P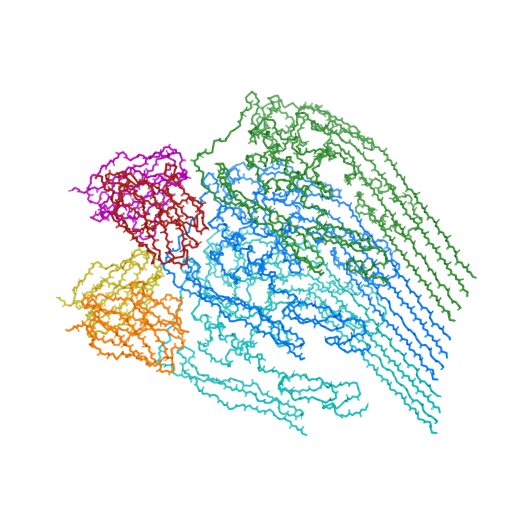rotein 8DE6 (pdb70)

Structure (mmCIF, N/CA/C/O backbone):
data_8DE6
#
_entry.id   8DE6
#
_cell.length_a   1.00
_cell.length_b   1.00
_cell.length_c   1.00
_cell.angle_alpha   90.00
_cell.angle_beta   90.00
_cell.angle_gamma   90.00
#
_symmetry.space_group_name_H-M   'P 1'
#
loop_
_entity.id
_entity.type
_entity.pdbx_description
1 polymer 'aE11 Fab VH'
2 polymer 'aE11 Fab VL'
3 polymer 'Complement component C9'
4 non-polymer 2-acetamido-2-deoxy-beta-D-glucopyranose
5 non-polymer beta-D-mannopyranose
6 non-polymer 'CALCIUM ION'
#
loop_
_atom_site.group_PDB
_atom_site.id
_atom_site.type_symbol
_atom_site.label_atom_id
_atom_site.label_alt_id
_atom_site.label_comp_id
_atom_site.label_asym_id
_atom_site.label_entity_id
_atom_site.label_seq_id
_atom_site.pdbx_PDB_ins_code
_atom_site.Cartn_x
_atom_site.Cartn_y
_atom_site.Cartn_z
_atom_site.occupancy
_atom_site.B_iso_or_equiv
_atom_site.auth_seq_id
_atom_site.auth_comp_id
_atom_site.auth_asym_id
_atom_site.auth_atom_id
_atom_site.pdbx_PDB_model_num
ATOM 1 N N . GLN A 1 20 ? 246.777 174.364 162.489 1.00 88.92 20 GLN E N 1
ATOM 2 C CA . GLN A 1 20 ? 246.788 174.275 161.021 1.00 84.08 20 GLN E CA 1
ATOM 3 C C . GLN A 1 20 ? 246.357 175.570 160.386 1.00 88.79 20 GLN E C 1
ATOM 4 O O . GLN A 1 20 ? 245.921 175.577 159.254 1.00 92.80 20 GLN E O 1
ATOM 10 N N . VAL A 1 21 ? 246.468 176.668 161.107 1.00 79.20 21 VAL E N 1
ATOM 11 C CA . VAL A 1 21 ? 246.048 177.963 160.568 1.00 76.10 21 VAL E CA 1
ATOM 12 C C . VAL A 1 21 ? 247.123 178.444 159.610 1.00 76.29 21 VAL E C 1
ATOM 13 O O . VAL A 1 21 ? 248.303 178.508 159.982 1.00 77.50 21 VAL E O 1
ATOM 17 N N . GLN A 1 22 ? 246.716 178.759 158.377 1.00 75.22 22 GLN E N 1
ATOM 18 C CA . GLN A 1 22 ? 247.679 179.234 157.393 1.00 77.01 22 GLN E CA 1
ATOM 19 C C . GLN A 1 22 ? 246.981 180.121 156.390 1.00 76.69 22 GLN E C 1
ATOM 20 O O . GLN A 1 22 ? 245.777 179.969 156.143 1.00 77.92 22 GLN E O 1
ATOM 26 N N . LEU A 1 23 ? 247.744 181.010 155.771 1.00 72.38 23 LEU E N 1
ATOM 27 C CA . LEU A 1 23 ? 247.219 181.967 154.798 1.00 69.09 23 LEU E CA 1
ATOM 28 C C . LEU A 1 23 ? 248.122 181.985 153.573 1.00 74.15 23 LEU E C 1
ATOM 29 O O . LEU A 1 23 ? 249.343 181.986 153.687 1.00 79.29 23 LEU E O 1
ATOM 34 N N . LYS A 1 24 ? 247.488 181.999 152.390 1.00 77.31 24 LYS E N 1
ATOM 35 C CA . LYS A 1 24 ? 248.158 182.090 151.109 1.00 73.53 24 LYS E CA 1
ATOM 36 C C . LYS A 1 24 ? 247.760 183.374 150.397 1.00 72.15 24 LYS E C 1
ATOM 37 O O . LYS A 1 24 ? 246.649 183.867 150.546 1.00 73.92 24 LYS E O 1
ATOM 43 N N . GLU A 1 25 ? 248.701 183.921 149.626 1.00 85.03 25 GLU E N 1
ATOM 44 C CA . GLU A 1 25 ? 248.538 185.208 148.978 1.00 87.14 25 GLU E CA 1
ATOM 45 C C . GLU A 1 25 ? 248.809 185.090 147.481 1.00 90.77 25 GLU E C 1
ATOM 46 O O . GLU A 1 25 ? 249.671 184.310 147.031 1.00 94.74 25 GLU E O 1
ATOM 52 N N . SER A 1 26 ? 248.089 185.903 146.700 1.00 88.62 26 SER E N 1
ATOM 53 C CA . SER A 1 26 ? 248.248 185.907 145.255 1.00 88.02 26 SER E CA 1
ATOM 54 C C . SER A 1 26 ? 248.184 187.341 144.752 1.00 89.71 26 SER E C 1
ATOM 55 O O . SER A 1 26 ? 247.308 188.099 145.173 1.00 93.13 26 SER E O 1
ATOM 58 N N . GLY A 1 27 ? 249.127 187.720 143.883 1.00 99.75 27 GLY E N 1
ATOM 59 C CA . GLY A 1 27 ? 249.197 189.075 143.377 1.00 100.56 27 GLY E CA 1
ATOM 60 C C . GLY A 1 27 ? 249.485 189.110 141.894 1.00 101.26 27 GLY E C 1
ATOM 61 O O . GLY A 1 27 ? 249.921 188.125 141.291 1.00 98.56 27 GLY E O 1
ATOM 62 N N . PRO A 1 28 ? 249.231 190.260 141.261 1.00 112.12 28 PRO E N 1
ATOM 63 C CA . PRO A 1 28 ? 249.512 190.354 139.821 1.00 113.61 28 PRO E CA 1
ATOM 64 C C . PRO A 1 28 ? 251.007 190.327 139.526 1.00 114.37 28 PRO E C 1
ATOM 65 O O . PRO A 1 28 ? 251.449 189.659 138.587 1.00 114.69 28 PRO E O 1
ATOM 69 N N . GLY A 1 29 ? 251.806 191.016 140.323 1.00 123.47 29 GLY E N 1
ATOM 70 C CA . GLY A 1 29 ? 253.238 191.067 140.132 1.00 124.72 29 GLY E CA 1
ATOM 71 C C . GLY A 1 29 ? 253.729 192.296 139.413 1.00 124.31 29 GLY E C 1
ATOM 72 O O . GLY A 1 29 ? 254.643 192.988 139.880 1.00 122.54 29 GLY E O 1
ATOM 73 N N . LEU A 1 30 ? 253.110 192.580 138.267 1.00 128.90 30 LEU E N 1
ATOM 74 C CA . LEU A 1 30 ? 253.460 193.730 137.426 1.00 129.21 30 LEU E CA 1
ATOM 75 C C . LEU A 1 30 ? 252.200 194.578 137.241 1.00 129.35 30 LEU E C 1
ATOM 76 O O . LEU A 1 30 ? 251.172 194.073 136.774 1.00 129.06 30 LEU E O 1
ATOM 81 N N . VAL A 1 31 ? 252.271 195.846 137.635 1.00 131.34 31 VAL E N 1
ATOM 82 C CA . VAL A 1 31 ? 251.178 196.781 137.417 1.00 131.61 31 VAL E CA 1
ATOM 83 C C . VAL A 1 31 ? 251.729 198.066 136.801 1.00 131.59 31 VAL E C 1
ATOM 84 O O . VAL A 1 31 ? 252.913 198.398 136.992 1.00 130.24 31 VAL E O 1
ATOM 88 N N . ALA A 1 32 ? 250.896 198.748 136.028 1.00 130.85 32 ALA E N 1
ATOM 89 C CA . ALA A 1 32 ? 251.229 200.023 135.418 1.00 128.47 32 ALA E CA 1
ATOM 90 C C . ALA A 1 32 ? 251.309 201.114 136.493 1.00 129.22 32 ALA E C 1
ATOM 91 O O . ALA A 1 32 ? 250.743 200.988 137.577 1.00 130.97 32 ALA E O 1
ATOM 93 N N . PRO A 1 33 ? 252.052 202.160 136.250 1.00 130.34 33 PRO E N 1
ATOM 94 C CA . PRO A 1 33 ? 252.220 203.191 137.275 1.00 129.74 33 PRO E CA 1
ATOM 95 C C . PRO A 1 33 ? 250.939 203.932 137.624 1.00 130.07 33 PRO E C 1
ATOM 96 O O . PRO A 1 33 ? 250.931 204.780 138.528 1.00 129.89 33 PRO E O 1
ATOM 100 N N . SER A 1 34 ? 249.852 203.642 136.912 1.00 126.36 34 SER E N 1
ATOM 101 C CA . SER A 1 34 ? 248.536 204.248 137.119 1.00 126.85 34 SER E CA 1
ATOM 102 C C . SER A 1 34 ? 247.416 203.206 137.027 1.00 126.74 34 SER E C 1
ATOM 103 O O . SER A 1 34 ? 246.301 203.504 136.601 1.00 126.10 34 SER E O 1
ATOM 106 N N . GLN A 1 35 ? 247.698 201.981 137.472 1.00 126.15 35 GLN E N 1
ATOM 107 C CA . GLN A 1 35 ? 246.764 200.874 137.335 1.00 127.53 35 GLN E CA 1
ATOM 108 C C . GLN A 1 35 ? 246.477 200.292 138.712 1.00 126.13 35 GLN E C 1
ATOM 109 O O . GLN A 1 35 ? 247.355 200.306 139.603 1.00 124.84 35 GLN E O 1
ATOM 115 N N . SER A 1 36 ? 245.254 199.803 138.886 1.00 108.76 36 SER E N 1
ATOM 116 C CA . SER A 1 36 ? 244.751 199.363 140.173 1.00 105.16 36 SER E CA 1
ATOM 117 C C . SER A 1 36 ? 245.463 198.086 140.607 1.00 108.63 36 SER E C 1
ATOM 118 O O . SER A 1 36 ? 246.153 197.424 139.826 1.00 110.21 36 SER E O 1
ATOM 121 N N . LEU A 1 37 ? 245.269 197.737 141.871 1.00 98.66 37 LEU E N 1
ATOM 122 C CA . LEU A 1 37 ? 245.758 196.506 142.469 1.00 96.28 37 LEU E CA 1
ATOM 123 C C . LEU A 1 37 ? 244.611 195.516 142.683 1.00 94.78 37 LEU E C 1
ATOM 124 O O . LEU A 1 37 ? 243.437 195.887 142.760 1.00 95.06 37 LEU E O 1
ATOM 129 N N . SER A 1 38 ? 244.997 194.248 142.793 1.00 85.55 38 SER E N 1
ATOM 130 C CA . SER A 1 38 ? 244.040 193.216 143.161 1.00 86.48 38 SER E CA 1
ATOM 131 C C . SER A 1 38 ? 244.821 192.110 143.861 1.00 87.27 38 SER E C 1
ATOM 132 O O . SER A 1 38 ? 245.518 191.349 143.203 1.00 94.30 38 SER E O 1
ATOM 135 N N . ILE A 1 39 ? 244.690 192.028 145.188 1.00 74.35 39 ILE E N 1
ATOM 136 C CA . ILE A 1 39 ? 245.453 191.086 145.996 1.00 71.75 39 ILE E CA 1
ATOM 137 C C . ILE A 1 39 ? 244.483 190.228 146.796 1.00 72.67 39 ILE E C 1
ATOM 138 O O . ILE A 1 39 ? 243.490 190.724 147.331 1.00 81.32 39 ILE E O 1
ATOM 143 N N . THR A 1 40 ? 244.778 188.932 146.843 1.00 73.02 40 THR E N 1
ATOM 144 C CA . THR A 1 40 ? 243.881 187.926 147.437 1.00 77.31 40 THR E CA 1
ATOM 145 C C . THR A 1 40 ? 244.614 187.160 148.538 1.00 81.11 40 THR E C 1
ATOM 146 O O . THR A 1 40 ? 245.708 186.629 148.314 1.00 83.81 40 THR E O 1
ATOM 150 N N . CYS A 1 41 ? 244.005 187.104 149.707 1.00 73.96 41 CYS E N 1
ATOM 151 C CA . CYS A 1 41 ? 244.565 186.425 150.868 1.00 71.63 41 CYS E CA 1
ATOM 152 C C . CYS A 1 41 ? 243.544 185.399 151.358 1.00 75.15 41 CYS E C 1
ATOM 153 O O . CYS A 1 41 ? 242.628 185.733 152.104 1.00 77.26 41 CYS E O 1
ATOM 156 N N . THR A 1 42 ? 243.737 184.132 150.969 1.00 80.92 42 THR E N 1
ATOM 157 C CA . THR A 1 42 ? 242.836 183.040 151.326 1.00 79.36 42 THR E CA 1
ATOM 158 C C . THR A 1 42 ? 243.324 182.422 152.625 1.00 76.41 42 THR E C 1
ATOM 159 O O . THR A 1 42 ? 244.524 182.288 152.860 1.00 80.45 42 THR E O 1
ATOM 163 N N . VAL A 1 43 ? 242.366 182.069 153.475 1.00 71.74 43 VAL E N 1
ATOM 164 C CA . VAL A 1 43 ? 242.673 181.601 154.810 1.00 73.12 43 VAL E CA 1
ATOM 165 C C . VAL A 1 43 ? 242.373 180.120 154.914 1.00 72.56 43 VAL E C 1
ATOM 166 O O . VAL A 1 43 ? 241.669 179.544 154.088 1.00 77.65 43 VAL E O 1
ATOM 170 N N . SER A 1 44 ? 242.938 179.498 155.943 1.00 72.25 44 SER E N 1
ATOM 171 C CA . SER A 1 44 ? 242.769 178.057 156.144 1.00 76.39 44 SER E CA 1
ATOM 172 C C . SER A 1 44 ? 242.860 177.745 157.630 1.00 79.79 44 SER E C 1
ATOM 173 O O . SER A 1 44 ? 243.570 178.421 158.373 1.00 86.18 44 SER E O 1
ATOM 176 N N . GLY A 1 45 ? 242.099 176.749 158.045 1.00 73.56 45 GLY E N 1
ATOM 177 C CA . GLY A 1 45 ? 242.138 176.322 159.424 1.00 70.14 45 GLY E CA 1
ATOM 178 C C . GLY A 1 45 ? 241.156 177.009 160.351 1.00 71.72 45 GLY E C 1
ATOM 179 O O . GLY A 1 45 ? 241.030 176.576 161.498 1.00 72.55 45 GLY E O 1
ATOM 180 N N . PHE A 1 46 ? 240.492 178.085 159.903 1.00 73.75 46 PHE E N 1
ATOM 181 C CA . PHE A 1 46 ? 239.545 178.824 160.710 1.00 73.95 46 PHE E CA 1
ATOM 182 C C . PHE A 1 46 ? 238.524 179.523 159.803 1.00 69.84 46 PHE E C 1
ATOM 183 O O . PHE A 1 46 ? 238.714 179.640 158.594 1.00 71.66 46 PHE E O 1
ATOM 191 N N . SER A 1 47 ? 237.429 179.997 160.406 1.00 61.41 47 SER E N 1
ATOM 192 C CA . SER A 1 47 ? 236.408 180.727 159.656 1.00 68.39 47 SER E CA 1
ATOM 193 C C . SER A 1 47 ? 236.550 182.237 159.829 1.00 65.34 47 SER E C 1
ATOM 194 O O . SER A 1 47 ? 236.768 182.719 160.939 1.00 69.41 47 SER E O 1
ATOM 197 N N . LEU A 1 48 ? 236.312 182.989 158.731 1.00 59.96 48 LEU E N 1
ATOM 198 C CA . LEU A 1 48 ? 236.437 184.435 158.780 1.00 57.16 48 LEU E CA 1
ATOM 199 C C . LEU A 1 48 ? 235.312 185.103 159.552 1.00 62.50 48 LEU E C 1
ATOM 200 O O . LEU A 1 48 ? 235.394 186.307 159.837 1.00 65.24 48 LEU E O 1
ATOM 205 N N . THR A 1 49 ? 234.252 184.345 159.898 1.00 64.36 49 THR E N 1
ATOM 206 C CA . THR A 1 49 ? 233.113 184.960 160.576 1.00 65.40 49 THR E CA 1
ATOM 207 C C . THR A 1 49 ? 233.429 185.406 162.005 1.00 68.45 49 THR E C 1
ATOM 208 O O . THR A 1 49 ? 232.766 186.322 162.511 1.00 66.07 49 THR E O 1
ATOM 212 N N . VAL A 1 50 ? 234.399 184.789 162.660 1.00 63.72 50 VAL E N 1
ATOM 213 C CA . VAL A 1 50 ? 234.769 185.093 164.039 1.00 55.10 50 VAL E CA 1
ATOM 214 C C . VAL A 1 50 ? 236.220 185.542 164.159 1.00 56.30 50 VAL E C 1
ATOM 215 O O . VAL A 1 50 ? 236.791 185.484 165.218 1.00 70.03 50 VAL E O 1
ATOM 219 N N . TYR A 1 51 ? 236.825 185.984 163.062 1.00 52.93 51 TYR E N 1
ATOM 220 C CA . TYR A 1 51 ? 238.153 186.544 163.127 1.00 51.65 51 TYR E CA 1
ATOM 221 C C . TYR A 1 51 ? 238.284 187.671 162.103 1.00 58.51 51 TYR E C 1
ATOM 222 O O . TYR A 1 51 ? 237.577 187.704 161.119 1.00 68.68 51 TYR E O 1
ATOM 231 N N . GLY A 1 52 ? 239.197 188.598 162.400 1.00 43.55 52 GLY E N 1
ATOM 232 C CA . GLY A 1 52 ? 239.513 189.670 161.495 1.00 42.03 52 GLY E CA 1
ATOM 233 C C . GLY A 1 52 ? 240.898 189.550 160.865 1.00 50.00 52 GLY E C 1
ATOM 234 O O . GLY A 1 52 ? 241.740 188.830 161.378 1.00 64.97 52 GLY E O 1
ATOM 235 N N . VAL A 1 53 ? 241.121 190.223 159.737 1.00 43.37 53 VAL E N 1
ATOM 236 C CA . VAL A 1 53 ? 242.361 190.124 158.987 1.00 39.19 53 VAL E CA 1
ATOM 237 C C . VAL A 1 53 ? 242.929 191.516 158.776 1.00 38.97 53 VAL E C 1
ATOM 238 O O . VAL A 1 53 ? 242.210 192.454 158.440 1.00 44.16 53 VAL E O 1
ATOM 242 N N . ASN A 1 54 ? 244.227 191.656 159.009 1.00 41.22 54 ASN E N 1
ATOM 243 C CA . ASN A 1 54 ? 244.941 192.909 158.842 1.00 47.45 54 ASN E CA 1
ATOM 244 C C . ASN A 1 54 ? 245.866 192.818 157.643 1.00 53.49 54 ASN E C 1
ATOM 245 O O . ASN A 1 54 ? 246.306 191.731 157.268 1.00 65.00 54 ASN E O 1
ATOM 250 N N . TRP A 1 55 ? 246.145 193.969 157.027 1.00 44.95 55 TRP E N 1
ATOM 251 C CA . TRP A 1 55 ? 247.052 194.036 155.894 1.00 47.52 55 TRP E CA 1
ATOM 252 C C . TRP A 1 55 ? 248.237 194.908 156.291 1.00 51.16 55 TRP E C 1
ATOM 253 O O . TRP A 1 55 ? 248.072 195.985 156.867 1.00 68.63 55 TRP E O 1
ATOM 264 N N . ILE A 1 56 ? 249.440 194.421 156.011 1.00 51.74 56 ILE E N 1
ATOM 265 C CA . ILE A 1 56 ? 250.684 195.075 156.405 1.00 50.10 56 ILE E CA 1
ATOM 266 C C . ILE A 1 56 ? 251.661 195.007 155.230 1.00 59.36 56 ILE E C 1
ATOM 267 O O . ILE A 1 56 ? 251.828 193.949 154.615 1.00 73.37 56 ILE E O 1
ATOM 272 N N . ARG A 1 57 ? 252.324 196.134 154.937 1.00 66.88 57 ARG E N 1
ATOM 273 C CA . ARG A 1 57 ? 253.320 196.209 153.882 1.00 67.93 57 ARG E CA 1
ATOM 274 C C . ARG A 1 57 ? 254.658 196.693 154.442 1.00 64.92 57 ARG E C 1
ATOM 275 O O . ARG A 1 57 ? 254.712 197.437 155.420 1.00 73.81 57 ARG E O 1
ATOM 283 N N . GLN A 1 58 ? 255.741 196.254 153.802 1.00 70.11 58 GLN E N 1
ATOM 284 C CA . GLN A 1 58 ? 257.092 196.571 154.256 1.00 73.90 58 GLN E CA 1
ATOM 285 C C . GLN A 1 58 ? 257.867 197.130 153.073 1.00 82.07 58 GLN E C 1
ATOM 286 O O . GLN A 1 58 ? 258.333 196.369 152.215 1.00 86.00 58 GLN E O 1
ATOM 292 N N . PRO A 1 59 ? 258.039 198.446 152.987 1.00 95.10 59 PRO E N 1
ATOM 293 C CA . PRO A 1 59 ? 258.889 198.992 151.934 1.00 91.83 59 PRO E CA 1
ATOM 294 C C . PRO A 1 59 ? 260.326 198.544 152.101 1.00 93.99 59 PRO E C 1
ATOM 295 O O . PRO A 1 59 ? 260.766 198.247 153.220 1.00 94.96 59 PRO E O 1
ATOM 299 N N . PRO A 1 60 ? 261.078 198.428 151.012 1.00 108.93 60 PRO E N 1
ATOM 300 C CA . PRO A 1 60 ? 262.486 197.992 151.120 1.00 110.98 60 PRO E CA 1
ATOM 301 C C . PRO A 1 60 ? 263.336 198.993 151.900 1.00 111.29 60 PRO E C 1
ATOM 302 O O . PRO A 1 60 ? 263.186 200.208 151.744 1.00 110.57 60 PRO E O 1
ATOM 306 N N . GLY A 1 61 ? 264.268 198.459 152.669 1.00 108.97 61 GLY E N 1
ATOM 307 C CA . GLY A 1 61 ? 265.140 199.288 153.468 1.00 108.62 61 GLY E CA 1
ATOM 308 C C . GLY A 1 61 ? 264.491 199.951 154.654 1.00 108.76 61 GLY E C 1
ATOM 309 O O . GLY A 1 61 ? 265.148 200.732 155.336 1.00 108.14 61 GLY E O 1
ATOM 310 N N . LYS A 1 62 ? 263.228 199.664 154.932 1.00 103.48 62 LYS E N 1
ATOM 311 C CA . LYS A 1 62 ? 262.546 200.390 156.001 1.00 101.89 62 LYS E CA 1
ATOM 312 C C . LYS A 1 62 ? 261.798 199.391 156.871 1.00 102.29 62 LYS E C 1
ATOM 313 O O . LYS A 1 62 ? 261.955 198.179 156.717 1.00 100.28 62 LYS E O 1
ATOM 319 N N . GLY A 1 63 ? 260.958 199.874 157.783 1.00 89.62 63 GLY E N 1
ATOM 320 C CA . GLY A 1 63 ? 260.161 199.030 158.650 1.00 86.39 63 GLY E CA 1
ATOM 321 C C . GLY A 1 63 ? 258.797 198.713 158.097 1.00 86.43 63 GLY E C 1
ATOM 322 O O . GLY A 1 63 ? 258.497 198.947 156.913 1.00 92.57 63 GLY E O 1
ATOM 323 N N . LEU A 1 64 ? 257.968 198.087 158.940 1.00 67.89 64 LEU E N 1
ATOM 324 C CA . LEU A 1 64 ? 256.603 197.744 158.568 1.00 64.85 64 LEU E CA 1
ATOM 325 C C . LEU A 1 64 ? 255.694 198.974 158.611 1.00 70.64 64 LEU E C 1
ATOM 326 O O . LEU A 1 64 ? 256.100 200.055 159.019 1.00 75.75 64 LEU E O 1
ATOM 331 N N . GLU A 1 65 ? 254.445 198.788 158.174 1.00 64.01 65 GLU E N 1
ATOM 332 C CA . GLU A 1 65 ? 253.446 199.849 158.213 1.00 58.18 65 GLU E CA 1
ATOM 333 C C . GLU A 1 65 ? 252.061 199.203 158.206 1.00 59.27 65 GLU E C 1
ATOM 334 O O . GLU A 1 65 ? 251.782 198.412 157.308 1.00 64.64 65 GLU E O 1
ATOM 340 N N . TRP A 1 66 ? 251.204 199.563 159.183 1.00 51.07 66 TRP E N 1
ATOM 341 C CA . TRP A 1 66 ? 249.845 199.023 159.219 1.00 50.63 66 TRP E CA 1
ATOM 342 C C . TRP A 1 66 ? 248.968 199.817 158.245 1.00 56.38 66 TRP E C 1
ATOM 343 O O . TRP A 1 66 ? 248.981 201.037 158.259 1.00 54.77 66 TRP E O 1
ATOM 354 N N . LEU A 1 67 ? 248.195 199.105 157.420 1.00 57.75 67 LEU E N 1
ATOM 355 C CA . LEU A 1 67 ? 247.424 199.737 156.355 1.00 47.23 67 LEU E CA 1
ATOM 356 C C . LEU A 1 67 ? 245.931 199.766 156.645 1.00 49.37 67 LEU E C 1
ATOM 357 O O . LEU A 1 67 ? 245.337 200.838 156.697 1.00 61.93 67 LEU E O 1
ATOM 362 N N . GLY A 1 68 ? 245.318 198.606 156.882 1.00 39.04 68 GLY E N 1
ATOM 363 C CA . GLY A 1 68 ? 243.882 198.543 157.103 1.00 47.43 68 GLY E CA 1
ATOM 364 C C . GLY A 1 68 ? 243.485 197.270 157.804 1.00 44.87 68 GLY E C 1
ATOM 365 O O . GLY A 1 68 ? 244.334 196.442 158.165 1.00 57.28 68 GLY E O 1
ATOM 366 N N . MET A 1 69 ? 242.183 197.116 158.012 1.00 45.98 69 MET E N 1
ATOM 367 C CA . MET A 1 69 ? 241.631 195.971 158.715 1.00 46.66 69 MET E CA 1
ATOM 368 C C . MET A 1 69 ? 240.164 195.864 158.389 1.00 52.55 69 MET E C 1
ATOM 369 O O . MET A 1 69 ? 239.486 196.877 158.184 1.00 66.31 69 MET E O 1
ATOM 374 N N . ILE A 1 70 ? 239.667 194.632 158.344 1.00 40.81 70 ILE E N 1
ATOM 375 C CA . ILE A 1 70 ? 238.247 194.326 158.218 1.00 42.39 70 ILE E CA 1
ATOM 376 C C . ILE A 1 70 ? 237.830 193.388 159.345 1.00 48.56 70 ILE E C 1
ATOM 377 O O . ILE A 1 70 ? 238.493 192.374 159.570 1.00 59.21 70 ILE E O 1
ATOM 382 N N . TRP A 1 71 ? 236.736 193.715 160.026 1.00 51.97 71 TRP E N 1
ATOM 383 C CA . TRP A 1 71 ? 236.259 192.877 161.120 1.00 50.35 71 TRP E CA 1
ATOM 384 C C . TRP A 1 71 ? 235.534 191.630 160.592 1.00 54.03 71 TRP E C 1
ATOM 385 O O . TRP A 1 71 ? 235.262 191.503 159.401 1.00 65.18 71 TRP E O 1
ATOM 396 N N . GLY A 1 72 ? 235.296 190.671 161.493 1.00 55.74 72 GLY E N 1
ATOM 397 C CA . GLY A 1 72 ? 234.462 189.543 161.161 1.00 60.98 72 GLY E CA 1
ATOM 398 C C . GLY A 1 72 ? 233.047 189.973 160.821 1.00 66.00 72 GLY E C 1
ATOM 399 O O . GLY A 1 72 ? 232.374 189.319 160.024 1.00 69.52 72 GLY E O 1
ATOM 400 N N . ASP A 1 73 ? 232.581 191.066 161.434 1.00 70.11 73 ASP E N 1
ATOM 401 C CA . ASP A 1 73 ? 231.237 191.602 161.179 1.00 65.84 73 ASP E CA 1
ATOM 402 C C . ASP A 1 73 ? 231.106 192.142 159.769 1.00 66.97 73 ASP E C 1
ATOM 403 O O . ASP A 1 73 ? 230.086 191.902 159.103 1.00 67.71 73 ASP E O 1
ATOM 408 N N . GLY A 1 74 ? 232.084 192.910 159.294 1.00 65.11 74 GLY E N 1
ATOM 409 C CA . GLY A 1 74 ? 231.956 193.557 157.999 1.00 62.17 74 GLY E CA 1
ATOM 410 C C . GLY A 1 74 ? 232.461 194.977 158.046 1.00 66.28 74 GLY E C 1
ATOM 411 O O . GLY A 1 74 ? 232.573 195.622 157.003 1.00 70.66 74 GLY E O 1
ATOM 412 N N . SER A 1 75 ? 232.800 195.458 159.236 1.00 65.25 75 SER E N 1
ATOM 413 C CA . SER A 1 75 ? 233.336 196.811 159.363 1.00 60.42 75 SER E CA 1
ATOM 414 C C . SER A 1 75 ? 234.802 196.897 158.928 1.00 62.31 75 SER E C 1
ATOM 415 O O . SER A 1 75 ? 235.561 195.923 159.031 1.00 71.20 75 SER E O 1
ATOM 418 N N . THR A 1 76 ? 235.196 198.062 158.426 1.00 55.34 76 THR E N 1
ATOM 419 C CA . THR A 1 76 ? 236.544 198.257 157.920 1.00 54.21 76 THR E CA 1
ATOM 420 C C . THR A 1 76 ? 237.187 199.486 158.567 1.00 53.87 76 THR E C 1
ATOM 421 O O . THR A 1 76 ? 236.523 200.508 158.740 1.00 68.78 76 THR E O 1
ATOM 425 N N . ASP A 1 77 ? 238.436 199.332 158.956 1.00 54.22 77 ASP E N 1
ATOM 426 C CA . ASP A 1 77 ? 239.248 200.432 159.427 1.00 60.30 77 ASP E CA 1
ATOM 427 C C . ASP A 1 77 ? 240.395 200.667 158.469 1.00 66.69 77 ASP E C 1
ATOM 428 O O . ASP A 1 77 ? 240.947 199.735 157.889 1.00 74.16 77 ASP E O 1
ATOM 433 N N . TYR A 1 78 ? 240.766 201.939 158.283 1.00 62.06 78 TYR E N 1
ATOM 434 C CA . TYR A 1 78 ? 241.838 202.292 157.375 1.00 60.69 78 TYR E CA 1
ATOM 435 C C . TYR A 1 78 ? 242.795 203.282 158.047 1.00 61.46 78 TYR E C 1
ATOM 436 O O . TYR A 1 78 ? 242.411 204.041 158.946 1.00 66.75 78 TYR E O 1
ATOM 445 N N . ASN A 1 79 ? 244.041 203.271 157.599 1.00 56.61 79 ASN E N 1
ATOM 446 C CA . ASN A 1 79 ? 245.011 204.240 158.060 1.00 62.20 79 ASN E CA 1
ATOM 447 C C . ASN A 1 79 ? 244.673 205.640 157.551 1.00 70.88 79 ASN E C 1
ATOM 448 O O . ASN A 1 79 ? 244.034 205.797 156.511 1.00 69.84 79 ASN E O 1
ATOM 453 N N . SER A 1 80 ? 245.087 206.648 158.319 1.00 86.70 80 SER E N 1
ATOM 454 C CA . SER A 1 80 ? 244.647 208.008 158.049 1.00 86.01 80 SER E CA 1
ATOM 455 C C . SER A 1 80 ? 245.124 208.487 156.675 1.00 80.94 80 SER E C 1
ATOM 456 O O . SER A 1 80 ? 244.386 209.141 155.948 1.00 83.84 80 SER E O 1
ATOM 459 N N . ALA A 1 81 ? 246.357 208.157 156.312 1.00 78.56 81 ALA E N 1
ATOM 460 C CA . ALA A 1 81 ? 246.905 208.685 155.066 1.00 82.88 81 ALA E CA 1
ATOM 461 C C . ALA A 1 81 ? 246.240 208.073 153.838 1.00 84.51 81 ALA E C 1
ATOM 462 O O . ALA A 1 81 ? 245.949 208.784 152.871 1.00 83.63 81 ALA E O 1
ATOM 464 N N . LEU A 1 82 ? 246.056 206.739 153.817 1.00 87.43 82 LEU E N 1
ATOM 465 C CA . LEU A 1 82 ? 245.535 206.048 152.645 1.00 87.84 82 LEU E CA 1
ATOM 466 C C . LEU A 1 82 ? 244.051 205.746 152.734 1.00 90.04 82 LEU E C 1
ATOM 467 O O . LEU A 1 82 ? 243.582 204.754 152.174 1.00 90.12 82 LEU E O 1
ATOM 472 N N . LYS A 1 83 ? 243.291 206.601 153.431 1.00 92.89 83 LYS E N 1
ATOM 473 C CA . LYS A 1 83 ? 241.855 206.339 153.573 1.00 89.70 83 LYS E CA 1
ATOM 474 C C . LYS A 1 83 ? 241.133 206.408 152.234 1.00 91.38 83 LYS E C 1
ATOM 475 O O . LYS A 1 83 ? 240.302 205.542 151.920 1.00 86.99 83 LYS E O 1
ATOM 481 N N . SER A 1 84 ? 241.452 207.409 151.417 1.00 94.22 84 SER E N 1
ATOM 482 C CA . SER A 1 84 ? 240.716 207.668 150.194 1.00 96.47 84 SER E CA 1
ATOM 483 C C . SER A 1 84 ? 241.121 206.747 149.048 1.00 96.72 84 SER E C 1
ATOM 484 O O . SER A 1 84 ? 240.518 206.767 147.980 1.00 97.52 84 SER E O 1
ATOM 487 N N . ARG A 1 85 ? 242.165 205.934 149.247 1.00 95.58 85 ARG E N 1
ATOM 488 C CA . ARG A 1 85 ? 242.695 205.077 148.216 1.00 93.13 85 ARG E CA 1
ATOM 489 C C . ARG A 1 85 ? 242.407 203.601 148.438 1.00 94.46 85 ARG E C 1
ATOM 490 O O . ARG A 1 85 ? 242.231 202.874 147.463 1.00 96.39 85 ARG E O 1
ATOM 498 N N . LEU A 1 86 ? 242.394 203.166 149.693 1.00 86.01 86 LEU E N 1
ATOM 499 C CA . LEU A 1 86 ? 242.223 201.753 149.991 1.00 79.41 86 LEU E CA 1
ATOM 500 C C . LEU A 1 86 ? 240.774 201.304 149.883 1.00 79.83 86 LEU E C 1
ATOM 501 O O . LEU A 1 86 ? 239.837 202.118 149.882 1.00 84.90 86 LEU E O 1
ATOM 506 N N . SER A 1 87 ? 240.598 199.978 149.800 1.00 69.14 87 SER E N 1
ATOM 507 C CA . SER A 1 87 ? 239.278 199.343 149.746 1.00 68.15 87 SER E CA 1
ATOM 508 C C . SER A 1 87 ? 239.461 197.872 150.037 1.00 74.94 87 SER E C 1
ATOM 509 O O . SER A 1 87 ? 240.158 197.183 149.296 1.00 73.86 87 SER E O 1
ATOM 512 N N . ILE A 1 88 ? 238.787 197.397 151.076 1.00 69.19 88 ILE E N 1
ATOM 513 C CA . ILE A 1 88 ? 238.856 195.995 151.484 1.00 63.39 88 ILE E CA 1
ATOM 514 C C . ILE A 1 88 ? 237.478 195.364 151.351 1.00 62.40 88 ILE E C 1
ATOM 515 O O . ILE A 1 88 ? 236.466 195.952 151.759 1.00 68.08 88 ILE E O 1
ATOM 520 N N . THR A 1 89 ? 237.443 194.154 150.793 1.00 64.76 89 THR E N 1
ATOM 521 C CA . THR A 1 89 ? 236.223 193.394 150.563 1.00 71.80 89 THR E CA 1
ATOM 522 C C . THR A 1 89 ? 236.443 191.968 151.024 1.00 67.65 89 THR E C 1
ATOM 523 O O . THR A 1 89 ? 237.576 191.459 151.034 1.00 73.47 89 THR E O 1
ATOM 527 N N . LYS A 1 90 ? 235.355 191.310 151.393 1.00 66.74 90 LYS E N 1
ATOM 528 C CA . LYS A 1 90 ? 235.373 189.990 151.999 1.00 71.79 90 LYS E CA 1
ATOM 529 C C . LYS A 1 90 ? 234.311 189.122 151.347 1.00 75.84 90 LYS E C 1
ATOM 530 O O . LYS A 1 90 ? 233.201 189.597 151.058 1.00 80.33 90 LYS E O 1
ATOM 536 N N . ASP A 1 91 ? 234.618 187.834 151.201 1.00 88.80 91 ASP E N 1
ATOM 537 C CA . ASP A 1 91 ? 233.674 186.824 150.702 1.00 90.44 91 ASP E CA 1
ATOM 538 C C . ASP A 1 91 ? 233.829 185.644 151.651 1.00 89.62 91 ASP E C 1
ATOM 539 O O . ASP A 1 91 ? 234.651 184.760 151.410 1.00 92.19 91 ASP E O 1
ATOM 544 N N . ASN A 1 92 ? 233.005 185.602 152.715 1.00 88.29 92 ASN E N 1
ATOM 545 C CA . ASN A 1 92 ? 233.151 184.564 153.715 1.00 89.21 92 ASN E CA 1
ATOM 546 C C . ASN A 1 92 ? 232.713 183.178 153.220 1.00 93.39 92 ASN E C 1
ATOM 547 O O . ASN A 1 92 ? 232.893 182.187 153.918 1.00 90.05 92 ASN E O 1
ATOM 552 N N . SER A 1 93 ? 232.068 183.103 152.045 1.00 97.11 93 SER E N 1
ATOM 553 C CA . SER A 1 93 ? 231.717 181.801 151.489 1.00 94.58 93 SER E CA 1
ATOM 554 C C . SER A 1 93 ? 232.954 181.075 150.985 1.00 94.11 93 SER E C 1
ATOM 555 O O . SER A 1 93 ? 233.110 179.868 151.219 1.00 94.70 93 SER E O 1
ATOM 558 N N . LYS A 1 94 ? 233.807 181.778 150.261 1.00 91.27 94 LYS E N 1
ATOM 559 C CA . LYS A 1 94 ? 235.027 181.204 149.693 1.00 92.10 94 LYS E CA 1
ATOM 560 C C . LYS A 1 94 ? 236.238 181.447 150.575 1.00 91.17 94 LYS E C 1
ATOM 561 O O . LYS A 1 94 ? 237.320 180.975 150.233 1.00 90.71 94 LYS E O 1
ATOM 567 N N . SER A 1 95 ? 236.087 182.154 151.703 1.00 88.74 95 SER E N 1
ATOM 568 C CA . SER A 1 95 ? 237.181 182.456 152.621 1.00 86.23 95 SER E CA 1
ATOM 569 C C . SER A 1 95 ? 238.319 183.159 151.872 1.00 84.76 95 SER E C 1
ATOM 570 O O . SER A 1 95 ? 239.461 182.673 151.813 1.00 87.05 95 SER E O 1
ATOM 573 N N . GLN A 1 96 ? 238.005 184.337 151.357 1.00 74.53 96 GLN E N 1
ATOM 574 C CA . GLN A 1 96 ? 238.945 185.151 150.604 1.00 75.35 96 GLN E CA 1
ATOM 575 C C . GLN A 1 96 ? 238.800 186.607 150.992 1.00 80.60 96 GLN E C 1
ATOM 576 O O . GLN A 1 96 ? 237.717 187.067 151.354 1.00 86.50 96 GLN E O 1
ATOM 582 N N . VAL A 1 97 ? 239.934 187.324 150.963 1.00 75.72 97 VAL E N 1
ATOM 583 C CA . VAL A 1 97 ? 240.003 188.734 151.338 1.00 70.36 97 VAL E CA 1
ATOM 584 C C . VAL A 1 97 ? 240.660 189.503 150.192 1.00 71.25 97 VAL E C 1
ATOM 585 O O . VAL A 1 97 ? 241.659 189.045 149.640 1.00 81.66 97 VAL E O 1
ATOM 589 N N . PHE A 1 98 ? 240.083 190.629 149.801 1.00 63.79 98 PHE E N 1
ATOM 590 C CA . PHE A 1 98 ? 240.569 191.414 148.679 1.00 67.96 98 PHE E CA 1
ATOM 591 C C . PHE A 1 98 ? 241.126 192.751 149.161 1.00 65.27 98 PHE E C 1
ATOM 592 O O . PHE A 1 98 ? 240.741 193.273 150.206 1.00 77.64 98 PHE E O 1
ATOM 600 N N . LEU A 1 99 ? 242.078 193.278 148.399 1.00 59.60 99 LEU E N 1
ATOM 601 C CA . LEU A 1 99 ? 242.620 194.629 148.608 1.00 63.18 99 LEU E CA 1
ATOM 602 C C . LEU A 1 99 ? 242.626 195.355 147.273 1.00 71.43 99 LEU E C 1
ATOM 603 O O . LEU A 1 99 ? 243.180 194.858 146.291 1.00 80.07 99 LEU E O 1
ATOM 608 N N . LYS A 1 100 ? 242.021 196.544 147.251 1.00 84.44 100 LYS E N 1
ATOM 609 C CA . LYS A 1 100 ? 241.941 197.383 146.057 1.00 83.75 100 LYS E CA 1
ATOM 610 C C . LYS A 1 100 ? 242.562 198.733 146.353 1.00 84.38 100 LYS E C 1
ATOM 611 O O . LYS A 1 100 ? 242.039 199.505 147.168 1.00 88.07 100 LYS E O 1
ATOM 617 N N . MET A 1 101 ? 243.643 199.037 145.653 1.00 90.31 101 MET E N 1
ATOM 618 C CA . MET A 1 101 ? 244.300 200.338 145.754 1.00 95.62 101 MET E CA 1
ATOM 619 C C . MET A 1 101 ? 244.391 200.915 144.358 1.00 100.33 101 MET E C 1
ATOM 620 O O . MET A 1 101 ? 244.747 200.207 143.411 1.00 104.69 101 MET E O 1
ATOM 625 N N . ASN A 1 102 ? 244.042 202.181 144.241 1.00 107.09 102 ASN E N 1
ATOM 626 C CA . ASN A 1 102 ? 243.926 202.861 142.961 1.00 107.22 102 ASN E CA 1
ATOM 627 C C . ASN A 1 102 ? 244.799 204.117 142.924 1.00 108.21 102 ASN E C 1
ATOM 628 O O . ASN A 1 102 ? 245.083 204.730 143.939 1.00 110.64 102 ASN E O 1
ATOM 633 N N . SER A 1 103 ? 245.205 204.478 141.702 1.00 113.94 103 SER E N 1
ATOM 634 C CA . SER A 1 103 ? 246.083 205.620 141.446 1.00 114.31 103 SER E CA 1
ATOM 635 C C . SER A 1 103 ? 247.391 205.459 142.209 1.00 114.85 103 SER E C 1
ATOM 636 O O . SER A 1 103 ? 247.762 206.283 143.040 1.00 113.12 103 SER E O 1
ATOM 639 N N . LEU A 1 104 ? 248.080 204.369 141.902 1.00 116.86 104 LEU E N 1
ATOM 640 C CA . LEU A 1 104 ? 249.347 204.049 142.535 1.00 115.77 104 LEU E CA 1
ATOM 641 C C . LEU A 1 104 ? 250.428 205.062 142.176 1.00 115.48 104 LEU E C 1
ATOM 642 O O . LEU A 1 104 ? 250.397 205.720 141.141 1.00 114.30 104 LEU E O 1
ATOM 647 N N . GLN A 1 105 ? 251.405 205.165 143.053 1.00 115.56 105 GLN E N 1
ATOM 648 C CA . GLN A 1 105 ? 252.617 205.932 142.814 1.00 116.02 105 GLN E CA 1
ATOM 649 C C . GLN A 1 105 ? 253.814 204.976 142.779 1.00 117.20 105 GLN E C 1
ATOM 650 O O . GLN A 1 105 ? 253.670 203.745 142.882 1.00 117.40 105 GLN E O 1
ATOM 656 N N . THR A 1 106 ? 255.015 205.534 142.668 1.00 122.98 106 THR E N 1
ATOM 657 C CA . THR A 1 106 ? 256.224 204.705 142.631 1.00 122.75 106 THR E CA 1
ATOM 658 C C . THR A 1 106 ? 256.699 204.296 144.023 1.00 122.79 106 THR E C 1
ATOM 659 O O . THR A 1 106 ? 257.608 203.471 144.128 1.00 122.29 106 THR E O 1
ATOM 663 N N . ASP A 1 107 ? 256.110 204.866 145.070 1.00 122.94 107 ASP E N 1
ATOM 664 C CA . ASP A 1 107 ? 256.498 204.552 146.429 1.00 122.40 107 ASP E CA 1
ATOM 665 C C . ASP A 1 107 ? 255.716 203.393 147.022 1.00 119.54 107 ASP E C 1
ATOM 666 O O . ASP A 1 107 ? 255.999 202.976 148.155 1.00 118.56 107 ASP E O 1
ATOM 671 N N . ASP A 1 108 ? 254.745 202.864 146.304 1.00 110.76 108 ASP E N 1
ATOM 672 C CA . ASP A 1 108 ? 253.915 201.792 146.811 1.00 110.04 108 ASP E CA 1
ATOM 673 C C . ASP A 1 108 ? 254.563 200.420 146.683 1.00 114.35 108 ASP E C 1
ATOM 674 O O . ASP A 1 108 ? 253.964 199.420 147.106 1.00 117.64 108 ASP E O 1
ATOM 679 N N . THR A 1 109 ? 255.746 200.327 146.089 1.00 111.19 109 THR E N 1
ATOM 680 C CA . THR A 1 109 ? 256.472 199.059 145.956 1.00 110.78 109 THR E CA 1
ATOM 681 C C . THR A 1 109 ? 256.880 198.507 147.323 1.00 111.85 109 THR E C 1
ATOM 682 O O . THR A 1 109 ? 257.690 199.106 148.044 1.00 113.94 109 THR E O 1
ATOM 686 N N . ALA A 1 110 ? 256.288 197.386 147.720 1.00 93.85 110 ALA E N 1
ATOM 687 C CA . ALA A 1 110 ? 256.583 196.816 149.026 1.00 89.65 110 ALA E CA 1
ATOM 688 C C . ALA A 1 110 ? 256.222 195.344 149.011 1.00 91.24 110 ALA E C 1
ATOM 689 O O . ALA A 1 110 ? 255.772 194.807 147.987 1.00 97.10 110 ALA E O 1
ATOM 691 N N . ARG A 1 111 ? 256.436 194.699 150.156 1.00 78.53 111 ARG E N 1
ATOM 692 C CA . ARG A 1 111 ? 256.048 193.302 150.413 1.00 75.68 111 ARG E CA 1
ATOM 693 C C . ARG A 1 111 ? 254.761 193.328 151.218 1.00 79.17 111 ARG E C 1
ATOM 694 O O . ARG A 1 111 ? 254.741 193.864 152.330 1.00 83.92 111 ARG E O 1
ATOM 702 N N . TYR A 1 112 ? 253.698 192.754 150.683 1.00 75.44 112 TYR E N 1
ATOM 703 C CA . TYR A 1 112 ? 252.388 192.855 151.311 1.00 68.76 112 TYR E CA 1
ATOM 704 C C . TYR A 1 112 ? 252.093 191.558 152.069 1.00 71.91 112 TYR E C 1
ATOM 705 O O . TYR A 1 112 ? 252.138 190.475 151.475 1.00 86.26 112 TYR E O 1
ATOM 714 N N . TYR A 1 113 ? 251.856 191.653 153.374 1.00 56.88 113 TYR E N 1
ATOM 715 C CA . TYR A 1 113 ? 251.462 190.506 154.186 1.00 59.52 113 TYR E CA 1
ATOM 716 C C . TYR A 1 113 ? 249.996 190.653 154.559 1.00 61.04 113 TYR E C 1
ATOM 717 O O . TYR A 1 113 ? 249.439 191.750 154.577 1.00 70.39 113 TYR E O 1
ATOM 726 N N . CYS A 1 114 ? 249.389 189.512 154.882 1.00 60.73 114 CYS E N 1
ATOM 727 C CA . CYS A 1 114 ? 248.112 189.482 155.578 1.00 58.86 114 CYS E CA 1
ATOM 728 C C . CYS A 1 114 ? 248.237 188.665 156.846 1.00 64.56 114 CYS E C 1
ATOM 729 O O . CYS A 1 114 ? 248.790 187.560 156.816 1.00 77.84 114 CYS E O 1
ATOM 732 N N . ALA A 1 115 ? 247.764 189.221 157.950 1.00 50.34 115 ALA E N 1
ATOM 733 C CA . ALA A 1 115 ? 247.881 188.567 159.246 1.00 50.73 115 ALA E CA 1
ATOM 734 C C . ALA A 1 115 ? 246.537 188.583 159.963 1.00 52.11 115 ALA E C 1
ATOM 735 O O . ALA A 1 115 ? 245.711 189.480 159.784 1.00 62.88 115 ALA E O 1
ATOM 737 N N . ARG A 1 116 ? 246.336 187.561 160.806 1.00 34.67 116 ARG E N 1
ATOM 738 C CA . ARG A 1 116 ? 245.065 187.423 161.510 1.00 32.13 116 ARG E CA 1
ATOM 739 C C . ARG A 1 116 ? 245.023 188.392 162.691 1.00 48.30 116 ARG E C 1
ATOM 740 O O . ARG A 1 116 ? 246.053 188.807 163.233 1.00 62.59 116 ARG E O 1
ATOM 748 N N . ASP A 1 117 ? 243.803 188.730 163.086 1.00 51.29 117 ASP E N 1
ATOM 749 C CA . ASP A 1 117 ? 243.610 189.588 164.250 1.00 44.44 117 ASP E CA 1
ATOM 750 C C . ASP A 1 117 ? 243.604 188.763 165.540 1.00 49.67 117 ASP E C 1
ATOM 751 O O . ASP A 1 117 ? 243.525 187.537 165.526 1.00 59.02 117 ASP E O 1
ATOM 756 N N . ARG A 1 118 ? 243.672 189.482 166.676 1.00 57.31 118 ARG E N 1
ATOM 757 C CA . ARG A 1 118 ? 243.619 188.793 167.948 1.00 60.04 118 ARG E CA 1
ATOM 758 C C . ARG A 1 118 ? 242.269 188.159 168.207 1.00 56.14 118 ARG E C 1
ATOM 759 O O . ARG A 1 118 ? 242.192 187.044 168.739 1.00 64.62 118 ARG E O 1
ATOM 767 N N . SER A 1 119 ? 241.184 188.841 167.862 1.00 53.03 119 SER E N 1
ATOM 768 C CA . SER A 1 119 ? 239.849 188.361 168.188 1.00 53.28 119 SER E CA 1
ATOM 769 C C . SER A 1 119 ? 238.923 188.712 167.040 1.00 58.23 119 SER E C 1
ATOM 770 O O . SER A 1 119 ? 239.366 189.013 165.919 1.00 65.44 119 SER E O 1
ATOM 773 N N . TYR A 1 120 ? 237.605 188.655 167.306 1.00 50.84 120 TYR E N 1
ATOM 774 C CA . TYR A 1 120 ? 236.597 189.029 166.329 1.00 52.11 120 TYR E CA 1
ATOM 775 C C . TYR A 1 120 ? 236.735 190.459 165.853 1.00 50.64 120 TYR E C 1
ATOM 776 O O . TYR A 1 120 ? 236.257 190.789 164.766 1.00 52.42 120 TYR E O 1
ATOM 785 N N . GLY A 1 121 ? 237.356 191.317 166.654 1.00 57.19 121 GLY E N 1
ATOM 786 C CA . GLY A 1 121 ? 237.636 192.663 166.204 1.00 54.65 121 GLY E CA 1
ATOM 787 C C . GLY A 1 121 ? 237.080 193.732 167.115 1.00 58.52 121 GLY E C 1
ATOM 788 O O . GLY A 1 121 ? 236.019 193.573 167.727 1.00 65.64 121 GLY E O 1
ATOM 789 N N . GLY A 1 122 ? 237.773 194.846 167.221 1.00 54.76 122 GLY E N 1
ATOM 790 C CA . GLY A 1 122 ? 237.311 195.933 168.053 1.00 50.56 122 GLY E CA 1
ATOM 791 C C . GLY A 1 122 ? 237.952 195.968 169.419 1.00 54.37 122 GLY E C 1
ATOM 792 O O . GLY A 1 122 ? 237.277 196.208 170.437 1.00 64.97 122 GLY E O 1
ATOM 793 N N . SER A 1 123 ? 239.263 195.722 169.462 1.00 60.63 123 SER E N 1
ATOM 794 C CA . SER A 1 123 ? 239.962 195.715 170.731 1.00 56.35 123 SER E CA 1
ATOM 795 C C . SER A 1 123 ? 241.451 195.798 170.450 1.00 61.34 123 SER E C 1
ATOM 796 O O . SER A 1 123 ? 241.894 195.649 169.301 1.00 71.73 123 SER E O 1
ATOM 799 N N . SER A 1 124 ? 242.231 196.053 171.491 1.00 47.97 124 SER E N 1
ATOM 800 C CA . SER A 1 124 ? 243.686 196.005 171.387 1.00 50.32 124 SER E CA 1
ATOM 801 C C . SER A 1 124 ? 244.118 194.617 170.943 1.00 55.19 124 SER E C 1
ATOM 802 O O . SER A 1 124 ? 243.595 193.623 171.427 1.00 61.22 124 SER E O 1
ATOM 805 N N . ALA A 1 125 ? 245.047 194.574 169.980 1.00 54.34 125 ALA E N 1
ATOM 806 C CA . ALA A 1 125 ? 245.286 193.347 169.231 1.00 61.00 125 ALA E CA 1
ATOM 807 C C . ALA A 1 125 ? 246.773 193.080 169.043 1.00 63.37 125 ALA E C 1
ATOM 808 O O . ALA A 1 125 ? 247.606 193.987 169.046 1.00 61.65 125 ALA E O 1
ATOM 810 N N . TRP A 1 126 ? 247.078 191.807 168.840 1.00 60.95 126 TRP E N 1
ATOM 811 C CA . TRP A 1 126 ? 248.369 191.320 168.373 1.00 54.24 126 TRP E CA 1
ATOM 812 C C . TRP A 1 126 ? 248.094 190.386 167.205 1.00 61.14 126 TRP E C 1
ATOM 813 O O . TRP A 1 126 ? 247.102 189.657 167.209 1.00 62.49 126 TRP E O 1
ATOM 824 N N . PHE A 1 127 ? 248.975 190.412 166.214 1.00 55.77 127 PHE E N 1
ATOM 825 C CA . PHE A 1 127 ? 248.827 189.586 165.009 1.00 52.46 127 PHE E CA 1
ATOM 826 C C . PHE A 1 127 ? 249.564 188.266 165.210 1.00 58.25 127 PHE E C 1
ATOM 827 O O . PHE A 1 127 ? 250.799 188.189 165.118 1.00 65.01 127 PHE E O 1
ATOM 835 N N . GLY A 1 128 ? 248.828 187.214 165.541 1.00 50.32 128 GLY E N 1
ATOM 836 C CA . GLY A 1 128 ? 249.485 185.959 165.900 1.00 46.76 128 GLY E CA 1
ATOM 837 C C . GLY A 1 128 ? 249.997 185.217 164.690 1.00 51.85 128 GLY E C 1
ATOM 838 O O . GLY A 1 128 ? 251.144 184.779 164.669 1.00 61.67 128 GLY E O 1
ATOM 839 N N . TYR A 1 129 ? 249.156 185.066 163.658 1.00 59.03 129 TYR E N 1
ATOM 840 C CA . TYR A 1 129 ? 249.486 184.242 162.503 1.00 56.65 129 TYR E CA 1
ATOM 841 C C . TYR A 1 129 ? 249.622 185.092 161.259 1.00 59.69 129 TYR E C 1
ATOM 842 O O . TYR A 1 129 ? 248.699 185.835 160.921 1.00 65.72 129 TYR E O 1
ATOM 851 N N . TRP A 1 130 ? 250.773 184.984 160.610 1.00 60.39 130 TRP E N 1
ATOM 852 C CA . TRP A 1 130 ? 251.117 185.777 159.442 1.00 60.50 130 TRP E CA 1
ATOM 853 C C . TRP A 1 130 ? 250.953 184.946 158.166 1.00 62.23 130 TRP E C 1
ATOM 854 O O . TRP A 1 130 ? 250.794 183.726 158.193 1.00 66.12 130 TRP E O 1
ATOM 865 N N . GLY A 1 131 ? 250.975 185.660 157.041 1.00 72.07 131 GLY E N 1
ATOM 866 C CA . GLY A 1 131 ? 251.015 185.054 155.713 1.00 71.48 131 GLY E CA 1
ATOM 867 C C . GLY A 1 131 ? 252.428 184.687 155.293 1.00 75.24 131 GLY E C 1
ATOM 868 O O . GLY A 1 131 ? 253.321 184.470 156.124 1.00 74.65 131 GLY E O 1
ATOM 869 N N . GLN A 1 132 ? 252.659 184.677 153.976 1.00 86.66 132 GLN E N 1
ATOM 870 C CA . GLN A 1 132 ? 253.962 184.362 153.402 1.00 88.40 132 GLN E CA 1
ATOM 871 C C . GLN A 1 132 ? 254.671 185.552 152.815 1.00 87.63 132 GLN E C 1
ATOM 872 O O . GLN A 1 132 ? 255.893 185.650 152.935 1.00 87.70 132 GLN E O 1
ATOM 878 N N . GLY A 1 133 ? 253.940 186.506 152.224 1.00 79.67 133 GLY E N 1
ATOM 879 C CA . GLY A 1 133 ? 254.585 187.669 151.632 1.00 78.77 133 GLY E CA 1
ATOM 880 C C . GLY A 1 133 ? 254.502 187.709 150.126 1.00 81.26 133 GLY E C 1
ATOM 881 O O . GLY A 1 133 ? 254.886 186.759 149.445 1.00 90.43 133 GLY E O 1
ATOM 882 N N . THR A 1 134 ? 254.055 188.842 149.591 1.00 83.28 134 THR E N 1
ATOM 883 C CA . THR A 1 134 ? 253.980 189.065 148.161 1.00 85.98 134 THR E CA 1
ATOM 884 C C . THR A 1 134 ? 254.570 190.428 147.845 1.00 88.58 134 THR E C 1
ATOM 885 O O . THR A 1 134 ? 254.252 191.407 148.518 1.00 92.36 134 THR E O 1
ATOM 889 N N . LEU A 1 135 ? 255.459 190.467 146.854 1.00 101.36 135 LEU E N 1
ATOM 890 C CA . LEU A 1 135 ? 256.104 191.704 146.438 1.00 103.62 135 LEU E CA 1
ATOM 891 C C . LEU A 1 135 ? 255.397 192.226 145.184 1.00 104.71 135 LEU E C 1
ATOM 892 O O . LEU A 1 135 ? 255.120 191.471 144.243 1.00 107.20 135 LEU E O 1
ATOM 897 N N . VAL A 1 136 ? 255.103 193.526 145.180 1.00 108.67 136 VAL E N 1
ATOM 898 C CA . VAL A 1 136 ? 254.446 194.197 144.057 1.00 109.59 136 VAL E CA 1
ATOM 899 C C . VAL A 1 136 ? 255.293 195.388 143.663 1.00 113.28 136 VAL E C 1
ATOM 900 O O . VAL A 1 136 ? 255.626 196.223 144.509 1.00 111.17 136 VAL E O 1
ATOM 904 N N . THR A 1 137 ? 255.693 195.455 142.391 1.00 131.85 137 THR E N 1
ATOM 905 C CA . THR A 1 137 ? 256.539 196.532 141.889 1.00 130.84 137 THR E CA 1
ATOM 906 C C . THR A 1 137 ? 255.748 197.392 140.911 1.00 130.14 137 THR E C 1
ATOM 907 O O . THR A 1 137 ? 255.033 196.873 140.049 1.00 130.31 137 THR E O 1
ATOM 911 N N . VAL A 1 138 ? 255.876 198.706 141.088 1.00 132.71 138 VAL E N 1
ATOM 912 C CA . VAL A 1 138 ? 255.237 199.687 140.237 1.00 131.83 138 VAL E CA 1
ATOM 913 C C . VAL A 1 138 ? 256.278 200.209 139.259 1.00 135.21 138 VAL E C 1
ATOM 914 O O . VAL A 1 138 ? 257.302 200.761 139.657 1.00 137.06 138 VAL E O 1
ATOM 918 N N . SER A 1 139 ? 256.020 200.025 137.967 1.00 140.97 139 SER E N 1
ATOM 919 C CA . SER A 1 139 ? 256.994 200.415 136.971 1.00 139.51 139 SER E CA 1
ATOM 920 C C . SER A 1 139 ? 257.100 201.940 136.896 1.00 138.70 139 SER E C 1
ATOM 921 O O . SER A 1 139 ? 256.087 202.637 136.824 1.00 136.80 139 SER E O 1
ATOM 924 N N . ALA A 1 140 ? 258.331 202.464 136.905 1.00 140.53 140 ALA E N 1
ATOM 925 C CA . ALA A 1 140 ? 258.518 203.929 136.792 1.00 141.35 140 ALA E CA 1
ATOM 926 C C . ALA A 1 140 ? 259.143 204.283 135.456 1.00 141.50 140 ALA E C 1
ATOM 927 O O . ALA A 1 140 ? 259.742 203.462 134.776 1.00 141.14 140 ALA E O 1
ATOM 930 N N . ASP B 2 20 ? 249.861 209.921 165.750 1.00 99.80 20 ASP F N 1
ATOM 931 C CA . ASP B 2 20 ? 250.726 208.752 165.502 1.00 101.52 20 ASP F CA 1
ATOM 932 C C . ASP B 2 20 ? 251.812 208.583 166.577 1.00 99.47 20 ASP F C 1
ATOM 933 O O . ASP B 2 20 ? 252.724 209.390 166.639 1.00 99.54 20 ASP F O 1
ATOM 938 N N . ILE B 2 21 ? 251.704 207.539 167.409 1.00 80.75 21 ILE F N 1
ATOM 939 C CA . ILE B 2 21 ? 252.746 207.305 168.396 1.00 79.42 21 ILE F CA 1
ATOM 940 C C . ILE B 2 21 ? 254.030 206.905 167.678 1.00 82.00 21 ILE F C 1
ATOM 941 O O . ILE B 2 21 ? 254.027 206.042 166.809 1.00 86.27 21 ILE F O 1
ATOM 946 N N . GLN B 2 22 ? 255.137 207.558 168.044 1.00 87.28 22 GLN F N 1
ATOM 947 C CA . GLN B 2 22 ? 256.457 207.247 167.507 1.00 88.41 22 GLN F CA 1
ATOM 948 C C . GLN B 2 22 ? 257.253 206.443 168.524 1.00 91.41 22 GLN F C 1
ATOM 949 O O . GLN B 2 22 ? 257.468 206.877 169.651 1.00 89.59 22 GLN F O 1
ATOM 955 N N . MET B 2 23 ? 257.687 205.258 168.129 1.00 89.96 23 MET F N 1
ATOM 956 C CA . MET B 2 23 ? 258.529 204.384 168.939 1.00 85.60 23 MET F CA 1
ATOM 957 C C . MET B 2 23 ? 259.930 204.333 168.329 1.00 85.67 23 MET F C 1
ATOM 958 O O . MET B 2 23 ? 260.079 204.173 167.108 1.00 85.20 23 MET F O 1
ATOM 963 N N . THR B 2 24 ? 260.955 204.483 169.170 1.00 91.78 24 THR F N 1
ATOM 964 C CA . THR B 2 24 ? 262.328 204.555 168.701 1.00 93.44 24 THR F CA 1
ATOM 965 C C . THR B 2 24 ? 263.166 203.422 169.260 1.00 91.42 24 THR F C 1
ATOM 966 O O . THR B 2 24 ? 263.133 203.170 170.465 1.00 88.27 24 THR F O 1
ATOM 970 N N . GLN B 2 25 ? 263.928 202.757 168.394 1.00 93.72 25 GLN F N 1
ATOM 971 C CA . GLN B 2 25 ? 264.898 201.751 168.799 1.00 92.10 25 GLN F CA 1
ATOM 972 C C . GLN B 2 25 ? 266.277 202.314 168.496 1.00 95.09 25 GLN F C 1
ATOM 973 O O . GLN B 2 25 ? 266.694 202.363 167.333 1.00 92.16 25 GLN F O 1
ATOM 979 N N . THR B 2 26 ? 266.985 202.680 169.552 1.00 104.40 26 THR F N 1
ATOM 980 C CA . THR B 2 26 ? 268.242 203.386 169.393 1.00 102.92 26 THR F CA 1
ATOM 981 C C . THR B 2 26 ? 269.300 202.506 168.737 1.00 101.70 26 THR F C 1
ATOM 982 O O . THR B 2 26 ? 269.997 202.953 167.824 1.00 98.81 26 THR F O 1
ATOM 986 N N . THR B 2 27 ? 269.439 201.256 169.189 1.00 109.64 27 THR F N 1
ATOM 987 C CA . THR B 2 27 ? 270.497 200.385 168.683 1.00 109.73 27 THR F CA 1
ATOM 988 C C . THR B 2 27 ? 270.038 199.767 167.358 1.00 107.98 27 THR F C 1
ATOM 989 O O . THR B 2 27 ? 269.329 198.757 167.324 1.00 109.32 27 THR F O 1
ATOM 993 N N . SER B 2 28 ? 270.462 200.370 166.255 1.00 106.39 28 SER F N 1
ATOM 994 C CA . SER B 2 28 ? 270.136 199.842 164.946 1.00 108.10 28 SER F CA 1
ATOM 995 C C . SER B 2 28 ? 270.838 198.524 164.704 1.00 109.10 28 SER F C 1
ATOM 996 O O . SER B 2 28 ? 270.327 197.685 163.963 1.00 108.95 28 SER F O 1
ATOM 999 N N . SER B 2 29 ? 272.016 198.318 165.313 1.00 116.99 29 SER F N 1
ATOM 1000 C CA . SER B 2 29 ? 272.732 197.060 165.202 1.00 117.68 29 SER F CA 1
ATOM 1001 C C . SER B 2 29 ? 273.333 196.641 166.535 1.00 118.59 29 SER F C 1
ATOM 1002 O O . SER B 2 29 ? 273.685 197.464 167.358 1.00 117.63 29 SER F O 1
ATOM 1005 N N . LEU B 2 30 ? 273.495 195.327 166.706 1.00 121.87 30 LEU F N 1
ATOM 1006 C CA . LEU B 2 30 ? 274.148 194.811 167.902 1.00 121.61 30 LEU F CA 1
ATOM 1007 C C . LEU B 2 30 ? 274.877 193.532 167.535 1.00 123.10 30 LEU F C 1
ATOM 1008 O O . LEU B 2 30 ? 274.333 192.711 166.784 1.00 123.35 30 LEU F O 1
ATOM 1013 N N . SER B 2 31 ? 276.083 193.369 168.071 1.00 126.48 31 SER F N 1
ATOM 1014 C CA . SER B 2 31 ? 276.933 192.206 167.866 1.00 126.16 31 SER F CA 1
ATOM 1015 C C . SER B 2 31 ? 277.336 191.611 169.199 1.00 126.09 31 SER F C 1
ATOM 1016 O O . SER B 2 31 ? 277.751 192.336 170.115 1.00 125.70 31 SER F O 1
ATOM 1019 N N . ALA B 2 32 ? 277.232 190.290 169.307 1.00 128.34 32 ALA F N 1
ATOM 1020 C CA . ALA B 2 32 ? 277.599 189.579 170.537 1.00 129.61 32 ALA F CA 1
ATOM 1021 C C . ALA B 2 32 ? 278.005 188.164 170.147 1.00 129.38 32 ALA F C 1
ATOM 1022 O O . ALA B 2 32 ? 278.040 187.822 168.968 1.00 129.03 32 ALA F O 1
ATOM 1024 N N . SER B 2 33 ? 278.351 187.354 171.148 1.00 125.67 33 SER F N 1
ATOM 1025 C CA . SER B 2 33 ? 278.758 185.978 170.949 1.00 125.15 33 SER F CA 1
ATOM 1026 C C . SER B 2 33 ? 277.693 185.043 171.525 1.00 125.66 33 SER F C 1
ATOM 1027 O O . SER B 2 33 ? 276.757 185.461 172.226 1.00 126.47 33 SER F O 1
ATOM 1030 N N . LEU B 2 34 ? 277.872 183.761 171.229 1.00 117.45 34 LEU F N 1
ATOM 1031 C CA . LEU B 2 34 ? 276.969 182.740 171.746 1.00 116.25 34 LEU F CA 1
ATOM 1032 C C . LEU B 2 34 ? 277.072 182.636 173.257 1.00 115.67 34 LEU F C 1
ATOM 1033 O O . LEU B 2 34 ? 278.151 182.733 173.842 1.00 114.35 34 LEU F O 1
ATOM 1038 N N . GLY B 2 35 ? 275.929 182.364 173.888 1.00 116.59 35 GLY F N 1
ATOM 1039 C CA . GLY B 2 35 ? 275.846 182.204 175.315 1.00 116.29 35 GLY F CA 1
ATOM 1040 C C . GLY B 2 35 ? 275.823 183.483 176.100 1.00 117.37 35 GLY F C 1
ATOM 1041 O O . GLY B 2 35 ? 275.857 183.416 177.330 1.00 116.86 35 GLY F O 1
ATOM 1042 N N . ASP B 2 36 ? 275.766 184.622 175.444 1.00 118.64 36 ASP F N 1
ATOM 1043 C CA . ASP B 2 36 ? 275.763 185.905 176.118 1.00 117.68 36 ASP F CA 1
ATOM 1044 C C . ASP B 2 36 ? 274.334 186.418 176.241 1.00 117.48 36 ASP F C 1
ATOM 1045 O O . ASP B 2 36 ? 273.451 186.037 175.476 1.00 117.13 36 ASP F O 1
ATOM 1050 N N . ARG B 2 37 ? 274.118 187.279 177.217 1.00 111.37 37 ARG F N 1
ATOM 1051 C CA . ARG B 2 37 ? 272.815 187.915 177.386 1.00 109.05 37 ARG F CA 1
ATOM 1052 C C . ARG B 2 37 ? 272.782 189.223 176.599 1.00 109.73 37 ARG F C 1
ATOM 1053 O O . ARG B 2 37 ? 273.678 190.072 176.731 1.00 110.58 37 ARG F O 1
ATOM 1061 N N . VAL B 2 38 ? 271.742 189.395 175.783 1.00 102.62 38 VAL F N 1
ATOM 1062 C CA . VAL B 2 38 ? 271.543 190.619 175.014 1.00 103.47 38 VAL F CA 1
ATOM 1063 C C . VAL B 2 38 ? 270.176 191.182 175.390 1.00 103.11 38 VAL F C 1
ATOM 1064 O O . VAL B 2 38 ? 269.197 190.441 175.544 1.00 103.63 38 VAL F O 1
ATOM 1068 N N . THR B 2 39 ? 270.110 192.529 175.504 1.00 95.81 39 THR F N 1
ATOM 1069 C CA . THR B 2 39 ? 268.877 193.244 175.819 1.00 94.24 39 THR F CA 1
ATOM 1070 C C . THR B 2 39 ? 268.648 194.299 174.746 1.00 94.70 39 THR F C 1
ATOM 1071 O O . THR B 2 39 ? 269.564 195.059 174.421 1.00 95.84 39 THR F O 1
ATOM 1075 N N . ILE B 2 40 ? 267.432 194.345 174.188 1.00 88.34 40 ILE F N 1
ATOM 1076 C CA . ILE B 2 40 ? 267.060 195.297 173.127 1.00 88.65 40 ILE F CA 1
ATOM 1077 C C . ILE B 2 40 ? 266.032 196.241 173.720 1.00 91.00 40 ILE F C 1
ATOM 1078 O O . ILE B 2 40 ? 265.005 195.788 174.237 1.00 93.30 40 ILE F O 1
ATOM 1083 N N . SER B 2 41 ? 266.286 197.537 173.624 1.00 88.11 41 SER F N 1
ATOM 1084 C CA . SER B 2 41 ? 265.445 198.524 174.270 1.00 87.59 41 SER F CA 1
ATOM 1085 C C . SER B 2 41 ? 264.615 199.266 173.229 1.00 90.23 41 SER F C 1
ATOM 1086 O O . SER B 2 41 ? 265.125 199.677 172.178 1.00 92.53 41 SER F O 1
ATOM 1089 N N . CYS B 2 42 ? 263.326 199.429 173.521 1.00 85.20 42 CYS F N 1
ATOM 1090 C CA . CYS B 2 42 ? 262.382 200.119 172.650 1.00 85.48 42 CYS F CA 1
ATOM 1091 C C . CYS B 2 42 ? 261.592 201.079 173.522 1.00 85.41 42 CYS F C 1
ATOM 1092 O O . CYS B 2 42 ? 261.010 200.652 174.531 1.00 83.50 42 CYS F O 1
ATOM 1095 N N . ARG B 2 43 ? 261.563 202.345 173.137 1.00 94.91 43 ARG F N 1
ATOM 1096 C CA . ARG B 2 43 ? 260.956 203.389 173.945 1.00 94.40 43 ARG F CA 1
ATOM 1097 C C . ARG B 2 43 ? 259.817 204.044 173.162 1.00 91.59 43 ARG F C 1
ATOM 1098 O O . ARG B 2 43 ? 259.980 204.385 171.984 1.00 93.11 43 ARG F O 1
ATOM 1106 N N . ALA B 2 44 ? 258.641 204.155 173.806 1.00 93.69 44 ALA F N 1
ATOM 1107 C CA . ALA B 2 44 ? 257.428 204.710 173.199 1.00 97.51 44 ALA F CA 1
ATOM 1108 C C . ALA B 2 44 ? 257.270 206.192 173.524 1.00 96.75 44 ALA F C 1
ATOM 1109 O O . ALA B 2 44 ? 257.926 206.748 174.417 1.00 100.09 44 ALA F O 1
ATOM 1111 N N . SER B 2 45 ? 256.413 206.845 172.738 1.00 92.10 45 SER F N 1
ATOM 1112 C CA . SER 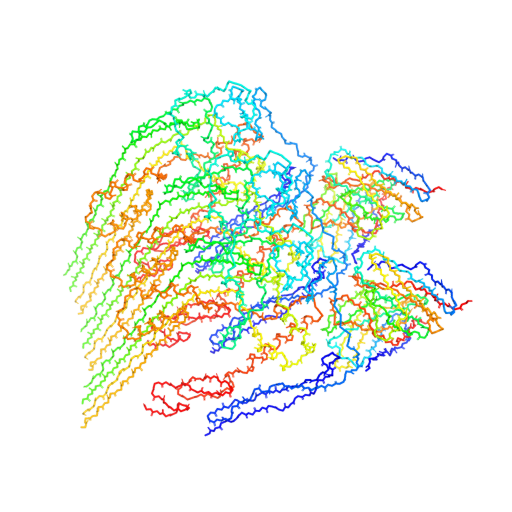B 2 45 ? 256.181 208.282 172.879 1.00 92.71 45 SER F CA 1
ATOM 1113 C C . SER B 2 45 ? 255.144 208.590 173.958 1.00 96.70 45 SER F C 1
ATOM 1114 O O . SER B 2 45 ? 255.449 209.273 174.958 1.00 99.89 45 SER F O 1
ATOM 1117 N N . HIS B 2 46 ? 253.926 208.097 173.767 1.00 90.58 46 HIS F N 1
ATOM 1118 C CA . HIS B 2 46 ? 252.913 208.215 174.786 1.00 89.88 46 HIS F CA 1
ATOM 1119 C C . HIS B 2 46 ? 253.050 207.090 175.770 1.00 89.31 46 HIS F C 1
ATOM 1120 O O . HIS B 2 46 ? 253.964 206.256 175.707 1.00 91.95 46 HIS F O 1
ATOM 1127 N N . ASP B 2 47 ? 252.091 207.054 176.675 1.00 78.78 47 ASP F N 1
ATOM 1128 C CA . ASP B 2 47 ? 251.942 205.962 177.634 1.00 77.97 47 ASP F CA 1
ATOM 1129 C C . ASP B 2 47 ? 250.917 204.975 177.087 1.00 79.69 47 ASP F C 1
ATOM 1130 O O . ASP B 2 47 ? 249.734 205.279 177.064 1.00 83.28 47 ASP F O 1
ATOM 1135 N N . ILE B 2 48 ? 251.356 203.762 176.745 1.00 75.67 48 ILE F N 1
ATOM 1136 C CA . ILE B 2 48 ? 250.490 202.813 176.050 1.00 76.55 48 ILE F CA 1
ATOM 1137 C C . ILE B 2 48 ? 249.867 201.794 176.976 1.00 75.98 48 ILE F C 1
ATOM 1138 O O . ILE B 2 48 ? 249.182 200.880 176.487 1.00 70.79 48 ILE F O 1
ATOM 1143 N N . SER B 2 49 ? 250.094 201.903 178.294 1.00 75.60 49 SER F N 1
ATOM 1144 C CA . SER B 2 49 ? 249.339 201.130 179.285 1.00 70.73 49 SER F CA 1
ATOM 1145 C C . SER B 2 49 ? 249.622 199.631 179.110 1.00 69.97 49 SER F C 1
ATOM 1146 O O . SER B 2 49 ? 248.709 198.812 178.989 1.00 71.87 49 SER F O 1
ATOM 1149 N N . ASN B 2 50 ? 250.915 199.289 179.122 1.00 74.11 50 ASN F N 1
ATOM 1150 C CA . ASN B 2 50 ? 251.391 197.899 179.101 1.00 76.48 50 ASN F CA 1
ATOM 1151 C C . ASN B 2 50 ? 250.870 197.118 177.894 1.00 74.56 50 ASN F C 1
ATOM 1152 O O . ASN B 2 50 ? 250.568 195.937 178.012 1.00 78.61 50 ASN F O 1
ATOM 1157 N N . TYR B 2 51 ? 250.745 197.777 176.751 1.00 62.36 51 TYR F N 1
ATOM 1158 C CA . TYR B 2 51 ? 250.319 197.134 175.508 1.00 59.08 51 TYR F CA 1
ATOM 1159 C C . TYR B 2 51 ? 251.484 197.200 174.518 1.00 56.43 51 TYR F C 1
ATOM 1160 O O . TYR B 2 51 ? 251.547 198.101 173.678 1.00 69.94 51 TYR F O 1
ATOM 1169 N N . LEU B 2 52 ? 252.385 196.219 174.607 1.00 50.63 52 LEU F N 1
ATOM 1170 C CA . LEU B 2 52 ? 253.518 196.138 173.699 1.00 55.13 52 LEU F CA 1
ATOM 1171 C C . LEU B 2 52 ? 253.682 194.700 173.222 1.00 62.27 52 LEU F C 1
ATOM 1172 O O . LEU B 2 52 ? 253.392 193.758 173.972 1.00 73.04 52 LEU F O 1
ATOM 1177 N N . ASN B 2 53 ? 254.194 194.543 171.996 1.00 49.78 53 ASN F N 1
ATOM 1178 C CA . ASN B 2 53 ? 254.422 193.234 171.425 1.00 46.38 53 ASN F CA 1
ATOM 1179 C C . ASN B 2 53 ? 255.792 193.207 170.742 1.00 58.02 53 ASN F C 1
ATOM 1180 O O . ASN B 2 53 ? 256.328 194.236 170.341 1.00 68.15 53 ASN F O 1
ATOM 1185 N N . TRP B 2 54 ? 256.385 192.015 170.627 1.00 61.30 54 TRP F N 1
ATOM 1186 C CA . TRP B 2 54 ? 257.677 191.844 169.995 1.00 58.19 54 TRP F CA 1
ATOM 1187 C C . TRP B 2 54 ? 257.553 190.846 168.867 1.00 61.72 54 TRP F C 1
ATOM 1188 O O . TRP B 2 54 ? 256.885 189.816 169.022 1.00 76.35 54 TRP F O 1
ATOM 1199 N N . TYR B 2 55 ? 258.152 191.153 167.717 1.00 59.29 55 TYR F N 1
ATOM 1200 C CA . TYR B 2 55 ? 258.120 190.255 166.572 1.00 60.94 55 TYR F CA 1
ATOM 1201 C C . TYR B 2 55 ? 259.558 189.956 166.159 1.00 66.51 55 TYR F C 1
ATOM 1202 O O . TYR B 2 55 ? 260.468 190.752 166.399 1.00 76.82 55 TYR F O 1
ATOM 1211 N N . GLN B 2 56 ? 259.763 188.773 165.592 1.00 72.49 56 GLN F N 1
ATOM 1212 C CA . GLN B 2 56 ? 261.055 188.340 165.092 1.00 72.24 56 GLN F CA 1
ATOM 1213 C C . GLN B 2 56 ? 260.955 188.073 163.603 1.00 71.63 56 GLN F C 1
ATOM 1214 O O . GLN B 2 56 ? 260.011 187.418 163.145 1.00 78.64 56 GLN F O 1
ATOM 1220 N N . GLN B 2 57 ? 261.918 188.592 162.839 1.00 75.36 57 GLN F N 1
ATOM 1221 C CA . GLN B 2 57 ? 261.952 188.455 161.382 1.00 76.77 57 GLN F CA 1
ATOM 1222 C C . GLN B 2 57 ? 263.282 187.828 160.963 1.00 80.79 57 GLN F C 1
ATOM 1223 O O . GLN B 2 57 ? 264.310 188.512 160.899 1.00 82.42 57 GLN F O 1
ATOM 1229 N N . LYS B 2 58 ? 263.262 186.535 160.687 1.00 84.66 58 LYS F N 1
ATOM 1230 C CA . LYS B 2 58 ? 264.399 185.870 160.048 1.00 83.96 58 LYS F CA 1
ATOM 1231 C C . LYS B 2 58 ? 264.490 186.396 158.625 1.00 85.70 58 LYS F C 1
ATOM 1232 O O . LYS B 2 58 ? 263.587 187.134 158.196 1.00 87.06 58 LYS F O 1
ATOM 1238 N N . PRO B 2 59 ? 265.558 186.077 157.867 1.00 93.00 59 PRO F N 1
ATOM 1239 C CA . PRO B 2 59 ? 265.607 186.505 156.457 1.00 94.12 59 PRO F CA 1
ATOM 1240 C C . PRO B 2 59 ? 264.475 185.923 155.617 1.00 96.26 59 PRO F C 1
ATOM 1241 O O . PRO B 2 59 ? 263.616 185.212 156.132 1.00 96.66 59 PRO F O 1
ATOM 1245 N N . ASP B 2 60 ? 264.459 186.277 154.341 1.00 96.73 60 ASP F N 1
ATOM 1246 C CA . ASP B 2 60 ? 263.399 185.983 153.380 1.00 93.44 60 ASP F CA 1
ATOM 1247 C C . ASP B 2 60 ? 261.992 186.225 153.939 1.00 92.00 60 ASP F C 1
ATOM 1248 O O . ASP B 2 60 ? 261.049 185.496 153.600 1.00 96.02 60 ASP F O 1
ATOM 1253 N N . GLY B 2 61 ? 261.841 187.245 154.781 1.00 80.17 61 GLY F N 1
ATOM 1254 C CA . GLY B 2 61 ? 260.532 187.770 155.160 1.00 83.45 61 GLY F CA 1
ATOM 1255 C C . GLY B 2 61 ? 259.602 186.837 155.909 1.00 82.82 61 GLY F C 1
ATOM 1256 O O . GLY B 2 61 ? 258.401 186.789 155.604 1.00 83.85 61 GLY F O 1
ATOM 1257 N N . THR B 2 62 ? 260.116 186.108 156.909 1.00 84.19 62 THR F N 1
ATOM 1258 C CA . THR B 2 62 ? 259.273 185.332 157.804 1.00 85.20 62 THR F CA 1
ATOM 1259 C C . THR B 2 62 ? 259.086 186.117 159.109 1.00 83.71 62 THR F C 1
ATOM 1260 O O . THR B 2 62 ? 260.034 186.720 159.623 1.00 87.83 62 THR F O 1
ATOM 1264 N N . LEU B 2 63 ? 257.856 186.137 159.636 1.00 63.48 63 LEU F N 1
ATOM 1265 C CA . LEU B 2 63 ? 257.520 186.879 160.837 1.00 58.76 63 LEU F CA 1
ATOM 1266 C C . LEU B 2 63 ? 256.821 185.955 161.822 1.00 63.91 63 LEU F C 1
ATOM 1267 O O . LEU B 2 63 ? 256.155 184.975 161.429 1.00 76.54 63 LEU F O 1
ATOM 1272 N N . LYS B 2 64 ? 256.934 186.309 163.097 1.00 64.79 64 LYS F N 1
ATOM 1273 C CA . LYS B 2 64 ? 256.490 185.453 164.192 1.00 66.56 64 LYS F CA 1
ATOM 1274 C C . LYS B 2 64 ? 256.401 186.238 165.483 1.00 68.37 64 LYS F C 1
ATOM 1275 O O . LYS B 2 64 ? 257.361 186.903 165.877 1.00 70.40 64 LYS F O 1
ATOM 1281 N N . LEU B 2 65 ? 255.260 186.140 166.163 1.00 61.18 65 LEU F N 1
ATOM 1282 C CA . LEU B 2 65 ? 255.080 186.850 167.428 1.00 60.23 65 LEU F CA 1
ATOM 1283 C C . LEU B 2 65 ? 255.659 186.027 168.554 1.00 67.86 65 LEU F C 1
ATOM 1284 O O . LEU B 2 65 ? 255.236 184.893 168.786 1.00 80.15 65 LEU F O 1
ATOM 1289 N N . LEU B 2 66 ? 256.560 186.635 169.325 1.00 65.76 66 LEU F N 1
ATOM 1290 C CA . LEU B 2 66 ? 257.199 185.976 170.459 1.00 65.74 66 LEU F CA 1
ATOM 1291 C C . LEU B 2 66 ? 256.563 186.386 171.773 1.00 68.12 66 LEU F C 1
ATOM 1292 O O . LEU B 2 66 ? 256.093 185.540 172.534 1.00 75.75 66 LEU F O 1
ATOM 1297 N N . ILE B 2 67 ? 256.536 187.685 172.052 1.00 60.92 67 ILE F N 1
ATOM 1298 C CA . ILE B 2 67 ? 256.068 188.213 173.329 1.00 62.87 67 ILE F CA 1
ATOM 1299 C C . ILE B 2 67 ? 254.931 189.184 173.061 1.00 64.30 67 ILE F C 1
ATOM 1300 O O . ILE B 2 67 ? 255.080 190.114 172.257 1.00 70.15 67 ILE F O 1
ATOM 1305 N N . TYR B 2 68 ? 253.815 188.971 173.737 1.00 56.26 68 TYR F N 1
ATOM 1306 C CA . TYR B 2 68 ? 252.676 189.869 173.680 1.00 57.63 68 TYR F CA 1
ATOM 1307 C C . TYR B 2 68 ? 252.291 190.266 175.095 1.00 66.78 68 TYR F C 1
ATOM 1308 O O . TYR B 2 68 ? 252.545 189.530 176.052 1.00 76.05 68 TYR F O 1
ATOM 1317 N N . TYR B 2 69 ? 251.765 191.488 175.210 1.00 66.12 69 TYR F N 1
ATOM 1318 C CA . TYR B 2 69 ? 251.361 192.081 176.480 1.00 62.30 69 TYR F CA 1
ATOM 1319 C C . TYR B 2 69 ? 252.563 192.389 177.385 1.00 66.76 69 TYR F C 1
ATOM 1320 O O . TYR B 2 69 ? 252.400 192.595 178.581 1.00 69.64 69 TYR F O 1
ATOM 1329 N N . THR B 2 70 ? 253.765 192.371 176.812 1.00 71.26 70 THR F N 1
ATOM 1330 C CA . THR B 2 70 ? 255.056 192.755 177.383 1.00 72.98 70 THR F CA 1
ATOM 1331 C C . THR B 2 70 ? 255.604 191.713 178.351 1.00 75.38 70 THR F C 1
ATOM 1332 O O . THR B 2 70 ? 256.784 191.754 178.681 1.00 81.59 70 THR F O 1
ATOM 1336 N N . SER B 2 71 ? 254.795 190.748 178.807 1.00 74.39 71 SER F N 1
ATOM 1337 C CA . SER B 2 71 ? 255.363 189.543 179.440 1.00 76.03 71 SER F CA 1
ATOM 1338 C C . SER B 2 71 ? 254.359 188.410 179.228 1.00 76.05 71 SER F C 1
ATOM 1339 O O . SER B 2 71 ? 253.468 188.190 180.055 1.00 76.71 71 SER F O 1
ATOM 1342 N N . ARG B 2 72 ? 254.545 187.677 178.131 1.00 69.27 72 ARG F N 1
ATOM 1343 C CA . ARG B 2 72 ? 253.716 186.530 177.856 1.00 67.66 72 ARG F CA 1
ATOM 1344 C C . ARG B 2 72 ? 254.325 185.842 176.648 1.00 73.15 72 ARG F C 1
ATOM 1345 O O . ARG B 2 72 ? 254.459 186.474 175.589 1.00 81.01 72 ARG F O 1
ATOM 1353 N N . LEU B 2 73 ? 254.699 184.585 176.802 1.00 67.28 73 LEU F N 1
ATOM 1354 C CA . LEU B 2 73 ? 255.289 183.808 175.724 1.00 67.83 73 LEU F CA 1
ATOM 1355 C C . LEU B 2 73 ? 254.191 183.255 174.803 1.00 71.44 73 LEU F C 1
ATOM 1356 O O . LEU B 2 73 ? 253.259 182.593 175.252 1.00 74.81 73 LEU F O 1
ATOM 1361 N N . HIS B 2 74 ? 254.304 183.531 173.512 1.00 73.79 74 HIS F N 1
ATOM 1362 C CA . HIS B 2 74 ? 253.355 182.955 172.565 1.00 72.65 74 HIS F CA 1
ATOM 1363 C C . HIS B 2 74 ? 253.578 181.467 172.462 1.00 77.26 74 HIS F C 1
ATOM 1364 O O . HIS B 2 74 ? 254.700 180.991 172.616 1.00 81.45 74 HIS F O 1
ATOM 1371 N N . SER B 2 75 ? 252.494 180.724 172.209 1.00 79.96 75 SER F N 1
ATOM 1372 C CA . SER B 2 75 ? 252.570 179.275 172.131 1.00 79.03 75 SER F CA 1
ATOM 1373 C C . SER B 2 75 ? 253.462 178.876 170.959 1.00 81.89 75 SER F C 1
ATOM 1374 O O . SER B 2 75 ? 253.300 179.369 169.837 1.00 82.82 75 SER F O 1
ATOM 1377 N N . GLY B 2 76 ? 254.395 177.962 171.215 1.00 76.95 76 GLY F N 1
ATOM 1378 C CA . GLY B 2 76 ? 255.348 177.516 170.226 1.00 78.00 76 GLY F CA 1
ATOM 1379 C C . GLY B 2 76 ? 256.695 178.192 170.282 1.00 79.57 76 GLY F C 1
ATOM 1380 O O . GLY B 2 76 ? 257.546 177.923 169.438 1.00 78.25 76 GLY F O 1
ATOM 1381 N N . VAL B 2 77 ? 256.913 179.050 171.265 1.00 83.00 77 VAL F N 1
ATOM 1382 C CA . VAL B 2 77 ? 258.152 179.822 171.385 1.00 80.32 77 VAL F CA 1
ATOM 1383 C C . VAL B 2 77 ? 258.967 179.264 172.541 1.00 80.39 77 VAL F C 1
ATOM 1384 O O . VAL B 2 77 ? 258.409 179.032 173.627 1.00 82.19 77 VAL F O 1
ATOM 1388 N N . PRO B 2 78 ? 260.261 179.011 172.366 1.00 84.76 78 PRO F N 1
ATOM 1389 C CA . PRO B 2 78 ? 261.084 178.504 173.475 1.00 83.38 78 PRO F CA 1
ATOM 1390 C C . PRO B 2 78 ? 261.234 179.543 174.584 1.00 86.65 78 PRO F C 1
ATOM 1391 O O . PRO B 2 78 ? 260.966 180.737 174.409 1.00 89.64 78 PRO F O 1
ATOM 1395 N N . SER B 2 79 ? 261.723 179.068 175.738 1.00 89.60 79 SER F N 1
ATOM 1396 C CA . SER B 2 79 ? 261.771 179.856 176.955 1.00 89.05 79 SER F CA 1
ATOM 1397 C C . SER B 2 79 ? 263.011 180.736 177.048 1.00 89.04 79 SER F C 1
ATOM 1398 O O . SER B 2 79 ? 263.189 181.437 178.036 1.00 89.77 79 SER F O 1
ATOM 1401 N N . ARG B 2 80 ? 263.923 180.690 176.069 1.00 96.54 80 ARG F N 1
ATOM 1402 C CA . ARG B 2 80 ? 265.077 181.576 176.128 1.00 98.00 80 ARG F CA 1
ATOM 1403 C C . ARG B 2 80 ? 264.646 183.036 176.028 1.00 101.07 80 ARG F C 1
ATOM 1404 O O . ARG B 2 80 ? 265.253 183.900 176.669 1.00 98.06 80 ARG F O 1
ATOM 1412 N N . PHE B 2 81 ? 263.618 183.324 175.236 1.00 96.03 81 PHE F N 1
ATOM 1413 C CA . PHE B 2 81 ? 263.156 184.694 175.121 1.00 89.66 81 PHE F CA 1
ATOM 1414 C C . PHE B 2 81 ? 262.315 185.070 176.334 1.00 88.50 81 PHE F C 1
ATOM 1415 O O . PHE B 2 81 ? 261.571 184.231 176.873 1.00 90.20 81 PHE F O 1
ATOM 1423 N N . SER B 2 82 ? 262.459 186.326 176.786 1.00 90.82 82 SER F N 1
ATOM 1424 C CA . SER B 2 82 ? 261.694 186.861 177.898 1.00 89.22 82 SER F CA 1
ATOM 1425 C C . SER B 2 82 ? 261.664 188.373 177.768 1.00 89.27 82 SER F C 1
ATOM 1426 O O . SER B 2 82 ? 262.609 188.974 177.254 1.00 93.87 82 SER F O 1
ATOM 1429 N N . GLY B 2 83 ? 260.572 188.994 178.209 1.00 82.15 83 GLY F N 1
ATOM 1430 C CA . GLY B 2 83 ? 260.507 190.438 178.180 1.00 84.99 83 GLY F CA 1
ATOM 1431 C C . GLY B 2 83 ? 260.152 191.042 179.537 1.00 83.94 83 GLY F C 1
ATOM 1432 O O . GLY B 2 83 ? 259.652 190.356 180.435 1.00 82.71 83 GLY F O 1
ATOM 1433 N N . SER B 2 84 ? 260.416 192.339 179.678 1.00 91.36 84 SER F N 1
ATOM 1434 C CA . SER B 2 84 ? 260.115 193.061 180.910 1.00 95.20 84 SER F CA 1
ATOM 1435 C C . SER B 2 84 ? 260.063 194.543 180.617 1.00 92.91 84 SER F C 1
ATOM 1436 O O . SER B 2 84 ? 260.502 195.005 179.551 1.00 94.91 84 SER F O 1
ATOM 1439 N N . GLY B 2 85 ? 259.580 195.288 181.594 1.00 87.38 85 GLY F N 1
ATOM 1440 C CA . GLY B 2 85 ? 259.441 196.727 181.471 1.00 87.06 85 GLY F CA 1
ATOM 1441 C C . GLY B 2 85 ? 258.029 197.203 181.758 1.00 87.92 85 GLY F C 1
ATOM 1442 O O . GLY B 2 85 ? 257.092 196.403 181.681 1.00 87.64 85 GLY F O 1
ATOM 1443 N N . SER B 2 86 ? 257.858 198.474 182.106 1.00 91.75 86 SER F N 1
ATOM 1444 C CA . SER B 2 86 ? 256.535 198.990 182.407 1.00 92.56 86 SER F CA 1
ATOM 1445 C C . SER B 2 86 ? 256.518 200.501 182.200 1.00 93.31 86 SER F C 1
ATOM 1446 O O . SER B 2 86 ? 257.555 201.162 182.210 1.00 90.26 86 SER F O 1
ATOM 1449 N N . GLY B 2 87 ? 255.328 201.026 181.982 1.00 90.83 87 GLY F N 1
ATOM 1450 C CA . GLY B 2 87 ? 255.114 202.454 181.853 1.00 88.38 87 GLY F CA 1
ATOM 1451 C C . GLY B 2 87 ? 255.436 203.051 180.485 1.00 88.43 87 GLY F C 1
ATOM 1452 O O . GLY B 2 87 ? 254.554 203.286 179.664 1.00 86.33 87 GLY F O 1
ATOM 1453 N N . THR B 2 88 ? 256.732 203.282 180.220 1.00 93.89 88 THR F N 1
ATOM 1454 C CA . THR B 2 88 ? 257.137 203.817 178.935 1.00 93.71 88 THR F CA 1
ATOM 1455 C C . THR B 2 88 ? 258.326 203.056 178.369 1.00 93.86 88 THR F C 1
ATOM 1456 O O . THR B 2 88 ? 258.432 202.881 177.157 1.00 95.36 88 THR F O 1
ATOM 1460 N N . ASP B 2 89 ? 259.228 202.576 179.222 1.00 95.44 89 ASP F N 1
ATOM 1461 C CA . ASP B 2 89 ? 260.445 201.904 178.788 1.00 96.39 89 ASP F CA 1
ATOM 1462 C C . ASP B 2 89 ? 260.265 200.397 178.909 1.00 95.66 89 ASP F C 1
ATOM 1463 O O . ASP B 2 89 ? 259.854 199.882 179.954 1.00 96.97 89 ASP F O 1
ATOM 1468 N N . TYR B 2 90 ? 260.575 199.705 177.831 1.00 82.13 90 TYR F N 1
ATOM 1469 C CA . TYR B 2 90 ? 260.460 198.250 177.769 1.00 83.96 90 TYR F CA 1
ATOM 1470 C C . TYR B 2 90 ? 261.783 197.670 177.286 1.00 85.57 90 TYR F C 1
ATOM 1471 O O . TYR B 2 90 ? 262.592 198.373 176.668 1.00 90.71 90 TYR F O 1
ATOM 1480 N N . SER B 2 91 ? 261.972 196.364 177.497 1.00 83.35 91 SER F N 1
ATOM 1481 C CA . SER B 2 91 ? 263.168 195.698 176.980 1.00 83.25 91 SER F CA 1
ATOM 1482 C C . SER B 2 91 ? 262.864 194.225 176.734 1.00 83.04 91 SER F C 1
ATOM 1483 O O . SER B 2 91 ? 262.037 193.604 177.428 1.00 85.04 91 SER F O 1
ATOM 1486 N N . LEU B 2 92 ? 263.506 193.671 175.713 1.00 81.04 92 LEU F N 1
ATOM 1487 C CA . LEU B 2 92 ? 263.398 192.253 175.366 1.00 83.13 92 LEU F CA 1
ATOM 1488 C C . LEU B 2 92 ? 264.757 191.599 175.567 1.00 85.32 92 LEU F C 1
ATOM 1489 O O . LEU B 2 92 ? 265.744 191.992 174.945 1.00 87.02 92 LEU F O 1
ATOM 1494 N N . THR B 2 93 ? 264.811 190.613 176.444 1.00 97.56 93 THR F N 1
ATOM 1495 C CA . THR B 2 93 ? 266.060 189.975 176.866 1.00 97.41 93 THR F CA 1
ATOM 1496 C C . THR B 2 93 ? 266.169 188.594 176.253 1.00 96.96 93 THR F C 1
ATOM 1497 O O . THR B 2 93 ? 265.255 187.775 176.387 1.00 95.77 93 THR F O 1
ATOM 1501 N N . ILE B 2 94 ? 267.303 188.334 175.586 1.00 100.39 94 ILE F N 1
ATOM 1502 C CA . ILE B 2 94 ? 267.569 187.020 174.987 1.00 98.13 94 ILE F CA 1
ATOM 1503 C C . ILE B 2 94 ? 268.742 186.399 175.748 1.00 98.25 94 ILE F C 1
ATOM 1504 O O . ILE B 2 94 ? 269.822 186.995 175.856 1.00 99.79 94 ILE F O 1
ATOM 1509 N N . SER B 2 95 ? 268.515 185.202 176.281 1.00 108.97 95 SER F N 1
ATOM 1510 C CA . SER B 2 95 ? 269.521 184.508 177.078 1.00 109.86 95 SER F CA 1
ATOM 1511 C C . SER B 2 95 ? 269.972 183.247 176.353 1.00 112.07 95 SER F C 1
ATOM 1512 O O . SER B 2 95 ? 269.169 182.609 175.655 1.00 113.35 95 SER F O 1
ATOM 1515 N N . ASN B 2 96 ? 271.250 182.909 176.507 1.00 113.31 96 ASN F N 1
ATOM 1516 C CA . ASN B 2 96 ? 271.870 181.743 175.893 1.00 111.67 96 ASN F CA 1
ATOM 1517 C C . ASN B 2 96 ? 271.694 181.777 174.372 1.00 111.65 96 ASN F C 1
ATOM 1518 O O . ASN B 2 96 ? 271.032 180.928 173.769 1.00 109.33 96 ASN F O 1
ATOM 1523 N N . LEU B 2 97 ? 272.292 182.799 173.746 1.00 119.26 97 LEU F N 1
ATOM 1524 C CA . LEU B 2 97 ? 272.179 182.978 172.305 1.00 119.98 97 LEU F CA 1
ATOM 1525 C C . LEU B 2 97 ? 272.756 181.799 171.560 1.00 120.87 97 LEU F C 1
ATOM 1526 O O . LEU B 2 97 ? 273.812 181.261 171.922 1.00 120.70 97 LEU F O 1
ATOM 1531 N N . GLU B 2 98 ? 272.080 181.409 170.487 1.00 115.40 98 GLU F N 1
ATOM 1532 C CA . GLU B 2 98 ? 272.477 180.277 169.646 1.00 113.71 98 GLU F CA 1
ATOM 1533 C C . GLU B 2 98 ? 272.679 180.755 168.209 1.00 114.71 98 GLU F C 1
ATOM 1534 O O . GLU B 2 98 ? 272.663 181.948 167.917 1.00 116.01 98 GLU F O 1
ATOM 1540 N N . GLN B 2 99 ? 272.869 179.785 167.298 1.00 115.73 99 GLN F N 1
ATOM 1541 C CA . GLN B 2 99 ? 273.033 180.113 165.884 1.00 115.28 99 GLN F CA 1
ATOM 1542 C C . GLN B 2 99 ? 271.703 180.239 165.153 1.00 113.79 99 GLN F C 1
ATOM 1543 O O . GLN B 2 99 ? 271.689 180.631 163.969 1.00 110.91 99 GLN F O 1
ATOM 1549 N N . GLU B 2 100 ? 270.574 179.913 165.794 1.00 110.65 100 GLU F N 1
ATOM 1550 C CA . GLU B 2 100 ? 269.255 180.039 165.180 1.00 109.80 100 GLU F CA 1
ATOM 1551 C C . GLU B 2 100 ? 268.498 181.294 165.653 1.00 111.57 100 GLU F C 1
ATOM 1552 O O . GLU B 2 100 ? 267.270 181.351 165.527 1.00 111.41 100 GLU F O 1
ATOM 1558 N N . ASP B 2 101 ? 269.189 182.287 166.206 1.00 109.26 101 ASP F N 1
ATOM 1559 C CA . ASP B 2 101 ? 268.592 183.499 166.728 1.00 106.81 101 ASP F CA 1
ATOM 1560 C C . ASP B 2 101 ? 269.202 184.722 166.059 1.00 104.87 101 ASP F C 1
ATOM 1561 O O . ASP B 2 101 ? 269.451 185.754 166.700 1.00 107.93 101 ASP F O 1
ATOM 1566 N N . VAL B 2 102 ? 269.516 184.618 164.770 1.00 96.08 102 VAL F N 1
ATOM 1567 C CA . VAL B 2 102 ? 270.108 185.724 164.020 1.00 97.42 102 VAL F CA 1
ATOM 1568 C C . VAL B 2 102 ? 268.983 186.319 163.196 1.00 99.98 102 VAL F C 1
ATOM 1569 O O . VAL B 2 102 ? 268.595 185.792 162.154 1.00 101.07 102 VAL F O 1
ATOM 1573 N N . ALA B 2 103 ? 268.381 187.407 163.697 1.00 95.79 103 ALA F N 1
ATOM 1574 C CA . ALA B 2 103 ? 267.235 188.012 163.018 1.00 91.21 103 ALA F CA 1
ATOM 1575 C C . ALA B 2 103 ? 267.125 189.468 163.467 1.00 94.91 103 ALA F C 1
ATOM 1576 O O . ALA B 2 103 ? 267.985 189.979 164.179 1.00 102.23 103 ALA F O 1
ATOM 1578 N N . THR B 2 104 ? 266.062 190.119 163.023 1.00 84.03 104 THR F N 1
ATOM 1579 C CA . THR B 2 104 ? 265.768 191.506 163.394 1.00 84.88 104 THR F CA 1
ATOM 1580 C C . THR B 2 104 ? 264.459 191.532 164.169 1.00 83.27 104 THR F C 1
ATOM 1581 O O . THR B 2 104 ? 263.440 191.020 163.704 1.00 83.77 104 THR F O 1
ATOM 1585 N N . TYR B 2 105 ? 264.470 192.181 165.324 1.00 76.74 105 TYR F N 1
ATOM 1586 C CA . TYR B 2 105 ? 263.336 192.192 166.232 1.00 75.56 105 TYR F CA 1
ATOM 1587 C C . TYR B 2 105 ? 262.623 193.554 166.175 1.00 76.44 105 TYR F C 1
ATOM 1588 O O . TYR B 2 105 ? 263.268 194.613 166.128 1.00 81.37 105 TYR F O 1
ATOM 1597 N N . PHE B 2 106 ? 261.296 193.506 166.195 1.00 68.39 106 PHE F N 1
ATOM 1598 C CA . PHE B 2 106 ? 260.469 194.704 166.112 1.00 65.45 106 PHE F CA 1
ATOM 1599 C C . PHE B 2 106 ? 259.619 194.831 167.366 1.00 70.67 106 PHE F C 1
ATOM 1600 O O . PHE B 2 106 ? 259.272 193.837 168.010 1.00 76.09 106 PHE F O 1
ATOM 1608 N N . CYS B 2 107 ? 259.320 196.071 167.738 1.00 67.64 107 CYS F N 1
ATOM 1609 C CA . CYS B 2 107 ? 258.345 196.375 168.777 1.00 64.10 107 CYS F CA 1
ATOM 1610 C C . CYS B 2 107 ? 257.180 197.132 168.139 1.00 61.61 107 CYS F C 1
ATOM 1611 O O . CYS B 2 107 ? 257.403 198.065 167.371 1.00 72.76 107 CYS F O 1
ATOM 1614 N N . GLN B 2 108 ? 255.952 196.734 168.469 1.00 49.27 108 GLN F N 1
ATOM 1615 C CA . GLN B 2 108 ? 254.747 197.361 167.967 1.00 52.66 108 GLN F CA 1
ATOM 1616 C C . GLN B 2 108 ? 253.775 197.591 169.119 1.00 57.46 108 GLN F C 1
ATOM 1617 O O . GLN B 2 108 ? 253.583 196.704 169.973 1.00 72.34 108 GLN F O 1
ATOM 1623 N N . GLN B 2 109 ? 253.117 198.748 169.116 1.00 51.33 109 GLN F N 1
ATOM 1624 C CA . GLN B 2 109 ? 252.095 199.070 170.093 1.00 56.32 109 GLN F CA 1
ATOM 1625 C C . GLN B 2 109 ? 250.709 198.797 169.511 1.00 59.70 109 GLN F C 1
ATOM 1626 O O . GLN B 2 109 ? 250.507 198.753 168.289 1.00 63.35 109 GLN F O 1
ATOM 1632 N N . GLY B 2 110 ? 249.742 198.605 170.396 1.00 46.98 110 GLY F N 1
ATOM 1633 C CA . GLY B 2 110 ? 248.392 198.316 169.977 1.00 53.14 110 GLY F CA 1
ATOM 1634 C C . GLY B 2 110 ? 247.326 198.984 170.850 1.00 52.46 110 GLY F C 1
ATOM 1635 O O . GLY B 2 110 ? 246.245 198.427 171.057 1.00 56.94 110 GLY F O 1
ATOM 1636 N N . ASN B 2 111 ? 247.585 200.209 171.303 1.00 63.14 111 ASN F N 1
ATOM 1637 C CA . ASN B 2 111 ? 246.654 200.921 172.191 1.00 63.18 111 ASN F CA 1
ATOM 1638 C C . ASN B 2 111 ? 245.760 201.880 171.402 1.00 67.74 111 ASN F C 1
ATOM 1639 O O . ASN B 2 111 ? 244.549 201.888 171.625 1.00 71.44 111 ASN F O 1
ATOM 1644 N N . TYR B 2 112 ? 246.348 202.696 170.541 1.00 67.41 112 TYR F N 1
ATOM 1645 C CA . TYR B 2 112 ? 245.615 203.601 169.662 1.00 58.25 112 TYR F CA 1
ATOM 1646 C C . TYR B 2 112 ? 245.916 203.247 168.216 1.00 60.60 112 TYR F C 1
ATOM 1647 O O . TYR B 2 112 ? 247.063 202.981 167.861 1.00 67.17 112 TYR F O 1
ATOM 1656 N N . LEU B 2 113 ? 244.868 203.194 167.394 1.00 54.45 113 LEU F N 1
ATOM 1657 C CA . LEU B 2 113 ? 245.179 202.958 165.985 1.00 57.28 113 LEU F CA 1
ATOM 1658 C C . LEU B 2 113 ? 245.484 204.273 165.291 1.00 57.64 113 LEU F C 1
ATOM 1659 O O . LEU B 2 113 ? 244.998 205.313 165.726 1.00 55.60 113 LEU F O 1
ATOM 1664 N N . PRO B 2 114 ? 246.286 204.264 164.227 1.00 55.61 114 PRO F N 1
ATOM 1665 C CA . PRO B 2 114 ? 246.952 203.116 163.584 1.00 52.82 114 PRO F CA 1
ATOM 1666 C C . PRO B 2 114 ? 248.114 202.579 164.422 1.00 59.12 114 PRO F C 1
ATOM 1667 O O . PRO B 2 114 ? 248.776 203.310 165.139 1.00 62.84 114 PRO F O 1
ATOM 1671 N N . TYR B 2 115 ? 248.383 201.273 164.350 1.00 51.75 115 TYR F N 1
ATOM 1672 C CA . TYR B 2 115 ? 249.457 200.676 165.110 1.00 47.72 115 TYR F CA 1
ATOM 1673 C C . TYR B 2 115 ? 250.792 201.017 164.465 1.00 51.94 115 TYR F C 1
ATOM 1674 O O . TYR B 2 115 ? 250.895 201.144 163.235 1.00 57.70 115 TYR F O 1
ATOM 1683 N N . THR B 2 116 ? 251.805 201.211 165.290 1.00 60.33 116 THR F N 1
ATOM 1684 C CA . THR B 2 116 ? 253.100 201.617 164.809 1.00 59.07 116 THR F CA 1
ATOM 1685 C C . THR B 2 116 ? 254.170 200.618 165.237 1.00 61.92 116 THR F C 1
ATOM 1686 O O . THR B 2 116 ? 254.122 200.082 166.347 1.00 65.83 116 THR F O 1
ATOM 1690 N N . PHE B 2 117 ? 255.120 200.343 164.356 1.00 56.83 117 PHE F N 1
ATOM 1691 C CA . PHE B 2 117 ? 256.219 199.436 164.636 1.00 56.09 117 PHE F CA 1
ATOM 1692 C C . PHE B 2 117 ? 257.483 200.244 164.906 1.00 58.19 117 PHE F C 1
ATOM 1693 O O . PHE B 2 117 ? 257.557 201.434 164.611 1.00 62.01 117 PHE F O 1
ATOM 1701 N N . GLY B 2 118 ? 258.475 199.592 165.487 1.00 65.45 118 GLY F N 1
ATOM 1702 C CA . GLY B 2 118 ? 259.721 200.249 165.776 1.00 67.38 118 GLY F CA 1
ATOM 1703 C C . GLY B 2 118 ? 260.646 200.255 164.587 1.00 69.79 118 GLY F C 1
ATOM 1704 O O . GLY B 2 118 ? 260.331 199.759 163.516 1.00 67.23 118 GLY F O 1
ATOM 1705 N N . GLY B 2 119 ? 261.827 200.834 164.812 1.00 79.35 119 GLY F N 1
ATOM 1706 C CA . GLY B 2 119 ? 262.821 200.903 163.766 1.00 77.92 119 GLY F CA 1
ATOM 1707 C C . GLY B 2 119 ? 263.316 199.544 163.329 1.00 80.36 119 GLY F C 1
ATOM 1708 O O . GLY B 2 119 ? 263.533 199.310 162.150 1.00 75.95 119 GLY F O 1
ATOM 1709 N N . GLY B 2 120 ? 263.586 198.656 164.288 1.00 88.41 120 GLY F N 1
ATOM 1710 C CA . GLY B 2 120 ? 264.114 197.357 163.952 1.00 86.59 120 GLY F CA 1
ATOM 1711 C C . GLY B 2 120 ? 265.593 197.226 164.249 1.00 87.76 120 GLY F C 1
ATOM 1712 O O . GLY B 2 120 ? 266.420 197.972 163.722 1.00 93.90 120 GLY F O 1
ATOM 1713 N N . THR B 2 121 ? 265.946 196.274 165.083 1.00 94.18 121 THR F N 1
ATOM 1714 C CA . THR B 2 121 ? 267.329 196.038 165.471 1.00 99.00 121 THR F CA 1
ATOM 1715 C C . THR B 2 121 ? 267.795 194.697 164.910 1.00 102.73 121 THR F C 1
ATOM 1716 O O . THR B 2 121 ? 267.211 193.662 165.238 1.00 101.83 121 THR F O 1
ATOM 1720 N N . LYS B 2 122 ? 268.881 194.712 164.136 1.00 107.56 122 LYS F N 1
ATOM 1721 C CA . LYS B 2 122 ? 269.429 193.512 163.535 1.00 105.99 122 LYS F CA 1
ATOM 1722 C C . LYS B 2 122 ? 270.512 192.942 164.444 1.00 108.53 122 LYS F C 1
ATOM 1723 O O . LYS B 2 122 ? 271.530 193.599 164.668 1.00 109.98 122 LYS F O 1
ATOM 1729 N N . LEU B 2 123 ? 270.297 191.722 164.925 1.00 112.54 123 LEU F N 1
ATOM 1730 C CA . LEU B 2 123 ? 271.259 191.056 165.785 1.00 112.16 123 LEU F CA 1
ATOM 1731 C C . LEU B 2 123 ? 272.233 190.217 164.962 1.00 111.61 123 LEU F C 1
ATOM 1732 O O . LEU B 2 123 ? 271.834 189.431 164.113 1.00 110.00 123 LEU F O 1
ATOM 1737 N N . GLU B 2 124 ? 273.525 190.400 165.209 1.00 126.27 124 GLU F N 1
ATOM 1738 C CA . GLU B 2 124 ? 274.580 189.625 164.576 1.00 128.94 124 GLU F CA 1
ATOM 1739 C C . GLU B 2 124 ? 275.377 188.889 165.641 1.00 127.68 124 GLU F C 1
ATOM 1740 O O . GLU B 2 124 ? 275.262 189.162 166.837 1.00 126.41 124 GLU F O 1
ATOM 1746 N N . ILE B 2 125 ? 276.197 187.950 165.181 1.00 136.68 125 ILE F N 1
ATOM 1747 C CA . ILE B 2 125 ? 277.048 187.146 166.038 1.00 138.16 125 ILE F CA 1
ATOM 1748 C C . ILE B 2 125 ? 278.483 187.275 165.547 1.00 138.31 125 ILE F C 1
ATOM 1749 O O . ILE B 2 125 ? 278.739 187.241 164.342 1.00 136.72 125 ILE F O 1
ATOM 1754 N N . LYS B 2 126 ? 279.411 187.415 166.488 1.00 148.17 126 LYS F N 1
ATOM 1755 C CA . LYS B 2 126 ? 280.808 187.656 166.114 1.00 148.50 126 LYS F CA 1
ATOM 1756 C C . LYS B 2 126 ? 281.662 186.486 166.553 1.00 148.85 126 LYS F C 1
ATOM 1757 O O . LYS B 2 126 ? 282.541 186.000 165.821 1.00 148.47 126 LYS F O 1
ATOM 1764 N N . SER C 3 44 ? 191.923 160.686 165.610 1.00 85.83 18 SER A N 1
ATOM 1765 C CA . SER C 3 44 ? 192.985 159.722 165.926 1.00 92.43 18 SER A CA 1
ATOM 1766 C C . SER C 3 44 ? 193.933 160.233 167.018 1.00 93.94 18 SER A C 1
ATOM 1767 O O . SER C 3 44 ? 193.589 161.161 167.751 1.00 92.26 18 SER A O 1
ATOM 1770 N N . HIS C 3 45 ? 195.126 159.638 167.105 1.00 89.52 19 HIS A N 1
ATOM 1771 C CA . HIS C 3 45 ? 196.170 160.063 168.020 1.00 88.00 19 HIS A CA 1
ATOM 1772 C C . HIS C 3 45 ? 197.368 160.519 167.208 1.00 90.50 19 HIS A C 1
ATOM 1773 O O . HIS C 3 45 ? 197.754 159.876 166.216 1.00 92.31 19 HIS A O 1
ATOM 1780 N N . ILE C 3 46 ? 197.980 161.612 167.661 1.00 86.12 20 ILE A N 1
ATOM 1781 C CA . ILE C 3 46 ? 199.107 162.243 166.978 1.00 85.89 20 ILE A CA 1
ATOM 1782 C C . ILE C 3 46 ? 200.347 162.058 167.829 1.00 86.79 20 ILE A C 1
ATOM 1783 O O . ILE C 3 46 ? 200.368 162.431 169.010 1.00 90.85 20 ILE A O 1
ATOM 1788 N N . ASP C 3 47 ? 201.404 161.550 167.202 1.00 83.56 21 ASP A N 1
ATOM 1789 C CA . ASP C 3 47 ? 202.641 161.292 167.913 1.00 85.39 21 ASP A CA 1
ATOM 1790 C C . ASP C 3 47 ? 203.678 162.371 167.583 1.00 84.39 21 ASP A C 1
ATOM 1791 O O . ASP C 3 47 ? 203.599 163.042 166.551 1.00 90.55 21 ASP A O 1
ATOM 1796 N N . CYS C 3 48 ? 204.647 162.561 168.493 1.00 76.81 22 CYS A N 1
ATOM 1797 C CA . CYS C 3 48 ? 205.723 163.521 168.254 1.00 81.65 22 CYS A CA 1
ATOM 1798 C C . CYS C 3 48 ? 206.612 163.054 167.111 1.00 89.14 22 CYS A C 1
ATOM 1799 O O . CYS C 3 48 ? 206.895 161.854 166.966 1.00 91.09 22 CYS A O 1
ATOM 1802 N N . ARG C 3 49 ? 207.056 164.011 166.298 1.00 81.01 23 ARG A N 1
ATOM 1803 C CA . ARG C 3 49 ? 207.975 163.765 165.196 1.00 81.11 23 ARG A CA 1
ATOM 1804 C C . ARG C 3 49 ? 209.008 164.896 165.154 1.00 80.91 23 ARG A C 1
ATOM 1805 O O . ARG C 3 49 ? 208.655 166.076 165.267 1.00 82.37 23 ARG A O 1
ATOM 1813 N N . MET C 3 50 ? 210.271 164.532 164.973 1.00 74.42 24 MET A N 1
ATOM 1814 C CA . MET C 3 50 ? 211.389 165.461 165.087 1.00 70.57 24 MET A CA 1
ATOM 1815 C C . MET C 3 50 ? 212.244 165.446 163.834 1.00 73.21 24 MET A C 1
ATOM 1816 O O . MET C 3 50 ? 212.301 164.451 163.119 1.00 82.44 24 MET A O 1
ATOM 1821 N N . SER C 3 51 ? 212.884 166.570 163.563 1.00 70.24 25 SER A N 1
ATOM 1822 C CA . SER C 3 51 ? 213.609 166.764 162.323 1.00 67.75 25 SER A CA 1
ATOM 1823 C C . SER C 3 51 ? 214.979 166.092 162.329 1.00 72.48 25 SER A C 1
ATOM 1824 O O . SER C 3 51 ? 215.529 165.769 163.387 1.00 80.87 25 SER A O 1
ATOM 1827 N N . PRO C 3 52 ? 215.558 165.854 161.154 1.00 68.38 26 PRO A N 1
ATOM 1828 C CA . PRO C 3 52 ? 216.909 165.297 161.079 1.00 71.36 26 PRO A CA 1
ATOM 1829 C C . PRO C 3 52 ? 217.980 166.269 161.558 1.00 70.87 26 PRO A C 1
ATOM 1830 O O . PRO C 3 52 ? 217.778 167.481 161.591 1.00 72.95 26 PRO A O 1
ATOM 1834 N N . TRP C 3 53 ? 219.107 165.696 162.008 1.00 52.07 27 TRP A N 1
ATOM 1835 C CA . TRP C 3 53 ? 220.195 166.478 162.551 1.00 47.48 27 TRP A CA 1
ATOM 1836 C C . TRP C 3 53 ? 220.866 167.310 161.462 1.00 55.21 27 TRP A C 1
ATOM 1837 O O . TRP C 3 53 ? 220.809 166.990 160.263 1.00 65.65 27 TRP A O 1
ATOM 1848 N N . SER C 3 54 ? 221.558 168.360 161.894 1.00 58.38 28 SER A N 1
ATOM 1849 C CA . SER C 3 54 ? 222.363 169.209 161.023 1.00 58.55 28 SER A CA 1
ATOM 1850 C C . SER C 3 54 ? 223.799 168.671 160.998 1.00 61.12 28 SER A C 1
ATOM 1851 O O . SER C 3 54 ? 224.087 167.573 161.483 1.00 64.56 28 SER A O 1
ATOM 1854 N N . GLU C 3 55 ? 224.736 169.442 160.445 1.00 66.67 29 GLU A N 1
ATOM 1855 C CA . GLU C 3 55 ? 226.131 169.069 160.321 1.00 62.90 29 GLU A CA 1
ATOM 1856 C C . GLU C 3 55 ? 226.930 169.509 161.543 1.00 67.26 29 GLU A C 1
ATOM 1857 O O . GLU C 3 55 ? 226.607 170.514 162.185 1.00 69.70 29 GLU A O 1
ATOM 1863 N N . TRP C 3 56 ? 227.971 168.730 161.859 1.00 56.45 30 TRP A N 1
ATOM 1864 C CA . TRP C 3 56 ? 228.808 169.040 162.998 1.00 55.10 30 TRP A CA 1
ATOM 1865 C C . TRP C 3 56 ? 229.610 170.299 162.751 1.00 58.32 30 TRP A C 1
ATOM 1866 O O . TRP C 3 56 ? 230.016 170.577 161.622 1.00 69.23 30 TRP A O 1
ATOM 1877 N N . SER C 3 57 ? 229.868 171.049 163.807 1.00 49.33 31 SER A N 1
ATOM 1878 C CA . SER C 3 57 ? 230.753 172.212 163.709 1.00 51.03 31 SER A CA 1
ATOM 1879 C C . SER C 3 57 ? 232.212 171.774 163.744 1.00 58.68 31 SER A C 1
ATOM 1880 O O . SER C 3 57 ? 232.543 170.600 163.837 1.00 69.37 31 SER A O 1
ATOM 1883 N N . GLN C 3 58 ? 233.103 172.726 163.638 1.00 60.59 32 GLN A N 1
ATOM 1884 C CA . GLN C 3 58 ? 234.517 172.425 163.786 1.00 59.43 32 GLN A CA 1
ATOM 1885 C C . GLN C 3 58 ? 234.882 172.359 165.261 1.00 65.96 32 GLN A C 1
ATOM 1886 O O . GLN C 3 58 ? 234.120 172.803 166.134 1.00 69.05 32 GLN A O 1
ATOM 1892 N N . CYS C 3 59 ? 236.068 171.804 165.543 1.00 67.78 33 CYS A N 1
ATOM 1893 C CA . CYS C 3 59 ? 236.492 171.638 166.931 1.00 66.07 33 CYS A CA 1
ATOM 1894 C C . CYS C 3 59 ? 236.811 172.987 167.555 1.00 66.34 33 CYS A C 1
ATOM 1895 O O . CYS C 3 59 ? 237.593 173.768 167.010 1.00 72.71 33 CYS A O 1
ATOM 1898 N N . ASP C 3 60 ? 236.245 173.226 168.718 1.00 65.71 34 ASP A N 1
ATOM 1899 C CA . ASP C 3 60 ? 236.513 174.440 169.470 1.00 68.04 34 ASP A CA 1
ATOM 1900 C C . ASP C 3 60 ? 237.869 174.305 170.181 1.00 75.79 34 ASP A C 1
ATOM 1901 O O . ASP C 3 60 ? 238.106 173.295 170.847 1.00 78.93 34 ASP A O 1
ATOM 1906 N N . PRO C 3 61 ? 238.761 175.270 170.024 1.00 69.73 35 PRO A N 1
ATOM 1907 C CA . PRO C 3 61 ? 240.094 175.131 170.633 1.00 65.39 35 PRO A CA 1
ATOM 1908 C C . PRO C 3 61 ? 240.074 175.090 172.167 1.00 70.10 35 PRO A C 1
ATOM 1909 O O . PRO C 3 61 ? 240.996 174.498 172.756 1.00 75.05 35 PRO A O 1
ATOM 1913 N N . CYS C 3 62 ? 239.040 175.632 172.809 1.00 74.19 36 CYS A N 1
ATOM 1914 C CA . CYS C 3 62 ? 238.998 175.740 174.274 1.00 73.67 36 CYS A CA 1
ATOM 1915 C C . CYS C 3 62 ? 238.023 174.765 174.913 1.00 76.02 36 CYS A C 1
ATOM 1916 O O . CYS C 3 62 ? 238.426 174.050 175.834 1.00 83.19 36 CYS A O 1
ATOM 1919 N N . LEU C 3 63 ? 236.768 174.694 174.479 1.00 63.52 37 LEU A N 1
ATOM 1920 C CA . LEU C 3 63 ? 235.832 173.693 174.998 1.00 63.45 37 LEU A CA 1
ATOM 1921 C C . LEU C 3 63 ? 236.233 172.288 174.595 1.00 66.84 37 LEU A C 1
ATOM 1922 O O . LEU C 3 63 ? 235.982 171.348 175.352 1.00 68.66 37 LEU A O 1
ATOM 1927 N N . ARG C 3 64 ? 236.841 172.130 173.410 1.00 59.38 38 ARG A N 1
ATOM 1928 C CA . ARG C 3 64 ? 237.149 170.798 172.871 1.00 49.78 38 ARG A CA 1
ATOM 1929 C C . ARG C 3 64 ? 235.875 169.981 172.699 1.00 53.98 38 ARG A C 1
ATOM 1930 O O . ARG C 3 64 ? 235.760 168.844 173.158 1.00 65.00 38 ARG A O 1
ATOM 1938 N N . GLN C 3 65 ? 234.905 170.581 172.017 1.00 35.12 39 GLN A N 1
ATOM 1939 C CA . GLN C 3 65 ? 233.653 169.908 171.718 1.00 29.36 39 GLN A CA 1
ATOM 1940 C C . GLN C 3 65 ? 233.103 170.409 170.389 1.00 35.79 39 GLN A C 1
ATOM 1941 O O . GLN C 3 65 ? 233.494 171.474 169.881 1.00 54.11 39 GLN A O 1
A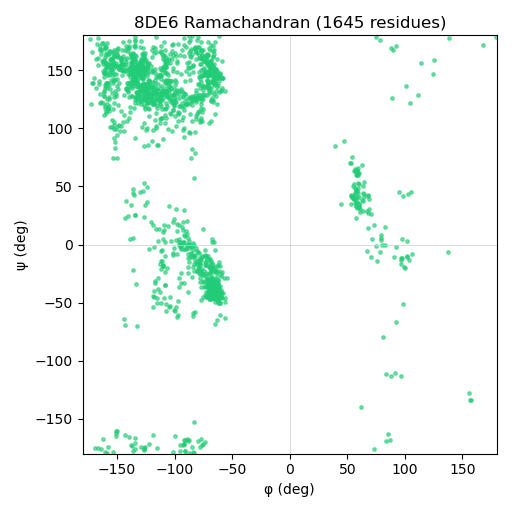TOM 1947 N N . MET C 3 66 ? 232.200 169.628 169.805 1.00 33.83 40 MET A N 1
ATOM 1948 C CA . MET C 3 66 ? 231.470 170.021 168.606 1.00 36.06 40 MET A CA 1
ATOM 1949 C C . MET C 3 66 ? 229.974 169.861 168.885 1.00 38.17 40 MET A C 1
ATOM 1950 O O . MET C 3 66 ? 229.560 169.145 169.787 1.00 55.46 40 MET A O 1
ATOM 1955 N N . PHE C 3 67 ? 229.165 170.509 168.047 1.00 36.02 41 PHE A N 1
ATOM 1956 C CA . PHE C 3 67 ? 227.739 170.655 168.336 1.00 39.17 41 PHE A CA 1
ATOM 1957 C C . PHE C 3 67 ? 226.915 170.463 167.069 1.00 46.68 41 PHE A C 1
ATOM 1958 O O . PHE C 3 67 ? 227.382 170.752 165.964 1.00 56.81 41 PHE A O 1
ATOM 1966 N N . ARG C 3 68 ? 225.679 169.979 167.245 1.00 48.33 42 ARG A N 1
ATOM 1967 C CA . ARG C 3 68 ? 224.713 169.901 166.167 1.00 43.29 42 ARG A CA 1
ATOM 1968 C C . ARG C 3 68 ? 223.322 169.988 166.776 1.00 43.00 42 ARG A C 1
ATOM 1969 O O . ARG C 3 68 ? 223.124 169.771 167.976 1.00 58.21 42 ARG A O 1
ATOM 1977 N N . SER C 3 69 ? 222.339 170.305 165.929 1.00 41.55 43 SER A N 1
ATOM 1978 C CA . SER C 3 69 ? 221.014 170.610 166.440 1.00 47.06 43 SER A CA 1
ATOM 1979 C C . SER C 3 69 ? 219.956 170.150 165.460 1.00 54.66 43 SER A C 1
ATOM 1980 O O . SER C 3 69 ? 220.225 169.938 164.270 1.00 65.31 43 SER A O 1
ATOM 1983 N N . ARG C 3 70 ? 218.737 170.003 165.967 1.00 52.94 44 ARG A N 1
ATOM 1984 C CA . ARG C 3 70 ? 217.593 169.656 165.152 1.00 53.52 44 ARG A CA 1
ATOM 1985 C C . ARG C 3 70 ? 216.390 170.485 165.557 1.00 64.26 44 ARG A C 1
ATOM 1986 O O . ARG C 3 70 ? 216.506 171.383 166.400 1.00 77.79 44 ARG A O 1
ATOM 1994 N N . SER C 3 71 ? 215.220 170.177 164.999 1.00 62.23 45 SER A N 1
ATOM 1995 C CA . SER C 3 71 ? 214.017 170.968 165.247 1.00 59.13 45 SER A CA 1
ATOM 1996 C C . SER C 3 71 ? 212.833 170.057 165.484 1.00 59.97 45 SER A C 1
ATOM 1997 O O . SER C 3 71 ? 212.876 168.852 165.201 1.00 68.58 45 SER A O 1
ATOM 2000 N N . ILE C 3 72 ? 211.772 170.657 166.046 1.00 66.92 46 ILE A N 1
ATOM 2001 C CA . ILE C 3 72 ? 210.527 169.966 166.409 1.00 71.22 46 ILE A CA 1
ATOM 2002 C C . ILE C 3 72 ? 209.440 170.367 165.439 1.00 78.10 46 ILE A C 1
ATOM 2003 O O . ILE C 3 72 ? 209.298 171.557 165.095 1.00 81.42 46 ILE A O 1
ATOM 2008 N N . GLU C 3 73 ? 208.629 169.408 165.033 1.00 77.88 47 GLU A N 1
ATOM 2009 C CA . GLU C 3 73 ? 207.549 169.670 164.070 1.00 77.50 47 GLU A CA 1
ATOM 2010 C C . GLU C 3 73 ? 206.157 169.555 164.673 1.00 83.16 47 GLU A C 1
ATOM 2011 O O . GLU C 3 73 ? 205.345 170.468 164.532 1.00 84.46 47 GLU A O 1
ATOM 2017 N N . VAL C 3 74 ? 205.855 168.469 165.377 1.00 81.73 48 VAL A N 1
ATOM 2018 C CA . VAL C 3 74 ? 204.512 168.240 165.906 1.00 77.02 48 VAL A CA 1
ATOM 2019 C C . VAL C 3 74 ? 204.624 167.733 167.330 1.00 76.33 48 VAL A C 1
ATOM 2020 O O . VAL C 3 74 ? 205.449 166.867 167.630 1.00 78.32 48 VAL A O 1
ATOM 2024 N N . PHE C 3 75 ? 203.784 168.262 168.208 1.00 71.31 49 PHE A N 1
ATOM 2025 C CA . PHE C 3 75 ? 203.635 167.786 169.568 1.00 70.80 49 PHE A CA 1
ATOM 2026 C C . PHE C 3 75 ? 202.596 166.671 169.590 1.00 73.75 49 PHE A C 1
ATOM 2027 O O . PHE C 3 75 ? 201.680 166.658 168.774 1.00 77.75 49 PHE A O 1
ATOM 2035 N N . GLY C 3 76 ? 202.729 165.759 170.553 1.00 67.29 50 GLY A N 1
ATOM 2036 C CA . GLY C 3 76 ? 201.721 164.742 170.744 1.00 68.59 50 GLY A CA 1
ATOM 2037 C C . GLY C 3 76 ? 200.395 165.341 171.208 1.00 65.22 50 GLY A C 1
ATOM 2038 O O . GLY C 3 76 ? 200.343 166.256 172.031 1.00 69.17 50 GLY A O 1
ATOM 2039 N N . GLN C 3 77 ? 199.305 164.756 170.707 1.00 75.32 51 GLN A N 1
ATOM 2040 C CA . GLN C 3 77 ? 197.963 165.201 171.046 1.00 78.09 51 GLN A CA 1
ATOM 2041 C C . GLN C 3 77 ? 197.036 163.980 171.023 1.00 81.55 51 GLN A C 1
ATOM 2042 O O . GLN C 3 77 ? 197.313 163.010 170.319 1.00 83.85 51 GLN A O 1
ATOM 2048 N N . PHE C 3 78 ? 195.943 164.042 171.792 1.00 78.07 52 PHE A N 1
ATOM 2049 C CA . PHE C 3 78 ? 194.925 162.999 171.826 1.00 78.64 52 PHE A CA 1
ATOM 2050 C C . PHE C 3 78 ? 195.529 161.659 172.245 1.00 82.71 52 PHE A C 1
ATOM 2051 O O . PHE C 3 78 ? 195.466 160.674 171.508 1.00 85.12 52 PHE A O 1
ATOM 2059 N N . ASN C 3 79 ? 196.072 161.649 173.474 1.00 87.31 53 ASN A N 1
ATOM 2060 C CA . ASN C 3 79 ? 196.728 160.465 174.043 1.00 83.19 53 ASN A CA 1
ATOM 2061 C C . ASN C 3 79 ? 197.888 160.002 173.179 1.00 86.38 53 ASN A C 1
ATOM 2062 O O . ASN C 3 79 ? 198.128 158.788 173.056 1.00 85.11 53 ASN A O 1
ATOM 2067 N N . GLY C 3 80 ? 198.602 160.963 172.601 1.00 87.47 54 GLY A N 1
ATOM 2068 C CA . GLY C 3 80 ? 199.829 160.701 171.893 1.00 82.17 54 GLY A CA 1
ATOM 2069 C C . GLY C 3 80 ? 201.070 160.714 172.792 1.00 86.91 54 GLY A C 1
ATOM 2070 O O . GLY C 3 80 ? 200.994 160.944 173.999 1.00 90.89 54 GLY A O 1
ATOM 2071 N N . LYS C 3 81 ? 202.213 160.472 172.170 1.00 80.79 55 LYS A N 1
ATOM 2072 C CA . LYS C 3 81 ? 203.491 160.497 172.862 1.00 81.96 55 LYS A CA 1
ATOM 2073 C C . LYS C 3 81 ? 204.052 161.914 172.925 1.00 82.76 55 LYS A C 1
ATOM 2074 O O . LYS C 3 81 ? 204.180 162.573 171.885 1.00 90.58 55 LYS A O 1
ATOM 2080 N N . ARG C 3 82 ? 204.381 162.379 174.123 1.00 85.00 56 ARG A N 1
ATOM 2081 C CA . ARG C 3 82 ? 204.977 163.698 174.264 1.00 89.04 56 ARG A CA 1
ATOM 2082 C C . ARG C 3 82 ? 206.405 163.722 173.748 1.00 91.39 56 ARG A C 1
ATOM 2083 O O . ARG C 3 82 ? 207.109 162.699 173.711 1.00 90.11 56 ARG A O 1
ATOM 2091 N N . CYS C 3 83 ? 206.856 164.920 173.361 1.00 88.24 57 CYS A N 1
ATOM 2092 C CA . CYS C 3 83 ? 208.201 165.084 172.814 1.00 88.97 57 CYS A CA 1
ATOM 2093 C C . CYS C 3 83 ? 209.245 165.096 173.923 1.00 90.96 57 CYS A C 1
ATOM 2094 O O . CYS C 3 83 ? 208.997 165.587 175.023 1.00 88.79 57 CYS A O 1
ATOM 2097 N N . THR C 3 84 ? 210.421 164.519 173.635 1.00 91.35 58 THR A N 1
ATOM 2098 C CA . THR C 3 84 ? 211.486 164.431 174.616 1.00 86.54 58 THR A CA 1
ATOM 2099 C C . THR C 3 84 ? 212.335 165.704 174.719 1.00 83.94 58 THR A C 1
ATOM 2100 O O . THR C 3 84 ? 213.069 165.835 175.694 1.00 82.16 58 THR A O 1
ATOM 2104 N N . ASP C 3 85 ? 212.263 166.600 173.731 1.00 93.14 59 ASP A N 1
ATOM 2105 C CA . ASP C 3 85 ? 212.908 167.907 173.757 1.00 96.13 59 ASP A CA 1
ATOM 2106 C C . ASP C 3 85 ? 214.440 167.830 173.815 1.00 93.61 59 ASP A C 1
ATOM 2107 O O . ASP C 3 85 ? 215.097 168.732 174.345 1.00 93.54 59 ASP A O 1
ATOM 2112 N N . ALA C 3 86 ? 215.028 166.774 173.272 1.00 70.71 60 ALA A N 1
ATOM 2113 C CA . ALA C 3 86 ? 216.484 166.708 173.169 1.00 71.31 60 ALA A CA 1
ATOM 2114 C C . ALA C 3 86 ? 216.826 167.283 171.803 1.00 69.69 60 ALA A C 1
ATOM 2115 O O . ALA C 3 86 ? 216.864 166.575 170.792 1.00 73.15 60 ALA A O 1
ATOM 2117 N N . VAL C 3 87 ? 217.093 168.600 171.779 1.00 54.35 61 VAL A N 1
ATOM 2118 C CA . VAL C 3 87 ? 217.310 169.347 170.541 1.00 51.18 61 VAL A CA 1
ATOM 2119 C C . VAL C 3 87 ? 218.768 169.701 170.314 1.00 52.83 61 VAL A C 1
ATOM 2120 O O . VAL C 3 87 ? 219.068 170.574 169.491 1.00 59.89 61 VAL A O 1
ATOM 2124 N N . GLY C 3 88 ? 219.708 169.070 171.019 1.00 49.91 62 GLY A N 1
ATOM 2125 C CA . GLY C 3 88 ? 221.117 169.327 170.803 1.00 45.74 62 GLY A CA 1
ATOM 2126 C C . GLY C 3 88 ? 221.921 168.067 170.984 1.00 48.33 62 GLY A C 1
ATOM 2127 O O . GLY C 3 88 ? 221.416 167.042 171.453 1.00 57.71 62 GLY A O 1
ATOM 2128 N N . ASP C 3 89 ? 223.217 168.176 170.680 1.00 48.94 63 ASP A N 1
ATOM 2129 C CA . ASP C 3 89 ? 224.137 167.046 170.799 1.00 46.89 63 ASP A CA 1
ATOM 2130 C C . ASP C 3 89 ? 225.548 167.587 170.881 1.00 48.95 63 ASP A C 1
ATOM 2131 O O . ASP C 3 89 ? 225.848 168.639 170.319 1.00 66.53 63 ASP A O 1
ATOM 2136 N N . ARG C 3 90 ? 226.391 166.859 171.601 1.00 30.96 64 ARG A N 1
ATOM 2137 C CA . ARG C 3 90 ? 227.791 167.271 171.746 1.00 30.42 64 ARG A CA 1
ATOM 2138 C C . ARG C 3 90 ? 228.694 166.035 171.749 1.00 42.68 64 ARG A C 1
ATOM 2139 O O . ARG C 3 90 ? 228.296 164.940 172.198 1.00 54.57 64 ARG A O 1
ATOM 2147 N N . ARG C 3 91 ? 229.927 166.195 171.247 1.00 47.13 65 ARG A N 1
ATOM 2148 C CA . ARG C 3 91 ? 230.913 165.132 171.157 1.00 40.29 65 ARG A CA 1
ATOM 2149 C C . ARG C 3 91 ? 232.291 165.751 171.278 1.00 42.34 65 ARG A C 1
ATOM 2150 O O . ARG C 3 91 ? 232.558 166.785 170.662 1.00 62.36 65 ARG A O 1
ATOM 2158 N N . GLN C 3 92 ? 233.158 165.117 172.056 1.00 41.28 66 GLN A N 1
ATOM 2159 C CA . GLN C 3 92 ? 234.481 165.677 172.282 1.00 47.57 66 GLN A CA 1
ATOM 2160 C C . GLN C 3 92 ? 235.385 165.404 171.083 1.00 50.62 66 GLN A C 1
ATOM 2161 O O . GLN C 3 92 ? 235.235 164.400 170.386 1.00 61.34 66 GLN A O 1
ATOM 2167 N N . CYS C 3 93 ? 236.324 166.330 170.836 1.00 44.03 67 CYS A N 1
ATOM 2168 C CA . CYS C 3 93 ? 237.202 166.328 169.673 1.00 41.88 67 CYS A CA 1
ATOM 2169 C C . CYS C 3 93 ? 238.631 166.659 170.077 1.00 49.56 67 CYS A C 1
ATOM 2170 O O . CYS C 3 93 ? 238.922 166.882 171.249 1.00 62.74 67 CYS A O 1
ATOM 2173 N N . VAL C 3 94 ? 239.507 166.728 169.088 1.00 46.71 68 VAL A N 1
ATOM 2174 C CA . VAL C 3 94 ? 240.889 167.149 169.286 1.00 45.79 68 VAL A CA 1
ATOM 2175 C C . VAL C 3 94 ? 241.104 168.454 168.526 1.00 48.42 68 VAL A C 1
ATOM 2176 O O . VAL C 3 94 ? 240.956 168.487 167.294 1.00 45.12 68 VAL A O 1
ATOM 2180 N N . PRO C 3 95 ? 241.422 169.555 169.201 1.00 53.22 69 PRO A N 1
ATOM 2181 C CA . PRO C 3 95 ? 241.571 170.849 168.525 1.00 47.70 69 PRO A CA 1
ATOM 2182 C C . PRO C 3 95 ? 242.845 170.866 167.690 1.00 50.19 69 PRO A C 1
ATOM 2183 O O . PRO C 3 95 ? 243.741 170.035 167.845 1.00 63.36 69 PRO A O 1
ATOM 2187 N N . THR C 3 96 ? 242.908 171.825 166.781 1.00 62.72 70 THR A N 1
ATOM 2188 C CA . THR C 3 96 ? 244.117 172.014 166.017 1.00 62.62 70 THR A CA 1
ATOM 2189 C C . THR C 3 96 ? 245.025 173.093 166.603 1.00 64.71 70 THR A C 1
ATOM 2190 O O . THR C 3 96 ? 246.243 172.952 166.570 1.00 67.38 70 THR A O 1
ATOM 2194 N N . GLU C 3 97 ? 244.466 174.169 167.143 1.00 71.07 71 GLU A N 1
ATOM 2195 C CA . GLU C 3 97 ? 245.227 175.254 167.749 1.00 69.91 71 GLU A CA 1
ATOM 2196 C C . GLU C 3 97 ? 245.091 175.267 169.259 1.00 75.89 71 GLU A C 1
ATOM 2197 O O . GLU C 3 97 ? 244.048 174.895 169.804 1.00 78.84 71 GLU A O 1
ATOM 2203 N N . PRO C 3 98 ? 246.118 175.700 169.978 1.00 79.98 72 PRO A N 1
ATOM 2204 C CA . PRO C 3 98 ? 246.005 175.808 171.431 1.00 85.65 72 PRO A CA 1
ATOM 2205 C C . PRO C 3 98 ? 245.052 176.914 171.851 1.00 87.31 72 PRO A C 1
ATOM 2206 O O . PRO C 3 98 ? 244.910 177.920 171.182 1.00 88.88 72 PRO A O 1
ATOM 2210 N N . CYS C 3 99 ? 244.415 176.693 172.998 1.00 87.98 73 CYS A N 1
ATOM 2211 C CA . CYS C 3 99 ? 243.500 177.710 173.533 1.00 88.10 73 CYS A CA 1
ATOM 2212 C C . CYS C 3 99 ? 244.307 178.826 174.184 1.00 88.63 73 CYS A C 1
ATOM 2213 O O . CYS C 3 99 ? 244.910 178.655 175.245 1.00 90.03 73 CYS A O 1
ATOM 2216 N N . GLU C 3 100 ? 244.383 179.971 173.496 1.00 89.98 74 GLU A N 1
ATOM 2217 C CA . GLU C 3 100 ? 245.073 181.129 174.020 1.00 94.52 74 GLU A CA 1
ATOM 2218 C C . GLU C 3 100 ? 244.029 182.218 174.214 1.00 91.31 74 GLU A C 1
ATOM 2219 O O . GLU C 3 100 ? 243.612 182.848 173.255 1.00 90.04 74 GLU A O 1
ATOM 2225 N N . ASP C 3 101 ? 243.611 182.404 175.454 1.00 89.52 75 ASP A N 1
ATOM 2226 C CA . ASP C 3 101 ? 242.581 183.358 175.806 1.00 88.86 75 ASP A CA 1
ATOM 2227 C C . ASP C 3 101 ? 243.141 184.302 176.859 1.00 90.60 75 ASP A C 1
ATOM 2228 O O . ASP C 3 101 ? 243.781 183.868 177.825 1.00 90.78 75 ASP A O 1
ATOM 2233 N N . ALA C 3 102 ? 242.949 185.600 176.630 1.00 93.32 76 ALA A N 1
ATOM 2234 C CA . ALA C 3 102 ? 243.489 186.638 177.502 1.00 90.29 76 ALA A CA 1
ATOM 2235 C C . ALA C 3 102 ? 242.487 187.775 177.566 1.00 91.35 76 ALA A C 1
ATOM 2236 O O . ALA C 3 102 ? 241.719 188.006 176.628 1.00 92.91 76 ALA A O 1
ATOM 2238 N N . GLU C 3 103 ? 242.471 188.449 178.704 1.00 96.72 77 GLU A N 1
ATOM 2239 C CA . GLU C 3 103 ? 241.622 189.610 178.906 1.00 100.24 77 GLU A CA 1
ATOM 2240 C C . GLU C 3 103 ? 242.460 190.683 179.594 1.00 102.21 77 GLU A C 1
ATOM 2241 O O . GLU C 3 103 ? 243.442 190.372 180.275 1.00 101.47 77 GLU A O 1
ATOM 2247 N N . ASP C 3 104 ? 242.007 191.940 179.481 1.00 108.66 78 ASP A N 1
ATOM 2248 C CA . ASP C 3 104 ? 242.732 193.067 180.057 1.00 108.62 78 ASP A CA 1
ATOM 2249 C C . ASP C 3 104 ? 242.823 192.927 181.577 1.00 109.66 78 ASP A C 1
ATOM 2250 O O . ASP C 3 104 ? 241.844 192.570 182.237 1.00 108.85 78 ASP A O 1
ATOM 2255 N N . ASP C 3 105 ? 244.002 193.218 182.135 1.00 106.47 79 ASP A N 1
ATOM 2256 C CA . ASP C 3 105 ? 244.193 193.232 183.566 1.00 106.79 79 ASP A CA 1
ATOM 2257 C C . ASP C 3 105 ? 243.571 194.476 184.165 1.00 104.31 79 ASP A C 1
ATOM 2258 O O . ASP C 3 105 ? 243.195 195.420 183.472 1.00 103.63 79 ASP A O 1
ATOM 2263 N N . CYS C 3 106 ? 243.457 194.468 185.506 1.00 101.78 80 CYS A N 1
ATOM 2264 C CA . CYS C 3 106 ? 242.809 195.576 186.197 1.00 104.95 80 CYS A CA 1
ATOM 2265 C C . CYS C 3 106 ? 243.588 196.862 185.986 1.00 106.13 80 CYS A C 1
ATOM 2266 O O . CYS C 3 106 ? 243.006 197.927 185.724 1.00 108.61 80 CYS A O 1
ATOM 2269 N N . GLY C 3 107 ? 244.914 196.775 186.036 1.00 102.73 81 GLY A N 1
ATOM 2270 C CA . GLY C 3 107 ? 245.735 197.952 185.901 1.00 103.08 81 GLY A CA 1
ATOM 2271 C C . GLY C 3 107 ? 246.024 198.566 187.249 1.00 103.53 81 GLY A C 1
ATOM 2272 O O . GLY C 3 107 ? 246.762 197.993 188.049 1.00 103.45 81 GLY A O 1
ATOM 2273 N N . ASN C 3 108 ? 245.446 199.732 187.498 1.00 106.08 82 ASN A N 1
ATOM 2274 C CA . ASN C 3 108 ? 245.571 200.381 188.793 1.00 105.27 82 ASN A CA 1
ATOM 2275 C C . ASN C 3 108 ? 244.569 199.863 189.808 1.00 106.25 82 ASN A C 1
ATOM 2276 O O . ASN C 3 108 ? 244.729 200.136 191.007 1.00 108.10 82 ASN A O 1
ATOM 2281 N N . ASP C 3 109 ? 243.595 199.072 189.379 1.00 100.45 83 ASP A N 1
ATOM 2282 C CA . ASP C 3 109 ? 242.568 198.546 190.264 1.00 96.67 83 ASP A CA 1
ATOM 2283 C C . ASP C 3 109 ? 243.056 197.267 190.919 1.00 99.16 83 ASP A C 1
ATOM 2284 O O . ASP C 3 109 ? 243.990 196.624 190.458 1.00 100.21 83 ASP A O 1
ATOM 2289 N N . PHE C 3 110 ? 242.403 196.898 192.006 1.00 93.65 84 PHE A N 1
ATOM 2290 C CA . PHE C 3 110 ? 242.761 195.676 192.703 1.00 89.34 84 PHE A CA 1
ATOM 229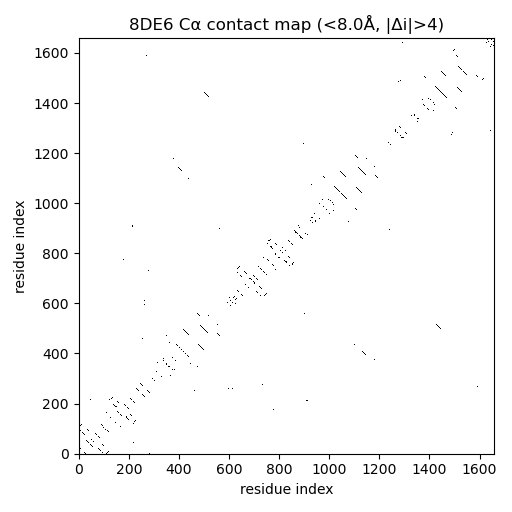1 C C . PHE C 3 110 ? 242.270 194.455 191.923 1.00 88.97 84 PHE A C 1
ATOM 2292 O O . PHE C 3 110 ? 241.279 194.522 191.195 1.00 90.22 84 PHE A O 1
ATOM 2300 N N . GLN C 3 111 ? 242.988 193.354 192.096 1.00 88.39 85 GLN A N 1
ATOM 2301 C CA . GLN C 3 111 ? 242.630 192.075 191.485 1.00 85.91 85 GLN A CA 1
ATOM 2302 C C . GLN C 3 111 ? 242.127 191.136 192.574 1.00 90.25 85 GLN A C 1
ATOM 2303 O O . GLN C 3 111 ? 242.885 190.706 193.446 1.00 92.97 85 GLN A O 1
ATOM 2309 N N . CYS C 3 112 ? 240.829 190.832 192.528 1.00 86.82 86 CYS A N 1
ATOM 2310 C CA . CYS C 3 112 ? 240.286 189.896 193.481 1.00 86.47 86 CYS A CA 1
ATOM 2311 C C . CYS C 3 112 ? 240.707 188.466 193.145 1.00 90.66 86 CYS A C 1
ATOM 2312 O O . CYS C 3 112 ? 241.066 188.133 192.014 1.00 92.77 86 CYS A O 1
ATOM 2315 N N . SER C 3 113 ? 240.670 187.596 194.146 1.00 85.77 87 SER A N 1
ATOM 2316 C CA . SER C 3 113 ? 241.057 186.218 193.909 1.00 84.69 87 SER A CA 1
ATOM 2317 C C . SER C 3 113 ? 240.063 185.472 193.041 1.00 84.51 87 SER A C 1
ATOM 2318 O O . SER C 3 113 ? 240.377 184.387 192.560 1.00 84.17 87 SER A O 1
ATOM 2321 N N . THR C 3 114 ? 238.878 186.034 192.815 1.00 85.54 88 THR A N 1
ATOM 2322 C CA . THR C 3 114 ? 237.865 185.448 191.957 1.00 83.65 88 THR A CA 1
ATOM 2323 C C . THR C 3 114 ? 237.885 186.010 190.541 1.00 82.33 88 THR A C 1
ATOM 2324 O O . THR C 3 114 ? 237.071 185.594 189.705 1.00 80.69 88 THR A O 1
ATOM 2328 N N . GLY C 3 115 ? 238.798 186.948 190.258 1.00 84.82 89 GLY A N 1
ATOM 2329 C CA . GLY C 3 115 ? 238.978 187.461 188.913 1.00 84.23 89 GLY A CA 1
ATOM 2330 C C . GLY C 3 115 ? 238.339 188.822 188.660 1.00 86.22 89 GLY A C 1
ATOM 2331 O O . GLY C 3 115 ? 238.597 189.435 187.608 1.00 86.27 89 GLY A O 1
ATOM 2332 N N . ARG C 3 116 ? 237.520 189.294 189.594 1.00 78.18 90 ARG A N 1
ATOM 2333 C CA . ARG C 3 116 ? 236.808 190.547 189.429 1.00 75.37 90 ARG A CA 1
ATOM 2334 C C . ARG C 3 116 ? 237.680 191.734 189.851 1.00 75.50 90 ARG A C 1
ATOM 2335 O O . ARG C 3 116 ? 238.200 191.754 190.973 1.00 80.78 90 ARG A O 1
ATOM 2343 N N . CYS C 3 117 ? 237.816 192.736 188.974 1.00 83.90 91 CYS A N 1
ATOM 2344 C CA . CYS C 3 117 ? 238.591 193.927 189.304 1.00 85.08 91 CYS A CA 1
ATOM 2345 C C . CYS C 3 117 ? 237.756 194.908 190.118 1.00 86.99 91 CYS A C 1
ATOM 2346 O O . CYS C 3 117 ? 236.662 195.295 189.705 1.00 90.17 91 CYS A O 1
ATOM 2349 N N . ILE C 3 118 ? 238.295 195.337 191.259 1.00 82.55 92 ILE A N 1
ATOM 2350 C CA . ILE C 3 118 ? 237.629 196.309 192.110 1.00 82.33 92 ILE A CA 1
ATOM 2351 C C . ILE C 3 118 ? 238.593 197.456 192.394 1.00 82.97 92 ILE A C 1
ATOM 2352 O O . ILE C 3 118 ? 239.806 197.346 192.204 1.00 85.92 92 ILE A O 1
ATOM 2357 N N . LYS C 3 119 ? 238.042 198.568 192.894 1.00 78.45 93 LYS A N 1
ATOM 2358 C CA . LYS C 3 119 ? 238.830 199.772 193.158 1.00 71.88 93 LYS A CA 1
ATOM 2359 C C . LYS C 3 119 ? 239.739 199.560 194.360 1.00 76.27 93 LYS A C 1
ATOM 2360 O O . LYS C 3 119 ? 239.381 198.895 195.334 1.00 85.48 93 LYS A O 1
ATOM 2366 N N . MET C 3 120 ? 240.904 200.235 194.311 1.00 87.57 94 MET A N 1
ATOM 2367 C CA . MET C 3 120 ? 241.911 200.089 195.359 1.00 91.00 94 MET A CA 1
ATOM 2368 C C . MET C 3 120 ? 241.457 200.634 196.705 1.00 88.29 94 MET A C 1
ATOM 2369 O O . MET C 3 120 ? 241.828 200.072 197.739 1.00 91.36 94 MET A O 1
ATOM 2374 N N . ARG C 3 121 ? 240.673 201.716 196.709 1.00 78.38 95 ARG A N 1
ATOM 2375 C CA . ARG C 3 121 ? 240.220 202.302 197.971 1.00 81.60 95 ARG A CA 1
ATOM 2376 C C . ARG C 3 121 ? 239.387 201.331 198.819 1.00 82.55 95 ARG A C 1
ATOM 2377 O O . ARG C 3 121 ? 239.220 201.548 200.021 1.00 84.69 95 ARG A O 1
ATOM 2385 N N . LEU C 3 122 ? 238.844 200.263 198.238 1.00 83.33 96 LEU A N 1
ATOM 2386 C CA . LEU C 3 122 ? 238.036 199.290 198.954 1.00 79.00 96 LEU A CA 1
ATOM 2387 C C . LEU C 3 122 ? 238.868 198.151 199.562 1.00 79.15 96 LEU A C 1
ATOM 2388 O O . LEU C 3 122 ? 238.338 197.077 199.837 1.00 82.39 96 LEU A O 1
ATOM 2393 N N . ARG C 3 123 ? 240.181 198.360 199.749 1.00 92.18 97 ARG A N 1
ATOM 2394 C CA . ARG C 3 123 ? 241.046 197.281 200.217 1.00 94.62 97 ARG A CA 1
ATOM 2395 C C . ARG C 3 123 ? 240.688 196.808 201.626 1.00 100.52 97 ARG A C 1
ATOM 2396 O O . ARG C 3 123 ? 240.768 195.621 201.921 1.00 100.79 97 ARG A O 1
ATOM 2404 N N . CYS C 3 124 ? 240.372 197.738 202.515 1.00 106.62 98 CYS A N 1
ATOM 2405 C CA . CYS C 3 124 ? 240.018 197.383 203.884 1.00 105.15 98 CYS A CA 1
ATOM 2406 C C . CYS C 3 124 ? 238.936 198.338 204.337 1.00 105.34 98 CYS A C 1
ATOM 2407 O O . CYS C 3 124 ? 239.189 199.534 204.499 1.00 103.71 98 CYS A O 1
ATOM 2410 N N . ASN C 3 125 ? 237.723 197.818 204.516 1.00 96.24 99 ASN A N 1
ATOM 2411 C CA . ASN C 3 125 ? 236.612 198.560 205.101 1.00 89.94 99 ASN A CA 1
ATOM 2412 C C . ASN C 3 125 ? 235.721 197.531 205.788 1.00 94.76 99 ASN A C 1
ATOM 2413 O O . ASN C 3 125 ? 236.177 196.429 206.097 1.00 96.96 99 ASN A O 1
ATOM 2418 N N . GLY C 3 126 ? 234.480 197.890 206.045 1.00 92.76 100 GLY A N 1
ATOM 2419 C CA . GLY C 3 126 ? 233.563 197.040 206.754 1.00 92.96 100 GLY A CA 1
ATOM 2420 C C . GLY C 3 126 ? 232.711 196.131 205.890 1.00 90.37 100 GLY A C 1
ATOM 2421 O O . GLY C 3 126 ? 231.778 195.499 206.409 1.00 94.49 100 GLY A O 1
ATOM 2422 N N . ASP C 3 127 ? 232.979 196.062 204.593 1.00 84.09 101 ASP A N 1
ATOM 2423 C CA . ASP C 3 127 ? 232.101 195.329 203.680 1.00 84.26 101 ASP A CA 1
ATOM 2424 C C . ASP C 3 127 ? 232.928 194.374 202.833 1.00 87.60 101 ASP A C 1
ATOM 2425 O O . ASP C 3 127 ? 234.129 194.501 202.713 1.00 89.01 101 ASP A O 1
ATOM 2430 N N . ASN C 3 128 ? 232.247 193.377 202.283 1.00 89.97 102 ASN A N 1
ATOM 2431 C CA . ASN C 3 128 ? 232.843 192.406 201.392 1.00 86.29 102 ASN A CA 1
ATOM 2432 C C . ASN C 3 128 ? 232.496 192.795 199.962 1.00 90.90 102 ASN A C 1
ATOM 2433 O O . ASN C 3 128 ? 231.313 192.911 199.624 1.00 93.42 102 ASN A O 1
ATOM 2438 N N . ASP C 3 129 ? 233.521 192.955 199.121 1.00 76.15 103 ASP A N 1
ATOM 2439 C CA . ASP C 3 129 ? 233.342 193.356 197.737 1.00 73.09 103 ASP A CA 1
ATOM 2440 C C . ASP C 3 129 ? 233.796 192.315 196.712 1.00 74.97 103 ASP A C 1
ATOM 2441 O O . ASP C 3 129 ? 233.189 192.235 195.637 1.00 78.49 103 ASP A O 1
ATOM 2446 N N . CYS C 3 130 ? 234.832 191.523 196.996 1.00 84.79 104 CYS A N 1
ATOM 2447 C CA . CYS C 3 130 ? 235.239 190.487 196.053 1.00 84.95 104 CYS A CA 1
ATOM 2448 C C . CYS C 3 130 ? 234.281 189.306 196.010 1.00 89.09 104 CYS A C 1
ATOM 2449 O O . CYS C 3 130 ? 234.397 188.466 195.121 1.00 92.99 104 CYS A O 1
ATOM 2452 N N . GLY C 3 131 ? 233.389 189.164 196.994 1.00 91.66 105 GLY A N 1
ATOM 2453 C CA . GLY C 3 131 ? 232.436 188.073 197.048 1.00 89.45 105 GLY A CA 1
ATOM 2454 C C . GLY C 3 131 ? 232.838 186.899 197.898 1.00 89.90 105 GLY A C 1
ATOM 2455 O O . GLY C 3 131 ? 232.012 186.030 198.168 1.00 91.71 105 GLY A O 1
ATOM 2456 N N . ASP C 3 132 ? 234.089 186.816 198.292 1.00 94.91 106 ASP A N 1
ATOM 2457 C CA . ASP C 3 132 ? 234.584 185.765 199.185 1.00 98.01 106 ASP A CA 1
ATOM 2458 C C . ASP C 3 132 ? 235.473 186.335 200.286 1.00 98.90 106 ASP A C 1
ATOM 2459 O O . ASP C 3 132 ? 236.307 185.623 200.832 1.00 100.02 106 ASP A O 1
ATOM 2464 N N . PHE C 3 133 ? 235.289 187.622 200.633 1.00 100.25 107 PHE A N 1
ATOM 2465 C CA . PHE C 3 133 ? 236.102 188.307 201.646 1.00 100.13 107 PHE A CA 1
ATOM 2466 C C . PHE C 3 133 ? 237.588 188.212 201.322 1.00 100.04 107 PHE A C 1
ATOM 2467 O O . PHE C 3 133 ? 238.433 188.039 202.209 1.00 103.65 107 PHE A O 1
ATOM 2475 N N . SER C 3 134 ? 237.923 188.344 200.033 1.00 95.93 108 SER A N 1
ATOM 2476 C CA . SER C 3 134 ? 239.328 188.222 199.603 1.00 98.21 108 SER A CA 1
ATOM 2477 C C . SER C 3 134 ? 240.129 189.468 199.959 1.00 99.28 108 SER A C 1
ATOM 2478 O O . SER C 3 134 ? 241.357 189.392 200.076 1.00 101.63 108 SER A O 1
ATOM 2481 N N . ASP C 3 135 ? 239.458 190.628 200.080 1.00 94.91 109 ASP A N 1
ATOM 2482 C CA . ASP C 3 135 ? 240.122 191.888 200.377 1.00 96.07 109 ASP A CA 1
ATOM 2483 C C . ASP C 3 135 ? 240.264 192.160 201.877 1.00 98.17 109 ASP A C 1
ATOM 2484 O O . ASP C 3 135 ? 241.159 192.908 202.276 1.00 99.06 109 ASP A O 1
ATOM 2489 N N . GLU C 3 136 ? 239.405 191.576 202.708 1.00 103.34 110 GLU A N 1
ATOM 2490 C CA . GLU C 3 136 ? 239.465 191.789 204.139 1.00 103.61 110 GLU A CA 1
ATOM 2491 C C . GLU C 3 136 ? 240.507 190.948 204.852 1.00 102.93 110 GLU A C 1
ATOM 2492 O O . GLU C 3 136 ? 240.704 191.152 206.051 1.00 103.46 110 GLU A O 1
ATOM 2498 N N . ASP C 3 137 ? 241.169 190.039 204.157 1.00 111.76 111 ASP A N 1
ATOM 2499 C CA . ASP C 3 137 ? 242.143 189.173 204.796 1.00 114.62 111 ASP A CA 1
ATOM 2500 C C . ASP C 3 137 ? 243.539 189.781 204.853 1.00 114.45 111 ASP A C 1
ATOM 2501 O O . ASP C 3 137 ? 244.466 189.109 205.312 1.00 114.82 111 ASP A O 1
ATOM 2506 N N . ASP C 3 138 ? 243.726 191.013 204.402 1.00 126.67 112 ASP A N 1
ATOM 2507 C CA . ASP C 3 138 ? 245.031 191.671 204.418 1.00 128.90 112 ASP A CA 1
ATOM 2508 C C . ASP C 3 138 ? 244.880 193.115 204.898 1.00 129.46 112 ASP A C 1
ATOM 2509 O O . ASP C 3 138 ? 245.483 194.031 204.371 1.00 129.65 112 ASP A O 1
ATOM 2514 N N . CYS C 3 139 ? 244.106 193.319 205.952 1.00 137.20 113 CYS A N 1
ATOM 2515 C CA . CYS C 3 139 ? 243.900 194.632 206.517 1.00 138.35 113 CYS A CA 1
ATOM 2516 C C . CYS C 3 139 ? 245.122 195.040 207.335 1.00 138.28 113 CYS A C 1
ATOM 2517 O O . CYS C 3 139 ? 245.488 194.357 208.298 1.00 137.46 113 CYS A O 1
ATOM 2520 N N . GLU C 3 140 ? 245.791 196.114 206.906 1.00 148.97 114 GLU A N 1
ATOM 2521 C CA . GLU C 3 140 ? 246.951 196.619 207.629 1.00 148.95 114 GLU A CA 1
ATOM 2522 C C . GLU C 3 140 ? 246.568 197.140 209.015 1.00 148.35 114 GLU A C 1
ATOM 2523 O O . GLU C 3 140 ? 246.936 196.540 210.037 1.00 149.09 114 GLU A O 1
ATOM 2529 N N . SER C 3 141 ? 245.824 198.249 209.066 1.00 146.36 115 SER A N 1
ATOM 2530 C CA . SER C 3 141 ? 245.500 198.867 210.350 1.00 147.68 115 SER A CA 1
ATOM 2531 C C . SER C 3 141 ? 244.418 199.919 210.129 1.00 149.23 115 SER A C 1
ATOM 2532 O O . SER C 3 141 ? 244.214 200.394 209.010 1.00 147.90 115 SER A O 1
ATOM 2535 N N . GLU C 3 142 ? 243.725 200.266 211.219 1.00 143.63 116 GLU A N 1
ATOM 2536 C CA . GLU C 3 142 ? 242.671 201.283 211.241 1.00 140.59 116 GLU A CA 1
ATOM 2537 C C . GLU C 3 142 ? 241.582 201.024 210.208 1.00 141.27 116 GLU A C 1
ATOM 2538 O O . GLU C 3 142 ? 241.542 201.702 209.173 1.00 140.75 116 GLU A O 1
ATOM 2544 N N . PRO C 3 143 ? 240.689 200.065 210.428 1.00 131.41 117 PRO A N 1
ATOM 2545 C CA . PRO C 3 143 ? 239.559 199.898 209.512 1.00 130.21 117 PRO A CA 1
ATOM 2546 C C . PRO C 3 143 ? 238.646 201.094 209.563 1.00 128.33 117 PRO A C 1
ATOM 2547 O O . PRO C 3 143 ? 238.448 201.705 210.613 1.00 125.80 117 PRO A O 1
ATOM 2551 N N . ARG C 3 144 ? 238.121 201.452 208.396 1.00 117.32 118 ARG A N 1
ATOM 2552 C CA . ARG C 3 144 ? 237.272 202.641 208.246 1.00 116.01 118 ARG A CA 1
ATOM 2553 C C . ARG C 3 144 ? 235.890 202.286 207.665 1.00 117.32 118 ARG A C 1
ATOM 2554 O O . ARG C 3 144 ? 235.708 202.344 206.440 1.00 118.57 118 ARG A O 1
ATOM 2562 N N . PRO C 3 145 ? 234.930 201.892 208.507 1.00 101.05 119 PRO A N 1
ATOM 2563 C CA . PRO C 3 145 ? 233.589 201.568 208.004 1.00 97.52 119 PRO A CA 1
ATOM 2564 C C . PRO C 3 145 ? 232.990 202.777 207.290 1.00 98.35 119 PRO A C 1
ATOM 2565 O O . PRO C 3 145 ? 233.173 203.921 207.733 1.00 102.54 119 PRO A O 1
ATOM 2569 N N . PRO C 3 146 ? 232.243 202.553 206.204 1.00 88.69 120 PRO A N 1
ATOM 2570 C CA . PRO C 3 146 ? 231.711 203.699 205.452 1.00 90.11 120 PRO A CA 1
ATOM 2571 C C . PRO C 3 146 ? 230.602 204.437 206.162 1.00 90.18 120 PRO A C 1
ATOM 2572 O O . PRO C 3 146 ? 230.388 205.635 205.959 1.00 91.29 120 PRO A O 1
ATOM 2576 N N . CYS C 3 147 ? 229.838 203.729 207.010 1.00 93.72 121 CYS A N 1
ATOM 2577 C CA . CYS C 3 147 ? 228.692 204.365 207.664 1.00 97.47 121 CYS A CA 1
ATOM 2578 C C . CYS C 3 147 ? 229.082 205.211 208.854 1.00 99.29 121 CYS A C 1
ATOM 2579 O O . CYS C 3 147 ? 228.330 206.099 209.248 1.00 99.49 121 CYS A O 1
ATOM 2582 N N . ARG C 3 148 ? 230.274 204.966 209.415 1.00 104.58 122 ARG A N 1
ATOM 2583 C CA . ARG C 3 148 ? 230.844 205.752 210.509 1.00 103.91 122 ARG A CA 1
ATOM 2584 C C . ARG C 3 148 ? 229.932 205.757 211.725 1.00 106.35 122 ARG A C 1
ATOM 2585 O O . ARG C 3 148 ? 229.349 206.771 212.112 1.00 109.67 122 ARG A O 1
ATOM 2593 N N . ASP C 3 149 ? 229.737 204.561 212.271 1.00 107.84 123 ASP A N 1
ATOM 2594 C CA . ASP C 3 149 ? 229.049 204.263 213.541 1.00 108.71 123 ASP A CA 1
ATOM 2595 C C . ASP C 3 149 ? 227.536 204.385 213.449 1.00 110.93 123 ASP A C 1
ATOM 2596 O O . ASP C 3 149 ? 226.856 204.107 214.427 1.00 108.27 123 ASP A O 1
ATOM 2601 N N . ARG C 3 150 ? 226.990 204.755 212.304 1.00 110.09 124 ARG A N 1
ATOM 2602 C CA . ARG C 3 150 ? 225.553 204.805 212.171 1.00 104.70 124 ARG A CA 1
ATOM 2603 C C . ARG C 3 150 ? 224.965 203.395 212.233 1.00 107.36 124 ARG A C 1
ATOM 2604 O O . ARG C 3 150 ? 225.569 202.430 211.761 1.00 109.79 124 ARG A O 1
ATOM 2612 N N . VAL C 3 151 ? 223.756 203.291 212.779 1.00 94.24 125 VAL A N 1
ATOM 2613 C CA . VAL C 3 151 ? 223.084 202.001 212.965 1.00 93.27 125 VAL A CA 1
ATOM 2614 C C . VAL C 3 151 ? 222.135 201.771 211.801 1.00 92.98 125 VAL A C 1
ATOM 2615 O O . VAL C 3 151 ? 221.232 202.568 211.561 1.00 91.58 125 VAL A O 1
ATOM 2619 N N . VAL C 3 152 ? 222.376 200.691 211.036 1.00 82.59 126 VAL A N 1
ATOM 2620 C CA . VAL C 3 152 ? 221.547 200.341 209.882 1.00 77.34 126 VAL A CA 1
ATOM 2621 C C . VAL C 3 152 ? 221.294 198.840 209.921 1.00 79.34 126 VAL A C 1
ATOM 2622 O O . VAL C 3 152 ? 221.965 198.097 210.617 1.00 81.34 126 VAL A O 1
ATOM 2626 N N . GLU C 3 153 ? 220.311 198.405 209.138 1.00 77.75 127 GLU A N 1
ATOM 2627 C CA . GLU C 3 153 ? 219.989 197.000 208.987 1.00 74.70 127 GLU A CA 1
ATOM 2628 C C . GLU C 3 153 ? 219.981 196.594 207.528 1.00 77.06 127 GLU A C 1
ATOM 2629 O O . GLU C 3 153 ? 219.646 197.407 206.657 1.00 82.42 127 GLU A O 1
ATOM 2635 N N . GLU C 3 154 ? 220.405 195.354 207.265 1.00 75.12 128 GLU A N 1
ATOM 2636 C CA . GLU C 3 154 ? 220.375 194.767 205.923 1.00 74.34 128 GLU A CA 1
ATOM 2637 C C . GLU C 3 154 ? 218.972 194.282 205.595 1.00 74.21 128 GLU A C 1
ATOM 2638 O O . GLU C 3 154 ? 218.472 193.320 206.191 1.00 76.48 128 GLU A O 1
ATOM 2644 N N . SER C 3 155 ? 218.348 194.916 204.613 1.00 66.92 129 SER A N 1
ATOM 2645 C CA . SER C 3 155 ? 216.989 194.568 204.234 1.00 68.80 129 SER A CA 1
ATOM 2646 C C . SER C 3 155 ? 216.996 193.276 203.447 1.00 69.63 129 SER A C 1
ATOM 2647 O O . SER C 3 155 ? 217.748 193.151 202.478 1.00 77.52 129 SER A O 1
ATOM 2650 N N . GLU C 3 156 ? 216.152 192.334 203.855 1.00 66.21 130 GLU A N 1
ATOM 2651 C CA . GLU C 3 156 ? 216.016 191.096 203.077 1.00 67.89 130 GLU A CA 1
ATOM 2652 C C . GLU C 3 156 ? 215.143 191.338 201.847 1.00 68.99 130 GLU A C 1
ATOM 2653 O O . GLU C 3 156 ? 215.265 190.629 200.844 1.00 73.73 130 GLU A O 1
ATOM 2659 N N . LEU C 3 157 ? 214.262 192.329 201.892 1.00 58.96 131 LEU A N 1
ATOM 2660 C CA . LEU C 3 157 ? 213.441 192.690 200.742 1.00 56.52 131 LEU A CA 1
ATOM 2661 C C . LEU C 3 157 ? 214.288 193.104 199.552 1.00 57.30 131 LEU A C 1
ATOM 2662 O O . LEU C 3 157 ? 213.984 192.736 198.412 1.00 58.20 131 LEU A O 1
ATOM 2667 N N . ALA C 3 158 ? 215.351 193.854 199.787 1.00 59.98 132 ALA A N 1
ATOM 2668 C CA . ALA C 3 158 ? 216.184 194.305 198.685 1.00 55.57 132 ALA A CA 1
ATOM 2669 C C . ALA C 3 158 ? 217.291 193.314 198.343 1.00 52.01 132 ALA A C 1
ATOM 2670 O O . ALA C 3 158 ? 217.973 193.510 197.340 1.00 62.43 132 ALA A O 1
ATOM 2672 N N . ARG C 3 159 ? 217.486 192.271 199.147 1.00 47.18 133 ARG A N 1
ATOM 2673 C CA . ARG C 3 159 ? 218.572 191.339 198.846 1.00 46.64 133 ARG A CA 1
ATOM 2674 C C . ARG C 3 159 ? 218.244 190.370 197.723 1.00 50.40 133 ARG A C 1
ATOM 2675 O O . ARG C 3 159 ? 219.147 189.716 197.206 1.00 43.60 133 ARG A O 1
ATOM 2683 N N . THR C 3 160 ? 216.979 190.225 197.343 1.00 52.30 134 THR A N 1
ATOM 2684 C CA . THR C 3 160 ? 216.593 189.317 196.273 1.00 51.80 134 THR A CA 1
ATOM 2685 C C . THR C 3 160 ? 216.000 190.035 195.073 1.00 50.55 134 THR A C 1
ATOM 2686 O O . THR C 3 160 ? 215.423 189.370 194.206 1.00 54.25 134 THR A O 1
ATOM 2690 N N . ALA C 3 161 ? 216.130 191.350 194.991 1.00 49.11 135 ALA A N 1
ATOM 2691 C CA . ALA C 3 161 ? 215.496 192.101 193.909 1.00 48.51 135 ALA A CA 1
ATOM 2692 C C . ALA C 3 161 ? 216.190 191.851 192.573 1.00 51.88 135 ALA A C 1
ATOM 2693 O O . ALA C 3 161 ? 217.410 191.694 192.511 1.00 52.95 135 ALA A O 1
ATOM 2695 N N . GLY C 3 162 ? 215.392 191.844 191.501 1.00 48.60 136 GLY A N 1
ATOM 2696 C CA . GLY C 3 162 ? 215.907 191.606 190.156 1.00 46.21 136 GLY A CA 1
ATOM 2697 C C . GLY C 3 162 ? 215.810 190.169 189.723 1.00 45.51 136 GLY A C 1
ATOM 2698 O O . GLY C 3 162 ? 216.759 189.628 189.156 1.00 53.07 136 GLY A O 1
ATOM 2699 N N . TYR C 3 163 ? 214.670 189.551 189.974 1.00 51.40 137 TYR A N 1
ATOM 2700 C CA . TYR C 3 163 ? 214.423 188.153 189.634 1.00 48.98 137 TYR A CA 1
ATOM 2701 C C . TYR C 3 163 ? 214.466 187.913 188.131 1.00 48.04 137 TYR A C 1
ATOM 2702 O O . TYR C 3 163 ? 213.843 188.633 187.339 1.00 53.26 137 TYR A O 1
ATOM 2711 N N . GLY C 3 164 ? 215.133 186.833 187.736 1.00 41.64 138 GLY A N 1
ATOM 2712 C CA . GLY C 3 164 ? 215.083 186.371 186.346 1.00 44.08 138 GLY A CA 1
ATOM 2713 C C . GLY C 3 164 ? 213.781 185.642 186.055 1.00 54.86 138 GLY A C 1
ATOM 2714 O O . GLY C 3 164 ? 213.316 184.809 186.847 1.00 64.55 138 GLY A O 1
ATOM 2715 N N . ILE C 3 165 ? 213.180 185.972 184.926 1.00 47.79 139 ILE A N 1
ATOM 2716 C CA . ILE C 3 165 ? 211.840 185.506 184.598 1.00 38.49 139 ILE A CA 1
ATOM 2717 C C . ILE C 3 165 ? 211.841 184.841 183.226 1.00 38.78 139 ILE A C 1
ATOM 2718 O O . ILE C 3 165 ? 212.277 185.453 182.257 1.00 51.99 139 ILE A O 1
ATOM 2723 N N . ASN C 3 166 ? 211.352 183.607 183.143 1.00 42.39 140 ASN A N 1
ATOM 2724 C CA . ASN C 3 166 ? 211.176 182.981 181.844 1.00 49.43 140 ASN A CA 1
ATOM 2725 C C . ASN C 3 166 ? 209.953 183.569 181.164 1.00 52.34 140 ASN A C 1
ATOM 2726 O O . ASN C 3 166 ? 208.895 183.688 181.770 1.00 55.10 140 ASN A O 1
ATOM 2731 N N . ILE C 3 167 ? 210.099 183.924 179.897 1.00 57.41 141 ILE A N 1
ATOM 2732 C CA . ILE C 3 167 ? 209.006 184.576 179.180 1.00 51.35 141 ILE A CA 1
ATOM 2733 C C . ILE C 3 167 ? 207.794 183.647 179.101 1.00 59.79 141 ILE A C 1
ATOM 2734 O O . ILE C 3 167 ? 206.643 184.119 179.122 1.00 66.35 141 ILE A O 1
ATOM 2739 N N . LEU C 3 168 ? 208.014 182.328 179.002 1.00 62.83 142 LEU A N 1
ATOM 2740 C CA . LEU C 3 168 ? 206.944 181.349 178.922 1.00 59.26 142 LEU A CA 1
ATOM 2741 C C . LEU C 3 168 ? 206.727 180.805 180.324 1.00 60.96 142 LEU A C 1
ATOM 2742 O O . LEU C 3 168 ? 207.609 180.137 180.868 1.00 64.12 142 LEU A O 1
ATOM 2747 N N . GLY C 3 169 ? 205.552 181.083 180.894 1.00 56.64 143 GLY A N 1
ATOM 2748 C CA . GLY C 3 169 ? 205.165 180.631 182.214 1.00 60.80 143 GLY A CA 1
ATOM 2749 C C . GLY C 3 169 ? 205.324 181.678 183.313 1.00 66.65 143 GLY A C 1
ATOM 2750 O O . GLY C 3 169 ? 204.673 181.565 184.364 1.00 74.48 143 GLY A O 1
ATOM 2751 N N . MET C 3 170 ? 206.147 182.707 183.087 1.00 57.33 144 MET A N 1
ATOM 2752 C CA . MET C 3 170 ? 206.351 183.822 184.011 1.00 52.50 144 MET A CA 1
ATOM 2753 C C . MET C 3 170 ? 206.777 183.327 185.397 1.00 51.80 144 MET A C 1
ATOM 2754 O O . MET C 3 170 ? 206.353 183.877 186.426 1.00 58.54 144 MET A O 1
ATOM 2759 N N . ASP C 3 171 ? 207.615 182.314 185.421 1.00 53.22 145 ASP A N 1
ATOM 2760 C CA . ASP C 3 171 ? 208.082 181.804 186.694 1.00 60.72 145 ASP A CA 1
ATOM 2761 C C . ASP C 3 171 ? 209.312 182.574 187.139 1.00 65.86 145 ASP A C 1
ATOM 2762 O O . ASP C 3 171 ? 210.321 182.601 186.413 1.00 72.11 145 ASP A O 1
ATOM 2767 N N . PRO C 3 172 ? 209.286 183.215 188.302 1.00 51.13 146 PRO A N 1
ATOM 2768 C CA . PRO C 3 172 ? 210.521 183.853 188.804 1.00 44.03 146 PRO A CA 1
ATOM 2769 C C . PRO C 3 172 ? 211.616 182.832 189.080 1.00 50.80 146 PRO A C 1
ATOM 2770 O O . PRO C 3 172 ? 211.355 181.672 189.436 1.00 56.15 146 PRO A O 1
ATOM 2774 N N . LEU C 3 173 ? 212.863 183.287 188.909 1.00 46.52 147 LEU A N 1
ATOM 2775 C CA . LEU C 3 173 ? 214.070 182.498 189.157 1.00 39.92 147 LEU A CA 1
ATOM 2776 C C . LEU C 3 173 ? 214.980 183.269 190.109 1.00 49.42 147 LEU A C 1
ATOM 2777 O O . LEU C 3 173 ? 214.610 184.346 190.581 1.00 57.94 147 LEU A O 1
ATOM 2782 N N . SER C 3 174 ? 216.174 182.739 190.385 1.00 42.93 148 SER A N 1
ATOM 2783 C CA . SER C 3 174 ? 217.134 183.445 191.231 1.00 39.68 148 SER A CA 1
ATOM 2784 C C . SER C 3 174 ? 217.699 184.656 190.484 1.00 47.44 148 SER A C 1
ATOM 2785 O O . SER C 3 174 ? 217.898 184.633 189.272 1.00 52.94 148 SER A O 1
ATOM 2788 N N . THR C 3 175 ? 217.963 185.723 191.235 1.00 48.44 149 THR A N 1
ATOM 2789 C CA . THR C 3 175 ? 218.405 186.971 190.657 1.00 40.65 149 THR A CA 1
ATOM 2790 C C . THR C 3 175 ? 219.844 186.831 190.144 1.00 43.12 149 THR A C 1
ATOM 2791 O O . THR C 3 175 ? 220.686 186.248 190.837 1.00 45.99 149 THR A O 1
ATOM 2795 N N . PRO C 3 176 ? 220.142 187.357 188.950 1.00 47.63 150 PRO A N 1
ATOM 2796 C CA . PRO C 3 176 ? 221.525 187.336 188.454 1.00 43.84 150 PRO A CA 1
ATOM 2797 C C . PRO C 3 176 ? 222.449 188.365 189.085 1.00 53.58 150 PRO A C 1
ATOM 2798 O O . PRO C 3 176 ? 223.677 188.314 188.860 1.00 59.96 150 PRO A O 1
ATOM 2802 N N . PHE C 3 177 ? 221.903 189.298 189.842 1.00 47.94 151 PHE A N 1
ATOM 2803 C CA . PHE C 3 177 ? 222.715 190.370 190.388 1.00 38.67 151 PHE A CA 1
ATOM 2804 C C . PHE C 3 177 ? 223.401 189.955 191.694 1.00 49.49 151 PHE A C 1
ATOM 2805 O O . PHE C 3 177 ? 222.988 189.010 192.371 1.00 59.24 151 PHE A O 1
ATOM 2813 N N . ASP C 3 178 ? 224.405 190.725 192.076 1.00 55.23 152 ASP A N 1
ATOM 2814 C CA . ASP C 3 178 ? 225.064 190.550 193.366 1.00 51.82 152 ASP A CA 1
ATOM 2815 C C . ASP C 3 178 ? 224.764 191.774 194.235 1.00 57.90 152 ASP A C 1
ATOM 2816 O O . ASP C 3 178 ? 225.380 192.840 194.071 1.00 66.45 152 ASP A O 1
ATOM 2821 N N . ASN C 3 179 ? 223.863 191.588 195.208 1.00 56.93 153 ASN A N 1
ATOM 2822 C CA . ASN C 3 179 ? 223.344 192.692 196.027 1.00 50.02 153 ASN A CA 1
ATOM 2823 C C . ASN C 3 179 ? 224.055 192.813 197.366 1.00 54.92 153 ASN A C 1
ATOM 2824 O O . ASN C 3 179 ? 223.559 193.529 198.254 1.00 62.41 153 ASN A O 1
ATOM 2829 N N . GLU C 3 180 ? 225.179 192.116 197.565 1.00 62.68 154 GLU A N 1
ATOM 2830 C CA . GLU C 3 180 ? 226.011 192.301 198.751 1.00 60.31 154 GLU A CA 1
ATOM 2831 C C . GLU C 3 180 ? 227.111 193.329 198.524 1.00 59.68 154 GLU A C 1
ATOM 2832 O O . GLU C 3 180 ? 227.890 193.591 199.437 1.00 60.34 154 GLU A O 1
ATOM 2838 N N . PHE C 3 181 ? 227.167 193.924 197.318 1.00 54.00 155 PHE A N 1
ATOM 2839 C CA . PHE C 3 181 ? 228.154 194.924 196.951 1.00 50.62 155 PHE A CA 1
ATOM 2840 C C . PHE C 3 181 ? 227.588 196.328 197.227 1.00 56.81 155 PHE A C 1
ATOM 2841 O O . PHE C 3 181 ? 226.502 196.678 196.758 1.00 64.23 155 PHE A O 1
ATOM 2849 N N . TYR C 3 182 ? 228.352 197.106 197.978 1.00 50.53 156 TYR A N 1
ATOM 2850 C CA . TYR C 3 182 ? 227.913 198.418 198.438 1.00 48.74 156 TYR A CA 1
ATOM 2851 C C . TYR C 3 182 ? 228.677 199.584 197.846 1.00 52.15 156 TYR A C 1
ATOM 2852 O O . TYR C 3 182 ? 228.171 200.709 197.876 1.00 54.36 156 TYR A O 1
ATOM 2861 N N . ASN C 3 183 ? 229.860 199.341 197.260 1.00 57.20 157 ASN A N 1
ATOM 2862 C CA . ASN C 3 183 ? 230.661 200.400 196.639 1.00 57.77 157 ASN A CA 1
ATOM 2863 C C . ASN C 3 183 ? 230.996 201.511 197.622 1.00 60.32 157 ASN A C 1
ATOM 2864 O O . ASN C 3 183 ? 231.116 202.671 197.242 1.00 63.33 157 ASN A O 1
ATOM 2869 N N . GLY C 3 184 ? 231.179 201.183 198.896 1.00 63.32 158 GLY A N 1
ATOM 2870 C CA . GLY C 3 184 ? 231.635 202.143 199.904 1.00 64.87 158 GLY A CA 1
ATOM 2871 C C . GLY C 3 184 ? 230.693 203.302 200.179 1.00 64.29 158 GLY A C 1
ATOM 2872 O O . GLY C 3 184 ? 231.159 204.421 200.400 1.00 63.85 158 GLY A O 1
ATOM 2873 N N . LEU C 3 185 ? 229.395 203.076 200.180 1.00 66.85 159 LEU A N 1
ATOM 2874 C CA . LEU C 3 185 ? 228.419 204.124 200.438 1.00 59.58 159 LEU A CA 1
ATOM 2875 C C . LEU C 3 185 ? 227.486 203.669 201.548 1.00 65.67 159 LEU A C 1
ATOM 2876 O O . LEU C 3 185 ? 227.373 202.472 201.825 1.00 71.35 159 LEU A O 1
ATOM 2881 N N . CYS C 3 186 ? 226.814 204.620 202.177 1.00 71.02 160 CYS A N 1
ATOM 2882 C CA . CYS C 3 186 ? 225.884 204.307 203.265 1.00 73.61 160 CYS A CA 1
ATOM 2883 C C . CYS C 3 186 ? 224.498 204.874 202.966 1.00 73.61 160 CYS A C 1
ATOM 2884 O O . CYS C 3 186 ? 223.881 205.557 203.790 1.00 74.22 160 CYS A O 1
ATOM 2887 N N . ASN C 3 187 ? 224.004 204.598 201.770 1.00 66.64 161 ASN A N 1
ATOM 2888 C CA . ASN C 3 187 ? 222.644 205.007 201.428 1.00 62.18 161 ASN A CA 1
ATOM 2889 C C . ASN C 3 187 ? 221.633 204.169 202.197 1.00 68.25 161 ASN A C 1
ATOM 2890 O O . ASN C 3 187 ? 221.766 202.954 202.289 1.00 77.53 161 ASN A O 1
ATOM 2895 N N . ARG C 3 188 ? 220.628 204.820 202.767 1.00 65.29 162 ARG A N 1
ATOM 2896 C CA . ARG C 3 188 ? 219.645 204.154 203.598 1.00 59.45 162 ARG A CA 1
ATOM 2897 C C . ARG C 3 188 ? 218.256 204.717 203.304 1.00 62.48 162 ARG A C 1
ATOM 2898 O O . ARG C 3 188 ? 218.084 205.625 202.495 1.00 73.73 162 ARG A O 1
ATOM 2906 N N . ASP C 3 189 ? 217.245 204.117 203.927 1.00 70.42 163 ASP A N 1
ATOM 2907 C CA . ASP C 3 189 ? 215.874 204.558 203.824 1.00 75.84 163 ASP A CA 1
ATOM 2908 C C . ASP C 3 189 ? 215.092 203.994 205.016 1.00 74.22 163 ASP A C 1
ATOM 2909 O O . ASP C 3 189 ? 215.449 202.946 205.562 1.00 74.34 163 ASP A O 1
ATOM 2914 N N . ARG C 3 190 ? 214.047 204.721 205.411 1.00 74.05 164 ARG A N 1
ATOM 2915 C CA . ARG C 3 190 ? 213.299 204.447 206.628 1.00 68.34 164 ARG A CA 1
ATOM 2916 C C . ARG C 3 190 ? 211.982 203.751 206.323 1.00 71.83 164 ARG A C 1
ATOM 2917 O O . ARG C 3 190 ? 211.299 204.103 205.366 1.00 77.66 164 ARG A O 1
ATOM 2925 N N . ASP C 3 191 ? 211.611 202.776 207.168 1.00 71.66 165 ASP A N 1
ATOM 2926 C CA . ASP C 3 191 ? 210.321 202.086 207.097 1.00 70.76 165 ASP A CA 1
ATOM 2927 C C . ASP C 3 191 ? 209.407 202.628 208.175 1.00 78.04 165 ASP A C 1
ATOM 2928 O O . ASP C 3 191 ? 209.796 202.679 209.348 1.00 81.90 165 ASP A O 1
ATOM 2933 N N . GLY C 3 192 ? 208.201 203.030 207.782 1.00 77.42 166 GLY A N 1
ATOM 2934 C CA . GLY C 3 192 ? 207.329 203.726 208.713 1.00 72.44 166 GLY A CA 1
ATOM 2935 C C . GLY C 3 192 ? 206.846 202.847 209.851 1.00 72.56 166 GLY A C 1
ATOM 2936 O O . GLY C 3 192 ? 206.719 203.320 210.977 1.00 75.14 166 GLY A O 1
ATOM 2937 N N . ASN C 3 193 ? 206.603 201.570 209.593 1.00 72.67 167 ASN A N 1
ATOM 2938 C CA . ASN C 3 193 ? 205.997 200.714 210.604 1.00 77.22 167 ASN A CA 1
ATOM 2939 C C . ASN C 3 193 ? 206.945 200.464 211.765 1.00 77.86 167 ASN A C 1
ATOM 2940 O O . ASN C 3 193 ? 206.517 200.415 212.923 1.00 80.22 167 ASN A O 1
ATOM 2945 N N . THR C 3 194 ? 208.233 200.298 211.494 1.00 80.87 168 THR A N 1
ATOM 2946 C CA . THR C 3 194 ? 209.205 199.864 212.494 1.00 78.89 168 THR A CA 1
ATOM 2947 C C . THR C 3 194 ? 210.221 200.934 212.879 1.00 80.79 168 THR A C 1
ATOM 2948 O O . THR C 3 194 ? 211.037 200.677 213.775 1.00 83.15 168 THR A O 1
ATOM 2952 N N . LEU C 3 195 ? 210.223 202.082 212.223 1.00 79.33 169 LEU A N 1
ATOM 2953 C CA . LEU C 3 195 ? 211.117 203.195 212.542 1.00 76.65 169 LEU A CA 1
ATOM 2954 C C . LEU C 3 195 ? 212.586 202.783 212.399 1.00 78.95 169 LEU A C 1
ATOM 2955 O O . LEU C 3 195 ? 213.466 203.261 213.123 1.00 82.67 169 LEU A O 1
ATOM 2960 N N . THR C 3 196 ? 212.843 201.885 211.454 1.00 74.52 170 THR A N 1
ATOM 2961 C CA . THR C 3 196 ? 214.162 201.328 211.271 1.00 76.61 170 THR A CA 1
ATOM 2962 C C . THR C 3 196 ? 214.689 201.710 209.910 1.00 79.32 170 THR A C 1
ATOM 2963 O O . THR C 3 196 ? 213.940 201.714 208.937 1.00 82.47 170 THR A O 1
ATOM 2967 N N . TYR C 3 197 ? 215.989 202.008 209.836 1.00 64.91 171 TYR A N 1
ATOM 2968 C CA . TYR C 3 197 ? 216.652 202.390 208.594 1.00 62.45 171 TYR A CA 1
ATOM 2969 C C . TYR C 3 197 ? 217.318 201.167 207.978 1.00 65.93 171 TYR A C 1
ATOM 2970 O O . TYR C 3 197 ? 218.065 200.468 208.647 1.00 68.53 171 TYR A O 1
ATOM 2979 N N . TYR C 3 198 ? 217.011 200.885 206.714 1.00 66.50 172 TYR A N 1
ATOM 2980 C CA . TYR C 3 198 ? 217.600 199.781 205.960 1.00 57.78 172 TYR A CA 1
ATOM 2981 C C . TYR C 3 198 ? 218.593 200.323 204.942 1.00 59.30 172 TYR A C 1
ATOM 2982 O O . TYR C 3 198 ? 218.242 201.194 204.153 1.00 69.20 172 TYR A O 1
ATOM 2991 N N . ARG C 3 199 ? 219.807 199.787 204.961 1.00 51.62 173 ARG A N 1
ATOM 2992 C CA . ARG C 3 199 ? 220.816 200.177 203.992 1.00 57.49 173 ARG A CA 1
ATOM 2993 C C . ARG C 3 199 ? 220.453 199.650 202.600 1.00 55.15 173 ARG A C 1
ATOM 2994 O O . ARG C 3 199 ? 219.861 198.572 202.466 1.00 61.35 173 ARG A O 1
ATOM 3002 N N . ARG C 3 200 ? 220.795 200.412 201.554 1.00 42.46 174 ARG A N 1
ATOM 3003 C CA . ARG C 3 200 ? 220.423 200.116 200.193 1.00 37.11 174 ARG A CA 1
ATOM 3004 C C . ARG C 3 200 ? 221.618 199.602 199.383 1.00 48.06 174 ARG A C 1
ATOM 3005 O O . ARG C 3 200 ? 222.674 200.234 199.393 1.00 51.97 174 ARG A O 1
ATOM 3013 N N . PRO C 3 201 ? 221.488 198.470 198.697 1.00 47.66 175 PRO A N 1
ATOM 3014 C CA . PRO C 3 201 ? 222.597 197.965 197.885 1.00 35.11 175 PRO A CA 1
ATOM 3015 C C . PRO C 3 201 ? 222.924 198.903 196.726 1.00 48.15 175 PRO A C 1
ATOM 3016 O O . PRO C 3 201 ? 222.207 199.859 196.445 1.00 55.93 175 PRO A O 1
ATOM 3020 N N . TRP C 3 202 ? 224.002 198.564 196.012 1.00 41.41 176 TRP A N 1
ATOM 3021 C CA . TRP C 3 202 ? 224.484 199.372 194.889 1.00 38.53 176 TRP A CA 1
ATOM 3022 C C . TRP C 3 202 ? 223.568 199.239 193.680 1.00 41.31 176 TRP A C 1
ATOM 3023 O O . TRP C 3 202 ? 223.235 200.243 193.040 1.00 41.77 176 TRP A O 1
ATOM 3034 N N . ASN C 3 203 ? 223.151 198.022 193.333 1.00 40.44 177 ASN A N 1
ATOM 3035 C CA . ASN C 3 203 ? 222.433 197.814 192.078 1.00 32.24 177 ASN A CA 1
ATOM 3036 C C . ASN C 3 203 ? 221.038 198.435 192.113 1.00 38.82 177 ASN A C 1
ATOM 3037 O O . ASN C 3 203 ? 220.532 198.889 191.079 1.00 45.47 177 ASN A O 1
ATOM 3042 N N . VAL C 3 204 ? 220.415 198.515 193.286 1.00 40.11 178 VAL A N 1
ATOM 3043 C CA . VAL C 3 204 ? 219.065 199.061 193.404 1.00 32.32 178 VAL A CA 1
ATOM 3044 C C . VAL C 3 204 ? 219.139 200.586 193.357 1.00 37.83 178 VAL A C 1
ATOM 3045 O O . VAL C 3 204 ? 219.893 201.215 194.133 1.00 42.53 178 VAL A O 1
ATOM 3049 N N . ALA C 3 205 ? 218.344 201.195 192.479 1.00 42.77 179 ALA A N 1
ATOM 3050 C CA . ALA C 3 205 ? 218.351 202.639 192.345 1.00 38.62 179 ALA A CA 1
ATOM 3051 C C . ALA C 3 205 ? 217.187 203.316 193.054 1.00 45.69 179 ALA A C 1
ATOM 3052 O O . ALA C 3 205 ? 217.103 204.548 193.041 1.00 50.81 179 ALA A O 1
ATOM 3054 N N . SER C 3 206 ? 216.281 202.545 193.639 1.00 44.38 180 SER A N 1
ATOM 3055 C CA . SER C 3 206 ? 215.091 203.087 194.256 1.00 38.88 180 SER A CA 1
ATOM 3056 C C . SER C 3 206 ? 214.434 201.977 195.071 1.00 49.96 180 SER A C 1
ATOM 3057 O O . SER C 3 206 ? 214.283 200.842 194.588 1.00 62.73 180 SER A O 1
ATOM 3060 N N . LEU C 3 207 ? 214.039 202.322 196.294 1.00 45.50 181 LEU A N 1
ATOM 3061 C CA . LEU C 3 207 ? 213.400 201.351 197.200 1.00 37.83 181 LEU A CA 1
ATOM 3062 C C . LEU C 3 207 ? 212.542 202.154 198.161 1.00 44.63 181 LEU A C 1
ATOM 3063 O O . LEU C 3 207 ? 213.069 202.722 199.127 1.00 49.94 181 LEU A O 1
ATOM 3068 N N . ILE C 3 208 ? 211.227 202.193 197.909 1.00 53.55 182 ILE A N 1
ATOM 3069 C CA . ILE C 3 208 ? 210.316 202.978 198.709 1.00 55.78 182 ILE A CA 1
ATOM 3070 C C . ILE C 3 208 ? 209.305 202.047 199.355 1.00 62.30 182 ILE A C 1
ATOM 3071 O O . ILE C 3 208 ? 208.610 201.290 198.675 1.00 67.92 182 ILE A O 1
ATOM 3076 N N . TYR C 3 209 ? 209.224 202.106 200.672 1.00 59.39 183 TYR A N 1
ATOM 3077 C CA . TYR C 3 209 ? 208.230 201.371 201.438 1.00 53.73 183 TYR A CA 1
ATOM 3078 C C . TYR C 3 209 ? 206.957 202.191 201.491 1.00 61.35 183 TYR A C 1
ATOM 3079 O O . TYR C 3 209 ? 206.974 203.368 201.896 1.00 72.98 183 TYR A O 1
ATOM 3088 N N . GLU C 3 210 ? 205.844 201.571 201.090 1.00 62.33 184 GLU A N 1
ATOM 3089 C CA . GLU C 3 210 ? 204.572 202.297 200.994 1.00 60.67 184 GLU A CA 1
ATOM 3090 C C . GLU C 3 210 ? 203.410 201.416 201.405 1.00 63.93 184 GLU A C 1
ATOM 3091 O O . GLU C 3 210 ? 203.448 200.179 201.284 1.00 75.73 184 GLU A O 1
ATOM 3097 N N . THR C 3 211 ? 202.369 202.058 201.896 1.00 53.33 185 THR A N 1
ATOM 3098 C CA . THR C 3 211 ? 201.163 201.379 202.352 1.00 54.18 185 THR A CA 1
ATOM 3099 C C . THR C 3 211 ? 200.016 201.729 201.413 1.00 60.48 185 THR A C 1
ATOM 3100 O O . THR C 3 211 ? 199.668 202.893 201.290 1.00 66.31 185 THR A O 1
ATOM 3104 N N . LYS C 3 212 ? 199.431 200.708 200.795 1.00 51.46 186 LYS A N 1
ATOM 3105 C CA . LYS C 3 212 ? 198.250 200.895 199.954 1.00 44.94 186 LYS A CA 1
ATOM 3106 C C . LYS C 3 212 ? 197.559 199.555 199.722 1.00 40.83 186 LYS A C 1
ATOM 3107 O O . LYS C 3 212 ? 198.172 198.476 199.857 1.00 52.41 186 LYS A O 1
ATOM 3113 N N . GLY C 3 213 ? 196.269 199.642 199.388 1.00 46.79 187 GLY A N 1
ATOM 3114 C CA . GLY C 3 213 ? 195.489 198.443 199.110 1.00 56.25 187 GLY A CA 1
ATOM 3115 C C . GLY C 3 213 ? 194.388 198.720 198.106 1.00 55.21 187 GLY A C 1
ATOM 3116 O O . GLY C 3 213 ? 194.047 199.872 197.835 1.00 65.71 187 GLY A O 1
ATOM 3117 N N . GLU C 3 214 ? 193.850 197.638 197.545 1.00 59.26 188 GLU A N 1
ATOM 3118 C CA . GLU C 3 214 ? 192.811 197.720 196.523 1.00 57.53 188 GLU A CA 1
ATOM 3119 C C . GLU C 3 214 ? 191.749 196.661 196.813 1.00 66.53 188 GLU A C 1
ATOM 3120 O O . GLU C 3 214 ? 191.971 195.702 197.557 1.00 76.37 188 GLU A O 1
ATOM 3126 N N . LYS C 3 215 ? 190.555 196.866 196.222 1.00 54.84 189 LYS A N 1
ATOM 3127 C CA . LYS C 3 215 ? 189.445 195.928 196.372 1.00 52.78 189 LYS A CA 1
ATOM 3128 C C . LYS C 3 215 ? 188.519 196.072 195.174 1.00 57.65 189 LYS A C 1
ATOM 3129 O O . LYS C 3 215 ? 188.544 197.086 194.469 1.00 67.41 189 LYS A O 1
ATOM 3135 N N . ASN C 3 216 ? 187.718 195.018 194.938 1.00 50.96 190 ASN A N 1
ATOM 3136 C CA . ASN C 3 216 ? 186.794 195.004 193.832 1.00 45.14 190 ASN A CA 1
ATOM 3137 C C . ASN C 3 216 ? 185.711 193.950 194.049 1.00 59.41 190 ASN A C 1
ATOM 3138 O O . ASN C 3 216 ? 186.000 192.880 194.599 1.00 73.81 190 ASN A O 1
ATOM 3143 N N . PHE C 3 217 ? 184.478 194.259 193.617 1.00 60.52 191 PHE A N 1
ATOM 3144 C CA . PHE C 3 217 ? 183.339 193.343 193.776 1.00 60.88 191 PHE A CA 1
ATOM 3145 C C . PHE C 3 217 ? 182.314 193.683 192.713 1.00 63.72 191 PHE A C 1
ATOM 3146 O O . PHE C 3 217 ? 181.566 194.661 192.848 1.00 70.28 191 PHE A O 1
ATOM 3154 N N . ARG C 3 218 ? 182.274 192.891 191.643 1.00 64.86 192 ARG A N 1
ATOM 3155 C CA . ARG C 3 218 ? 181.349 193.066 190.539 1.00 63.78 192 ARG A CA 1
ATOM 3156 C C . ARG C 3 218 ? 180.490 191.813 190.415 1.00 62.13 192 ARG A C 1
ATOM 3157 O O . ARG C 3 218 ? 181.003 190.694 190.447 1.00 74.02 192 ARG A O 1
ATOM 3165 N N . THR C 3 219 ? 179.176 192.011 190.356 1.00 61.58 193 THR A N 1
ATOM 3166 C CA . THR C 3 219 ? 178.209 190.941 190.184 1.00 65.34 193 THR A CA 1
ATOM 3167 C C . THR C 3 219 ? 177.225 191.292 189.077 1.00 64.71 193 THR A C 1
ATOM 3168 O O . THR C 3 219 ? 176.870 192.457 188.884 1.00 73.95 193 THR A O 1
ATOM 3172 N N . GLU C 3 220 ? 176.773 190.257 188.378 1.00 67.11 194 GLU A N 1
ATOM 3173 C CA . GLU C 3 220 ? 175.836 190.424 187.274 1.00 66.28 194 GLU A CA 1
ATOM 3174 C C . GLU C 3 220 ? 174.775 189.347 187.387 1.00 70.29 194 GLU A C 1
ATOM 3175 O O . GLU C 3 220 ? 175.046 188.251 187.895 1.00 85.52 194 GLU A O 1
ATOM 3181 N N . HIS C 3 221 ? 173.576 189.630 186.876 1.00 60.21 195 HIS A N 1
ATOM 3182 C CA . HIS C 3 221 ? 172.458 188.696 186.969 1.00 62.22 195 HIS A CA 1
ATOM 3183 C C . HIS C 3 221 ? 171.512 188.934 185.801 1.00 62.37 195 HIS A C 1
ATOM 3184 O O . HIS C 3 221 ? 170.974 190.034 185.637 1.00 74.62 195 HIS A O 1
ATOM 3191 N N . TYR C 3 222 ? 171.288 187.899 184.992 1.00 62.15 196 TYR A N 1
ATOM 3192 C CA . TYR C 3 222 ? 170.352 187.974 183.882 1.00 67.75 196 TYR A CA 1
ATOM 3193 C C . TYR C 3 222 ? 169.292 186.898 184.059 1.00 69.89 196 TYR A C 1
ATOM 3194 O O . TYR C 3 222 ? 169.532 185.889 184.753 1.00 82.77 196 TYR A O 1
ATOM 3203 N N . GLU C 3 223 ? 168.125 187.104 183.462 1.00 71.46 197 GLU A N 1
ATOM 3204 C CA . GLU C 3 223 ? 167.011 186.177 183.670 1.00 74.65 197 GLU A CA 1
ATOM 3205 C C . GLU C 3 223 ? 165.997 186.344 182.532 1.00 77.34 197 GLU A C 1
ATOM 3206 O O . GLU C 3 223 ? 165.446 187.422 182.365 1.00 87.69 197 GLU A O 1
ATOM 3212 N N . GLU C 3 224 ? 165.767 185.273 181.782 1.00 77.80 198 GLU A N 1
ATOM 3213 C CA . GLU C 3 224 ? 164.821 185.255 180.668 1.00 80.53 198 GLU A CA 1
ATOM 3214 C C . GLU C 3 224 ? 163.739 184.209 180.928 1.00 81.20 198 GLU A C 1
ATOM 3215 O O . GLU C 3 224 ? 164.045 183.088 181.372 1.00 92.87 198 GLU A O 1
ATOM 3221 N N . GLN C 3 225 ? 162.464 184.553 180.670 1.00 73.33 199 GLN A N 1
ATOM 3222 C CA . GLN C 3 225 ? 161.344 183.627 180.838 1.00 80.53 199 GLN A CA 1
ATOM 3223 C C . GLN C 3 225 ? 160.441 183.729 179.606 1.00 79.72 199 GLN A C 1
ATOM 3224 O O . GLN C 3 225 ? 159.891 184.793 179.311 1.00 84.00 199 GLN A O 1
ATOM 3230 N N . ILE C 3 226 ? 160.247 182.606 178.918 1.00 79.42 200 ILE A N 1
ATOM 3231 C CA . ILE C 3 226 ? 159.450 182.542 177.693 1.00 75.93 200 ILE A CA 1
ATOM 3232 C C . ILE C 3 226 ? 158.404 181.458 177.844 1.00 82.05 200 ILE A C 1
ATOM 3233 O O . ILE C 3 226 ? 158.742 180.294 178.112 1.00 94.46 200 ILE A O 1
ATOM 3238 N N . GLU C 3 227 ? 157.152 181.833 177.641 1.00 70.86 201 GLU A N 1
ATOM 3239 C CA . GLU C 3 227 ? 156.061 180.873 177.619 1.00 75.41 201 GLU A CA 1
ATOM 3240 C C . GLU C 3 227 ? 155.032 181.310 176.590 1.00 74.37 201 GLU A C 1
ATOM 3241 O O . GLU C 3 227 ? 154.924 182.491 176.270 1.00 80.43 201 GLU A O 1
ATOM 3247 N N . ALA C 3 228 ? 154.284 180.341 176.089 1.00 78.28 202 ALA A N 1
ATOM 3248 C CA . ALA C 3 228 ? 153.261 180.600 175.095 1.00 82.72 202 ALA A CA 1
ATOM 3249 C C . ALA C 3 228 ? 151.954 179.916 175.447 1.00 80.22 202 ALA A C 1
ATOM 3250 O O . ALA C 3 228 ? 151.956 178.933 176.230 1.00 84.26 202 ALA A O 1
ATOM 3252 N N . SER C 3 290 ? 151.019 173.585 175.279 1.00 91.91 233 SER A N 1
ATOM 3253 C CA . SER C 3 290 ? 151.668 174.785 175.789 1.00 95.68 233 SER A CA 1
ATOM 3254 C C . SER C 3 290 ? 153.184 174.792 175.564 1.00 94.16 233 SER A C 1
ATOM 3255 O O . SER C 3 290 ? 153.709 174.055 174.724 1.00 95.60 233 SER A O 1
ATOM 3258 N N . TYR C 3 291 ? 153.882 175.670 176.275 1.00 79.61 234 TYR A N 1
ATOM 3259 C CA . TYR C 3 291 ? 155.316 175.855 176.109 1.00 74.90 234 TYR A CA 1
ATOM 3260 C C . TYR C 3 291 ? 155.825 176.667 177.282 1.00 79.72 234 TYR A C 1
ATOM 3261 O O . TYR C 3 291 ? 155.065 177.434 177.891 1.00 86.87 234 TYR A O 1
ATOM 3270 N N . SER C 3 292 ? 157.119 176.500 177.594 1.00 73.01 235 SER A N 1
ATOM 3271 C CA . SER C 3 292 ? 157.718 177.258 178.683 1.00 75.89 235 SER A CA 1
ATOM 3272 C C . SER C 3 292 ? 159.224 177.303 178.476 1.00 76.15 235 SER A C 1
ATOM 3273 O O . SER C 3 292 ? 159.790 176.527 177.702 1.00 80.93 235 SER A O 1
ATOM 3276 N N . SER C 3 293 ? 159.857 178.236 179.193 1.00 65.20 236 SER A N 1
ATOM 3277 C CA . SER C 3 293 ? 161.301 178.405 179.138 1.00 67.40 236 SER A CA 1
ATOM 3278 C C . SER C 3 293 ? 161.731 179.373 180.228 1.00 72.31 236 SER A C 1
ATOM 3279 O O . SER C 3 293 ? 161.047 180.359 180.493 1.00 79.76 236 SER A O 1
ATOM 3282 N N . LYS C 3 294 ? 162.834 179.058 180.878 1.00 73.14 237 LYS A N 1
ATOM 3283 C CA . LYS C 3 294 ? 163.359 179.840 181.969 1.00 71.98 237 LYS A CA 1
ATOM 3284 C C . LYS C 3 294 ? 164.883 179.824 181.851 1.00 69.50 237 LYS A C 1
ATOM 3285 O O . LYS C 3 294 ? 165.498 178.770 181.618 1.00 75.99 237 LYS A O 1
ATOM 3291 N N . LYS C 3 295 ? 165.497 180.988 181.991 1.00 68.86 238 LYS A N 1
ATOM 3292 C CA . LYS C 3 295 ? 166.948 181.094 181.948 1.00 72.32 238 LYS A CA 1
ATOM 3293 C C . LYS C 3 295 ? 167.421 181.932 183.141 1.00 80.24 238 LYS A C 1
ATOM 3294 O O . LYS C 3 295 ? 166.682 182.764 183.662 1.00 92.00 238 LYS A O 1
ATOM 3300 N N . GLU C 3 296 ? 168.658 181.692 183.587 1.00 64.73 239 GLU A N 1
ATOM 3301 C CA . GLU C 3 296 ? 169.241 182.370 184.732 1.00 68.65 239 GLU A CA 1
ATOM 3302 C C . GLU C 3 296 ? 170.733 182.205 184.659 1.00 68.79 239 GLU A C 1
ATOM 3303 O O . GLU C 3 296 ? 171.239 181.091 184.536 1.00 83.93 239 GLU A O 1
ATOM 3309 N N . LYS C 3 297 ? 171.449 183.329 184.741 1.00 58.16 240 LYS A N 1
ATOM 3310 C CA . LYS C 3 297 ? 172.909 183.353 184.801 1.00 55.99 240 LYS A CA 1
ATOM 3311 C C . LYS C 3 297 ? 173.389 184.323 185.853 1.00 62.96 240 LYS A C 1
ATOM 3312 O O . LYS C 3 297 ? 172.699 185.291 186.161 1.00 79.43 240 LYS A O 1
ATOM 3318 N N . MET C 3 298 ? 174.567 184.076 186.405 1.00 56.99 241 MET A N 1
ATOM 3319 C CA . MET C 3 298 ? 175.074 184.909 187.474 1.00 58.96 241 MET A CA 1
ATOM 3320 C C . MET C 3 298 ? 176.596 184.815 187.470 1.00 63.63 241 MET A C 1
ATOM 3321 O O . MET C 3 298 ? 177.160 183.721 187.462 1.00 75.71 241 MET A O 1
ATOM 3326 N N . PHE C 3 299 ? 177.251 185.974 187.507 1.00 53.20 242 PHE A N 1
ATOM 3327 C CA . PHE C 3 299 ? 178.704 186.022 187.497 1.00 54.03 242 PHE A CA 1
ATOM 3328 C C . PHE C 3 299 ? 179.170 186.771 188.736 1.00 63.09 242 PHE A C 1
ATOM 3329 O O . PHE C 3 299 ? 178.571 187.785 189.103 1.00 70.28 242 PHE A O 1
ATOM 3337 N N . LEU C 3 300 ? 180.232 186.294 189.389 1.00 57.14 243 LEU A N 1
ATOM 3338 C CA . LEU C 3 300 ? 180.814 187.000 190.514 1.00 52.11 243 LEU A CA 1
ATOM 3339 C C . LEU C 3 300 ? 182.306 187.166 190.281 1.00 55.87 243 LEU A C 1
ATOM 3340 O O . LEU C 3 300 ? 182.924 186.381 189.555 1.00 63.06 243 LEU A O 1
ATOM 3345 N N . HIS C 3 301 ? 182.872 188.183 190.912 1.00 44.28 244 HIS A N 1
ATOM 3346 C CA . HIS C 3 301 ? 184.306 188.428 190.798 1.00 47.67 244 HIS A CA 1
ATOM 3347 C C . HIS C 3 301 ? 184.739 189.296 191.964 1.00 54.20 244 HIS A C 1
ATOM 3348 O O . HIS C 3 301 ? 184.283 190.459 192.096 1.00 66.36 244 HIS A O 1
ATOM 3355 N N . VAL C 3 302 ? 185.622 188.757 192.805 1.00 51.50 245 VAL A N 1
ATOM 3356 C CA . VAL C 3 302 ? 186.215 189.471 193.911 1.00 49.71 245 VAL A CA 1
ATOM 3357 C C . VAL C 3 302 ? 187.722 189.391 193.723 1.00 54.00 245 VAL A C 1
ATOM 3358 O O . VAL C 3 302 ? 188.254 188.312 193.446 1.00 71.73 245 VAL A O 1
ATOM 3362 N N . LYS C 3 303 ? 188.401 190.525 193.858 1.00 40.58 246 LYS A N 1
ATOM 3363 C CA . LYS C 3 303 ? 189.851 190.565 193.705 1.00 44.49 246 LYS A CA 1
ATOM 3364 C C . LYS C 3 303 ? 190.388 191.726 194.520 1.00 50.66 246 LYS A C 1
ATOM 3365 O O . LYS C 3 303 ? 189.774 192.795 194.565 1.00 65.53 246 LYS A O 1
ATOM 3371 N N . GLY C 3 304 ? 191.509 191.508 195.195 1.00 52.41 247 GLY A N 1
ATOM 3372 C CA . GLY C 3 304 ? 192.127 192.545 196.002 1.00 53.58 247 GLY A CA 1
ATOM 3373 C C . GLY C 3 304 ? 193.633 192.359 196.007 1.00 53.25 247 GLY A C 1
ATOM 3374 O O . GLY C 3 304 ? 194.125 191.249 195.887 1.00 57.13 247 GLY A O 1
ATOM 3375 N N . GLU C 3 305 ? 194.358 193.462 196.158 1.00 57.26 248 GLU A N 1
ATOM 3376 C CA . GLU C 3 305 ? 195.816 193.470 196.151 1.00 50.32 248 GLU A CA 1
ATOM 3377 C C . GLU C 3 305 ? 196.325 194.234 197.363 1.00 53.58 248 GLU A C 1
ATOM 3378 O O . GLU C 3 305 ? 195.712 195.202 197.812 1.00 63.48 248 GLU A O 1
ATOM 3384 N N . ILE C 3 306 ? 197.477 193.808 197.884 1.00 48.95 249 ILE A N 1
ATOM 3385 C CA . ILE C 3 306 ? 198.149 194.495 198.971 1.00 45.15 249 ILE A CA 1
ATOM 3386 C C . ILE C 3 306 ? 199.574 194.775 198.508 1.00 50.49 249 ILE A C 1
ATOM 3387 O O . ILE C 3 306 ? 200.260 193.878 198.021 1.00 61.36 249 ILE A O 1
ATOM 3392 N N . HIS C 3 307 ? 200.015 196.028 198.642 1.00 48.53 250 HIS A N 1
ATOM 3393 C CA . HIS C 3 307 ? 201.333 196.448 198.191 1.00 51.48 250 HIS A CA 1
ATOM 3394 C C . HIS C 3 307 ? 202.256 196.692 199.386 1.00 45.11 250 HIS A C 1
ATOM 3395 O O . HIS C 3 307 ? 201.841 197.242 200.409 1.00 55.03 250 HIS A O 1
ATOM 3402 N N . LEU C 3 308 ? 203.522 196.295 199.232 1.00 47.15 251 LEU A N 1
ATOM 3403 C CA . LEU C 3 308 ? 204.539 196.416 200.279 1.00 50.45 251 LEU A CA 1
ATOM 3404 C C . LEU C 3 308 ? 205.695 197.361 199.937 1.00 54.44 251 LEU A C 1
ATOM 3405 O O . LEU C 3 308 ? 206.085 198.178 200.756 1.00 58.82 251 LEU A O 1
ATOM 3410 N N . GLY C 3 309 ? 206.248 197.252 198.727 1.00 49.05 252 GLY A N 1
ATOM 3411 C CA . GLY C 3 309 ? 207.256 198.196 198.274 1.00 41.00 252 GLY A CA 1
ATOM 3412 C C . GLY C 3 309 ? 207.437 198.103 196.770 1.00 47.17 252 GLY A C 1
ATOM 3413 O O . GLY C 3 309 ? 206.725 197.378 196.080 1.00 59.41 252 GLY A O 1
ATOM 3414 N N . ARG C 3 310 ? 208.400 198.865 196.260 1.00 41.58 253 ARG A N 1
ATOM 3415 C CA . ARG C 3 310 ? 208.689 198.922 194.832 1.00 44.25 253 ARG A CA 1
ATOM 3416 C C . ARG C 3 310 ? 210.165 199.257 194.653 1.00 44.09 253 ARG A C 1
ATOM 3417 O O . ARG C 3 310 ? 210.715 200.050 195.413 1.00 50.11 253 ARG A O 1
ATOM 3425 N N . PHE C 3 311 ? 210.811 198.647 193.670 1.00 34.73 254 PHE A N 1
ATOM 3426 C CA . PHE C 3 311 ? 212.242 198.829 193.451 1.00 40.23 254 PHE A CA 1
ATOM 3427 C C . PHE C 3 311 ? 212.528 199.121 191.988 1.00 47.44 254 PHE A C 1
ATOM 3428 O O . PHE C 3 311 ? 211.793 198.699 191.105 1.00 56.95 254 PHE A O 1
ATOM 3436 N N . VAL C 3 312 ? 213.640 199.816 191.762 1.00 50.70 255 VAL A N 1
ATOM 3437 C CA . VAL C 3 312 ? 214.133 200.098 190.427 1.00 37.91 255 VAL A CA 1
ATOM 3438 C C . VAL C 3 312 ? 215.594 199.705 190.337 1.00 44.43 255 VAL A C 1
ATOM 3439 O O . VAL C 3 312 ? 216.394 200.112 191.194 1.00 56.68 255 VAL A O 1
ATOM 3443 N N . MET C 3 313 ? 215.937 198.896 189.347 1.00 38.25 256 MET A N 1
ATOM 3444 C CA . MET C 3 313 ? 217.324 198.481 189.148 1.00 37.20 256 MET A CA 1
ATOM 3445 C C . MET C 3 313 ? 218.063 199.481 188.273 1.00 48.45 256 MET A C 1
ATOM 3446 O O . MET C 3 313 ? 217.481 200.406 187.718 1.00 58.51 256 MET A O 1
ATOM 3451 N N . ARG C 3 314 ? 219.372 199.266 188.123 1.00 38.70 257 ARG A N 1
ATOM 3452 C CA . ARG C 3 314 ? 220.216 200.137 187.348 1.00 39.83 257 ARG A CA 1
ATOM 3453 C C . ARG C 3 314 ? 220.399 199.571 185.943 1.00 46.37 257 ARG A C 1
ATOM 3454 O O . ARG C 3 314 ? 219.985 198.460 185.644 1.00 45.06 257 ARG A O 1
ATOM 3462 N N . ASN C 3 315 ? 221.036 200.376 185.077 1.00 46.88 258 ASN A N 1
ATOM 3463 C CA . ASN C 3 315 ? 221.242 200.057 183.671 1.00 40.37 258 ASN A CA 1
ATOM 3464 C C . ASN C 3 315 ? 222.718 199.973 183.343 1.00 41.72 258 ASN A C 1
ATOM 3465 O O . ASN C 3 315 ? 223.180 198.959 182.813 1.00 49.20 258 ASN A O 1
ATOM 3470 N N . ARG C 3 316 ? 223.482 201.010 183.669 1.00 46.72 259 ARG A N 1
ATOM 3471 C CA . ARG C 3 316 ? 224.917 201.052 183.374 1.00 48.01 259 ARG A CA 1
ATOM 3472 C C . ARG C 3 316 ? 225.733 200.970 184.667 1.00 46.54 259 ARG A C 1
ATOM 3473 O O . ARG C 3 316 ? 225.289 201.433 185.731 1.00 52.44 259 ARG A O 1
ATOM 3481 N N . ASP C 3 317 ? 226.939 200.400 184.551 1.00 56.50 260 ASP A N 1
ATOM 3482 C CA . ASP C 3 317 ? 227.777 200.144 185.702 1.00 50.13 260 ASP A CA 1
ATOM 3483 C C . ASP C 3 317 ? 227.121 199.250 186.759 1.00 46.55 260 ASP A C 1
ATOM 3484 O O . ASP C 3 317 ? 226.943 199.679 187.912 1.00 56.03 260 ASP A O 1
ATOM 3489 N N . VAL C 3 318 ? 226.755 198.036 186.380 1.00 45.18 261 VAL A N 1
ATOM 3490 C CA . VAL C 3 318 ? 226.263 197.057 187.321 1.00 46.38 261 VAL A CA 1
ATOM 3491 C C . VAL C 3 318 ? 227.377 196.070 187.687 1.00 47.37 261 VAL A C 1
ATOM 3492 O O . VAL C 3 318 ? 228.407 195.991 187.015 1.00 54.91 261 VAL A O 1
ATOM 3496 N N . VAL C 3 319 ? 227.165 195.312 188.774 1.00 45.04 262 VAL A N 1
ATOM 3497 C CA . VAL C 3 319 ? 228.096 194.283 189.220 1.00 38.21 262 VAL A CA 1
ATOM 3498 C C . VAL C 3 319 ? 227.312 192.989 189.295 1.00 43.47 262 VAL A C 1
ATOM 3499 O O . VAL C 3 319 ? 226.314 192.920 190.046 1.00 50.24 262 VAL A O 1
ATOM 3503 N N . LEU C 3 320 ? 227.756 191.972 188.557 1.00 43.77 263 LEU A N 1
ATOM 3504 C CA . LEU C 3 320 ? 227.085 190.688 188.517 1.00 39.54 263 LEU A CA 1
ATOM 3505 C C . LEU C 3 320 ? 227.870 189.664 189.320 1.00 51.74 263 LEU A C 1
ATOM 3506 O O . LEU C 3 320 ? 229.062 189.802 189.563 1.00 63.61 263 LEU A O 1
ATOM 3511 N N . THR C 3 321 ? 227.190 188.609 189.701 1.00 47.01 264 THR A N 1
ATOM 3512 C CA . THR C 3 321 ? 227.826 187.564 190.474 1.00 49.23 264 THR A CA 1
ATOM 3513 C C . THR C 3 321 ? 228.781 186.765 189.616 1.00 51.72 264 THR A C 1
ATOM 3514 O O . THR C 3 321 ? 228.664 186.710 188.389 1.00 55.89 264 THR A O 1
ATOM 3518 N N . THR C 3 322 ? 229.757 186.137 190.287 1.00 51.96 265 THR A N 1
ATOM 3519 C CA . THR C 3 322 ? 230.823 185.456 189.564 1.00 53.54 265 THR A CA 1
ATOM 3520 C C . THR C 3 322 ? 230.324 184.274 188.737 1.00 55.59 265 THR A C 1
ATOM 3521 O O . THR C 3 322 ? 230.853 184.010 187.659 1.00 63.74 265 THR A O 1
ATOM 3525 N N . THR C 3 323 ? 229.324 183.558 189.238 1.00 49.29 266 THR A N 1
ATOM 3526 C CA . THR C 3 323 ? 228.856 182.354 188.559 1.00 44.51 266 THR A CA 1
ATOM 3527 C C . THR C 3 323 ? 228.198 182.709 187.237 1.00 45.63 266 THR A C 1
ATOM 3528 O O . THR C 3 323 ? 228.344 181.979 186.243 1.00 45.71 266 THR A O 1
ATOM 3532 N N . PHE C 3 324 ? 227.440 183.805 187.211 1.00 47.47 267 PHE A N 1
ATOM 3533 C CA . PHE C 3 324 ? 226.824 184.281 185.977 1.00 40.50 267 PHE A CA 1
ATOM 3534 C C . PHE C 3 324 ? 227.867 184.649 184.922 1.00 43.96 267 PHE A C 1
ATOM 3535 O O . PHE C 3 324 ? 227.718 184.298 183.731 1.00 56.95 267 PHE A O 1
ATOM 3543 N N . VAL C 3 325 ? 228.941 185.342 185.329 1.00 42.95 268 VAL A N 1
ATOM 3544 C CA . VAL C 3 325 ? 229.978 185.720 184.377 1.00 49.50 268 VAL A CA 1
ATOM 3545 C C . VAL C 3 325 ? 230.732 184.489 183.898 1.00 54.90 268 VAL A C 1
ATOM 3546 O O . VAL C 3 325 ? 231.072 184.374 182.714 1.00 62.96 268 VAL A O 1
ATOM 3550 N N . ASP C 3 326 ? 230.935 183.491 184.784 1.00 46.60 269 ASP A N 1
ATOM 3551 C CA . ASP C 3 326 ? 231.602 182.270 184.378 1.00 41.57 269 ASP A CA 1
ATOM 3552 C C . ASP C 3 326 ? 230.780 181.500 183.358 1.00 51.26 269 ASP A C 1
ATOM 3553 O O . ASP C 3 326 ? 231.308 181.030 182.335 1.00 61.81 269 ASP A O 1
ATOM 3558 N N . ASP C 3 327 ? 229.454 181.419 183.587 1.00 49.42 270 ASP A N 1
ATOM 3559 C CA . ASP C 3 327 ? 228.576 180.712 182.656 1.00 46.29 270 ASP A CA 1
ATOM 3560 C C . ASP C 3 327 ? 228.429 181.443 181.348 1.00 43.28 270 ASP A C 1
ATOM 3561 O O . ASP C 3 327 ? 228.199 180.812 180.313 1.00 57.36 270 ASP A O 1
ATOM 3566 N N . ILE C 3 328 ? 228.513 182.791 181.371 1.00 42.03 271 ILE A N 1
ATOM 3567 C CA . ILE C 3 328 ? 228.507 183.560 180.121 1.00 44.74 271 ILE A CA 1
ATOM 3568 C C . ILE C 3 328 ? 229.777 183.285 179.325 1.00 52.07 271 ILE A C 1
ATOM 3569 O O . ILE C 3 328 ? 229.720 183.117 178.106 1.00 53.55 271 ILE A O 1
ATOM 3574 N N . LYS C 3 329 ? 230.939 183.259 179.998 1.00 58.61 272 LYS A N 1
ATOM 3575 C CA . LYS C 3 329 ? 232.228 183.084 179.332 1.00 53.83 272 LYS A CA 1
ATOM 3576 C C . LYS C 3 329 ? 232.379 181.721 178.670 1.00 55.86 272 LYS A C 1
ATOM 3577 O O . LYS C 3 329 ? 233.241 181.556 177.798 1.00 62.22 272 LYS A O 1
ATOM 3583 N N . ALA C 3 330 ? 231.590 180.729 179.090 1.00 49.87 273 ALA A N 1
ATOM 3584 C CA . ALA C 3 330 ? 231.706 179.370 178.589 1.00 49.79 273 ALA A CA 1
ATOM 3585 C C . ALA C 3 330 ? 230.948 179.145 177.275 1.00 56.01 273 ALA A C 1
ATOM 3586 O O . ALA C 3 330 ? 230.990 178.033 176.726 1.00 56.20 273 ALA A O 1
ATOM 3588 N N . LEU C 3 331 ? 230.221 180.176 176.820 1.00 52.46 274 LEU A N 1
ATOM 3589 C CA . LEU C 3 331 ? 229.426 180.086 175.613 1.00 49.63 274 LEU A CA 1
ATOM 3590 C C . LEU C 3 331 ? 230.324 179.950 174.385 1.00 51.05 274 LEU A C 1
ATOM 3591 O O . LEU C 3 331 ? 231.409 180.540 174.324 1.00 54.00 274 LEU A O 1
ATOM 3596 N N . PRO C 3 332 ? 229.874 179.197 173.387 1.00 51.50 275 PRO A N 1
ATOM 3597 C CA . PRO C 3 332 ? 230.644 179.093 172.148 1.00 49.95 275 PRO A CA 1
ATOM 3598 C C . PRO C 3 332 ? 230.601 180.393 171.371 1.00 53.23 275 PRO A C 1
ATOM 3599 O O . PRO C 3 332 ? 229.659 181.194 171.440 1.00 62.06 275 PRO A O 1
ATOM 3603 N N . THR C 3 333 ? 231.658 180.603 170.597 1.00 47.30 276 THR A N 1
ATOM 3604 C CA . THR C 3 333 ? 231.747 181.805 169.768 1.00 52.38 276 THR A CA 1
ATOM 3605 C C . THR C 3 333 ? 230.722 181.788 168.641 1.00 55.33 276 THR A C 1
ATOM 3606 O O . THR C 3 333 ? 230.013 182.777 168.445 1.00 52.44 276 THR A O 1
ATOM 3610 N N . THR C 3 334 ? 230.590 180.669 167.923 1.00 55.63 277 THR A N 1
ATOM 3611 C CA . THR C 3 334 ? 229.614 180.553 166.841 1.00 54.34 277 THR A CA 1
ATOM 3612 C C . THR C 3 334 ? 228.222 180.360 167.413 1.00 57.44 277 THR A C 1
ATOM 3613 O O . THR C 3 334 ? 227.987 180.488 168.620 1.00 61.37 277 THR A O 1
ATOM 3617 N N . TYR C 3 335 ? 227.254 180.084 166.558 1.00 49.76 278 TYR A N 1
ATOM 3618 C CA . TYR C 3 335 ? 225.875 179.968 167.014 1.00 48.74 278 TYR A CA 1
ATOM 3619 C C . TYR C 3 335 ? 225.494 178.493 167.064 1.00 52.25 278 TYR A C 1
ATOM 3620 O O . TYR C 3 335 ? 225.389 177.826 166.037 1.00 58.47 278 TYR A O 1
ATOM 3629 N N . GLU C 3 336 ? 225.259 177.992 168.280 1.00 54.16 279 GLU A N 1
ATOM 3630 C CA . GLU C 3 336 ? 224.805 176.631 168.505 1.00 50.55 279 GLU A CA 1
ATOM 3631 C C . GLU C 3 336 ? 223.503 176.712 169.283 1.00 57.25 279 GLU A C 1
ATOM 3632 O O . GLU C 3 336 ? 223.464 177.324 170.354 1.00 62.44 279 GLU A O 1
ATOM 3638 N N . LYS C 3 337 ? 222.439 176.122 168.731 1.00 50.29 280 LYS A N 1
ATOM 3639 C CA . LYS C 3 337 ? 221.115 176.333 169.310 1.00 48.56 280 LYS A CA 1
ATOM 3640 C C . LYS C 3 337 ? 220.980 175.662 170.652 1.00 51.59 280 LYS A C 1
ATOM 3641 O O . LYS C 3 337 ? 220.363 176.216 171.564 1.00 60.20 280 LYS A O 1
ATOM 3647 N N . GLY C 3 338 ? 221.546 174.466 170.791 1.00 47.95 281 GLY A N 1
ATOM 3648 C CA . GLY C 3 338 ? 221.392 173.724 172.027 1.00 47.74 281 GLY A CA 1
ATOM 3649 C C . GLY C 3 338 ? 221.997 174.408 173.238 1.00 55.09 281 GLY A C 1
ATOM 3650 O O . GLY C 3 338 ? 221.364 174.499 174.290 1.00 61.15 281 GLY A O 1
ATOM 3651 N N . GLU C 3 339 ? 223.205 174.925 173.109 1.00 55.17 282 GLU A N 1
ATOM 3652 C CA . GLU C 3 339 ? 223.887 175.513 174.263 1.00 46.91 282 GLU A CA 1
ATOM 3653 C C . GLU C 3 339 ? 223.215 176.814 174.710 1.00 49.59 282 GLU A C 1
ATOM 3654 O O . GLU C 3 339 ? 223.030 177.066 175.907 1.00 58.43 282 GLU A O 1
ATOM 3660 N N . TYR C 3 340 ? 222.828 177.651 173.753 1.00 37.58 283 TYR A N 1
ATOM 3661 C CA . TYR C 3 340 ? 222.130 178.889 174.112 1.00 40.13 283 TYR A CA 1
ATOM 3662 C C . TYR C 3 340 ? 220.737 178.593 174.663 1.00 49.48 283 TYR A C 1
ATOM 3663 O O . TYR C 3 340 ? 220.276 179.281 175.577 1.00 58.94 283 TYR A O 1
ATOM 3672 N N . PHE C 3 341 ? 220.045 177.569 174.141 1.00 47.00 284 PHE A N 1
ATOM 3673 C CA . PHE C 3 341 ? 218.749 177.176 174.711 1.00 44.05 284 PHE A CA 1
ATOM 3674 C C . PHE C 3 341 ? 218.923 176.689 176.136 1.00 43.40 284 PHE A C 1
ATOM 3675 O O . PHE C 3 341 ? 218.104 176.989 177.025 1.00 53.70 284 PHE A O 1
ATOM 3683 N N . ALA C 3 342 ? 220.005 175.947 176.419 1.00 30.75 285 ALA A N 1
ATOM 3684 C CA . ALA C 3 342 ? 220.265 175.516 177.788 1.00 41.39 285 ALA A CA 1
ATOM 3685 C C . ALA C 3 342 ? 220.535 176.703 178.708 1.00 48.19 285 ALA A C 1
ATOM 3686 O O . ALA C 3 342 ? 220.016 176.761 179.826 1.00 57.31 285 ALA A O 1
ATOM 3688 N N . PHE C 3 343 ? 221.321 177.683 178.246 1.00 46.44 286 PHE A N 1
ATOM 3689 C CA . PHE C 3 343 ? 221.570 178.873 179.053 1.00 39.39 286 PHE A CA 1
ATOM 3690 C C . PHE C 3 343 ? 220.267 179.618 179.335 1.00 41.57 286 PHE A C 1
ATOM 3691 O O . PHE C 3 343 ? 219.986 180.030 180.476 1.00 44.47 286 PHE A O 1
ATOM 3699 N N . LEU C 3 344 ? 219.434 179.772 178.312 1.00 39.18 287 LEU A N 1
ATOM 3700 C CA . LEU C 3 344 ? 218.157 180.445 178.509 1.00 43.64 287 LEU A CA 1
ATOM 3701 C C . LEU C 3 344 ? 217.218 179.671 179.435 1.00 44.46 287 LEU A C 1
ATOM 3702 O O . LEU C 3 344 ? 216.388 180.278 180.119 1.00 53.85 287 LEU A O 1
ATOM 3707 N N . GLU C 3 345 ? 217.315 178.332 179.451 1.00 46.92 288 GLU A N 1
ATOM 3708 C CA . GLU C 3 345 ? 216.522 177.547 180.395 1.00 47.39 288 GLU A CA 1
ATOM 3709 C C . GLU C 3 345 ? 217.042 177.727 181.809 1.00 49.98 288 GLU A C 1
ATOM 3710 O O . GLU C 3 345 ? 216.255 177.845 182.753 1.00 60.66 288 GLU A O 1
ATOM 3716 N N . THR C 3 346 ? 218.359 177.761 181.968 1.00 49.88 289 THR A N 1
ATOM 3717 C CA . THR C 3 346 ? 218.925 177.876 183.308 1.00 45.09 289 THR A CA 1
ATOM 3718 C C . THR C 3 346 ? 218.679 179.255 183.893 1.00 46.71 289 THR A C 1
ATOM 3719 O O . THR C 3 346 ? 218.248 179.365 185.054 1.00 53.38 289 THR A O 1
ATOM 3723 N N . TYR C 3 347 ? 218.877 180.303 183.104 1.00 49.98 290 TYR A N 1
ATOM 3724 C CA . TYR C 3 347 ? 218.868 181.678 183.627 1.00 50.34 290 TYR A CA 1
ATOM 3725 C C . TYR C 3 347 ? 217.665 182.489 183.175 1.00 48.24 290 TYR A C 1
ATOM 3726 O O . TYR C 3 347 ? 217.596 183.700 183.466 1.00 55.95 290 TYR A O 1
ATOM 3735 N N . GLY C 3 348 ? 216.715 181.893 182.463 1.00 44.51 291 GLY A N 1
ATOM 3736 C CA . GLY C 3 348 ? 215.586 182.655 181.974 1.00 45.51 291 GLY A CA 1
ATOM 3737 C C . GLY C 3 348 ? 215.938 183.467 180.742 1.00 40.07 291 GLY A C 1
ATOM 3738 O O . GLY C 3 348 ? 217.086 183.518 180.319 1.00 47.20 291 GLY A O 1
ATOM 3739 N N . THR C 3 349 ? 214.941 184.131 180.190 1.00 31.98 292 THR A N 1
ATOM 3740 C CA . THR C 3 349 ? 215.140 184.939 179.003 1.00 46.19 292 THR A CA 1
ATOM 3741 C C . THR C 3 349 ? 215.003 186.440 179.244 1.00 43.85 292 THR A C 1
ATOM 3742 O O . THR C 3 349 ? 215.531 187.223 178.455 1.00 49.33 292 THR A O 1
ATOM 3746 N N . HIS C 3 350 ? 214.320 186.850 180.322 1.00 34.89 293 HIS A N 1
ATOM 3747 C CA . HIS C 3 350 ? 214.220 188.259 180.676 1.00 38.58 293 HIS A CA 1
ATOM 3748 C C . HIS C 3 350 ? 214.384 188.362 182.193 1.00 43.51 293 HIS A C 1
ATOM 3749 O O . HIS C 3 350 ? 214.272 187.374 182.919 1.00 59.29 293 HIS A O 1
ATOM 3756 N N . TYR C 3 351 ? 214.636 189.590 182.638 1.00 22.40 294 TYR A N 1
ATOM 3757 C CA . TYR C 3 351 ? 214.831 189.833 184.061 1.00 31.30 294 TYR A CA 1
ATOM 3758 C C . TYR C 3 351 ? 214.029 191.043 184.510 1.00 40.75 294 TYR A C 1
ATOM 3759 O O . TYR C 3 351 ? 213.767 191.959 183.729 1.00 48.33 294 TYR A O 1
ATOM 3768 N N . SER C 3 352 ? 213.602 191.035 185.781 1.00 44.28 295 SER A N 1
ATOM 3769 C CA . SER C 3 352 ? 212.739 192.081 186.308 1.00 33.69 295 SER A CA 1
ATOM 3770 C C . SER C 3 352 ? 213.537 193.350 186.593 1.00 42.84 295 SER A C 1
ATOM 3771 O O . SER C 3 352 ? 214.311 193.392 187.542 1.00 57.81 295 SER A O 1
ATOM 3774 N N . SER C 3 353 ? 213.334 194.372 185.785 1.00 44.46 296 SER A N 1
ATOM 3775 C CA . SER C 3 353 ? 214.013 195.651 186.033 1.00 40.37 296 SER A CA 1
ATOM 3776 C C . SER C 3 353 ? 213.324 196.479 187.101 1.00 47.66 296 SER A C 1
ATOM 3777 O O . SER C 3 353 ? 213.984 197.317 187.730 1.00 63.92 296 SER A O 1
ATOM 3780 N N . SER C 3 354 ? 212.037 196.255 187.341 1.00 51.46 297 SER A N 1
ATOM 3781 C CA . SER C 3 354 ? 211.308 196.921 188.409 1.00 48.18 297 SER A CA 1
ATOM 3782 C C . SER C 3 354 ? 210.039 196.143 188.696 1.00 50.13 297 SER A C 1
ATOM 3783 O O . SER C 3 354 ? 209.512 195.457 187.823 1.00 61.71 297 SER A O 1
ATOM 3786 N N . GLY C 3 355 ? 209.524 196.289 189.913 1.00 41.63 298 GLY A N 1
ATOM 3787 C CA . GLY C 3 355 ? 208.332 195.564 190.275 1.00 49.63 298 GLY A CA 1
ATOM 3788 C C . GLY C 3 355 ? 207.832 195.988 191.640 1.00 45.44 298 GLY A C 1
ATOM 3789 O O . GLY C 3 355 ? 208.457 196.783 192.350 1.00 56.05 298 GLY A O 1
ATOM 3790 N N . SER C 3 356 ? 206.706 195.408 192.007 1.00 33.03 299 SER A N 1
ATOM 3791 C CA . SER C 3 356 ? 206.064 195.604 193.299 1.00 39.20 299 SER A CA 1
ATOM 3792 C C . SER C 3 356 ? 205.942 194.293 194.049 1.00 45.63 299 SER A C 1
ATOM 3793 O O . SER C 3 356 ? 206.023 193.209 193.461 1.00 55.56 299 SER A O 1
ATOM 3796 N N . LEU C 3 357 ? 205.738 194.379 195.363 1.00 45.79 300 LEU A N 1
ATOM 3797 C CA . LEU C 3 357 ? 205.722 193.201 196.236 1.00 43.42 300 LEU A CA 1
ATOM 3798 C C . LEU C 3 357 ? 204.517 193.251 197.191 1.00 42.93 300 LEU A C 1
ATOM 3799 O O . LEU C 3 357 ? 204.035 194.331 197.538 1.00 53.22 300 LEU A O 1
ATOM 3804 N N . GLY C 3 358 ? 204.058 192.090 197.614 1.00 39.92 301 GLY A N 1
ATOM 3805 C CA . GLY C 3 358 ? 202.919 191.991 198.502 1.00 38.24 301 GLY A CA 1
ATOM 3806 C C . GLY C 3 358 ? 202.183 190.671 198.440 1.00 40.80 301 GLY A C 1
ATOM 3807 O O . GLY C 3 358 ? 202.770 189.597 198.596 1.00 52.31 301 GLY A O 1
ATOM 38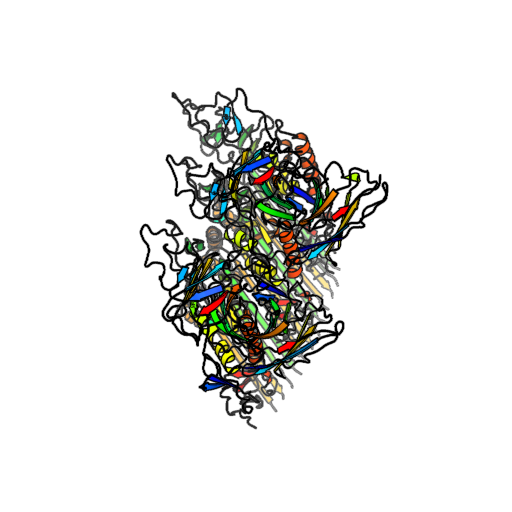08 N N . GLY C 3 359 ? 200.879 190.746 198.254 1.00 34.46 302 GLY A N 1
ATOM 3809 C CA . GLY C 3 359 ? 200.045 189.558 198.181 1.00 44.13 302 GLY A CA 1
ATOM 3810 C C . GLY C 3 359 ? 198.735 189.890 197.498 1.00 36.64 302 GLY A C 1
ATOM 3811 O O . GLY C 3 359 ? 198.379 191.059 197.320 1.00 52.16 302 GLY A O 1
ATOM 3812 N N . LEU C 3 360 ? 197.986 188.839 197.169 1.00 33.89 303 LEU A N 1
ATOM 3813 C CA . LEU C 3 360 ? 196.727 189.014 196.456 1.00 44.80 303 LEU A CA 1
ATOM 3814 C C . LEU C 3 360 ? 195.867 187.767 196.593 1.00 49.12 303 LEU A C 1
ATOM 3815 O O . LEU C 3 360 ? 196.292 186.753 197.144 1.00 66.07 303 LEU A O 1
ATOM 3820 N N . TYR C 3 361 ? 194.634 187.869 196.104 1.00 45.29 304 TYR A N 1
ATOM 3821 C CA . TYR C 3 361 ? 193.691 186.760 196.078 1.00 47.50 304 TYR A CA 1
ATOM 3822 C C . TYR C 3 361 ? 192.599 187.044 195.060 1.00 54.74 304 TYR A C 1
ATOM 3823 O O . TYR C 3 361 ? 192.498 188.148 194.529 1.00 69.04 304 TYR A O 1
ATOM 3832 N N . GLU C 3 362 ? 191.771 186.030 194.795 1.00 47.39 305 GLU A N 1
ATOM 3833 C CA . GLU C 3 362 ? 190.752 186.135 193.751 1.00 42.19 305 GLU A CA 1
ATOM 3834 C C . GLU C 3 362 ? 189.626 185.158 194.038 1.00 50.51 305 GLU A C 1
ATOM 3835 O O . GLU C 3 362 ? 189.760 184.251 194.855 1.00 62.11 305 GLU A O 1
ATOM 3841 N N . LEU C 3 363 ? 188.514 185.353 193.334 1.00 49.84 306 LEU A N 1
ATOM 3842 C CA . LEU C 3 363 ? 187.366 184.463 193.453 1.00 45.31 306 LEU A CA 1
ATOM 3843 C C . LEU C 3 363 ? 186.478 184.641 192.239 1.00 54.45 306 LEU A C 1
ATOM 3844 O O . LEU C 3 363 ? 186.093 185.759 191.886 1.00 69.38 306 LEU A O 1
ATOM 3849 N N . ILE C 3 364 ? 186.164 183.531 191.592 1.00 50.90 307 ILE A N 1
ATOM 3850 C CA . ILE C 3 364 ? 185.344 183.519 190.379 1.00 51.73 307 ILE A CA 1
ATOM 3851 C C . ILE C 3 364 ? 184.266 182.456 190.538 1.00 52.75 307 ILE A C 1
ATOM 3852 O O . ILE C 3 364 ? 184.571 181.293 190.826 1.00 70.79 307 ILE A O 1
ATOM 3857 N N . TYR C 3 365 ? 183.015 182.850 190.301 1.00 46.79 308 TYR A N 1
ATOM 3858 C CA . TYR C 3 365 ? 181.841 182.005 190.492 1.00 49.65 308 TYR A CA 1
ATOM 3859 C C . TYR C 3 365 ? 180.876 182.225 189.351 1.00 60.36 308 TYR A C 1
ATOM 3860 O O . TYR C 3 365 ? 180.503 183.381 189.070 1.00 71.25 308 TYR A O 1
ATOM 3869 N N . VAL C 3 366 ? 180.465 181.139 188.704 1.00 56.16 309 VAL A N 1
ATOM 3870 C CA . VAL C 3 366 ? 179.573 181.168 187.567 1.00 53.58 309 VAL A CA 1
ATOM 3871 C C . VAL C 3 366 ? 178.378 180.262 187.873 1.00 50.47 309 VAL A C 1
ATOM 3872 O O . VAL C 3 366 ? 178.550 179.134 188.338 1.00 65.00 309 VAL A O 1
ATOM 3876 N N . LEU C 3 367 ? 177.183 180.742 187.592 1.00 54.81 310 LEU A N 1
ATOM 3877 C CA . LEU C 3 367 ? 175.962 179.971 187.780 1.00 58.33 310 LEU A CA 1
ATOM 3878 C C . LEU C 3 367 ? 175.211 179.862 186.461 1.00 60.59 310 LEU A C 1
ATOM 3879 O O . LEU C 3 367 ? 175.170 180.833 185.717 1.00 77.16 310 LEU A O 1
ATOM 3884 N N . ASP C 3 368 ? 174.618 178.693 186.181 1.00 60.08 311 ASP A N 1
ATOM 3885 C CA . ASP C 3 368 ? 173.829 178.491 184.983 1.00 63.83 311 ASP A CA 1
ATOM 3886 C C . ASP C 3 368 ? 172.587 177.695 185.320 1.00 68.94 311 ASP A C 1
ATOM 3887 O O . ASP C 3 368 ? 172.656 176.737 186.079 1.00 84.79 311 ASP A O 1
ATOM 3892 N N . LYS C 3 369 ? 171.456 178.088 184.756 1.00 56.52 312 LYS A N 1
ATOM 3893 C CA . LYS C 3 369 ? 170.204 177.349 184.948 1.00 60.70 312 LYS A CA 1
ATOM 3894 C C . LYS C 3 369 ? 169.415 177.353 183.644 1.00 70.04 312 LYS A C 1
ATOM 3895 O O . LYS C 3 369 ? 169.556 178.251 182.812 1.00 82.18 312 LYS A O 1
ATOM 3901 N N . ALA C 3 370 ? 168.568 176.352 183.486 1.00 63.02 313 ALA A N 1
ATOM 3902 C CA . ALA C 3 370 ? 167.724 176.197 182.294 1.00 61.38 313 ALA A CA 1
ATOM 3903 C C . ALA C 3 370 ? 166.527 175.313 182.630 1.00 63.78 313 ALA A C 1
ATOM 3904 O O . ALA C 3 370 ? 166.571 174.465 183.529 1.00 69.19 313 ALA A O 1
ATOM 3906 N N . SER C 3 371 ? 165.454 175.502 181.861 1.00 76.10 314 SER A N 1
ATOM 3907 C CA . SER C 3 371 ? 164.241 174.720 182.032 1.00 76.99 314 SER A CA 1
ATOM 3908 C C . SER C 3 371 ? 163.418 174.822 180.759 1.00 79.61 314 SER A C 1
ATOM 3909 O O . SER C 3 371 ? 163.546 175.761 179.978 1.00 85.68 314 SER A O 1
ATOM 3912 N N . MET C 3 372 ? 162.491 173.869 180.617 1.00 72.50 315 MET A N 1
ATOM 3913 C CA . MET C 3 372 ? 161.594 173.842 179.461 1.00 73.63 315 MET A CA 1
ATOM 3914 C C . MET C 3 372 ? 160.445 172.913 179.778 1.00 73.74 315 MET A C 1
ATOM 3915 O O . MET C 3 372 ? 160.678 171.739 180.078 1.00 87.68 315 MET A O 1
ATOM 3920 N N . LYS C 3 373 ? 159.217 173.418 179.715 1.00 77.29 316 LYS A N 1
ATOM 3921 C CA . LYS C 3 373 ? 158.026 172.607 179.942 1.00 78.54 316 LYS A CA 1
ATOM 3922 C C . LYS C 3 373 ? 157.129 172.661 178.718 1.00 83.77 316 LYS A C 1
ATOM 3923 O O . LYS C 3 373 ? 156.914 173.736 178.137 1.00 95.02 316 LYS A O 1
ATOM 3929 N N . ARG C 3 374 ? 156.614 171.507 178.351 1.00 77.06 317 ARG A N 1
ATOM 3930 C CA . ARG C 3 374 ? 155.741 171.340 177.192 1.00 80.88 317 ARG A CA 1
ATOM 3931 C C . ARG C 3 374 ? 154.491 170.575 177.611 1.00 83.08 317 ARG A C 1
ATOM 3932 O O . ARG C 3 374 ? 154.523 169.771 178.549 1.00 86.37 317 ARG A O 1
ATOM 3940 N N . LYS C 3 375 ? 153.409 170.787 176.886 1.00 94.59 318 LYS A N 1
ATOM 3941 C CA . LYS C 3 375 ? 152.185 170.049 177.132 1.00 95.01 318 LYS A CA 1
ATOM 3942 C C . LYS C 3 375 ? 151.327 170.031 175.892 1.00 96.99 318 LYS A C 1
ATOM 3943 O O . LYS C 3 375 ? 151.650 169.382 174.900 1.00 94.16 318 LYS A O 1
ATOM 3949 N N . VAL C 3 419 ? 152.108 165.277 176.539 1.00 94.58 348 VAL A N 1
ATOM 3950 C CA . VAL C 3 419 ? 153.468 164.808 176.693 1.00 96.39 348 VAL A CA 1
ATOM 3951 C C . VAL C 3 419 ? 154.252 165.787 177.544 1.00 98.24 348 VAL A C 1
ATOM 3952 O O . VAL C 3 419 ? 154.969 166.660 177.059 1.00 98.18 348 VAL A O 1
ATOM 3956 N N . ASN C 3 420 ? 154.131 165.607 178.846 1.00 97.60 349 ASN A N 1
ATOM 3957 C CA . ASN C 3 420 ? 154.851 166.478 179.773 1.00 95.17 349 ASN A CA 1
ATOM 3958 C C . ASN C 3 420 ? 156.347 166.198 179.662 1.00 93.99 349 ASN A C 1
ATOM 3959 O O . ASN C 3 420 ? 156.820 165.149 180.142 1.00 101.24 349 ASN A O 1
ATOM 3964 N N . ILE C 3 421 ? 157.081 167.102 179.038 1.00 86.23 350 ILE A N 1
ATOM 3965 C CA . ILE C 3 421 ? 158.539 167.009 178.944 1.00 86.66 350 ILE A CA 1
ATOM 3966 C C . ILE C 3 421 ? 159.101 168.210 179.708 1.00 86.99 350 ILE A C 1
ATOM 3967 O O . ILE C 3 421 ? 158.937 169.366 179.287 1.00 97.48 350 ILE A O 1
ATOM 3972 N N . THR C 3 422 ? 159.767 167.926 180.811 1.00 72.29 351 THR A N 1
ATOM 3973 C CA . THR C 3 422 ? 160.384 168.939 181.661 1.00 77.68 351 THR A CA 1
ATOM 3974 C C . THR C 3 422 ? 161.841 168.573 181.904 1.00 80.84 351 THR A C 1
ATOM 3975 O O . THR C 3 422 ? 162.136 167.414 182.187 1.00 86.85 351 THR A O 1
ATOM 3979 N N . SER C 3 423 ? 162.726 169.548 181.779 1.00 77.15 352 SER A N 1
ATOM 3980 C CA . SER C 3 423 ? 164.140 169.346 181.999 1.00 73.77 352 SER A CA 1
ATOM 3981 C C . SER C 3 423 ? 164.679 170.449 182.909 1.00 76.41 352 SER A C 1
ATOM 3982 O O . SER C 3 423 ? 164.207 171.581 182.870 1.00 85.75 352 SER A O 1
ATOM 3985 N N . GLU C 3 424 ? 165.661 170.100 183.724 1.00 71.70 353 GLU A N 1
ATOM 3986 C CA . GLU C 3 424 ? 166.266 171.024 184.689 1.00 70.82 353 GLU A CA 1
ATOM 3987 C C . GLU C 3 424 ? 167.778 170.861 184.614 1.00 73.81 353 GLU A C 1
ATOM 3988 O O . GLU C 3 424 ? 168.301 169.772 184.880 1.00 85.45 353 GLU A O 1
ATOM 3994 N N . ASN C 3 425 ? 168.463 171.936 184.225 1.00 65.28 354 ASN A N 1
ATOM 3995 C CA . ASN C 3 425 ? 169.910 171.938 184.046 1.00 62.75 354 ASN A CA 1
ATOM 3996 C C . ASN C 3 425 ? 170.542 172.918 185.025 1.00 72.56 354 ASN A C 1
ATOM 3997 O O . ASN C 3 425 ? 170.133 174.082 185.079 1.00 87.02 354 ASN A O 1
ATOM 4002 N N . LEU C 3 426 ? 171.506 172.445 185.808 1.00 60.21 355 LEU A N 1
ATOM 4003 C CA . LEU C 3 426 ? 172.204 173.274 186.784 1.00 59.20 355 LEU A CA 1
ATOM 4004 C C . LEU C 3 426 ? 173.694 173.016 186.646 1.00 61.51 355 LEU A C 1
ATOM 4005 O O . LEU C 3 426 ? 174.136 171.857 186.688 1.00 78.06 355 LEU A O 1
ATOM 4010 N N . ILE C 3 427 ? 174.474 174.094 186.461 1.00 57.69 356 ILE A N 1
ATOM 4011 C CA . ILE C 3 427 ? 175.922 173.962 186.296 1.00 64.26 356 ILE A CA 1
ATOM 4012 C C . ILE C 3 427 ? 176.578 175.014 187.184 1.00 68.69 356 ILE A C 1
ATOM 4013 O O . ILE C 3 427 ? 176.281 176.204 187.070 1.00 77.48 356 ILE A O 1
ATOM 4018 N N . ASP C 3 428 ? 177.463 174.584 188.077 1.00 61.90 357 ASP A N 1
ATOM 4019 C CA . ASP C 3 428 ? 178.145 175.472 188.998 1.00 58.31 357 ASP A CA 1
ATOM 4020 C C . ASP C 3 428 ? 179.649 175.344 188.871 1.00 66.60 357 ASP A C 1
ATOM 4021 O O . ASP C 3 428 ? 180.166 174.294 188.462 1.00 79.77 357 ASP A O 1
ATOM 4026 N N . ASP C 3 429 ? 180.366 176.420 189.209 1.00 57.17 358 ASP A N 1
ATOM 4027 C CA . ASP C 3 429 ? 181.824 176.412 189.200 1.00 50.86 358 ASP A CA 1
ATOM 4028 C C . ASP C 3 429 ? 182.313 177.536 190.102 1.00 59.19 358 ASP A C 1
ATOM 4029 O O . ASP C 3 429 ? 181.977 178.716 189.881 1.00 73.76 358 ASP A O 1
ATOM 4034 N N . VAL C 3 430 ? 183.093 177.179 191.125 1.00 55.34 359 VAL A N 1
ATOM 4035 C CA . VAL C 3 430 ? 183.714 178.164 192.009 1.00 50.49 359 VAL A CA 1
ATOM 4036 C C . VAL C 3 430 ? 185.229 177.978 191.993 1.00 51.86 359 VAL A C 1
ATOM 4037 O O . VAL C 3 430 ? 185.736 176.842 192.081 1.00 71.76 359 VAL A O 1
ATOM 4041 N N . VAL C 3 431 ? 185.948 179.104 191.894 1.00 48.70 360 VAL A N 1
ATOM 4042 C CA . VAL C 3 431 ? 187.408 179.082 191.905 1.00 50.37 360 VAL A CA 1
ATOM 4043 C C . VAL C 3 431 ? 187.910 180.126 192.898 1.00 54.70 360 VAL A C 1
ATOM 4044 O O . VAL C 3 431 ? 187.399 181.249 192.917 1.00 70.10 360 VAL A O 1
ATOM 4048 N N . SER C 3 432 ? 188.909 179.755 193.716 1.00 49.49 361 SER A N 1
ATOM 4049 C CA . SER C 3 432 ? 189.569 180.687 194.625 1.00 53.42 361 SER A CA 1
ATOM 4050 C C . SER C 3 432 ? 191.077 180.509 194.531 1.00 59.89 361 SER A C 1
ATOM 4051 O O . SER C 3 432 ? 191.583 179.433 194.181 1.00 74.47 361 SER A O 1
ATOM 4054 N N . LEU C 3 433 ? 191.801 181.599 194.802 1.00 46.31 362 LEU A N 1
ATOM 4055 C CA . LEU C 3 433 ? 193.258 181.604 194.763 1.00 45.58 362 LEU A CA 1
ATOM 4056 C C . LEU C 3 433 ? 193.764 182.559 195.836 1.00 55.05 362 LEU A C 1
ATOM 4057 O O . LEU C 3 433 ? 193.052 183.489 196.239 1.00 70.93 362 LEU A O 1
ATOM 4062 N N . ILE C 3 434 ? 194.982 182.335 196.317 1.00 45.27 363 ILE A N 1
ATOM 4063 C CA . ILE C 3 434 ? 195.604 183.218 197.285 1.00 41.86 363 ILE A CA 1
ATOM 4064 C C . ILE C 3 434 ? 197.118 183.004 197.264 1.00 46.28 363 ILE A C 1
ATOM 4065 O O . ILE C 3 434 ? 197.594 181.868 197.255 1.00 63.42 363 ILE A O 1
ATOM 4070 N N . ARG C 3 435 ? 197.879 184.110 197.290 1.00 38.06 364 ARG A N 1
ATOM 4071 C CA . ARG C 3 435 ? 199.337 184.048 197.270 1.00 38.86 364 ARG A CA 1
ATOM 4072 C C . ARG C 3 435 ? 199.907 185.016 198.299 1.00 41.03 364 ARG A C 1
ATOM 4073 O O . ARG C 3 435 ? 199.375 186.107 198.491 1.00 50.50 364 ARG A O 1
ATOM 4081 N N . GLY C 3 436 ? 200.981 184.613 198.975 1.00 41.50 365 GLY A N 1
ATOM 4082 C CA . GLY C 3 436 ? 201.669 185.474 199.914 1.00 39.73 365 GLY A CA 1
ATOM 4083 C C . GLY C 3 436 ? 201.166 185.337 201.347 1.00 48.77 365 GLY A C 1
ATOM 4084 O O . GLY C 3 436 ? 200.158 184.700 201.632 1.00 61.51 365 GLY A O 1
ATOM 4085 N N . GLY C 3 437 ? 201.900 185.962 202.279 1.00 46.99 366 GLY A N 1
ATOM 4086 C CA . GLY C 3 437 ? 201.599 185.837 203.697 1.00 48.50 366 GLY A CA 1
ATOM 4087 C C . GLY C 3 437 ? 202.224 184.625 204.328 1.00 53.01 366 GLY A C 1
ATOM 4088 O O . GLY C 3 437 ? 203.125 184.002 203.801 1.00 59.72 366 GLY A O 1
ATOM 4089 N N . THR C 3 438 ? 201.705 184.274 205.512 1.00 59.30 367 THR A N 1
ATOM 4090 C CA . THR C 3 438 ? 202.146 183.119 206.283 1.00 63.67 367 THR A CA 1
ATOM 4091 C C . THR C 3 438 ? 201.157 181.966 206.096 1.00 60.88 367 THR A C 1
ATOM 4092 O O . THR C 3 438 ? 199.959 182.187 205.864 1.00 60.36 367 THR A O 1
ATOM 4096 N N . ARG C 3 439 ? 201.671 180.739 206.174 1.00 64.27 368 ARG A N 1
ATOM 4097 C CA . ARG C 3 439 ? 200.860 179.565 205.918 1.00 59.26 368 ARG A CA 1
ATOM 4098 C C . ARG C 3 439 ? 199.777 179.291 206.946 1.00 62.42 368 ARG A C 1
ATOM 4099 O O . ARG C 3 439 ? 199.091 178.275 206.809 1.00 67.62 368 ARG A O 1
ATOM 4107 N N . LYS C 3 440 ? 199.600 180.143 207.965 1.00 65.96 369 LYS A N 1
ATOM 4108 C CA . LYS C 3 440 ? 198.522 179.934 208.944 1.00 65.11 369 LYS A CA 1
ATOM 4109 C C . LYS C 3 440 ? 197.283 180.762 208.646 1.00 69.38 369 LYS A C 1
ATOM 4110 O O . LYS C 3 440 ? 196.207 180.216 208.395 1.00 69.74 369 LYS A O 1
ATOM 4116 N N . TYR C 3 441 ? 197.414 182.088 208.672 1.00 70.28 370 TYR A N 1
ATOM 4117 C CA . TYR C 3 441 ? 196.260 182.945 208.424 1.00 64.43 370 TYR A CA 1
ATOM 4118 C C . TYR C 3 441 ? 195.757 182.796 206.991 1.00 66.54 370 TYR A C 1
ATOM 4119 O O . TYR C 3 441 ? 194.553 182.855 206.733 1.00 70.70 370 TYR A O 1
ATOM 4128 N N . ALA C 3 442 ? 196.661 182.661 206.031 1.00 60.91 371 ALA A N 1
ATOM 4129 C CA . ALA C 3 442 ? 196.250 182.712 204.624 1.00 57.87 371 ALA A CA 1
ATOM 4130 C C . ALA C 3 442 ? 195.271 181.597 204.247 1.00 60.00 371 ALA A C 1
ATOM 4131 O O . ALA C 3 442 ? 194.264 181.848 203.567 1.00 58.86 371 ALA A O 1
ATOM 4133 N N . PHE C 3 443 ? 195.540 180.357 204.671 1.00 64.90 372 PHE A N 1
ATOM 4134 C CA . PHE C 3 443 ? 194.664 179.253 204.296 1.00 63.88 372 PHE A CA 1
ATOM 4135 C C . PHE C 3 443 ? 193.334 179.340 205.011 1.00 68.52 372 PHE A C 1
ATOM 4136 O O . PHE C 3 443 ? 192.281 178.985 204.449 1.00 77.88 372 PHE A O 1
ATOM 4144 N N . GLU C 3 444 ? 193.327 179.839 206.244 1.00 71.68 373 GLU A N 1
ATOM 4145 C CA . GLU C 3 444 ? 192.072 180.067 206.943 1.00 73.90 373 GLU A CA 1
ATOM 4146 C C . GLU C 3 444 ? 191.216 181.096 206.217 1.00 73.96 373 GLU A C 1
ATOM 4147 O O . GLU C 3 444 ? 190.014 180.893 206.004 1.00 75.12 373 GLU A O 1
ATOM 4153 N N . LEU C 3 445 ? 191.854 182.190 205.758 1.00 65.34 374 LEU A N 1
ATOM 4154 C CA . LEU C 3 445 ? 191.125 183.198 204.983 1.00 62.45 374 LEU A CA 1
ATOM 4155 C C . LEU C 3 445 ? 190.630 182.630 203.669 1.00 61.97 374 LEU A C 1
ATOM 4156 O O . LEU C 3 445 ? 189.528 182.965 203.219 1.00 64.25 374 LEU A O 1
ATOM 4161 N N . LYS C 3 446 ? 191.443 181.789 203.003 1.00 67.44 375 LYS A N 1
ATOM 4162 C CA . LYS C 3 446 ? 191.053 181.161 201.743 1.00 67.87 375 LYS A CA 1
ATOM 4163 C C . LYS C 3 446 ? 189.831 180.266 201.928 1.00 67.25 375 LYS A C 1
ATOM 4164 O O . LYS C 3 446 ? 188.919 180.239 201.080 1.00 71.44 375 LYS A O 1
ATOM 4170 N N . GLU C 3 447 ? 189.807 179.504 203.022 1.00 68.35 376 GLU A N 1
ATOM 4171 C CA . GLU C 3 447 ? 188.686 178.610 203.245 1.00 69.71 376 GLU A CA 1
ATOM 4172 C C . GLU C 3 447 ? 187.444 179.408 203.607 1.00 75.36 376 GLU A C 1
ATOM 4173 O O . GLU C 3 447 ? 186.328 179.070 203.172 1.00 74.27 376 GLU A O 1
ATOM 4179 N N . LYS C 3 448 ? 187.593 180.490 204.364 1.00 78.90 377 LYS A N 1
ATOM 4180 C CA . LYS C 3 448 ? 186.438 181.339 204.656 1.00 77.75 377 LYS A CA 1
ATOM 4181 C C . LYS C 3 448 ? 185.870 182.012 203.397 1.00 77.68 377 LYS A C 1
ATOM 4182 O O . LYS C 3 448 ? 184.652 182.173 203.264 1.00 78.94 377 LYS A O 1
ATOM 4188 N N . LEU C 3 449 ? 186.744 182.457 202.488 1.00 79.39 378 LEU A N 1
ATOM 4189 C CA . LEU C 3 449 ? 186.280 183.103 201.267 1.00 78.34 378 LEU A CA 1
ATOM 4190 C C . LEU C 3 449 ? 185.452 182.171 200.412 1.00 79.14 378 LEU A C 1
ATOM 4191 O O . LEU C 3 449 ? 184.553 182.629 199.686 1.00 73.94 378 LEU A O 1
ATOM 4196 N N . LEU C 3 450 ? 185.730 180.872 200.451 1.00 82.36 379 LEU A N 1
ATOM 4197 C CA . LEU C 3 450 ? 185.058 179.923 199.587 1.00 78.74 379 LEU A CA 1
ATOM 4198 C C . LEU C 3 450 ? 183.583 179.772 199.977 1.00 83.22 379 LEU A C 1
ATOM 4199 O O . LEU C 3 450 ? 182.719 179.609 199.102 1.00 88.33 379 LEU A O 1
ATOM 4204 N N . ARG C 3 451 ? 183.271 179.783 201.280 1.00 90.38 380 ARG A N 1
ATOM 4205 C CA . ARG C 3 451 ? 181.882 179.593 201.695 1.00 92.52 380 ARG A CA 1
ATOM 4206 C C . ARG C 3 451 ? 180.971 180.741 201.294 1.00 95.59 380 ARG A C 1
ATOM 4207 O O . ARG C 3 451 ? 179.789 180.520 201.005 1.00 94.88 380 ARG A O 1
ATOM 4215 N N . GLY C 3 452 ? 181.503 181.952 201.246 1.00 105.31 381 GLY A N 1
ATOM 4216 C CA . GLY C 3 452 ? 180.659 183.100 200.979 1.00 103.88 381 GLY A CA 1
ATOM 4217 C C . GLY C 3 452 ? 179.919 183.665 202.188 1.00 104.46 381 GLY A C 1
ATOM 4218 O O . GLY C 3 452 ? 179.205 184.662 202.063 1.00 105.59 381 GLY A O 1
ATOM 4219 N N . THR C 3 453 ? 180.105 183.069 203.359 1.00 110.29 382 THR A N 1
ATOM 4220 C CA . THR C 3 453 ? 179.493 183.578 204.571 1.00 114.03 382 THR A CA 1
ATOM 4221 C C . THR C 3 453 ? 180.159 184.846 205.035 1.00 114.60 382 THR A C 1
ATOM 4222 O O . THR C 3 453 ? 181.309 185.133 204.705 1.00 112.61 382 THR A O 1
ATOM 4226 N N . VAL C 3 454 ? 179.426 185.648 205.821 1.00 108.95 383 VAL A N 1
ATOM 4227 C CA . VAL C 3 454 ? 179.966 186.918 206.283 1.00 109.57 383 VAL A CA 1
ATOM 4228 C C . VAL C 3 454 ? 180.965 186.685 207.419 1.00 109.01 383 VAL A C 1
ATOM 4229 O O . VAL C 3 454 ? 180.647 186.031 208.424 1.00 104.70 383 VAL A O 1
ATOM 4233 N N . ILE C 3 455 ? 182.162 187.232 207.266 1.00 106.88 384 ILE A N 1
ATOM 4234 C CA . ILE C 3 455 ? 183.260 187.002 208.198 1.00 107.82 384 ILE A CA 1
ATOM 4235 C C . ILE C 3 455 ? 183.795 188.334 208.702 1.00 106.69 384 ILE A C 1
ATOM 4236 O O . ILE C 3 455 ? 183.572 189.396 208.120 1.00 106.38 384 ILE A O 1
ATOM 4241 N N . ASP C 3 456 ? 184.571 188.251 209.795 1.00 99.74 385 ASP A N 1
ATOM 4242 C CA . ASP C 3 456 ? 185.028 189.446 210.502 1.00 100.21 385 ASP A CA 1
ATOM 4243 C C . ASP C 3 456 ? 186.247 190.059 209.816 1.00 101.06 385 ASP A C 1
ATOM 4244 O O . ASP C 3 456 ? 186.886 189.439 208.956 1.00 99.47 385 ASP A O 1
ATOM 4249 N N . VAL C 3 457 ? 186.566 191.295 210.200 1.00 93.34 386 VAL A N 1
ATOM 4250 C CA . VAL C 3 457 ? 187.730 191.942 209.622 1.00 88.37 386 VAL A CA 1
ATOM 4251 C C . VAL C 3 457 ? 189.046 191.486 210.223 1.00 89.66 386 VAL A C 1
ATOM 4252 O O . VAL C 3 457 ? 190.103 191.645 209.572 1.00 93.16 386 VAL A O 1
ATOM 4256 N N . THR C 3 458 ? 189.030 190.880 211.421 1.00 83.13 387 THR A N 1
ATOM 4257 C CA . THR C 3 458 ? 190.289 190.574 212.126 1.00 86.05 387 THR A CA 1
ATOM 4258 C C . THR C 3 458 ? 191.169 189.600 211.355 1.00 92.35 387 THR A C 1
ATOM 4259 O O . THR C 3 458 ? 192.384 189.740 211.381 1.00 91.80 387 THR A O 1
ATOM 4263 N N . ASP C 3 459 ? 190.563 188.633 210.645 1.00 86.11 388 ASP A N 1
ATOM 4264 C CA . ASP C 3 459 ? 191.351 187.688 209.847 1.00 84.05 388 ASP A CA 1
ATOM 4265 C C . ASP C 3 459 ? 191.961 188.363 208.630 1.00 86.23 388 ASP A C 1
ATOM 4266 O O . ASP C 3 459 ? 193.112 188.079 208.263 1.00 85.47 388 ASP A O 1
ATOM 4271 N N . PHE C 3 460 ? 191.234 189.302 208.018 1.00 76.84 389 PHE A N 1
ATOM 4272 C CA . PHE C 3 460 ? 191.793 190.079 206.908 1.00 71.34 389 PHE A CA 1
ATOM 4273 C C . PHE C 3 460 ? 192.994 190.894 207.373 1.00 71.86 389 PHE A C 1
ATOM 4274 O O . PHE C 3 460 ? 194.034 190.946 206.719 1.00 77.15 389 PHE A O 1
ATOM 4282 N N . VAL C 3 461 ? 192.871 191.511 208.543 1.00 62.39 390 VAL A N 1
ATOM 4283 C CA . VAL C 3 461 ? 193.957 192.309 209.086 1.00 66.41 390 VAL A CA 1
ATOM 4284 C C . VAL C 3 461 ? 195.143 191.422 209.452 1.00 70.85 390 VAL A C 1
ATOM 4285 O O . VAL C 3 461 ? 196.295 191.784 209.228 1.00 77.73 390 VAL A O 1
ATOM 4289 N N . ASN C 3 462 ? 194.871 190.243 210.031 1.00 64.38 391 ASN A N 1
ATOM 4290 C CA . ASN C 3 462 ? 195.928 189.302 210.367 1.00 66.29 391 ASN A CA 1
ATOM 4291 C C . ASN C 3 462 ? 196.712 188.918 209.129 1.00 63.73 391 ASN A C 1
ATOM 4292 O O . ASN C 3 462 ? 197.948 188.896 209.140 1.00 65.85 391 ASN A O 1
ATOM 4297 N N . TRP C 3 463 ? 196.004 188.601 208.051 1.00 49.37 392 TRP A N 1
ATOM 4298 C CA . TRP C 3 463 ? 196.690 188.226 206.825 1.00 46.99 392 TRP A CA 1
ATOM 4299 C C . TRP C 3 463 ? 197.473 189.384 206.218 1.00 53.81 392 TRP A C 1
ATOM 4300 O O . TRP C 3 463 ? 198.615 189.202 205.754 1.00 64.22 392 TRP A O 1
ATOM 4311 N N . ALA C 3 464 ? 196.877 190.600 206.233 1.00 52.58 393 ALA A N 1
ATOM 4312 C CA . ALA C 3 464 ? 197.571 191.769 205.686 1.00 49.17 393 ALA A CA 1
ATOM 4313 C C . ALA C 3 464 ? 198.840 192.052 206.484 1.00 55.52 393 ALA A C 1
ATOM 4314 O O . ALA C 3 464 ? 199.860 192.453 205.923 1.00 62.03 393 ALA A O 1
ATOM 4316 N N . SER C 3 465 ? 198.778 191.857 207.791 1.00 64.76 394 SER A N 1
ATOM 4317 C CA . SER C 3 465 ? 199.947 192.068 208.639 1.00 64.85 394 SER A CA 1
ATOM 4318 C C . SER C 3 465 ? 201.007 190.992 208.445 1.00 67.79 394 SER A C 1
ATOM 4319 O O . SER C 3 465 ? 202.200 191.266 208.518 1.00 74.69 394 SER A O 1
ATOM 4322 N N . SER C 3 466 ? 200.567 189.756 208.212 1.00 59.12 395 SER A N 1
ATOM 4323 C CA . SER C 3 466 ? 201.508 188.685 207.921 1.00 55.05 395 SER A CA 1
ATOM 4324 C C . SER C 3 466 ? 202.124 188.761 206.535 1.00 58.73 395 SER A C 1
ATOM 4325 O O . SER C 3 466 ? 203.116 188.066 206.320 1.00 61.68 395 SER A O 1
ATOM 4328 N N . ILE C 3 467 ? 201.585 189.545 205.604 1.00 54.58 396 ILE A N 1
ATOM 4329 C CA . ILE C 3 467 ? 202.252 189.691 204.306 1.00 55.05 396 ILE A CA 1
ATOM 4330 C C . ILE C 3 467 ? 203.696 190.199 204.440 1.00 55.23 396 ILE A C 1
ATOM 4331 O O . ILE C 3 467 ? 204.568 189.883 203.627 1.00 56.48 396 ILE A O 1
ATOM 4336 N N . ASN C 3 468 ? 203.991 190.974 205.494 1.00 68.38 397 ASN A N 1
ATOM 4337 C CA . ASN C 3 468 ? 205.308 191.589 205.652 1.00 64.44 397 ASN A CA 1
ATOM 4338 C C . ASN C 3 468 ? 206.443 190.576 205.722 1.00 65.56 397 ASN A C 1
ATOM 4339 O O . ASN C 3 468 ? 207.571 190.911 205.374 1.00 66.34 397 ASN A O 1
ATOM 4344 N N . ASP C 3 469 ? 206.196 189.338 206.148 1.00 74.57 398 ASP A N 1
ATOM 4345 C CA . ASP C 3 469 ? 207.247 188.343 206.336 1.00 68.68 398 ASP A CA 1
ATOM 4346 C C . ASP C 3 469 ? 207.354 187.318 205.214 1.00 66.39 398 ASP A C 1
ATOM 4347 O O . ASP C 3 469 ? 208.329 186.555 205.197 1.00 73.35 398 ASP A O 1
ATOM 4352 N N . ALA C 3 470 ? 206.416 187.266 204.262 1.00 51.77 399 ALA A N 1
ATOM 4353 C CA . ALA C 3 470 ? 206.534 186.367 203.112 1.00 55.27 399 ALA A CA 1
ATOM 4354 C C . ALA C 3 470 ? 205.824 186.976 201.912 1.00 56.27 399 ALA A C 1
ATOM 4355 O O . ALA C 3 470 ? 204.742 186.533 201.525 1.00 56.64 399 ALA A O 1
ATOM 4357 N N . PRO C 3 471 ? 206.409 187.987 201.297 1.00 48.73 400 PRO A N 1
ATOM 4358 C CA . PRO C 3 471 ? 205.803 188.648 200.145 1.00 36.43 400 PRO A CA 1
ATOM 4359 C C . PRO C 3 471 ? 206.091 187.843 198.890 1.00 40.63 400 PRO A C 1
ATOM 4360 O O . PRO C 3 471 ? 206.864 186.889 198.898 1.00 48.46 400 PRO A O 1
ATOM 4364 N N . VAL C 3 472 ? 205.409 188.201 197.796 1.00 40.68 401 VAL A N 1
ATOM 4365 C CA . VAL C 3 472 ? 205.624 187.606 196.479 1.00 41.80 401 VAL A CA 1
ATOM 4366 C C . VAL C 3 472 ? 205.806 188.744 195.478 1.00 37.89 401 VAL A C 1
ATOM 4367 O O . VAL C 3 472 ? 205.923 189.903 195.868 1.00 52.77 401 VAL A O 1
ATOM 4371 N N . LEU C 3 473 ? 205.904 188.393 194.195 1.00 46.80 402 LEU A N 1
ATOM 4372 C CA . LEU C 3 473 ? 206.123 189.370 193.135 1.00 53.49 402 LEU A CA 1
ATOM 4373 C C . LEU C 3 473 ? 204.827 189.529 192.330 1.00 56.48 402 LEU A C 1
ATOM 4374 O O . LEU C 3 473 ? 204.438 188.638 191.588 1.00 67.33 402 LEU A O 1
ATOM 4379 N N . ILE C 3 474 ? 204.173 190.688 192.495 1.00 52.26 403 ILE A N 1
ATOM 4380 C CA . ILE C 3 474 ? 202.894 190.928 191.875 1.00 57.44 403 ILE A CA 1
ATOM 4381 C C . ILE C 3 474 ? 202.990 191.663 190.529 1.00 60.24 403 ILE A C 1
ATOM 4382 O O . ILE C 3 474 ? 202.177 191.413 189.632 1.00 69.79 403 ILE A O 1
ATOM 4387 N N . SER C 3 475 ? 203.971 192.560 190.357 1.00 50.66 404 SER A N 1
ATOM 4388 C CA . SER C 3 475 ? 204.106 193.251 189.083 1.00 47.56 404 SER A CA 1
ATOM 4389 C C . SER C 3 475 ? 205.554 193.160 188.634 1.00 58.32 404 SER A C 1
ATOM 4390 O O . SER C 3 475 ? 206.467 193.161 189.446 1.00 63.11 404 SER A O 1
ATOM 4393 N N . GLN C 3 476 ? 205.761 193.130 187.303 1.00 55.04 405 GLN A N 1
ATOM 4394 C CA . GLN C 3 476 ? 207.097 193.107 186.735 1.00 46.02 405 GLN A CA 1
ATOM 4395 C C . GLN C 3 476 ? 207.168 194.104 185.590 1.00 52.65 405 GLN A C 1
ATOM 4396 O O . GLN C 3 476 ? 206.143 194.652 185.142 1.00 58.62 405 GLN A O 1
ATOM 4402 N N . LYS C 3 477 ? 208.391 194.333 185.131 1.00 54.01 406 LYS A N 1
ATOM 4403 C CA . LYS C 3 477 ? 208.661 195.089 183.904 1.00 46.61 406 LYS A CA 1
ATOM 4404 C C . LYS C 3 477 ? 209.872 194.438 183.221 1.00 54.10 406 LYS A C 1
ATOM 4405 O O . LYS C 3 477 ? 211.025 194.667 183.592 1.00 63.10 406 LYS A O 1
ATOM 4411 N N . LEU C 3 478 ? 209.598 193.567 182.234 1.00 56.17 407 LEU A N 1
ATOM 4412 C CA . LEU C 3 478 ? 210.606 192.679 181.656 1.00 50.76 407 LEU A CA 1
ATOM 4413 C C . LEU C 3 478 ? 211.612 193.446 180.780 1.00 50.34 407 LEU A C 1
ATOM 4414 O O . LEU C 3 478 ? 211.240 194.401 180.089 1.00 57.25 407 LEU A O 1
ATOM 4419 N N . SER C 3 479 ? 212.887 193.031 180.858 1.00 40.46 408 SER A N 1
ATOM 4420 C CA . SER C 3 479 ? 213.924 193.560 180.000 1.00 34.84 408 SER A CA 1
ATOM 4421 C C . SER C 3 479 ? 214.771 192.384 179.502 1.00 42.54 408 SER A C 1
ATOM 4422 O O . SER C 3 479 ? 215.005 191.433 180.249 1.00 52.41 408 SER A O 1
ATOM 4425 N N . PRO C 3 480 ? 215.255 192.423 178.249 1.00 46.14 409 PRO A N 1
ATOM 4426 C CA . PRO C 3 480 ? 215.930 191.248 177.674 1.00 34.62 409 PRO A CA 1
ATOM 4427 C C . PRO C 3 480 ? 217.232 190.928 178.393 1.00 38.54 409 PRO A C 1
ATOM 4428 O O . PRO C 3 480 ? 217.913 191.813 178.910 1.00 50.21 409 PRO A O 1
ATOM 4432 N N . ILE C 3 481 ? 217.588 189.651 178.377 1.00 35.10 410 ILE A N 1
ATOM 4433 C CA . ILE C 3 481 ? 218.709 189.185 179.185 1.00 29.42 410 ILE A CA 1
ATOM 4434 C C . ILE C 3 481 ? 220.061 189.537 178.562 1.00 37.36 410 ILE A C 1
ATOM 4435 O O . ILE C 3 481 ? 221.070 189.579 179.292 1.00 48.62 410 ILE A O 1
ATOM 4440 N N . TYR C 3 482 ? 220.124 189.744 177.247 1.00 50.65 411 TYR A N 1
ATOM 4441 C CA . TYR C 3 482 ? 221.410 190.028 176.637 1.00 37.64 411 TYR A CA 1
ATOM 4442 C C . TYR C 3 482 ? 221.931 191.432 176.938 1.00 45.31 411 TYR A C 1
ATOM 4443 O O . TYR C 3 482 ? 223.070 191.734 176.577 1.00 56.41 411 TYR A O 1
ATOM 4452 N N . ASN C 3 483 ? 221.141 192.282 177.619 1.00 35.22 412 ASN A N 1
ATOM 4453 C CA . ASN C 3 483 ? 221.662 193.595 178.004 1.00 39.20 412 ASN A CA 1
ATOM 4454 C C . ASN C 3 483 ? 222.680 193.515 179.129 1.00 47.49 412 ASN A C 1
ATOM 4455 O O . ASN C 3 483 ? 223.434 194.471 179.332 1.00 50.86 412 ASN A O 1
ATOM 4460 N N . LEU C 3 484 ? 222.720 192.410 179.868 1.00 49.93 413 LEU A N 1
ATOM 4461 C CA . LEU C 3 484 ? 223.621 192.274 181.016 1.00 44.62 413 LEU A CA 1
ATOM 4462 C C . LEU C 3 484 ? 224.995 191.766 180.623 1.00 50.29 413 LEU A C 1
ATOM 4463 O O . LEU C 3 484 ? 225.854 191.620 181.498 1.00 63.55 413 LEU A O 1
ATOM 4468 N N . VAL C 3 485 ? 225.243 191.504 179.340 1.00 49.58 414 VAL A N 1
ATOM 4469 C CA . VAL C 3 485 ? 226.569 190.994 178.963 1.00 54.03 414 VAL A CA 1
ATOM 4470 C C . VAL C 3 485 ? 227.620 192.078 179.200 1.00 57.86 414 VAL A C 1
ATOM 4471 O O . VAL C 3 485 ? 227.461 193.213 178.718 1.00 57.65 414 VAL A O 1
ATOM 4475 N N . PRO C 3 486 ? 228.663 191.796 179.995 1.00 57.20 415 PRO A N 1
ATOM 4476 C CA . PRO C 3 486 ? 229.729 192.788 180.245 1.00 54.31 415 PRO A CA 1
ATOM 4477 C C . PRO C 3 486 ? 230.361 193.222 178.949 1.00 56.52 415 PRO A C 1
ATOM 4478 O O . PRO C 3 486 ? 230.549 192.419 178.030 1.00 63.63 415 PRO A O 1
ATOM 4482 N N . VAL C 3 487 ? 230.699 194.516 178.898 1.00 61.28 416 VAL A N 1
ATOM 4483 C CA . VAL C 3 487 ? 231.156 195.132 177.667 1.00 55.38 416 VAL A CA 1
ATOM 4484 C C . VAL C 3 487 ? 232.583 194.717 177.375 1.00 56.40 416 VAL A C 1
ATOM 4485 O O . VAL C 3 487 ? 232.925 194.383 176.227 1.00 60.14 416 VAL A O 1
ATOM 4489 N N . LYS C 3 488 ? 233.457 194.750 178.400 1.00 63.18 417 LYS A N 1
ATOM 4490 C CA . LYS C 3 488 ? 234.873 194.462 178.279 1.00 60.94 417 LYS A CA 1
ATOM 4491 C C . LYS C 3 488 ? 235.073 192.950 178.370 1.00 65.45 417 LYS A C 1
ATOM 4492 O O . LYS C 3 488 ? 235.407 192.401 179.435 1.00 76.88 417 LYS A O 1
ATOM 4498 N N . MET C 3 489 ? 234.870 192.286 177.253 1.00 56.28 418 MET A N 1
ATOM 4499 C CA . MET C 3 489 ? 235.025 190.828 177.196 1.00 58.59 418 MET A CA 1
ATOM 4500 C C . MET C 3 489 ? 235.268 190.441 175.746 1.00 68.44 418 MET A C 1
ATOM 4501 O O . MET C 3 489 ? 234.907 191.191 174.825 1.00 74.06 418 MET A O 1
ATOM 4506 N N . LYS C 3 490 ? 235.939 189.315 175.549 1.00 59.88 419 LYS A N 1
ATOM 4507 C CA . LYS C 3 490 ? 236.268 188.888 174.188 1.00 58.54 419 LYS A CA 1
ATOM 4508 C C . LYS C 3 490 ? 234.983 188.539 173.429 1.00 60.78 419 LYS A C 1
ATOM 4509 O O . LYS C 3 490 ? 234.227 187.654 173.855 1.00 61.68 419 LYS A O 1
ATOM 4515 N N . ASN C 3 491 ? 234.774 189.209 172.301 1.00 47.94 420 ASN A N 1
ATOM 4516 C CA . ASN C 3 491 ? 233.653 188.922 171.407 1.00 43.37 420 ASN A CA 1
ATOM 4517 C C . ASN C 3 491 ? 232.307 189.057 172.127 1.00 55.15 420 ASN A C 1
ATOM 4518 O O . ASN C 3 491 ? 231.439 188.203 172.013 1.00 59.09 420 ASN A O 1
ATOM 4523 N N . ALA C 3 492 ? 232.144 190.160 172.866 1.00 51.57 421 ALA A N 1
ATOM 4524 C CA . ALA C 3 492 ? 230.892 190.422 173.588 1.00 42.44 421 ALA A CA 1
ATOM 4525 C C . ALA C 3 492 ? 229.728 190.655 172.641 1.00 49.93 421 ALA A C 1
ATOM 4526 O O . ALA C 3 492 ? 228.586 190.242 172.924 1.00 62.26 421 ALA A O 1
ATOM 4528 N N . HIS C 3 493 ? 229.977 191.351 171.521 1.00 38.67 422 HIS A N 1
ATOM 4529 C CA . HIS C 3 493 ? 228.894 191.659 170.592 1.00 38.64 422 HIS A CA 1
ATOM 4530 C C . HIS C 3 493 ? 228.347 190.396 169.923 1.00 44.13 422 HIS A C 1
ATOM 4531 O O . HIS C 3 493 ? 227.144 190.286 169.675 1.00 56.50 422 HIS A O 1
ATOM 4538 N N . LEU C 3 494 ? 229.238 189.462 169.571 1.00 35.47 423 LEU A N 1
ATOM 4539 C CA . LEU C 3 494 ? 228.809 188.181 168.992 1.00 38.65 423 LEU A CA 1
ATOM 4540 C C . LEU C 3 494 ? 227.932 187.392 169.967 1.00 52.67 423 LEU A C 1
ATOM 4541 O O . LEU C 3 494 ? 226.911 186.811 169.577 1.00 66.75 423 LEU A O 1
ATOM 4546 N N . LYS C 3 495 ? 228.326 187.401 171.248 1.00 44.76 424 LYS A N 1
ATOM 4547 C CA . LYS C 3 495 ? 227.489 186.772 172.264 1.00 41.33 424 LYS A CA 1
ATOM 4548 C C . LYS C 3 495 ? 226.117 187.437 172.342 1.00 42.35 424 LYS A C 1
ATOM 4549 O O . LYS C 3 495 ? 225.100 186.747 172.460 1.00 46.58 424 LYS A O 1
ATOM 4555 N N . LYS C 3 496 ? 226.056 188.759 172.293 1.00 37.75 425 LYS A N 1
ATOM 4556 C CA . LYS C 3 496 ? 224.773 189.437 172.358 1.00 32.57 425 LYS A CA 1
ATOM 4557 C C . LYS C 3 496 ? 223.895 189.131 171.145 1.00 42.07 425 LYS A C 1
ATOM 4558 O O . LYS C 3 496 ? 222.702 188.821 171.295 1.00 62.19 425 LYS A O 1
ATOM 4564 N N . GLN C 3 497 ? 224.457 189.182 169.941 1.00 35.49 426 GLN A N 1
ATOM 4565 C CA . GLN C 3 497 ? 223.662 188.846 168.755 1.00 40.47 426 GLN A CA 1
ATOM 4566 C C . GLN C 3 497 ? 223.144 187.433 168.808 1.00 49.19 426 GLN A C 1
ATOM 4567 O O . GLN C 3 497 ? 221.987 187.167 168.438 1.00 60.16 426 GLN A O 1
ATOM 4573 N N . ASN C 3 498 ? 223.983 186.501 169.252 1.00 39.58 427 ASN A N 1
ATOM 4574 C CA . ASN C 3 498 ? 223.568 185.110 169.304 1.00 35.38 427 ASN A CA 1
ATOM 4575 C C . ASN C 3 498 ? 222.470 184.910 170.351 1.00 50.77 427 ASN A C 1
ATOM 4576 O O . ASN C 3 498 ? 221.547 184.109 170.150 1.00 58.49 427 ASN A O 1
ATOM 4581 N N . LEU C 3 499 ? 222.569 185.620 171.497 1.00 48.71 428 LEU A N 1
ATOM 4582 C CA . LEU C 3 499 ? 221.550 185.509 172.536 1.00 36.05 428 LEU A CA 1
ATOM 4583 C C . LEU C 3 499 ? 220.210 186.056 172.036 1.00 44.01 428 LEU A C 1
ATOM 4584 O O . LEU C 3 499 ? 219.143 185.479 172.322 1.00 57.52 428 LEU A O 1
ATOM 4589 N N . GLU C 3 500 ? 220.254 187.151 171.266 1.00 41.80 429 GLU A N 1
ATOM 4590 C CA . GLU C 3 500 ? 219.028 187.649 170.650 1.00 34.95 429 GLU A CA 1
ATOM 4591 C C . GLU C 3 500 ? 218.404 186.618 169.713 1.00 44.94 429 GLU A C 1
ATOM 4592 O O . GLU C 3 500 ? 217.217 186.306 169.814 1.00 53.40 429 GLU A O 1
ATOM 4598 N N . ARG C 3 501 ? 219.212 186.059 168.805 1.00 55.57 430 ARG A N 1
ATOM 4599 C CA . ARG C 3 501 ? 218.677 185.046 167.902 1.00 49.92 430 ARG A CA 1
ATOM 4600 C C . ARG C 3 501 ? 218.126 183.837 168.657 1.00 54.83 430 ARG A C 1
ATOM 4601 O O . ARG C 3 501 ? 217.092 183.274 168.287 1.00 60.80 430 ARG A O 1
ATOM 4609 N N . ALA C 3 502 ? 218.798 183.411 169.724 1.00 46.28 431 ALA A N 1
ATOM 4610 C CA . ALA C 3 502 ? 218.350 182.241 170.484 1.00 46.14 431 ALA A CA 1
ATOM 4611 C C . ALA C 3 502 ? 217.073 182.513 171.229 1.00 51.71 431 ALA A C 1
ATOM 4612 O O . ALA C 3 502 ? 216.218 181.621 171.338 1.00 62.63 431 ALA A O 1
ATOM 4614 N N . ILE C 3 503 ? 216.894 183.723 171.774 1.00 41.80 432 ILE A N 1
ATOM 4615 C CA . ILE C 3 503 ? 215.614 184.080 172.385 1.00 37.77 432 ILE A CA 1
ATOM 4616 C C . ILE C 3 503 ? 214.502 184.058 171.345 1.00 46.58 432 ILE A C 1
ATOM 4617 O O . ILE C 3 503 ? 213.419 183.513 171.600 1.00 55.27 432 ILE A O 1
ATOM 4622 N N . GLU C 3 504 ? 214.749 184.631 170.165 1.00 59.60 433 GLU A N 1
ATOM 4623 C CA . GLU C 3 504 ? 213.715 184.636 169.138 1.00 57.27 433 GLU A CA 1
ATOM 4624 C C . GLU C 3 504 ? 213.340 183.209 168.732 1.00 53.73 433 GLU A C 1
ATOM 4625 O O . GLU C 3 504 ? 212.161 182.886 168.561 1.00 54.78 433 GLU A O 1
ATOM 4631 N N . ASP C 3 505 ? 214.338 182.327 168.587 1.00 51.99 434 ASP A N 1
ATOM 4632 C CA . ASP C 3 505 ? 214.042 180.940 168.191 1.00 52.76 434 ASP A CA 1
ATOM 4633 C C . ASP C 3 505 ? 213.347 180.193 169.314 1.00 56.05 434 ASP A C 1
ATOM 4634 O O . ASP C 3 505 ? 212.548 179.289 169.072 1.00 63.42 434 ASP A O 1
ATOM 4639 N N . TYR C 3 506 ? 213.674 180.517 170.556 1.00 50.79 435 TYR A N 1
ATOM 4640 C CA . TYR C 3 506 ? 213.026 179.854 171.685 1.00 42.09 435 TYR A CA 1
ATOM 4641 C C . TYR C 3 506 ? 211.565 180.267 171.761 1.00 47.00 435 TYR A C 1
ATOM 4642 O O . TYR C 3 506 ? 210.703 179.446 172.079 1.00 52.93 435 TYR A O 1
ATOM 4651 N N . ILE C 3 507 ? 211.260 181.531 171.482 1.00 63.93 436 ILE A N 1
ATOM 4652 C CA . ILE C 3 507 ? 209.863 181.960 171.427 1.00 55.84 436 ILE A CA 1
ATOM 4653 C C . ILE C 3 507 ? 209.145 181.270 170.277 1.00 52.33 436 ILE A C 1
ATOM 4654 O O . ILE C 3 507 ? 208.010 180.810 170.431 1.00 56.22 436 ILE A O 1
ATOM 4659 N N . ASN C 3 508 ? 209.803 181.173 169.111 1.00 58.21 437 ASN A N 1
ATOM 4660 C CA . ASN C 3 508 ? 209.189 180.511 167.970 1.00 57.01 437 ASN A CA 1
ATOM 4661 C C . ASN C 3 508 ? 208.874 179.054 168.273 1.00 62.53 437 ASN A C 1
ATOM 4662 O O . ASN C 3 508 ? 207.785 178.569 167.984 1.00 64.93 437 ASN A O 1
ATOM 4667 N N . GLU C 3 509 ? 209.834 178.349 168.879 1.00 72.12 438 GLU A N 1
ATOM 4668 C CA . GLU C 3 509 ? 209.545 176.981 169.308 1.00 68.18 438 GLU A CA 1
ATOM 4669 C C . GLU C 3 509 ? 208.763 177.001 170.617 1.00 70.66 438 GLU A C 1
ATOM 4670 O O . GLU C 3 509 ? 208.607 178.048 171.267 1.00 80.01 438 GLU A O 1
ATOM 4676 N N . PHE C 3 510 ? 208.279 175.816 170.983 1.00 59.90 439 PHE A N 1
ATOM 4677 C CA . PHE C 3 510 ? 207.469 175.608 172.184 1.00 66.06 439 PHE A CA 1
ATOM 4678 C C . PHE C 3 510 ? 206.221 176.487 172.160 1.00 67.33 439 PHE A C 1
ATOM 4679 O O . PHE C 3 510 ? 205.823 177.091 173.157 1.00 68.61 439 PHE A O 1
ATOM 4687 N N . SER C 3 511 ? 205.621 176.599 170.981 1.00 75.28 440 SER A N 1
ATOM 4688 C CA . SER C 3 511 ? 204.501 177.497 170.737 1.00 74.10 440 SER A CA 1
ATOM 4689 C C . SER C 3 511 ? 203.199 176.704 170.646 1.00 80.89 440 SER A C 1
ATOM 4690 O O . SER C 3 511 ? 203.163 175.620 170.057 1.00 86.10 440 SER A O 1
ATOM 4693 N N . VAL C 3 512 ? 202.123 177.263 171.219 1.00 86.08 441 VAL A N 1
ATOM 4694 C CA . VAL C 3 512 ? 200.830 176.586 171.181 1.00 84.52 441 VAL A CA 1
ATOM 4695 C C . VAL C 3 512 ? 200.211 176.666 169.797 1.00 86.10 441 VAL A C 1
ATOM 4696 O O . VAL C 3 512 ? 199.238 175.946 169.505 1.00 87.23 441 VAL A O 1
ATOM 4700 N N . ARG C 3 513 ? 200.674 177.575 168.946 1.00 91.63 442 ARG A N 1
ATOM 4701 C CA . ARG C 3 513 ? 200.053 177.778 167.648 1.00 90.33 442 ARG A CA 1
ATOM 4702 C C . ARG C 3 513 ? 200.243 176.584 166.727 1.00 91.07 442 ARG A C 1
ATOM 4703 O O . ARG C 3 513 ? 199.470 176.406 165.774 1.00 93.59 442 ARG A O 1
ATOM 4711 N N . LYS C 3 514 ? 201.239 175.718 167.020 1.00 88.16 443 LYS A N 1
ATOM 4712 C CA . LYS C 3 514 ? 201.454 174.537 166.207 1.00 90.95 443 LYS A CA 1
ATOM 4713 C C . LYS C 3 514 ? 200.495 173.412 166.546 1.00 90.59 443 LYS A C 1
ATOM 4714 O O . LYS C 3 514 ? 200.378 172.447 165.765 1.00 88.85 443 LYS A O 1
ATOM 4720 N N . CYS C 3 515 ? 199.827 173.481 167.685 1.00 96.78 444 CYS A N 1
ATOM 4721 C CA . CYS C 3 515 ? 198.884 172.455 168.085 1.00 95.99 444 CYS A CA 1
ATOM 4722 C C . CYS C 3 515 ? 197.656 172.432 167.184 1.00 97.90 444 CYS A C 1
ATOM 4723 O O . CYS C 3 515 ? 197.138 173.477 166.788 1.00 94.75 444 CYS A O 1
ATOM 4726 N N . HIS C 3 516 ? 197.193 171.229 166.869 1.00 106.14 445 HIS A N 1
ATOM 4727 C CA . HIS C 3 516 ? 196.018 171.091 166.019 1.00 103.49 445 HIS A CA 1
ATOM 4728 C C . HIS C 3 516 ? 194.766 171.598 166.742 1.00 106.73 445 HIS A C 1
ATOM 4729 O O . HIS C 3 516 ? 194.580 171.379 167.933 1.00 111.84 445 HIS A O 1
ATOM 4736 N N . THR C 3 517 ? 193.921 172.285 165.985 1.00 107.02 446 THR A N 1
ATOM 4737 C CA . THR C 3 517 ? 192.781 172.962 166.600 1.00 106.88 446 THR A CA 1
ATOM 4738 C C . THR C 3 517 ? 191.803 171.954 167.206 1.00 106.32 446 THR A C 1
ATOM 4739 O O . THR C 3 517 ? 191.610 170.852 166.677 1.00 102.96 446 THR A O 1
ATOM 4743 N N . CYS C 3 518 ? 191.166 172.369 168.282 1.00 112.75 447 CYS A N 1
ATOM 4744 C CA . CYS C 3 518 ? 190.213 171.524 168.977 1.00 112.38 447 CYS A CA 1
ATOM 4745 C C . CYS C 3 518 ? 188.857 171.732 168.312 1.00 113.53 447 CYS A C 1
ATOM 4746 O O . CYS C 3 518 ? 188.776 172.348 167.254 1.00 116.49 447 CYS A O 1
ATOM 4749 N N . GLN C 3 519 ? 187.770 171.253 168.918 1.00 117.17 448 GLN A N 1
ATOM 4750 C CA . GLN C 3 519 ? 186.433 171.378 168.356 1.00 118.83 448 GLN A CA 1
ATOM 4751 C C . GLN C 3 519 ? 185.511 172.142 169.306 1.00 119.73 448 GLN A C 1
ATOM 4752 O O . GLN C 3 519 ? 185.706 172.157 170.532 1.00 121.59 448 GLN A O 1
ATOM 4758 N N . ASN C 3 520 ? 184.501 172.786 168.717 1.00 113.84 449 ASN A N 1
ATOM 4759 C CA . ASN C 3 520 ? 183.473 173.533 169.441 1.00 112.73 449 ASN A CA 1
ATOM 4760 C C . ASN C 3 520 ? 184.100 174.652 170.286 1.00 112.45 449 ASN A C 1
ATOM 4761 O O . ASN C 3 520 ? 183.752 174.853 171.450 1.00 110.53 449 ASN A O 1
ATOM 4766 N N . GLY C 3 521 ? 185.038 175.360 169.699 1.00 113.04 450 GLY A N 1
ATOM 4767 C CA . GLY C 3 521 ? 185.598 176.534 170.366 1.00 115.61 450 GLY A CA 1
ATOM 4768 C C . GLY C 3 521 ? 186.411 176.234 171.629 1.00 115.89 450 GLY A C 1
ATOM 4769 O O . GLY C 3 521 ? 186.470 177.081 172.518 1.00 114.16 450 GLY A O 1
ATOM 4770 N N . GLY C 3 522 ? 187.037 175.055 171.702 1.00 111.80 451 GLY A N 1
ATOM 4771 C CA . GLY C 3 522 ? 187.864 174.747 172.837 1.00 106.99 451 GLY A CA 1
ATOM 4772 C C . GLY C 3 522 ? 189.159 175.532 172.841 1.00 108.17 451 GLY A C 1
ATOM 4773 O O . GLY C 3 522 ? 189.584 176.080 171.833 1.00 109.96 451 GLY A O 1
ATOM 4774 N N . THR C 3 523 ? 189.793 175.550 173.997 1.00 104.42 452 THR A N 1
ATOM 4775 C CA . THR C 3 523 ? 191.017 176.297 174.236 1.00 103.51 452 THR A CA 1
ATOM 4776 C C . THR C 3 523 ? 192.187 175.324 174.304 1.00 103.55 452 THR A C 1
ATOM 4777 O O . THR C 3 523 ? 192.118 174.306 174.999 1.00 104.69 452 THR A O 1
ATOM 4781 N N . VAL C 3 524 ? 193.254 175.659 173.594 1.00 96.08 453 VAL A N 1
ATOM 4782 C CA . VAL C 3 524 ? 194.437 174.812 173.501 1.00 92.92 453 VAL A CA 1
ATOM 4783 C C . VAL C 3 524 ? 195.471 175.290 174.492 1.00 93.46 453 VAL A C 1
ATOM 4784 O O . VAL C 3 524 ? 195.752 176.491 174.570 1.00 96.71 453 VAL A O 1
ATOM 4788 N N . ILE C 3 525 ? 196.029 174.368 175.255 1.00 86.98 454 ILE A N 1
ATOM 4789 C CA . ILE C 3 525 ? 197.086 174.658 176.226 1.00 86.35 454 ILE A CA 1
ATOM 4790 C C . ILE C 3 525 ? 198.263 173.718 175.973 1.00 90.22 454 ILE A C 1
ATOM 4791 O O . ILE C 3 525 ? 198.085 172.511 175.778 1.00 91.75 454 ILE A O 1
ATOM 4796 N N . LEU C 3 526 ? 199.476 174.283 176.036 1.00 86.01 455 LEU A N 1
ATOM 4797 C CA . LEU C 3 526 ? 200.714 173.511 175.890 1.00 85.19 455 LEU A CA 1
ATOM 4798 C C . LEU C 3 526 ? 201.297 173.217 177.267 1.00 83.72 455 LEU A C 1
ATOM 4799 O O . LEU C 3 526 ? 201.395 174.127 178.086 1.00 89.77 455 LEU A O 1
ATOM 4804 N N . MET C 3 527 ? 201.640 171.954 177.524 1.00 82.29 456 MET A N 1
ATOM 4805 C CA . MET C 3 527 ? 202.081 171.567 178.867 1.00 86.14 456 MET A CA 1
ATOM 4806 C C . MET C 3 527 ? 203.078 170.418 178.716 1.00 89.19 456 MET A C 1
ATOM 4807 O O . MET C 3 527 ? 202.690 169.291 178.447 1.00 95.15 456 MET A O 1
ATOM 4812 N N . ASP C 3 528 ? 204.368 170.739 178.847 1.00 84.28 457 ASP A N 1
ATOM 4813 C CA . ASP C 3 528 ? 205.441 169.730 178.787 1.00 83.26 457 ASP A CA 1
ATOM 4814 C C . ASP C 3 528 ? 205.435 168.968 177.453 1.00 85.91 457 ASP A C 1
ATOM 4815 O O . ASP C 3 528 ? 205.514 167.740 177.427 1.00 88.52 457 ASP A O 1
ATOM 4820 N N . GLY C 3 529 ? 205.320 169.700 176.359 1.00 82.32 458 GLY A N 1
ATOM 4821 C CA . GLY C 3 529 ? 205.353 169.105 175.016 1.00 79.76 458 GLY A CA 1
ATOM 4822 C C . GLY C 3 529 ? 204.194 168.177 174.729 1.00 82.65 458 GLY A C 1
ATOM 4823 O O . GLY C 3 529 ? 204.392 167.099 174.137 1.00 83.45 458 GLY A O 1
ATOM 4824 N N . LYS C 3 530 ? 202.998 168.568 175.109 1.00 80.26 459 LYS A N 1
ATOM 4825 C CA . LYS C 3 530 ? 201.804 167.800 174.795 1.00 77.38 459 LYS A CA 1
ATOM 4826 C C . LYS C 3 530 ? 200.627 168.759 174.755 1.00 77.88 459 LYS A C 1
ATOM 4827 O O . LYS C 3 530 ? 200.345 169.433 175.742 1.00 84.00 459 LYS A O 1
ATOM 4833 N N . CYS C 3 531 ? 200.000 168.890 173.589 1.00 80.87 460 CYS A N 1
ATOM 4834 C CA . CYS C 3 531 ? 198.849 169.774 173.444 1.00 80.05 460 CYS A CA 1
ATOM 4835 C C . CYS C 3 531 ? 197.618 169.132 174.081 1.00 85.79 460 CYS A C 1
ATOM 4836 O O . CYS C 3 531 ? 197.458 167.913 174.080 1.00 87.22 460 CYS A O 1
ATOM 4839 N N . LEU C 3 532 ? 196.747 169.969 174.644 1.00 91.90 461 LEU A N 1
ATOM 4840 C CA . LEU C 3 532 ? 195.526 169.469 175.265 1.00 89.85 461 LEU A CA 1
ATOM 4841 C C . LEU C 3 532 ? 194.405 170.513 175.111 1.00 91.77 461 LEU A C 1
ATOM 4842 O O . LEU C 3 532 ? 194.663 171.708 175.068 1.00 92.12 461 LEU A O 1
ATOM 4847 N N . CYS C 3 533 ? 193.170 170.032 175.069 1.00 104.32 462 CYS A N 1
ATOM 4848 C CA . CYS C 3 533 ? 192.007 170.885 174.856 1.00 104.71 462 CYS A CA 1
ATOM 4849 C C . CYS C 3 533 ? 191.213 170.989 176.145 1.00 103.28 462 CYS A C 1
ATOM 4850 O O . CYS C 3 533 ? 191.034 169.993 176.864 1.00 105.12 462 CYS A O 1
ATOM 4853 N N . ALA C 3 534 ? 190.708 172.188 176.412 1.00 108.00 463 ALA A N 1
ATOM 4854 C CA . ALA C 3 534 ? 189.814 172.483 177.511 1.00 108.90 463 ALA A CA 1
ATOM 4855 C C . ALA C 3 534 ? 188.428 172.761 176.955 1.00 112.38 463 ALA A C 1
ATOM 4856 O O . ALA C 3 534 ? 188.263 173.569 176.027 1.00 115.69 463 ALA A O 1
ATOM 4858 N N . CYS C 3 535 ? 187.399 172.102 177.549 1.00 117.21 464 CYS A N 1
ATOM 4859 C CA . CYS C 3 535 ? 186.065 172.100 176.977 1.00 119.29 464 CYS A CA 1
ATOM 4860 C C . CYS C 3 535 ? 185.095 172.920 177.805 1.00 119.53 464 CYS A C 1
ATOM 4861 O O . CYS C 3 535 ? 185.289 173.080 179.020 1.00 120.52 464 CYS A O 1
ATOM 4864 N N . PRO C 3 536 ? 184.049 173.458 177.193 1.00 119.02 465 PRO A N 1
ATOM 4865 C CA . PRO C 3 536 ? 183.050 174.221 177.925 1.00 118.38 465 PRO A CA 1
ATOM 4866 C C . PRO C 3 536 ? 182.090 173.356 178.759 1.00 121.04 465 PRO A C 1
ATOM 4867 O O . PRO C 3 536 ? 182.289 172.139 178.884 1.00 121.60 465 PRO A O 1
ATOM 4871 N N . PHE C 3 537 ? 181.030 173.986 179.315 1.00 105.27 466 PHE A N 1
ATOM 4872 C CA . PHE C 3 537 ? 180.116 173.272 180.208 1.00 102.95 466 PHE A CA 1
ATOM 4873 C C . PHE C 3 537 ? 179.385 172.133 179.498 1.00 106.17 466 PHE A C 1
ATOM 4874 O O . PHE C 3 537 ? 179.259 171.033 180.057 1.00 105.39 466 PHE A O 1
ATOM 4882 N N . LYS C 3 538 ? 178.904 172.368 178.292 1.00 116.51 467 LYS A N 1
ATOM 4883 C CA . LYS C 3 538 ? 178.021 171.402 177.666 1.00 117.32 467 LYS A CA 1
ATOM 4884 C C . LYS C 3 538 ? 178.788 170.213 177.101 1.00 117.50 467 LYS A C 1
ATOM 4885 O O . LYS C 3 538 ? 178.213 169.122 176.981 1.00 117.42 467 LYS A O 1
ATOM 4891 N N . PHE C 3 539 ? 180.035 170.397 176.699 1.00 119.52 468 PHE A N 1
ATOM 4892 C CA . PHE C 3 539 ? 180.790 169.347 176.035 1.00 119.79 468 PHE A CA 1
ATOM 4893 C C . PHE C 3 539 ? 181.812 168.758 176.999 1.00 120.89 468 PHE A C 1
ATOM 4894 O O . PHE C 3 539 ? 182.559 169.507 177.653 1.00 121.74 468 PHE A O 1
ATOM 4902 N N . GLU C 3 540 ? 181.832 167.423 177.120 1.00 116.77 469 GLU A N 1
ATOM 4903 C CA . GLU C 3 540 ? 182.723 166.737 178.075 1.00 115.66 469 GLU A CA 1
ATOM 4904 C C . GLU C 3 540 ? 183.581 165.678 177.372 1.00 115.24 469 GLU A C 1
ATOM 4905 O O . GLU C 3 540 ? 183.840 164.612 177.937 1.00 117.45 469 GLU A O 1
ATOM 4911 N N . GLY C 3 541 ? 183.964 165.929 176.122 1.00 116.31 470 GLY A N 1
ATOM 4912 C CA . GLY C 3 541 ? 184.802 164.975 175.423 1.00 117.13 470 GLY A CA 1
ATOM 4913 C C . GLY C 3 541 ? 186.284 165.203 175.691 1.00 116.74 470 GLY A C 1
ATOM 4914 O O . GLY C 3 541 ? 186.700 166.216 176.248 1.00 119.26 470 GLY A O 1
ATOM 4915 N N . ILE C 3 542 ? 187.090 164.209 175.317 1.00 111.16 471 ILE A N 1
ATOM 4916 C CA . ILE C 3 542 ? 188.542 164.400 175.335 1.00 112.82 471 ILE A CA 1
ATOM 4917 C C . ILE C 3 542 ? 188.950 165.490 174.366 1.00 113.99 471 ILE A C 1
ATOM 4918 O O . ILE C 3 542 ? 189.754 166.365 174.701 1.00 114.98 471 ILE A O 1
ATOM 4923 N N . ALA C 3 543 ? 188.395 165.453 173.144 1.00 115.92 472 ALA A N 1
ATOM 4924 C CA . ALA C 3 543 ? 188.607 166.501 172.155 1.00 114.70 472 ALA A CA 1
ATOM 4925 C C . ALA C 3 543 ? 187.418 167.460 172.099 1.00 117.70 472 ALA A C 1
ATOM 4926 O O . ALA C 3 543 ? 187.194 168.098 171.077 1.00 115.81 472 ALA A O 1
ATOM 4928 N N . CYS C 3 544 ? 186.630 167.511 173.178 1.00 122.64 473 CYS A N 1
ATOM 4929 C CA . CYS C 3 544 ? 185.429 168.349 173.241 1.00 121.03 473 CYS A CA 1
ATOM 4930 C C . CYS C 3 544 ? 184.441 167.956 172.151 1.00 122.20 473 CYS A C 1
ATOM 4931 O O . CYS C 3 544 ? 183.829 168.804 171.507 1.00 121.40 473 CYS A O 1
ATOM 4934 N N . GLU C 3 545 ? 184.285 166.635 171.923 1.00 123.02 474 GLU A N 1
ATOM 4935 C CA . GLU C 3 545 ? 183.382 166.148 170.894 1.00 121.35 474 GLU A CA 1
ATOM 4936 C C . GLU C 3 545 ? 182.097 165.525 171.415 1.00 121.11 474 GLU A C 1
ATOM 4937 O O . GLU C 3 545 ? 181.135 165.412 170.648 1.00 120.82 474 GLU A O 1
ATOM 4943 N N . ILE C 3 546 ? 182.070 165.107 172.680 1.00 125.17 475 ILE A N 1
ATOM 4944 C CA . ILE C 3 546 ? 180.883 164.488 173.253 1.00 126.54 475 ILE A CA 1
ATOM 4945 C C . ILE C 3 546 ? 180.003 165.586 173.820 1.00 127.42 475 ILE A C 1
ATOM 4946 O O . ILE C 3 546 ? 180.428 166.343 174.725 1.00 126.20 475 ILE A O 1
ATOM 4951 N N . SER C 3 547 ? 178.788 165.672 173.329 1.00 129.67 476 SER A N 1
ATOM 4952 C CA . SER C 3 547 ? 177.846 166.690 173.769 1.00 128.75 476 SER A CA 1
ATOM 4953 C C . SER C 3 547 ? 176.806 166.055 174.692 1.00 127.07 476 SER A C 1
ATOM 4954 O O . SER C 3 547 ? 176.141 165.085 174.331 1.00 128.25 476 SER A O 1
ATOM 4957 N N . LYS C 3 548 ? 176.659 166.635 175.878 1.00 117.84 477 LYS A N 1
ATOM 4958 C CA . LYS C 3 548 ? 175.693 166.180 176.812 1.00 119.26 477 LYS A CA 1
ATOM 4959 C C . LYS C 3 548 ? 175.513 167.178 177.948 1.00 118.98 477 LYS A C 1
ATOM 4960 O O . LYS C 3 548 ? 176.418 167.399 178.775 1.00 119.81 477 LYS A O 1
ATOM 4966 N N . GLN D 1 20 ? 242.557 137.348 168.677 1.00 110.12 20 GLN B N 1
ATOM 4967 C CA . GLN D 1 20 ? 243.696 137.940 167.998 1.00 108.76 20 GLN B CA 1
ATOM 4968 C C . GLN D 1 20 ? 243.267 139.058 167.040 1.00 107.73 20 GLN B C 1
ATOM 4969 O O . GLN D 1 20 ? 242.201 138.981 166.409 1.00 109.30 20 GLN B O 1
ATOM 4975 N N . VAL D 1 21 ? 244.110 140.086 166.933 1.00 87.38 21 VAL B N 1
ATOM 4976 C CA . VAL D 1 21 ? 243.854 141.240 166.075 1.00 90.27 21 VAL B CA 1
ATOM 4977 C C . VAL D 1 21 ? 244.873 141.245 164.959 1.00 90.70 21 VAL B C 1
ATOM 4978 O O . VAL D 1 21 ? 246.084 141.241 165.226 1.00 92.31 21 VAL B O 1
ATOM 4982 N N . GLN D 1 22 ? 244.403 141.241 163.711 1.00 80.89 22 GLN B N 1
ATOM 4983 C CA . GLN D 1 22 ? 245.287 141.169 162.553 1.00 85.15 22 GLN B CA 1
ATOM 4984 C C . GLN D 1 22 ? 244.764 142.104 161.484 1.00 90.75 22 GLN B C 1
ATOM 4985 O O . GLN D 1 22 ? 243.551 142.327 161.365 1.00 89.61 22 GLN B O 1
ATOM 4991 N N . LEU D 1 23 ? 245.693 142.622 160.690 1.00 81.10 23 LEU B N 1
ATOM 4992 C CA . LEU D 1 23 ? 245.342 143.545 159.618 1.00 73.07 23 LEU B CA 1
ATOM 4993 C C . LEU D 1 23 ? 246.148 143.181 158.374 1.00 73.63 23 LEU B C 1
ATOM 4994 O O . LEU D 1 23 ? 247.252 142.628 158.471 1.00 74.21 23 LEU B O 1
ATOM 4999 N N . LYS D 1 24 ? 245.568 143.431 157.198 1.00 83.55 24 LYS B N 1
ATOM 5000 C CA . LYS D 1 24 ? 246.207 143.257 155.914 1.00 84.18 24 LYS B CA 1
ATOM 5001 C C . LYS D 1 24 ? 245.889 144.451 155.025 1.00 85.27 24 LYS B C 1
ATOM 5002 O O . LYS D 1 24 ? 244.944 145.180 155.280 1.00 82.75 24 LYS B O 1
ATOM 5008 N N . GLU D 1 25 ? 246.745 144.684 154.039 1.00 90.87 25 GLU B N 1
ATOM 5009 C CA . GLU D 1 25 ? 246.605 145.870 153.203 1.00 91.07 25 GLU B CA 1
ATOM 5010 C C . GLU D 1 25 ? 246.330 145.580 151.727 1.00 93.21 25 GLU B C 1
ATOM 5011 O O . GLU D 1 25 ? 245.660 146.372 151.070 1.00 95.96 25 GLU B O 1
ATOM 5017 N N . SER D 1 26 ? 246.832 144.478 151.191 1.00 95.67 26 SER B N 1
ATOM 5018 C CA . SER D 1 26 ? 246.654 144.156 149.762 1.00 95.96 26 SER B CA 1
ATOM 5019 C C . SER D 1 26 ? 247.326 145.265 148.983 1.00 98.99 26 SER B C 1
ATOM 5020 O O . SER D 1 26 ? 248.404 145.750 149.414 1.00 102.15 26 SER B O 1
ATOM 5023 N N . GLY D 1 27 ? 246.738 145.726 147.891 1.00 109.44 27 GLY B N 1
ATOM 5024 C CA . GLY D 1 27 ? 247.296 146.807 147.120 1.00 110.44 27 GLY B CA 1
ATOM 5025 C C . GLY D 1 27 ? 247.767 146.452 145.727 1.00 113.85 27 GLY B C 1
ATOM 5026 O O . GLY D 1 27 ? 248.064 145.296 145.404 1.00 114.75 27 GLY B O 1
ATOM 5027 N N . PRO D 1 28 ? 247.820 147.443 144.852 1.00 118.08 28 PRO B N 1
ATOM 5028 C CA . PRO D 1 28 ? 248.218 147.194 143.466 1.00 117.13 28 PRO B CA 1
ATOM 5029 C C . PRO D 1 28 ? 249.722 147.201 143.237 1.00 117.12 28 PRO B C 1
ATOM 5030 O O . PRO D 1 28 ? 250.225 146.527 142.316 1.00 118.55 28 PRO B O 1
ATOM 5034 N N . GLY D 1 29 ? 250.463 147.944 144.052 1.00 120.05 29 GLY B N 1
ATOM 5035 C CA . GLY D 1 29 ? 251.918 147.913 144.016 1.00 121.99 29 GLY B CA 1
ATOM 5036 C C . GLY D 1 29 ? 252.543 148.961 143.108 1.00 124.18 29 GLY B C 1
ATOM 5037 O O . GLY D 1 29 ? 253.201 149.898 143.576 1.00 123.52 29 GLY B O 1
ATOM 5038 N N . LEU D 1 30 ? 252.323 148.839 141.818 1.00 128.23 30 LEU B N 1
ATOM 5039 C CA . LEU D 1 30 ? 252.875 149.774 140.845 1.00 127.40 30 LEU B CA 1
ATOM 5040 C C . LEU D 1 30 ? 251.743 150.511 140.132 1.00 126.48 30 LEU B C 1
ATOM 5041 O O . LEU D 1 30 ? 250.788 149.873 139.672 1.00 126.38 30 LEU B O 1
ATOM 5046 N N . VAL D 1 31 ? 251.872 151.842 140.020 1.00 122.44 31 VAL B N 1
ATOM 5047 C CA . VAL D 1 31 ? 250.942 152.678 139.290 1.00 123.21 31 VAL B CA 1
ATOM 5048 C C . VAL D 1 31 ? 251.706 153.708 138.463 1.00 122.89 31 VAL B C 1
ATOM 5049 O O . VAL D 1 31 ? 252.875 154.025 138.722 1.00 121.43 31 VAL B O 1
ATOM 5053 N N . ALA D 1 32 ? 251.023 154.265 137.471 1.00 127.98 32 ALA B N 1
ATOM 5054 C CA . ALA D 1 32 ? 251.590 155.298 136.614 1.00 127.37 32 ALA B CA 1
ATOM 5055 C C . ALA D 1 32 ? 251.674 156.645 137.370 1.00 127.56 32 ALA B C 1
ATOM 5056 O O . ALA D 1 32 ? 250.981 156.836 138.369 1.00 128.97 32 ALA B O 1
ATOM 5058 N N . PRO D 1 33 ? 252.553 157.563 136.915 1.00 127.72 33 PRO B N 1
ATOM 5059 C CA . PRO D 1 33 ? 252.730 158.846 137.626 1.00 127.29 33 PRO B CA 1
ATOM 5060 C C . PRO D 1 33 ? 251.608 159.864 137.436 1.00 127.03 33 PRO B C 1
ATOM 5061 O O . PRO D 1 33 ? 251.783 161.018 137.764 1.00 127.08 33 PRO B O 1
ATOM 5065 N N . SER D 1 34 ? 250.480 159.453 136.911 1.00 124.70 34 SER B N 1
ATOM 5066 C CA . SER D 1 34 ? 249.366 160.396 136.779 1.00 124.99 34 SER B CA 1
ATOM 5067 C C . SER D 1 34 ? 248.014 159.798 137.128 1.00 125.62 34 SER B C 1
ATOM 5068 O O . SER D 1 34 ? 247.015 160.491 136.996 1.00 123.71 34 SER B O 1
ATOM 5071 N N . GLN D 1 35 ? 247.938 158.545 137.603 1.00 125.31 35 GLN B N 1
ATOM 5072 C CA . GLN D 1 35 ? 246.661 157.875 137.822 1.00 124.23 35 GLN B CA 1
ATOM 5073 C C . GLN D 1 35 ? 246.291 157.941 139.317 1.00 124.85 35 GLN B C 1
ATOM 5074 O O . GLN D 1 35 ? 246.874 158.690 140.087 1.00 124.46 35 GLN B O 1
ATOM 5080 N N . SER D 1 36 ? 245.329 157.115 139.715 1.00 111.23 36 SER B N 1
ATOM 5081 C CA . SER D 1 36 ? 244.866 157.059 141.098 1.00 107.56 36 SER B CA 1
ATOM 5082 C C . SER D 1 36 ? 245.241 155.744 141.760 1.00 109.33 36 SER B C 1
ATOM 5083 O O . SER D 1 36 ? 245.285 154.702 141.084 1.00 110.35 36 SER B O 1
ATOM 5086 N N . LEU D 1 37 ? 245.535 155.783 143.048 1.00 100.76 37 LEU B N 1
ATOM 5087 C CA . LEU D 1 37 ? 245.904 154.638 143.862 1.00 98.50 37 LEU B CA 1
ATOM 5088 C C . LEU D 1 37 ? 244.687 154.208 144.670 1.00 96.22 37 LEU B C 1
ATOM 5089 O O . LEU D 1 37 ? 243.833 155.006 145.024 1.00 94.94 37 LEU B O 1
ATOM 5094 N N . SER D 1 38 ? 244.643 152.922 145.000 1.00 89.97 38 SER B N 1
ATOM 5095 C CA . SER D 1 38 ? 243.527 152.351 145.753 1.00 88.64 38 SER B CA 1
ATOM 5096 C C . SER D 1 38 ? 244.038 151.194 146.596 1.00 89.69 38 SER B C 1
ATOM 5097 O O . SER D 1 38 ? 244.586 150.230 146.060 1.00 94.77 38 SER B O 1
ATOM 5100 N N . ILE D 1 39 ? 243.872 151.306 147.923 1.00 84.00 39 ILE B N 1
ATOM 5101 C CA . ILE D 1 39 ? 244.331 150.297 148.866 1.00 85.10 39 ILE B CA 1
ATOM 5102 C C . ILE D 1 39 ? 243.184 149.912 149.767 1.00 86.08 39 ILE B C 1
ATOM 5103 O O . ILE D 1 39 ? 242.468 150.780 150.274 1.00 86.07 39 ILE B O 1
ATOM 5108 N N . THR D 1 40 ? 242.983 148.600 149.953 1.00 80.42 40 THR B N 1
ATOM 5109 C CA . THR D 1 40 ? 241.874 148.070 150.746 1.00 83.30 40 THR B CA 1
ATOM 5110 C C . THR D 1 40 ? 242.453 147.315 151.943 1.00 82.94 40 THR B C 1
ATOM 5111 O O . THR D 1 40 ? 242.964 146.210 151.784 1.00 83.82 40 THR B O 1
ATOM 5115 N N . CYS D 1 41 ? 242.329 147.895 153.117 1.00 78.76 41 CYS B N 1
ATOM 5116 C CA . CYS D 1 41 ? 242.854 147.285 154.333 1.00 77.25 41 CYS B CA 1
ATOM 5117 C C . CYS D 1 41 ? 241.759 146.437 154.977 1.00 79.57 41 CYS B C 1
ATOM 5118 O O . CYS D 1 41 ? 240.708 146.955 155.350 1.00 77.48 41 CYS B O 1
ATOM 5121 N N . THR D 1 42 ? 242.009 145.146 155.109 1.00 84.01 42 THR B N 1
ATOM 5122 C CA . THR D 1 42 ? 241.054 144.194 155.696 1.00 82.70 42 THR B CA 1
ATOM 5123 C C . THR D 1 42 ? 241.451 143.858 157.131 1.00 80.96 42 THR B C 1
ATOM 5124 O O . THR D 1 42 ? 242.562 143.391 157.389 1.00 80.98 42 THR B O 1
ATOM 5128 N N . VAL D 1 43 ? 240.530 144.090 158.066 1.00 77.25 43 VAL B N 1
ATOM 5129 C CA . VAL D 1 43 ? 240.779 143.843 159.496 1.00 75.15 43 VAL B CA 1
ATOM 5130 C C . VAL D 1 43 ? 239.980 142.631 159.956 1.00 74.09 43 VAL B C 1
ATOM 5131 O O . VAL D 1 43 ? 238.982 142.235 159.345 1.00 82.82 43 VAL B O 1
ATOM 5135 N N . SER D 1 44 ? 240.420 142.050 161.058 1.00 78.12 44 SER B N 1
ATOM 5136 C CA . SER D 1 44 ? 239.703 140.943 161.669 1.00 82.82 44 SER B CA 1
ATOM 5137 C C . SER D 1 44 ? 239.963 140.927 163.173 1.00 83.29 44 SER B C 1
ATOM 5138 O O . SER D 1 44 ? 240.991 141.425 163.650 1.00 85.65 44 SER B O 1
ATOM 5141 N N . GLY D 1 45 ? 239.007 140.352 163.915 1.00 75.03 45 GLY B N 1
ATOM 5142 C CA . GLY D 1 45 ? 239.114 140.215 165.361 1.00 74.52 45 GLY B CA 1
ATOM 5143 C C . GLY D 1 45 ? 238.504 141.363 166.137 1.00 73.46 45 GLY B C 1
ATOM 5144 O O . GLY D 1 45 ? 238.515 141.324 167.381 1.00 78.43 45 GLY B O 1
ATOM 5145 N N . PHE D 1 46 ? 237.991 142.381 165.447 1.00 71.50 46 PHE B N 1
ATOM 5146 C CA . PHE D 1 46 ? 237.292 143.481 166.116 1.00 72.91 46 PHE B CA 1
ATOM 5147 C C . PHE D 1 46 ? 236.333 144.124 165.105 1.00 73.53 46 PHE B C 1
ATOM 5148 O O . PHE D 1 46 ? 236.725 144.413 163.967 1.00 77.28 46 PHE B O 1
ATOM 5156 N N . SER D 1 47 ? 235.104 144.358 165.537 1.00 64.43 47 SER B N 1
ATOM 5157 C CA . SER D 1 47 ? 234.115 145.015 164.692 1.00 66.57 47 SER B CA 1
ATOM 5158 C C . SER D 1 47 ? 234.458 146.492 164.499 1.00 66.72 47 SER B C 1
ATOM 5159 O O . SER D 1 47 ? 235.014 147.144 165.397 1.00 71.85 47 SER B O 1
ATOM 5162 N N . LEU D 1 48 ? 234.157 147.013 163.317 1.00 61.56 48 LEU B N 1
ATOM 5163 C CA . LEU D 1 48 ? 234.561 148.366 162.984 1.00 59.58 48 LEU B CA 1
ATOM 5164 C C . LEU D 1 48 ? 233.612 149.429 163.503 1.00 63.66 48 LEU B C 1
ATOM 5165 O O . LEU D 1 48 ? 233.948 150.631 163.426 1.00 72.46 48 LEU B O 1
ATOM 5170 N N . THR D 1 49 ? 232.439 149.050 164.018 1.00 62.49 49 THR B N 1
ATOM 5171 C CA . THR D 1 49 ? 231.473 150.020 164.502 1.00 67.48 49 THR B CA 1
ATOM 5172 C C . THR D 1 49 ? 231.992 150.771 165.722 1.00 71.59 49 THR B C 1
ATOM 5173 O O . THR D 1 49 ? 231.691 151.956 165.905 1.00 69.65 49 THR B O 1
ATOM 5177 N N . VAL D 1 50 ? 232.773 150.115 166.560 1.00 69.08 50 VAL B N 1
ATOM 5178 C CA . VAL D 1 50 ? 233.232 150.694 167.825 1.00 63.99 50 VAL B CA 1
ATOM 5179 C C . VAL D 1 50 ? 234.733 151.010 167.780 1.00 63.69 50 VAL B C 1
ATOM 5180 O O . VAL D 1 50 ? 235.351 151.187 168.829 1.00 74.01 50 VAL B O 1
ATOM 5184 N N . TYR D 1 51 ? 235.335 151.074 166.590 1.00 58.59 51 TYR B N 1
ATOM 5185 C CA . TYR D 1 51 ? 236.730 151.422 166.481 1.00 57.99 51 TYR B CA 1
ATOM 5186 C C . TYR D 1 51 ? 236.944 152.229 165.203 1.00 65.99 51 TYR B C 1
ATOM 5187 O O . TYR D 1 51 ? 236.095 152.247 164.317 1.00 75.99 51 TYR B O 1
ATOM 5196 N N . GLY D 1 52 ? 238.119 152.836 165.107 1.00 59.56 52 GLY B N 1
ATOM 5197 C CA . GLY D 1 52 ? 238.506 153.517 163.892 1.00 54.71 52 GLY B CA 1
ATOM 5198 C C . GLY D 1 52 ? 239.871 153.034 163.442 1.00 62.49 52 GLY B C 1
ATOM 5199 O O . GLY D 1 52 ? 240.615 152.406 164.200 1.00 71.68 52 GLY B O 1
ATOM 5200 N N . VAL D 1 53 ? 240.197 153.328 162.185 1.00 51.44 53 VAL B N 1
ATOM 5201 C CA . VAL D 1 53 ? 241.409 152.877 161.536 1.00 46.48 53 VAL B CA 1
ATOM 5202 C C . VAL D 1 53 ? 242.119 154.081 160.955 1.00 49.55 53 VAL B C 1
ATOM 5203 O O . VAL D 1 53 ? 241.493 154.913 160.279 1.00 58.13 53 VAL B O 1
ATOM 5207 N N . ASN D 1 54 ? 243.434 154.171 161.196 1.00 49.78 54 ASN B N 1
ATOM 5208 C CA . ASN D 1 54 ? 244.270 155.271 160.712 1.00 54.57 54 ASN B CA 1
ATOM 5209 C C . ASN D 1 54 ? 245.075 154.837 159.504 1.00 62.02 54 ASN B C 1
ATOM 5210 O O . ASN D 1 54 ? 245.126 153.674 159.173 1.00 65.02 54 ASN B O 1
ATOM 5215 N N . TRP D 1 55 ? 245.736 155.798 158.882 1.00 54.72 55 TRP B N 1
ATOM 5216 C CA . TRP D 1 55 ? 246.650 155.524 157.773 1.00 52.26 55 TRP B CA 1
ATOM 5217 C C . TRP D 1 55 ? 247.969 156.260 157.970 1.00 49.00 55 TRP B C 1
ATOM 5218 O O . TRP D 1 55 ? 247.982 157.479 158.134 1.00 62.19 55 TRP B O 1
ATOM 5229 N N . ILE D 1 56 ? 249.076 155.527 157.914 1.00 49.46 56 ILE B N 1
ATOM 5230 C CA . ILE D 1 56 ? 250.411 156.096 158.118 1.00 51.42 56 ILE B CA 1
ATOM 5231 C C . ILE D 1 56 ? 251.330 155.617 157.002 1.00 59.86 56 ILE B C 1
ATOM 5232 O O . ILE D 1 56 ? 251.338 154.433 156.652 1.00 64.10 56 ILE B O 1
ATOM 5237 N N . ARG D 1 57 ? 252.106 156.536 156.453 1.00 69.20 57 ARG B N 1
ATOM 5238 C CA . ARG D 1 57 ? 253.117 156.210 155.458 1.00 65.45 57 ARG B CA 1
ATOM 5239 C C . ARG D 1 57 ? 254.508 156.596 155.956 1.00 66.56 57 ARG B C 1
ATOM 5240 O O . ARG D 1 57 ? 254.682 157.560 156.709 1.00 78.03 57 ARG B O 1
ATOM 5248 N N . GLN D 1 58 ? 255.509 155.820 155.517 1.00 70.92 58 GLN B N 1
ATOM 5249 C CA . GLN D 1 58 ? 256.907 156.010 155.889 1.00 76.45 58 GLN B CA 1
ATOM 5250 C C . GLN D 1 58 ? 257.738 156.105 154.623 1.00 84.34 58 GLN B C 1
ATOM 5251 O O . GLN D 1 58 ? 258.001 155.069 153.966 1.00 88.18 58 GLN B O 1
ATOM 5257 N N . PRO D 1 59 ? 258.174 157.293 154.241 1.00 97.30 59 PRO B N 1
ATOM 5258 C CA . PRO D 1 59 ? 259.051 157.418 153.081 1.00 93.44 59 PRO B CA 1
ATOM 5259 C C . PRO D 1 59 ? 260.366 156.697 153.358 1.00 98.37 59 PRO B C 1
ATOM 5260 O O . PRO D 1 59 ? 260.801 156.605 154.517 1.00 102.09 59 PRO B O 1
ATOM 5264 N N . PRO D 1 60 ? 261.017 156.161 152.327 1.00 101.72 60 PRO B N 1
ATOM 5265 C CA . PRO D 1 60 ? 262.231 155.350 152.549 1.00 101.38 60 PRO B CA 1
ATOM 5266 C C . PRO D 1 60 ? 263.319 156.143 153.248 1.00 103.06 60 PRO B C 1
ATOM 5267 O O . PRO D 1 60 ? 263.656 157.252 152.826 1.00 98.82 60 PRO B O 1
ATOM 5271 N N . GLY D 1 61 ? 263.917 155.548 154.278 1.00 105.60 61 GLY B N 1
ATOM 5272 C CA . GLY D 1 61 ? 264.934 156.232 155.026 1.00 103.37 61 GLY B CA 1
ATOM 5273 C C . GLY D 1 61 ? 264.438 157.496 155.680 1.00 102.67 61 GLY B C 1
ATOM 5274 O O . GLY D 1 61 ? 265.222 158.422 155.887 1.00 104.72 61 GLY B O 1
ATOM 5275 N N . LYS D 1 62 ? 263.154 157.561 155.996 1.00 96.18 62 LYS B N 1
ATOM 5276 C CA . LYS D 1 62 ? 262.565 158.707 156.650 1.00 96.21 62 LYS B CA 1
ATOM 5277 C C . LYS D 1 62 ? 261.672 158.248 157.781 1.00 97.84 62 LYS B C 1
ATOM 5278 O O . LYS D 1 62 ? 261.462 157.053 157.991 1.00 98.25 62 LYS B O 1
ATOM 5284 N N . GLY D 1 63 ? 261.122 159.214 158.525 1.00 89.23 63 GLY B N 1
ATOM 5285 C CA . GLY D 1 63 ? 260.195 158.929 159.602 1.00 87.03 63 GLY B CA 1
ATOM 5286 C C . GLY D 1 63 ? 258.760 158.818 159.137 1.00 90.12 63 GLY B C 1
ATOM 5287 O O . GLY D 1 63 ? 258.425 159.037 157.973 1.00 89.99 63 GLY B O 1
ATOM 5288 N N . LEU D 1 64 ? 257.906 158.474 160.092 1.00 68.34 64 LEU B N 1
ATOM 5289 C CA . LEU D 1 64 ? 256.481 158.246 159.837 1.00 63.49 64 LEU B CA 1
ATOM 5290 C C . LEU D 1 64 ? 255.778 159.564 159.574 1.00 65.52 64 LEU B C 1
ATOM 5291 O O . LEU D 1 64 ? 256.251 160.662 159.906 1.00 69.37 64 LEU B O 1
ATOM 5296 N N . GLU D 1 65 ? 254.604 159.462 158.948 1.00 60.90 65 GLU B N 1
ATOM 5297 C CA . GLU D 1 65 ? 253.782 160.611 158.647 1.00 57.63 65 GLU B CA 1
ATOM 5298 C C . GLU D 1 65 ? 252.327 160.186 158.668 1.00 57.51 65 GLU B C 1
ATOM 5299 O O . GLU D 1 65 ? 251.970 159.153 158.076 1.00 61.94 65 GLU B O 1
ATOM 5305 N N . TRP D 1 66 ? 251.494 160.969 159.328 1.00 43.84 66 TRP B N 1
ATOM 5306 C CA . TRP D 1 66 ? 250.065 160.690 159.457 1.00 44.83 66 TRP B CA 1
ATOM 5307 C C . TRP D 1 66 ? 249.289 161.243 158.277 1.00 47.60 66 TRP B C 1
ATOM 5308 O O . TRP D 1 66 ? 249.537 162.351 157.800 1.00 61.49 66 TRP B O 1
ATOM 5319 N N . LEU D 1 67 ? 248.283 160.479 157.846 1.00 46.53 67 LEU B N 1
ATOM 5320 C CA . LEU D 1 67 ? 247.475 160.886 156.693 1.00 44.05 67 LEU B CA 1
ATOM 5321 C C . LEU D 1 67 ? 246.018 161.164 157.048 1.00 47.29 67 LEU B C 1
ATOM 5322 O O . LEU D 1 67 ? 245.489 162.223 156.676 1.00 59.18 67 LEU B O 1
ATOM 5327 N N . GLY D 1 68 ? 245.350 160.262 157.735 1.00 43.45 68 GLY B N 1
ATOM 5328 C CA . GLY D 1 68 ? 243.966 160.499 158.110 1.00 45.36 68 GLY B CA 1
ATOM 5329 C C . GLY D 1 68 ? 243.421 159.306 158.875 1.00 49.52 68 GLY B C 1
ATOM 5330 O O . GLY D 1 68 ? 244.116 158.317 159.098 1.00 55.36 68 GLY B O 1
ATOM 5331 N N . MET D 1 69 ? 242.157 159.436 159.288 1.00 53.48 69 MET B N 1
ATOM 5332 C CA . MET D 1 69 ? 241.482 158.366 160.019 1.00 53.39 69 MET B CA 1
ATOM 5333 C C . MET D 1 69 ? 240.001 158.363 159.647 1.00 54.55 69 MET B C 1
ATOM 5334 O O . MET D 1 69 ? 239.436 159.400 159.291 1.00 57.32 69 MET B O 1
ATOM 5339 N N . ILE D 1 70 ? 239.378 157.201 159.831 1.00 58.63 70 ILE B N 1
ATOM 5340 C CA . ILE D 1 70 ? 237.944 157.025 159.663 1.00 56.83 70 ILE B CA 1
ATOM 5341 C C . ILE D 1 70 ? 237.355 156.556 160.986 1.00 61.11 70 ILE B C 1
ATOM 5342 O O . ILE D 1 70 ? 237.740 155.499 161.504 1.00 65.30 70 ILE B O 1
ATOM 5347 N N . TRP D 1 71 ? 236.408 157.329 161.523 1.00 56.33 71 TRP B N 1
ATOM 5348 C CA . TRP D 1 71 ? 235.827 157.007 162.824 1.00 52.86 71 TRP B CA 1
ATOM 5349 C C . TRP D 1 71 ? 234.934 155.765 162.733 1.00 61.16 71 TRP B C 1
ATOM 5350 O O . TRP D 1 71 ? 234.692 155.195 161.675 1.00 72.50 71 TRP B O 1
ATOM 5361 N N . GLY D 1 72 ? 234.461 155.340 163.906 1.00 59.55 72 GLY B N 1
ATOM 5362 C CA . GLY D 1 72 ? 233.545 154.219 163.966 1.00 61.73 72 GLY B CA 1
ATOM 5363 C C . GLY D 1 72 ? 232.202 154.500 163.331 1.00 66.67 72 GLY B C 1
ATOM 5364 O O . GLY D 1 72 ? 231.605 153.636 162.685 1.00 68.68 72 GLY B O 1
ATOM 5365 N N . ASP D 1 73 ? 231.712 155.726 163.471 1.00 66.94 73 ASP B N 1
ATOM 5366 C CA . ASP D 1 73 ? 230.389 156.055 162.976 1.00 61.65 73 ASP B CA 1
ATOM 5367 C C . ASP D 1 73 ? 230.422 156.613 161.559 1.00 59.04 73 ASP B C 1
ATOM 5368 O O . ASP D 1 73 ? 229.377 157.015 161.036 1.00 55.46 73 ASP B O 1
ATOM 5373 N N . GLY D 1 74 ? 231.579 156.692 160.938 1.00 61.92 74 GLY B N 1
ATOM 5374 C CA . GLY D 1 74 ? 231.706 157.151 159.561 1.00 63.02 74 GLY B CA 1
ATOM 5375 C C . GLY D 1 74 ? 232.283 158.546 159.405 1.00 65.23 74 GLY B C 1
ATOM 5376 O O . GLY D 1 74 ? 232.577 158.949 158.273 1.00 73.55 74 GLY B O 1
ATOM 5377 N N . SER D 1 75 ? 232.461 159.276 160.490 1.00 64.68 75 SER B N 1
ATOM 5378 C CA . SER D 1 75 ? 233.153 160.543 160.415 1.00 63.94 75 SER B CA 1
ATOM 5379 C C . SER D 1 75 ? 234.616 160.313 160.043 1.00 67.85 75 SER B C 1
ATOM 5380 O O . SER D 1 75 ? 235.142 159.196 160.138 1.00 73.78 75 SER B O 1
ATOM 5383 N N . THR D 1 76 ? 235.284 161.370 159.587 1.00 62.88 76 THR B N 1
ATOM 5384 C CA . THR D 1 76 ? 236.673 161.226 159.188 1.00 64.87 76 THR B CA 1
ATOM 5385 C C . THR D 1 76 ? 237.396 162.561 159.322 1.00 60.42 76 THR B C 1
ATOM 5386 O O . THR D 1 76 ? 236.770 163.624 159.226 1.00 65.14 76 THR B O 1
ATOM 5390 N N . ASP D 1 77 ? 238.707 162.473 159.510 1.00 57.33 77 ASP B N 1
ATOM 5391 C CA . ASP D 1 77 ? 239.611 163.617 159.520 1.00 54.53 77 ASP B CA 1
ATOM 5392 C C . ASP D 1 77 ? 240.777 163.397 158.563 1.00 68.27 77 ASP B C 1
ATOM 5393 O O . ASP D 1 77 ? 241.259 162.272 158.405 1.00 76.02 77 ASP B O 1
ATOM 5398 N N . TYR D 1 78 ? 241.213 164.495 157.919 1.00 64.92 78 TYR B N 1
ATOM 5399 C CA . TYR D 1 78 ? 242.257 164.433 156.909 1.00 57.27 78 TYR B CA 1
ATOM 5400 C C . TYR D 1 78 ? 243.407 165.362 157.275 1.00 60.07 78 TYR B C 1
ATOM 5401 O O . TYR D 1 78 ? 243.247 166.333 158.021 1.00 70.86 78 TYR B O 1
ATOM 5410 N N . ASN D 1 79 ? 244.586 165.043 156.744 1.00 64.61 79 ASN B N 1
ATOM 5411 C CA . ASN D 1 79 ? 245.759 165.897 156.922 1.00 67.89 79 ASN B CA 1
ATOM 5412 C C . ASN D 1 79 ? 245.659 167.094 156.015 1.00 68.53 79 ASN B C 1
ATOM 5413 O O . ASN D 1 79 ? 245.246 166.962 154.868 1.00 68.23 79 ASN B O 1
ATOM 5418 N N . SER D 1 80 ? 245.984 168.259 156.572 1.00 68.78 80 SER B N 1
ATOM 5419 C CA . SER D 1 80 ? 245.879 169.512 155.823 1.00 67.42 80 SER B CA 1
ATOM 5420 C C . SER D 1 80 ? 246.857 169.547 154.651 1.00 70.01 80 SER B C 1
ATOM 5421 O O . SER D 1 80 ? 246.578 170.192 153.623 1.00 74.74 80 SER B O 1
ATOM 5424 N N . ALA D 1 81 ? 247.982 168.860 154.785 1.00 70.90 81 ALA B N 1
ATOM 5425 C CA . ALA D 1 81 ? 249.002 168.879 153.747 1.00 67.40 81 ALA B CA 1
ATOM 5426 C C . ALA D 1 81 ? 248.473 168.292 152.445 1.00 68.35 81 ALA B C 1
ATOM 5427 O O . ALA D 1 81 ? 248.877 168.705 151.362 1.00 74.50 81 ALA B O 1
ATOM 5429 N N . LEU D 1 82 ? 247.622 167.277 152.523 1.00 69.28 82 LEU B N 1
ATOM 5430 C CA . LEU D 1 82 ? 247.110 166.615 151.332 1.00 75.44 82 LEU B CA 1
ATOM 5431 C C . LEU D 1 82 ? 245.607 166.378 151.442 1.00 77.12 82 LEU B C 1
ATOM 5432 O O . LEU D 1 82 ? 245.090 165.312 151.062 1.00 73.24 82 LEU B O 1
ATOM 5437 N N . LYS D 1 83 ? 244.876 167.379 151.937 1.00 84.28 83 LYS B N 1
ATOM 5438 C CA . LYS D 1 83 ? 243.457 167.183 152.213 1.00 82.44 83 LYS B CA 1
ATOM 5439 C C . LYS D 1 83 ? 242.594 167.140 150.952 1.00 84.01 83 LYS B C 1
ATOM 5440 O O . LYS D 1 83 ? 241.570 166.447 150.919 1.00 85.20 83 LYS B O 1
ATOM 5446 N N . SER D 1 84 ? 242.936 167.949 149.942 1.00 86.67 84 SER B N 1
ATOM 5447 C CA . SER D 1 84 ? 242.137 168.039 148.712 1.00 85.46 84 SER B CA 1
ATOM 5448 C C . SER D 1 84 ? 242.132 166.715 147.946 1.00 85.04 84 SER B C 1
ATOM 5449 O O . SER D 1 84 ? 241.073 166.291 147.483 1.00 84.97 84 SER B O 1
ATOM 5452 N N . ARG D 1 85 ? 243.275 166.040 147.863 1.00 77.65 85 ARG B N 1
ATOM 5453 C CA . ARG D 1 85 ? 243.397 164.839 147.037 1.00 75.94 85 ARG B CA 1
ATOM 5454 C C . ARG D 1 85 ? 243.409 163.560 147.854 1.00 78.04 85 ARG B C 1
ATOM 5455 O O . ARG D 1 85 ? 244.073 162.602 147.473 1.00 78.01 85 ARG B O 1
ATOM 5463 N N . LEU D 1 86 ? 242.695 163.504 148.966 1.00 82.76 86 LEU B N 1
ATOM 5464 C CA . LEU D 1 86 ? 242.624 162.303 149.789 1.00 79.17 86 LEU B CA 1
ATOM 5465 C C . LEU D 1 86 ? 241.166 161.966 150.065 1.00 77.17 86 LEU B C 1
ATOM 5466 O O . LEU D 1 86 ? 240.302 162.841 150.132 1.00 81.69 86 LEU B O 1
ATOM 5471 N N . SER D 1 87 ? 240.879 160.658 150.100 1.00 65.50 87 SER B N 1
ATOM 5472 C CA . SER D 1 87 ? 239.543 160.170 150.426 1.00 68.79 87 SER B CA 1
ATOM 5473 C C . SER D 1 87 ? 239.658 158.810 151.093 1.00 72.12 87 SER B C 1
ATOM 5474 O O . SER D 1 87 ? 240.474 157.981 150.681 1.00 78.11 87 SER B O 1
ATOM 5477 N N . ILE D 1 88 ? 238.803 158.568 152.090 1.00 66.34 88 ILE B N 1
ATOM 5478 C CA . ILE D 1 88 ? 238.763 157.312 152.832 1.00 67.63 88 ILE B CA 1
ATOM 5479 C C . ILE D 1 88 ? 237.322 156.852 152.955 1.00 66.09 88 ILE B C 1
ATOM 5480 O O . ILE D 1 88 ? 236.448 157.613 153.363 1.00 71.46 88 ILE B O 1
ATOM 5485 N N . THR D 1 89 ? 237.068 155.575 152.627 1.00 67.87 89 THR B N 1
ATOM 5486 C CA . THR D 1 89 ? 235.728 155.005 152.660 1.00 70.17 89 THR B CA 1
ATOM 5487 C C . THR D 1 89 ? 235.742 153.744 153.494 1.00 69.07 89 THR B C 1
ATOM 5488 O O . THR D 1 89 ? 236.770 153.057 153.603 1.00 70.18 89 THR B O 1
ATOM 5492 N N . LYS D 1 90 ? 234.588 153.430 154.082 1.00 74.15 90 LYS B N 1
ATOM 5493 C CA . LYS D 1 90 ? 234.458 152.279 154.984 1.00 77.56 90 LYS B CA 1
ATOM 5494 C C . LYS D 1 90 ? 233.248 151.434 154.629 1.00 79.36 90 LYS B C 1
ATOM 5495 O O . LYS D 1 90 ? 232.303 151.914 154.008 1.00 83.63 90 LYS B O 1
ATOM 5501 N N . ASP D 1 91 ? 233.317 150.136 154.970 1.00 88.98 91 ASP B N 1
ATOM 5502 C CA . ASP D 1 91 ? 232.150 149.269 154.840 1.00 90.91 91 ASP B CA 1
ATOM 5503 C C . ASP D 1 91 ? 232.287 148.200 155.930 1.00 92.31 91 ASP B C 1
ATOM 5504 O O . ASP D 1 91 ? 232.944 147.178 155.728 1.00 91.65 91 ASP B O 1
ATOM 5509 N N . ASN D 1 92 ? 231.654 148.457 157.084 1.00 89.96 92 ASN B N 1
ATOM 5510 C CA . ASN D 1 92 ? 231.802 147.588 158.250 1.00 84.85 92 ASN B CA 1
ATOM 5511 C C . ASN D 1 92 ? 231.195 146.222 158.052 1.00 88.14 92 ASN B C 1
ATOM 5512 O O . ASN D 1 92 ? 231.585 145.276 158.726 1.00 88.93 92 ASN B O 1
ATOM 5517 N N . SER D 1 93 ? 230.258 146.071 157.122 1.00 98.02 93 SER B N 1
ATOM 5518 C CA . SER D 1 93 ? 229.691 144.757 156.844 1.00 99.36 93 SER B CA 1
ATOM 5519 C C . SER D 1 93 ? 230.734 143.835 156.213 1.00 94.96 93 SER B C 1
ATOM 5520 O O . SER D 1 93 ? 230.828 142.647 156.553 1.00 90.54 93 SER B O 1
ATOM 5523 N N . LYS D 1 94 ? 231.515 144.367 155.267 1.00 90.93 94 LYS B N 1
ATOM 5524 C CA . LYS D 1 94 ? 232.577 143.589 154.649 1.00 91.99 94 LYS B CA 1
ATOM 5525 C C . LYS D 1 94 ? 233.890 143.645 155.429 1.00 96.08 94 LYS B C 1
ATOM 5526 O O . LYS D 1 94 ? 234.784 142.870 155.123 1.00 94.15 94 LYS B O 1
ATOM 5532 N N . SER D 1 95 ? 234.013 144.531 156.424 1.00 94.93 95 SER B N 1
ATOM 5533 C CA . SER D 1 95 ? 235.180 144.629 157.298 1.00 88.76 95 SER B CA 1
ATOM 5534 C C . SER D 1 95 ? 236.449 144.942 156.498 1.00 88.41 95 SER B C 1
ATOM 5535 O O . SER D 1 95 ? 237.400 144.156 156.435 1.00 89.29 95 SER B O 1
ATOM 5538 N N . GLN D 1 96 ? 236.429 146.102 155.849 1.00 72.98 96 GLN B N 1
ATOM 5539 C CA . GLN D 1 96 ? 237.585 146.583 155.113 1.00 74.64 96 GLN B CA 1
ATOM 5540 C C . GLN D 1 96 ? 237.449 148.074 154.925 1.00 77.49 96 GLN B C 1
ATOM 5541 O O . GLN D 1 96 ? 236.330 148.615 154.942 1.00 77.50 96 GLN B O 1
ATOM 5547 N N . VAL D 1 97 ? 238.597 148.733 154.722 1.00 72.85 97 VAL B N 1
ATOM 5548 C CA . VAL D 1 97 ? 238.655 150.176 154.597 1.00 70.05 97 VAL B CA 1
ATOM 5549 C C . VAL D 1 97 ? 239.446 150.496 153.338 1.00 72.37 97 VAL B C 1
ATOM 5550 O O . VAL D 1 97 ? 240.483 149.877 153.081 1.00 71.13 97 VAL B O 1
ATOM 5554 N N . PHE D 1 98 ? 238.947 151.469 152.572 1.00 76.75 98 PHE B N 1
ATOM 5555 C CA . PHE D 1 98 ? 239.526 151.852 151.306 1.00 77.64 98 PHE B CA 1
ATOM 5556 C C . PHE D 1 98 ? 240.214 153.204 151.413 1.00 77.17 98 PHE B C 1
ATOM 5557 O O . PHE D 1 98 ? 239.864 154.049 152.238 1.00 78.96 98 PHE B O 1
ATOM 5565 N N . LEU D 1 99 ? 241.222 153.396 150.557 1.00 78.03 99 LEU B N 1
ATOM 5566 C CA . LEU D 1 99 ? 241.972 154.644 150.514 1.00 77.31 99 LEU B CA 1
ATOM 5567 C C . LEU D 1 99 ? 242.173 155.009 149.052 1.00 81.93 99 LEU B C 1
ATOM 5568 O O . LEU D 1 99 ? 242.678 154.193 148.286 1.00 85.02 99 LEU B O 1
ATOM 5573 N N . LYS D 1 100 ? 241.816 156.218 148.671 1.00 83.48 100 LYS B N 1
ATOM 5574 C CA . LYS D 1 100 ? 241.988 156.644 147.282 1.00 79.19 100 LYS B CA 1
ATOM 5575 C C . LYS D 1 100 ? 242.679 158.008 147.242 1.00 86.39 100 LYS B C 1
ATOM 5576 O O . LYS D 1 100 ? 242.247 158.953 147.914 1.00 91.70 100 LYS B O 1
ATOM 5582 N N . MET D 1 101 ? 243.713 158.117 146.414 1.00 98.77 101 MET B N 1
ATOM 5583 C CA . MET D 1 101 ? 244.418 159.376 146.171 1.00 98.16 101 MET B CA 1
ATOM 5584 C C . MET D 1 101 ? 244.337 159.682 144.665 1.00 99.55 101 MET B C 1
ATOM 5585 O O . MET D 1 101 ? 244.772 158.867 143.852 1.00 101.64 101 MET B O 1
ATOM 5590 N N . ASN D 1 102 ? 243.818 160.856 144.332 1.00 108.97 102 ASN B N 1
ATOM 5591 C CA . ASN D 1 102 ? 243.567 161.207 142.932 1.00 110.57 102 ASN B CA 1
ATOM 5592 C C . ASN D 1 102 ? 244.864 161.409 142.170 1.00 112.16 102 ASN B C 1
ATOM 5593 O O . ASN D 1 102 ? 245.026 160.888 141.061 1.00 114.54 102 ASN B O 1
ATOM 5598 N N . SER D 1 103 ? 245.801 162.156 142.732 1.00 113.90 103 SER B N 1
ATOM 5599 C CA . SER D 1 103 ? 247.030 162.488 142.038 1.00 114.07 103 SER B CA 1
ATOM 5600 C C . SER D 1 103 ? 248.208 161.719 142.608 1.00 115.27 103 SER B C 1
ATOM 5601 O O . SER D 1 103 ? 248.213 161.267 143.764 1.00 117.10 103 SER B O 1
ATOM 5604 N N . LEU D 1 104 ? 249.245 161.558 141.774 1.00 117.83 104 LEU B N 1
ATOM 5605 C CA . LEU D 1 104 ? 250.450 160.831 142.149 1.00 119.13 104 LEU B CA 1
ATOM 5606 C C . LEU D 1 104 ? 251.672 161.618 141.706 1.00 118.48 104 LEU B C 1
ATOM 5607 O O . LEU D 1 104 ? 251.640 162.294 140.678 1.00 118.46 104 LEU B O 1
ATOM 5612 N N . GLN D 1 105 ? 252.730 161.553 142.513 1.00 117.98 105 GLN B N 1
ATOM 5613 C CA . GLN D 1 105 ? 254.012 162.174 142.190 1.00 116.05 105 GLN B CA 1
ATOM 5614 C C . GLN D 1 105 ? 255.114 161.208 142.616 1.00 118.53 105 GLN B C 1
ATOM 5615 O O . GLN D 1 105 ? 254.862 160.194 143.269 1.00 120.80 105 GLN B O 1
ATOM 5621 N N . THR D 1 106 ? 256.349 161.514 142.231 1.00 118.33 106 THR B N 1
ATOM 5622 C CA . THR D 1 106 ? 257.480 160.681 142.618 1.00 116.23 106 THR B CA 1
ATOM 5623 C C . THR D 1 106 ? 257.815 160.841 144.095 1.00 117.04 106 THR B C 1
ATOM 5624 O O . THR D 1 106 ? 258.488 159.962 144.656 1.00 119.58 106 THR B O 1
ATOM 5628 N N . ASP D 1 107 ? 257.335 161.906 144.736 1.00 113.12 107 ASP B N 1
ATOM 5629 C CA . ASP D 1 107 ? 257.568 162.019 146.185 1.00 113.27 107 ASP B CA 1
ATOM 5630 C C . ASP D 1 107 ? 256.689 161.055 146.963 1.00 109.84 107 ASP B C 1
ATOM 5631 O O . ASP D 1 107 ? 257.062 160.609 148.047 1.00 108.01 107 ASP B O 1
ATOM 5636 N N . ASP D 1 108 ? 255.535 160.695 146.396 1.00 103.37 108 ASP B N 1
ATOM 5637 C CA . ASP D 1 108 ? 254.567 159.848 147.090 1.00 103.73 108 ASP B CA 1
ATOM 5638 C C . ASP D 1 108 ? 254.931 158.367 146.955 1.00 102.13 108 ASP B C 1
ATOM 5639 O O . ASP D 1 108 ? 254.159 157.515 146.514 1.00 102.24 108 ASP B O 1
ATOM 5644 N N . THR D 1 109 ? 256.142 158.060 147.392 1.00 99.94 109 THR B N 1
ATOM 5645 C CA . THR D 1 109 ? 256.641 156.693 147.375 1.00 101.98 109 THR B CA 1
ATOM 5646 C C . THR D 1 109 ? 257.013 156.323 148.806 1.00 107.21 109 THR B C 1
ATOM 5647 O O . THR D 1 109 ? 258.013 156.815 149.325 1.00 112.51 109 THR B O 1
ATOM 5651 N N . ALA D 1 110 ? 256.244 155.422 149.412 1.00 92.79 110 ALA B N 1
ATOM 5652 C CA . ALA D 1 110 ? 256.452 155.069 150.813 1.00 89.73 110 ALA B CA 1
ATOM 5653 C C . ALA D 1 110 ? 255.738 153.764 151.089 1.00 90.04 110 ALA B C 1
ATOM 5654 O O . ALA D 1 110 ? 255.046 153.216 150.233 1.00 95.78 110 ALA B O 1
ATOM 5656 N N . ARG D 1 111 ? 255.958 153.242 152.300 1.00 87.48 111 ARG B N 1
ATOM 5657 C CA . ARG D 1 111 ? 255.245 152.054 152.778 1.00 85.21 111 ARG B CA 1
ATOM 5658 C C . ARG D 1 111 ? 254.010 152.501 153.552 1.00 88.07 111 ARG B C 1
ATOM 5659 O O . ARG D 1 111 ? 254.119 153.346 154.442 1.00 94.09 111 ARG B O 1
ATOM 5667 N N . TYR D 1 112 ? 252.847 151.917 153.251 1.00 71.93 112 TYR B N 1
ATOM 5668 C CA . TYR D 1 112 ? 251.549 152.381 153.773 1.00 74.01 112 TYR B CA 1
ATOM 5669 C C . TYR D 1 112 ? 250.991 151.375 154.774 1.00 76.58 112 TYR B C 1
ATOM 5670 O O . TYR D 1 112 ? 250.880 150.180 154.463 1.00 82.18 112 TYR B O 1
ATOM 5679 N N . TYR D 1 113 ? 250.668 151.856 155.975 1.00 65.08 113 TYR B N 1
ATOM 5680 C CA . TYR D 1 113 ? 250.106 151.052 157.050 1.00 62.81 113 TYR B CA 1
ATOM 5681 C C . TYR D 1 113 ? 248.649 151.426 157.325 1.00 65.71 113 TYR B C 1
ATOM 5682 O O . TYR D 1 113 ? 248.154 152.479 156.905 1.00 73.79 113 TYR B O 1
ATOM 5691 N N . CYS D 1 114 ? 247.943 150.540 158.040 1.00 61.60 114 CYS B N 1
ATOM 5692 C CA . CYS D 1 114 ? 246.652 150.849 158.633 1.00 64.20 114 CYS B CA 1
ATOM 5693 C C . CYS D 1 114 ? 246.715 150.478 160.104 1.00 71.48 114 CYS B C 1
ATOM 5694 O O . CYS D 1 114 ? 247.192 149.398 160.457 1.00 80.44 114 CYS B O 1
ATOM 5697 N N . ALA D 1 115 ? 246.248 151.361 160.958 1.00 64.02 115 ALA B N 1
ATOM 5698 C CA . ALA D 1 115 ? 246.381 151.173 162.401 1.00 57.08 115 ALA B CA 1
ATOM 5699 C C . ALA D 1 115 ? 245.049 151.253 163.109 1.00 62.72 115 ALA B C 1
ATOM 5700 O O . ALA D 1 115 ? 244.008 151.348 162.462 1.00 79.32 115 ALA B O 1
ATOM 5702 N N . ARG D 1 116 ? 245.055 151.216 164.442 1.00 52.61 116 ARG B N 1
ATOM 5703 C CA . ARG D 1 116 ? 243.822 151.246 165.233 1.00 52.72 116 ARG B CA 1
ATOM 5704 C C . ARG D 1 116 ? 244.018 152.159 166.435 1.00 57.83 116 ARG B C 1
ATOM 5705 O O . ARG D 1 116 ? 245.108 152.260 166.992 1.00 67.67 116 ARG B O 1
ATOM 5713 N N . ASP D 1 117 ? 242.961 152.859 166.792 1.00 49.52 117 ASP B N 1
ATOM 5714 C CA . ASP D 1 117 ? 242.981 153.716 167.968 1.00 58.17 117 ASP B CA 1
ATOM 5715 C C . ASP D 1 117 ? 242.508 152.968 169.223 1.00 66.22 117 ASP B C 1
ATOM 5716 O O . ASP D 1 117 ? 242.247 151.770 169.210 1.00 73.29 117 ASP B O 1
ATOM 5721 N N . ARG D 1 118 ? 242.453 153.712 170.335 1.00 64.79 118 ARG B N 1
ATOM 5722 C CA . ARG D 1 118 ? 241.955 153.211 171.606 1.00 69.29 118 ARG B CA 1
ATOM 5723 C C . ARG D 1 118 ? 240.443 153.312 171.729 1.00 69.46 118 ARG B C 1
ATOM 5724 O O . ARG D 1 118 ? 239.875 152.741 172.670 1.00 74.62 118 ARG B O 1
ATOM 5732 N N . SER D 1 119 ? 239.787 154.017 170.821 1.00 58.78 119 SER B N 1
ATOM 5733 C CA . SER D 1 119 ? 238.338 154.159 170.819 1.00 56.69 119 SER B CA 1
ATOM 5734 C C . SER D 1 119 ? 237.850 154.347 169.397 1.00 60.98 119 SER B C 1
ATOM 5735 O O . SER D 1 119 ? 238.563 154.066 168.427 1.00 68.89 119 SER B O 1
ATOM 5738 N N . TYR D 1 120 ? 236.605 154.806 169.266 1.00 51.44 120 TYR B N 1
ATOM 5739 C CA . TYR D 1 120 ? 236.115 155.087 167.930 1.00 56.81 120 TYR B CA 1
ATOM 5740 C C . TYR D 1 120 ? 236.481 156.484 167.475 1.00 58.38 120 TYR B C 1
ATOM 5741 O O . TYR D 1 120 ? 236.202 156.830 166.316 1.00 70.65 120 TYR B O 1
ATOM 5750 N N . GLY D 1 121 ? 237.028 157.335 168.353 1.00 48.44 121 GLY B N 1
ATOM 5751 C CA . GLY D 1 121 ? 237.525 158.643 167.972 1.00 54.21 121 GLY B CA 1
ATOM 5752 C C . GLY D 1 121 ? 237.162 159.724 168.971 1.00 60.02 121 GLY B C 1
ATOM 5753 O O . GLY D 1 121 ? 236.513 159.479 169.979 1.00 70.26 121 GLY B O 1
ATOM 5754 N N . GLY D 1 122 ? 237.643 160.948 168.694 1.00 49.81 122 GLY B N 1
ATOM 5755 C CA . GLY D 1 122 ? 237.305 162.099 169.495 1.00 49.90 122 GLY B CA 1
ATOM 5756 C C . GLY D 1 122 ? 238.120 162.272 170.751 1.00 56.39 122 GLY B C 1
ATOM 5757 O O . GLY D 1 122 ? 237.740 163.066 171.607 1.00 62.82 122 GLY B O 1
ATOM 5758 N N . SER D 1 123 ? 239.249 161.574 170.880 1.00 58.84 123 SER B N 1
ATOM 5759 C CA . SER D 1 123 ? 240.108 161.775 172.039 1.00 58.48 123 SER B CA 1
ATOM 5760 C C . SER D 1 123 ? 241.541 161.505 171.612 1.00 63.44 123 SER B C 1
ATOM 5761 O O . SER D 1 123 ? 241.788 160.835 170.600 1.00 69.26 123 SER B O 1
ATOM 5764 N N . SER D 1 124 ? 242.488 161.995 172.415 1.00 51.47 124 SER B N 1
ATOM 5765 C CA . SER D 1 124 ? 243.899 161.742 172.162 1.00 44.26 124 SER B CA 1
ATOM 5766 C C . SER D 1 124 ? 244.149 160.249 172.102 1.00 53.14 124 SER B C 1
ATOM 5767 O O . SER D 1 124 ? 243.701 159.490 172.958 1.00 67.18 124 SER B O 1
ATOM 5770 N N . ALA D 1 125 ? 244.860 159.815 171.068 1.00 47.74 125 ALA B N 1
ATOM 5771 C CA . ALA D 1 125 ? 244.967 158.415 170.740 1.00 56.37 125 ALA B CA 1
ATOM 5772 C C . ALA D 1 125 ? 246.426 157.988 170.638 1.00 53.44 125 ALA B C 1
ATOM 5773 O O . ALA D 1 125 ? 247.308 158.773 170.310 1.00 56.30 125 ALA B O 1
ATOM 5775 N N . TRP D 1 126 ? 246.639 156.715 170.948 1.00 64.06 126 TRP B N 1
ATOM 5776 C CA . TRP D 1 126 ? 247.887 156.018 170.668 1.00 59.89 126 TRP B CA 1
ATOM 5777 C C . TRP D 1 126 ? 247.585 154.747 169.894 1.00 64.10 126 TRP B C 1
ATOM 5778 O O . TRP D 1 126 ? 246.703 153.985 170.285 1.00 65.55 126 TRP B O 1
ATOM 5789 N N . PHE D 1 127 ? 248.277 154.544 168.781 1.00 60.16 127 PHE B N 1
ATOM 5790 C CA . PHE D 1 127 ? 247.981 153.441 167.887 1.00 57.34 127 PHE B CA 1
ATOM 5791 C C . PHE D 1 127 ? 248.504 152.146 168.476 1.00 59.40 127 PHE B C 1
ATOM 5792 O O . PHE D 1 127 ? 249.724 151.974 168.604 1.00 67.02 127 PHE B O 1
ATOM 5800 N N . GLY D 1 128 ? 247.584 151.241 168.818 1.00 53.38 128 GLY B N 1
ATOM 5801 C CA . GLY D 1 128 ? 247.882 150.057 169.579 1.00 52.57 128 GLY B CA 1
ATOM 5802 C C . GLY D 1 128 ? 248.385 148.885 168.767 1.00 54.39 128 GLY B C 1
ATOM 5803 O O . GLY D 1 128 ? 249.499 148.394 169.011 1.00 54.30 128 GLY B O 1
ATOM 5804 N N . TYR D 1 129 ? 247.583 148.435 167.817 1.00 64.61 129 TYR B N 1
ATOM 5805 C CA . TYR D 1 129 ? 247.911 147.266 166.995 1.00 64.91 129 TYR B CA 1
ATOM 5806 C C . TYR D 1 129 ? 248.184 147.705 165.569 1.00 63.90 129 TYR B C 1
ATOM 5807 O O . TYR D 1 129 ? 247.387 148.456 164.991 1.00 72.32 129 TYR B O 1
ATOM 5816 N N . TRP D 1 130 ? 249.308 147.246 165.019 1.00 60.53 130 TRP B N 1
ATOM 5817 C CA . TRP D 1 130 ? 249.735 147.695 163.706 1.00 59.67 130 TRP B CA 1
ATOM 5818 C C . TRP D 1 130 ? 249.544 146.600 162.656 1.00 64.02 130 TRP B C 1
ATOM 5819 O O . TRP D 1 130 ? 249.543 145.408 162.956 1.00 74.85 130 TRP B O 1
ATOM 5830 N N . GLY D 1 131 ? 249.352 147.041 161.405 1.00 68.45 131 GLY B N 1
ATOM 5831 C CA . GLY D 1 131 ? 249.298 146.129 160.271 1.00 73.03 131 GLY B CA 1
ATOM 5832 C C . GLY D 1 131 ? 250.682 145.943 159.652 1.00 73.40 131 GLY B C 1
ATOM 5833 O O . GLY D 1 131 ? 251.660 146.640 159.939 1.00 73.98 131 GLY B O 1
ATOM 5834 N N . GLN D 1 132 ? 250.767 144.994 158.725 1.00 83.01 132 GLN B N 1
ATOM 5835 C CA . GLN D 1 132 ? 252.065 144.662 158.153 1.00 80.78 132 GLN B CA 1
ATOM 5836 C C . GLN D 1 132 ? 252.575 145.785 157.255 1.00 80.22 132 GLN B C 1
ATOM 5837 O O . GLN D 1 132 ? 253.751 146.183 157.344 1.00 78.01 132 GLN B O 1
ATOM 5843 N N . GLY D 1 133 ? 251.728 146.311 156.371 1.00 77.81 133 GLY B N 1
ATOM 5844 C CA . GLY D 1 133 ? 252.164 147.406 155.533 1.00 75.80 133 GLY B CA 1
ATOM 5845 C C . GLY D 1 133 ? 252.803 146.956 154.230 1.00 82.43 133 GLY B C 1
ATOM 5846 O O . GLY D 1 133 ? 253.764 146.179 154.235 1.00 86.17 133 GLY B O 1
ATOM 5847 N N . THR D 1 134 ? 252.306 147.454 153.104 1.00 94.17 134 THR B N 1
ATOM 5848 C CA . THR D 1 134 ? 252.799 147.109 151.778 1.00 92.80 134 THR B CA 1
ATOM 5849 C C . THR D 1 134 ? 253.561 148.278 151.152 1.00 91.16 134 THR B C 1
ATOM 5850 O O . THR D 1 134 ? 253.337 149.443 151.460 1.00 92.40 134 THR B O 1
ATOM 5854 N N . LEU D 1 135 ? 254.438 147.952 150.232 1.00 99.07 135 LEU B N 1
ATOM 5855 C CA . LEU D 1 135 ? 255.284 148.933 149.574 1.00 101.40 135 LEU B CA 1
ATOM 5856 C C . LEU D 1 135 ? 254.676 149.305 148.225 1.00 100.99 135 LEU B C 1
ATOM 5857 O O . LEU D 1 135 ? 254.305 148.426 147.439 1.00 104.66 135 LEU B O 1
ATOM 5862 N N . VAL D 1 136 ? 254.610 150.609 147.962 1.00 100.32 136 VAL B N 1
ATOM 5863 C CA . VAL D 1 136 ? 254.054 151.128 146.718 1.00 103.10 136 VAL B CA 1
ATOM 5864 C C . VAL D 1 136 ? 255.106 152.005 146.067 1.00 109.03 136 VAL B C 1
ATOM 5865 O O . VAL D 1 136 ? 255.625 152.921 146.710 1.00 108.01 136 VAL B O 1
ATOM 5869 N N . THR D 1 137 ? 255.420 151.718 144.824 1.00 122.65 137 THR B N 1
ATOM 5870 C CA . THR D 1 137 ? 256.319 152.533 144.041 1.00 120.01 137 THR B CA 1
ATOM 5871 C C . THR D 1 137 ? 255.571 153.070 142.820 1.00 119.55 137 THR B C 1
ATOM 5872 O O . THR D 1 137 ? 254.837 152.326 142.171 1.00 118.99 137 THR B O 1
ATOM 5876 N N . VAL D 1 138 ? 255.753 154.346 142.526 1.00 124.88 138 VAL B N 1
ATOM 5877 C CA . VAL D 1 138 ? 255.072 155.013 141.424 1.00 125.91 138 VAL B CA 1
ATOM 5878 C C . VAL D 1 138 ? 256.117 155.533 140.450 1.00 127.15 138 VAL B C 1
ATOM 5879 O O . VAL D 1 138 ? 257.015 156.293 140.834 1.00 125.35 138 VAL B O 1
ATOM 5883 N N . SER D 1 139 ? 255.986 155.152 139.182 1.00 137.37 139 SER B N 1
ATOM 5884 C CA . SER D 1 139 ? 256.953 155.506 138.145 1.00 135.83 139 SER B CA 1
ATOM 5885 C C . SER D 1 139 ? 256.364 155.216 136.779 1.00 133.57 139 SER B C 1
ATOM 5886 O O . SER D 1 139 ? 255.407 154.442 136.651 1.00 131.42 139 SER B O 1
ATOM 5889 N N . ALA D 1 140 ? 256.924 155.840 135.772 1.00 139.45 140 ALA B N 1
ATOM 5890 C CA . ALA D 1 140 ? 256.523 155.559 134.397 1.00 140.46 140 ALA B CA 1
ATOM 5891 C C . ALA D 1 140 ? 257.542 154.656 133.684 1.00 142.03 140 ALA B C 1
ATOM 5892 O O . ALA D 1 140 ? 258.699 154.517 134.118 1.00 141.46 140 ALA B O 1
ATOM 5895 N N . ASP E 2 20 ? 250.742 169.992 164.257 1.00 92.53 20 ASP I N 1
ATOM 5896 C CA . ASP E 2 20 ? 251.823 170.749 163.638 1.00 97.18 20 ASP I CA 1
ATOM 5897 C C . ASP E 2 20 ? 252.940 170.981 164.635 1.00 96.50 20 ASP I C 1
ATOM 5898 O O . ASP E 2 20 ? 253.856 171.764 164.399 1.00 94.96 20 ASP I O 1
ATOM 5903 N N . ILE E 2 21 ? 252.803 170.349 165.799 1.00 80.30 21 ILE I N 1
ATOM 5904 C CA . ILE E 2 21 ? 253.852 170.403 166.812 1.00 75.77 21 ILE I CA 1
ATOM 5905 C C . ILE E 2 21 ? 255.086 169.689 166.277 1.00 76.68 21 ILE I C 1
ATOM 5906 O O . ILE E 2 21 ? 255.015 168.545 165.799 1.00 80.96 21 ILE I O 1
ATOM 5911 N N . GLN E 2 22 ? 256.222 170.359 166.369 1.00 84.04 22 GLN I N 1
ATOM 5912 C CA . GLN E 2 22 ? 257.456 169.839 165.805 1.00 87.52 22 GLN I CA 1
ATOM 5913 C C . GLN E 2 22 ? 258.202 169.042 166.868 1.00 91.43 22 GLN I C 1
ATOM 5914 O O . GLN E 2 22 ? 258.673 169.610 167.872 1.00 90.94 22 GLN I O 1
ATOM 5920 N N . MET E 2 23 ? 258.349 167.722 166.636 1.00 85.86 23 MET I N 1
ATOM 5921 C CA . MET E 2 23 ? 259.031 166.812 167.546 1.00 78.18 23 MET I CA 1
ATOM 5922 C C . MET E 2 23 ? 260.484 166.691 167.087 1.00 79.39 23 MET I C 1
ATOM 5923 O O . MET E 2 23 ? 260.758 166.479 165.890 1.00 83.49 23 MET I O 1
ATOM 5928 N N . THR E 2 24 ? 261.406 166.818 168.013 1.00 84.32 24 THR I N 1
ATOM 5929 C CA . THR E 2 24 ? 262.821 166.759 167.718 1.00 87.20 24 THR I CA 1
ATOM 5930 C C . THR E 2 24 ? 263.510 165.741 168.627 1.00 86.58 24 THR I C 1
ATOM 5931 O O . THR E 2 24 ? 263.239 165.689 169.824 1.00 90.05 24 THR I O 1
ATOM 5935 N N . GLN E 2 25 ? 264.382 164.936 168.013 1.00 91.63 25 GLN I N 1
ATOM 5936 C CA . GLN E 2 25 ? 265.279 164.022 168.719 1.00 94.87 25 GLN I CA 1
ATOM 5937 C C . GLN E 2 25 ? 266.706 164.426 168.378 1.00 97.01 25 GLN I C 1
ATOM 5938 O O . GLN E 2 25 ? 267.060 164.501 167.202 1.00 97.47 25 GLN I O 1
ATOM 5944 N N . THR E 2 26 ? 267.519 164.671 169.410 1.00 110.88 26 THR I N 1
ATOM 5945 C CA . THR E 2 26 ? 268.893 165.139 169.238 1.00 111.29 26 THR I CA 1
ATOM 5946 C C . THR E 2 26 ? 269.789 164.176 168.456 1.00 111.53 26 THR I C 1
ATOM 5947 O O . THR E 2 26 ? 270.335 164.528 167.399 1.00 109.78 26 THR I O 1
ATOM 5951 N N . THR E 2 27 ? 269.953 162.968 168.972 1.00 109.72 27 THR I N 1
ATOM 5952 C CA . THR E 2 27 ? 270.835 161.986 168.364 1.00 109.34 27 THR I CA 1
ATOM 5953 C C . THR E 2 27 ? 270.059 161.162 167.342 1.00 108.65 27 THR I C 1
ATOM 5954 O O . THR E 2 27 ? 268.818 161.098 167.366 1.00 110.75 27 THR I O 1
ATOM 5958 N N . SER E 2 28 ? 270.801 160.596 166.393 1.00 107.00 28 SER I N 1
ATOM 5959 C CA . SER E 2 28 ? 270.280 159.682 165.378 1.00 106.74 28 SER I CA 1
ATOM 5960 C C . SER E 2 28 ? 270.972 158.329 165.384 1.00 108.34 28 SER I C 1
ATOM 5961 O O . SER E 2 28 ? 270.567 157.444 164.612 1.00 108.35 28 SER I O 1
ATOM 5964 N N . SER E 2 29 ? 271.993 158.121 166.218 1.00 114.51 29 SER I N 1
ATOM 5965 C CA . SER E 2 29 ? 272.640 156.829 166.342 1.00 115.76 29 SER I CA 1
ATOM 5966 C C . SER E 2 29 ? 273.293 156.678 167.711 1.00 114.91 29 SER I C 1
ATOM 5967 O O . SER E 2 29 ? 273.710 157.663 168.344 1.00 113.67 29 SER I O 1
ATOM 5970 N N . LEU E 2 30 ? 273.353 155.436 168.177 1.00 115.45 30 LEU I N 1
ATOM 5971 C CA . LEU E 2 30 ? 273.940 155.107 169.458 1.00 117.54 30 LEU I CA 1
ATOM 5972 C C . LEU E 2 30 ? 274.423 153.652 169.442 1.00 118.07 30 LEU I C 1
ATOM 5973 O O . LEU E 2 30 ? 273.868 152.796 168.751 1.00 118.61 30 LEU I O 1
ATOM 5978 N N . SER E 2 31 ? 275.461 153.373 170.233 1.00 127.10 31 SER I N 1
ATOM 5979 C CA . SER E 2 31 ? 276.087 152.057 170.321 1.00 127.65 31 SER I CA 1
ATOM 5980 C C . SER E 2 31 ? 276.361 151.712 171.769 1.00 127.01 31 SER I C 1
ATOM 5981 O O . SER E 2 31 ? 276.839 152.539 172.529 1.00 126.21 31 SER I O 1
ATOM 5984 N N . ALA E 2 32 ? 276.109 150.461 172.121 1.00 130.04 32 ALA I N 1
ATOM 5985 C CA . ALA E 2 32 ? 276.260 150.014 173.493 1.00 130.94 32 ALA I CA 1
ATOM 5986 C C . ALA E 2 32 ? 276.456 148.516 173.507 1.00 132.32 32 ALA I C 1
ATOM 5987 O O . ALA E 2 32 ? 276.231 147.829 172.516 1.00 132.27 32 ALA I O 1
ATOM 5989 N N . SER E 2 33 ? 276.877 148.013 174.663 1.00 132.89 33 SER I N 1
ATOM 5990 C CA . SER E 2 33 ? 277.170 146.593 174.843 1.00 132.17 33 SER I CA 1
ATOM 5991 C C . SER E 2 33 ? 276.104 145.925 175.703 1.00 132.61 33 SER I C 1
ATOM 5992 O O . SER E 2 33 ? 275.248 146.611 176.310 1.00 130.70 33 SER I O 1
ATOM 5995 N N . LEU E 2 34 ? 276.131 144.588 175.714 1.00 135.05 34 LEU I N 1
ATOM 5996 C CA . LEU E 2 34 ? 275.159 143.854 176.503 1.00 133.51 34 LEU I CA 1
ATOM 5997 C C . LEU E 2 34 ? 275.362 144.144 177.982 1.00 134.65 34 LEU I C 1
ATOM 5998 O O . LEU E 2 34 ? 276.477 144.259 178.475 1.00 136.81 34 LEU I O 1
ATOM 6003 N N . GLY E 2 35 ? 274.239 144.279 178.696 1.00 130.99 35 GLY I N 1
ATOM 6004 C CA . GLY E 2 35 ? 274.242 144.637 180.114 1.00 131.41 35 GLY I CA 1
ATOM 6005 C C . GLY E 2 35 ? 274.446 146.102 180.433 1.00 130.73 35 GLY I C 1
ATOM 6006 O O . GLY E 2 35 ? 274.624 146.449 181.615 1.00 129.81 35 GLY I O 1
ATOM 6007 N N . ASP E 2 36 ? 274.446 146.972 179.435 1.00 131.93 36 ASP I N 1
ATOM 6008 C CA . ASP E 2 36 ? 274.582 148.393 179.633 1.00 131.62 36 ASP I CA 1
ATOM 6009 C C . ASP E 2 36 ? 273.240 149.103 179.420 1.00 134.23 36 ASP I C 1
ATOM 6010 O O . ASP E 2 36 ? 272.446 148.715 178.564 1.00 135.35 36 ASP I O 1
ATOM 6015 N N . ARG E 2 37 ? 273.027 150.151 180.192 1.00 122.86 37 ARG I N 1
ATOM 6016 C CA . ARG E 2 37 ? 271.855 150.988 180.055 1.00 120.11 37 ARG I CA 1
ATOM 6017 C C . ARG E 2 37 ? 272.150 152.235 179.239 1.00 119.45 37 ARG I C 1
ATOM 6018 O O . ARG E 2 37 ? 273.277 152.766 179.234 1.00 121.11 37 ARG I O 1
ATOM 6026 N N . VAL E 2 38 ? 271.123 152.702 178.528 1.00 107.33 38 VAL I N 1
ATOM 6027 C CA . VAL E 2 38 ? 271.193 153.881 177.660 1.00 108.39 38 VAL I CA 1
ATOM 6028 C C . VAL E 2 38 ? 269.890 154.647 177.828 1.00 106.45 38 VAL I C 1
ATOM 6029 O O . VAL E 2 38 ? 268.910 154.148 178.387 1.00 106.18 38 VAL I O 1
ATOM 6033 N N . THR E 2 39 ? 269.881 155.861 177.283 1.00 96.50 39 THR I N 1
ATOM 6034 C CA . THR E 2 39 ? 268.745 156.749 177.407 1.00 98.89 39 THR I CA 1
ATOM 6035 C C . THR E 2 39 ? 268.517 157.486 176.086 1.00 98.82 39 THR I C 1
ATOM 6036 O O . THR E 2 39 ? 269.468 157.893 175.417 1.00 99.13 39 THR I O 1
ATOM 6040 N N . ILE E 2 40 ? 267.243 157.621 175.700 1.00 87.68 40 ILE I N 1
ATOM 6041 C CA . ILE E 2 40 ? 266.835 158.299 174.471 1.00 87.56 40 ILE I CA 1
ATOM 6042 C C . ILE E 2 40 ? 265.905 159.452 174.842 1.00 86.37 40 ILE I C 1
ATOM 6043 O O . ILE E 2 40 ? 264.958 159.277 175.617 1.00 87.66 40 ILE I O 1
ATOM 6048 N N . SER E 2 41 ? 266.197 160.634 174.338 1.00 83.81 41 SER I N 1
ATOM 6049 C CA . SER E 2 41 ? 265.469 161.859 174.681 1.00 85.44 41 SER I CA 1
ATOM 6050 C C . SER E 2 41 ? 264.719 162.402 173.481 1.00 88.61 41 SER I C 1
ATOM 6051 O O . SER E 2 41 ? 265.170 162.278 172.347 1.00 92.14 41 SER I O 1
ATOM 6054 N N . CYS E 2 42 ? 263.557 162.969 173.729 1.00 83.77 42 CYS I N 1
ATOM 6055 C CA . CYS E 2 42 ? 262.705 163.527 172.688 1.00 79.64 42 CYS I CA 1
ATOM 6056 C C . CYS E 2 42 ? 262.072 164.796 173.250 1.00 80.58 42 CYS I C 1
ATOM 6057 O O . CYS E 2 42 ? 261.603 164.797 174.390 1.00 80.68 42 CYS I O 1
ATOM 6060 N N . ARG E 2 43 ? 262.071 165.874 172.475 1.00 80.33 43 ARG I N 1
ATOM 6061 C CA . ARG E 2 43 ? 261.600 167.177 172.960 1.00 79.08 43 ARG I CA 1
ATOM 6062 C C . ARG E 2 43 ? 260.589 167.793 172.010 1.00 79.28 43 ARG I C 1
ATOM 6063 O O . ARG E 2 43 ? 260.689 167.632 170.802 1.00 77.94 43 ARG I O 1
ATOM 6071 N N . ALA E 2 44 ? 259.603 168.468 172.590 1.00 80.16 44 ALA I N 1
ATOM 6072 C CA . ALA E 2 44 ? 258.467 169.000 171.865 1.00 79.34 44 ALA I CA 1
ATOM 6073 C C . ALA E 2 44 ? 258.542 170.536 171.874 1.00 78.64 44 ALA I C 1
ATOM 6074 O O . ALA E 2 44 ? 259.301 171.143 172.627 1.00 88.18 44 ALA I O 1
ATOM 6076 N N . SER E 2 45 ? 257.725 171.144 171.014 1.00 71.75 45 SER I N 1
ATOM 6077 C CA . SER E 2 45 ? 257.619 172.605 170.925 1.00 72.38 45 SER I CA 1
ATOM 6078 C C . SER E 2 45 ? 256.674 173.181 171.987 1.00 73.17 45 SER I C 1
ATOM 6079 O O . SER E 2 45 ? 257.070 173.994 172.825 1.00 79.24 45 SER I O 1
ATOM 6082 N N . HIS E 2 46 ? 255.446 172.724 171.974 1.00 68.57 46 HIS I N 1
ATOM 6083 C CA . HIS E 2 46 ? 254.422 173.159 172.910 1.00 69.33 46 HIS I CA 1
ATOM 6084 C C . HIS E 2 46 ? 254.475 172.258 174.146 1.00 73.59 46 HIS I C 1
ATOM 6085 O O . HIS E 2 46 ? 255.409 171.456 174.312 1.00 79.99 46 HIS I O 1
ATOM 6092 N N . ASP E 2 47 ? 253.442 172.342 175.001 1.00 69.16 47 ASP I N 1
ATOM 6093 C CA . ASP E 2 47 ? 253.255 171.452 176.150 1.00 72.15 47 ASP I CA 1
ATOM 6094 C C . ASP E 2 47 ? 252.112 170.512 175.818 1.00 74.14 47 ASP I C 1
ATOM 6095 O O . ASP E 2 47 ? 250.975 170.952 175.608 1.00 73.09 47 ASP I O 1
ATOM 6100 N N . ILE E 2 48 ? 252.402 169.213 175.852 1.00 70.86 48 ILE I N 1
ATOM 6101 C CA . ILE E 2 48 ? 251.453 168.208 175.401 1.00 69.14 48 ILE I CA 1
ATOM 6102 C C . ILE E 2 48 ? 250.762 167.489 176.557 1.00 69.79 48 ILE I C 1
ATOM 6103 O O . ILE E 2 48 ? 249.924 166.625 176.301 1.00 75.77 48 ILE I O 1
ATOM 6108 N N . SER E 2 49 ? 251.036 167.884 177.792 1.00 61.57 49 SER I N 1
ATOM 6109 C CA . SER E 2 49 ? 250.320 167.348 178.970 1.00 64.40 49 SER I CA 1
ATOM 6110 C C . SER E 2 49 ? 250.476 165.832 179.096 1.00 66.19 49 SER I C 1
ATOM 6111 O O . SER E 2 49 ? 249.493 165.107 179.237 1.00 66.14 49 SER I O 1
ATOM 6114 N N . ASN E 2 50 ? 251.726 165.372 179.077 1.00 67.47 50 ASN I N 1
ATOM 6115 C CA . ASN E 2 50 ? 252.051 163.967 179.283 1.00 70.81 50 ASN I CA 1
ATOM 6116 C C . ASN E 2 50 ? 251.336 163.069 178.273 1.00 70.46 50 ASN I C 1
ATOM 6117 O O . ASN E 2 50 ? 250.782 162.026 178.622 1.00 74.33 50 ASN I O 1
ATOM 6122 N N . TYR E 2 51 ? 251.326 163.491 177.009 1.00 55.04 51 TYR I N 1
ATOM 6123 C CA . TYR E 2 51 ? 250.823 162.684 175.892 1.00 50.68 51 TYR I CA 1
ATOM 6124 C C . TYR E 2 51 ? 251.999 162.377 174.996 1.00 53.44 51 TYR I C 1
ATOM 6125 O O . TYR E 2 51 ? 252.286 163.099 174.032 1.00 61.12 51 TYR I O 1
ATOM 6134 N N . LEU E 2 52 ? 252.712 161.310 175.337 1.00 49.75 52 LEU I N 1
ATOM 6135 C CA . LEU E 2 52 ? 253.813 160.855 174.523 1.00 48.89 52 LEU I CA 1
ATOM 6136 C C . LEU E 2 52 ? 253.839 159.339 174.458 1.00 58.88 52 LEU I C 1
ATOM 6137 O O . LEU E 2 52 ? 253.487 158.655 175.426 1.00 71.29 52 LEU I O 1
ATOM 6142 N N . ASN E 2 53 ? 254.277 158.827 173.319 1.00 51.46 53 ASN I N 1
ATOM 6143 C CA . ASN E 2 53 ? 254.330 157.392 173.081 1.00 49.58 53 ASN I CA 1
ATOM 6144 C C . ASN E 2 53 ? 255.651 157.028 172.448 1.00 55.64 53 ASN I C 1
ATOM 6145 O O . ASN E 2 53 ? 256.241 157.827 171.725 1.00 67.39 53 ASN I O 1
ATOM 6150 N N . TRP E 2 54 ? 256.109 155.805 172.715 1.00 48.05 54 TRP I N 1
ATOM 6151 C CA . TRP E 2 54 ? 257.368 155.329 172.142 1.00 47.65 54 TRP I CA 1
ATOM 6152 C C . TRP E 2 54 ? 257.119 154.052 171.350 1.00 54.69 54 TRP I C 1
ATOM 6153 O O . TRP E 2 54 ? 256.425 153.152 171.836 1.00 64.42 54 TRP I O 1
ATOM 6164 N N . TYR E 2 55 ? 257.684 153.967 170.175 1.00 57.36 55 TYR I N 1
ATOM 6165 C CA . TYR E 2 55 ? 257.530 152.804 169.302 1.00 59.05 55 TYR I CA 1
ATOM 6166 C C . TYR E 2 55 ? 258.886 152.135 169.098 1.00 61.83 55 TYR I C 1
ATOM 6167 O O . TYR E 2 55 ? 259.911 152.615 169.592 1.00 66.08 55 TYR I O 1
ATOM 6176 N N . GLN E 2 56 ? 258.894 151.025 168.344 1.00 71.42 56 GLN I N 1
ATOM 6177 C CA . GLN E 2 56 ? 260.112 150.289 168.032 1.00 72.87 56 GLN I CA 1
ATOM 6178 C C . GLN E 2 56 ? 259.989 149.693 166.631 1.00 76.26 56 GLN I C 1
ATOM 6179 O O . GLN E 2 56 ? 259.165 148.808 166.394 1.00 80.54 56 GLN I O 1
ATOM 6185 N N . GLN E 2 57 ? 260.822 150.156 165.715 1.00 82.82 57 GLN I N 1
ATOM 6186 C CA . GLN E 2 57 ? 260.775 149.665 164.338 1.00 78.60 57 GLN I CA 1
ATOM 6187 C C . GLN E 2 57 ? 262.023 148.842 164.087 1.00 79.83 57 GLN I C 1
ATOM 6188 O O . GLN E 2 57 ? 263.056 149.371 163.688 1.00 81.20 57 GLN I O 1
ATOM 6194 N N . LYS E 2 58 ? 261.916 147.549 164.353 1.00 92.95 58 LYS I N 1
ATOM 6195 C CA . LYS E 2 58 ? 262.925 146.588 163.952 1.00 91.91 58 LYS I CA 1
ATOM 6196 C C . LYS E 2 58 ? 262.863 146.388 162.423 1.00 92.16 58 LYS I C 1
ATOM 6197 O O . LYS E 2 58 ? 261.851 146.716 161.792 1.00 94.01 58 LYS I O 1
ATOM 6203 N N . PRO E 2 59 ? 263.916 145.843 161.828 1.00 100.62 59 PRO I N 1
ATOM 6204 C CA . PRO E 2 59 ? 263.901 145.559 160.391 1.00 103.49 59 PRO I CA 1
ATOM 6205 C C . PRO E 2 59 ? 262.760 144.612 160.008 1.00 106.13 59 PRO I C 1
ATOM 6206 O O . PRO E 2 59 ? 262.230 143.844 160.812 1.00 104.84 59 PRO I O 1
ATOM 6210 N N . ASP E 2 60 ? 262.406 144.676 158.715 1.00 110.91 60 ASP I N 1
ATOM 6211 C CA . ASP E 2 60 ? 261.240 144.074 158.092 1.00 109.98 60 ASP I CA 1
ATOM 6212 C C . ASP E 2 60 ? 259.957 144.794 158.449 1.00 110.08 60 ASP I C 1
ATOM 6213 O O . ASP E 2 60 ? 258.876 144.244 158.247 1.00 112.07 60 ASP I O 1
ATOM 6218 N N . GLY E 2 61 ? 260.032 146.019 158.958 1.00 93.17 61 GLY I N 1
ATOM 6219 C CA . GLY E 2 61 ? 258.847 146.844 159.083 1.00 92.64 61 GLY I CA 1
ATOM 6220 C C . GLY E 2 61 ? 257.849 146.411 160.131 1.00 96.32 61 GLY I C 1
ATOM 6221 O O . GLY E 2 61 ? 256.655 146.720 160.003 1.00 99.40 61 GLY I O 1
ATOM 6222 N N . THR E 2 62 ? 258.285 145.718 161.185 1.00 94.56 62 THR I N 1
ATOM 6223 C CA . THR E 2 62 ? 257.406 145.400 162.294 1.00 95.04 62 THR I CA 1
ATOM 6224 C C . THR E 2 62 ? 257.385 146.581 163.247 1.00 90.68 62 THR I C 1
ATOM 6225 O O . THR E 2 62 ? 258.421 146.951 163.813 1.00 89.73 62 THR I O 1
ATOM 6229 N N . LEU E 2 63 ? 256.201 147.153 163.456 1.00 64.05 63 LEU I N 1
ATOM 6230 C CA . LEU E 2 63 ? 256.032 148.272 164.358 1.00 61.33 63 LEU I CA 1
ATOM 6231 C C . LEU E 2 63 ? 255.242 147.839 165.578 1.00 66.43 63 LEU I C 1
ATOM 6232 O O . LEU E 2 63 ? 254.232 147.132 165.460 1.00 77.22 63 LEU I O 1
ATOM 6237 N N . LYS E 2 64 ? 255.706 148.281 166.741 1.00 60.80 64 LYS I N 1
ATOM 6238 C CA . LYS E 2 64 ? 255.108 147.851 167.978 1.00 63.02 64 LYS I CA 1
ATOM 6239 C C . LYS E 2 64 ? 255.060 149.012 168.961 1.00 61.34 64 LYS I C 1
ATOM 6240 O O . LYS E 2 64 ? 255.894 149.933 168.936 1.00 69.86 64 LYS I O 1
ATOM 6246 N N . LEU E 2 65 ? 254.052 148.971 169.816 1.00 51.11 65 LEU I N 1
ATOM 6247 C CA . LEU E 2 65 ? 253.834 149.977 170.823 1.00 49.06 65 LEU I CA 1
ATOM 6248 C C . LEU E 2 65 ? 254.509 149.544 172.112 1.00 63.53 65 LEU I C 1
ATOM 6249 O O . LEU E 2 65 ? 254.216 148.466 172.643 1.00 72.74 65 LEU I O 1
ATOM 6254 N N . LEU E 2 66 ? 255.337 150.437 172.669 1.00 62.71 66 LEU I N 1
ATOM 6255 C CA . LEU E 2 66 ? 256.124 150.187 173.872 1.00 58.17 66 LEU I CA 1
ATOM 6256 C C . LEU E 2 66 ? 255.542 150.889 175.096 1.00 64.52 66 LEU I C 1
ATOM 6257 O O . LEU E 2 66 ? 255.364 150.262 176.146 1.00 71.62 66 LEU I O 1
ATOM 6262 N N . ILE E 2 67 ? 255.311 152.202 175.020 1.00 61.73 67 ILE I N 1
ATOM 6263 C CA . ILE E 2 67 ? 254.948 153.051 176.153 1.00 56.96 67 ILE I CA 1
ATOM 6264 C C . ILE E 2 67 ? 253.920 154.075 175.711 1.00 59.35 67 ILE I C 1
ATOM 6265 O O . ILE E 2 67 ? 254.017 154.615 174.608 1.00 71.85 67 ILE I O 1
ATOM 6270 N N . TYR E 2 68 ? 252.917 154.331 176.546 1.00 57.17 68 TYR I N 1
ATOM 6271 C CA . TYR E 2 68 ? 251.925 155.350 176.258 1.00 62.41 68 TYR I CA 1
ATOM 6272 C C . TYR E 2 68 ? 251.729 156.206 177.508 1.00 66.85 68 TYR I C 1
ATOM 6273 O O . TYR E 2 68 ? 252.006 155.781 178.623 1.00 77.57 68 TYR I O 1
ATOM 6282 N N . TYR E 2 69 ? 251.242 157.425 177.285 1.00 59.62 69 TYR I N 1
ATOM 6283 C CA . TYR E 2 69 ? 251.036 158.428 178.314 1.00 57.67 69 TYR I CA 1
ATOM 6284 C C . TYR E 2 69 ? 252.319 158.774 179.085 1.00 64.00 69 TYR I C 1
ATOM 6285 O O . TYR E 2 69 ? 252.258 159.221 180.241 1.00 72.86 69 TYR I O 1
ATOM 6294 N N . THR E 2 70 ? 253.446 158.515 178.442 1.00 68.63 70 THR I N 1
ATOM 6295 C CA . THR E 2 70 ? 254.793 158.893 178.885 1.00 74.60 70 THR I CA 1
ATOM 6296 C C . THR E 2 70 ? 255.263 158.095 180.105 1.00 77.14 70 THR I C 1
ATOM 6297 O O . THR E 2 70 ? 256.455 158.146 180.423 1.00 77.16 70 THR I O 1
ATOM 6301 N N . SER E 2 71 ? 254.403 157.347 180.753 1.00 73.78 71 SER I N 1
ATOM 6302 C CA . SER E 2 71 ? 254.795 156.578 181.931 1.00 68.33 71 SER I CA 1
ATOM 6303 C C . SER E 2 71 ? 254.256 155.150 181.977 1.00 63.93 71 SER I C 1
ATOM 6304 O O . SER E 2 71 ? 254.791 154.333 182.714 1.00 70.74 71 SER I O 1
ATOM 6307 N N . ARG E 2 72 ? 253.171 154.821 181.252 1.00 68.12 72 ARG I N 1
ATOM 6308 C CA . ARG E 2 72 ? 252.561 153.502 181.377 1.00 72.78 72 ARG I CA 1
ATOM 6309 C C . ARG E 2 72 ? 253.225 152.522 180.440 1.00 75.24 72 ARG I C 1
ATOM 6310 O O . ARG E 2 72 ? 253.807 152.894 179.411 1.00 83.80 72 ARG I O 1
ATOM 6318 N N . LEU E 2 73 ? 253.109 151.243 180.777 1.00 70.13 73 LEU I N 1
ATOM 6319 C CA . LEU E 2 73 ? 253.722 150.163 180.022 1.00 74.19 73 LEU I CA 1
ATOM 6320 C C . LEU E 2 73 ? 252.637 149.334 179.331 1.00 75.49 73 LEU I C 1
ATOM 6321 O O . LEU E 2 73 ? 251.715 148.848 179.983 1.00 81.88 73 LEU I O 1
ATOM 6326 N N . HIS E 2 74 ? 252.747 149.200 178.019 1.00 64.08 74 HIS I N 1
ATOM 6327 C CA . HIS E 2 74 ? 251.799 148.402 177.251 1.00 63.98 74 HIS I CA 1
ATOM 6328 C C . HIS E 2 74 ? 251.894 146.930 177.626 1.00 76.14 74 HIS I C 1
ATOM 6329 O O . HIS E 2 74 ? 252.975 146.406 177.923 1.00 84.69 74 HIS I O 1
ATOM 6336 N N . SER E 2 75 ? 250.757 146.278 177.622 1.00 84.91 75 SER I N 1
ATOM 6337 C CA . SER E 2 75 ? 250.748 144.839 177.864 1.00 83.21 75 SER I CA 1
ATOM 6338 C C . SER E 2 75 ? 251.503 144.124 176.742 1.00 83.16 75 SER I C 1
ATOM 6339 O O . SER E 2 75 ? 251.212 144.334 175.562 1.00 84.53 75 SER I O 1
ATOM 6342 N N . GLY E 2 76 ? 252.460 143.287 177.119 1.00 84.49 76 GLY I N 1
ATOM 6343 C CA . GLY E 2 76 ? 253.284 142.600 176.160 1.00 85.92 76 GLY I CA 1
ATOM 6344 C C . GLY E 2 76 ? 254.667 143.193 175.988 1.00 86.28 76 GLY I C 1
ATOM 6345 O O . GLY E 2 76 ? 255.414 142.724 175.129 1.00 88.53 76 GLY I O 1
ATOM 6346 N N . VAL E 2 77 ? 255.007 144.228 176.761 1.00 90.10 77 VAL I N 1
ATOM 6347 C CA . VAL E 2 77 ? 256.315 144.860 176.676 1.00 94.01 77 VAL I CA 1
ATOM 6348 C C . VAL E 2 77 ? 257.140 144.428 177.885 1.00 97.52 77 VAL I C 1
ATOM 6349 O O . VAL E 2 77 ? 256.592 144.359 178.992 1.00 98.38 77 VAL I O 1
ATOM 6353 N N . PRO E 2 78 ? 258.423 144.066 177.746 1.00 103.36 78 PRO I N 1
ATOM 6354 C CA . PRO E 2 78 ? 259.201 143.685 178.924 1.00 100.74 78 PRO I CA 1
ATOM 6355 C C . PRO E 2 78 ? 259.277 144.823 179.921 1.00 102.36 78 PRO I C 1
ATOM 6356 O O . PRO E 2 78 ? 259.312 145.990 179.532 1.00 104.13 78 PRO I O 1
ATOM 6360 N N . SER E 2 79 ? 259.317 144.452 181.217 1.00 98.67 79 SER I N 1
ATOM 6361 C CA . SER E 2 79 ? 259.326 145.438 182.280 1.00 100.40 79 SER I CA 1
ATOM 6362 C C . SER E 2 79 ? 260.625 146.270 182.331 1.00 104.27 79 SER I C 1
ATOM 6363 O O . SER E 2 79 ? 260.652 147.314 183.023 1.00 103.23 79 SER I O 1
ATOM 6366 N N . ARG E 2 80 ? 261.688 145.823 181.657 1.00 101.30 80 ARG I N 1
ATOM 6367 C CA . ARG E 2 80 ? 262.941 146.572 181.698 1.00 98.23 80 ARG I CA 1
ATOM 6368 C C . ARG E 2 80 ? 262.800 147.961 181.078 1.00 98.25 80 ARG I C 1
ATOM 6369 O O . ARG E 2 80 ? 263.541 148.887 181.443 1.00 97.36 80 ARG I O 1
ATOM 6377 N N . PHE E 2 81 ? 261.871 148.100 180.150 1.00 93.05 81 PHE I N 1
ATOM 6378 C CA . PHE E 2 81 ? 261.638 149.381 179.513 1.00 87.95 81 PHE I CA 1
ATOM 6379 C C . PHE E 2 81 ? 260.994 150.336 180.497 1.00 90.50 81 PHE I C 1
ATOM 6380 O O . PHE E 2 81 ? 260.078 149.967 181.232 1.00 93.12 81 PHE I O 1
ATOM 6388 N N . SER E 2 82 ? 261.503 151.567 180.541 1.00 93.00 82 SER I N 1
ATOM 6389 C CA . SER E 2 82 ? 260.945 152.549 181.448 1.00 92.09 82 SER I CA 1
ATOM 6390 C C . SER E 2 82 ? 261.221 153.940 180.899 1.00 91.98 82 SER I C 1
ATOM 6391 O O . SER E 2 82 ? 262.259 154.176 180.297 1.00 97.43 82 SER I O 1
ATOM 6394 N N . GLY E 2 83 ? 260.285 154.855 181.137 1.00 82.24 83 GLY I N 1
ATOM 6395 C CA . GLY E 2 83 ? 260.402 156.208 180.646 1.00 84.35 83 GLY I CA 1
ATOM 6396 C C . GLY E 2 83 ? 259.481 157.129 181.404 1.00 85.44 83 GLY I C 1
ATOM 6397 O O . GLY E 2 83 ? 258.396 156.724 181.839 1.00 88.45 83 GLY I O 1
ATOM 6398 N N . SER E 2 84 ? 259.919 158.389 181.560 1.00 82.21 84 SER I N 1
ATOM 6399 C CA . SER E 2 84 ? 259.165 159.372 182.325 1.00 81.00 84 SER I CA 1
ATOM 6400 C C . SER E 2 84 ? 259.633 160.782 181.946 1.00 84.45 84 SER I C 1
ATOM 6401 O O . SER E 2 84 ? 260.713 160.978 181.382 1.00 83.68 84 SER I O 1
ATOM 6404 N N . GLY E 2 85 ? 258.743 161.733 182.205 1.00 82.47 85 GLY I N 1
ATOM 6405 C CA . GLY E 2 85 ? 259.034 163.125 181.893 1.00 78.60 85 GLY I CA 1
ATOM 6406 C C . GLY E 2 85 ? 257.765 163.943 182.012 1.00 81.55 85 GLY I C 1
ATOM 6407 O O . GLY E 2 85 ? 256.671 163.425 182.174 1.00 86.15 85 GLY I O 1
ATOM 6408 N N . SER E 2 86 ? 257.947 165.265 181.918 1.00 78.64 86 SER I N 1
ATOM 6409 C CA . SER E 2 86 ? 256.843 166.215 181.956 1.00 79.92 86 SER I CA 1
ATOM 6410 C C . SER E 2 86 ? 257.257 167.497 181.222 1.00 79.07 86 SER I C 1
ATOM 6411 O O . SER E 2 86 ? 258.445 167.758 181.020 1.00 80.35 86 SER I O 1
ATOM 6414 N N . GLY E 2 87 ? 256.260 168.263 180.793 1.00 83.27 87 GLY I N 1
ATOM 6415 C CA . GLY E 2 87 ? 256.512 169.544 180.158 1.00 81.17 87 GLY I CA 1
ATOM 6416 C C . GLY E 2 87 ? 256.827 169.452 178.670 1.00 83.61 87 GLY I C 1
ATOM 6417 O O . GLY E 2 87 ? 255.943 169.107 177.872 1.00 82.28 87 GLY I O 1
ATOM 6418 N N . THR E 2 88 ? 258.079 169.749 178.272 1.00 87.44 88 THR I N 1
ATOM 6419 C CA . THR E 2 88 ? 258.514 169.569 176.900 1.00 85.64 88 THR I CA 1
ATOM 6420 C C . THR E 2 88 ? 259.650 168.571 176.723 1.00 82.19 88 THR I C 1
ATOM 6421 O O . THR E 2 88 ? 260.074 168.322 175.584 1.00 84.92 88 THR I O 1
ATOM 6425 N N . ASP E 2 89 ? 260.174 167.997 177.808 1.00 83.78 89 ASP I N 1
ATOM 6426 C CA . ASP E 2 89 ? 261.294 167.068 177.736 1.00 87.11 89 ASP I CA 1
ATOM 6427 C C . ASP E 2 89 ? 260.870 165.717 178.303 1.00 86.10 89 ASP I C 1
ATOM 6428 O O . ASP E 2 89 ? 260.362 165.646 179.429 1.00 87.62 89 ASP I O 1
ATOM 6433 N N . TYR E 2 90 ? 261.126 164.655 177.553 1.00 77.52 90 TYR I N 1
ATOM 6434 C CA . TYR E 2 90 ? 260.847 163.289 177.982 1.00 79.28 90 TYR I CA 1
ATOM 6435 C C . TYR E 2 90 ? 262.047 162.448 177.625 1.00 80.87 90 TYR I C 1
ATOM 6436 O O . TYR E 2 90 ? 262.823 162.818 176.750 1.00 82.58 90 TYR I O 1
ATOM 6445 N N . SER E 2 91 ? 262.156 161.301 178.264 1.00 82.31 91 SER I N 1
ATOM 6446 C CA . SER E 2 91 ? 263.248 160.374 178.021 1.00 86.25 91 SER I CA 1
ATOM 6447 C C . SER E 2 91 ? 262.733 158.946 178.092 1.00 82.35 91 SER I C 1
ATOM 6448 O O . SER E 2 91 ? 261.687 158.676 178.681 1.00 85.27 91 SER I O 1
ATOM 6451 N N . LEU E 2 92 ? 263.491 158.023 177.483 1.00 77.33 92 LEU I N 1
ATOM 6452 C CA . LEU E 2 92 ? 263.223 156.588 177.566 1.00 80.01 92 LEU I CA 1
ATOM 6453 C C . LEU E 2 92 ? 264.530 155.913 177.954 1.00 85.01 92 LEU I C 1
ATOM 6454 O O . LEU E 2 92 ? 265.592 156.205 177.395 1.00 89.46 92 LEU I O 1
ATOM 6459 N N . THR E 2 93 ? 264.460 155.028 178.941 1.00 97.02 93 THR I N 1
ATOM 6460 C CA . THR E 2 93 ? 265.627 154.355 179.498 1.00 95.83 93 THR I CA 1
ATOM 6461 C C . THR E 2 93 ? 265.570 152.872 179.162 1.00 92.34 93 THR I C 1
ATOM 6462 O O . THR E 2 93 ? 264.561 152.218 179.429 1.00 93.36 93 THR I O 1
ATOM 6466 N N . ILE E 2 94 ? 266.647 152.349 178.573 1.00 104.09 94 ILE I N 1
ATOM 6467 C CA . ILE E 2 94 ? 266.768 150.935 178.239 1.00 107.53 94 ILE I CA 1
ATOM 6468 C C . ILE E 2 94 ? 267.828 150.359 179.159 1.00 110.26 94 ILE I C 1
ATOM 6469 O O . ILE E 2 94 ? 268.989 150.769 179.107 1.00 110.66 94 ILE I O 1
ATOM 6474 N N . SER E 2 95 ? 267.441 149.428 180.020 1.00 113.52 95 SER I N 1
ATOM 6475 C CA . SER E 2 95 ? 268.361 148.776 180.922 1.00 113.36 95 SER I CA 1
ATOM 6476 C C . SER E 2 95 ? 268.500 147.301 180.549 1.00 116.02 95 SER I C 1
ATOM 6477 O O . SER E 2 95 ? 267.529 146.677 180.111 1.00 114.77 95 SER I O 1
ATOM 6480 N N . ASN E 2 96 ? 269.704 146.757 180.741 1.00 121.92 96 ASN I N 1
ATOM 6481 C CA . ASN E 2 96 ? 270.043 145.391 180.353 1.00 120.30 96 ASN I CA 1
ATOM 6482 C C . ASN E 2 96 ? 269.814 145.188 178.855 1.00 120.67 96 ASN I C 1
ATOM 6483 O O . ASN E 2 96 ? 268.961 144.410 178.415 1.00 119.94 96 ASN I O 1
ATOM 6488 N N . LEU E 2 97 ? 270.595 145.931 178.063 1.00 125.72 97 LEU I N 1
ATOM 6489 C CA . LEU E 2 97 ? 270.479 145.899 176.600 1.00 125.94 97 LEU I CA 1
ATOM 6490 C C . LEU E 2 97 ? 270.771 144.505 176.087 1.00 127.63 97 LEU I C 1
ATOM 6491 O O . LEU E 2 97 ? 271.803 143.898 176.412 1.00 127.42 97 LEU I O 1
ATOM 6496 N N . GLU E 2 98 ? 269.887 144.017 175.224 1.00 125.64 98 GLU I N 1
ATOM 6497 C CA . GLU E 2 98 ? 269.956 142.671 174.669 1.00 125.24 98 GLU I CA 1
ATOM 6498 C C . GLU E 2 98 ? 269.796 142.763 173.159 1.00 126.35 98 GLU I C 1
ATOM 6499 O O . GLU E 2 98 ? 269.207 143.705 172.632 1.00 127.71 98 GLU I O 1
ATOM 6505 N N . GLN E 2 99 ? 270.340 141.756 172.475 1.00 127.93 99 GLN I N 1
ATOM 6506 C CA . GLN E 2 99 ? 270.367 141.800 171.014 1.00 127.45 99 GLN I CA 1
ATOM 6507 C C . GLN E 2 99 ? 268.990 141.857 170.395 1.00 128.11 99 GLN I C 1
ATOM 6508 O O . GLN E 2 99 ? 268.874 142.192 169.203 1.00 128.26 99 GLN I O 1
ATOM 6514 N N . GLU E 2 100 ? 267.926 141.553 171.151 1.00 123.34 100 GLU I N 1
ATOM 6515 C CA . GLU E 2 100 ? 266.570 141.686 170.616 1.00 124.19 100 GLU I CA 1
ATOM 6516 C C . GLU E 2 100 ? 266.176 143.160 170.446 1.00 123.99 100 GLU I C 1
ATOM 6517 O O . GLU E 2 100 ? 265.365 143.491 169.575 1.00 123.43 100 GLU I O 1
ATOM 6523 N N . ASP E 2 101 ? 266.773 144.064 171.219 1.00 115.26 101 ASP I N 1
ATOM 6524 C CA . ASP E 2 101 ? 266.400 145.473 171.235 1.00 112.79 101 ASP I CA 1
ATOM 6525 C C . ASP E 2 101 ? 267.226 146.300 170.236 1.00 114.81 101 ASP I C 1
ATOM 6526 O O . ASP E 2 101 ? 267.406 147.506 170.466 1.00 115.83 101 ASP I O 1
ATOM 6531 N N . VAL E 2 102 ? 267.678 145.715 169.128 1.00 108.59 102 VAL I N 1
ATOM 6532 C CA . VAL E 2 102 ? 268.400 146.447 168.093 1.00 108.89 102 VAL I CA 1
ATOM 6533 C C . VAL E 2 102 ? 267.359 146.898 167.078 1.00 107.00 102 VAL I C 1
ATOM 6534 O O . VAL E 2 102 ? 266.956 146.153 166.186 1.00 109.09 102 VAL I O 1
ATOM 6538 N N . ALA E 2 103 ? 266.932 148.149 167.202 1.00 91.23 103 ALA I N 1
ATOM 6539 C CA . ALA E 2 103 ? 265.901 148.670 166.318 1.00 92.20 103 ALA I CA 1
ATOM 6540 C C . ALA E 2 103 ? 265.944 150.196 166.383 1.00 95.02 103 ALA I C 1
ATOM 6541 O O . ALA E 2 103 ? 266.855 150.776 166.986 1.00 99.16 103 ALA I O 1
ATOM 6543 N N . THR E 2 104 ? 264.908 150.828 165.850 1.00 84.90 104 THR I N 1
ATOM 6544 C CA . THR E 2 104 ? 264.783 152.277 165.795 1.00 84.92 104 THR I CA 1
ATOM 6545 C C . THR E 2 104 ? 263.554 152.727 166.567 1.00 85.00 104 THR I C 1
ATOM 6546 O O . THR E 2 104 ? 262.452 152.202 166.356 1.00 85.47 104 THR I O 1
ATOM 6550 N N . TYR E 2 105 ? 263.744 153.718 167.441 1.00 76.09 105 TYR I N 1
ATOM 6551 C CA . TYR E 2 105 ? 262.705 154.137 168.377 1.00 73.42 105 TYR I CA 1
ATOM 6552 C C . TYR E 2 105 ? 262.290 155.566 168.061 1.00 73.58 105 TYR I C 1
ATOM 6553 O O . TYR E 2 105 ? 263.141 156.459 167.944 1.00 79.65 105 TYR I O 1
ATOM 6562 N N . PHE E 2 106 ? 260.984 155.784 167.903 1.00 67.35 106 PHE I N 1
ATOM 6563 C CA . PHE E 2 106 ? 260.402 157.085 167.601 1.00 66.80 106 PHE I CA 1
ATOM 6564 C C . PHE E 2 106 ? 259.569 157.578 168.772 1.00 65.11 106 PHE I C 1
ATOM 6565 O O . PHE E 2 106 ? 259.242 156.816 169.692 1.00 69.83 106 PHE I O 1
ATOM 6573 N N . CYS E 2 107 ? 259.227 158.869 168.749 1.00 58.81 107 CYS I N 1
ATOM 6574 C CA . CYS E 2 107 ? 258.275 159.451 169.683 1.00 60.02 107 CYS I CA 1
ATOM 6575 C C . CYS E 2 107 ? 257.156 160.154 168.912 1.00 64.75 107 CYS I C 1
ATOM 6576 O O . CYS E 2 107 ? 257.298 160.531 167.757 1.00 77.12 107 CYS I O 1
ATOM 6579 N N . GLN E 2 108 ? 256.032 160.326 169.602 1.00 51.27 108 GLN I N 1
ATOM 6580 C CA . GLN E 2 108 ? 254.835 160.874 168.995 1.00 51.65 108 GLN I CA 1
ATOM 6581 C C . GLN E 2 108 ? 254.088 161.704 170.035 1.00 55.52 108 GLN I C 1
ATOM 6582 O O . GLN E 2 108 ? 254.042 161.371 171.213 1.00 71.13 108 GLN I O 1
ATOM 6588 N N . GLN E 2 109 ? 253.461 162.768 169.558 1.00 39.84 109 GLN I N 1
ATOM 6589 C CA . GLN E 2 109 ? 252.570 163.585 170.371 1.00 46.65 109 GLN I CA 1
ATOM 6590 C C . GLN E 2 109 ? 251.126 163.334 169.936 1.00 52.20 109 GLN I C 1
ATOM 6591 O O . GLN E 2 109 ? 250.847 162.968 168.794 1.00 67.85 109 GLN I O 1
ATOM 6597 N N . GLY E 2 110 ? 250.191 163.519 170.851 1.00 44.21 110 GLY I N 1
ATOM 6598 C CA . GLY E 2 110 ? 248.786 163.282 170.577 1.00 43.27 110 GLY I CA 1
ATOM 6599 C C . GLY E 2 110 ? 247.866 164.364 171.103 1.00 53.29 110 GLY I C 1
ATOM 6600 O O . GLY E 2 110 ? 246.645 164.219 170.993 1.00 57.16 110 GLY I O 1
ATOM 6601 N N . ASN E 2 111 ? 248.423 165.437 171.635 1.00 53.55 111 ASN I N 1
ATOM 6602 C CA . ASN E 2 111 ? 247.580 166.460 172.242 1.00 48.87 111 ASN I CA 1
ATOM 6603 C C . ASN E 2 111 ? 246.910 167.382 171.225 1.00 58.77 111 ASN I C 1
ATOM 6604 O O . ASN E 2 111 ? 245.792 167.864 171.474 1.00 62.46 111 ASN I O 1
ATOM 6609 N N . TYR E 2 112 ? 247.573 167.651 170.093 1.00 59.36 112 TYR I N 1
ATOM 6610 C CA . TYR E 2 112 ? 247.021 168.504 169.044 1.00 46.86 112 TYR I CA 1
ATOM 6611 C C . TYR E 2 112 ? 247.173 167.837 167.695 1.00 46.66 112 TYR I C 1
ATOM 6612 O O . TYR E 2 112 ? 248.139 167.117 167.454 1.00 58.74 112 TYR I O 1
ATOM 6621 N N . LEU E 2 113 ? 246.241 168.128 166.797 1.00 48.17 113 LEU I N 1
ATOM 6622 C CA . LEU E 2 113 ? 246.225 167.635 165.424 1.00 51.57 113 LEU I CA 1
ATOM 6623 C C . LEU E 2 113 ? 247.090 168.513 164.514 1.00 61.77 113 LEU I C 1
ATOM 6624 O O . LEU E 2 113 ? 247.167 169.716 164.714 1.00 64.32 113 LEU I O 1
ATOM 6629 N N . PRO E 2 114 ? 247.688 167.914 163.484 1.00 57.31 114 PRO I N 1
ATOM 6630 C CA . PRO E 2 114 ? 247.753 166.484 163.187 1.00 54.19 114 PRO I CA 1
ATOM 6631 C C . PRO E 2 114 ? 248.897 165.813 163.953 1.00 58.79 114 PRO I C 1
ATOM 6632 O O . PRO E 2 114 ? 249.853 166.474 164.309 1.00 69.37 114 PRO I O 1
ATOM 6636 N N . TYR E 2 115 ? 248.814 164.522 164.245 1.00 43.08 115 TYR I N 1
ATOM 6637 C CA . TYR E 2 115 ? 249.842 163.834 165.014 1.00 39.91 115 TYR I CA 1
ATOM 6638 C C . TYR E 2 115 ? 251.162 163.827 164.236 1.00 50.76 115 TYR I C 1
ATOM 6639 O O . TYR E 2 115 ? 251.190 163.576 163.026 1.00 61.18 115 TYR I O 1
ATOM 6648 N N . THR E 2 116 ? 252.253 164.064 164.949 1.00 50.87 116 THR I N 1
ATOM 6649 C CA . THR E 2 116 ? 253.571 164.207 164.338 1.00 52.03 116 THR I CA 1
ATOM 6650 C C . THR E 2 116 ? 254.532 163.264 165.041 1.00 54.73 116 THR I C 1
ATOM 6651 O O . THR E 2 116 ? 254.603 163.228 166.276 1.00 65.89 116 THR I O 1
ATOM 6655 N N . PHE E 2 117 ? 255.307 162.521 164.243 1.00 45.41 117 PHE I N 1
ATOM 6656 C CA . PHE E 2 117 ? 256.244 161.520 164.743 1.00 42.23 117 PHE I CA 1
ATOM 6657 C C . PHE E 2 117 ? 257.607 162.140 164.964 1.00 50.09 117 PHE I C 1
ATOM 6658 O O . PHE E 2 117 ? 257.771 163.363 164.903 1.00 61.26 117 PHE I O 1
ATOM 6666 N N . GLY E 2 118 ? 258.615 161.300 165.188 1.00 58.94 118 GLY I N 1
ATOM 6667 C CA . GLY E 2 118 ? 259.970 161.739 165.433 1.00 58.86 118 GLY I CA 1
ATOM 6668 C C . GLY E 2 118 ? 260.955 161.280 164.376 1.00 60.60 118 GLY I C 1
ATOM 6669 O O . GLY E 2 118 ? 260.677 160.376 163.569 1.00 68.38 118 GLY I O 1
ATOM 6670 N N . GLY E 2 119 ? 262.147 161.859 164.454 1.00 66.18 119 GLY I N 1
ATOM 6671 C CA . GLY E 2 119 ? 263.200 161.524 163.495 1.00 70.22 119 GLY I CA 1
ATOM 6672 C C . GLY E 2 119 ? 263.670 160.090 163.607 1.00 70.74 119 GLY I C 1
ATOM 6673 O O . GLY E 2 119 ? 263.884 159.417 162.593 1.00 67.45 119 GLY I O 1
ATOM 6674 N N . GLY E 2 120 ? 263.833 159.608 164.817 1.00 78.23 120 GLY I N 1
ATOM 6675 C CA . GLY E 2 120 ? 264.235 158.246 165.009 1.00 75.15 120 GLY I CA 1
ATOM 6676 C C . GLY E 2 120 ? 265.709 158.094 165.330 1.00 77.62 120 GLY I C 1
ATOM 6677 O O . GLY E 2 120 ? 266.535 158.748 164.709 1.00 80.85 120 GLY I O 1
ATOM 6678 N N . THR E 2 121 ? 266.029 157.249 166.302 1.00 87.98 121 THR I N 1
ATOM 6679 C CA . THR E 2 121 ? 267.403 156.953 166.666 1.00 87.95 121 THR I CA 1
ATOM 6680 C C . THR E 2 121 ? 267.691 155.480 166.427 1.00 89.91 121 THR I C 1
ATOM 6681 O O . THR E 2 121 ? 266.977 154.614 166.940 1.00 90.88 121 THR I O 1
ATOM 6685 N N . LYS E 2 122 ? 268.722 155.195 165.632 1.00 102.82 122 LYS I N 1
ATOM 6686 C CA . LYS E 2 122 ? 269.179 153.838 165.400 1.00 103.47 122 LYS I CA 1
ATOM 6687 C C . LYS E 2 122 ? 270.059 153.403 166.555 1.00 103.76 122 LYS I C 1
ATOM 6688 O O . LYS E 2 122 ? 271.064 154.046 166.851 1.00 106.82 122 LYS I O 1
ATOM 6694 N N . LEU E 2 123 ? 269.680 152.297 167.217 1.00 108.91 123 LEU I N 1
ATOM 6695 C CA . LEU E 2 123 ? 270.452 151.730 168.317 1.00 111.59 123 LEU I CA 1
ATOM 6696 C C . LEU E 2 123 ? 271.041 150.399 167.860 1.00 110.72 123 LEU I C 1
ATOM 6697 O O . LEU E 2 123 ? 270.297 149.429 167.689 1.00 114.16 123 LEU I O 1
ATOM 6702 N N . GLU E 2 124 ? 272.366 150.346 167.655 1.00 123.25 124 GLU I N 1
ATOM 6703 C CA . GLU E 2 124 ? 273.120 149.145 167.292 1.00 127.51 124 GLU I CA 1
ATOM 6704 C C . GLU E 2 124 ? 273.986 148.692 168.460 1.00 129.12 124 GLU I C 1
ATOM 6705 O O . GLU E 2 124 ? 274.096 149.348 169.483 1.00 127.59 124 GLU I O 1
ATOM 6711 N N . ILE E 2 125 ? 274.627 147.531 168.281 1.00 137.59 125 ILE I N 1
ATOM 6712 C CA . ILE E 2 125 ? 275.531 146.945 169.266 1.00 136.25 125 ILE I CA 1
ATOM 6713 C C . ILE E 2 125 ? 276.945 146.991 168.698 1.00 136.96 125 ILE I C 1
ATOM 6714 O O . ILE E 2 125 ? 277.217 146.389 167.653 1.00 136.07 125 ILE I O 1
ATOM 6719 N N . LYS E 2 126 ? 277.855 147.691 169.380 1.00 145.46 126 LYS I N 1
ATOM 6720 C CA . LYS E 2 126 ? 279.237 147.805 168.923 1.00 146.04 126 LYS I CA 1
ATOM 6721 C C . LYS E 2 126 ? 280.178 147.942 170.121 1.00 144.74 126 LYS I C 1
ATOM 6722 O O . LYS E 2 126 ? 281.342 147.560 170.026 1.00 143.99 126 LYS I O 1
ATOM 6729 N N . SER F 3 44 ? 192.500 189.896 163.605 1.00 106.45 18 SER C N 1
ATOM 6730 C CA . SER F 3 44 ? 193.301 188.749 163.995 1.00 108.41 18 SER C CA 1
ATOM 6731 C C . SER F 3 44 ? 194.264 189.116 165.118 1.00 106.15 18 SER C C 1
ATOM 6732 O O . SER F 3 44 ? 193.898 189.771 166.107 1.00 105.89 18 SER C O 1
ATOM 6735 N N . HIS F 3 45 ? 195.515 188.711 164.952 1.00 94.69 19 HIS C N 1
ATOM 6736 C CA . HIS F 3 45 ? 196.575 188.966 165.905 1.00 93.57 19 HIS C CA 1
ATOM 6737 C C . HIS F 3 45 ? 197.694 189.741 165.227 1.00 94.23 19 HIS C C 1
ATOM 6738 O O . HIS F 3 45 ? 198.037 189.482 164.067 1.00 96.88 19 HIS C O 1
ATOM 6745 N N . ILE F 3 46 ? 198.244 190.697 165.968 1.00 86.78 20 ILE C N 1
ATOM 6746 C CA . ILE F 3 46 ? 199.336 191.562 165.521 1.00 86.66 20 ILE C CA 1
ATOM 6747 C C . ILE F 3 46 ? 200.545 191.281 166.404 1.00 89.05 20 ILE C C 1
ATOM 6748 O O . ILE F 3 46 ? 200.435 191.303 167.645 1.00 93.64 20 ILE C O 1
ATOM 6753 N N . ASP F 3 47 ? 201.717 191.101 165.776 1.00 86.66 21 ASP C N 1
ATOM 6754 C CA . ASP F 3 47 ? 202.963 190.856 166.507 1.00 87.27 21 ASP C CA 1
ATOM 6755 C C . ASP F 3 47 ? 203.818 192.130 166.579 1.00 86.82 21 ASP C C 1
ATOM 6756 O O . ASP F 3 47 ? 203.639 193.070 165.799 1.00 89.08 21 ASP C O 1
ATOM 6761 N N . CYS F 3 48 ? 204.732 192.166 167.547 1.00 80.33 22 CYS C N 1
ATOM 6762 C CA . CYS F 3 48 ? 205.641 193.294 167.662 1.00 79.84 22 CYS C CA 1
ATOM 6763 C C . CYS F 3 48 ? 206.614 193.329 166.490 1.00 82.77 22 CYS C C 1
ATOM 6764 O O . CYS F 3 48 ? 207.194 192.304 166.094 1.00 87.54 22 CYS C O 1
ATOM 6767 N N . ARG F 3 49 ? 206.791 194.519 165.943 1.00 82.82 23 ARG C N 1
ATOM 6768 C CA . ARG F 3 49 ? 207.703 194.745 164.832 1.00 84.41 23 ARG C CA 1
ATOM 6769 C C . ARG F 3 49 ? 208.514 196.018 165.101 1.00 82.29 23 ARG C C 1
ATOM 6770 O O . ARG F 3 49 ? 207.945 197.027 165.554 1.00 86.00 23 ARG C O 1
ATOM 6778 N N . MET F 3 50 ? 209.795 195.989 164.739 1.00 67.78 24 MET C N 1
ATOM 6779 C CA . MET F 3 50 ? 210.717 197.098 164.977 1.00 66.83 24 MET C CA 1
ATOM 6780 C C . MET F 3 50 ? 211.438 197.465 163.692 1.00 69.77 24 MET C C 1
ATOM 6781 O O . MET F 3 50 ? 211.555 196.650 162.775 1.00 79.91 24 MET C O 1
ATOM 6786 N N . SER F 3 51 ? 211.898 198.722 163.642 1.00 66.77 25 SER C N 1
ATOM 6787 C CA . SER F 3 51 ? 212.525 199.252 162.452 1.00 70.23 25 SER C CA 1
ATOM 6788 C C . SER F 3 51 ? 213.944 198.711 162.322 1.00 71.41 25 SER C C 1
ATOM 6789 O O . SER F 3 51 ? 214.523 198.195 163.272 1.00 74.37 25 SER C O 1
ATOM 6792 N N . PRO F 3 52 ? 214.539 198.823 161.128 1.00 74.92 26 PRO C N 1
ATOM 6793 C CA . PRO F 3 52 ? 215.930 198.412 160.958 1.00 71.87 26 PRO C CA 1
ATOM 6794 C C . PRO F 3 52 ? 216.907 199.282 161.753 1.00 70.98 26 PRO C C 1
ATOM 6795 O O . PRO F 3 52 ? 216.569 200.368 162.213 1.00 75.96 26 PRO C O 1
ATOM 6799 N N . TRP F 3 53 ? 218.139 198.766 161.908 1.00 54.27 27 TRP C N 1
ATOM 6800 C CA . TRP F 3 53 ? 219.197 199.433 162.652 1.00 54.68 27 TRP C CA 1
ATOM 6801 C C . TRP F 3 53 ? 219.714 200.646 161.893 1.00 56.63 27 TRP C C 1
ATOM 6802 O O . TRP F 3 53 ? 219.669 200.724 160.660 1.00 64.96 27 TRP C O 1
ATOM 6813 N N . SER F 3 54 ? 220.265 201.605 162.639 1.00 54.87 28 SER C N 1
ATOM 6814 C CA . SER F 3 54 ? 220.925 202.771 162.057 1.00 59.15 28 SER C CA 1
ATOM 6815 C C . SER F 3 54 ? 222.428 202.496 161.968 1.00 66.72 28 SER C C 1
ATOM 6816 O O . SER F 3 54 ? 222.892 201.375 162.241 1.00 65.26 28 SER C O 1
ATOM 6819 N N . GLU F 3 55 ? 223.211 203.503 161.598 1.00 72.50 29 GLU C N 1
ATOM 6820 C CA . GLU F 3 55 ? 224.623 203.324 161.333 1.00 72.91 29 GLU C CA 1
ATOM 6821 C C . GLU F 3 55 ? 225.464 203.639 162.562 1.00 74.53 29 GLU C C 1
ATOM 6822 O O . GLU F 3 55 ? 225.113 204.511 163.355 1.00 70.07 29 GLU C O 1
ATOM 6828 N N . TRP F 3 56 ? 226.566 202.917 162.708 1.00 63.88 30 TRP C N 1
ATOM 6829 C CA . TRP F 3 56 ? 227.433 203.091 163.855 1.00 53.15 30 TRP C CA 1
ATOM 6830 C C . TRP F 3 56 ? 228.074 204.470 163.835 1.00 56.60 30 TRP C C 1
ATOM 6831 O O . TRP F 3 56 ? 228.415 205.004 162.777 1.00 66.59 30 TRP C O 1
ATOM 6842 N N . SER F 3 57 ? 228.250 205.044 165.016 1.00 52.08 31 SER C N 1
ATOM 6843 C CA . SER F 3 57 ? 228.882 206.342 165.143 1.00 57.77 31 SER C CA 1
ATOM 6844 C C . SER F 3 57 ? 230.401 206.165 165.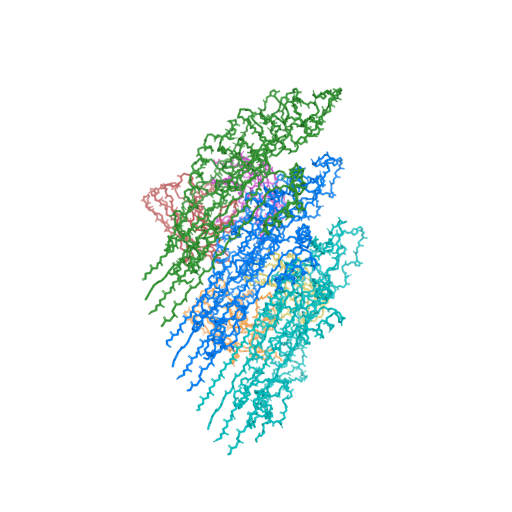244 1.00 61.60 31 SER C C 1
ATOM 6845 O O . SER F 3 57 ? 230.940 205.048 165.175 1.00 64.15 31 SER C O 1
ATOM 6848 N N . GLN F 3 58 ? 231.104 207.289 165.374 1.00 73.28 32 GLN C N 1
ATOM 6849 C CA . GLN F 3 58 ? 232.543 207.228 165.567 1.00 70.87 32 GLN C CA 1
ATOM 6850 C C . GLN F 3 58 ? 232.856 206.832 167.000 1.00 76.30 32 GLN C C 1
ATOM 6851 O O . GLN F 3 58 ? 232.012 206.951 167.897 1.00 77.26 32 GLN C O 1
ATOM 6857 N N . CYS F 3 59 ? 234.102 206.402 167.236 1.00 66.85 33 CYS C N 1
ATOM 6858 C CA . CYS F 3 59 ? 234.522 205.943 168.562 1.00 65.10 33 CYS C CA 1
ATOM 6859 C C . CYS F 3 59 ? 234.678 207.115 169.494 1.00 72.90 33 CYS C C 1
ATOM 6860 O O . CYS F 3 59 ? 235.357 208.096 169.180 1.00 71.69 33 CYS C O 1
ATOM 6863 N N . ASP F 3 60 ? 234.049 207.013 170.661 1.00 78.17 34 ASP C N 1
ATOM 6864 C CA . ASP F 3 60 ? 234.189 208.034 171.708 1.00 72.97 34 ASP C CA 1
ATOM 6865 C C . ASP F 3 60 ? 235.555 207.873 172.378 1.00 71.94 34 ASP C C 1
ATOM 6866 O O . ASP F 3 60 ? 235.899 206.774 172.841 1.00 76.12 34 ASP C O 1
ATOM 6871 N N . PRO F 3 61 ? 236.372 208.937 172.426 1.00 73.16 35 PRO C N 1
ATOM 6872 C CA . PRO F 3 61 ? 237.760 208.763 172.873 1.00 76.85 35 PRO C CA 1
ATOM 6873 C C . PRO F 3 61 ? 237.905 208.423 174.368 1.00 79.05 35 PRO C C 1
ATOM 6874 O O . PRO F 3 61 ? 238.979 207.966 174.797 1.00 78.74 35 PRO C O 1
ATOM 6878 N N . CYS F 3 62 ? 236.886 208.683 175.172 1.00 81.50 36 CYS C N 1
ATOM 6879 C CA . CYS F 3 62 ? 236.955 208.419 176.613 1.00 81.96 36 CYS C CA 1
ATOM 6880 C C . CYS F 3 62 ? 236.187 207.182 177.037 1.00 83.32 36 CYS C C 1
ATOM 6881 O O . CYS F 3 62 ? 236.699 206.371 177.822 1.00 84.52 36 CYS C O 1
ATOM 6884 N N . LEU F 3 63 ? 234.977 207.015 176.547 1.00 68.36 37 LEU C N 1
ATOM 6885 C CA . LEU F 3 63 ? 234.198 205.813 176.833 1.00 63.37 37 LEU C CA 1
ATOM 6886 C C . LEU F 3 63 ? 234.780 204.584 176.128 1.00 65.49 37 LEU C C 1
ATOM 6887 O O . LEU F 3 63 ? 234.754 203.483 176.677 1.00 66.80 37 LEU C O 1
ATOM 6892 N N . ARG F 3 64 ? 235.344 204.778 174.941 1.00 59.65 38 ARG C N 1
ATOM 6893 C CA . ARG F 3 64 ? 235.822 203.689 174.073 1.00 54.51 38 ARG C CA 1
ATOM 6894 C C . ARG F 3 64 ? 234.669 202.799 173.639 1.00 56.55 38 ARG C C 1
ATOM 6895 O O . ARG F 3 64 ? 234.736 201.585 173.758 1.00 63.64 38 ARG C O 1
ATOM 6903 N N . GLN F 3 65 ? 233.601 203.422 173.124 1.00 47.06 39 GLN C N 1
ATOM 6904 C CA . GLN F 3 65 ? 232.450 202.682 172.661 1.00 42.48 39 GLN C CA 1
ATOM 6905 C C . GLN F 3 65 ? 231.889 203.410 171.444 1.00 49.42 39 GLN C C 1
ATOM 6906 O O . GLN F 3 65 ? 232.208 204.575 171.186 1.00 58.94 39 GLN C O 1
ATOM 6912 N N . MET F 3 66 ? 231.069 202.698 170.677 1.00 40.76 40 MET C N 1
ATOM 6913 C CA . MET F 3 66 ? 230.272 203.297 169.618 1.00 44.16 40 MET C CA 1
ATOM 6914 C C . MET F 3 66 ? 228.831 202.816 169.758 1.00 46.55 40 MET C C 1
ATOM 6915 O O . MET F 3 66 ? 228.565 201.746 170.305 1.00 52.10 40 MET C O 1
ATOM 6920 N N . PHE F 3 67 ? 227.899 203.628 169.258 1.00 46.63 41 PHE C N 1
ATOM 6921 C CA . PHE F 3 67 ? 226.496 203.385 169.563 1.00 40.94 41 PHE C CA 1
ATOM 6922 C C . PHE F 3 67 ? 225.674 203.449 168.278 1.00 46.77 41 PHE C C 1
ATOM 6923 O O . PHE F 3 67 ? 226.059 204.114 167.319 1.00 61.88 41 PHE C O 1
ATOM 6931 N N . ARG F 3 68 ? 224.546 202.758 168.282 1.00 46.92 42 ARG C N 1
ATOM 6932 C CA . ARG F 3 68 ? 223.536 202.838 167.233 1.00 44.93 42 ARG C CA 1
ATOM 6933 C C . ARG F 3 68 ? 222.174 202.564 167.868 1.00 46.63 42 ARG C C 1
ATOM 6934 O O . ARG F 3 68 ? 222.092 202.087 169.002 1.00 59.98 42 ARG C O 1
ATOM 6942 N N . SER F 3 69 ? 221.112 202.827 167.110 1.00 43.74 43 SER C N 1
ATOM 6943 C CA . SER F 3 69 ? 219.773 202.744 167.665 1.00 46.73 43 SER C CA 1
ATOM 6944 C C . SER F 3 69 ? 218.764 202.441 166.574 1.00 49.83 43 SER C C 1
ATOM 6945 O O . SER F 3 69 ? 219.028 202.636 165.383 1.00 64.79 43 SER C O 1
ATOM 6948 N N . ARG F 3 70 ? 217.575 201.966 166.992 1.00 51.01 44 ARG C N 1
ATOM 6949 C CA . ARG F 3 70 ? 216.463 201.735 166.088 1.00 54.14 44 ARG C CA 1
ATOM 6950 C C . ARG F 3 70 ? 215.169 202.282 166.678 1.00 60.92 44 ARG C C 1
ATOM 6951 O O . ARG F 3 70 ? 215.199 203.057 167.642 1.00 73.00 44 ARG C O 1
ATOM 6959 N N . SER F 3 71 ? 214.028 201.911 166.122 1.00 63.03 45 SER C N 1
ATOM 6960 C CA . SER F 3 71 ? 212.745 202.381 166.587 1.00 63.47 45 SER C CA 1
ATOM 6961 C C . SER F 3 71 ? 211.746 201.245 166.576 1.00 73.39 45 SER C C 1
ATOM 6962 O O . SER F 3 71 ? 212.001 200.173 166.018 1.00 82.32 45 SER C O 1
ATOM 6965 N N . ILE F 3 72 ? 210.603 201.493 167.178 1.00 75.02 46 ILE C N 1
ATOM 6966 C CA . ILE F 3 72 ? 209.478 200.552 167.234 1.00 73.54 46 ILE C CA 1
ATOM 6967 C C . ILE F 3 72 ? 208.371 201.050 166.324 1.00 77.71 46 ILE C C 1
ATOM 6968 O O . ILE F 3 72 ? 208.101 202.251 166.237 1.00 79.05 46 ILE C O 1
ATOM 6973 N N . GLU F 3 73 ? 207.762 200.130 165.602 1.00 87.39 47 GLU C N 1
ATOM 6974 C CA . GLU F 3 73 ? 206.685 200.473 164.686 1.00 84.77 47 GLU C CA 1
ATOM 6975 C C . GLU F 3 73 ? 205.306 200.105 165.228 1.00 87.11 47 GLU C C 1
ATOM 6976 O O . GLU F 3 73 ? 204.415 200.965 165.327 1.00 90.09 47 GLU C O 1
ATOM 6982 N N . VAL F 3 74 ? 205.093 198.853 165.650 1.00 75.90 48 VAL C N 1
ATOM 6983 C CA . VAL F 3 74 ? 203.811 198.406 166.174 1.00 74.99 48 VAL C CA 1
ATOM 6984 C C . VAL F 3 74 ? 204.016 197.587 167.441 1.00 77.28 48 VAL C C 1
ATOM 6985 O O . VAL F 3 74 ? 204.916 196.745 167.510 1.00 77.74 48 VAL C O 1
ATOM 6989 N N . PHE F 3 75 ? 203.147 197.776 168.426 1.00 76.46 49 PHE C N 1
ATOM 6990 C CA . PHE F 3 75 ? 203.124 196.933 169.609 1.00 76.42 49 PHE C CA 1
ATOM 6991 C C . PHE F 3 75 ? 202.219 195.734 169.364 1.00 79.44 49 PHE C C 1
ATOM 6992 O O . PHE F 3 75 ? 201.265 195.794 168.574 1.00 84.80 49 PHE C O 1
ATOM 7000 N N . GLY F 3 76 ? 202.512 194.635 170.056 1.00 68.70 50 GLY C N 1
ATOM 7001 C CA . GLY F 3 76 ? 201.658 193.461 169.985 1.00 70.55 50 GLY C CA 1
ATOM 7002 C C . GLY F 3 76 ? 200.283 193.782 170.515 1.00 74.56 50 GLY C C 1
ATOM 7003 O O . GLY F 3 76 ? 200.120 194.566 171.443 1.00 78.88 50 GLY C O 1
ATOM 7004 N N . GLN F 3 77 ? 199.274 193.182 169.894 1.00 83.89 51 GLN C N 1
ATOM 7005 C CA . GLN F 3 77 ? 197.907 193.347 170.366 1.00 84.46 51 GLN C CA 1
ATOM 7006 C C . GLN F 3 77 ? 197.122 192.098 170.014 1.00 87.92 51 GLN C C 1
ATOM 7007 O O . GLN F 3 77 ? 197.465 191.396 169.056 1.00 88.24 51 GLN C O 1
ATOM 7013 N N . PHE F 3 78 ? 196.083 191.824 170.782 1.00 86.79 52 PHE C N 1
ATOM 7014 C CA . PHE F 3 78 ? 195.189 190.688 170.538 1.00 84.76 52 PHE C CA 1
ATOM 7015 C C . PHE F 3 78 ? 195.971 189.375 170.543 1.00 88.31 52 PHE C C 1
ATOM 7016 O O . PHE F 3 78 ? 196.119 188.695 169.533 1.00 90.59 52 PHE C O 1
ATOM 7024 N N . ASN F 3 79 ? 196.521 189.082 171.708 1.00 89.36 53 ASN C N 1
ATOM 7025 C CA . ASN F 3 79 ? 197.304 187.860 171.930 1.00 87.22 53 ASN C CA 1
ATOM 7026 C C . ASN F 3 79 ? 198.527 187.795 171.014 1.00 90.70 53 ASN C C 1
ATOM 7027 O O . ASN F 3 79 ? 198.922 186.716 170.572 1.00 90.55 53 ASN C O 1
ATOM 7032 N N . GLY F 3 80 ? 199.128 188.948 170.724 1.00 88.92 54 GLY C N 1
ATOM 7033 C CA . GLY F 3 80 ? 200.366 189.014 169.987 1.00 81.46 54 GLY C CA 1
ATOM 7034 C C . GLY F 3 80 ? 201.591 189.021 170.906 1.00 87.37 54 GLY C C 1
ATOM 7035 O O . GLY F 3 80 ? 201.491 188.998 172.129 1.00 93.13 54 GLY C O 1
ATOM 7036 N N . LYS F 3 81 ? 202.762 189.028 170.273 1.00 81.80 55 LYS C N 1
ATOM 7037 C CA . LYS F 3 81 ? 204.033 189.016 170.984 1.00 83.01 55 LYS C CA 1
ATOM 7038 C C . LYS F 3 81 ? 204.377 190.412 171.480 1.00 83.80 55 LYS C C 1
ATOM 7039 O O . LYS F 3 81 ? 204.379 191.370 170.692 1.00 84.65 55 LYS C O 1
ATOM 7045 N N . ARG F 3 82 ? 204.636 190.521 172.779 1.00 79.61 56 ARG C N 1
ATOM 7046 C CA . ARG F 3 82 ? 204.981 191.811 173.335 1.00 84.55 56 ARG C CA 1
ATOM 7047 C C . ARG F 3 82 ? 206.388 192.215 172.896 1.00 84.61 56 ARG C C 1
ATOM 7048 O O . ARG F 3 82 ? 207.221 191.390 172.506 1.00 81.60 56 ARG C O 1
ATOM 7056 N N . CYS F 3 83 ? 206.637 193.521 172.926 1.00 86.05 57 CYS C N 1
ATOM 7057 C CA . CYS F 3 83 ? 207.913 194.029 172.444 1.00 83.64 57 CYS C CA 1
ATOM 7058 C C . CYS F 3 83 ? 209.007 193.821 173.479 1.00 88.33 57 CYS C C 1
ATOM 7059 O O . CYS F 3 83 ? 208.764 193.916 174.692 1.00 89.20 57 CYS C O 1
ATOM 7062 N N . THR F 3 84 ? 210.214 193.552 172.982 1.00 88.94 58 THR C N 1
ATOM 7063 C CA . THR F 3 84 ? 211.393 193.389 173.820 1.00 87.67 58 THR C CA 1
ATOM 7064 C C . THR F 3 84 ? 212.015 194.713 174.225 1.00 87.66 58 THR C C 1
ATOM 7065 O O . THR F 3 84 ? 212.841 194.734 175.147 1.00 86.71 58 THR C O 1
ATOM 7069 N N . ASP F 3 85 ? 211.655 195.803 173.539 1.00 91.83 59 ASP C N 1
ATOM 7070 C CA . ASP F 3 85 ? 212.089 197.170 173.884 1.00 93.40 59 ASP C CA 1
ATOM 7071 C C . ASP F 3 85 ? 213.600 197.330 173.824 1.00 89.27 59 ASP C C 1
ATOM 7072 O O . ASP F 3 85 ? 214.191 198.131 174.555 1.00 90.65 59 ASP C O 1
ATOM 7077 N N . ALA F 3 86 ? 214.263 196.578 172.941 1.00 64.25 60 ALA C N 1
ATOM 7078 C CA . ALA F 3 86 ? 215.698 196.756 172.693 1.00 65.29 60 ALA C CA 1
ATOM 7079 C C . ALA F 3 86 ? 215.878 197.823 171.638 1.00 67.26 60 ALA C C 1
ATOM 7080 O O . ALA F 3 86 ? 215.803 197.566 170.435 1.00 68.69 60 ALA C O 1
ATOM 7082 N N . VAL F 3 87 ? 216.110 199.064 172.093 1.00 57.58 61 VAL C N 1
ATOM 7083 C CA . VAL F 3 87 ? 216.270 200.212 171.191 1.00 50.72 61 VAL C CA 1
ATOM 7084 C C . VAL F 3 87 ? 217.700 200.726 171.164 1.00 51.99 61 VAL C C 1
ATOM 7085 O O . VAL F 3 87 ? 217.949 201.813 170.615 1.00 51.87 61 VAL C O 1
ATOM 7089 N N . GLY F 3 88 ? 218.658 200.008 171.744 1.00 55.94 62 GLY C N 1
ATOM 7090 C CA . GLY F 3 88 ? 220.042 200.464 171.743 1.00 44.26 62 GLY C CA 1
ATOM 7091 C C . GLY F 3 88 ? 221.008 199.354 171.407 1.00 49.40 62 GLY C C 1
ATOM 7092 O O . GLY F 3 88 ? 220.632 198.182 171.301 1.00 65.18 62 GLY C O 1
ATOM 7093 N N . ASP F 3 89 ? 222.268 199.756 171.210 1.00 41.26 63 ASP C N 1
ATOM 7094 C CA . ASP F 3 89 ? 223.364 198.835 170.949 1.00 41.82 63 ASP C CA 1
ATOM 7095 C C . ASP F 3 89 ? 224.661 199.542 171.336 1.00 53.52 63 ASP C C 1
ATOM 7096 O O . ASP F 3 89 ? 224.762 200.770 171.220 1.00 68.07 63 ASP C O 1
ATOM 7101 N N . ARG F 3 90 ? 225.631 198.791 171.852 1.00 41.37 64 ARG C N 1
ATOM 7102 C CA . ARG F 3 90 ? 226.927 199.358 172.147 1.00 35.56 64 ARG C CA 1
ATOM 7103 C C . ARG F 3 90 ? 227.995 198.303 171.952 1.00 39.30 64 ARG C C 1
ATOM 7104 O O . ARG F 3 90 ? 227.746 197.101 172.069 1.00 58.12 64 ARG C O 1
ATOM 7112 N N . ARG F 3 91 ? 229.204 198.769 171.633 1.00 41.17 65 ARG C N 1
ATOM 7113 C CA . ARG F 3 91 ? 230.324 197.895 171.311 1.00 40.62 65 ARG C CA 1
ATOM 7114 C C . ARG F 3 91 ? 231.648 198.631 171.474 1.00 48.46 65 ARG C C 1
ATOM 7115 O O . ARG F 3 91 ? 231.767 199.787 171.065 1.00 69.52 65 ARG C O 1
ATOM 7123 N N . GLN F 3 92 ? 232.657 197.947 172.038 1.00 34.88 66 GLN C N 1
ATOM 7124 C CA . GLN F 3 92 ? 233.932 198.580 172.338 1.00 40.89 66 GLN C CA 1
ATOM 7125 C C . GLN F 3 92 ? 234.758 198.793 171.076 1.00 44.06 66 GLN C C 1
ATOM 7126 O O . GLN F 3 92 ? 234.764 197.979 170.159 1.00 48.55 66 GLN C O 1
ATOM 7132 N N . CYS F 3 93 ? 235.499 199.882 171.070 1.00 49.03 67 CYS C N 1
ATOM 7133 C CA . CYS F 3 93 ? 236.291 200.337 169.935 1.00 47.00 67 CYS C CA 1
ATOM 7134 C C . CYS F 3 93 ? 237.678 200.755 170.422 1.00 50.34 67 CYS C C 1
ATOM 7135 O O . CYS F 3 93 ? 238.020 200.620 171.589 1.00 59.91 67 CYS C O 1
ATOM 7138 N N . VAL F 3 94 ? 238.499 201.282 169.525 1.00 48.95 68 VAL C N 1
ATOM 7139 C CA . VAL F 3 94 ? 239.830 201.795 169.840 1.00 47.23 68 VAL C CA 1
ATOM 7140 C C . VAL F 3 94 ? 239.884 203.264 169.438 1.00 54.53 68 VAL C C 1
ATOM 7141 O O . VAL F 3 94 ? 239.702 203.583 168.250 1.00 60.67 68 VAL C O 1
ATOM 7145 N N . PRO F 3 95 ? 240.192 204.189 170.357 1.00 54.40 69 PRO C N 1
ATOM 7146 C CA . PRO F 3 95 ? 240.252 205.607 169.994 1.00 52.11 69 PRO C CA 1
ATOM 7147 C C . PRO F 3 95 ? 241.525 205.941 169.237 1.00 55.59 69 PRO C C 1
ATOM 7148 O O . PRO F 3 95 ? 242.526 205.240 169.328 1.00 60.34 69 PRO C O 1
ATOM 7152 N N . THR F 3 96 ? 241.464 207.068 168.522 1.00 68.12 70 THR C N 1
ATOM 7153 C CA . THR F 3 96 ? 242.663 207.557 167.849 1.00 69.61 70 THR C CA 1
ATOM 7154 C C . THR F 3 96 ? 243.514 208.468 168.749 1.00 72.59 70 THR C C 1
ATOM 7155 O O . THR F 3 96 ? 244.733 208.377 168.756 1.00 78.37 70 THR C O 1
ATOM 7159 N N . GLU F 3 97 ? 242.880 209.363 169.534 1.00 76.37 71 GLU C N 1
ATOM 7160 C CA . GLU F 3 97 ? 243.581 210.279 170.417 1.00 77.14 71 GLU C CA 1
ATOM 7161 C C . GLU F 3 97 ? 243.318 209.907 171.876 1.00 83.85 71 GLU C C 1
ATOM 7162 O O . GLU F 3 97 ? 242.220 209.471 172.226 1.00 86.87 71 GLU C O 1
ATOM 7168 N N . PRO F 3 98 ? 244.304 210.086 172.760 1.00 97.03 72 PRO C N 1
ATOM 7169 C CA . PRO F 3 98 ? 244.088 209.775 174.171 1.00 98.92 72 PRO C CA 1
ATOM 7170 C C . PRO F 3 98 ? 243.062 210.694 174.803 1.00 97.86 72 PRO C C 1
ATOM 7171 O O . PRO F 3 98 ? 242.885 211.823 174.381 1.00 97.51 72 PRO C O 1
ATOM 7175 N N . CYS F 3 99 ? 242.376 210.159 175.806 1.00 112.15 73 CYS C N 1
ATOM 7176 C CA . CYS F 3 99 ? 241.276 210.884 176.434 1.00 112.87 73 CYS C CA 1
ATOM 7177 C C . CYS F 3 99 ? 241.855 211.775 177.532 1.00 112.93 73 CYS C C 1
ATOM 7178 O O . CYS F 3 99 ? 242.373 211.288 178.541 1.00 114.87 73 CYS C O 1
ATOM 7181 N N . GLU F 3 100 ? 241.790 213.082 177.337 1.00 124.52 74 GLU C N 1
ATOM 7182 C CA . GLU F 3 100 ? 242.218 214.092 178.280 1.00 128.75 74 GLU C CA 1
ATOM 7183 C C . GLU F 3 100 ? 240.961 214.696 178.882 1.00 128.95 74 GLU C C 1
ATOM 7184 O O . GLU F 3 100 ? 240.346 215.592 178.290 1.00 128.97 74 GLU C O 1
ATOM 7190 N N . ASP F 3 101 ? 240.599 214.238 180.082 1.00 137.04 75 ASP C N 1
ATOM 7191 C CA . ASP F 3 101 ? 239.382 214.643 180.796 1.00 136.21 75 ASP C CA 1
ATOM 7192 C C . ASP F 3 101 ? 239.770 215.264 182.133 1.00 136.46 75 ASP C C 1
ATOM 7193 O O . ASP F 3 101 ? 240.506 214.654 182.908 1.00 134.98 75 ASP C O 1
ATOM 7198 N N . ALA F 3 102 ? 239.284 216.466 182.379 1.00 140.39 76 ALA C N 1
ATOM 7199 C CA . ALA F 3 102 ? 239.582 217.159 183.621 1.00 138.83 76 ALA C CA 1
ATOM 7200 C C . ALA F 3 102 ? 238.500 218.193 183.927 1.00 140.37 76 ALA C C 1
ATOM 7201 O O . ALA F 3 102 ? 237.794 218.653 183.028 1.00 139.15 76 ALA C O 1
ATOM 7203 N N . GLU F 3 103 ? 238.412 218.588 185.198 1.00 144.46 77 GLU C N 1
ATOM 7204 C CA . GLU F 3 103 ? 237.566 219.695 185.596 1.00 145.12 77 GLU C CA 1
ATOM 7205 C C . GLU F 3 103 ? 238.374 220.627 186.493 1.00 145.05 77 GLU C C 1
ATOM 7206 O O . GLU F 3 103 ? 239.343 220.229 187.147 1.00 144.40 77 GLU C O 1
ATOM 7212 N N . ASP F 3 104 ? 237.960 221.896 186.529 1.00 161.11 78 ASP C N 1
ATOM 7213 C CA . ASP F 3 104 ? 238.695 222.902 187.294 1.00 162.68 78 ASP C CA 1
ATOM 7214 C C . ASP F 3 104 ? 238.630 222.583 188.781 1.00 163.21 78 ASP C C 1
ATOM 7215 O O . ASP F 3 104 ? 237.608 222.139 189.288 1.00 162.68 78 ASP C O 1
ATOM 7220 N N . ASP F 3 105 ? 239.746 222.764 189.472 1.00 161.94 79 ASP C N 1
ATOM 7221 C CA . ASP F 3 105 ? 239.786 222.532 190.909 1.00 160.89 79 ASP C CA 1
ATOM 7222 C C . ASP F 3 105 ? 239.138 223.692 191.678 1.00 159.96 79 ASP C C 1
ATOM 7223 O O . ASP F 3 105 ? 238.844 224.764 191.139 1.00 161.18 79 ASP C O 1
ATOM 7228 N N . CYS F 3 106 ? 238.897 223.447 192.979 1.00 145.79 80 CYS C N 1
ATOM 7229 C CA . CYS F 3 106 ? 238.187 224.400 193.826 1.00 146.92 80 CYS C CA 1
ATOM 7230 C C . CYS F 3 106 ? 238.922 225.733 193.890 1.00 147.29 80 CYS C C 1
ATOM 7231 O O . CYS F 3 106 ? 238.295 226.808 193.863 1.00 147.25 80 CYS C O 1
ATOM 7234 N N . GLY F 3 107 ? 240.254 225.702 193.997 1.00 147.90 81 GLY C N 1
ATOM 7235 C CA . GLY F 3 107 ? 241.037 226.903 194.241 1.00 147.00 81 GLY C CA 1
ATOM 7236 C C . GLY F 3 107 ? 241.187 227.205 195.712 1.00 146.48 81 GLY C C 1
ATOM 7237 O O . GLY F 3 107 ? 241.859 226.448 196.438 1.00 147.91 81 GLY C O 1
ATOM 7238 N N . ASN F 3 108 ? 240.593 228.296 196.164 1.00 137.98 82 ASN C N 1
ATOM 7239 C CA . ASN F 3 108 ? 240.624 228.665 197.574 1.00 137.88 82 ASN C CA 1
ATOM 7240 C C . ASN F 3 108 ? 239.623 227.875 198.403 1.00 138.02 82 ASN C C 1
ATOM 7241 O O . ASN F 3 108 ? 239.676 227.955 199.637 1.00 137.38 82 ASN C O 1
ATOM 7246 N N . ASP F 3 109 ? 238.777 227.090 197.751 1.00 131.71 83 ASP C N 1
ATOM 7247 C CA . ASP F 3 109 ? 237.833 226.221 198.454 1.00 131.20 83 ASP C CA 1
ATOM 7248 C C . ASP F 3 109 ? 238.491 224.873 198.781 1.00 129.87 83 ASP C C 1
ATOM 7249 O O . ASP F 3 109 ? 239.525 224.503 198.220 1.00 131.05 83 ASP C O 1
ATOM 7254 N N . PHE F 3 110 ? 237.887 224.155 199.716 1.00 116.27 84 PHE C N 1
ATOM 7255 C CA . PHE F 3 110 ? 238.367 222.831 200.067 1.00 116.01 84 PHE C CA 1
ATOM 7256 C C . PHE F 3 110 ? 237.969 221.830 198.975 1.00 117.76 84 PHE C C 1
ATOM 7257 O O . PHE F 3 110 ? 236.945 221.977 198.303 1.00 119.14 84 PHE C O 1
ATOM 7265 N N . GLN F 3 111 ? 238.787 220.802 198.823 1.00 115.07 85 GLN C N 1
ATOM 7266 C CA . GLN F 3 111 ? 238.549 219.766 197.823 1.00 113.39 85 GLN C CA 1
ATOM 7267 C C . GLN F 3 111 ? 238.197 218.474 198.544 1.00 115.90 85 GLN C C 1
ATOM 7268 O O . GLN F 3 111 ? 239.052 217.875 199.206 1.00 117.78 85 GLN C O 1
ATOM 7274 N N . CYS F 3 112 ? 236.939 218.074 198.450 1.00 114.41 86 CYS C N 1
ATOM 7275 C CA . CYS F 3 112 ? 236.533 216.818 199.056 1.00 113.69 86 CYS C CA 1
ATOM 7276 C C . CYS F 3 112 ? 237.094 215.667 198.251 1.00 114.89 86 CYS C C 1
ATOM 7277 O O . CYS F 3 112 ? 237.472 215.815 197.091 1.00 117.70 86 CYS C O 1
ATOM 7280 N N . SER F 3 113 ? 237.130 214.485 198.866 1.00 111.79 87 SER C N 1
ATOM 7281 C CA . SER F 3 113 ? 237.618 213.294 198.198 1.00 113.20 87 SER C CA 1
ATOM 7282 C C . SER F 3 113 ? 236.699 212.825 197.079 1.00 112.55 87 SER C C 1
ATOM 7283 O O . SER F 3 113 ? 237.159 212.079 196.214 1.00 111.53 87 SER C O 1
ATOM 7286 N N . THR F 3 114 ? 235.436 213.233 197.071 1.00 101.44 88 THR C N 1
ATOM 7287 C CA . THR F 3 114 ? 234.516 212.880 196.002 1.00 98.81 88 THR C CA 1
ATOM 7288 C C . THR F 3 114 ? 234.469 213.927 194.906 1.00 102.18 88 THR C C 1
ATOM 7289 O O . THR F 3 114 ? 233.762 213.741 193.924 1.00 104.11 88 THR C O 1
ATOM 7293 N N . GLY F 3 115 ? 235.188 215.037 195.080 1.00 105.20 89 GLY C N 1
ATOM 7294 C CA . GLY F 3 115 ? 235.255 216.078 194.077 1.00 103.29 89 GLY C CA 1
ATOM 7295 C C . GLY F 3 115 ? 234.418 217.309 194.393 1.00 103.23 89 GLY C C 1
ATOM 7296 O O . GLY F 3 115 ? 234.520 218.327 193.690 1.00 105.45 89 GLY C O 1
ATOM 7297 N N . ARG F 3 116 ? 233.531 217.216 195.362 1.00 91.99 90 ARG C N 1
ATOM 7298 C CA . ARG F 3 116 ? 232.631 218.320 195.666 1.00 91.88 90 ARG C CA 1
ATOM 7299 C C . ARG F 3 116 ? 233.325 219.435 196.459 1.00 91.87 90 ARG C C 1
ATOM 7300 O O . ARG F 3 116 ? 233.885 219.191 197.540 1.00 95.89 90 ARG C O 1
ATOM 7308 N N . CYS F 3 117 ? 233.337 220.645 195.899 1.00 106.56 91 CYS C N 1
ATOM 7309 C CA . CYS F 3 117 ? 234.017 221.776 196.527 1.00 106.67 91 CYS C CA 1
ATOM 7310 C C . CYS F 3 117 ? 233.147 222.401 197.611 1.00 110.34 91 CYS C C 1
ATOM 7311 O O . CYS F 3 117 ? 231.971 222.693 197.383 1.00 111.46 91 CYS C O 1
ATOM 7314 N N . ILE F 3 118 ? 233.741 222.591 198.789 1.00 111.94 92 ILE C N 1
ATOM 7315 C CA . ILE F 3 118 ? 233.079 223.273 199.885 1.00 112.38 92 ILE C CA 1
ATOM 7316 C C . ILE F 3 118 ? 233.998 224.379 200.401 1.00 112.38 92 ILE C C 1
ATOM 7317 O O . ILE F 3 118 ? 235.198 224.400 200.144 1.00 112.73 92 ILE C O 1
ATOM 7322 N N . LYS F 3 119 ? 233.381 225.321 201.107 1.00 108.85 93 LYS C N 1
ATOM 7323 C CA . LYS F 3 119 ? 234.086 226.512 201.578 1.00 107.07 93 LYS C CA 1
ATOM 7324 C C . LYS F 3 119 ? 234.997 226.173 202.755 1.00 111.65 93 LYS C C 1
ATOM 7325 O O . LYS F 3 119 ? 234.795 225.177 203.466 1.00 115.01 93 LYS C O 1
ATOM 7331 N N . MET F 3 120 ? 236.002 227.023 202.973 1.00 108.17 94 MET C N 1
ATOM 7332 C CA . MET F 3 120 ? 237.005 226.754 203.992 1.00 109.62 94 MET C CA 1
ATOM 7333 C C . MET F 3 120 ? 236.435 226.893 205.382 1.00 109.52 94 MET C C 1
ATOM 7334 O O . MET F 3 120 ? 236.885 226.200 206.305 1.00 111.72 94 MET C O 1
ATOM 7339 N N . ARG F 3 121 ? 235.465 227.794 205.565 1.00 109.22 95 ARG C N 1
ATOM 7340 C CA . ARG F 3 121 ? 234.850 227.957 206.887 1.00 111.46 95 ARG C CA 1
ATOM 7341 C C . ARG F 3 121 ? 234.135 226.687 207.357 1.00 112.32 95 ARG C C 1
ATOM 7342 O O . ARG F 3 121 ? 233.810 226.568 208.541 1.00 113.19 95 ARG C O 1
ATOM 7350 N N . LEU F 3 122 ? 233.838 225.782 206.443 1.00 110.55 96 LEU C N 1
ATOM 7351 C CA . LEU F 3 122 ? 233.209 224.503 206.764 1.00 109.85 96 LEU C CA 1
ATOM 7352 C C . LEU F 3 122 ? 234.237 223.389 206.965 1.00 111.13 96 LEU C C 1
ATOM 7353 O O . LEU F 3 122 ? 233.861 222.207 206.948 1.00 113.42 96 LEU C O 1
ATOM 7358 N N . ARG F 3 123 ? 235.523 223.720 207.131 1.00 117.41 97 ARG C N 1
ATOM 7359 C CA . ARG F 3 123 ? 236.542 222.674 207.187 1.00 118.52 97 ARG C CA 1
ATOM 7360 C C . ARG F 3 123 ? 236.374 221.791 208.412 1.00 121.88 97 ARG C C 1
ATOM 7361 O O . ARG F 3 123 ? 236.542 220.570 208.334 1.00 121.94 97 ARG C O 1
ATOM 7369 N N . CYS F 3 124 ? 236.061 222.411 209.540 1.00 130.51 98 CYS C N 1
ATOM 7370 C CA . CYS F 3 124 ? 235.882 221.707 210.797 1.00 129.81 98 CYS C CA 1
ATOM 7371 C C . CYS F 3 124 ? 234.725 222.340 211.539 1.00 129.25 98 CYS C C 1
ATOM 7372 O O . CYS F 3 124 ? 234.861 223.439 212.065 1.00 129.17 98 CYS C O 1
ATOM 7375 N N . ASN F 3 125 ? 233.585 221.656 211.568 1.00 119.89 99 ASN C N 1
ATOM 7376 C CA . ASN F 3 125 ? 232.406 222.120 212.284 1.00 118.61 99 ASN C CA 1
ATOM 7377 C C . ASN F 3 125 ? 231.634 220.873 212.699 1.00 119.17 99 ASN C C 1
ATOM 7378 O O . ASN F 3 125 ? 232.193 219.774 212.743 1.00 119.85 99 ASN C O 1
ATOM 7383 N N . GLY F 3 126 ? 230.361 221.047 213.036 1.00 117.33 100 GLY C N 1
ATOM 7384 C CA . GLY F 3 126 ? 229.539 219.953 213.513 1.00 118.25 100 GLY C CA 1
ATOM 7385 C C . GLY F 3 126 ? 228.818 219.158 212.449 1.00 118.31 100 GLY C C 1
ATOM 7386 O O . GLY F 3 126 ? 228.014 218.285 212.803 1.00 119.00 100 GLY C O 1
ATOM 7387 N N . ASP F 3 127 ? 229.046 219.417 211.166 1.00 112.61 101 ASP C N 1
ATOM 7388 C CA . ASP F 3 127 ? 228.264 218.783 210.113 1.00 109.10 101 ASP C CA 1
ATOM 7389 C C . ASP F 3 127 ? 229.191 218.211 209.051 1.00 109.71 101 ASP C C 1
ATOM 7390 O O . ASP F 3 127 ? 230.316 218.662 208.848 1.00 112.46 101 ASP C O 1
ATOM 7395 N N . ASN F 3 128 ? 228.658 217.196 208.348 1.00 108.32 102 ASN C N 1
ATOM 7396 C CA . ASN F 3 128 ? 229.320 216.564 207.218 1.00 105.93 102 ASN C CA 1
ATOM 7397 C C . ASN F 3 128 ? 228.863 217.214 205.923 1.00 106.92 102 ASN C C 1
ATOM 7398 O O . ASN F 3 128 ? 227.656 217.272 205.634 1.00 108.41 102 ASN C O 1
ATOM 7403 N N . ASP F 3 129 ? 229.807 217.751 205.152 1.00 100.83 103 ASP C N 1
ATOM 7404 C CA . ASP F 3 129 ? 229.530 218.391 203.873 1.00 99.25 103 ASP C CA 1
ATOM 7405 C C . ASP F 3 129 ? 230.123 217.668 202.675 1.00 100.32 103 ASP C C 1
ATOM 7406 O O . ASP F 3 129 ? 229.562 217.776 201.581 1.00 102.79 103 ASP C O 1
ATOM 7411 N N . CYS F 3 130 ? 231.239 216.950 202.854 1.00 109.61 104 CYS C N 1
ATOM 7412 C CA . CYS F 3 130 ? 231.846 216.196 201.761 1.00 111.53 104 CYS C CA 1
ATOM 7413 C C . CYS F 3 130 ? 231.003 215.000 201.355 1.00 110.26 104 CYS C C 1
ATOM 7414 O O . CYS F 3 130 ? 231.150 214.491 200.237 1.00 111.05 104 CYS C O 1
ATOM 7417 N N . GLY F 3 131 ? 230.111 214.546 202.207 1.00 109.43 105 GLY C N 1
ATOM 7418 C CA . GLY F 3 131 ? 229.328 213.352 201.930 1.00 109.77 105 GLY C CA 1
ATOM 7419 C C . GLY F 3 131 ? 229.849 212.079 202.535 1.00 110.70 105 GLY C C 1
ATOM 7420 O O . GLY F 3 131 ? 229.140 211.056 202.515 1.00 111.95 105 GLY C O 1
ATOM 7421 N N . ASP F 3 132 ? 231.063 212.092 203.061 1.00 116.67 106 ASP C N 1
ATOM 7422 C CA . ASP F 3 132 ? 231.612 210.917 203.732 1.00 118.05 106 ASP C CA 1
ATOM 7423 C C . ASP F 3 132 ? 232.454 211.312 204.933 1.00 116.72 106 ASP C C 1
ATOM 7424 O O . ASP F 3 132 ? 233.318 210.523 205.367 1.00 118.28 106 ASP C O 1
ATOM 7429 N N . PHE F 3 133 ? 232.229 212.504 205.509 1.00 117.37 107 PHE C N 1
ATOM 7430 C CA . PHE F 3 133 ? 232.982 212.978 206.665 1.00 118.56 107 PHE C CA 1
ATOM 7431 C C . PHE F 3 133 ? 234.469 213.131 206.315 1.00 117.69 107 PHE C C 1
ATOM 7432 O O . PHE F 3 133 ? 235.347 212.801 207.109 1.00 119.00 107 PHE C O 1
ATOM 7440 N N . SER F 3 134 ? 234.752 213.608 205.100 1.00 115.94 108 SER C N 1
ATOM 7441 C CA . SER F 3 134 ? 236.131 213.859 204.670 1.00 118.78 108 SER C CA 1
ATOM 7442 C C . SER F 3 134 ? 236.692 215.114 205.316 1.00 119.78 108 SER C C 1
ATOM 7443 O O . SER F 3 134 ? 237.904 215.271 205.423 1.00 119.40 108 SER C O 1
ATOM 7446 N N . ASP F 3 135 ? 235.819 216.039 205.705 1.00 119.57 109 ASP C N 1
ATOM 7447 C CA . ASP F 3 135 ? 236.278 217.275 206.315 1.00 119.86 109 ASP C CA 1
ATOM 7448 C C . ASP F 3 135 ? 236.435 217.168 207.835 1.00 120.51 109 ASP C C 1
ATOM 7449 O O . ASP F 3 135 ? 237.159 217.979 208.433 1.00 119.43 109 ASP C O 1
ATOM 7454 N N . GLU F 3 136 ? 235.800 216.183 208.477 1.00 127.89 110 GLU C N 1
ATOM 7455 C CA . GLU F 3 136 ? 235.885 216.013 209.915 1.00 128.35 110 GLU C CA 1
ATOM 7456 C C . GLU F 3 136 ? 237.115 215.226 210.358 1.00 130.98 110 GLU C C 1
ATOM 7457 O O . GLU F 3 136 ? 237.256 214.966 211.557 1.00 131.39 110 GLU C O 1
ATOM 7463 N N . ASP F 3 137 ? 237.964 214.806 209.440 1.00 134.39 111 ASP C N 1
ATOM 7464 C CA . ASP F 3 137 ? 239.121 213.989 209.799 1.00 132.39 111 ASP C CA 1
ATOM 7465 C C . ASP F 3 137 ? 240.340 214.791 210.214 1.00 132.74 111 ASP C C 1
ATOM 7466 O O . ASP F 3 137 ? 241.364 214.185 210.561 1.00 132.53 111 ASP C O 1
ATOM 7471 N N . ASP F 3 138 ? 240.282 216.099 210.187 1.00 143.58 112 ASP C N 1
ATOM 7472 C CA . ASP F 3 138 ? 241.381 216.958 210.585 1.00 144.61 112 ASP C CA 1
ATOM 7473 C C . ASP F 3 138 ? 240.873 218.107 211.450 1.00 144.96 112 ASP C C 1
ATOM 7474 O O . ASP F 3 138 ? 241.180 219.280 211.218 1.00 144.34 112 ASP C O 1
ATOM 7479 N N . CYS F 3 139 ? 240.051 217.811 212.456 1.00 151.01 113 CYS C N 1
ATOM 7480 C CA . CYS F 3 139 ? 239.664 218.851 213.415 1.00 152.84 113 CYS C CA 1
ATOM 7481 C C . CYS F 3 139 ? 240.780 218.998 214.451 1.00 152.20 113 CYS C C 1
ATOM 7482 O O . CYS F 3 139 ? 240.993 218.108 215.280 1.00 150.50 113 CYS C O 1
ATOM 7485 N N . GLU F 3 140 ? 241.526 220.102 214.385 1.00 153.86 114 GLU C N 1
ATOM 7486 C CA . GLU F 3 140 ? 242.639 220.305 215.296 1.00 152.77 114 GLU C CA 1
ATOM 7487 C C . GLU F 3 140 ? 242.167 220.396 216.746 1.00 152.27 114 GLU C C 1
ATOM 7488 O O . GLU F 3 140 ? 242.479 219.535 217.575 1.00 150.58 114 GLU C O 1
ATOM 7494 N N . SER F 3 141 ? 241.390 221.441 217.057 1.00 156.50 115 SER C N 1
ATOM 7495 C CA . SER F 3 141 ? 241.054 221.763 218.433 1.00 157.37 115 SER C CA 1
ATOM 7496 C C . SER F 3 141 ? 239.879 222.721 218.407 1.00 157.28 115 SER C C 1
ATOM 7497 O O . SER F 3 141 ? 239.552 223.292 217.355 1.00 155.82 115 SER C O 1
ATOM 7500 N N . GLU F 3 142 ? 239.235 222.863 219.578 1.00 160.71 116 GLU C N 1
ATOM 7501 C CA . GLU F 3 142 ? 238.122 223.780 219.783 1.00 159.55 116 GLU C CA 1
ATOM 7502 C C . GLU F 3 142 ? 237.014 223.581 218.756 1.00 159.59 116 GLU C C 1
ATOM 7503 O O . GLU F 3 142 ? 236.808 224.443 217.884 1.00 158.83 116 GLU C O 1
ATOM 7509 N N . PRO F 3 143 ? 236.269 222.479 218.812 1.00 151.88 117 PRO C N 1
ATOM 7510 C CA . PRO F 3 143 ? 235.132 222.317 217.886 1.00 151.57 117 PRO C CA 1
ATOM 7511 C C . PRO F 3 143 ? 234.116 223.437 218.057 1.00 151.03 117 PRO C C 1
ATOM 7512 O O . PRO F 3 143 ? 233.846 223.899 219.164 1.00 149.97 117 PRO C O 1
ATOM 7516 N N . ARG F 3 144 ? 233.526 223.846 216.938 1.00 143.40 118 ARG C N 1
ATOM 7517 C CA . ARG F 3 144 ? 232.531 224.920 216.900 1.00 141.37 118 ARG C CA 1
ATOM 7518 C C . ARG F 3 144 ? 231.265 224.436 216.208 1.00 142.78 118 ARG C C 1
ATOM 7519 O O . ARG F 3 144 ? 231.123 224.590 214.990 1.00 141.95 118 ARG C O 1
ATOM 7527 N N . PRO F 3 145 ? 230.347 223.781 216.940 1.00 138.83 119 PRO C N 1
ATOM 7528 C CA . PRO F 3 145 ? 229.069 223.402 216.339 1.00 135.66 119 PRO C CA 1
ATOM 7529 C C . PRO F 3 145 ? 228.292 224.627 215.892 1.00 136.03 119 PRO C C 1
ATOM 7530 O O . PRO F 3 145 ? 228.381 225.701 216.520 1.00 136.43 119 PRO C O 1
ATOM 7534 N N . PRO F 3 146 ? 227.530 224.543 214.784 1.00 127.85 120 PRO C N 1
ATOM 7535 C CA . PRO F 3 146 ? 226.810 225.740 214.294 1.00 128.04 120 PRO C CA 1
ATOM 7536 C C . PRO F 3 146 ? 225.540 226.096 215.077 1.00 127.48 120 PRO C C 1
ATOM 7537 O O . PRO F 3 146 ? 225.237 227.277 215.273 1.00 127.90 120 PRO C O 1
ATOM 7541 N N . CYS F 3 147 ? 224.781 225.081 215.537 1.00 125.87 121 CYS C N 1
ATOM 7542 C CA . CYS F 3 147 ? 223.506 225.350 216.195 1.00 127.00 121 CYS C CA 1
ATOM 7543 C C . CYS F 3 147 ? 223.678 225.824 217.633 1.00 129.13 121 CYS C C 1
ATOM 7544 O O . CYS F 3 147 ? 222.714 226.305 218.237 1.00 130.71 121 CYS C O 1
ATOM 7547 N N . ARG F 3 148 ? 224.880 225.677 218.193 1.00 135.08 122 ARG C N 1
ATOM 7548 C CA . ARG F 3 148 ? 225.215 226.164 219.533 1.00 135.31 122 ARG C CA 1
ATOM 7549 C C . ARG F 3 148 ? 224.320 225.560 220.607 1.00 136.91 122 ARG C C 1
ATOM 7550 O O . ARG F 3 148 ? 223.559 226.239 221.315 1.00 137.49 122 ARG C O 1
ATOM 7558 N N . ASP F 3 149 ? 224.428 224.239 220.720 1.00 140.33 123 ASP C N 1
ATOM 7559 C CA . ASP F 3 149 ? 223.877 223.388 221.789 1.00 141.56 123 ASP C CA 1
ATOM 7560 C C . ASP F 3 149 ? 222.340 223.329 221.782 1.00 142.34 123 ASP C C 1
ATOM 7561 O O . ASP F 3 149 ? 221.763 222.540 222.540 1.00 143.47 123 ASP C O 1
ATOM 7566 N N . ARG F 3 150 ? 221.673 224.107 220.934 1.00 132.50 124 ARG C N 1
ATOM 7567 C CA . ARG F 3 150 ? 220.223 224.060 220.852 1.00 131.14 124 ARG C CA 1
ATOM 7568 C C . ARG F 3 150 ? 219.770 222.672 220.458 1.00 131.74 124 ARG C C 1
ATOM 7569 O O . ARG F 3 150 ? 220.465 221.960 219.727 1.00 131.51 124 ARG C O 1
ATOM 7577 N N . VAL F 3 151 ? 218.606 222.274 220.965 1.00 125.25 125 VAL C N 1
ATOM 7578 C CA . VAL F 3 151 ? 218.090 220.911 220.802 1.00 125.75 125 VAL C CA 1
ATOM 7579 C C . VAL F 3 151 ? 217.188 220.898 219.565 1.00 125.40 125 VAL C C 1
ATOM 7580 O O . VAL F 3 151 ? 216.085 221.437 219.556 1.00 122.85 125 VAL C O 1
ATOM 7584 N N . VAL F 3 152 ? 217.694 220.275 218.490 1.00 112.83 126 VAL C N 1
ATOM 7585 C CA . VAL F 3 152 ? 217.001 220.142 217.213 1.00 110.14 126 VAL C CA 1
ATOM 7586 C C . VAL F 3 152 ? 217.154 218.703 216.740 1.00 110.24 126 VAL C C 1
ATOM 7587 O O . VAL F 3 152 ? 218.027 217.959 217.187 1.00 111.23 126 VAL C O 1
ATOM 7591 N N . GLU F 3 153 ? 216.300 218.330 215.782 1.00 105.63 127 GLU C N 1
ATOM 7592 C CA . GLU F 3 153 ? 216.223 216.971 215.290 1.00 103.96 127 GLU C CA 1
ATOM 7593 C C . GLU F 3 153 ? 216.269 216.973 213.773 1.00 106.34 127 GLU C C 1
ATOM 7594 O O . GLU F 3 153 ? 215.878 217.941 213.123 1.00 108.75 127 GLU C O 1
ATOM 7600 N N . GLU F 3 154 ? 216.794 215.879 213.209 1.00 97.58 128 GLU C N 1
ATOM 7601 C CA . GLU F 3 154 ? 216.785 215.670 211.750 1.00 95.73 128 GLU C CA 1
ATOM 7602 C C . GLU F 3 154 ? 215.388 215.276 211.333 1.00 96.66 128 GLU C C 1
ATOM 7603 O O . GLU F 3 154 ? 214.885 214.222 211.752 1.00 96.21 128 GLU C O 1
ATOM 7609 N N . SER F 3 155 ? 214.744 216.089 210.532 1.00 88.93 129 SER C N 1
ATOM 7610 C CA . SER F 3 155 ? 213.386 215.828 210.085 1.00 86.98 129 SER C CA 1
ATOM 7611 C C . SER F 3 155 ? 213.424 214.770 208.988 1.00 86.46 129 SER C C 1
ATOM 7612 O O . SER F 3 155 ? 214.112 214.920 207.988 1.00 91.46 129 SER C O 1
ATOM 7615 N N . GLU F 3 156 ? 212.696 213.680 209.199 1.00 73.90 130 GLU C N 1
ATOM 7616 C CA . GLU F 3 156 ? 212.637 212.640 208.173 1.00 70.15 130 GLU C CA 1
ATOM 7617 C C . GLU F 3 156 ? 211.750 213.065 206.992 1.00 73.31 130 GLU C C 1
ATOM 7618 O O . GLU F 3 156 ? 211.929 212.547 205.892 1.00 73.52 130 GLU C O 1
ATOM 7624 N N . LEU F 3 157 ? 210.827 213.994 207.208 1.00 76.24 131 LEU C N 1
ATOM 7625 C CA . LEU F 3 157 ? 209.967 214.479 206.143 1.00 72.87 131 LEU C CA 1
ATOM 7626 C C . LEU F 3 157 ? 210.756 215.195 205.070 1.00 73.17 131 LEU C C 1
ATOM 7627 O O . LEU F 3 157 ? 210.484 215.046 203.880 1.00 75.25 131 LEU C O 1
ATOM 7632 N N . ALA F 3 158 ? 211.712 216.037 205.475 1.00 69.25 132 ALA C N 1
ATOM 7633 C CA . ALA F 3 158 ? 212.511 216.806 204.526 1.00 67.32 132 ALA C CA 1
ATOM 7634 C C . ALA F 3 158 ? 213.781 216.093 204.103 1.00 69.31 132 ALA C C 1
ATOM 7635 O O . ALA F 3 158 ? 214.503 216.611 203.252 1.00 78.73 132 ALA C O 1
ATOM 7637 N N . ARG F 3 159 ? 214.082 214.926 204.663 1.00 56.86 133 ARG C N 1
ATOM 7638 C CA . ARG F 3 159 ? 215.339 214.261 204.336 1.00 54.76 133 ARG C CA 1
ATOM 7639 C C . ARG F 3 159 ? 215.285 213.585 202.989 1.00 59.15 133 ARG C C 1
ATOM 7640 O O . ARG F 3 159 ? 216.340 213.324 202.376 1.00 64.19 133 ARG C O 1
ATOM 7648 N N . THR F 3 160 ? 214.090 213.260 202.498 1.00 57.87 134 THR C N 1
ATOM 7649 C CA . THR F 3 160 ? 213.905 212.580 201.236 1.00 62.60 134 THR C CA 1
ATOM 7650 C C . THR F 3 160 ? 213.099 213.438 200.255 1.00 65.47 134 THR C C 1
ATOM 7651 O O . THR F 3 160 ? 212.594 212.905 199.257 1.00 64.68 134 THR C O 1
ATOM 7655 N N . ALA F 3 161 ? 212.972 214.738 200.496 1.00 64.81 135 ALA C N 1
ATOM 7656 C CA . ALA F 3 161 ? 212.171 215.577 199.608 1.00 59.78 135 ALA C CA 1
ATOM 7657 C C . ALA F 3 161 ? 212.860 215.769 198.255 1.00 63.76 135 ALA C C 1
ATOM 7658 O O . ALA F 3 161 ? 214.089 215.820 198.165 1.00 68.46 135 ALA C O 1
ATOM 7660 N N . GLY F 3 162 ? 212.060 215.861 197.207 1.00 62.77 136 GLY C N 1
ATOM 7661 C CA . GLY F 3 162 ? 212.554 216.153 195.871 1.00 63.76 136 GLY C CA 1
ATOM 7662 C C . GLY F 3 162 ? 212.564 214.932 194.977 1.00 63.33 136 GLY C C 1
ATOM 7663 O O . GLY F 3 162 ? 213.568 214.634 194.298 1.00 63.23 136 GLY C O 1
ATOM 7664 N N . TYR F 3 163 ? 211.478 214.176 195.005 1.00 54.07 137 TYR C N 1
ATOM 7665 C CA . TYR F 3 163 ? 211.420 212.918 194.273 1.00 52.71 137 TYR C CA 1
ATOM 7666 C C . TYR F 3 163 ? 211.462 213.148 192.760 1.00 55.44 137 TYR C C 1
ATOM 7667 O O . TYR F 3 163 ? 210.801 214.055 192.240 1.00 62.25 137 TYR C O 1
ATOM 7676 N N . GLY F 3 164 ? 212.216 212.308 192.068 1.00 40.10 138 GLY C N 1
ATOM 7677 C CA . GLY F 3 164 ? 212.161 212.279 190.610 1.00 43.15 138 GLY C CA 1
ATOM 7678 C C . GLY F 3 164 ? 210.948 211.494 190.160 1.00 48.24 138 GLY C C 1
ATOM 7679 O O . GLY F 3 164 ? 210.608 210.450 190.733 1.00 57.80 138 GLY C O 1
ATOM 7680 N N . ILE F 3 165 ? 210.272 212.000 189.151 1.00 44.08 139 ILE C N 1
ATOM 7681 C CA . ILE F 3 165 ? 208.968 211.443 188.750 1.00 37.96 139 ILE C CA 1
ATOM 7682 C C . ILE F 3 165 ? 209.009 211.104 187.264 1.00 41.52 139 ILE C C 1
ATOM 7683 O O . ILE F 3 165 ? 209.303 211.971 186.444 1.00 59.25 139 ILE C O 1
ATOM 7688 N N . ASN F 3 166 ? 208.685 209.866 186.923 1.00 54.70 140 ASN C N 1
ATOM 7689 C CA . ASN F 3 166 ? 208.533 209.487 185.526 1.00 57.64 140 ASN C CA 1
ATOM 7690 C C . ASN F 3 166 ? 207.223 210.017 184.974 1.00 56.76 140 ASN C C 1
ATOM 7691 O O . ASN F 3 166 ? 206.188 209.932 185.620 1.00 65.02 140 ASN C O 1
ATOM 7696 N N . ILE F 3 167 ? 207.279 210.572 183.757 1.00 61.45 141 ILE C N 1
ATOM 7697 C CA . ILE F 3 167 ? 206.109 211.237 183.208 1.00 57.95 141 ILE C CA 1
ATOM 7698 C C . ILE F 3 167 ? 205.026 210.227 182.840 1.00 67.07 141 ILE C C 1
ATOM 7699 O O . ILE F 3 167 ? 203.810 210.518 182.930 1.00 72.41 141 ILE C O 1
ATOM 7704 N N . LEU F 3 168 ? 205.409 209.022 182.425 1.00 68.98 142 LEU C N 1
ATOM 7705 C CA . LEU F 3 168 ? 204.461 207.979 182.070 1.00 70.24 142 LEU C CA 1
ATOM 7706 C C . LEU F 3 168 ? 204.283 207.060 183.285 1.00 74.63 142 LEU C C 1
ATOM 7707 O O . LEU F 3 168 ? 205.202 206.316 183.652 1.00 78.37 142 LEU C O 1
ATOM 7712 N N . GLY F 3 169 ? 203.091 207.089 183.872 1.00 73.20 143 GLY C N 1
ATOM 7713 C CA . GLY F 3 169 ? 202.795 206.289 185.039 1.00 75.20 143 GLY C CA 1
ATOM 7714 C C . GLY F 3 169 ? 202.886 207.028 186.354 1.00 73.15 143 GLY C C 1
ATOM 7715 O O . GLY F 3 169 ? 202.289 206.573 187.344 1.00 76.05 143 GLY C O 1
ATOM 7716 N N . MET F 3 170 ? 203.585 208.171 186.400 1.00 67.17 144 MET C N 1
ATOM 7717 C CA . MET F 3 170 ? 203.706 209.001 187.598 1.00 69.18 144 MET C CA 1
ATOM 7718 C C . MET F 3 170 ? 204.225 208.217 188.801 1.00 75.15 144 MET C C 1
ATOM 7719 O O . MET F 3 170 ? 203.735 208.391 189.914 1.00 82.12 144 MET C O 1
ATOM 7724 N N . ASP F 3 171 ? 205.183 207.350 188.575 1.00 69.08 145 ASP C N 1
ATOM 7725 C CA . ASP F 3 171 ? 205.793 206.634 189.696 1.00 68.88 145 ASP C CA 1
ATOM 7726 C C . ASP F 3 171 ? 206.982 207.412 190.233 1.00 71.83 145 ASP C C 1
ATOM 7727 O O . ASP F 3 171 ? 207.946 207.619 189.492 1.00 76.36 145 ASP C O 1
ATOM 7732 N N . PRO F 3 172 ? 206.972 207.790 191.507 1.00 58.75 146 PRO C N 1
ATOM 7733 C CA . PRO F 3 172 ? 208.099 208.561 192.048 1.00 59.11 146 PRO C CA 1
ATOM 7734 C C . PRO F 3 172 ? 209.368 207.730 192.148 1.00 55.43 146 PRO C C 1
ATOM 7735 O O . PRO F 3 172 ? 209.329 206.493 192.249 1.00 54.88 146 PRO C O 1
ATOM 7739 N N . LEU F 3 173 ? 210.513 208.426 192.127 1.00 51.82 147 LEU C N 1
ATOM 7740 C CA . LEU F 3 173 ? 211.815 207.794 192.242 1.00 48.94 147 LEU C CA 1
ATOM 7741 C C . LEU F 3 173 ? 212.615 208.462 193.374 1.00 54.51 147 LEU C C 1
ATOM 7742 O O . LEU F 3 173 ? 212.102 209.326 194.087 1.00 61.83 147 LEU C O 1
ATOM 7747 N N . SER F 3 174 ? 213.864 208.027 193.554 1.00 53.62 148 SER C N 1
ATOM 7748 C CA . SER F 3 174 ? 214.684 208.583 194.627 1.00 54.45 148 SER C CA 1
ATOM 7749 C C . SER F 3 174 ? 215.129 210.000 194.264 1.00 58.61 148 SER C C 1
ATOM 7750 O O . SER F 3 174 ? 215.298 210.340 193.098 1.00 66.08 148 SER C O 1
ATOM 7753 N N . THR F 3 175 ? 215.289 210.831 195.285 1.00 48.15 149 THR C N 1
ATOM 7754 C CA . THR F 3 175 ? 215.593 212.240 195.086 1.00 55.04 149 THR C CA 1
ATOM 7755 C C . THR F 3 175 ? 217.028 212.383 194.583 1.00 61.25 149 THR C C 1
ATOM 7756 O O . THR F 3 175 ? 217.912 211.668 195.053 1.00 64.45 149 THR C O 1
ATOM 7760 N N . PRO F 3 176 ? 217.269 213.256 193.606 1.00 62.52 150 PRO C N 1
ATOM 7761 C CA . PRO F 3 176 ? 218.650 213.513 193.164 1.00 56.14 150 PRO C CA 1
ATOM 7762 C C . PRO F 3 176 ? 219.437 214.420 194.094 1.00 63.43 150 PRO C C 1
ATOM 7763 O O . PRO F 3 176 ? 220.668 214.474 193.975 1.00 71.63 150 PRO C O 1
ATOM 7767 N N . PHE F 3 177 ? 218.768 215.156 194.994 1.00 54.97 151 PHE C N 1
ATOM 7768 C CA . PHE F 3 177 ? 219.473 216.082 195.857 1.00 47.64 151 PHE C CA 1
ATOM 7769 C C . PHE F 3 177 ? 220.082 215.349 197.060 1.00 58.81 151 PHE C C 1
ATOM 7770 O O . PHE F 3 177 ? 219.692 214.233 197.432 1.00 67.90 151 PHE C O 1
ATOM 7778 N N . ASP F 3 178 ? 221.085 215.994 197.681 1.00 66.45 152 ASP C N 1
ATOM 7779 C CA . ASP F 3 178 ? 221.722 215.485 198.908 1.00 66.11 152 ASP C CA 1
ATOM 7780 C C . ASP F 3 178 ? 221.259 216.396 200.057 1.00 72.62 152 ASP C C 1
ATOM 7781 O O . ASP F 3 178 ? 221.749 217.516 200.210 1.00 75.02 152 ASP C O 1
ATOM 7786 N N . ASN F 3 179 ? 220.333 215.893 200.868 1.00 70.05 153 ASN C N 1
ATOM 7787 C CA . ASN F 3 179 ? 219.640 216.723 201.848 1.00 68.75 153 ASN C CA 1
ATOM 7788 C C . ASN F 3 179 ? 220.355 216.755 203.180 1.00 71.18 153 ASN C C 1
ATOM 7789 O O . ASN F 3 179 ? 219.786 217.261 204.153 1.00 76.15 153 ASN C O 1
ATOM 7794 N N . GLU F 3 180 ? 221.586 216.261 203.274 1.00 75.22 154 GLU C N 1
ATOM 7795 C CA . GLU F 3 180 ? 222.370 216.326 204.506 1.00 73.54 154 GLU C CA 1
ATOM 7796 C C . GLU F 3 180 ? 223.334 217.511 204.541 1.00 74.25 154 GLU C C 1
ATOM 7797 O O . GLU F 3 180 ? 224.122 217.642 205.496 1.00 78.15 154 GLU C O 1
ATOM 7803 N N . PHE F 3 181 ? 223.331 218.362 203.512 1.00 67.80 155 PHE C N 1
ATOM 7804 C CA . PHE F 3 181 ? 224.156 219.554 203.474 1.00 67.80 155 PHE C CA 1
ATOM 7805 C C . PHE F 3 181 ? 223.420 220.729 204.106 1.00 72.22 155 PHE C C 1
ATOM 7806 O O . PHE F 3 181 ? 222.280 221.032 203.727 1.00 72.80 155 PHE C O 1
ATOM 7814 N N . TYR F 3 182 ? 224.041 221.361 205.088 1.00 70.94 156 TYR C N 1
ATOM 7815 C CA . TYR F 3 182 ? 223.412 222.453 205.811 1.00 73.16 156 TYR C CA 1
ATOM 7816 C C . TYR F 3 182 ? 224.044 223.810 205.570 1.00 75.73 156 TYR C C 1
ATOM 7817 O O . TYR F 3 182 ? 223.417 224.817 205.909 1.00 78.09 156 TYR C O 1
ATOM 7826 N N . ASN F 3 183 ? 225.235 223.872 204.992 1.00 75.30 157 ASN C N 1
ATOM 7827 C CA . ASN F 3 183 ? 225.880 225.141 204.621 1.00 74.07 157 ASN C CA 1
ATOM 7828 C C . ASN F 3 183 ? 226.109 226.048 205.824 1.00 78.70 157 ASN C C 1
ATOM 7829 O O . ASN F 3 183 ? 226.063 227.270 205.715 1.00 82.45 157 ASN C O 1
ATOM 7834 N N . GLY F 3 184 ? 226.360 225.469 206.992 1.00 79.17 158 GLY C N 1
ATOM 7835 C CA . GLY F 3 184 ? 226.624 226.256 208.188 1.00 78.88 158 GLY C CA 1
ATOM 7836 C C . GLY F 3 184 ? 225.449 227.094 208.633 1.00 80.32 158 GLY C C 1
ATOM 7837 O O . GLY F 3 184 ? 225.639 228.263 209.020 1.00 79.38 158 GLY C O 1
ATOM 7838 N N . LEU F 3 185 ? 224.237 226.560 208.584 1.00 88.78 159 LEU C N 1
ATOM 7839 C CA . LEU F 3 185 ? 223.063 227.268 209.056 1.00 85.64 159 LEU C CA 1
ATOM 7840 C C . LEU F 3 185 ? 222.319 226.375 210.047 1.00 85.39 159 LEU C C 1
ATOM 7841 O O . LEU F 3 185 ? 222.498 225.148 210.057 1.00 85.42 159 LEU C O 1
ATOM 7846 N N . CYS F 3 186 ? 221.499 227.001 210.878 1.00 99.00 160 CYS C N 1
ATOM 7847 C CA . CYS F 3 186 ? 220.679 226.299 211.863 1.00 101.05 160 CYS C CA 1
ATOM 7848 C C . CYS F 3 186 ? 219.201 226.700 211.742 1.00 102.50 160 CYS C C 1
ATOM 7849 O O . CYS F 3 186 ? 218.509 226.990 212.735 1.00 106.71 160 CYS C O 1
ATOM 7852 N N . ASN F 3 187 ? 218.696 226.718 210.515 1.00 95.97 161 ASN C N 1
ATOM 7853 C CA . ASN F 3 187 ? 217.274 226.996 210.320 1.00 94.77 161 ASN C CA 1
ATOM 7854 C C . ASN F 3 187 ? 216.434 225.830 210.822 1.00 100.21 161 ASN C C 1
ATOM 7855 O O . ASN F 3 187 ? 216.738 224.668 210.535 1.00 103.64 161 ASN C O 1
ATOM 7860 N N . ARG F 3 188 ? 215.379 226.145 211.578 1.00 102.85 162 ARG C N 1
ATOM 7861 C CA . ARG F 3 188 ? 214.526 225.153 212.195 1.00 99.75 162 ARG C CA 1
ATOM 7862 C C . ARG F 3 188 ? 213.071 225.537 211.965 1.00 101.93 162 ARG C C 1
ATOM 7863 O O . ARG F 3 188 ? 212.771 226.536 211.321 1.00 104.44 162 ARG C O 1
ATOM 7871 N N . ASP F 3 189 ? 212.162 224.703 212.451 1.00 104.13 163 ASP C N 1
ATOM 7872 C CA . ASP F 3 189 ? 210.732 224.914 212.324 1.00 102.20 163 ASP C CA 1
ATOM 7873 C C . ASP F 3 189 ? 210.004 224.034 213.336 1.00 103.29 163 ASP C C 1
ATOM 7874 O O . ASP F 3 189 ? 210.502 222.968 213.704 1.00 107.03 163 ASP C O 1
ATOM 7879 N N . ARG F 3 190 ? 208.863 224.498 213.793 1.00 103.08 164 ARG C N 1
ATOM 7880 C CA . ARG F 3 190 ? 208.174 223.882 214.913 1.00 105.68 164 ARG C CA 1
ATOM 7881 C C . ARG F 3 190 ? 206.989 223.058 214.396 1.00 104.24 164 ARG C C 1
ATOM 7882 O O . ARG F 3 190 ? 206.199 223.520 213.577 1.00 105.99 164 ARG C O 1
ATOM 7890 N N . ASP F 3 191 ? 206.850 221.845 214.923 1.00 100.32 165 ASP C N 1
ATOM 7891 C CA . ASP F 3 191 ? 205.695 221.004 214.664 1.00 103.39 165 ASP C CA 1
ATOM 7892 C C . ASP F 3 191 ? 204.793 221.084 215.888 1.00 107.06 165 ASP C C 1
ATOM 7893 O O . ASP F 3 191 ? 205.230 220.779 217.000 1.00 111.64 165 ASP C O 1
ATOM 7898 N N . GLY F 3 192 ? 203.534 221.472 215.677 1.00 109.81 166 GLY C N 1
ATOM 7899 C CA . GLY F 3 192 ? 202.628 221.658 216.818 1.00 110.06 166 GLY C CA 1
ATOM 7900 C C . GLY F 3 192 ? 202.308 220.378 217.550 1.00 110.55 166 GLY C C 1
ATOM 7901 O O . GLY F 3 192 ? 202.234 220.374 218.777 1.00 108.96 166 GLY C O 1
ATOM 7902 N N . ASN F 3 193 ? 202.163 219.257 216.823 1.00 112.28 167 ASN C N 1
ATOM 7903 C CA . ASN F 3 193 ? 201.733 218.026 217.486 1.00 109.98 167 ASN C CA 1
ATOM 7904 C C . ASN F 3 193 ? 202.717 217.555 218.526 1.00 110.55 167 ASN C C 1
ATOM 7905 O O . ASN F 3 193 ? 202.343 217.109 219.609 1.00 112.65 167 ASN C O 1
ATOM 7910 N N . THR F 3 194 ? 204.035 217.697 218.252 1.00 111.26 168 THR C N 1
ATOM 7911 C CA . THR F 3 194 ? 205.067 217.240 219.170 1.00 110.12 168 THR C CA 1
ATOM 7912 C C . THR F 3 194 ? 205.868 218.356 219.831 1.00 107.82 168 THR C C 1
ATOM 7913 O O . THR F 3 194 ? 206.691 218.050 220.721 1.00 109.18 168 THR C O 1
ATOM 7917 N N . LEU F 3 195 ? 205.643 219.610 219.456 1.00 108.28 169 LEU C N 1
ATOM 7918 C CA . LEU F 3 195 ? 206.338 220.762 220.047 1.00 109.41 169 LEU C CA 1
ATOM 7919 C C . LEU F 3 195 ? 207.852 220.634 219.907 1.00 109.78 169 LEU C C 1
ATOM 7920 O O . LEU F 3 195 ? 208.611 221.010 220.800 1.00 109.95 169 LEU C O 1
ATOM 7925 N N . THR F 3 196 ? 208.282 220.075 218.768 1.00 106.33 170 THR C N 1
ATOM 7926 C CA . THR F 3 196 ? 209.693 219.838 218.506 1.00 106.75 170 THR C CA 1
ATOM 7927 C C . THR F 3 196 ? 210.143 220.676 217.325 1.00 109.91 170 THR C C 1
ATOM 7928 O O . THR F 3 196 ? 209.389 220.848 216.364 1.00 109.77 170 THR C O 1
ATOM 7932 N N . TYR F 3 197 ? 211.376 221.151 217.386 1.00 103.44 171 TYR C N 1
ATOM 7933 C CA . TYR F 3 197 ? 211.929 221.984 216.336 1.00 98.63 171 TYR C CA 1
ATOM 7934 C C . TYR F 3 197 ? 212.819 221.146 215.418 1.00 100.99 171 TYR C C 1
ATOM 7935 O O . TYR F 3 197 ? 213.724 220.470 215.890 1.00 105.00 171 TYR C O 1
ATOM 7944 N N . TYR F 3 198 ? 212.549 221.174 214.126 1.00 95.02 172 TYR C N 1
ATOM 7945 C CA . TYR F 3 198 ? 213.208 220.308 213.152 1.00 93.50 172 TYR C CA 1
ATOM 7946 C C . TYR F 3 198 ? 214.106 221.155 212.263 1.00 94.75 172 TYR C C 1
ATOM 7947 O O . TYR F 3 198 ? 213.629 222.123 211.667 1.00 96.94 172 TYR C O 1
ATOM 7956 N N . ARG F 3 199 ? 215.370 220.759 212.132 1.00 80.80 173 ARG C N 1
ATOM 7957 C CA . ARG F 3 199 ? 216.317 221.494 211.312 1.00 75.98 173 ARG C CA 1
ATOM 7958 C C . ARG F 3 199 ? 215.910 221.424 209.827 1.00 77.39 173 ARG C C 1
ATOM 7959 O O . ARG F 3 199 ? 215.320 220.438 209.378 1.00 82.65 173 ARG C O 1
ATOM 7967 N N . ARG F 3 200 ? 216.236 222.483 209.075 1.00 67.82 174 ARG C N 1
ATOM 7968 C CA . ARG F 3 200 ? 215.910 222.500 207.676 1.00 67.86 174 ARG C CA 1
ATOM 7969 C C . ARG F 3 200 ? 217.195 222.356 206.869 1.00 70.88 174 ARG C C 1
ATOM 7970 O O . ARG F 3 200 ? 218.158 223.092 207.092 1.00 71.05 174 ARG C O 1
ATOM 7978 N N . PRO F 3 201 ? 217.233 221.424 205.915 1.00 58.77 175 PRO C N 1
ATOM 7979 C CA . PRO F 3 201 ? 218.398 221.306 205.028 1.00 49.61 175 PRO C CA 1
ATOM 7980 C C . PRO F 3 201 ? 218.528 222.530 204.132 1.00 58.24 175 PRO C C 1
ATOM 7981 O O . PRO F 3 201 ? 217.628 223.362 204.059 1.00 66.25 175 PRO C O 1
ATOM 7985 N N . TRP F 3 202 ? 219.658 222.614 203.416 1.00 58.72 176 TRP C N 1
ATOM 7986 C CA . TRP F 3 202 ? 219.955 223.767 202.580 1.00 58.33 176 TRP C CA 1
ATOM 7987 C C . TRP F 3 202 ? 219.064 223.769 201.330 1.00 58.35 176 TRP C C 1
ATOM 7988 O O . TRP F 3 202 ? 218.619 224.823 200.880 1.00 60.84 176 TRP C O 1
ATOM 7999 N N . ASN F 3 203 ? 218.853 222.597 200.742 1.00 61.56 177 ASN C N 1
ATOM 8000 C CA . ASN F 3 203 ? 218.206 222.531 199.447 1.00 53.12 177 ASN C CA 1
ATOM 8001 C C . ASN F 3 203 ? 216.722 222.925 199.517 1.00 51.70 177 ASN C C 1
ATOM 8002 O O . ASN F 3 203 ? 216.201 223.488 198.557 1.00 64.67 177 ASN C O 1
ATOM 8007 N N . VAL F 3 204 ? 216.043 222.622 200.611 1.00 45.12 178 VAL C N 1
ATOM 8008 C CA . VAL F 3 204 ? 214.617 222.939 200.777 1.00 45.83 178 VAL C CA 1
ATOM 8009 C C . VAL F 3 204 ? 214.493 224.395 201.169 1.00 49.95 178 VAL C C 1
ATOM 8010 O O . VAL F 3 204 ? 215.127 224.828 202.142 1.00 61.81 178 VAL C O 1
ATOM 8014 N N . ALA F 3 205 ? 213.693 225.164 200.429 1.00 44.22 179 ALA C N 1
ATOM 8015 C CA . ALA F 3 205 ? 213.515 226.583 200.706 1.00 46.06 179 ALA C CA 1
ATOM 8016 C C . ALA F 3 205 ? 212.303 226.879 201.578 1.00 53.97 179 ALA C C 1
ATOM 8017 O O . ALA F 3 205 ? 212.077 228.046 201.898 1.00 52.26 179 ALA C O 1
ATOM 8019 N N . SER F 3 206 ? 211.515 225.883 201.979 1.00 60.04 180 SER C N 1
ATOM 8020 C CA . SER F 3 206 ? 210.300 226.137 202.738 1.00 55.47 180 SER C CA 1
ATOM 8021 C C . SER F 3 206 ? 209.843 224.816 203.329 1.00 56.42 180 SER C C 1
ATOM 8022 O O . SER F 3 206 ? 209.962 223.774 202.675 1.00 65.29 180 SER C O 1
ATOM 8025 N N . LEU F 3 207 ? 209.401 224.863 204.588 1.00 58.20 181 LEU C N 1
ATOM 8026 C CA . LEU F 3 207 ? 208.923 223.651 205.255 1.00 56.50 181 LEU C CA 1
ATOM 8027 C C . LEU F 3 207 ? 207.848 224.084 206.219 1.00 66.16 181 LEU C C 1
ATOM 8028 O O . LEU F 3 207 ? 208.169 224.627 207.288 1.00 71.67 181 LEU C O 1
ATOM 8033 N N . ILE F 3 208 ? 206.592 223.868 205.850 1.00 71.86 182 ILE C N 1
ATOM 8034 C CA . ILE F 3 208 ? 205.459 224.304 206.652 1.00 72.50 182 ILE C CA 1
ATOM 8035 C C . ILE F 3 208 ? 204.686 223.059 207.078 1.00 77.02 182 ILE C C 1
ATOM 8036 O O . ILE F 3 208 ? 204.206 222.304 206.231 1.00 79.92 182 ILE C O 1
ATOM 8041 N N . TYR F 3 209 ? 204.549 222.849 208.373 1.00 83.92 183 TYR C N 1
ATOM 8042 C CA . TYR F 3 209 ? 203.655 221.822 208.887 1.00 76.95 183 TYR C CA 1
ATOM 8043 C C . TYR F 3 209 ? 202.287 222.453 209.120 1.00 79.82 183 TYR C C 1
ATOM 8044 O O . TYR F 3 209 ? 202.166 223.432 209.869 1.00 85.98 183 TYR C O 1
ATOM 8053 N N . GLU F 3 210 ? 201.253 221.882 208.491 1.00 84.47 184 GLU C N 1
ATOM 8054 C CA . GLU F 3 210 ? 199.890 222.389 208.607 1.00 88.75 184 GLU C CA 1
ATOM 8055 C C . GLU F 3 210 ? 198.920 221.220 208.588 1.00 91.94 184 GLU C C 1
ATOM 8056 O O . GLU F 3 210 ? 199.193 220.175 207.977 1.00 95.16 184 GLU C O 1
ATOM 8062 N N . THR F 3 211 ? 197.797 221.405 209.272 1.00 93.24 185 THR C N 1
ATOM 8063 C CA . THR F 3 211 ? 196.757 220.396 209.421 1.00 92.66 185 THR C CA 1
ATOM 8064 C C . THR F 3 211 ? 195.499 220.871 208.716 1.00 92.67 185 THR C C 1
ATOM 8065 O O . THR F 3 211 ? 194.982 221.950 209.022 1.00 95.32 185 THR C O 1
ATOM 8069 N N . LYS F 3 212 ? 194.985 220.048 207.816 1.00 81.18 186 LYS C N 1
ATOM 8070 C CA . LYS F 3 212 ? 193.749 220.397 207.128 1.00 80.97 186 LYS C CA 1
ATOM 8071 C C . LYS F 3 212 ? 193.130 219.118 206.571 1.00 75.26 186 LYS C C 1
ATOM 8072 O O . LYS F 3 212 ? 193.844 218.129 206.319 1.00 76.91 186 LYS C O 1
ATOM 8078 N N . GLY F 3 213 ? 191.809 219.160 206.368 1.00 79.06 187 GLY C N 1
ATOM 8079 C CA . GLY F 3 213 ? 191.095 217.976 205.899 1.00 78.54 187 GLY C CA 1
ATOM 8080 C C . GLY F 3 213 ? 190.009 218.368 204.923 1.00 82.02 187 GLY C C 1
ATOM 8081 O O . GLY F 3 213 ? 189.502 219.500 204.930 1.00 88.71 187 GLY C O 1
ATOM 8082 N N . GLU F 3 214 ? 189.626 217.398 204.074 1.00 75.46 188 GLU C N 1
ATOM 8083 C CA . GLU F 3 214 ? 188.593 217.630 203.076 1.00 74.31 188 GLU C CA 1
ATOM 8084 C C . GLU F 3 214 ? 187.719 216.384 202.961 1.00 78.61 188 GLU C C 1
ATOM 8085 O O . GLU F 3 214 ? 188.052 215.305 203.449 1.00 81.73 188 GLU C O 1
ATOM 8091 N N . LYS F 3 215 ? 186.561 216.566 202.292 1.00 75.61 189 LYS C N 1
ATOM 8092 C CA . LYS F 3 215 ? 185.596 215.504 202.057 1.00 69.63 189 LYS C CA 1
ATOM 8093 C C . LYS F 3 215 ? 184.796 215.858 200.817 1.00 73.40 189 LYS C C 1
ATOM 8094 O O . LYS F 3 215 ? 184.713 217.028 200.414 1.00 83.32 189 LYS C O 1
ATOM 8100 N N . ASN F 3 216 ? 184.172 214.840 200.210 1.00 72.71 190 ASN C N 1
ATOM 8101 C CA . ASN F 3 216 ? 183.292 215.050 199.065 1.00 74.80 190 ASN C CA 1
ATOM 8102 C C . ASN F 3 216 ? 182.363 213.846 198.952 1.00 79.32 190 ASN C C 1
ATOM 8103 O O . ASN F 3 216 ? 182.810 212.703 199.029 1.00 87.25 190 ASN C O 1
ATOM 8108 N N . PHE F 3 217 ? 181.067 214.106 198.745 1.00 79.26 191 PHE C N 1
ATOM 8109 C CA . PHE F 3 217 ? 180.020 213.084 198.847 1.00 76.01 191 PHE C CA 1
ATOM 8110 C C . PHE F 3 217 ? 178.947 213.445 197.835 1.00 85.10 191 PHE C C 1
ATOM 8111 O O . PHE F 3 217 ? 178.098 214.296 198.105 1.00 94.24 191 PHE C O 1
ATOM 8119 N N . ARG F 3 218 ? 178.983 212.811 196.668 1.00 82.82 192 ARG C N 1
ATOM 8120 C CA . ARG F 3 218 ? 177.994 213.034 195.634 1.00 81.86 192 ARG C CA 1
ATOM 8121 C C . ARG F 3 218 ? 177.332 211.720 195.249 1.00 84.85 192 ARG C C 1
ATOM 8122 O O . ARG F 3 218 ? 178.004 210.720 195.009 1.00 89.53 192 ARG C O 1
ATOM 8130 N N . THR F 3 219 ? 175.994 211.716 195.217 1.00 91.10 193 THR C N 1
ATOM 8131 C CA . THR F 3 219 ? 175.165 210.581 194.832 1.00 87.96 193 THR C CA 1
ATOM 8132 C C . THR F 3 219 ? 174.181 211.035 193.769 1.00 86.81 193 THR C C 1
ATOM 8133 O O . THR F 3 219 ? 173.767 212.196 193.752 1.00 92.86 193 THR C O 1
ATOM 8137 N N . GLU F 3 220 ? 173.800 210.123 192.882 1.00 83.15 194 GLU C N 1
ATOM 8138 C CA . GLU F 3 220 ? 172.866 210.419 191.809 1.00 84.16 194 GLU C CA 1
ATOM 8139 C C . GLU F 3 220 ? 171.846 209.289 191.743 1.00 89.01 194 GLU C C 1
ATOM 8140 O O . GLU F 3 220 ? 172.162 208.148 192.057 1.00 95.54 194 GLU C O 1
ATOM 8146 N N . HIS F 3 221 ? 170.640 209.598 191.268 1.00 92.18 195 HIS C N 1
ATOM 8147 C CA . HIS F 3 221 ? 169.572 208.596 191.140 1.00 90.12 195 HIS C CA 1
ATOM 8148 C C . HIS F 3 221 ? 168.654 208.985 189.997 1.00 93.22 195 HIS C C 1
ATOM 8149 O O . HIS F 3 221 ? 168.131 210.102 189.967 1.00 104.13 195 HIS C O 1
ATOM 8156 N N . TYR F 3 222 ? 168.429 208.041 189.075 1.00 83.22 196 TYR C N 1
ATOM 8157 C CA . TYR F 3 222 ? 167.494 208.202 187.975 1.00 85.44 196 TYR C CA 1
ATOM 8158 C C . TYR F 3 222 ? 166.525 207.025 187.940 1.00 92.47 196 TYR C C 1
ATOM 8159 O O . TYR F 3 222 ? 166.867 205.928 188.393 1.00 99.73 196 TYR C O 1
ATOM 8168 N N . GLU F 3 223 ? 165.326 207.247 187.424 1.00 100.28 197 GLU C N 1
ATOM 8169 C CA . GLU F 3 223 ? 164.327 206.175 187.285 1.00 98.46 197 GLU C CA 1
ATOM 8170 C C . GLU F 3 223 ? 163.344 206.558 186.194 1.00 100.53 197 GLU C C 1
ATOM 8171 O O . GLU F 3 223 ? 162.566 207.487 186.375 1.00 106.98 197 GLU C O 1
ATOM 8177 N N . GLU F 3 224 ? 163.329 205.791 185.104 1.00 96.31 198 GLU C N 1
ATOM 8178 C CA . GLU F 3 224 ? 162.448 206.032 183.976 1.00 96.88 198 GLU C CA 1
ATOM 8179 C C . GLU F 3 224 ? 161.583 204.806 183.753 1.00 98.08 198 GLU C C 1
ATOM 8180 O O . GLU F 3 224 ? 162.097 203.681 183.780 1.00 103.41 198 GLU C O 1
ATOM 8186 N N . GLN F 3 225 ? 160.289 205.024 183.533 1.00 98.29 199 GLN C N 1
ATOM 8187 C CA . GLN F 3 225 ? 159.348 203.935 183.333 1.00 96.40 199 GLN C CA 1
ATOM 8188 C C . GLN F 3 225 ? 158.523 204.219 182.070 1.00 98.92 199 GLN C C 1
ATOM 8189 O O . GLN F 3 225 ? 157.882 205.262 181.958 1.00 105.80 199 GLN C O 1
ATOM 8195 N N . ILE F 3 226 ? 158.540 203.292 181.125 1.00 97.90 200 ILE C N 1
ATOM 8196 C CA . ILE F 3 226 ? 157.849 203.449 179.853 1.00 97.80 200 ILE C CA 1
ATOM 8197 C C . ILE F 3 226 ? 156.978 202.229 179.605 1.00 98.83 200 ILE C C 1
ATOM 8198 O O . ILE F 3 226 ? 157.467 201.089 179.615 1.00 106.24 200 ILE C O 1
ATOM 8203 N N . GLU F 3 227 ? 155.690 202.465 179.397 1.00 95.19 201 GLU C N 1
ATOM 8204 C CA . GLU F 3 227 ? 154.753 201.392 179.130 1.00 99.20 201 GLU C CA 1
ATOM 8205 C C . GLU F 3 227 ? 153.608 201.909 178.268 1.00 100.30 201 GLU C C 1
ATOM 8206 O O . GLU F 3 227 ? 153.311 203.111 178.257 1.00 106.16 201 GLU C O 1
ATOM 8212 N N . ALA F 3 228 ? 152.970 200.992 177.559 1.00 90.88 202 ALA C N 1
ATOM 8213 C CA . ALA F 3 228 ? 151.889 201.319 176.669 1.00 89.84 202 ALA C CA 1
ATOM 8214 C C . ALA F 3 228 ? 150.795 200.244 176.670 1.00 85.15 202 ALA C C 1
ATOM 8215 O O . ALA F 3 228 ? 149.679 200.432 176.197 1.00 85.71 202 ALA C O 1
ATOM 8217 N N . SER F 3 290 ? 150.458 194.527 174.720 1.00 84.51 233 SER C N 1
ATOM 8218 C CA . SER F 3 290 ? 150.867 195.468 175.740 1.00 86.94 233 SER C CA 1
ATOM 8219 C C . SER F 3 290 ? 152.358 195.768 175.684 1.00 85.52 233 SER C C 1
ATOM 8220 O O . SER F 3 290 ? 153.038 195.274 174.781 1.00 86.47 233 SER C O 1
ATOM 8223 N N . TYR F 3 291 ? 152.845 196.601 176.596 1.00 89.90 234 TYR C N 1
ATOM 8224 C CA . TYR F 3 291 ? 154.264 196.928 176.667 1.00 88.59 234 TYR C CA 1
ATOM 8225 C C . TYR F 3 291 ? 154.585 197.447 178.047 1.00 88.90 234 TYR C C 1
ATOM 8226 O O . TYR F 3 291 ? 153.707 197.945 178.750 1.00 94.36 234 TYR C O 1
ATOM 8235 N N . SER F 3 292 ? 155.852 197.287 178.455 1.00 82.62 235 SER C N 1
ATOM 8236 C CA . SER F 3 292 ? 156.346 197.889 179.695 1.00 83.04 235 SER C CA 1
ATOM 8237 C C . SER F 3 292 ? 157.854 197.972 179.621 1.00 85.50 235 SER C C 1
ATOM 8238 O O . SER F 3 292 ? 158.481 197.372 178.746 1.00 89.98 235 SER C O 1
ATOM 8241 N N . SER F 3 293 ? 158.437 198.803 180.498 1.00 84.18 236 SER C N 1
ATOM 8242 C CA . SER F 3 293 ? 159.875 198.939 180.622 1.00 87.57 236 SER C CA 1
ATOM 8243 C C . SER F 3 293 ? 160.157 199.774 181.860 1.00 88.63 236 SER C C 1
ATOM 8244 O O . SER F 3 293 ? 159.396 200.692 182.139 1.00 94.67 236 SER C O 1
ATOM 8247 N N . LYS F 3 294 ? 161.234 199.431 182.588 1.00 83.10 237 LYS C N 1
ATOM 8248 C CA . LYS F 3 294 ? 161.645 200.138 183.799 1.00 84.01 237 LYS C CA 1
ATOM 8249 C C . LYS F 3 294 ? 163.153 200.245 183.799 1.00 85.87 237 LYS C C 1
ATOM 8250 O O . LYS F 3 294 ? 163.859 199.263 183.554 1.00 90.63 237 LYS C O 1
ATOM 8256 N N . LYS F 3 295 ? 163.666 201.434 184.049 1.00 83.55 238 LYS C N 1
ATOM 8257 C CA . LYS F 3 295 ? 165.105 201.636 184.064 1.00 79.61 238 LYS C CA 1
ATOM 8258 C C . LYS F 3 295 ? 165.506 202.361 185.336 1.00 84.48 238 LYS C C 1
ATOM 8259 O O . LYS F 3 295 ? 164.750 203.177 185.851 1.00 89.25 238 LYS C O 1
ATOM 8265 N N . GLU F 3 296 ? 166.706 202.066 185.833 1.00 86.47 239 GLU C N 1
ATOM 8266 C CA . GLU F 3 296 ? 167.140 202.696 187.068 1.00 85.94 239 GLU C CA 1
ATOM 8267 C C . GLU F 3 296 ? 168.668 202.669 187.163 1.00 84.09 239 GLU C C 1
ATOM 8268 O O . GLU F 3 296 ? 169.307 201.687 186.781 1.00 88.92 239 GLU C O 1
ATOM 8274 N N . LYS F 3 297 ? 169.235 203.782 187.634 1.00 78.69 240 LYS C N 1
ATOM 8275 C CA . LYS F 3 297 ? 170.674 203.927 187.811 1.00 78.63 240 LYS C CA 1
ATOM 8276 C C . LYS F 3 297 ? 170.957 204.653 189.119 1.00 84.82 240 LYS C C 1
ATOM 8277 O O . LYS F 3 297 ? 170.132 205.441 189.582 1.00 93.47 240 LYS C O 1
ATOM 8283 N N . MET F 3 298 ? 172.119 204.381 189.690 1.00 75.71 241 MET C N 1
ATOM 8284 C CA . MET F 3 298 ? 172.516 204.951 190.979 1.00 74.88 241 MET C CA 1
ATOM 8285 C C . MET F 3 298 ? 174.034 205.043 191.035 1.00 74.95 241 MET C C 1
ATOM 8286 O O . MET F 3 298 ? 174.715 204.099 190.675 1.00 85.67 241 MET C O 1
ATOM 8291 N N . PHE F 3 299 ? 174.556 206.196 191.440 1.00 66.87 242 PHE C N 1
ATOM 8292 C CA . PHE F 3 299 ? 175.981 206.456 191.440 1.00 69.11 242 PHE C CA 1
ATOM 8293 C C . PHE F 3 299 ? 176.441 206.932 192.805 1.00 70.92 242 PHE C C 1
ATOM 8294 O O . PHE F 3 299 ? 175.738 207.705 193.454 1.00 76.41 242 PHE C O 1
ATOM 8302 N N . LEU F 3 300 ? 177.605 206.449 193.242 1.00 68.18 243 LEU C N 1
ATOM 8303 C CA . LEU F 3 300 ? 178.214 206.844 194.504 1.00 70.54 243 LEU C CA 1
ATOM 8304 C C . LEU F 3 300 ? 179.649 207.303 194.280 1.00 72.88 243 LEU C C 1
ATOM 8305 O O . LEU F 3 300 ? 180.348 206.809 193.392 1.00 77.85 243 LEU C O 1
ATOM 8310 N N . HIS F 3 301 ? 180.071 208.267 195.089 1.00 62.48 244 HIS C N 1
ATOM 8311 C CA . HIS F 3 301 ? 181.454 208.720 195.078 1.00 62.78 244 HIS C CA 1
ATOM 8312 C C . HIS F 3 301 ? 181.781 209.393 196.405 1.00 67.04 244 HIS C C 1
ATOM 8313 O O . HIS F 3 301 ? 181.223 210.450 196.708 1.00 79.14 244 HIS C O 1
ATOM 8320 N N . VAL F 3 302 ? 182.717 208.839 197.146 1.00 63.56 245 VAL C N 1
ATOM 8321 C CA . VAL F 3 302 ? 183.149 209.401 198.424 1.00 65.03 245 VAL C CA 1
ATOM 8322 C C . VAL F 3 302 ? 184.667 209.518 198.349 1.00 67.11 245 VAL C C 1
ATOM 8323 O O . VAL F 3 302 ? 185.342 208.559 197.970 1.00 77.09 245 VAL C O 1
ATOM 8327 N N . LYS F 3 303 ? 185.200 210.676 198.734 1.00 65.43 246 LYS C N 1
ATOM 8328 C CA . LYS F 3 303 ? 186.650 210.852 198.758 1.00 63.31 246 LYS C CA 1
ATOM 8329 C C . LYS F 3 303 ? 187.031 211.980 199.721 1.00 65.34 246 LYS C C 1
ATOM 8330 O O . LYS F 3 303 ? 186.399 213.041 199.719 1.00 74.68 246 LYS C O 1
ATOM 8336 N N . GLY F 3 304 ? 188.072 211.738 200.503 1.00 60.86 247 GLY C N 1
ATOM 8337 C CA . GLY F 3 304 ? 188.574 212.772 201.397 1.00 66.35 247 GLY C CA 1
ATOM 8338 C C . GLY F 3 304 ? 190.076 212.678 201.544 1.00 61.47 247 GLY C C 1
ATOM 8339 O O . GLY F 3 304 ? 190.647 211.590 201.473 1.00 61.73 247 GLY C O 1
ATOM 8340 N N . GLU F 3 305 ? 190.704 213.822 201.785 1.00 75.86 248 GLU C N 1
ATOM 8341 C CA . GLU F 3 305 ? 192.146 213.931 201.756 1.00 69.17 248 GLU C CA 1
ATOM 8342 C C . GLU F 3 305 ? 192.650 214.554 203.055 1.00 70.83 248 GLU C C 1
ATOM 8343 O O . GLU F 3 305 ? 191.964 215.370 203.658 1.00 79.26 248 GLU C O 1
ATOM 8349 N N . ILE F 3 306 ? 193.839 214.120 203.478 1.00 54.66 249 ILE C N 1
ATOM 8350 C CA . ILE F 3 306 ? 194.479 214.605 204.700 1.00 55.47 249 ILE C CA 1
ATOM 8351 C C . ILE F 3 306 ? 195.829 215.166 204.305 1.00 60.56 249 ILE C C 1
ATOM 8352 O O . ILE F 3 306 ? 196.626 214.477 203.663 1.00 72.04 249 ILE C O 1
ATOM 8357 N N . HIS F 3 307 ? 196.101 216.407 204.698 1.00 65.48 250 HIS C N 1
ATOM 8358 C CA . HIS F 3 307 ? 197.380 217.064 204.393 1.00 65.86 250 HIS C CA 1
ATOM 8359 C C . HIS F 3 307 ? 198.223 217.164 205.664 1.00 70.91 250 HIS C C 1
ATOM 8360 O O . HIS F 3 307 ? 197.707 217.417 206.758 1.00 74.42 250 HIS C O 1
ATOM 8367 N N . LEU F 3 308 ? 199.528 216.953 205.475 1.00 68.41 251 LEU C N 1
ATOM 8368 C CA . LEU F 3 308 ? 200.492 216.982 206.575 1.00 62.84 251 LEU C CA 1
ATOM 8369 C C . LEU F 3 308 ? 201.465 218.144 206.509 1.00 70.00 251 LEU C C 1
ATOM 8370 O O . LEU F 3 308 ? 201.732 218.790 207.525 1.00 73.88 251 LEU C O 1
ATOM 8375 N N . GLY F 3 309 ? 201.949 218.457 205.307 1.00 64.22 252 GLY C N 1
ATOM 8376 C CA . GLY F 3 309 ? 202.916 219.516 205.094 1.00 63.36 252 GLY C CA 1
ATOM 8377 C C . GLY F 3 309 ? 203.061 219.789 203.609 1.00 65.58 252 GLY C C 1
ATOM 8378 O O . GLY F 3 309 ? 202.369 219.208 202.771 1.00 64.87 252 GLY C O 1
ATOM 8379 N N . ARG F 3 310 ? 204.004 220.674 203.291 1.00 70.57 253 ARG C N 1
ATOM 8380 C CA . ARG F 3 310 ? 204.230 221.135 201.934 1.00 66.36 253 ARG C CA 1
ATOM 8381 C C . ARG F 3 310 ? 205.627 221.715 201.870 1.00 69.14 253 ARG C C 1
ATOM 8382 O O . ARG F 3 310 ? 206.037 222.419 202.795 1.00 76.21 253 ARG C O 1
ATOM 8390 N N . PHE F 3 311 ? 206.370 221.417 200.811 1.00 55.50 254 PHE C N 1
ATOM 8391 C CA . PHE F 3 311 ? 207.749 221.866 200.695 1.00 48.55 254 PHE C CA 1
ATOM 8392 C C . PHE F 3 311 ? 208.010 222.512 199.337 1.00 51.64 254 PHE C C 1
ATOM 8393 O O . PHE F 3 311 ? 207.371 222.171 198.350 1.00 64.76 254 PHE C O 1
ATOM 8401 N N . VAL F 3 312 ? 209.002 223.403 199.291 1.00 54.41 255 VAL C N 1
ATOM 8402 C CA . VAL F 3 312 ? 209.469 223.999 198.044 1.00 56.48 255 VAL C CA 1
ATOM 8403 C C . VAL F 3 312 ? 210.993 223.925 198.010 1.00 51.48 255 VAL C C 1
ATOM 8404 O O . VAL F 3 312 ? 211.656 224.418 198.924 1.00 52.70 255 VAL C O 1
ATOM 8408 N N . MET F 3 313 ? 211.525 223.332 196.935 1.00 48.22 256 MET C N 1
ATOM 8409 C CA . MET F 3 313 ? 212.968 223.195 196.767 1.00 49.50 256 MET C CA 1
ATOM 8410 C C . MET F 3 313 ? 213.574 224.494 196.239 1.00 57.77 256 MET C C 1
ATOM 8411 O O . MET F 3 313 ? 212.883 225.467 195.951 1.00 65.03 256 MET C O 1
ATOM 8416 N N . ARG F 3 314 ? 214.911 224.516 196.130 1.00 56.06 257 ARG C N 1
ATOM 8417 C CA . ARG F 3 314 ? 215.648 225.683 195.672 1.00 47.26 257 ARG C CA 1
ATOM 8418 C C . ARG F 3 314 ? 215.886 225.588 194.181 1.00 56.70 257 ARG C C 1
ATOM 8419 O O . ARG F 3 314 ? 215.626 224.560 193.572 1.00 65.32 257 ARG C O 1
ATOM 8427 N N . ASN F 3 315 ? 216.327 226.706 193.572 1.00 75.71 258 ASN C N 1
ATOM 8428 C CA . ASN F 3 315 ? 216.646 226.764 192.153 1.00 76.83 258 ASN C CA 1
ATOM 8429 C C . ASN F 3 315 ? 218.102 227.096 191.893 1.00 77.17 258 ASN C C 1
ATOM 8430 O O . ASN F 3 315 ? 218.747 226.454 191.052 1.00 79.52 258 ASN C O 1
ATOM 8435 N N . ARG F 3 316 ? 218.647 228.080 192.590 1.00 75.36 259 ARG C N 1
ATOM 8436 C CA . ARG F 3 316 ? 220.026 228.517 192.396 1.00 77.15 259 ARG C CA 1
ATOM 8437 C C . ARG F 3 316 ? 220.915 227.995 193.529 1.00 78.21 259 ARG C C 1
ATOM 8438 O O . ARG F 3 316 ? 220.485 227.961 194.688 1.00 82.98 259 ARG C O 1
ATOM 8446 N N . ASP F 3 317 ? 222.141 227.581 193.181 1.00 68.92 260 ASP C N 1
ATOM 8447 C CA . ASP F 3 317 ? 223.130 227.083 194.141 1.00 66.51 260 ASP C CA 1
ATOM 8448 C C . ASP F 3 317 ? 222.646 225.866 194.909 1.00 68.77 260 ASP C C 1
ATOM 8449 O O . ASP F 3 317 ? 222.546 225.908 196.136 1.00 74.62 260 ASP C O 1
ATOM 8454 N N . VAL F 3 318 ? 222.320 224.785 194.198 1.00 59.44 261 VAL C N 1
ATOM 8455 C CA . VAL F 3 318 ? 221.884 223.563 194.817 1.00 66.48 261 VAL C CA 1
ATOM 8456 C C . VAL F 3 318 ? 223.042 222.571 194.833 1.00 66.81 261 VAL C C 1
ATOM 8457 O O . VAL F 3 318 ? 224.029 222.712 194.109 1.00 65.85 261 VAL C O 1
ATOM 8461 N N . VAL F 3 319 ? 222.926 221.550 195.656 1.00 63.73 262 VAL C N 1
ATOM 8462 C CA . VAL F 3 319 ? 223.970 220.560 195.839 1.00 61.43 262 VAL C CA 1
ATOM 8463 C C . VAL F 3 319 ? 223.374 219.192 195.561 1.00 63.09 262 VAL C C 1
ATOM 8464 O O . VAL F 3 319 ? 222.376 218.801 196.195 1.00 70.44 262 VAL C O 1
ATOM 8468 N N . LEU F 3 320 ? 223.961 218.482 194.613 1.00 60.01 263 LEU C N 1
ATOM 8469 C CA . LEU F 3 320 ? 223.485 217.175 194.219 1.00 59.52 263 LEU C CA 1
ATOM 8470 C C . LEU F 3 320 ? 224.422 216.095 194.700 1.00 64.90 263 LEU C C 1
ATOM 8471 O O . LEU F 3 320 ? 225.554 216.337 195.094 1.00 70.20 263 LEU C O 1
ATOM 8476 N N . THR F 3 321 ? 223.890 214.888 194.734 1.00 62.57 264 THR C N 1
ATOM 8477 C CA . THR F 3 321 ? 224.716 213.794 195.178 1.00 61.04 264 THR C CA 1
ATOM 8478 C C . THR F 3 321 ? 225.799 213.487 194.166 1.00 67.82 264 THR C C 1
ATOM 8479 O O . THR F 3 321 ? 225.686 213.777 192.975 1.00 72.64 264 THR C O 1
ATOM 8483 N N . THR F 3 322 ? 226.854 212.863 194.658 1.00 69.01 265 THR C N 1
ATOM 8484 C CA . THR F 3 322 ? 227.999 212.594 193.799 1.00 70.69 265 THR C CA 1
ATOM 8485 C C . THR F 3 322 ? 227.615 211.646 192.667 1.00 72.50 265 THR C C 1
ATOM 8486 O O . THR F 3 322 ? 228.081 211.800 191.537 1.00 78.92 265 THR C O 1
ATOM 8490 N N . THR F 3 323 ? 226.763 210.666 192.966 1.00 54.82 266 THR C N 1
ATOM 8491 C CA . THR F 3 323 ? 226.451 209.637 191.994 1.00 53.99 266 THR C CA 1
ATOM 8492 C C . THR F 3 323 ? 225.712 210.226 190.795 1.00 58.69 266 THR C C 1
ATOM 8493 O O . THR F 3 323 ? 225.944 209.806 189.660 1.00 61.65 266 THR C O 1
ATOM 8497 N N . PHE F 3 324 ? 224.825 211.194 191.033 1.00 55.37 267 PHE C N 1
ATOM 8498 C CA . PHE F 3 324 ? 224.090 211.803 189.930 1.00 54.72 267 PHE C CA 1
ATOM 8499 C C . PHE F 3 324 ? 225.032 212.598 189.025 1.00 62.98 267 PHE C C 1
ATOM 8500 O O . PHE F 3 324 ? 224.913 212.567 187.786 1.00 70.55 267 PHE C O 1
ATOM 8508 N N . VAL F 3 325 ? 226.015 213.307 189.629 1.00 52.84 268 VAL C N 1
ATOM 8509 C CA . VAL F 3 325 ? 226.975 214.051 188.834 1.00 54.50 268 VAL C CA 1
ATOM 8510 C C . VAL F 3 325 ? 227.862 213.111 188.033 1.00 62.58 268 VAL C C 1
ATOM 8511 O O . VAL F 3 325 ? 228.165 213.374 186.856 1.00 73.54 268 VAL C O 1
ATOM 8515 N N . ASP F 3 326 ? 228.269 211.980 188.621 1.00 55.94 269 ASP C N 1
ATOM 8516 C CA . ASP F 3 326 ? 229.060 211.006 187.889 1.00 55.42 269 ASP C CA 1
ATOM 8517 C C . ASP F 3 326 ? 228.266 210.372 186.759 1.00 61.52 269 ASP C C 1
ATOM 8518 O O . ASP F 3 326 ? 228.812 210.163 185.662 1.00 70.81 269 ASP C O 1
ATOM 8523 N N . ASP F 3 327 ? 226.977 210.048 186.984 1.00 62.17 270 ASP C N 1
ATOM 8524 C CA . ASP F 3 327 ? 226.175 209.489 185.900 1.00 60.42 270 ASP C CA 1
ATOM 8525 C C . ASP F 3 327 ? 225.951 210.470 184.779 1.00 58.26 270 ASP C C 1
ATOM 8526 O O . ASP F 3 327 ? 225.898 210.067 183.616 1.00 67.55 270 ASP C O 1
ATOM 8531 N N . ILE F 3 328 ? 225.803 211.758 185.103 1.00 53.77 271 ILE C N 1
ATOM 8532 C CA . ILE F 3 328 ? 225.735 212.782 184.060 1.00 57.38 271 ILE C CA 1
ATOM 8533 C C . ILE F 3 328 ? 227.065 212.861 183.298 1.00 59.66 271 ILE C C 1
ATOM 8534 O O . ILE F 3 328 ? 227.077 212.931 182.061 1.00 63.60 271 ILE C O 1
ATOM 8539 N N . LYS F 3 329 ? 228.193 212.882 184.011 1.00 68.36 272 LYS C N 1
ATOM 8540 C CA . LYS F 3 329 ? 229.502 213.090 183.390 1.00 62.27 272 LYS C CA 1
ATOM 8541 C C . LYS F 3 329 ? 229.929 211.939 182.476 1.00 58.84 272 LYS C C 1
ATOM 8542 O O . LYS F 3 329 ? 230.862 212.118 181.683 1.00 62.29 272 LYS C O 1
ATOM 8548 N N . ALA F 3 330 ? 229.312 210.761 182.602 1.00 51.74 273 ALA C N 1
ATOM 8549 C CA . ALA F 3 330 ? 229.650 209.633 181.746 1.00 58.25 273 ALA C CA 1
ATOM 8550 C C . ALA F 3 330 ? 228.849 209.606 180.456 1.00 58.79 273 ALA C C 1
ATOM 8551 O O . ALA F 3 330 ? 229.044 208.686 179.655 1.00 59.17 273 ALA C O 1
ATOM 8553 N N . LEU F 3 331 ? 227.959 210.559 180.244 1.00 55.31 274 LEU C N 1
ATOM 8554 C CA . LEU F 3 331 ? 227.137 210.568 179.036 1.00 54.76 274 LEU C CA 1
ATOM 8555 C C . LEU F 3 331 ? 227.962 210.939 177.806 1.00 56.58 274 LEU C C 1
ATOM 8556 O O . LEU F 3 331 ? 228.901 211.739 177.892 1.00 55.39 274 LEU C O 1
ATOM 8561 N N . PRO F 3 332 ? 227.641 210.335 176.652 1.00 53.03 275 PRO C N 1
ATOM 8562 C CA . PRO F 3 332 ? 228.347 210.711 175.410 1.00 52.47 275 PRO C CA 1
ATOM 8563 C C . PRO F 3 332 ? 228.001 212.131 175.000 1.00 55.58 275 PRO C C 1
ATOM 8564 O O . PRO F 3 332 ? 226.902 212.621 175.227 1.00 57.05 275 PRO C O 1
ATOM 8568 N N . THR F 3 333 ? 228.972 212.810 174.370 1.00 59.97 276 THR C N 1
ATOM 8569 C CA . THR F 3 333 ? 228.779 214.190 173.964 1.00 56.82 276 THR C CA 1
ATOM 8570 C C . THR F 3 333 ? 227.688 214.326 172.909 1.00 62.49 276 THR C C 1
ATOM 8571 O O . THR F 3 333 ? 226.875 215.258 172.958 1.00 62.54 276 THR C O 1
ATOM 8575 N N . THR F 3 334 ? 227.685 213.436 171.916 1.00 65.69 277 THR C N 1
ATOM 8576 C CA . THR F 3 334 ? 226.747 213.505 170.785 1.00 62.33 277 THR C CA 1
ATOM 8577 C C . THR F 3 334 ? 225.393 212.991 171.249 1.00 60.29 277 THR C C 1
ATOM 8578 O O . THR F 3 334 ? 225.199 212.675 172.429 1.00 70.92 277 THR C O 1
ATOM 8582 N N . TYR F 3 335 ? 224.434 212.867 170.331 1.00 51.29 278 TYR C N 1
ATOM 8583 C CA . TYR F 3 335 ? 223.089 212.447 170.669 1.00 57.88 278 TYR C CA 1
ATOM 8584 C C . TYR F 3 335 ? 222.939 210.965 170.335 1.00 59.81 278 TYR C C 1
ATOM 8585 O O . TYR F 3 335 ? 222.937 210.573 169.171 1.00 67.17 278 TYR C O 1
ATOM 8594 N N . GLU F 3 336 ? 222.820 210.126 171.370 1.00 56.90 279 GLU C N 1
ATOM 8595 C CA . GLU F 3 336 ? 222.592 208.697 171.206 1.00 52.42 279 GLU C CA 1
ATOM 8596 C C . GLU F 3 336 ? 221.313 208.354 171.957 1.00 58.86 279 GLU C C 1
ATOM 8597 O O . GLU F 3 336 ? 221.248 208.507 173.178 1.00 67.92 279 GLU C O 1
ATOM 8603 N N . LYS F 3 337 ? 220.309 207.880 171.213 1.00 53.82 280 LYS C N 1
ATOM 8604 C CA . LYS F 3 337 ? 218.994 207.655 171.808 1.00 50.60 280 LYS C CA 1
ATOM 8605 C C . LYS F 3 337 ? 219.036 206.636 172.938 1.00 52.62 280 LYS C C 1
ATOM 8606 O O . LYS F 3 337 ? 218.338 206.789 173.940 1.00 64.00 280 LYS C O 1
ATOM 8612 N N . GLY F 3 338 ? 219.810 205.548 172.759 1.00 44.73 281 GLY C N 1
ATOM 8613 C CA . GLY F 3 338 ? 219.790 204.493 173.745 1.00 38.10 281 GLY C CA 1
ATOM 8614 C C . GLY F 3 338 ? 220.316 204.916 175.103 1.00 42.49 281 GLY C C 1
ATOM 8615 O O . GLY F 3 338 ? 219.697 204.636 176.135 1.00 53.33 281 GLY C O 1
ATOM 8616 N N . GLU F 3 339 ? 221.464 205.591 175.123 1.00 54.37 282 GLU C N 1
ATOM 8617 C CA . GLU F 3 339 ? 222.123 205.933 176.384 1.00 56.04 282 GLU C CA 1
ATOM 8618 C C . GLU F 3 339 ? 221.320 206.977 177.154 1.00 58.19 282 GLU C C 1
ATOM 8619 O O . GLU F 3 339 ? 221.201 206.900 178.378 1.00 67.39 282 GLU C O 1
ATOM 8625 N N . TYR F 3 340 ? 220.757 207.962 176.457 1.00 39.80 283 TYR C N 1
ATOM 8626 C CA . TYR F 3 340 ? 219.944 208.965 177.151 1.00 39.01 283 TYR C CA 1
ATOM 8627 C C . TYR F 3 340 ? 218.600 208.387 177.584 1.00 41.72 283 TYR C C 1
ATOM 8628 O O . TYR F 3 340 ? 218.082 208.765 178.637 1.00 55.95 283 TYR C O 1
ATOM 8637 N N . PHE F 3 341 ? 218.034 207.446 176.821 1.00 40.91 284 PHE C N 1
ATOM 8638 C CA . PHE F 3 341 ? 216.852 206.720 177.306 1.00 42.22 284 PHE C CA 1
ATOM 8639 C C . PHE F 3 341 ? 217.180 205.926 178.558 1.00 45.84 284 PHE C C 1
ATOM 8640 O O . PHE F 3 341 ? 216.340 205.855 179.481 1.00 54.82 284 PHE C O 1
ATOM 8648 N N . ALA F 3 342 ? 218.360 205.324 178.621 1.00 40.64 285 ALA C N 1
ATOM 8649 C CA . ALA F 3 342 ? 218.765 204.609 179.828 1.00 45.45 285 ALA C CA 1
ATOM 8650 C C . ALA F 3 342 ? 218.878 205.565 181.005 1.00 51.64 285 ALA C C 1
ATOM 8651 O O . ALA F 3 342 ? 218.473 205.254 182.128 1.00 52.64 285 ALA C O 1
ATOM 8653 N N . PHE F 3 343 ? 219.455 206.732 180.761 1.00 49.26 286 PHE C N 1
ATOM 8654 C CA . PHE F 3 343 ? 219.535 207.754 181.814 1.00 36.48 286 PHE C CA 1
ATOM 8655 C C . PHE F 3 343 ? 218.146 208.140 182.290 1.00 40.04 286 PHE C C 1
ATOM 8656 O O . PHE F 3 343 ? 217.900 208.262 183.498 1.00 42.34 286 PHE C O 1
ATOM 8664 N N . LEU F 3 344 ? 217.216 208.337 181.364 1.00 53.62 287 LEU C N 1
ATOM 8665 C CA . LEU F 3 344 ? 215.853 208.684 181.755 1.00 40.40 287 LEU C CA 1
ATOM 8666 C C . LEU F 3 344 ? 215.186 207.569 182.539 1.00 38.69 287 LEU C C 1
ATOM 8667 O O . LEU F 3 344 ? 214.495 207.836 183.525 1.00 45.98 287 LEU C O 1
ATOM 8672 N N . GLU F 3 345 ? 215.427 206.313 182.161 1.00 52.67 288 GLU C N 1
ATOM 8673 C CA . GLU F 3 345 ? 214.848 205.187 182.882 1.00 49.64 288 GLU C CA 1
ATOM 8674 C C . GLU F 3 345 ? 215.420 205.115 184.296 1.00 47.02 288 GLU C C 1
ATOM 8675 O O . GLU F 3 345 ? 214.715 204.772 185.255 1.00 47.74 288 GLU C O 1
ATOM 8681 N N . THR F 3 346 ? 216.705 205.447 184.443 1.00 52.92 289 THR C N 1
ATOM 8682 C CA . THR F 3 346 ? 217.357 205.380 185.749 1.00 51.71 289 THR C CA 1
ATOM 8683 C C . THR F 3 346 ? 216.902 206.514 186.654 1.00 44.87 289 THR C C 1
ATOM 8684 O O . THR F 3 346 ? 216.577 206.265 187.818 1.00 50.08 289 THR C O 1
ATOM 8688 N N . TYR F 3 347 ? 216.815 207.733 186.133 1.00 50.30 290 TYR C N 1
ATOM 8689 C CA . TYR F 3 347 ? 216.583 208.892 187.001 1.00 47.76 290 TYR C CA 1
ATOM 8690 C C . TYR F 3 347 ? 215.236 209.589 186.759 1.00 51.81 290 TYR C C 1
ATOM 8691 O O . TYR F 3 347 ? 214.985 210.637 187.360 1.00 52.85 290 TYR C O 1
ATOM 8700 N N . GLY F 3 348 ? 214.402 209.067 185.876 1.00 54.10 291 GLY C N 1
ATOM 8701 C CA . GLY F 3 348 ? 213.143 209.734 185.567 1.00 48.29 291 GLY C CA 1
ATOM 8702 C C . GLY F 3 348 ? 213.349 210.958 184.684 1.00 50.87 291 GLY C C 1
ATOM 8703 O O . GLY F 3 348 ? 214.460 211.295 184.327 1.00 57.59 291 GLY C O 1
ATOM 8704 N N . THR F 3 349 ? 212.238 211.611 184.321 1.00 46.41 292 THR C N 1
ATOM 8705 C CA . THR F 3 349 ? 212.256 212.719 183.395 1.00 48.63 292 THR C CA 1
ATOM 8706 C C . THR F 3 349 ? 211.989 214.056 184.071 1.00 52.93 292 THR C C 1
ATOM 8707 O O . THR F 3 349 ? 212.409 215.098 183.556 1.00 63.87 292 THR C O 1
ATOM 8711 N N . HIS F 3 350 ? 211.329 214.042 185.219 1.00 44.90 293 HIS C N 1
ATOM 8712 C CA . HIS F 3 350 ? 211.014 215.269 185.933 1.00 39.84 293 HIS C CA 1
ATOM 8713 C C . HIS F 3 350 ? 211.291 215.054 187.419 1.00 48.39 293 HIS C C 1
ATOM 8714 O O . HIS F 3 350 ? 211.343 213.921 187.888 1.00 64.12 293 HIS C O 1
ATOM 8721 N N . TYR F 3 351 ? 211.399 216.159 188.152 1.00 39.74 294 TYR C N 1
ATOM 8722 C CA . TYR F 3 351 ? 211.552 216.118 189.594 1.00 42.73 294 TYR C CA 1
ATOM 8723 C C . TYR F 3 351 ? 210.646 217.164 190.243 1.00 48.73 294 TYR C C 1
ATOM 8724 O O . TYR F 3 351 ? 210.394 218.225 189.669 1.00 60.05 294 TYR C O 1
ATOM 8733 N N . SER F 3 352 ? 210.132 216.846 191.430 1.00 50.45 295 SER C N 1
ATOM 8734 C CA . SER F 3 352 ? 209.061 217.619 192.038 1.00 45.98 295 SER C CA 1
ATOM 8735 C C . SER F 3 352 ? 209.681 218.849 192.715 1.00 52.30 295 SER C C 1
ATOM 8736 O O . SER F 3 352 ? 210.374 218.705 193.731 1.00 66.21 295 SER C O 1
ATOM 8739 N N . SER F 3 353 ? 209.437 220.038 192.172 1.00 37.32 296 SER C N 1
ATOM 8740 C CA . SER F 3 353 ? 209.907 221.276 192.786 1.00 36.35 296 SER C CA 1
ATOM 8741 C C . SER F 3 353 ? 209.076 221.689 193.999 1.00 51.58 296 SER C C 1
ATOM 8742 O O . SER F 3 353 ? 209.560 222.461 194.840 1.00 64.80 296 SER C O 1
ATOM 8745 N N . SER F 3 354 ? 207.846 221.195 194.117 1.00 49.43 297 SER C N 1
ATOM 8746 C CA . SER F 3 354 ? 207.043 221.412 195.306 1.00 49.68 297 SER C CA 1
ATOM 8747 C C . SER F 3 354 ? 205.971 220.345 195.386 1.00 49.99 297 SER C C 1
ATOM 8748 O O . SER F 3 354 ? 205.549 219.785 194.379 1.00 56.58 297 SER C O 1
ATOM 8751 N N . GLY F 3 355 ? 205.534 220.034 196.593 1.00 60.26 298 GLY C N 1
ATOM 8752 C CA . GLY F 3 355 ? 204.568 218.964 196.742 1.00 62.98 298 GLY C CA 1
ATOM 8753 C C . GLY F 3 355 ? 203.970 218.993 198.135 1.00 62.99 298 GLY C C 1
ATOM 8754 O O . GLY F 3 355 ? 204.369 219.777 198.998 1.00 67.88 298 GLY C O 1
ATOM 8755 N N . SER F 3 356 ? 203.025 218.085 198.373 1.00 51.46 299 SER C N 1
ATOM 8756 C CA . SER F 3 356 ? 202.409 217.887 199.676 1.00 55.16 299 SER C CA 1
ATOM 8757 C C . SER F 3 356 ? 202.495 216.431 200.085 1.00 59.31 299 SER C C 1
ATOM 8758 O O . SER F 3 356 ? 202.851 215.565 199.298 1.00 64.76 299 SER C O 1
ATOM 8761 N N . LEU F 3 357 ? 202.173 216.167 201.347 1.00 50.63 300 LEU C N 1
ATOM 8762 C CA . LEU F 3 357 ? 202.248 214.820 201.924 1.00 48.97 300 LEU C CA 1
ATOM 8763 C C . LEU F 3 357 ? 201.013 214.589 202.799 1.00 49.85 300 LEU C C 1
ATOM 8764 O O . LEU F 3 357 ? 200.462 215.525 203.387 1.00 61.58 300 LEU C O 1
ATOM 8769 N N . GLY F 3 358 ? 200.581 213.328 202.906 1.00 46.00 301 GLY C N 1
ATOM 8770 C CA . GLY F 3 358 ? 199.420 212.939 203.698 1.00 48.89 301 GLY C CA 1
ATOM 8771 C C . GLY F 3 358 ? 198.834 211.615 203.216 1.00 49.35 301 GLY C C 1
ATOM 8772 O O . GLY F 3 358 ? 199.558 210.642 202.970 1.00 54.22 301 GLY C O 1
ATOM 8773 N N . GLY F 3 359 ? 197.503 211.581 203.073 1.00 47.11 302 GLY C N 1
ATOM 8774 C CA . GLY F 3 359 ? 196.817 210.372 202.653 1.00 45.53 302 GLY C CA 1
ATOM 8775 C C . GLY F 3 359 ? 195.467 210.699 202.075 1.00 52.03 302 GLY C C 1
ATOM 8776 O O . GLY F 3 359 ? 195.025 211.839 202.071 1.00 67.27 302 GLY C O 1
ATOM 8777 N N . LEU F 3 360 ? 194.816 209.661 201.527 1.00 37.70 303 LEU C N 1
ATOM 8778 C CA . LEU F 3 360 ? 193.516 209.802 200.883 1.00 42.81 303 LEU C CA 1
ATOM 8779 C C . LEU F 3 360 ? 192.895 208.422 200.704 1.00 43.67 303 LEU C C 1
ATOM 8780 O O . LEU F 3 360 ? 193.543 207.407 200.910 1.00 55.65 303 LEU C O 1
ATOM 8785 N N . TYR F 3 361 ? 191.622 208.401 200.292 1.00 56.92 304 TYR C N 1
ATOM 8786 C CA . TYR F 3 361 ? 190.897 207.170 200.016 1.00 56.02 304 TYR C CA 1
ATOM 8787 C C . TYR F 3 361 ? 189.711 207.486 199.119 1.00 56.32 304 TYR C C 1
ATOM 8788 O O . TYR F 3 361 ? 189.416 208.650 198.852 1.00 68.74 304 TYR C O 1
ATOM 8797 N N . GLU F 3 362 ? 189.059 206.438 198.599 1.00 53.44 305 GLU C N 1
ATOM 8798 C CA . GLU F 3 362 ? 188.006 206.584 197.590 1.00 52.70 305 GLU C CA 1
ATOM 8799 C C . GLU F 3 362 ? 187.016 205.418 197.702 1.00 64.65 305 GLU C C 1
ATOM 8800 O O . GLU F 3 362 ? 187.288 204.387 198.316 1.00 75.56 305 GLU C O 1
ATOM 8806 N N . LEU F 3 363 ? 185.832 205.607 197.119 1.00 68.75 306 LEU C N 1
ATOM 8807 C CA . LEU F 3 363 ? 184.813 204.562 197.047 1.00 65.54 306 LEU C CA 1
ATOM 8808 C C . LEU F 3 363 ? 183.884 204.898 195.880 1.00 65.29 306 LEU C C 1
ATOM 8809 O O . LEU F 3 363 ? 183.339 206.002 195.804 1.00 78.35 306 LEU C O 1
ATOM 8814 N N . ILE F 3 364 ? 183.730 203.952 194.965 1.00 60.74 307 ILE C N 1
ATOM 8815 C CA . ILE F 3 364 ? 182.992 204.159 193.732 1.00 63.14 307 ILE C CA 1
ATOM 8816 C C . ILE F 3 364 ? 182.019 203.011 193.514 1.00 67.14 307 ILE C C 1
ATOM 8817 O O . ILE F 3 364 ? 182.428 201.849 193.408 1.00 77.94 307 ILE C O 1
ATOM 8822 N N . TYR F 3 365 ? 180.732 203.344 193.402 1.00 67.98 308 TYR C N 1
ATOM 8823 C CA . TYR F 3 365 ? 179.649 202.362 193.285 1.00 69.58 308 TYR C CA 1
ATOM 8824 C C . TYR F 3 365 ? 178.762 202.704 192.114 1.00 72.11 308 TYR C C 1
ATOM 8825 O O . TYR F 3 365 ? 178.364 203.863 191.953 1.00 81.05 308 TYR C O 1
ATOM 8834 N N . VAL F 3 366 ? 178.438 201.712 191.287 1.00 63.77 309 VAL C N 1
ATOM 8835 C CA . VAL F 3 366 ? 177.613 201.865 190.093 1.00 63.01 309 VAL C CA 1
ATOM 8836 C C . VAL F 3 366 ? 176.536 200.797 190.155 1.00 67.43 309 VAL C C 1
ATOM 8837 O O . VAL F 3 366 ? 176.840 199.617 190.360 1.00 77.81 309 VAL C O 1
ATOM 8841 N N . LEU F 3 367 ? 175.302 201.215 189.926 1.00 70.74 310 LEU C N 1
ATOM 8842 C CA . LEU F 3 367 ? 174.175 200.292 189.849 1.00 68.07 310 LEU C CA 1
ATOM 8843 C C . LEU F 3 367 ? 173.428 200.499 188.529 1.00 69.70 310 LEU C C 1
ATOM 8844 O O . LEU F 3 367 ? 173.182 201.641 188.127 1.00 81.76 310 LEU C O 1
ATOM 8849 N N . ASP F 3 368 ? 173.026 199.402 187.874 1.00 66.65 311 ASP C N 1
ATOM 8850 C CA . ASP F 3 368 ? 172.261 199.503 186.645 1.00 67.14 311 ASP C CA 1
ATOM 8851 C C . ASP F 3 368 ? 171.185 198.424 186.598 1.00 68.65 311 ASP C C 1
ATOM 8852 O O . ASP F 3 368 ? 171.483 197.263 186.881 1.00 82.51 311 ASP C O 1
ATOM 8857 N N . LYS F 3 369 ? 169.960 198.796 186.243 1.00 65.97 312 LYS C N 1
ATOM 8858 C CA . LYS F 3 369 ? 168.862 197.827 186.114 1.00 69.88 312 LYS C CA 1
ATOM 8859 C C . LYS F 3 369 ? 168.010 198.111 184.874 1.00 75.91 312 LYS C C 1
ATOM 8860 O O . LYS F 3 369 ? 167.958 199.242 184.390 1.00 87.34 312 LYS C O 1
ATOM 8866 N N . ALA F 3 370 ? 167.317 197.093 184.401 1.00 68.12 313 ALA C N 1
ATOM 8867 C CA . ALA F 3 370 ? 166.496 197.191 183.205 1.00 69.92 313 ALA C CA 1
ATOM 8868 C C . ALA F 3 370 ? 165.509 196.032 183.173 1.00 75.70 313 ALA C C 1
ATOM 8869 O O . ALA F 3 370 ? 165.747 194.997 183.781 1.00 82.12 313 ALA C O 1
ATOM 8871 N N . SER F 3 371 ? 164.419 196.217 182.428 1.00 92.07 314 SER C N 1
ATOM 8872 C CA . SER F 3 371 ? 163.408 195.194 182.261 1.00 87.52 314 SER C CA 1
ATOM 8873 C C . SER F 3 371 ? 162.669 195.496 180.968 1.00 88.51 314 SER C C 1
ATOM 8874 O O . SER F 3 371 ? 162.772 196.599 180.423 1.00 96.77 314 SER C O 1
ATOM 8877 N N . MET F 3 372 ? 161.931 194.500 180.475 1.00 90.26 315 MET C N 1
ATOM 8878 C CA . MET F 3 372 ? 161.163 194.657 179.249 1.00 95.26 315 MET C CA 1
ATOM 8879 C C . MET F 3 372 ? 160.129 193.553 179.191 1.00 93.74 315 MET C C 1
ATOM 8880 O O . MET F 3 372 ? 160.475 192.367 179.226 1.00 101.06 315 MET C O 1
ATOM 8885 N N . LYS F 3 373 ? 158.842 193.928 179.107 1.00 89.13 316 LYS C N 1
ATOM 8886 C CA . LYS F 3 373 ? 157.758 192.965 179.134 1.00 87.91 316 LYS C CA 1
ATOM 8887 C C . LYS F 3 373 ? 156.915 193.089 177.870 1.00 90.09 316 LYS C C 1
ATOM 8888 O O . LYS F 3 373 ? 156.698 194.187 177.357 1.00 97.92 316 LYS C O 1
ATOM 8894 N N . ARG F 3 374 ? 156.476 191.956 177.370 1.00 88.02 317 ARG C N 1
ATOM 8895 C CA . ARG F 3 374 ? 155.648 191.890 176.164 1.00 90.16 317 ARG C CA 1
ATOM 8896 C C . ARG F 3 374 ? 154.495 190.933 176.397 1.00 92.28 317 ARG C C 1
ATOM 8897 O O . ARG F 3 374 ? 154.593 189.973 177.184 1.00 99.09 317 ARG C O 1
ATOM 8905 N N . LYS F 3 375 ? 153.387 191.221 175.708 1.00 84.45 318 LYS C N 1
ATOM 8906 C CA . LYS F 3 375 ? 152.204 190.374 175.835 1.00 83.97 318 LYS C CA 1
ATOM 8907 C C . LYS F 3 375 ? 151.350 190.375 174.585 1.00 88.20 318 LYS C C 1
ATOM 8908 O O . LYS F 3 375 ? 151.717 189.781 173.544 1.00 86.72 318 LYS C O 1
ATOM 8914 N N . VAL F 3 419 ? 152.110 185.499 175.728 1.00 75.45 348 VAL C N 1
ATOM 8915 C CA . VAL F 3 419 ? 153.519 185.296 175.441 1.00 77.32 348 VAL C CA 1
ATOM 8916 C C . VAL F 3 419 ? 154.373 186.171 176.345 1.00 78.20 348 VAL C C 1
ATOM 8917 O O . VAL F 3 419 ? 155.004 187.111 175.907 1.00 78.07 348 VAL C O 1
ATOM 8921 N N . ASN F 3 420 ? 154.348 185.829 177.630 1.00 81.68 349 ASN C N 1
ATOM 8922 C CA . ASN F 3 420 ? 154.999 186.656 178.646 1.00 82.50 349 ASN C CA 1
ATOM 8923 C C . ASN F 3 420 ? 156.518 186.566 178.494 1.00 86.11 349 ASN C C 1
ATOM 8924 O O . ASN F 3 420 ? 157.122 185.551 178.844 1.00 99.15 349 ASN C O 1
ATOM 8929 N N . ILE F 3 421 ? 157.134 187.603 177.953 1.00 73.32 350 ILE C N 1
ATOM 8930 C CA . ILE F 3 421 ? 158.589 187.703 177.829 1.00 78.62 350 ILE C CA 1
ATOM 8931 C C . ILE F 3 421 ? 159.049 188.745 178.842 1.00 79.96 350 ILE C C 1
ATOM 8932 O O . ILE F 3 421 ? 158.663 189.923 178.760 1.00 90.14 350 ILE C O 1
ATOM 8937 N N . THR F 3 422 ? 159.862 188.303 179.801 1.00 75.84 351 THR C N 1
ATOM 8938 C CA . THR F 3 422 ? 160.345 189.146 180.863 1.00 77.98 351 THR C CA 1
ATOM 8939 C C . THR F 3 422 ? 161.856 189.051 180.924 1.00 77.41 351 THR C C 1
ATOM 8940 O O . THR F 3 422 ? 162.418 187.973 180.720 1.00 87.27 351 THR C O 1
ATOM 8944 N N . SER F 3 423 ? 162.489 190.184 181.199 1.00 74.16 352 SER C N 1
ATOM 8945 C CA . SER F 3 423 ? 163.924 190.255 181.341 1.00 75.48 352 SER C CA 1
ATOM 8946 C C . SER F 3 423 ? 164.261 191.119 182.549 1.00 79.21 352 SER C C 1
ATOM 8947 O O . SER F 3 423 ? 163.596 192.123 182.801 1.00 86.24 352 SER C O 1
ATOM 8950 N N . GLU F 3 424 ? 165.271 190.692 183.299 1.00 76.83 353 GLU C N 1
ATOM 8951 C CA . GLU F 3 424 ? 165.767 191.404 184.477 1.00 75.08 353 GLU C CA 1
ATOM 8952 C C . GLU F 3 424 ? 167.288 191.353 184.480 1.00 76.88 353 GLU C C 1
ATOM 8953 O O . GLU F 3 424 ? 167.884 190.286 184.656 1.00 87.07 353 GLU C O 1
ATOM 8959 N N . ASN F 3 425 ? 167.926 192.520 184.315 1.00 70.46 354 ASN C N 1
ATOM 8960 C CA . ASN F 3 425 ? 169.381 192.641 184.381 1.00 67.59 354 ASN C CA 1
ATOM 8961 C C . ASN F 3 425 ? 169.785 193.484 185.587 1.00 69.97 354 ASN C C 1
ATOM 8962 O O . ASN F 3 425 ? 169.288 194.616 185.722 1.00 79.81 354 ASN C O 1
ATOM 8967 N N . LEU F 3 426 ? 170.720 192.977 186.395 1.00 61.88 355 LEU C N 1
ATOM 8968 C CA . LEU F 3 426 ? 171.231 193.727 187.537 1.00 62.97 355 LEU C CA 1
ATOM 8969 C C . LEU F 3 426 ? 172.751 193.694 187.503 1.00 61.03 355 LEU C C 1
ATOM 8970 O O . LEU F 3 426 ? 173.345 192.622 187.395 1.00 78.91 355 LEU C O 1
ATOM 8975 N N . ILE F 3 427 ? 173.371 194.872 187.592 1.00 53.83 356 ILE C N 1
ATOM 8976 C CA . ILE F 3 427 ? 174.809 195.040 187.445 1.00 58.81 356 ILE C CA 1
ATOM 8977 C C . ILE F 3 427 ? 175.308 195.958 188.556 1.00 67.39 356 ILE C C 1
ATOM 8978 O O . ILE F 3 427 ? 174.821 197.083 188.715 1.00 79.26 356 ILE C O 1
ATOM 8983 N N . ASP F 3 428 ? 176.332 195.494 189.302 1.00 65.03 357 ASP C N 1
ATOM 8984 C CA . ASP F 3 428 ? 176.977 196.294 190.345 1.00 65.83 357 ASP C CA 1
ATOM 8985 C C . ASP F 3 428 ? 178.483 196.351 190.108 1.00 65.04 357 ASP C C 1
ATOM 8986 O O . ASP F 3 428 ? 179.059 195.518 189.389 1.00 73.58 357 ASP C O 1
ATOM 8991 N N . ASP F 3 429 ? 179.116 197.354 190.707 1.00 61.21 358 ASP C N 1
ATOM 8992 C CA . ASP F 3 429 ? 180.569 197.486 190.640 1.00 59.93 358 ASP C CA 1
ATOM 8993 C C . ASP F 3 429 ? 181.022 198.354 191.785 1.00 67.08 358 ASP C C 1
ATOM 8994 O O . ASP F 3 429 ? 180.499 199.472 191.928 1.00 79.60 358 ASP C O 1
ATOM 8999 N N . VAL F 3 430 ? 181.950 197.859 192.603 1.00 59.96 359 VAL C N 1
ATOM 9000 C CA . VAL F 3 430 ? 182.433 198.613 193.757 1.00 58.17 359 VAL C CA 1
ATOM 9001 C C . VAL F 3 430 ? 183.949 198.606 193.698 1.00 63.43 359 VAL C C 1
ATOM 9002 O O . VAL F 3 430 ? 184.558 197.569 193.374 1.00 76.85 359 VAL C O 1
ATOM 9006 N N . VAL F 3 431 ? 184.551 199.768 193.966 1.00 51.23 360 VAL C N 1
ATOM 9007 C CA . VAL F 3 431 ? 186.001 199.898 194.037 1.00 50.13 360 VAL C CA 1
ATOM 9008 C C . VAL F 3 431 ? 186.343 200.661 195.301 1.00 57.94 360 VAL C C 1
ATOM 9009 O O . VAL F 3 431 ? 185.679 201.655 195.614 1.00 71.37 360 VAL C O 1
ATOM 9013 N N . SER F 3 432 ? 187.407 200.243 195.972 1.00 53.43 361 SER C N 1
ATOM 9014 C CA . SER F 3 432 ? 187.925 200.970 197.114 1.00 54.48 361 SER C CA 1
ATOM 9015 C C . SER F 3 432 ? 189.436 201.063 197.013 1.00 56.05 361 SER C C 1
ATOM 9016 O O . SER F 3 432 ? 190.100 200.149 196.503 1.00 68.77 361 SER C O 1
ATOM 9019 N N . LEU F 3 433 ? 189.979 202.167 197.528 1.00 46.14 362 LEU C N 1
ATOM 9020 C CA . LEU F 3 433 ? 191.407 202.444 197.515 1.00 41.05 362 LEU C CA 1
ATOM 9021 C C . LEU F 3 433 ? 191.735 203.258 198.756 1.00 51.05 362 LEU C C 1
ATOM 9022 O O . LEU F 3 433 ? 190.878 203.970 199.300 1.00 68.18 362 LEU C O 1
ATOM 9027 N N . ILE F 3 434 ? 192.969 203.129 199.225 1.00 45.10 363 ILE C N 1
ATOM 9028 C CA . ILE F 3 434 ? 193.455 203.896 200.355 1.00 45.93 363 ILE C CA 1
ATOM 9029 C C . ILE F 3 434 ? 194.974 203.898 200.263 1.00 46.63 363 ILE C C 1
ATOM 9030 O O . ILE F 3 434 ? 195.597 202.882 199.917 1.00 63.79 363 ILE C O 1
ATOM 9035 N N . ARG F 3 435 ? 195.590 205.056 200.539 1.00 38.76 364 ARG C N 1
ATOM 9036 C CA . ARG F 3 435 ? 197.032 205.220 200.508 1.00 34.81 364 ARG C CA 1
ATOM 9037 C C . ARG F 3 435 ? 197.469 205.952 201.768 1.00 41.43 364 ARG C C 1
ATOM 9038 O O . ARG F 3 435 ? 196.786 206.858 202.218 1.00 51.93 364 ARG C O 1
ATOM 9046 N N . GLY F 3 436 ? 198.629 205.573 202.322 1.00 49.30 365 GLY C N 1
ATOM 9047 C CA . GLY F 3 436 ? 199.160 206.202 203.511 1.00 52.02 365 GLY C CA 1
ATOM 9048 C C . GLY F 3 436 ? 198.664 205.561 204.790 1.00 57.81 365 GLY C C 1
ATOM 9049 O O . GLY F 3 436 ? 197.710 204.785 204.812 1.00 67.87 365 GLY C O 1
ATOM 9050 N N . GLY F 3 437 ? 199.285 205.955 205.898 1.00 56.89 366 GLY C N 1
ATOM 9051 C CA . GLY F 3 437 ? 198.939 205.409 207.195 1.00 61.96 366 GLY C CA 1
ATOM 9052 C C . GLY F 3 437 ? 199.695 204.156 207.495 1.00 71.41 366 GLY C C 1
ATOM 9053 O O . GLY F 3 437 ? 200.623 203.743 206.809 1.00 75.23 366 GLY C O 1
ATOM 9054 N N . THR F 3 438 ? 199.236 203.478 208.557 1.00 66.99 367 THR C N 1
ATOM 9055 C CA . THR F 3 438 ? 199.824 202.231 209.038 1.00 68.00 367 THR C CA 1
ATOM 9056 C C . THR F 3 438 ? 198.979 201.026 208.659 1.00 64.83 367 THR C C 1
ATOM 9057 O O . THR F 3 438 ? 197.741 201.072 208.709 1.00 72.21 367 THR C O 1
ATOM 9061 N N . ARG F 3 439 ? 199.653 199.923 208.287 1.00 62.64 368 ARG C N 1
ATOM 9062 C CA . ARG F 3 439 ? 199.013 198.753 207.671 1.00 65.27 368 ARG C CA 1
ATOM 9063 C C . ARG F 3 439 ? 198.047 198.032 208.604 1.00 67.11 368 ARG C C 1
ATOM 9064 O O . ARG F 3 439 ? 197.471 197.029 208.188 1.00 71.59 368 ARG C O 1
ATOM 9072 N N . LYS F 3 440 ? 197.833 198.529 209.825 1.00 72.97 369 LYS C N 1
ATOM 9073 C CA . LYS F 3 440 ? 196.835 197.927 210.712 1.00 70.95 369 LYS C CA 1
ATOM 9074 C C . LYS F 3 440 ? 195.514 198.691 210.649 1.00 71.49 369 LYS C C 1
ATOM 9075 O O . LYS F 3 440 ? 194.476 198.132 210.278 1.00 78.93 369 LYS C O 1
ATOM 9081 N N . TYR F 3 441 ? 195.547 199.974 211.010 1.00 67.16 370 TYR C N 1
ATOM 9082 C CA . TYR F 3 441 ? 194.335 200.783 210.975 1.00 65.98 370 TYR C CA 1
ATOM 9083 C C . TYR F 3 441 ? 193.878 201.041 209.552 1.00 63.09 370 TYR C C 1
ATOM 9084 O O . TYR F 3 441 ? 192.664 201.071 209.274 1.00 72.19 370 TYR C O 1
ATOM 9093 N N . ALA F 3 442 ? 194.813 201.247 208.619 1.00 57.37 371 ALA C N 1
ATOM 9094 C CA . ALA F 3 442 ? 194.430 201.636 207.260 1.00 61.47 371 ALA C CA 1
ATOM 9095 C C . ALA F 3 442 ? 193.565 200.572 206.611 1.00 62.22 371 ALA C C 1
ATOM 9096 O O . ALA F 3 442 ? 192.503 200.863 206.064 1.00 66.23 371 ALA C O 1
ATOM 9098 N N . PHE F 3 443 ? 194.030 199.320 206.652 1.00 66.23 372 PHE C N 1
ATOM 9099 C CA . PHE F 3 443 ? 193.290 198.240 206.008 1.00 67.39 372 PHE C CA 1
ATOM 9100 C C . PHE F 3 443 ? 192.015 197.918 206.755 1.00 70.31 372 PHE C C 1
ATOM 9101 O O . PHE F 3 443 ? 190.993 197.535 206.139 1.00 78.40 372 PHE C O 1
ATOM 9109 N N . GLU F 3 444 ? 192.015 198.093 208.074 1.00 79.86 373 GLU C N 1
ATOM 9110 C CA . GLU F 3 444 ? 190.773 197.995 208.838 1.00 75.42 373 GLU C CA 1
ATOM 9111 C C . GLU F 3 444 ? 189.735 198.968 208.287 1.00 75.90 373 GLU C C 1
ATOM 9112 O O . GLU F 3 444 ? 188.601 198.589 207.992 1.00 78.21 373 GLU C O 1
ATOM 9118 N N . LEU F 3 445 ? 190.127 200.241 208.103 1.00 70.72 374 LEU C N 1
ATOM 9119 C CA . LEU F 3 445 ? 189.171 201.235 207.606 1.00 63.93 374 LEU C CA 1
ATOM 9120 C C . LEU F 3 445 ? 188.774 200.936 206.174 1.00 65.14 374 LEU C C 1
ATOM 9121 O O . LEU F 3 445 ? 187.606 201.140 205.807 1.00 73.47 374 LEU C O 1
ATOM 9126 N N . LYS F 3 446 ? 189.720 200.472 205.354 1.00 72.35 375 LYS C N 1
ATOM 9127 C CA . LYS F 3 446 ? 189.387 200.089 203.990 1.00 74.80 375 LYS C CA 1
ATOM 9128 C C . LYS F 3 446 ? 188.282 199.039 203.990 1.00 75.32 375 LYS C C 1
ATOM 9129 O O . LYS F 3 446 ? 187.298 199.165 203.261 1.00 74.60 375 LYS C O 1
ATOM 9135 N N . GLU F 3 447 ? 188.415 198.027 204.838 1.00 86.46 376 GLU C N 1
ATOM 9136 C CA . GLU F 3 447 ? 187.378 197.000 204.903 1.00 83.60 376 GLU C CA 1
ATOM 9137 C C . GLU F 3 447 ? 186.067 197.539 205.474 1.00 86.53 376 GLU C C 1
ATOM 9138 O O . GLU F 3 447 ? 184.977 197.166 204.988 1.00 86.97 376 GLU C O 1
ATOM 9144 N N . LYS F 3 448 ? 186.124 198.389 206.497 1.00 86.41 377 LYS C N 1
ATOM 9145 C CA . LYS F 3 448 ? 184.912 198.945 207.089 1.00 85.35 377 LYS C CA 1
ATOM 9146 C C . LYS F 3 448 ? 184.123 199.780 206.081 1.00 88.31 377 LYS C C 1
ATOM 9147 O O . LYS F 3 448 ? 182.895 199.852 206.136 1.00 88.88 377 LYS C O 1
ATOM 9153 N N . LEU F 3 449 ? 184.835 200.441 205.163 1.00 95.34 378 LEU C N 1
ATOM 9154 C CA . LEU F 3 449 ? 184.206 201.277 204.165 1.00 91.05 378 LEU C CA 1
ATOM 9155 C C . LEU F 3 449 ? 183.364 200.452 203.198 1.00 89.25 378 LEU C C 1
ATOM 9156 O O . LEU F 3 449 ? 182.295 200.895 202.795 1.00 91.43 378 LEU C O 1
ATOM 9161 N N . LEU F 3 450 ? 183.808 199.251 202.845 1.00 97.87 379 LEU C N 1
ATOM 9162 C CA . LEU F 3 450 ? 183.148 198.465 201.816 1.00 99.41 379 LEU C CA 1
ATOM 9163 C C . LEU F 3 450 ? 181.749 198.030 202.233 1.00 100.90 379 LEU C C 1
ATOM 9164 O O . LEU F 3 450 ? 180.831 198.023 201.407 1.00 103.27 379 LEU C O 1
ATOM 9169 N N . ARG F 3 451 ? 181.572 197.626 203.488 1.00 108.47 380 ARG C N 1
ATOM 9170 C CA . ARG F 3 451 ? 180.278 197.074 203.916 1.00 111.11 380 ARG C CA 1
ATOM 9171 C C . ARG F 3 451 ? 179.173 198.131 203.953 1.00 111.14 380 ARG C C 1
ATOM 9172 O O . ARG F 3 451 ? 177.985 197.785 203.834 1.00 110.54 380 ARG C O 1
ATOM 9180 N N . GLY F 3 452 ? 179.545 199.404 204.081 1.00 112.12 381 GLY C N 1
ATOM 9181 C CA . GLY F 3 452 ? 178.585 200.497 203.980 1.00 110.86 381 GLY C CA 1
ATOM 9182 C C . GLY F 3 452 ? 177.759 200.767 205.215 1.00 113.88 381 GLY C C 1
ATOM 9183 O O . GLY F 3 452 ? 176.949 201.696 205.222 1.00 113.44 381 GLY C O 1
ATOM 9184 N N . THR F 3 453 ? 177.960 199.991 206.280 1.00 122.13 382 THR C N 1
ATOM 9185 C CA . THR F 3 453 ? 177.293 200.284 207.537 1.00 122.82 382 THR C CA 1
ATOM 9186 C C . THR F 3 453 ? 177.938 201.494 208.201 1.00 121.91 382 THR C C 1
ATOM 9187 O O . THR F 3 453 ? 179.086 201.844 207.926 1.00 120.23 382 THR C O 1
ATOM 9191 N N . VAL F 3 454 ? 177.208 202.109 209.133 1.00 123.74 383 VAL C N 1
ATOM 9192 C CA . VAL F 3 454 ? 177.708 203.281 209.835 1.00 124.25 383 VAL C CA 1
ATOM 9193 C C . VAL F 3 454 ? 178.751 202.859 210.858 1.00 123.83 383 VAL C C 1
ATOM 9194 O O . VAL F 3 454 ? 178.524 201.958 211.680 1.00 121.40 383 VAL C O 1
ATOM 9198 N N . ILE F 3 455 ? 179.915 203.507 210.824 1.00 118.68 384 ILE C N 1
ATOM 9199 C CA . ILE F 3 455 ? 181.026 203.112 211.680 1.00 118.37 384 ILE C CA 1
ATOM 9200 C C . ILE F 3 455 ? 181.331 204.248 212.651 1.00 118.18 384 ILE C C 1
ATOM 9201 O O . ILE F 3 455 ? 180.915 205.397 212.485 1.00 115.74 384 ILE C O 1
ATOM 9206 N N . ASP F 3 456 ? 182.115 203.914 213.678 1.00 118.32 385 ASP C N 1
ATOM 9207 C CA . ASP F 3 456 ? 182.483 204.865 214.702 1.00 117.16 385 ASP C CA 1
ATOM 9208 C C . ASP F 3 456 ? 183.565 205.813 214.185 1.00 116.64 385 ASP C C 1
ATOM 9209 O O . ASP F 3 456 ? 184.288 205.531 213.205 1.00 115.47 385 ASP C O 1
ATOM 9214 N N . VAL F 3 457 ? 183.688 206.958 214.860 1.00 105.31 386 VAL C N 1
ATOM 9215 C CA . VAL F 3 457 ? 184.690 207.950 214.454 1.00 106.09 386 VAL C CA 1
ATOM 9216 C C . VAL F 3 457 ? 186.087 207.581 214.969 1.00 105.89 386 VAL C C 1
ATOM 9217 O O . VAL F 3 457 ? 187.097 208.144 214.490 1.00 106.74 386 VAL C O 1
ATOM 9221 N N . THR F 3 458 ? 186.163 206.670 215.952 1.00 100.78 387 THR C N 1
ATOM 9222 C CA . THR F 3 458 ? 187.458 206.356 216.539 1.00 101.49 387 THR C CA 1
ATOM 9223 C C . THR F 3 458 ? 188.432 205.798 215.523 1.00 104.21 387 THR C C 1
ATOM 9224 O O . THR F 3 458 ? 189.633 206.081 215.606 1.00 105.87 387 THR C O 1
ATOM 9228 N N . ASP F 3 459 ? 187.939 205.008 214.570 1.00 98.44 388 ASP C N 1
ATOM 9229 C CA . ASP F 3 459 ? 188.852 204.442 213.569 1.00 98.46 388 ASP C CA 1
ATOM 9230 C C . ASP F 3 459 ? 189.366 205.522 212.618 1.00 97.90 388 ASP C C 1
ATOM 9231 O O . ASP F 3 459 ? 190.537 205.505 212.213 1.00 97.12 388 ASP C O 1
ATOM 9236 N N . PHE F 3 460 ? 188.520 206.493 212.279 1.00 90.62 389 PHE C N 1
ATOM 9237 C CA . PHE F 3 460 ? 188.977 207.649 211.510 1.00 86.19 389 PHE C CA 1
ATOM 9238 C C . PHE F 3 460 ? 190.056 208.408 212.263 1.00 85.97 389 PHE C C 1
ATOM 9239 O O . PHE F 3 460 ? 191.065 208.775 211.683 1.00 89.05 389 PHE C O 1
ATOM 9247 N N . VAL F 3 461 ? 189.856 208.633 213.564 1.00 80.63 390 VAL C N 1
ATOM 9248 C CA . VAL F 3 461 ? 190.836 209.339 214.379 1.00 81.67 390 VAL C CA 1
ATOM 9249 C C . VAL F 3 461 ? 192.144 208.532 214.472 1.00 84.80 390 VAL C C 1
ATOM 9250 O O . VAL F 3 461 ? 193.235 209.110 214.403 1.00 89.59 390 VAL C O 1
ATOM 9254 N N . ASN F 3 462 ? 192.050 207.197 214.612 1.00 78.88 391 ASN C N 1
ATOM 9255 C CA . ASN F 3 462 ? 193.223 206.342 214.717 1.00 78.30 391 ASN C CA 1
ATOM 9256 C C . ASN F 3 462 ? 194.017 206.353 213.418 1.00 81.13 391 ASN C C 1
ATOM 9257 O O . ASN F 3 462 ? 195.243 206.483 213.435 1.00 84.49 391 ASN C O 1
ATOM 9262 N N . TRP F 3 463 ? 193.327 206.231 212.281 1.00 71.01 392 TRP C N 1
ATOM 9263 C CA . TRP F 3 463 ? 194.027 206.358 211.019 1.00 68.54 392 TRP C CA 1
ATOM 9264 C C . TRP F 3 463 ? 194.642 207.745 210.853 1.00 70.03 392 TRP C C 1
ATOM 9265 O O . TRP F 3 463 ? 195.750 207.879 210.319 1.00 69.07 392 TRP C O 1
ATOM 9276 N N . ALA F 3 464 ? 193.947 208.792 211.340 1.00 77.19 393 ALA C N 1
ATOM 9277 C CA . ALA F 3 464 ? 194.456 210.151 211.253 1.00 68.75 393 ALA C CA 1
ATOM 9278 C C . ALA F 3 464 ? 195.761 210.289 212.033 1.00 65.82 393 ALA C C 1
ATOM 9279 O O . ALA F 3 464 ? 196.739 210.852 211.528 1.00 70.92 393 ALA C O 1
ATOM 9281 N N . SER F 3 465 ? 195.782 209.797 213.264 1.00 69.48 394 SER C N 1
ATOM 9282 C CA . SER F 3 465 ? 196.991 209.871 214.074 1.00 75.82 394 SER C CA 1
ATOM 9283 C C . SER F 3 465 ? 198.103 208.994 213.540 1.00 78.82 394 SER C C 1
ATOM 9284 O O . SER F 3 465 ? 199.267 209.326 213.703 1.00 79.77 394 SER C O 1
ATOM 9287 N N . SER F 3 466 ? 197.770 207.883 212.896 1.00 74.88 395 SER C N 1
ATOM 9288 C CA . SER F 3 466 ? 198.837 207.077 212.319 1.00 77.13 395 SER C CA 1
ATOM 9289 C C . SER F 3 466 ? 199.347 207.602 210.979 1.00 77.12 395 SER C C 1
ATOM 9290 O O . SER F 3 466 ? 200.400 207.147 210.530 1.00 74.19 395 SER C O 1
ATOM 9293 N N . ILE F 3 467 ? 198.630 208.514 210.334 1.00 75.46 396 ILE C N 1
ATOM 9294 C CA . ILE F 3 467 ? 199.164 209.080 209.091 1.00 66.96 396 ILE C CA 1
ATOM 9295 C C . ILE F 3 467 ? 200.490 209.813 209.297 1.00 70.04 396 ILE C C 1
ATOM 9296 O O . ILE F 3 467 ? 201.289 209.924 208.384 1.00 70.63 396 ILE C O 1
ATOM 9301 N N . ASN F 3 468 ? 200.767 210.258 210.525 1.00 80.09 397 ASN C N 1
ATOM 9302 C CA . ASN F 3 468 ? 202.012 210.946 210.829 1.00 79.70 397 ASN C CA 1
ATOM 9303 C C . ASN F 3 468 ? 203.253 210.109 210.560 1.00 79.43 397 ASN C C 1
ATOM 9304 O O . ASN F 3 468 ? 204.305 210.644 210.234 1.00 76.96 397 ASN C O 1
ATOM 9309 N N . ASP F 3 469 ? 203.157 208.790 210.622 1.00 84.32 398 ASP C N 1
ATOM 9310 C CA . ASP F 3 469 ? 204.336 207.918 210.561 1.00 80.99 398 ASP C CA 1
ATOM 9311 C C . ASP F 3 469 ? 204.636 207.322 209.173 1.00 77.89 398 ASP C C 1
ATOM 9312 O O . ASP F 3 469 ? 205.707 206.709 208.988 1.00 79.99 398 ASP C O 1
ATOM 9317 N N . ALA F 3 470 ? 203.752 207.480 208.178 1.00 64.58 399 ALA C N 1
ATOM 9318 C CA . ALA F 3 470 ? 204.043 206.988 206.838 1.00 64.00 399 ALA C CA 1
ATOM 9319 C C . ALA F 3 470 ? 203.280 207.818 205.810 1.00 64.71 399 ALA C C 1
ATOM 9320 O O . ALA F 3 470 ? 202.297 207.363 205.219 1.00 67.60 399 ALA C O 1
ATOM 9322 N N . PRO F 3 471 ? 203.745 209.042 205.562 1.00 55.18 400 PRO C N 1
ATOM 9323 C CA . PRO F 3 471 ? 203.107 209.904 204.562 1.00 54.72 400 PRO C CA 1
ATOM 9324 C C . PRO F 3 471 ? 203.507 209.494 203.139 1.00 58.27 400 PRO C C 1
ATOM 9325 O O . PRO F 3 471 ? 204.502 208.798 202.928 1.00 64.04 400 PRO C O 1
ATOM 9329 N N . VAL F 3 472 ? 202.690 209.938 202.170 1.00 51.15 401 VAL C N 1
ATOM 9330 C CA . VAL F 3 472 ? 202.881 209.663 200.751 1.00 52.31 401 VAL C CA 1
ATOM 9331 C C . VAL F 3 472 ? 202.812 210.984 199.990 1.00 53.68 401 VAL C C 1
ATOM 9332 O O . VAL F 3 472 ? 202.553 212.037 200.573 1.00 58.79 401 VAL C O 1
ATOM 9336 N N . LEU F 3 473 ? 203.064 210.915 198.682 1.00 59.49 402 LEU C N 1
ATOM 9337 C CA . LEU F 3 473 ? 203.104 212.101 197.823 1.00 59.15 402 LEU C CA 1
ATOM 9338 C C . LEU F 3 473 ? 201.761 212.232 197.086 1.00 53.81 402 LEU C C 1
ATOM 9339 O O . LEU F 3 473 ? 201.527 211.534 196.105 1.00 61.02 402 LEU C O 1
ATOM 9344 N N . ILE F 3 474 ? 200.897 213.123 197.555 1.00 45.43 403 ILE C N 1
ATOM 9345 C CA . ILE F 3 474 ? 199.577 213.257 196.977 1.00 58.17 403 ILE C CA 1
ATOM 9346 C C . ILE F 3 474 ? 199.533 214.297 195.875 1.00 61.28 403 ILE C C 1
ATOM 9347 O O . ILE F 3 474 ? 198.764 214.145 194.907 1.00 67.66 403 ILE C O 1
ATOM 9352 N N . SER F 3 475 ? 200.327 215.360 195.990 1.00 57.30 404 SER C N 1
ATOM 9353 C CA . SER F 3 475 ? 200.322 216.418 195.000 1.00 56.20 404 SER C CA 1
ATOM 9354 C C . SER F 3 475 ? 201.745 216.761 194.627 1.00 66.82 404 SER C C 1
ATOM 9355 O O . SER F 3 475 ? 202.626 216.838 195.475 1.00 71.17 404 SER C O 1
ATOM 9358 N N . GLN F 3 476 ? 201.967 216.983 193.334 1.00 63.55 405 GLN C N 1
ATOM 9359 C CA . GLN F 3 476 ? 203.285 217.282 192.814 1.00 53.75 405 GLN C CA 1
ATOM 9360 C C . GLN F 3 476 ? 203.202 218.523 191.929 1.00 57.57 405 GLN C C 1
ATOM 9361 O O . GLN F 3 476 ? 202.112 219.039 191.632 1.00 64.67 405 GLN C O 1
ATOM 9367 N N . LYS F 3 477 ? 204.381 219.035 191.543 1.00 57.13 406 LYS C N 1
ATOM 9368 C CA . LYS F 3 477 ? 204.490 220.099 190.545 1.00 51.25 406 LYS C CA 1
ATOM 9369 C C . LYS F 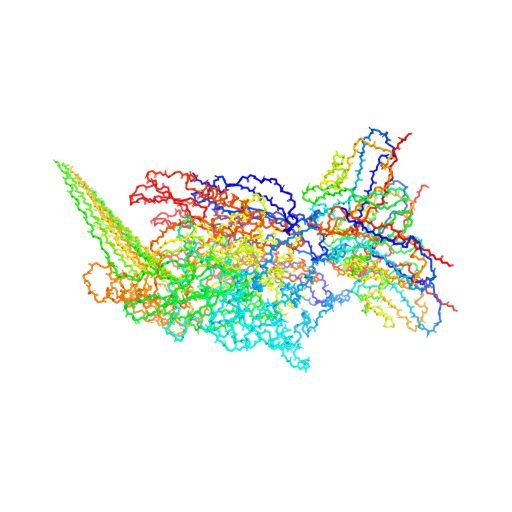3 477 ? 205.854 219.855 189.905 1.00 56.88 406 LYS C C 1
ATOM 9370 O O . LYS F 3 477 ? 206.893 220.282 190.429 1.00 69.70 406 LYS C O 1
ATOM 9376 N N . LEU F 3 478 ? 205.848 219.219 188.743 1.00 51.39 407 LEU C N 1
ATOM 9377 C CA . LEU F 3 478 ? 207.053 218.715 188.113 1.00 53.69 407 LEU C CA 1
ATOM 9378 C C . LEU F 3 478 ? 207.923 219.817 187.507 1.00 49.68 407 LEU C C 1
ATOM 9379 O O . LEU F 3 478 ? 207.423 220.859 187.072 1.00 53.21 407 LEU C O 1
ATOM 9384 N N . SER F 3 479 ? 209.244 219.582 187.516 1.00 55.31 408 SER C N 1
ATOM 9385 C CA . SER F 3 479 ? 210.190 220.389 186.755 1.00 52.82 408 SER C CA 1
ATOM 9386 C C . SER F 3 479 ? 211.122 219.469 185.959 1.00 57.59 408 SER C C 1
ATOM 9387 O O . SER F 3 479 ? 211.419 218.356 186.385 1.00 72.10 408 SER C O 1
ATOM 9390 N N . PRO F 3 480 ? 211.567 219.900 184.774 1.00 63.10 409 PRO C N 1
ATOM 9391 C CA . PRO F 3 480 ? 212.397 219.024 183.945 1.00 56.29 409 PRO C CA 1
ATOM 9392 C C . PRO F 3 480 ? 213.729 218.737 184.622 1.00 57.74 409 PRO C C 1
ATOM 9393 O O . PRO F 3 480 ? 214.267 219.546 185.381 1.00 63.39 409 PRO C O 1
ATOM 9397 N N . ILE F 3 481 ? 214.277 217.561 184.315 1.00 46.67 410 ILE C N 1
ATOM 9398 C CA . ILE F 3 481 ? 215.503 217.105 184.964 1.00 52.57 410 ILE C CA 1
ATOM 9399 C C . ILE F 3 481 ? 216.748 217.772 184.377 1.00 58.80 410 ILE C C 1
ATOM 9400 O O . ILE F 3 481 ? 217.774 217.836 185.053 1.00 71.93 410 ILE C O 1
ATOM 9405 N N . TYR F 3 482 ? 216.680 218.280 183.145 1.00 59.96 411 TYR C N 1
ATOM 9406 C CA . TYR F 3 482 ? 217.875 218.870 182.556 1.00 57.12 411 TYR C CA 1
ATOM 9407 C C . TYR F 3 482 ? 218.199 220.252 183.113 1.00 60.47 411 TYR C C 1
ATOM 9408 O O . TYR F 3 482 ? 219.298 220.741 182.896 1.00 65.71 411 TYR C O 1
ATOM 9417 N N . ASN F 3 483 ? 217.274 220.850 183.887 1.00 64.28 412 ASN C N 1
ATOM 9418 C CA . ASN F 3 483 ? 217.590 222.097 184.572 1.00 65.80 412 ASN C CA 1
ATOM 9419 C C . ASN F 3 483 ? 218.604 221.879 185.677 1.00 64.88 412 ASN C C 1
ATOM 9420 O O . ASN F 3 483 ? 219.166 222.861 186.179 1.00 69.92 412 ASN C O 1
ATOM 9425 N N . LEU F 3 484 ? 218.835 220.635 186.105 1.00 55.33 413 LEU C N 1
ATOM 9426 C CA . LEU F 3 484 ? 219.783 220.367 187.175 1.00 59.98 413 LEU C CA 1
ATOM 9427 C C . LEU F 3 484 ? 221.184 220.084 186.665 1.00 61.37 413 LEU C C 1
ATOM 9428 O O . LEU F 3 484 ? 222.077 219.833 187.475 1.00 64.65 413 LEU C O 1
ATOM 9433 N N . VAL F 3 485 ? 221.418 220.149 185.347 1.00 60.14 414 VAL C N 1
ATOM 9434 C CA . VAL F 3 485 ? 222.762 219.886 184.821 1.00 59.71 414 VAL C CA 1
ATOM 9435 C C . VAL F 3 485 ? 223.692 221.016 185.254 1.00 61.22 414 VAL C C 1
ATOM 9436 O O . VAL F 3 485 ? 223.397 222.185 184.961 1.00 62.25 414 VAL C O 1
ATOM 9440 N N . PRO F 3 486 ? 224.794 220.724 185.941 1.00 64.36 415 PRO C N 1
ATOM 9441 C CA . PRO F 3 486 ? 225.606 221.797 186.528 1.00 65.02 415 PRO C CA 1
ATOM 9442 C C . PRO F 3 486 ? 226.177 222.690 185.440 1.00 71.18 415 PRO C C 1
ATOM 9443 O O . PRO F 3 486 ? 226.498 222.247 184.340 1.00 82.43 415 PRO C O 1
ATOM 9447 N N . VAL F 3 487 ? 226.310 223.976 185.754 1.00 88.47 416 VAL C N 1
ATOM 9448 C CA . VAL F 3 487 ? 226.867 224.933 184.798 1.00 94.56 416 VAL C CA 1
ATOM 9449 C C . VAL F 3 487 ? 228.354 224.643 184.585 1.00 94.75 416 VAL C C 1
ATOM 9450 O O . VAL F 3 487 ? 228.836 224.649 183.444 1.00 93.59 416 VAL C O 1
ATOM 9454 N N . LYS F 3 488 ? 229.081 224.327 185.672 1.00 95.03 417 LYS C N 1
ATOM 9455 C CA . LYS F 3 488 ? 230.527 224.175 185.643 1.00 92.52 417 LYS C CA 1
ATOM 9456 C C . LYS F 3 488 ? 230.850 222.741 185.233 1.00 89.64 417 LYS C C 1
ATOM 9457 O O . LYS F 3 488 ? 231.260 221.915 186.045 1.00 92.94 417 LYS C O 1
ATOM 9463 N N . MET F 3 489 ? 230.662 222.462 183.935 1.00 90.35 418 MET C N 1
ATOM 9464 C CA . MET F 3 489 ? 230.902 221.126 183.410 1.00 93.14 418 MET C CA 1
ATOM 9465 C C . MET F 3 489 ? 231.197 221.183 181.911 1.00 95.17 418 MET C C 1
ATOM 9466 O O . MET F 3 489 ? 230.724 222.088 181.203 1.00 95.06 418 MET C O 1
ATOM 9471 N N . LYS F 3 490 ? 231.995 220.223 181.433 1.00 88.94 419 LYS C N 1
ATOM 9472 C CA . LYS F 3 490 ? 232.354 220.157 180.015 1.00 87.09 419 LYS C CA 1
ATOM 9473 C C . LYS F 3 490 ? 231.110 219.918 179.173 1.00 90.06 419 LYS C C 1
ATOM 9474 O O . LYS F 3 490 ? 230.443 218.895 179.333 1.00 93.87 419 LYS C O 1
ATOM 9480 N N . ASN F 3 491 ? 230.841 220.844 178.251 1.00 79.12 420 ASN C N 1
ATOM 9481 C CA . ASN F 3 491 ? 229.742 220.703 177.295 1.00 76.86 420 ASN C CA 1
ATOM 9482 C C . ASN F 3 491 ? 228.404 220.422 177.994 1.00 80.13 420 ASN C C 1
ATOM 9483 O O . ASN F 3 491 ? 227.617 219.599 177.548 1.00 84.34 420 ASN C O 1
ATOM 9488 N N . ALA F 3 492 ? 228.160 221.123 179.105 1.00 73.12 421 ALA C N 1
ATOM 9489 C CA . ALA F 3 492 ? 226.903 220.938 179.810 1.00 74.22 421 ALA C CA 1
ATOM 9490 C C . ALA F 3 492 ? 225.716 221.352 178.958 1.00 76.67 421 ALA C C 1
ATOM 9491 O O . ALA F 3 492 ? 224.639 220.740 179.024 1.00 84.66 421 ALA C O 1
ATOM 9493 N N . HIS F 3 493 ? 225.880 222.394 178.166 1.00 73.13 422 HIS C N 1
ATOM 9494 C CA . HIS F 3 493 ? 224.748 222.842 177.339 1.00 74.99 422 HIS C CA 1
ATOM 9495 C C . HIS F 3 493 ? 224.351 221.773 176.321 1.00 74.67 422 HIS C C 1
ATOM 9496 O O . HIS F 3 493 ? 223.165 221.571 176.084 1.00 81.37 422 HIS C O 1
ATOM 9503 N N . LEU F 3 494 ? 225.331 221.079 175.733 1.00 61.88 423 LEU C N 1
ATOM 9504 C CA . LEU F 3 494 ? 225.014 219.998 174.810 1.00 63.99 423 LEU C CA 1
ATOM 9505 C C . LEU F 3 494 ? 224.298 218.857 175.525 1.00 68.52 423 LEU C C 1
ATOM 9506 O O . LEU F 3 494 ? 223.402 218.223 174.980 1.00 80.47 423 LEU C O 1
ATOM 9511 N N . LYS F 3 495 ? 224.713 218.561 176.756 1.00 53.62 424 LYS C N 1
ATOM 9512 C CA . LYS F 3 495 ? 2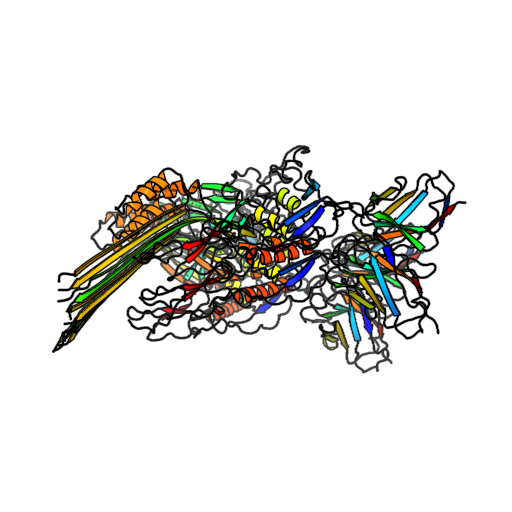23.982 217.552 177.513 1.00 53.95 424 LYS C CA 1
ATOM 9513 C C . LYS F 3 495 ? 222.544 217.999 177.753 1.00 61.78 424 LYS C C 1
ATOM 9514 O O . LYS F 3 495 ? 221.630 217.173 177.732 1.00 71.86 424 LYS C O 1
ATOM 9520 N N . LYS F 3 496 ? 222.309 219.291 178.024 1.00 58.21 425 LYS C N 1
ATOM 9521 C CA . LYS F 3 496 ? 220.949 219.746 178.246 1.00 56.85 425 LYS C CA 1
ATOM 9522 C C . LYS F 3 496 ? 220.110 219.626 176.979 1.00 65.20 425 LYS C C 1
ATOM 9523 O O . LYS F 3 496 ? 218.971 219.132 177.000 1.00 74.07 425 LYS C O 1
ATOM 9529 N N . GLN F 3 497 ? 220.672 220.053 175.840 1.00 67.83 426 GLN C N 1
ATOM 9530 C CA . GLN F 3 497 ? 219.947 219.902 174.573 1.00 60.24 426 GLN C CA 1
ATOM 9531 C C . GLN F 3 497 ? 219.644 218.428 174.283 1.00 67.13 426 GLN C C 1
ATOM 9532 O O . GLN F 3 497 ? 218.527 218.085 173.821 1.00 79.88 426 GLN C O 1
ATOM 9538 N N . ASN F 3 498 ? 220.636 217.554 174.473 1.00 59.99 427 ASN C N 1
ATOM 9539 C CA . ASN F 3 498 ? 220.407 216.153 174.165 1.00 54.54 427 ASN C CA 1
ATOM 9540 C C . ASN F 3 498 ? 219.320 215.590 175.072 1.00 63.43 427 ASN C C 1
ATOM 9541 O O . ASN F 3 498 ? 218.451 214.827 174.622 1.00 69.18 427 ASN C O 1
ATOM 9546 N N . LEU F 3 499 ? 219.360 215.968 176.360 1.00 59.45 428 LEU C N 1
ATOM 9547 C CA . LEU F 3 499 ? 218.353 215.443 177.277 1.00 55.54 428 LEU C CA 1
ATOM 9548 C C . LEU F 3 499 ? 216.965 215.880 176.863 1.00 64.29 428 LEU C C 1
ATOM 9549 O O . LEU F 3 499 ? 216.015 215.098 176.944 1.00 75.46 428 LEU C O 1
ATOM 9554 N N . GLU F 3 500 ? 216.834 217.143 176.438 1.00 61.27 429 GLU C N 1
ATOM 9555 C CA . GLU F 3 500 ? 215.542 217.659 176.010 1.00 64.44 429 GLU C CA 1
ATOM 9556 C C . GLU F 3 500 ? 215.007 216.900 174.795 1.00 69.83 429 GLU C C 1
ATOM 9557 O O . GLU F 3 500 ? 213.856 216.464 174.766 1.00 77.97 429 GLU C O 1
ATOM 9563 N N . ARG F 3 501 ? 215.830 216.753 173.774 1.00 62.13 430 ARG C N 1
ATOM 9564 C CA . ARG F 3 501 ? 215.407 216.008 172.588 1.00 57.09 430 ARG C CA 1
ATOM 9565 C C . ARG F 3 501 ? 215.070 214.550 172.915 1.00 60.25 430 ARG C C 1
ATOM 9566 O O . ARG F 3 501 ? 214.129 213.978 172.355 1.00 67.13 430 ARG C O 1
ATOM 9574 N N . ALA F 3 502 ? 215.834 213.937 173.827 1.00 54.68 431 ALA C N 1
ATOM 9575 C CA . ALA F 3 502 ? 215.585 212.554 174.224 1.00 53.73 431 ALA C CA 1
ATOM 9576 C C . ALA F 3 502 ? 214.314 212.418 175.014 1.00 57.42 431 ALA C C 1
ATOM 9577 O O . ALA F 3 502 ? 213.622 211.397 174.901 1.00 66.77 431 ALA C O 1
ATOM 9579 N N . ILE F 3 503 ? 213.960 213.410 175.824 1.00 53.61 432 ILE C N 1
ATOM 9580 C CA . ILE F 3 503 ? 212.684 213.396 176.538 1.00 59.38 432 ILE C CA 1
ATOM 9581 C C . ILE F 3 503 ? 211.520 213.539 175.568 1.00 59.02 432 ILE C C 1
ATOM 9582 O O . ILE F 3 503 ? 210.474 212.894 175.739 1.00 67.59 432 ILE C O 1
ATOM 9587 N N . GLU F 3 504 ? 211.667 214.382 174.550 1.00 59.32 433 GLU C N 1
ATOM 9588 C CA . GLU F 3 504 ? 210.620 214.516 173.534 1.00 57.63 433 GLU C CA 1
ATOM 9589 C C . GLU F 3 504 ? 210.446 213.221 172.771 1.00 62.17 433 GLU C C 1
ATOM 9590 O O . GLU F 3 504 ? 209.314 212.767 172.577 1.00 64.26 433 GLU C O 1
ATOM 9596 N N . ASP F 3 505 ? 211.562 212.596 172.358 1.00 64.22 434 ASP C N 1
ATOM 9597 C CA . ASP F 3 505 ? 211.502 211.317 171.674 1.00 59.93 434 ASP C CA 1
ATOM 9598 C C . ASP F 3 505 ? 210.899 210.228 172.545 1.00 60.84 434 ASP C C 1
ATOM 9599 O O . ASP F 3 505 ? 210.132 209.386 172.069 1.00 68.32 434 ASP C O 1
ATOM 9604 N N . TYR F 3 506 ? 211.241 210.212 173.831 1.00 55.06 435 TYR C N 1
ATOM 9605 C CA . TYR F 3 506 ? 210.708 209.186 174.719 1.00 44.73 435 TYR C CA 1
ATOM 9606 C C . TYR F 3 506 ? 209.198 209.363 174.913 1.00 54.26 435 TYR C C 1
ATOM 9607 O O . TYR F 3 506 ? 208.460 208.383 175.084 1.00 63.25 435 TYR C O 1
ATOM 9616 N N . ILE F 3 507 ? 208.735 210.616 174.915 1.00 62.65 436 ILE C N 1
ATOM 9617 C CA . ILE F 3 507 ? 207.289 210.839 174.938 1.00 58.38 436 ILE C CA 1
ATOM 9618 C C . ILE F 3 507 ? 206.644 210.376 173.635 1.00 67.30 436 ILE C C 1
ATOM 9619 O O . ILE F 3 507 ? 205.554 209.794 173.643 1.00 65.63 436 ILE C O 1
ATOM 9624 N N . ASN F 3 508 ? 207.296 210.635 172.490 1.00 71.59 437 ASN C N 1
ATOM 9625 C CA . ASN F 3 508 ? 206.726 210.277 171.197 1.00 60.96 437 ASN C CA 1
ATOM 9626 C C . ASN F 3 508 ? 206.547 208.778 171.072 1.00 63.19 437 ASN C C 1
ATOM 9627 O O . ASN F 3 508 ? 205.499 208.315 170.604 1.00 67.06 437 ASN C O 1
ATOM 9632 N N . GLU F 3 509 ? 207.563 208.001 171.444 1.00 73.38 438 GLU C N 1
ATOM 9633 C CA . GLU F 3 509 ? 207.415 206.553 171.544 1.00 70.55 438 GLU C CA 1
ATOM 9634 C C . GLU F 3 509 ? 206.705 206.195 172.842 1.00 74.89 438 GLU C C 1
ATOM 9635 O O . GLU F 3 509 ? 206.556 207.018 173.752 1.00 81.84 438 GLU C O 1
ATOM 9641 N N . PHE F 3 510 ? 206.333 204.930 172.952 1.00 67.46 439 PHE C N 1
ATOM 9642 C CA . PHE F 3 510 ? 205.564 204.431 174.077 1.00 69.78 439 PHE C CA 1
ATOM 9643 C C . PHE F 3 510 ? 204.295 205.256 174.277 1.00 73.05 439 PHE C C 1
ATOM 9644 O O . PHE F 3 510 ? 203.919 205.608 175.401 1.00 74.88 439 PHE C O 1
ATOM 9652 N N . SER F 3 511 ? 203.639 205.585 173.172 1.00 76.83 440 SER C N 1
ATOM 9653 C CA . SER F 3 511 ? 202.444 206.405 173.193 1.00 77.74 440 SER C CA 1
ATOM 9654 C C . SER F 3 511 ? 201.229 205.539 172.876 1.00 81.07 440 SER C C 1
ATOM 9655 O O . SER F 3 511 ? 201.319 204.600 172.092 1.00 79.74 440 SER C O 1
ATOM 9658 N N . VAL F 3 512 ? 200.079 205.886 173.470 1.00 90.80 441 VAL C N 1
ATOM 9659 C CA . VAL F 3 512 ? 198.905 205.079 173.197 1.00 89.70 441 VAL C CA 1
ATOM 9660 C C . VAL F 3 512 ? 198.424 205.320 171.768 1.00 91.36 441 VAL C C 1
ATOM 9661 O O . VAL F 3 512 ? 197.572 204.580 171.247 1.00 88.74 441 VAL C O 1
ATOM 9665 N N . ARG F 3 513 ? 198.954 206.369 171.126 1.00 90.44 442 ARG C N 1
ATOM 9666 C CA . ARG F 3 513 ? 198.442 206.757 169.834 1.00 85.02 442 ARG C CA 1
ATOM 9667 C C . ARG F 3 513 ? 198.781 205.745 168.735 1.00 85.32 442 ARG C C 1
ATOM 9668 O O . ARG F 3 513 ? 198.110 205.734 167.709 1.00 87.12 442 ARG C O 1
ATOM 9676 N N . LYS F 3 514 ? 199.778 204.901 168.913 1.00 86.09 443 LYS C N 1
ATOM 9677 C CA . LYS F 3 514 ? 200.095 203.910 167.887 1.00 89.36 443 LYS C CA 1
ATOM 9678 C C . LYS F 3 514 ? 199.319 202.607 168.051 1.00 88.50 443 LYS C C 1
ATOM 9679 O O . LYS F 3 514 ? 199.311 201.771 167.118 1.00 88.71 443 LYS C O 1
ATOM 9685 N N . CYS F 3 515 ? 198.653 202.409 169.181 1.00 93.08 444 CYS C N 1
ATOM 9686 C CA . CYS F 3 515 ? 197.809 201.250 169.393 1.00 94.64 444 CYS C CA 1
ATOM 9687 C C . CYS F 3 515 ? 196.589 201.283 168.481 1.00 95.98 444 CYS C C 1
ATOM 9688 O O . CYS F 3 515 ? 195.946 202.330 168.263 1.00 93.94 444 CYS C O 1
ATOM 9691 N N . HIS F 3 516 ? 196.243 200.108 167.960 1.00 104.98 445 HIS C N 1
ATOM 9692 C CA . HIS F 3 516 ? 195.050 199.999 167.130 1.00 104.94 445 HIS C CA 1
ATOM 9693 C C . HIS F 3 516 ? 193.782 200.136 167.978 1.00 107.49 445 HIS C C 1
ATOM 9694 O O . HIS F 3 516 ? 193.664 199.582 169.076 1.00 110.75 445 HIS C O 1
ATOM 9701 N N . THR F 3 517 ? 192.814 200.828 167.417 1.00 106.21 446 THR C N 1
ATOM 9702 C CA . THR F 3 517 ? 191.606 201.166 168.142 1.00 106.56 446 THR C CA 1
ATOM 9703 C C . THR F 3 517 ? 190.742 199.916 168.395 1.00 107.42 446 THR C C 1
ATOM 9704 O O . THR F 3 517 ? 190.801 198.939 167.653 1.00 109.71 446 THR C O 1
ATOM 9708 N N . CYS F 3 518 ? 189.941 199.978 169.445 1.00 115.67 447 CYS C N 1
ATOM 9709 C CA . CYS F 3 518 ? 189.056 198.878 169.813 1.00 116.20 447 CYS C CA 1
ATOM 9710 C C . CYS F 3 518 ? 187.722 199.038 169.086 1.00 120.34 447 CYS C C 1
ATOM 9711 O O . CYS F 3 518 ? 187.594 199.876 168.191 1.00 124.67 447 CYS C O 1
ATOM 9714 N N . GLN F 3 519 ? 186.720 198.262 169.458 1.00 124.28 448 GLN C N 1
ATOM 9715 C CA . GLN F 3 519 ? 185.420 198.321 168.815 1.00 124.25 448 GLN C CA 1
ATOM 9716 C C . GLN F 3 519 ? 184.342 198.531 169.866 1.00 124.61 448 GLN C C 1
ATOM 9717 O O . GLN F 3 519 ? 184.511 198.144 171.041 1.00 125.62 448 GLN C O 1
ATOM 9723 N N . ASN F 3 520 ? 183.248 199.177 169.446 1.00 123.12 449 ASN C N 1
ATOM 9724 C CA . ASN F 3 520 ? 182.092 199.464 170.313 1.00 122.21 449 ASN C CA 1
ATOM 9725 C C . ASN F 3 520 ? 182.491 200.260 171.570 1.00 123.41 449 ASN C C 1
ATOM 9726 O O . ASN F 3 520 ? 182.110 199.908 172.692 1.00 121.92 449 ASN C O 1
ATOM 9731 N N . GLY F 3 521 ? 183.256 201.318 171.359 1.00 125.17 450 GLY C N 1
ATOM 9732 C CA . GLY F 3 521 ? 183.611 202.217 172.455 1.00 125.79 450 GLY C CA 1
ATOM 9733 C C . GLY F 3 521 ? 184.543 201.671 173.519 1.00 125.34 450 GLY C C 1
ATOM 9734 O O . GLY F 3 521 ? 184.466 202.093 174.691 1.00 123.52 450 GLY C O 1
ATOM 9735 N N . GLY F 3 522 ? 185.434 200.767 173.165 1.00 124.84 451 GLY C N 1
ATOM 9736 C CA . GLY F 3 522 ? 186.411 200.294 174.123 1.00 121.64 451 GLY C CA 1
ATOM 9737 C C . GLY F 3 522 ? 187.463 201.317 174.479 1.00 122.01 451 GLY C C 1
ATOM 9738 O O . GLY F 3 522 ? 187.644 202.351 173.797 1.00 123.43 451 GLY C O 1
ATOM 9739 N N . THR F 3 523 ? 188.158 201.059 175.585 1.00 114.47 452 THR C N 1
ATOM 9740 C CA . THR F 3 523 ? 189.218 201.939 176.051 1.00 112.54 452 THR C CA 1
ATOM 9741 C C . THR F 3 523 ? 190.563 201.238 175.925 1.00 115.52 452 THR C C 1
ATOM 9742 O O . THR F 3 523 ? 190.679 200.073 176.337 1.00 117.03 452 THR C O 1
ATOM 9746 N N . VAL F 3 524 ? 191.539 201.916 175.336 1.00 103.07 453 VAL C N 1
ATOM 9747 C CA . VAL F 3 524 ? 192.839 201.319 175.030 1.00 100.70 453 VAL C CA 1
ATOM 9748 C C . VAL F 3 524 ? 193.843 201.720 176.097 1.00 98.11 453 VAL C C 1
ATOM 9749 O O . VAL F 3 524 ? 194.037 202.912 176.379 1.00 99.52 453 VAL C O 1
ATOM 9753 N N . ILE F 3 525 ? 194.511 200.745 176.674 1.00 92.32 454 ILE C N 1
ATOM 9754 C CA . ILE F 3 525 ? 195.540 200.968 177.681 1.00 93.81 454 ILE C CA 1
ATOM 9755 C C . ILE F 3 525 ? 196.797 200.251 177.222 1.00 95.81 454 ILE C C 1
ATOM 9756 O O . ILE F 3 525 ? 196.743 199.107 176.767 1.00 97.87 454 ILE C O 1
ATOM 9761 N N . LEU F 3 526 ? 197.945 200.940 177.337 1.00 86.91 455 LEU C N 1
ATOM 9762 C CA . LEU F 3 526 ? 199.247 200.355 177.030 1.00 85.80 455 LEU C CA 1
ATOM 9763 C C . LEU F 3 526 ? 199.945 199.973 178.310 1.00 87.52 455 LEU C C 1
ATOM 9764 O O . LEU F 3 526 ? 200.055 200.796 179.222 1.00 92.43 455 LEU C O 1
ATOM 9769 N N . MET F 3 527 ? 200.413 198.734 178.373 1.00 90.70 456 MET C N 1
ATOM 9770 C CA . MET F 3 527 ? 200.969 198.209 179.619 1.00 91.52 456 MET C CA 1
ATOM 9771 C C . MET F 3 527 ? 202.128 197.290 179.222 1.00 91.96 456 MET C C 1
ATOM 9772 O O . MET F 3 527 ? 201.904 196.181 178.752 1.00 96.16 456 MET C O 1
ATOM 9777 N N . ASP F 3 528 ? 203.354 197.775 179.434 1.00 85.82 457 ASP C N 1
ATOM 9778 C CA . ASP F 3 528 ? 204.564 196.993 179.212 1.00 86.34 457 ASP C CA 1
ATOM 9779 C C . ASP F 3 528 ? 204.681 196.515 177.755 1.00 91.24 457 ASP C C 1
ATOM 9780 O O . ASP F 3 528 ? 204.964 195.350 177.459 1.00 89.47 457 ASP C O 1
ATOM 9785 N N . GLY F 3 529 ? 204.484 197.453 176.827 1.00 94.99 458 GLY C N 1
ATOM 9786 C CA . GLY F 3 529 ? 204.686 197.138 175.401 1.00 87.52 458 GLY C CA 1
ATOM 9787 C C . GLY F 3 529 ? 203.668 196.170 174.839 1.00 88.24 458 GLY C C 1
ATOM 9788 O O . GLY F 3 529 ? 204.030 195.243 174.091 1.00 85.85 458 GLY C O 1
ATOM 9789 N N . LYS F 3 530 ? 202.396 196.343 175.197 1.00 90.58 459 LYS C N 1
ATOM 9790 C CA . LYS F 3 530 ? 201.338 195.465 174.673 1.00 86.36 459 LYS C CA 1
ATOM 9791 C C . LYS F 3 530 ? 200.002 196.162 174.823 1.00 84.36 459 LYS C C 1
ATOM 9792 O O . LYS F 3 530 ? 199.537 196.382 175.945 1.00 89.37 459 LYS C O 1
ATOM 9798 N N . CYS F 3 531 ? 199.384 196.521 173.701 1.00 82.73 460 CYS C N 1
ATOM 9799 C CA . CYS F 3 531 ? 198.106 197.223 173.703 1.00 81.80 460 CYS C CA 1
ATOM 9800 C C . CYS F 3 531 ? 196.994 196.277 174.124 1.00 91.13 460 CYS C C 1
ATOM 9801 O O . CYS F 3 531 ? 196.979 195.103 173.743 1.00 96.66 460 CYS C O 1
ATOM 9804 N N . LEU F 3 532 ? 196.056 196.805 174.916 1.00 95.28 461 LEU C N 1
ATOM 9805 C CA . LEU F 3 532 ? 194.934 195.998 175.360 1.00 96.26 461 LEU C CA 1
ATOM 9806 C C . LEU F 3 532 ? 193.722 196.906 175.527 1.00 99.78 461 LEU C C 1
ATOM 9807 O O . LEU F 3 532 ? 193.849 198.116 175.748 1.00 102.19 461 LEU C O 1
ATOM 9812 N N . CYS F 3 533 ? 192.536 196.297 175.384 1.00 109.19 462 CYS C N 1
ATOM 9813 C CA . CYS F 3 533 ? 191.273 197.019 175.394 1.00 108.68 462 CYS C CA 1
ATOM 9814 C C . CYS F 3 533 ? 190.544 196.772 176.698 1.00 109.37 462 CYS C C 1
ATOM 9815 O O . CYS F 3 533 ? 190.665 195.690 177.284 1.00 108.95 462 CYS C O 1
ATOM 9818 N N . ALA F 3 534 ? 189.809 197.779 177.140 1.00 119.94 463 ALA C N 1
ATOM 9819 C CA . ALA F 3 534 ? 188.947 197.697 178.303 1.00 118.79 463 ALA C CA 1
ATOM 9820 C C . ALA F 3 534 ? 187.501 197.823 177.884 1.00 120.85 463 ALA C C 1
ATOM 9821 O O . ALA F 3 534 ? 187.134 198.699 177.097 1.00 122.75 463 ALA C O 1
ATOM 9823 N N . CYS F 3 535 ? 186.649 196.907 178.390 1.00 122.31 464 CYS C N 1
ATOM 9824 C CA . CYS F 3 535 ? 185.275 196.836 177.917 1.00 121.89 464 CYS C CA 1
ATOM 9825 C C . CYS F 3 535 ? 184.290 197.324 178.983 1.00 122.07 464 CYS C C 1
ATOM 9826 O O . CYS F 3 535 ? 184.555 197.209 180.193 1.00 123.09 464 CYS C O 1
ATOM 9829 N N . PRO F 3 536 ? 183.135 197.877 178.586 1.00 118.88 465 PRO C N 1
ATOM 9830 C CA . PRO F 3 536 ? 182.123 198.299 179.548 1.00 118.64 465 PRO C CA 1
ATOM 9831 C C . PRO F 3 536 ? 181.407 197.087 180.164 1.00 121.29 465 PRO C C 1
ATOM 9832 O O . PRO F 3 536 ? 181.818 195.935 179.959 1.00 124.62 465 PRO C O 1
ATOM 9836 N N . PHE F 3 537 ? 180.320 197.354 180.910 1.00 108.62 466 PHE C N 1
ATOM 9837 C CA . PHE F 3 537 ? 179.554 196.282 181.544 1.00 109.92 466 PHE C CA 1
ATOM 9838 C C . PHE F 3 537 ? 178.881 195.360 180.519 1.00 111.16 466 PHE C C 1
ATOM 9839 O O . PHE F 3 537 ? 178.815 194.141 180.753 1.00 109.43 466 PHE C O 1
ATOM 9847 N N . LYS F 3 538 ? 178.381 195.914 179.423 1.00 120.26 467 LYS C N 1
ATOM 9848 C CA . LYS F 3 538 ? 177.556 195.111 178.530 1.00 120.23 467 LYS C CA 1
ATOM 9849 C C . LYS F 3 538 ? 178.386 194.128 177.692 1.00 121.86 467 LYS C C 1
ATOM 9850 O O . LYS F 3 538 ? 177.879 193.068 177.327 1.00 123.75 467 LYS C O 1
ATOM 9856 N N . PHE F 3 539 ? 179.613 194.493 177.330 1.00 122.28 468 PHE C N 1
ATOM 9857 C CA . PHE F 3 539 ? 180.419 193.725 176.402 1.00 122.52 468 PHE C CA 1
ATOM 9858 C C . PHE F 3 539 ? 181.482 192.968 177.166 1.00 121.42 468 PHE C C 1
ATOM 9859 O O . PHE F 3 539 ? 182.122 193.539 178.059 1.00 122.14 468 PHE C O 1
ATOM 9867 N N . GLU F 3 540 ? 181.641 191.678 176.857 1.00 120.31 469 GLU C N 1
ATOM 9868 C CA . GLU F 3 540 ? 182.648 190.865 177.542 1.00 122.48 469 GLU C CA 1
ATOM 9869 C C . GLU F 3 540 ? 183.588 190.147 176.568 1.00 123.09 469 GLU C C 1
ATOM 9870 O O . GLU F 3 540 ? 184.127 189.093 176.904 1.00 123.16 469 GLU C O 1
ATOM 9876 N N . GLY F 3 541 ? 183.733 190.663 175.353 1.00 121.99 470 GLY C N 1
ATOM 9877 C CA . GLY F 3 541 ? 184.664 190.065 174.424 1.00 121.73 470 GLY C CA 1
ATOM 9878 C C . GLY F 3 541 ? 186.088 190.535 174.629 1.00 121.09 470 GLY C C 1
ATOM 9879 O O . GLY F 3 541 ? 186.348 191.461 175.378 1.00 121.64 470 GLY C O 1
ATOM 9880 N N . ILE F 3 542 ? 187.029 189.852 173.982 1.00 113.68 471 ILE C N 1
ATOM 9881 C CA . ILE F 3 542 ? 188.424 190.291 174.043 1.00 113.69 471 ILE C CA 1
ATOM 9882 C C . ILE F 3 542 ? 188.576 191.675 173.402 1.00 112.47 471 ILE C C 1
ATOM 9883 O O . ILE F 3 542 ? 189.262 192.560 173.935 1.00 112.47 471 ILE C O 1
ATOM 9888 N N . ALA F 3 543 ? 187.921 191.886 172.256 1.00 119.17 472 ALA C N 1
ATOM 9889 C CA . ALA F 3 543 ? 187.912 193.180 171.576 1.00 119.09 472 ALA C CA 1
ATOM 9890 C C . ALA F 3 543 ? 186.659 193.981 171.875 1.00 121.38 472 ALA C C 1
ATOM 9891 O O . ALA F 3 543 ? 186.312 194.888 171.121 1.00 121.51 472 ALA C O 1
ATOM 9893 N N . CYS F 3 544 ? 185.950 193.621 172.942 1.00 127.16 473 CYS C N 1
ATOM 9894 C CA . CYS F 3 544 ? 184.718 194.299 173.369 1.00 126.62 473 CYS C CA 1
ATOM 9895 C C . CYS F 3 544 ? 183.645 194.237 172.276 1.00 127.28 473 CYS C C 1
ATOM 9896 O O . CYS F 3 544 ? 182.880 195.179 172.059 1.00 128.05 473 CYS C O 1
ATOM 9899 N N . GLU F 3 545 ? 183.616 193.120 171.550 1.00 129.41 474 GLU C N 1
ATOM 9900 C CA . GLU F 3 545 ? 182.673 192.958 170.451 1.00 128.99 474 GLU C CA 1
ATOM 9901 C C . GLU F 3 545 ? 181.580 191.943 170.734 1.00 130.06 474 GLU C C 1
ATOM 9902 O O . GLU F 3 545 ? 180.546 191.987 170.073 1.00 130.01 474 GLU C O 1
ATOM 9908 N N . ILE F 3 546 ? 181.769 191.067 171.711 1.00 126.29 475 ILE C N 1
ATOM 9909 C CA . ILE F 3 546 ? 180.733 190.116 172.085 1.00 125.50 475 ILE C CA 1
ATOM 9910 C C . ILE F 3 546 ? 179.798 190.809 173.065 1.00 126.40 475 ILE C C 1
ATOM 9911 O O . ILE F 3 546 ? 180.234 191.290 174.120 1.00 126.77 475 ILE C O 1
ATOM 9916 N N . SER F 3 547 ? 178.496 190.845 172.713 1.00 125.39 476 SER C N 1
ATOM 9917 C CA . SER F 3 547 ? 177.493 191.504 173.514 1.00 124.05 476 SER C CA 1
ATOM 9918 C C . SER F 3 547 ? 176.600 190.466 174.186 1.00 124.32 476 SER C C 1
ATOM 9919 O O . SER F 3 547 ? 175.873 189.742 173.522 1.00 127.26 476 SER C O 1
ATOM 9922 N N . LYS F 3 548 ? 176.627 190.427 175.523 1.00 118.56 477 LYS C N 1
ATOM 9923 C CA . LYS F 3 548 ? 175.709 189.589 176.308 1.00 119.76 477 LYS C CA 1
ATOM 9924 C C . LYS F 3 548 ? 175.843 189.871 177.812 1.00 117.44 477 LYS C C 1
ATOM 9925 O O . LYS F 3 548 ? 176.900 190.295 178.298 1.00 114.67 477 LYS C O 1
ATOM 9931 N N . SER G 3 44 ? 187.222 132.002 175.270 1.00 117.87 18 SER G N 1
ATOM 9932 C CA . SER G 3 44 ? 188.523 132.290 174.668 1.00 117.15 18 SER G CA 1
ATOM 9933 C C . SER G 3 44 ? 189.461 132.927 175.695 1.00 117.52 18 SER G C 1
ATOM 9934 O O . SER G 3 44 ? 189.111 133.944 176.299 1.00 118.66 18 SER G O 1
ATOM 9937 N N . HIS G 3 45 ? 190.625 132.316 175.893 1.00 113.60 19 HIS G N 1
ATOM 9938 C CA . HIS G 3 45 ? 191.655 132.845 176.786 1.00 112.32 19 HIS G CA 1
ATOM 9939 C C . HIS G 3 45 ? 192.961 132.917 176.013 1.00 114.78 19 HIS G C 1
ATOM 9940 O O . HIS G 3 45 ? 193.254 132.058 175.169 1.00 115.10 19 HIS G O 1
ATOM 9947 N N . ILE G 3 46 ? 193.755 133.947 176.271 1.00 106.46 20 ILE G N 1
ATOM 9948 C CA . ILE G 3 46 ? 194.983 134.214 175.529 1.00 107.25 20 ILE G CA 1
ATOM 9949 C C . ILE G 3 46 ? 196.146 134.126 176.494 1.00 108.60 20 ILE G C 1
ATOM 9950 O O . ILE G 3 46 ? 196.100 134.758 177.556 1.00 111.22 20 ILE G O 1
ATOM 9955 N N . ASP G 3 47 ? 197.174 133.388 176.117 1.00 104.58 21 ASP G N 1
ATOM 9956 C CA . ASP G 3 47 ? 198.358 133.202 176.925 1.00 104.13 21 ASP G CA 1
ATOM 9957 C C . ASP G 3 47 ? 199.534 133.975 176.351 1.00 104.44 21 ASP G C 1
ATOM 9958 O O . ASP G 3 47 ? 199.597 134.261 175.152 1.00 104.35 21 ASP G O 1
ATOM 9963 N N . CYS G 3 48 ? 200.490 134.294 177.234 1.00 106.40 22 CYS G N 1
ATOM 9964 C CA . CYS G 3 48 ? 201.696 134.991 176.810 1.00 106.02 22 CYS G CA 1
ATOM 9965 C C . CYS G 3 48 ? 202.600 134.089 175.973 1.00 108.25 22 CYS G C 1
ATOM 9966 O O . CYS G 3 48 ? 202.802 132.911 176.286 1.00 106.87 22 CYS G O 1
ATOM 9969 N N . ARG G 3 49 ? 203.118 134.640 174.879 1.00 100.48 23 ARG G N 1
ATOM 9970 C CA . ARG G 3 49 ? 204.077 133.956 174.025 1.00 95.75 23 ARG G CA 1
ATOM 9971 C C . ARG G 3 49 ? 205.193 134.933 173.635 1.00 96.32 23 ARG G C 1
ATOM 9972 O O . ARG G 3 49 ? 204.921 136.094 173.353 1.00 97.31 23 ARG G O 1
ATOM 9980 N N . MET G 3 50 ? 206.437 134.459 173.642 1.00 102.03 24 MET G N 1
ATOM 9981 C CA . MET G 3 50 ? 207.598 135.288 173.361 1.00 99.95 24 MET G CA 1
ATOM 9982 C C . MET G 3 50 ? 208.410 134.732 172.199 1.00 97.81 24 MET G C 1
ATOM 9983 O O . MET G 3 50 ? 208.376 133.531 171.908 1.00 101.54 24 MET G O 1
ATOM 9988 N N . SER G 3 51 ? 209.146 135.627 171.542 1.00 88.62 25 SER G N 1
ATOM 9989 C CA . SER G 3 51 ? 209.840 135.347 170.305 1.00 89.13 25 SER G CA 1
ATOM 9990 C C . SER G 3 51 ? 211.094 134.538 170.576 1.00 93.01 25 SER G C 1
ATOM 9991 O O . SER G 3 51 ? 211.623 134.539 171.690 1.00 97.84 25 SER G O 1
ATOM 9994 N N . PRO G 3 52 ? 211.607 133.853 169.557 1.00 85.34 26 PRO G N 1
ATOM 9995 C CA . PRO G 3 52 ? 212.850 133.101 169.723 1.00 86.13 26 PRO G CA 1
ATOM 9996 C C . PRO G 3 52 ? 214.052 134.005 169.967 1.00 86.46 26 PRO G C 1
ATOM 9997 O O . PRO G 3 52 ? 214.015 135.211 169.724 1.00 81.38 26 PRO G O 1
ATOM 10001 N N . TRP G 3 53 ? 215.115 133.399 170.505 1.00 80.01 27 TRP G N 1
ATOM 10002 C CA . TRP G 3 53 ? 216.329 134.101 170.843 1.00 74.70 27 TRP G CA 1
ATOM 10003 C C . TRP G 3 53 ? 216.969 134.680 169.592 1.00 72.78 27 TRP G C 1
ATOM 10004 O O . TRP G 3 53 ? 216.745 134.225 168.461 1.00 77.41 27 TRP G O 1
ATOM 10015 N N . SER G 3 54 ? 217.817 135.679 169.817 1.00 73.08 28 SER G N 1
ATOM 10016 C CA . SER G 3 54 ? 218.625 136.318 168.786 1.00 74.90 28 SER G CA 1
ATOM 10017 C C . SER G 3 54 ? 219.972 135.609 168.740 1.00 79.55 28 SER G C 1
ATOM 10018 O O . SER G 3 54 ? 220.209 134.613 169.433 1.00 79.05 28 SER G O 1
ATOM 10021 N N . GLU G 3 55 ? 220.886 136.163 167.953 1.00 82.55 29 GLU G N 1
ATOM 10022 C CA . GLU G 3 55 ? 222.218 135.609 167.774 1.00 80.75 29 GLU G CA 1
ATOM 10023 C C . GLU G 3 55 ? 223.149 136.149 168.851 1.00 85.28 29 GLU G C 1
ATOM 10024 O O . GLU G 3 55 ? 222.992 137.285 169.309 1.00 86.04 29 GLU G O 1
ATOM 10030 N N . TRP G 3 56 ? 224.106 135.316 169.262 1.00 75.21 30 TRP G N 1
ATOM 10031 C CA . TRP G 3 56 ? 225.041 135.683 170.318 1.00 68.21 30 TRP G CA 1
ATOM 10032 C C . TRP G 3 56 ? 225.881 136.875 169.886 1.00 70.05 30 TRP G C 1
ATOM 10033 O O . TRP G 3 56 ? 226.179 137.039 168.706 1.00 80.09 30 TRP G O 1
ATOM 10044 N N . SER G 3 57 ? 226.252 137.721 170.840 1.00 66.44 31 SER G N 1
ATOM 10045 C CA . SER G 3 57 ? 227.183 138.789 170.543 1.00 67.77 31 SER G CA 1
ATOM 10046 C C . SER G 3 57 ? 228.606 138.259 170.665 1.00 69.31 31 SER G C 1
ATOM 10047 O O . SER G 3 57 ? 228.855 137.095 170.995 1.00 71.36 31 SER G O 1
ATOM 10050 N N . GLN G 3 58 ? 229.564 139.139 170.414 1.00 80.48 32 GLN G N 1
ATOM 10051 C CA . GLN G 3 58 ? 230.961 138.770 170.619 1.00 80.05 32 GLN G CA 1
ATOM 10052 C C . GLN G 3 58 ? 231.351 138.912 172.088 1.00 80.84 32 GLN G C 1
ATOM 10053 O O . GLN G 3 58 ? 230.634 139.521 172.890 1.00 79.23 32 GLN G O 1
ATOM 10059 N N . CYS G 3 59 ? 232.533 138.385 172.422 1.00 80.08 33 CYS G N 1
ATOM 10060 C CA . CYS G 3 59 ? 232.995 138.386 173.809 1.00 74.62 33 CYS G CA 1
ATOM 10061 C C . CYS G 3 59 ? 233.590 139.740 174.156 1.00 76.48 33 CYS G C 1
ATOM 10062 O O . CYS G 3 59 ? 234.499 140.221 173.474 1.00 83.77 33 CYS G O 1
ATOM 10065 N N . ASP G 3 60 ? 233.083 140.355 175.206 1.00 74.74 34 ASP G N 1
ATOM 10066 C CA . ASP G 3 60 ? 233.594 141.620 175.700 1.00 76.07 34 ASP G CA 1
ATOM 10067 C C . ASP G 3 60 ? 234.955 141.424 176.363 1.00 80.66 34 ASP G C 1
ATOM 10068 O O . ASP G 3 60 ? 235.098 140.575 177.249 1.00 86.55 34 ASP G O 1
ATOM 10073 N N . PRO G 3 61 ? 235.981 142.209 175.977 1.00 83.78 35 PRO G N 1
ATOM 10074 C CA . PRO G 3 61 ? 237.317 141.974 176.541 1.00 83.11 35 PRO G CA 1
ATOM 10075 C C . PRO G 3 61 ? 237.402 142.268 178.036 1.00 87.21 35 PRO G C 1
ATOM 10076 O O . PRO G 3 61 ? 238.273 141.693 178.708 1.00 92.09 35 PRO G O 1
ATOM 10080 N N . CYS G 3 62 ? 236.529 143.098 178.590 1.00 92.54 36 CYS G N 1
ATOM 10081 C CA . CYS G 3 62 ? 236.624 143.448 180.019 1.00 95.49 36 CYS G CA 1
ATOM 10082 C C . CYS G 3 62 ? 235.513 142.850 180.854 1.00 95.73 36 CYS G C 1
ATOM 10083 O O . CYS G 3 62 ? 235.768 142.280 181.922 1.00 97.21 36 CYS G O 1
ATOM 10086 N N . LEU G 3 63 ? 234.257 142.942 180.391 1.00 79.12 37 LEU G N 1
ATOM 10087 C CA . LEU G 3 63 ? 233.134 142.320 181.098 1.00 76.23 37 LEU G CA 1
ATOM 10088 C C . LEU G 3 63 ? 233.245 140.793 181.067 1.00 77.22 37 LEU G C 1
ATOM 10089 O O . LEU G 3 63 ? 232.755 140.110 181.977 1.00 76.46 37 LEU G O 1
ATOM 10094 N N . ARG G 3 64 ? 233.855 140.249 180.010 1.00 82.50 38 ARG G N 1
ATOM 10095 C CA . ARG G 3 64 ? 233.954 138.805 179.808 1.00 75.61 38 ARG G CA 1
ATOM 10096 C C . ARG G 3 64 ? 232.573 138.145 179.831 1.00 78.51 38 ARG G C 1
ATOM 10097 O O . ARG G 3 64 ? 232.339 137.164 180.543 1.00 84.88 38 ARG G O 1
ATOM 10105 N N . GLN G 3 65 ? 231.648 138.703 179.031 1.00 61.68 39 GLN G N 1
ATOM 10106 C CA . GLN G 3 65 ? 230.293 138.185 178.935 1.00 55.48 39 GLN G CA 1
ATOM 10107 C C . GLN G 3 65 ? 229.812 138.413 177.511 1.00 65.00 39 GLN G C 1
ATOM 10108 O O . GLN G 3 65 ? 230.345 139.259 176.779 1.00 77.68 39 GLN G O 1
ATOM 10114 N N . MET G 3 66 ? 228.810 137.638 177.105 1.00 58.66 40 MET G N 1
ATOM 10115 C CA . MET G 3 66 ? 228.134 137.812 175.814 1.00 55.48 40 MET G CA 1
ATOM 10116 C C . MET G 3 66 ? 226.632 137.874 176.042 1.00 54.84 40 MET G C 1
ATOM 10117 O O . MET G 3 66 ? 226.112 137.283 176.986 1.00 67.35 40 MET G O 1
ATOM 10122 N N . PHE G 3 67 ? 225.936 138.559 175.135 1.00 59.00 41 PHE G N 1
ATOM 10123 C CA . PHE G 3 67 ? 224.554 138.950 175.392 1.00 59.72 41 PHE G CA 1
ATOM 10124 C C . PHE G 3 67 ? 223.651 138.615 174.201 1.00 60.32 41 PHE G C 1
ATOM 10125 O O . PHE G 3 67 ? 224.077 138.641 173.057 1.00 68.39 41 PHE G O 1
ATOM 10133 N N . ARG G 3 68 ? 222.402 138.291 174.517 1.00 64.62 42 ARG G N 1
ATOM 10134 C CA . ARG G 3 68 ? 221.392 138.102 173.509 1.00 65.98 42 ARG G CA 1
ATOM 10135 C C . ARG G 3 68 ? 220.025 138.466 174.081 1.00 69.90 42 ARG G C 1
ATOM 10136 O O . ARG G 3 68 ? 219.822 138.529 175.297 1.00 82.67 42 ARG G O 1
ATOM 10144 N N . SER G 3 69 ? 219.068 138.676 173.179 1.00 61.82 43 SER G N 1
ATOM 10145 C CA . SER G 3 69 ? 217.766 139.178 173.610 1.00 66.57 43 SER G CA 1
ATOM 10146 C C . SER G 3 69 ? 216.649 138.676 172.710 1.00 69.91 43 SER G C 1
ATOM 10147 O O . SER G 3 69 ? 216.900 138.111 171.638 1.00 76.78 43 SER G O 1
ATOM 10150 N N . ARG G 3 70 ? 215.411 138.897 173.145 1.00 72.70 44 ARG G N 1
ATOM 10151 C CA . ARG G 3 70 ? 214.223 138.466 172.420 1.00 74.78 44 ARG G CA 1
ATOM 10152 C C . ARG G 3 70 ? 213.134 139.526 172.480 1.00 76.31 44 ARG G C 1
ATOM 10153 O O . ARG G 3 70 ? 213.427 140.684 172.816 1.00 82.12 44 ARG G O 1
ATOM 10161 N N . SER G 3 71 ? 211.907 139.159 172.127 1.00 76.81 45 SER G N 1
ATOM 10162 C CA . SER G 3 71 ? 210.771 140.070 172.114 1.00 75.47 45 SER G CA 1
ATOM 10163 C C . SER G 3 71 ? 209.497 139.320 172.496 1.00 81.94 45 SER G C 1
ATOM 10164 O O . SER G 3 71 ? 209.414 138.092 172.412 1.00 91.07 45 SER G O 1
ATOM 10167 N N . ILE G 3 72 ? 208.510 140.105 172.932 1.00 87.35 46 ILE G N 1
ATOM 10168 C CA . ILE G 3 72 ? 207.216 139.615 173.395 1.00 91.17 46 ILE G CA 1
ATOM 10169 C C . ILE G 3 72 ? 206.162 139.860 172.328 1.00 92.81 46 ILE G C 1
ATOM 10170 O O . ILE G 3 72 ? 206.058 140.964 171.777 1.00 93.26 46 ILE G O 1
ATOM 10175 N N . GLU G 3 73 ? 205.326 138.858 172.100 1.00 96.46 47 GLU G N 1
ATOM 10176 C CA . GLU G 3 73 ? 204.339 138.926 171.038 1.00 96.06 47 GLU G CA 1
ATOM 10177 C C . GLU G 3 73 ? 202.952 139.317 171.524 1.00 97.37 47 GLU G C 1
ATOM 10178 O O . GLU G 3 73 ? 202.382 140.300 171.070 1.00 95.87 47 GLU G O 1
ATOM 10184 N N . VAL G 3 74 ? 202.409 138.590 172.527 1.00 97.20 48 VAL G N 1
ATOM 10185 C CA . VAL G 3 74 ? 201.102 138.868 173.080 1.00 94.04 48 VAL G CA 1
ATOM 10186 C C . VAL G 3 74 ? 201.229 138.822 174.592 1.00 95.40 48 VAL G C 1
ATOM 10187 O O . VAL G 3 74 ? 201.952 137.982 175.150 1.00 96.18 48 VAL G O 1
ATOM 10191 N N . PHE G 3 75 ? 200.509 139.733 175.264 1.00 91.77 49 PHE G N 1
ATOM 10192 C CA . PHE G 3 75 ? 200.398 139.705 176.717 1.00 91.23 49 PHE G CA 1
ATOM 10193 C C . PHE G 3 75 ? 199.290 138.750 177.112 1.00 97.31 49 PHE G C 1
ATOM 10194 O O . PHE G 3 75 ? 198.346 138.514 176.371 1.00 100.79 49 PHE G O 1
ATOM 10202 N N . GLY G 3 76 ? 199.421 138.228 178.325 1.00 98.43 50 GLY G N 1
ATOM 10203 C CA . GLY G 3 76 ? 198.387 137.370 178.881 1.00 96.81 50 GLY G CA 1
ATOM 10204 C C . GLY G 3 76 ? 197.096 138.136 179.117 1.00 98.06 50 GLY G C 1
ATOM 10205 O O . GLY G 3 76 ? 197.108 139.251 179.637 1.00 101.89 50 GLY G O 1
ATOM 10206 N N . GLN G 3 77 ? 195.971 137.500 178.758 1.00 102.29 51 GLN G N 1
ATOM 10207 C CA . GLN G 3 77 ? 194.672 138.140 178.927 1.00 100.41 51 GLN G CA 1
ATOM 10208 C C . GLN G 3 77 ? 193.593 137.078 179.129 1.00 104.18 51 GLN G C 1
ATOM 10209 O O . GLN G 3 77 ? 193.751 135.937 178.693 1.00 104.71 51 GLN G O 1
ATOM 10215 N N . PHE G 3 78 ? 192.518 137.479 179.814 1.00 106.90 52 PHE G N 1
ATOM 10216 C CA . PHE G 3 78 ? 191.337 136.651 180.073 1.00 108.08 52 PHE G CA 1
ATOM 10217 C C . PHE G 3 78 ? 191.730 135.352 180.788 1.00 112.10 52 PHE G C 1
ATOM 10218 O O . PHE G 3 78 ? 191.608 134.246 180.243 1.00 111.77 52 PHE G O 1
ATOM 10226 N N . ASN G 3 79 ? 192.228 135.517 181.997 1.00 114.73 53 ASN G N 1
ATOM 10227 C CA . ASN G 3 79 ? 192.721 134.384 182.805 1.00 111.30 53 ASN G CA 1
ATOM 10228 C C . ASN G 3 79 ? 193.790 133.588 182.072 1.00 112.15 53 ASN G C 1
ATOM 10229 O O . ASN G 3 79 ? 193.830 132.349 182.143 1.00 113.44 53 ASN G O 1
ATOM 10234 N N . GLY G 3 80 ? 194.659 134.299 181.359 1.00 110.76 54 GLY G N 1
ATOM 10235 C CA . GLY G 3 80 ? 195.781 133.684 180.686 1.00 109.74 54 GLY G CA 1
ATOM 10236 C C . GLY G 3 80 ? 197.053 133.752 181.517 1.00 113.17 54 GLY G C 1
ATOM 10237 O O . GLY G 3 80 ? 197.076 134.234 182.645 1.00 116.29 54 GLY G O 1
ATOM 10238 N N . LYS G 3 81 ? 198.134 133.234 180.918 1.00 110.30 55 LYS G N 1
ATOM 10239 C CA . LYS G 3 81 ? 199.445 133.226 181.558 1.00 109.58 55 LYS G CA 1
ATOM 10240 C C . LYS G 3 81 ? 200.102 134.575 181.389 1.00 111.43 55 LYS G C 1
ATOM 10241 O O . LYS G 3 81 ? 200.203 135.070 180.258 1.00 113.50 55 LYS G O 1
ATOM 10247 N N . ARG G 3 82 ? 200.522 135.179 182.484 1.00 109.39 56 ARG G N 1
ATOM 10248 C CA . ARG G 3 82 ? 201.154 136.474 182.388 1.00 110.73 56 ARG G CA 1
ATOM 10249 C C . ARG G 3 82 ? 202.594 136.304 181.903 1.00 115.92 56 ARG G C 1
ATOM 10250 O O . ARG G 3 82 ? 203.215 135.248 182.055 1.00 116.60 56 ARG G O 1
ATOM 10258 N N . CYS G 3 83 ? 203.115 137.362 181.293 1.00 120.44 57 CYS G N 1
ATOM 10259 C CA . CYS G 3 83 ? 204.467 137.330 180.744 1.00 119.22 57 CYS G CA 1
ATOM 10260 C C . CYS G 3 83 ? 205.498 137.503 181.859 1.00 123.26 57 CYS G C 1
ATOM 10261 O O . CYS G 3 83 ? 205.333 138.360 182.731 1.00 124.73 57 CYS G O 1
ATOM 10264 N N . THR G 3 84 ? 206.584 136.721 181.795 1.00 130.12 58 THR G N 1
ATOM 10265 C CA . THR G 3 84 ? 207.668 136.873 182.752 1.00 131.06 58 THR G CA 1
ATOM 10266 C C . THR G 3 84 ? 208.580 138.080 182.471 1.00 131.41 58 THR G C 1
ATOM 10267 O O . THR G 3 84 ? 209.371 138.446 183.340 1.00 128.13 58 THR G O 1
ATOM 10271 N N . ASP G 3 85 ? 208.466 138.697 181.291 1.00 127.96 59 ASP G N 1
ATOM 10272 C CA . ASP G 3 85 ? 209.197 139.906 180.913 1.00 125.95 59 ASP G CA 1
ATOM 10273 C C . ASP G 3 85 ? 210.704 139.719 180.987 1.00 125.81 59 ASP G C 1
ATOM 10274 O O . ASP G 3 85 ? 211.426 140.652 181.336 1.00 124.35 59 ASP G O 1
ATOM 10279 N N . ALA G 3 86 ? 211.167 138.491 180.728 1.00 102.87 60 ALA G N 1
ATOM 10280 C CA . ALA G 3 86 ? 212.598 138.166 180.641 1.00 101.48 60 ALA G CA 1
ATOM 10281 C C . ALA G 3 86 ? 213.060 138.416 179.208 1.00 98.35 60 ALA G C 1
ATOM 10282 O O . ALA G 3 86 ? 212.889 137.585 178.319 1.00 103.08 60 ALA G O 1
ATOM 10284 N N . VAL G 3 87 ? 213.653 139.593 178.965 1.00 71.43 61 VAL G N 1
ATOM 10285 C CA . VAL G 3 87 ? 214.000 140.043 177.635 1.00 68.43 61 VAL G CA 1
ATOM 10286 C C . VAL G 3 87 ? 215.508 140.021 177.412 1.00 72.46 61 VAL G C 1
ATOM 10287 O O . VAL G 3 87 ? 215.952 140.446 176.332 1.00 79.74 61 VAL G O 1
ATOM 10291 N N . GLY G 3 88 ? 216.312 139.573 178.371 1.00 69.01 62 GLY G N 1
ATOM 10292 C CA . GLY G 3 88 ? 217.753 139.594 178.189 1.00 68.49 62 GLY G CA 1
ATOM 10293 C C . GLY G 3 88 ? 218.392 138.330 178.696 1.00 65.25 62 GLY G C 1
ATOM 10294 O O . GLY G 3 88 ? 217.808 137.610 179.492 1.00 74.22 62 GLY G O 1
ATOM 10295 N N . ASP G 3 89 ? 219.633 138.102 178.267 1.00 61.68 63 ASP G N 1
ATOM 10296 C CA . ASP G 3 89 ? 220.402 136.916 178.639 1.00 65.80 63 ASP G CA 1
ATOM 10297 C C . ASP G 3 89 ? 221.891 137.233 178.536 1.00 71.39 63 ASP G C 1
ATOM 10298 O O . ASP G 3 89 ? 222.309 138.080 177.755 1.00 83.14 63 ASP G O 1
ATOM 10303 N N . ARG G 3 90 ? 222.691 136.513 179.327 1.00 52.74 64 ARG G N 1
ATOM 10304 C CA . ARG G 3 90 ? 224.124 136.734 179.335 1.00 55.07 64 ARG G CA 1
ATOM 10305 C C . ARG G 3 90 ? 224.836 135.507 179.863 1.00 54.70 64 ARG G C 1
ATOM 10306 O O . ARG G 3 90 ? 224.277 134.756 180.662 1.00 69.97 64 ARG G O 1
ATOM 10314 N N . ARG G 3 91 ? 226.093 135.331 179.431 1.00 56.37 65 ARG G N 1
ATOM 10315 C CA . ARG G 3 91 ? 226.935 134.214 179.819 1.00 58.50 65 ARG G CA 1
ATOM 10316 C C . ARG G 3 91 ? 228.405 134.567 179.706 1.00 71.15 65 ARG G C 1
ATOM 10317 O O . ARG G 3 91 ? 228.808 135.254 178.763 1.00 88.30 65 ARG G O 1
ATOM 10325 N N . GLN G 3 92 ? 229.203 134.089 180.664 1.00 71.74 66 GLN G N 1
ATOM 10326 C CA . GLN G 3 92 ? 230.636 134.356 180.673 1.00 73.48 66 GLN G CA 1
ATOM 10327 C C . GLN G 3 92 ? 231.331 133.740 179.458 1.00 77.62 66 GLN G C 1
ATOM 10328 O O . GLN G 3 92 ? 230.973 132.652 179.012 1.00 78.80 66 GLN G O 1
ATOM 10334 N N . CYS G 3 93 ? 232.330 134.445 178.949 1.00 92.53 67 CYS G N 1
ATOM 10335 C CA . CYS G 3 93 ? 233.130 133.986 177.806 1.00 91.81 67 CYS G CA 1
ATOM 10336 C C . CYS G 3 93 ? 234.601 134.252 178.066 1.00 94.04 67 CYS G C 1
ATOM 10337 O O . CYS G 3 93 ? 234.995 134.686 179.146 1.00 94.23 67 CYS G O 1
ATOM 10340 N N . VAL G 3 94 ? 235.440 134.008 177.067 1.00 105.05 68 VAL G N 1
ATOM 10341 C CA . VAL G 3 94 ? 236.878 134.226 177.135 1.00 108.52 68 VAL G CA 1
ATOM 10342 C C . VAL G 3 94 ? 237.260 135.268 176.093 1.00 106.64 68 VAL G C 1
ATOM 10343 O O . VAL G 3 94 ? 236.969 135.094 174.900 1.00 105.97 68 VAL G O 1
ATOM 10347 N N . PRO G 3 95 ? 237.856 136.394 176.493 1.00 96.86 69 PRO G N 1
ATOM 10348 C CA . PRO G 3 95 ? 238.166 137.462 175.544 1.00 91.46 69 PRO G CA 1
ATOM 10349 C C . PRO G 3 95 ? 239.312 137.064 174.615 1.00 94.55 69 PRO G C 1
ATOM 10350 O O . PRO G 3 95 ? 240.057 136.121 174.877 1.00 99.66 69 PRO G O 1
ATOM 10354 N N . THR G 3 96 ? 239.438 137.789 173.508 1.00 102.10 70 THR G N 1
ATOM 10355 C CA . THR G 3 96 ? 240.526 137.539 172.567 1.00 103.52 70 THR G CA 1
ATOM 10356 C C . THR G 3 96 ? 241.710 138.482 172.800 1.00 101.48 70 THR G C 1
ATOM 10357 O O . THR G 3 96 ? 242.844 138.112 172.520 1.00 101.90 70 THR G O 1
ATOM 10361 N N . GLU G 3 97 ? 241.476 139.691 173.309 1.00 96.45 71 GLU G N 1
ATOM 10362 C CA . GLU G 3 97 ? 242.489 140.679 173.588 1.00 94.42 71 GLU G CA 1
ATOM 10363 C C . GLU G 3 97 ? 242.466 141.015 175.081 1.00 97.40 71 GLU G C 1
ATOM 10364 O O . GLU G 3 97 ? 241.404 140.989 175.718 1.00 101.13 71 GLU G O 1
ATOM 10370 N N . PRO G 3 98 ? 243.617 141.390 175.657 1.00 99.93 72 PRO G N 1
ATOM 10371 C CA . PRO G 3 98 ? 243.614 141.773 177.079 1.00 102.32 72 PRO G CA 1
ATOM 10372 C C . PRO G 3 98 ? 242.873 143.071 177.326 1.00 101.47 72 PRO G C 1
ATOM 10373 O O . PRO G 3 98 ? 242.867 143.973 176.504 1.00 100.76 72 PRO G O 1
ATOM 10377 N N . CYS G 3 99 ? 242.268 143.145 178.505 1.00 105.05 73 CYS G N 1
ATOM 10378 C CA . CYS G 3 99 ? 241.460 144.296 178.870 1.00 103.98 73 CYS G CA 1
ATOM 10379 C C . CYS G 3 99 ? 242.377 145.457 179.238 1.00 108.47 73 CYS G C 1
ATOM 10380 O O . CYS G 3 99 ? 243.016 145.457 180.303 1.00 109.48 73 CYS G O 1
ATOM 10383 N N . GLU G 3 100 ? 242.473 146.433 178.359 1.00 110.64 74 GLU G N 1
ATOM 10384 C CA . GLU G 3 100 ? 243.286 147.619 178.552 1.00 109.57 74 GLU G CA 1
ATOM 10385 C C . GLU G 3 100 ? 242.366 148.825 178.537 1.00 106.32 74 GLU G C 1
ATOM 10386 O O . GLU G 3 100 ? 241.970 149.271 177.467 1.00 106.58 74 GLU G O 1
ATOM 10392 N N . ASP G 3 101 ? 241.993 149.338 179.708 1.00 117.05 75 ASP G N 1
ATOM 10393 C CA . ASP G 3 101 ? 241.132 150.499 179.832 1.00 120.29 75 ASP G CA 1
ATOM 10394 C C . ASP G 3 101 ? 241.813 151.561 180.699 1.00 119.80 75 ASP G C 1
ATOM 10395 O O . ASP G 3 101 ? 242.244 151.266 181.802 1.00 120.20 75 ASP G O 1
ATOM 10400 N N . ALA G 3 102 ? 241.957 152.764 180.140 1.00 103.04 76 ALA G N 1
ATOM 10401 C CA . ALA G 3 102 ? 242.586 153.859 180.868 1.00 100.31 76 ALA G CA 1
ATOM 10402 C C . ALA G 3 102 ? 241.905 155.148 180.430 1.00 98.71 76 ALA G C 1
ATOM 10403 O O . ALA G 3 102 ? 241.417 155.263 179.309 1.00 97.28 76 ALA G O 1
ATOM 10405 N N . GLU G 3 103 ? 241.861 156.105 181.329 1.00 98.43 77 GLU G N 1
ATOM 10406 C CA . GLU G 3 103 ? 241.280 157.404 181.018 1.00 101.46 77 GLU G CA 1
ATOM 10407 C C . GLU G 3 103 ? 242.247 158.515 181.406 1.00 101.14 77 GLU G C 1
ATOM 10408 O O . GLU G 3 103 ? 243.097 158.355 182.290 1.00 100.95 77 GLU G O 1
ATOM 10414 N N . ASP G 3 104 ? 242.067 159.676 180.781 1.00 105.00 78 ASP G N 1
ATOM 10415 C CA . ASP G 3 104 ? 242.900 160.844 181.064 1.00 106.59 78 ASP G CA 1
ATOM 10416 C C . ASP G 3 104 ? 242.796 161.257 182.530 1.00 105.88 78 ASP G C 1
ATOM 10417 O O . ASP G 3 104 ? 241.688 161.344 183.095 1.00 102.05 78 ASP G O 1
ATOM 10422 N N . ASP G 3 105 ? 243.960 161.492 183.155 1.00 111.46 79 ASP G N 1
ATOM 10423 C CA . ASP G 3 105 ? 244.032 161.875 184.551 1.00 109.46 79 ASP G CA 1
ATOM 10424 C C . ASP G 3 105 ? 243.502 163.275 184.766 1.00 111.99 79 ASP G C 1
ATOM 10425 O O . ASP G 3 105 ? 243.251 164.029 183.827 1.00 112.39 79 ASP G O 1
ATOM 10430 N N . CYS G 3 106 ? 243.312 163.631 186.053 1.00 114.89 80 CYS G N 1
ATOM 10431 C CA . CYS G 3 106 ? 242.832 164.971 186.403 1.00 115.83 80 CYS G CA 1
ATOM 10432 C C . CYS G 3 106 ? 243.803 166.029 185.888 1.00 117.13 80 CYS G C 1
ATOM 10433 O O . CYS G 3 106 ? 243.385 167.065 185.370 1.00 115.06 80 CYS G O 1
ATOM 10436 N N . GLY G 3 107 ? 245.101 165.770 186.038 1.00 114.68 81 GLY G N 1
ATOM 10437 C CA . GLY G 3 107 ? 246.113 166.698 185.588 1.00 113.59 81 GLY G CA 1
ATOM 10438 C C . GLY G 3 107 ? 246.630 167.614 186.685 1.00 113.69 81 GLY G C 1
ATOM 10439 O O . GLY G 3 107 ? 247.232 167.148 187.653 1.00 112.62 81 GLY G O 1
ATOM 10440 N N . ASN G 3 108 ? 246.331 168.901 186.551 1.00 113.94 82 ASN G N 1
ATOM 10441 C CA . ASN G 3 108 ? 246.692 169.845 187.593 1.00 113.19 82 ASN G CA 1
ATOM 10442 C C . ASN G 3 108 ? 245.738 169.802 188.779 1.00 114.93 82 ASN G C 1
ATOM 10443 O O . ASN G 3 108 ? 246.052 170.381 189.816 1.00 116.14 82 ASN G O 1
ATOM 10448 N N . ASP G 3 109 ? 244.604 169.120 188.643 1.00 105.63 83 ASP G N 1
ATOM 10449 C CA . ASP G 3 109 ? 243.625 169.095 189.717 1.00 101.90 83 ASP G CA 1
ATOM 10450 C C . ASP G 3 109 ? 243.837 167.916 190.653 1.00 104.57 83 ASP G C 1
ATOM 10451 O O . ASP G 3 109 ? 244.565 166.972 190.343 1.00 106.38 83 ASP G O 1
ATOM 10456 N N . PHE G 3 110 ? 243.247 168.017 191.830 1.00 106.03 84 PHE G N 1
ATOM 10457 C CA . PHE G 3 110 ? 243.433 166.999 192.855 1.00 104.41 84 PHE G CA 1
ATOM 10458 C C . PHE G 3 110 ? 242.645 165.745 192.492 1.00 103.30 84 PHE G C 1
ATOM 10459 O O . PHE G 3 110 ? 241.559 165.818 191.926 1.00 103.02 84 PHE G O 1
ATOM 10467 N N . GLN G 3 111 ? 243.208 164.592 192.850 1.00 102.80 85 GLN G N 1
ATOM 10468 C CA . GLN G 3 111 ? 242.593 163.292 192.609 1.00 103.13 85 GLN G CA 1
ATOM 10469 C C . GLN G 3 111 ? 241.996 162.777 193.907 1.00 104.87 85 GLN G C 1
ATOM 10470 O O . GLN G 3 111 ? 242.711 162.475 194.872 1.00 106.21 85 GLN G O 1
ATOM 10476 N N . CYS G 3 112 ? 240.663 162.698 193.937 1.00 101.61 86 CYS G N 1
ATOM 10477 C CA . CYS G 3 112 ? 239.977 162.160 195.092 1.00 101.24 86 CYS G CA 1
ATOM 10478 C C . CYS G 3 112 ? 240.155 160.658 195.153 1.00 102.45 86 CYS G C 1
ATOM 10479 O O . CYS G 3 112 ? 240.514 160.013 194.165 1.00 103.10 86 CYS G O 1
ATOM 10482 N N . SER G 3 113 ? 239.894 160.085 196.316 1.00 108.60 87 SER G N 1
ATOM 10483 C CA . SER G 3 113 ? 240.089 158.652 196.498 1.00 109.96 87 SER G CA 1
ATOM 10484 C C . SER G 3 113 ? 239.080 157.824 195.718 1.00 111.34 87 SER G C 1
ATOM 10485 O O . SER G 3 113 ? 239.299 156.636 195.522 1.00 110.10 87 SER G O 1
ATOM 10488 N N . THR G 3 114 ? 237.962 158.425 195.311 1.00 110.38 88 THR G N 1
ATOM 10489 C CA . THR G 3 114 ? 236.927 157.765 194.520 1.00 104.94 88 THR G CA 1
ATOM 10490 C C . THR G 3 114 ? 237.107 157.989 193.015 1.00 101.83 88 THR G C 1
ATOM 10491 O O . THR G 3 114 ? 236.353 157.436 192.231 1.00 103.62 88 THR G O 1
ATOM 10495 N N . GLY G 3 115 ? 238.093 158.783 192.607 1.00 98.46 89 GLY G N 1
ATOM 10496 C CA . GLY G 3 115 ? 238.328 159.061 191.212 1.00 97.53 89 GLY G CA 1
ATOM 10497 C C . GLY G 3 115 ? 237.836 160.413 190.730 1.00 99.36 89 GLY G C 1
ATOM 10498 O O . GLY G 3 115 ? 238.143 160.789 189.593 1.00 99.07 89 GLY G O 1
ATOM 10499 N N . ARG G 3 116 ? 237.085 161.128 191.535 1.00 89.34 90 ARG G N 1
ATOM 10500 C CA . ARG G 3 116 ? 236.423 162.335 191.059 1.00 88.30 90 ARG G CA 1
ATOM 10501 C C . ARG G 3 116 ? 237.376 163.513 191.122 1.00 88.31 90 ARG G C 1
ATOM 10502 O O . ARG G 3 116 ? 237.971 163.810 192.171 1.00 92.49 90 ARG G O 1
ATOM 10510 N N . CYS G 3 117 ? 237.526 164.199 190.006 1.00 100.20 91 CYS G N 1
ATOM 10511 C CA . CYS G 3 117 ? 238.506 165.282 189.968 1.00 102.41 91 CYS G CA 1
ATOM 10512 C C . CYS G 3 117 ? 237.875 166.576 190.468 1.00 102.41 91 CYS G C 1
ATOM 10513 O O . CYS G 3 117 ? 236.837 167.002 189.958 1.00 103.72 91 CYS G O 1
ATOM 10516 N N . ILE G 3 118 ? 238.522 167.197 191.455 1.00 94.63 92 ILE G N 1
ATOM 10517 C CA . ILE G 3 118 ? 238.064 168.482 191.962 1.00 94.51 92 ILE G CA 1
ATOM 10518 C C . ILE G 3 118 ? 239.252 169.436 191.967 1.00 94.87 92 ILE G C 1
ATOM 10519 O O . ILE G 3 118 ? 240.414 169.025 191.966 1.00 93.13 92 ILE G O 1
ATOM 10524 N N . LYS G 3 119 ? 238.940 170.738 191.956 1.00 91.85 93 LYS G N 1
ATOM 10525 C CA . LYS G 3 119 ? 239.964 171.782 191.928 1.00 89.54 93 LYS G CA 1
ATOM 10526 C C . LYS G 3 119 ? 240.764 171.815 193.234 1.00 91.11 93 LYS G C 1
ATOM 10527 O O . LYS G 3 119 ? 240.282 171.408 194.298 1.00 95.51 93 LYS G O 1
ATOM 10533 N N . MET G 3 120 ? 242.010 172.304 193.134 1.00 92.04 94 MET G N 1
ATOM 10534 C CA . MET G 3 120 ? 242.925 172.313 194.273 1.00 92.77 94 MET G CA 1
ATOM 10535 C C . MET G 3 120 ? 242.443 173.253 195.376 1.00 94.80 94 MET G C 1
ATOM 10536 O O . MET G 3 120 ? 242.662 172.960 196.556 1.00 97.39 94 MET G O 1
ATOM 10541 N N . ARG G 3 121 ? 241.786 174.364 195.037 1.00 93.87 95 ARG G N 1
ATOM 10542 C CA . ARG G 3 121 ? 241.403 175.351 196.035 1.00 95.29 95 ARG G CA 1
ATOM 10543 C C . ARG G 3 121 ? 240.423 174.814 197.066 1.00 93.71 95 ARG G C 1
ATOM 10544 O O . ARG G 3 121 ? 240.276 175.413 198.145 1.00 92.55 95 ARG G O 1
ATOM 10552 N N . LEU G 3 122 ? 239.731 173.710 196.776 1.00 87.13 96 LEU G N 1
ATOM 10553 C CA . LEU G 3 122 ? 238.763 173.093 197.677 1.00 83.11 96 LEU G CA 1
ATOM 10554 C C . LEU G 3 122 ? 239.402 172.005 198.546 1.00 87.89 96 LEU G C 1
ATOM 10555 O O . LEU G 3 122 ? 238.701 171.153 199.079 1.00 88.11 96 LEU G O 1
ATOM 10560 N N . ARG G 3 123 ? 240.732 172.013 198.687 1.00 100.86 97 ARG G N 1
ATOM 10561 C CA . ARG G 3 123 ? 241.370 170.896 199.387 1.00 102.11 97 ARG G CA 1
ATOM 10562 C C . ARG G 3 123 ? 241.030 170.877 200.883 1.00 106.34 97 ARG G C 1
ATOM 10563 O O . ARG G 3 123 ? 240.785 169.798 201.435 1.00 110.66 97 ARG G O 1
ATOM 10571 N N . CYS G 3 124 ? 241.022 172.019 201.538 1.00 111.88 98 CYS G N 1
ATOM 10572 C CA . CYS G 3 124 ? 240.791 172.077 202.981 1.00 109.19 98 CYS G CA 1
ATOM 10573 C C . CYS G 3 124 ? 239.898 173.266 203.261 1.00 110.60 98 CYS G C 1
ATOM 10574 O O . CYS G 3 124 ? 240.316 174.407 203.130 1.00 112.27 98 CYS G O 1
ATOM 10577 N N . ASN G 3 125 ? 238.647 172.978 203.620 1.00 102.19 99 ASN G N 1
ATOM 10578 C CA . ASN G 3 125 ? 237.712 173.971 204.088 1.00 99.79 99 ASN G CA 1
ATOM 10579 C C . ASN G 3 125 ? 236.764 173.266 205.050 1.00 100.67 99 ASN G C 1
ATOM 10580 O O . ASN G 3 125 ? 237.088 172.208 205.596 1.00 104.14 99 ASN G O 1
ATOM 10585 N N . GLY G 3 126 ? 235.608 173.866 205.291 1.00 99.79 100 GLY G N 1
ATOM 10586 C CA . GLY G 3 126 ? 234.644 173.261 206.179 1.00 100.36 100 GLY G CA 1
ATOM 10587 C C . GLY G 3 126 ? 233.674 172.315 205.517 1.00 99.80 100 GLY G C 1
ATOM 10588 O O . GLY G 3 126 ? 232.733 171.857 206.171 1.00 103.13 100 GLY G O 1
ATOM 10589 N N . ASP G 3 127 ? 233.869 171.964 204.248 1.00 93.12 101 ASP G N 1
ATOM 10590 C CA . ASP G 3 127 ? 232.865 171.201 203.497 1.00 94.86 101 ASP G CA 1
ATOM 10591 C C . ASP G 3 127 ? 233.518 169.959 202.909 1.00 98.32 101 ASP G C 1
ATOM 10592 O O . ASP G 3 127 ? 234.724 169.901 202.667 1.00 99.15 101 ASP G O 1
ATOM 10597 N N . ASN G 3 128 ? 232.692 168.952 202.628 1.00 105.27 102 ASN G N 1
ATOM 10598 C CA . ASN G 3 128 ? 233.136 167.714 202.026 1.00 104.60 102 ASN G CA 1
ATOM 10599 C C . ASN G 3 128 ? 232.845 167.773 200.535 1.00 106.17 102 ASN G C 1
ATOM 10600 O O . ASN G 3 128 ? 231.699 167.964 200.119 1.00 107.82 102 ASN G O 1
ATOM 10605 N N . ASP G 3 129 ? 233.883 167.619 199.715 1.00 95.72 103 ASP G N 1
ATOM 10606 C CA . ASP G 3 129 ? 233.758 167.683 198.268 1.00 93.54 103 ASP G CA 1
ATOM 10607 C C . ASP G 3 129 ? 234.055 166.371 197.553 1.00 92.85 103 ASP G C 1
ATOM 10608 O O . ASP G 3 129 ? 233.418 166.096 196.536 1.00 96.04 103 ASP G O 1
ATOM 10613 N N . CYS G 3 130 ? 235.046 165.592 197.997 1.00 97.98 104 CYS G N 1
ATOM 10614 C CA . CYS G 3 130 ? 235.322 164.312 197.360 1.00 98.87 104 CYS G CA 1
ATOM 10615 C C . CYS G 3 130 ? 234.217 163.299 197.589 1.00 99.22 104 CYS G C 1
ATOM 10616 O O . CYS G 3 130 ? 234.217 162.264 196.926 1.00 102.25 104 CYS G O 1
ATOM 10619 N N . GLY G 3 131 ? 233.327 163.556 198.530 1.00 111.89 105 GLY G N 1
ATOM 10620 C CA . GLY G 3 131 ? 232.242 162.641 198.844 1.00 113.78 105 GLY G CA 1
ATOM 10621 C C . GLY G 3 131 ? 232.512 161.734 200.026 1.00 117.28 105 GLY G C 1
ATOM 10622 O O . GLY G 3 131 ? 231.577 161.109 200.522 1.00 119.11 105 GLY G O 1
ATOM 10623 N N . ASP G 3 132 ? 233.753 161.668 200.506 1.00 126.26 106 ASP G N 1
ATOM 10624 C CA . ASP G 3 132 ? 234.068 160.820 201.650 1.00 124.57 106 ASP G CA 1
ATOM 10625 C C . ASP G 3 132 ? 235.053 161.507 202.571 1.00 125.24 106 ASP G C 1
ATOM 10626 O O . ASP G 3 132 ? 235.760 160.833 203.324 1.00 123.91 106 ASP G O 1
ATOM 10631 N N . PHE G 3 133 ? 235.091 162.837 202.544 1.00 125.81 107 PHE G N 1
ATOM 10632 C CA . PHE G 3 133 ? 236.023 163.639 203.317 1.00 123.86 107 PHE G CA 1
ATOM 10633 C C . PHE G 3 133 ? 237.470 163.212 203.080 1.00 123.62 107 PHE G C 1
ATOM 10634 O O . PHE G 3 133 ? 238.298 163.234 203.994 1.00 124.41 107 PHE G O 1
ATOM 10642 N N . SER G 3 134 ? 237.768 162.807 201.847 1.00 114.67 108 SER G N 1
ATOM 10643 C CA . SER G 3 134 ? 239.114 162.363 201.534 1.00 114.92 108 SER G CA 1
ATOM 10644 C C . SER G 3 134 ? 240.097 163.523 201.479 1.00 113.75 108 SER G C 1
ATOM 10645 O O . SER G 3 134 ? 241.320 163.329 201.672 1.00 117.45 108 SER G O 1
ATOM 10648 N N . ASP G 3 135 ? 239.581 164.725 201.202 1.00 100.39 109 ASP G N 1
ATOM 10649 C CA . ASP G 3 135 ? 240.448 165.895 201.106 1.00 104.44 109 ASP G CA 1
ATOM 10650 C C . ASP G 3 135 ? 240.677 166.592 202.448 1.00 109.79 109 ASP G C 1
ATOM 10651 O O . ASP G 3 135 ? 241.596 167.424 202.551 1.00 111.39 109 ASP G O 1
ATOM 10656 N N . GLU G 3 136 ? 239.873 166.296 203.467 1.00 111.77 110 GLU G N 1
ATOM 10657 C CA . GLU G 3 136 ? 239.974 166.932 204.766 1.00 110.08 110 GLU G CA 1
ATOM 10658 C C . GLU G 3 136 ? 240.944 166.258 205.720 1.00 111.18 110 GLU G C 1
ATOM 10659 O O . GLU G 3 136 ? 241.097 166.726 206.839 1.00 111.28 110 GLU G O 1
ATOM 10665 N N . ASP G 3 137 ? 241.564 165.133 205.340 1.00 126.28 111 ASP G N 1
ATOM 10666 C CA . ASP G 3 137 ? 242.437 164.419 206.259 1.00 128.81 111 ASP G CA 1
ATOM 10667 C C . ASP G 3 137 ? 243.873 164.928 206.206 1.00 128.78 111 ASP G C 1
ATOM 10668 O O . ASP G 3 137 ? 244.744 164.370 206.878 1.00 127.04 111 ASP G O 1
ATOM 10673 N N . ASP G 3 138 ? 244.150 165.929 205.375 1.00 133.22 112 ASP G N 1
ATOM 10674 C CA . ASP G 3 138 ? 245.469 166.546 205.286 1.00 132.39 112 ASP G CA 1
ATOM 10675 C C . ASP G 3 138 ? 245.326 168.061 205.382 1.00 133.36 112 ASP G C 1
ATOM 10676 O O . ASP G 3 138 ? 245.949 168.813 204.642 1.00 132.07 112 ASP G O 1
ATOM 10681 N N . CYS G 3 139 ? 244.502 168.526 206.338 1.00 140.28 113 CYS G N 1
ATOM 10682 C CA . CYS G 3 139 ? 244.417 169.954 206.625 1.00 141.29 113 CYS G CA 1
ATOM 10683 C C . CYS G 3 139 ? 245.599 170.341 207.513 1.00 142.28 113 CYS G C 1
ATOM 10684 O O . CYS G 3 139 ? 245.691 169.893 208.655 1.00 139.46 113 CYS G O 1
ATOM 10687 N N . GLU G 3 140 ? 246.527 171.129 206.997 1.00 150.68 114 GLU G N 1
ATOM 10688 C CA . GLU G 3 140 ? 247.677 171.554 207.782 1.00 149.54 114 GLU G CA 1
ATOM 10689 C C . GLU G 3 140 ? 247.260 172.245 209.068 1.00 148.82 114 GLU G C 1
ATOM 10690 O O . GLU G 3 140 ? 247.478 171.731 210.166 1.00 146.27 114 GLU G O 1
ATOM 10696 N N . SER G 3 141 ? 246.586 173.386 208.946 1.00 150.25 115 SER G N 1
ATOM 10697 C CA . SER G 3 141 ? 246.149 174.169 210.099 1.00 151.47 115 SER G CA 1
ATOM 10698 C C . SER G 3 141 ? 245.241 175.271 209.585 1.00 149.70 115 SER G C 1
ATOM 10699 O O . SER G 3 141 ? 245.181 175.533 208.383 1.00 147.02 115 SER G O 1
ATOM 10702 N N . GLU G 3 142 ? 244.524 175.903 210.496 1.00 149.00 116 GLU G N 1
ATOM 10703 C CA . GLU G 3 142 ? 243.623 177.031 210.242 1.00 149.45 116 GLU G CA 1
ATOM 10704 C C . GLU G 3 142 ? 242.641 176.697 209.126 1.00 148.97 116 GLU G C 1
ATOM 10705 O O . GLU G 3 142 ? 242.739 177.239 208.011 1.00 148.48 116 GLU G O 1
ATOM 10711 N N . PRO G 3 143 ? 241.688 175.805 209.360 1.00 137.03 117 PRO G N 1
ATOM 10712 C CA . PRO G 3 143 ? 240.645 175.554 208.345 1.00 134.83 117 PRO G CA 1
ATOM 10713 C C . PRO G 3 143 ? 239.895 176.827 208.025 1.00 135.00 117 PRO G C 1
ATOM 10714 O O . PRO G 3 143 ? 239.665 177.671 208.897 1.00 134.20 117 PRO G O 1
ATOM 10718 N N . ARG G 3 144 ? 239.526 176.993 206.759 1.00 119.38 118 ARG G N 1
ATOM 10719 C CA . ARG G 3 144 ? 238.880 178.219 206.272 1.00 117.67 118 ARG G CA 1
ATOM 10720 C C . ARG G 3 144 ? 237.490 177.932 205.705 1.00 117.28 118 ARG G C 1
ATOM 10721 O O . ARG G 3 144 ? 237.371 177.614 204.513 1.00 117.65 118 ARG G O 1
ATOM 10729 N N . PRO G 3 145 ? 236.436 177.969 206.531 1.00 102.80 119 PRO G N 1
ATOM 10730 C CA . PRO G 3 145 ? 235.077 177.776 206.000 1.00 98.91 119 PRO G CA 1
ATOM 10731 C C . PRO G 3 145 ? 234.738 178.834 204.980 1.00 100.70 119 PRO G C 1
ATOM 10732 O O . PRO G 3 145 ? 235.204 179.986 205.111 1.00 106.11 119 PRO G O 1
ATOM 10736 N N . PRO G 3 146 ? 233.998 178.500 203.940 1.00 93.04 120 PRO G N 1
ATOM 10737 C CA . PRO G 3 146 ? 233.652 179.507 202.925 1.00 93.01 120 PRO G CA 1
ATOM 10738 C C . PRO G 3 146 ? 232.631 180.522 203.413 1.00 92.98 120 PRO G C 1
ATOM 10739 O O . PRO G 3 146 ? 232.657 181.695 203.022 1.00 93.84 120 PRO G O 1
ATOM 10743 N N . CYS G 3 147 ? 231.736 180.096 204.319 1.00 96.07 121 CYS G N 1
ATOM 10744 C CA . CYS G 3 147 ? 230.696 181.002 204.805 1.00 99.10 121 CYS G CA 1
ATOM 10745 C C . CYS G 3 147 ? 231.255 182.086 205.707 1.00 101.84 121 CYS G C 1
ATOM 10746 O O . CYS G 3 147 ? 230.703 183.190 205.751 1.00 104.55 121 CYS G O 1
ATOM 10749 N N . ARG G 3 148 ? 232.332 181.789 206.440 1.00 104.73 122 ARG G N 1
ATOM 10750 C CA . ARG G 3 148 ? 233.032 182.800 207.234 1.00 103.67 122 ARG G CA 1
ATOM 10751 C C . ARG G 3 148 ? 232.122 183.452 208.266 1.00 107.13 122 ARG G C 1
ATOM 10752 O O . ARG G 3 148 ? 231.783 184.651 208.203 1.00 109.01 122 ARG G O 1
ATOM 10760 N N . ASP G 3 149 ? 231.701 182.626 209.226 1.00 109.50 123 ASP G N 1
ATOM 10761 C CA . ASP G 3 149 ? 230.943 182.995 210.443 1.00 109.80 123 ASP G CA 1
ATOM 10762 C C . ASP G 3 149 ? 229.453 183.228 210.210 1.00 107.84 123 ASP G C 1
ATOM 10763 O O . ASP G 3 149 ? 228.711 183.398 211.196 1.00 105.62 123 ASP G O 1
ATOM 10768 N N . ARG G 3 150 ? 228.978 183.210 208.974 1.00 103.63 124 ARG G N 1
ATOM 10769 C CA . ARG G 3 150 ? 227.544 183.266 208.746 1.00 102.58 124 ARG G CA 1
ATOM 10770 C C . ARG G 3 150 ? 226.858 182.005 209.283 1.00 105.13 124 ARG G C 1
ATOM 10771 O O . ARG G 3 150 ? 227.448 180.923 209.314 1.00 105.98 124 ARG G O 1
ATOM 10779 N N . VAL G 3 151 ? 225.603 182.156 209.688 1.00 100.63 125 VAL G N 1
ATOM 10780 C CA . VAL G 3 151 ? 224.823 181.033 210.225 1.00 98.55 125 VAL G CA 1
ATOM 10781 C C . VAL G 3 151 ? 223.889 180.526 209.149 1.00 98.75 125 VAL G C 1
ATOM 10782 O O . VAL G 3 151 ? 223.013 181.243 208.666 1.00 101.98 125 VAL G O 1
ATOM 10786 N N . VAL G 3 152 ? 224.114 179.285 208.728 1.00 88.09 126 VAL G N 1
ATOM 10787 C CA . VAL G 3 152 ? 223.276 178.660 207.704 1.00 87.51 126 VAL G CA 1
ATOM 10788 C C . VAL G 3 152 ? 222.916 177.263 208.196 1.00 89.02 126 VAL G C 1
ATOM 10789 O O . VAL G 3 152 ? 223.543 176.701 209.091 1.00 86.69 126 VAL G O 1
ATOM 10793 N N . GLU G 3 153 ? 221.877 176.693 207.572 1.00 87.51 127 GLU G N 1
ATOM 10794 C CA . GLU G 3 153 ? 221.367 175.375 207.930 1.00 84.55 127 GLU G CA 1
ATOM 10795 C C . GLU G 3 153 ? 221.242 174.518 206.681 1.00 88.03 127 GLU G C 1
ATOM 10796 O O . GLU G 3 153 ? 221.029 175.008 205.577 1.00 89.74 127 GLU G O 1
ATOM 10802 N N . GLU G 3 154 ? 221.356 173.206 206.892 1.00 84.86 128 GLU G N 1
ATOM 10803 C CA . GLU G 3 154 ? 221.242 172.214 205.816 1.00 78.90 128 GLU G CA 1
ATOM 10804 C C . GLU G 3 154 ? 219.776 172.006 205.499 1.00 83.97 128 GLU G C 1
ATOM 10805 O O . GLU G 3 154 ? 219.018 171.450 206.306 1.00 86.44 128 GLU G O 1
ATOM 10811 N N . SER G 3 155 ? 219.374 172.384 204.294 1.00 68.84 129 SER G N 1
ATOM 10812 C CA . SER G 3 155 ? 217.972 172.269 203.902 1.00 66.75 129 SER G CA 1
ATOM 10813 C C . SER G 3 155 ? 217.646 170.852 203.465 1.00 72.47 129 SER G C 1
ATOM 10814 O O . SER G 3 155 ? 218.279 170.304 202.570 1.00 84.88 129 SER G O 1
ATOM 10817 N N . GLU G 3 156 ? 216.644 170.262 204.117 1.00 65.86 130 GLU G N 1
ATOM 10818 C CA . GLU G 3 156 ? 216.224 168.922 203.758 1.00 67.13 130 GLU G CA 1
ATOM 10819 C C . GLU G 3 156 ? 215.414 168.929 202.465 1.00 68.39 130 GLU G C 1
ATOM 10820 O O . GLU G 3 156 ? 215.492 167.965 201.702 1.00 72.32 130 GLU G O 1
ATOM 10826 N N . LEU G 3 157 ? 214.684 170.002 202.198 1.00 63.11 131 LEU G N 1
ATOM 10827 C CA . LEU G 3 157 ? 213.898 170.088 200.967 1.00 63.52 131 LEU G CA 1
ATOM 10828 C C . LEU G 3 157 ? 214.791 170.007 199.745 1.00 68.07 131 LEU G C 1
ATOM 10829 O O . LEU G 3 157 ? 214.451 169.322 198.774 1.00 67.42 131 LEU G O 1
ATOM 10834 N N . ALA G 3 158 ? 215.921 170.695 199.780 1.00 67.57 132 ALA G N 1
ATOM 10835 C CA . ALA G 3 158 ? 216.822 170.769 198.630 1.00 61.47 132 ALA G CA 1
ATOM 10836 C C . ALA G 3 158 ? 217.859 169.654 198.615 1.00 61.56 132 ALA G C 1
ATOM 10837 O O . ALA G 3 158 ? 218.685 169.606 197.702 1.00 68.14 132 ALA G O 1
ATOM 10839 N N . ARG G 3 159 ? 217.868 168.771 199.612 1.00 59.18 133 ARG G N 1
ATOM 10840 C CA . ARG G 3 159 ? 218.815 167.667 199.641 1.00 55.57 133 ARG G CA 1
ATOM 10841 C C . ARG G 3 159 ? 218.377 166.530 198.723 1.00 59.44 133 ARG G C 1
ATOM 10842 O O . ARG G 3 159 ? 219.220 165.751 198.282 1.00 62.56 133 ARG G O 1
ATOM 10850 N N . THR G 3 160 ? 217.082 166.398 198.426 1.00 60.92 134 THR G N 1
ATOM 10851 C CA . THR G 3 160 ? 216.581 165.333 197.567 1.00 61.53 134 THR G CA 1
ATOM 10852 C C . THR G 3 160 ? 216.010 165.854 196.253 1.00 63.16 134 THR G C 1
ATOM 10853 O O . THR G 3 160 ? 215.344 165.100 195.555 1.00 60.34 134 THR G O 1
ATOM 10857 N N . ALA G 3 161 ? 216.255 167.111 195.894 1.00 61.35 135 ALA G N 1
ATOM 10858 C CA . ALA G 3 161 ? 215.736 167.632 194.628 1.00 52.24 135 ALA G CA 1
ATOM 10859 C C . ALA G 3 161 ? 216.352 166.928 193.424 1.00 53.73 135 ALA G C 1
ATOM 10860 O O . ALA G 3 161 ? 217.563 166.658 193.399 1.00 56.37 135 ALA G O 1
ATOM 10862 N N . GLY G 3 162 ? 215.504 166.631 192.437 1.00 52.26 136 GLY G N 1
ATOM 10863 C CA . GLY G 3 162 ? 215.981 166.003 191.208 1.00 43.86 136 GLY G CA 1
ATOM 10864 C C . GLY G 3 162 ? 215.681 164.530 191.129 1.00 53.58 136 GLY G C 1
ATOM 10865 O O . GLY G 3 162 ? 216.538 163.753 190.684 1.00 59.68 136 GLY G O 1
ATOM 10866 N N . TYR G 3 163 ? 214.484 164.133 191.505 1.00 57.01 137 TYR G N 1
ATOM 10867 C CA . TYR G 3 163 ? 214.126 162.710 191.522 1.00 45.52 137 TYR G CA 1
ATOM 10868 C C . TYR G 3 163 ? 214.085 162.133 190.109 1.00 50.28 137 TYR G C 1
ATOM 10869 O O . TYR G 3 163 ? 213.571 162.754 189.171 1.00 58.33 137 TYR G O 1
ATOM 10878 N N . GLY G 3 164 ? 214.582 160.909 189.965 1.00 41.68 138 GLY G N 1
ATOM 10879 C CA . GLY G 3 164 ? 214.423 160.192 188.727 1.00 39.31 138 GLY G CA 1
ATOM 10880 C C . GLY G 3 164 ? 213.025 159.614 188.578 1.00 50.24 138 GLY G C 1
ATOM 10881 O O . GLY G 3 164 ? 212.445 159.060 189.527 1.00 63.24 138 GLY G O 1
ATOM 10882 N N . ILE G 3 165 ? 212.486 159.692 187.364 1.00 54.79 139 ILE G N 1
ATOM 10883 C CA . ILE G 3 165 ? 211.090 159.341 187.093 1.00 47.44 139 ILE G CA 1
ATOM 10884 C C . ILE G 3 165 ? 211.036 158.370 185.918 1.00 49.79 139 ILE G C 1
ATOM 10885 O O . ILE G 3 165 ? 211.477 158.704 184.822 1.00 66.90 139 ILE G O 1
ATOM 10890 N N . ASN G 3 166 ? 210.478 157.180 186.147 1.00 45.51 140 ASN G N 1
ATOM 10891 C CA . ASN G 3 166 ? 210.203 156.267 185.047 1.00 49.82 140 ASN G CA 1
ATOM 10892 C C . ASN G 3 166 ? 209.016 156.760 184.248 1.00 53.11 140 ASN G C 1
ATOM 10893 O O . ASN G 3 166 ? 207.982 157.105 184.823 1.00 61.37 140 ASN G O 1
ATOM 10898 N N . ILE G 3 167 ? 209.129 156.728 182.915 1.00 59.72 141 ILE G N 1
ATOM 10899 C CA . ILE G 3 167 ? 208.076 157.311 182.084 1.00 55.13 141 ILE G CA 1
ATOM 10900 C C . ILE G 3 167 ? 206.787 156.507 182.162 1.00 63.74 141 ILE G C 1
ATOM 10901 O O . ILE G 3 167 ? 205.686 157.061 181.998 1.00 67.54 141 ILE G O 1
ATOM 10906 N N . LEU G 3 168 ? 206.868 155.203 182.415 1.00 70.04 142 LEU G N 1
ATOM 10907 C CA . LEU G 3 168 ? 205.690 154.355 182.560 1.00 67.82 142 LEU G CA 1
ATOM 10908 C C . LEU G 3 168 ? 205.316 154.286 184.043 1.00 68.46 142 LEU G C 1
ATOM 10909 O O . LEU G 3 168 ? 206.021 153.644 184.821 1.00 71.24 142 LEU G O 1
ATOM 10914 N N . GLY G 3 169 ? 204.188 154.918 184.407 1.00 68.55 143 GLY G N 1
ATOM 10915 C CA . GLY G 3 169 ? 203.668 154.926 185.750 1.00 72.98 143 GLY G CA 1
ATOM 10916 C C . GLY G 3 169 ? 204.034 156.156 186.561 1.00 72.74 143 GLY G C 1
ATOM 10917 O O . GLY G 3 169 ? 203.381 156.426 187.578 1.00 78.00 143 GLY G O 1
ATOM 10918 N N . MET G 3 170 ? 205.030 156.920 186.148 1.00 65.69 144 MET G N 1
ATOM 10919 C CA . MET G 3 170 ? 205.386 158.186 186.770 1.00 66.68 144 MET G CA 1
ATOM 10920 C C . MET G 3 170 ? 205.699 157.997 188.260 1.00 70.27 144 MET G C 1
ATOM 10921 O O . MET G 3 170 ? 205.269 158.780 189.105 1.00 71.19 144 MET G O 1
ATOM 10926 N N . ASP G 3 171 ? 206.505 156.984 188.566 1.00 67.55 145 ASP G N 1
ATOM 10927 C CA . ASP G 3 171 ? 206.925 156.727 189.936 1.00 68.14 145 ASP G CA 1
ATOM 10928 C C . ASP G 3 171 ? 208.285 157.373 190.203 1.00 67.77 145 ASP G C 1
ATOM 10929 O O . ASP G 3 171 ? 209.271 157.005 189.551 1.00 70.21 145 ASP G O 1
ATOM 10934 N N . PRO G 3 172 ? 208.399 158.298 191.150 1.00 54.62 146 PRO G N 1
ATOM 10935 C CA . PRO G 3 172 ? 209.716 158.899 191.444 1.00 49.58 146 PRO G CA 1
ATOM 10936 C C . PRO G 3 172 ? 210.699 157.904 192.035 1.00 53.75 146 PRO G C 1
ATOM 10937 O O . PRO G 3 172 ? 210.329 156.943 192.718 1.00 56.67 146 PRO G O 1
ATOM 10941 N N . LEU G 3 173 ? 211.985 158.150 191.767 1.00 55.16 147 LEU G N 1
ATOM 10942 C CA . LEU G 3 173 ? 213.088 157.297 192.170 1.00 45.28 147 LEU G CA 1
ATOM 10943 C C . LEU G 3 173 ? 214.117 158.133 192.936 1.00 53.43 147 LEU G C 1
ATOM 10944 O O . LEU G 3 173 ? 213.892 159.317 193.197 1.00 60.30 147 LEU G O 1
ATOM 10949 N N . SER G 3 174 ? 215.246 157.523 193.286 1.00 58.15 148 SER G N 1
ATOM 10950 C CA . SER G 3 174 ? 216.299 158.272 193.956 1.00 56.25 148 SER G CA 1
ATOM 10951 C C . SER G 3 174 ? 216.960 159.227 192.975 1.00 53.88 148 SER G C 1
ATOM 10952 O O . SER G 3 174 ? 217.078 158.932 191.788 1.00 58.14 148 SER G O 1
ATOM 10955 N N . THR G 3 175 ? 217.385 160.375 193.482 1.00 54.03 149 THR G N 1
ATOM 10956 C CA . THR G 3 175 ? 218.020 161.354 192.636 1.00 58.66 149 THR G CA 1
ATOM 10957 C C . THR G 3 175 ? 219.445 160.934 192.278 1.00 61.59 149 THR G C 1
ATOM 10958 O O . THR G 3 175 ? 220.194 160.487 193.145 1.00 59.52 149 THR G O 1
ATOM 10962 N N . PRO G 3 176 ? 219.849 161.081 191.005 1.00 60.66 150 PRO G N 1
ATOM 10963 C CA . PRO G 3 176 ? 221.237 160.804 190.609 1.00 55.05 150 PRO G CA 1
ATOM 10964 C C . PRO G 3 176 ? 222.243 161.810 191.121 1.00 58.25 150 PRO G C 1
ATOM 10965 O O . PRO G 3 176 ? 223.446 161.538 191.043 1.00 56.67 150 PRO G O 1
ATOM 10969 N N . PHE G 3 177 ? 221.807 162.941 191.643 1.00 57.54 151 PHE G N 1
ATOM 10970 C CA . PHE G 3 177 ? 222.734 164.035 191.915 1.00 49.54 151 PHE G CA 1
ATOM 10971 C C . PHE G 3 177 ? 223.352 163.899 193.304 1.00 59.38 151 PHE G C 1
ATOM 10972 O O . PHE G 3 177 ? 222.868 163.172 194.170 1.00 64.59 151 PHE G O 1
ATOM 10980 N N . ASP G 3 178 ? 224.421 164.650 193.509 1.00 59.48 152 ASP G N 1
ATOM 10981 C CA . ASP G 3 178 ? 225.089 164.687 194.790 1.00 53.88 152 ASP G CA 1
ATOM 10982 C C . ASP G 3 178 ? 224.956 166.107 195.344 1.00 62.99 152 ASP G C 1
ATOM 10983 O O . ASP G 3 178 ? 225.697 167.005 194.940 1.00 65.23 152 ASP G O 1
ATOM 10988 N N . ASN G 3 179 ? 224.020 166.298 196.265 1.00 64.75 153 ASN G N 1
ATOM 10989 C CA . ASN G 3 179 ? 223.642 167.620 196.751 1.00 55.98 153 ASN G CA 1
ATOM 10990 C C . ASN G 3 179 ? 224.409 168.030 197.983 1.00 59.52 153 ASN G C 1
ATOM 10991 O O . ASN G 3 179 ? 224.028 169.002 198.645 1.00 66.62 153 ASN G O 1
ATOM 10996 N N . GLU G 3 180 ? 225.474 167.312 198.334 1.00 67.50 154 GLU G N 1
ATOM 10997 C CA . GLU G 3 180 ? 226.387 167.732 199.381 1.00 65.55 154 GLU G CA 1
ATOM 10998 C C . GLU G 3 180 ? 227.607 168.465 198.858 1.00 68.94 154 GLU G C 1
ATOM 10999 O O . GLU G 3 180 ? 228.495 168.803 199.646 1.00 72.52 154 GLU G O 1
ATOM 11005 N N . PHE G 3 181 ? 227.659 168.720 197.556 1.00 52.91 155 PHE G N 1
ATOM 11006 C CA . PHE G 3 181 ? 228.775 169.420 196.953 1.00 48.99 155 PHE G CA 1
ATOM 11007 C C . PHE G 3 181 ? 228.389 170.881 196.747 1.00 59.97 155 PHE G C 1
ATOM 11008 O O . PHE G 3 181 ? 227.346 171.165 196.145 1.00 63.23 155 PHE G O 1
ATOM 11016 N N . TYR G 3 182 ? 229.168 171.799 197.335 1.00 60.81 156 TYR G N 1
ATOM 11017 C CA . TYR G 3 182 ? 228.889 173.218 197.320 1.00 56.11 156 TYR G CA 1
ATOM 11018 C C . TYR G 3 182 ? 229.864 174.024 196.474 1.00 55.32 156 TYR G C 1
ATOM 11019 O O . TYR G 3 182 ? 229.581 175.184 196.176 1.00 53.78 156 TYR G O 1
ATOM 11028 N N . ASN G 3 183 ? 231.000 173.443 196.080 1.00 59.35 157 ASN G N 1
ATOM 11029 C CA . ASN G 3 183 ? 232.018 174.104 195.243 1.00 59.68 157 ASN G CA 1
ATOM 11030 C C . ASN G 3 183 ? 232.561 175.392 195.855 1.00 67.25 157 ASN G C 1
ATOM 11031 O O . ASN G 3 183 ? 232.843 176.364 195.155 1.00 69.72 157 ASN G O 1
ATOM 11036 N N . GLY G 3 184 ? 232.656 175.448 197.178 1.00 64.42 158 GLY G N 1
ATOM 11037 C CA . GLY G 3 184 ? 233.286 176.578 197.835 1.00 61.79 158 GLY G CA 1
ATOM 11038 C C . GLY G 3 184 ? 232.524 177.892 197.742 1.00 65.96 158 GLY G C 1
ATOM 11039 O O . GLY G 3 184 ? 233.150 178.935 197.530 1.00 73.54 158 GLY G O 1
ATOM 11040 N N . LEU G 3 185 ? 231.203 177.858 197.852 1.00 63.58 159 LEU G N 1
ATOM 11041 C CA . LEU G 3 185 ? 230.374 179.044 197.853 1.00 60.91 159 LEU G CA 1
ATOM 11042 C C . LEU G 3 185 ? 229.353 178.927 198.977 1.00 64.79 159 LEU G C 1
ATOM 11043 O O . LEU G 3 185 ? 229.053 177.817 199.439 1.00 70.71 159 LEU G O 1
ATOM 11048 N N . CYS G 3 186 ? 228.825 180.058 199.409 1.00 64.63 160 CYS G N 1
ATOM 11049 C CA . CYS G 3 186 ? 227.906 180.131 200.537 1.00 64.30 160 CYS G CA 1
ATOM 11050 C C . CYS G 3 186 ? 226.612 180.850 200.157 1.00 69.51 160 CYS G C 1
ATOM 11051 O O . CYS G 3 186 ? 226.180 181.812 200.802 1.00 70.83 160 CYS G O 1
ATOM 11054 N N . ASN G 3 187 ? 225.983 180.385 199.081 1.00 68.57 161 ASN G N 1
ATOM 11055 C CA . ASN G 3 187 ? 224.684 180.927 198.722 1.00 61.22 161 ASN G CA 1
ATOM 11056 C C . ASN G 3 187 ? 223.635 180.483 199.704 1.00 66.51 161 ASN G C 1
ATOM 11057 O O . ASN G 3 187 ? 223.637 179.327 200.141 1.00 72.73 161 ASN G O 1
ATOM 11062 N N . ARG G 3 188 ? 222.740 181.393 200.064 1.00 60.22 162 ARG G N 1
ATOM 11063 C CA . ARG G 3 188 ? 221.742 181.107 201.088 1.00 59.74 162 ARG G CA 1
ATOM 11064 C C . ARG G 3 188 ? 220.429 181.761 200.681 1.00 64.93 162 ARG G C 1
ATOM 11065 O O . ARG G 3 188 ? 220.365 182.540 199.723 1.00 75.04 162 ARG G O 1
ATOM 11073 N N . ASP G 3 189 ? 219.366 181.439 201.419 1.00 67.83 163 ASP G N 1
ATOM 11074 C CA . ASP G 3 189 ? 218.035 181.975 201.187 1.00 69.78 163 ASP G CA 1
ATOM 11075 C C . ASP G 3 189 ? 217.174 181.813 202.438 1.00 68.14 163 ASP G C 1
ATOM 11076 O O . ASP G 3 189 ? 217.418 180.925 203.252 1.00 70.94 163 ASP G O 1
ATOM 11081 N N . ARG G 3 190 ? 216.170 182.678 202.551 1.00 71.46 164 ARG G N 1
ATOM 11082 C CA . ARG G 3 190 ? 215.370 182.830 203.767 1.00 69.08 164 ARG G CA 1
ATOM 11083 C C . ARG G 3 190 ? 213.992 182.216 203.580 1.00 68.67 164 ARG G C 1
ATOM 11084 O O . ARG G 3 190 ? 213.406 182.286 202.498 1.00 69.36 164 ARG G O 1
ATOM 11092 N N . ASP G 3 191 ? 213.500 181.571 204.633 1.00 77.71 165 ASP G N 1
ATOM 11093 C CA . ASP G 3 191 ? 212.150 181.044 204.682 1.00 77.56 165 ASP G CA 1
ATOM 11094 C C . ASP G 3 191 ? 211.299 181.946 205.554 1.00 82.59 165 ASP G C 1
ATOM 11095 O O . ASP G 3 191 ? 211.644 182.190 206.714 1.00 82.25 165 ASP G O 1
ATOM 11100 N N . GLY G 3 192 ? 210.206 182.449 204.999 1.00 75.43 166 GLY G N 1
ATOM 11101 C CA . GLY G 3 192 ? 209.419 183.424 205.734 1.00 73.71 166 GLY G CA 1
ATOM 11102 C C . GLY G 3 192 ? 208.783 182.869 206.988 1.00 77.71 166 GLY G C 1
ATOM 11103 O O . GLY G 3 192 ? 208.726 183.548 208.006 1.00 77.74 166 GLY G O 1
ATOM 11104 N N . ASN G 3 193 ? 208.294 181.627 206.936 1.00 78.18 167 ASN G N 1
ATOM 11105 C CA . ASN G 3 193 ? 207.550 181.084 208.097 1.00 73.10 167 ASN G CA 1
ATOM 11106 C C . ASN G 3 193 ? 208.468 180.930 209.324 1.00 76.36 167 ASN G C 1
ATOM 11107 O O . ASN G 3 193 ? 208.058 181.229 210.454 1.00 77.14 167 ASN G O 1
ATOM 11112 N N . THR G 3 194 ? 209.722 180.523 209.106 1.00 86.51 168 THR G N 1
ATOM 11113 C CA . THR G 3 194 ? 210.635 180.220 210.225 1.00 84.40 168 THR G CA 1
ATOM 11114 C C . THR G 3 194 ? 211.741 181.252 210.402 1.00 82.55 168 THR G C 1
ATOM 11115 O O . THR G 3 194 ? 212.409 181.216 211.441 1.00 81.97 168 THR G O 1
ATOM 11119 N N . LEU G 3 195 ? 211.924 182.178 209.469 1.00 79.79 169 LEU G N 1
ATOM 11120 C CA . LEU G 3 195 ? 212.958 183.213 209.527 1.00 80.80 169 LEU G CA 1
ATOM 11121 C C . LEU G 3 195 ? 214.362 182.620 209.724 1.00 79.47 169 LEU G C 1
ATOM 11122 O O . LEU G 3 195 ? 215.216 183.171 210.425 1.00 77.60 169 LEU G O 1
ATOM 11127 N N . THR G 3 196 ? 214.636 181.531 209.034 1.00 76.74 170 THR G N 1
ATOM 11128 C CA . THR G 3 196 ? 215.940 180.884 209.080 1.00 76.79 170 THR G CA 1
ATOM 11129 C C . THR G 3 196 ? 216.494 180.771 207.677 1.00 75.52 170 THR G C 1
ATOM 11130 O O . THR G 3 196 ? 215.737 180.594 206.733 1.00 75.16 170 THR G O 1
ATOM 11134 N N . TYR G 3 197 ? 217.797 180.900 207.552 1.00 68.04 171 TYR G N 1
ATOM 11135 C CA . TYR G 3 197 ? 218.460 180.859 206.260 1.00 66.15 171 TYR G CA 1
ATOM 11136 C C . TYR G 3 197 ? 218.998 179.452 205.991 1.00 71.88 171 TYR G C 1
ATOM 11137 O O . TYR G 3 197 ? 219.676 178.870 206.826 1.00 76.21 171 TYR G O 1
ATOM 11146 N N . TYR G 3 198 ? 218.673 178.916 204.814 1.00 64.82 172 TYR G N 1
ATOM 11147 C CA . TYR G 3 198 ? 219.034 177.570 204.406 1.00 57.32 172 TYR G CA 1
ATOM 11148 C C . TYR G 3 198 ? 220.079 177.647 203.300 1.00 58.46 172 TYR G C 1
ATOM 11149 O O . TYR G 3 198 ? 219.917 178.423 202.356 1.00 63.90 172 TYR G O 1
ATOM 11158 N N . ARG G 3 199 ? 221.143 176.869 203.432 1.00 58.87 173 ARG G N 1
ATOM 11159 C CA . ARG G 3 199 ? 222.192 176.868 202.422 1.00 61.06 173 ARG G CA 1
ATOM 11160 C C . ARG G 3 199 ? 221.709 176.174 201.137 1.00 60.44 173 ARG G C 1
ATOM 11161 O O . ARG G 3 199 ? 220.879 175.263 201.188 1.00 65.01 173 ARG G O 1
ATOM 11169 N N . ARG G 3 200 ? 222.222 176.613 199.998 1.00 46.87 174 ARG G N 1
ATOM 11170 C CA . ARG G 3 200 ? 221.747 176.144 198.731 1.00 46.31 174 ARG G CA 1
ATOM 11171 C C . ARG G 3 200 ? 222.840 175.335 198.042 1.00 52.01 174 ARG G C 1
ATOM 11172 O O . ARG G 3 200 ? 223.932 175.857 197.834 1.00 61.64 174 ARG G O 1
ATOM 11180 N N . PRO G 3 201 ? 222.581 174.080 197.646 1.00 50.23 175 PRO G N 1
ATOM 11181 C CA . PRO G 3 201 ? 223.631 173.253 197.048 1.00 40.71 175 PRO G CA 1
ATOM 11182 C C . PRO G 3 201 ? 224.082 173.808 195.703 1.00 48.55 175 PRO G C 1
ATOM 11183 O O . PRO G 3 201 ? 223.424 174.665 195.109 1.00 55.77 175 PRO G O 1
ATOM 11187 N N . TRP G 3 202 ? 225.212 173.286 195.206 1.00 42.95 176 TRP G N 1
ATOM 11188 C CA . TRP G 3 202 ? 225.754 173.733 193.927 1.00 43.82 176 TRP G CA 1
ATOM 11189 C C . TRP G 3 202 ? 224.854 173.304 192.778 1.00 44.70 176 TRP G C 1
ATOM 11190 O O . TRP G 3 202 ? 224.662 174.066 191.817 1.00 40.96 176 TRP G O 1
ATOM 11201 N N . ASN G 3 203 ? 224.339 172.061 192.832 1.00 52.35 177 ASN G N 1
ATOM 11202 C CA . ASN G 3 203 ? 223.553 171.548 191.721 1.00 36.89 177 ASN G CA 1
ATOM 11203 C C . ASN G 3 203 ? 222.220 172.271 191.567 1.00 43.91 177 ASN G C 1
ATOM 11204 O O . ASN G 3 203 ? 221.648 172.257 190.487 1.00 52.31 177 ASN G O 1
ATOM 11209 N N . VAL G 3 204 ? 221.722 172.916 192.622 1.00 43.08 178 VAL G N 1
ATOM 11210 C CA . VAL G 3 204 ? 220.389 173.526 192.567 1.00 31.67 178 VAL G CA 1
ATOM 11211 C C . VAL G 3 204 ? 220.536 174.957 192.085 1.00 29.38 178 VAL G C 1
ATOM 11212 O O . VAL G 3 204 ? 221.184 175.774 192.752 1.00 50.41 178 VAL G O 1
ATOM 11216 N N . ALA G 3 205 ? 219.881 175.273 190.962 1.00 27.90 179 ALA G N 1
ATOM 11217 C CA . ALA G 3 205 ? 219.981 176.568 190.325 1.00 35.91 179 ALA G CA 1
ATOM 11218 C C . ALA G 3 205 ? 218.858 177.523 190.715 1.00 47.78 179 ALA G C 1
ATOM 11219 O O . ALA G 3 205 ? 218.826 178.648 190.202 1.00 45.31 179 ALA G O 1
ATOM 11221 N N . SER G 3 206 ? 217.952 177.103 191.596 1.00 53.05 180 SER G N 1
ATOM 11222 C CA . SER G 3 206 ? 216.859 177.944 192.054 1.00 39.65 180 SER G CA 1
ATOM 11223 C C . SER G 3 206 ? 216.231 177.310 193.278 1.00 49.87 180 SER G C 1
ATOM 11224 O O . SER G 3 206 ? 216.114 176.082 193.347 1.00 63.74 180 SER G O 1
ATOM 11227 N N . LEU G 3 207 ? 215.860 178.142 194.246 1.00 47.70 181 LEU G N 1
ATOM 11228 C CA . LEU G 3 207 ? 215.200 177.650 195.455 1.00 39.98 181 LEU G CA 1
ATOM 11229 C C . LEU G 3 207 ? 214.330 178.764 196.006 1.00 50.60 181 LEU G C 1
ATOM 11230 O O . LEU G 3 207 ? 214.847 179.662 196.656 1.00 61.68 181 LEU G O 1
ATOM 11235 N N . ILE G 3 208 ? 213.021 178.682 195.787 1.00 48.73 182 ILE G N 1
ATOM 11236 C CA . ILE G 3 208 ? 212.109 179.767 196.143 1.00 49.19 182 ILE G CA 1
ATOM 11237 C C . ILE G 3 208 ? 211.004 179.202 197.027 1.00 52.24 182 ILE G C 1
ATOM 11238 O O . ILE G 3 208 ? 210.214 178.367 196.587 1.00 59.63 182 ILE G O 1
ATOM 11243 N N . TYR G 3 209 ? 210.946 179.687 198.256 1.00 54.42 183 TYR G N 1
ATOM 11244 C CA . TYR G 3 209 ? 209.848 179.380 199.157 1.00 49.98 183 TYR G CA 1
ATOM 11245 C C . TYR G 3 209 ? 208.722 180.381 198.938 1.00 54.32 183 TYR G C 1
ATOM 11246 O O . TYR G 3 209 ? 208.931 181.611 198.942 1.00 63.17 183 TYR G O 1
ATOM 11255 N N . GLU G 3 210 ? 207.520 179.844 198.710 1.00 59.27 184 GLU G N 1
ATOM 11256 C CA . GLU G 3 210 ? 206.349 180.665 198.419 1.00 61.36 184 GLU G CA 1
ATOM 11257 C C . GLU G 3 210 ? 205.139 179.993 199.022 1.00 65.84 184 GLU G C 1
ATOM 11258 O O . GLU G 3 210 ? 205.113 178.772 199.213 1.00 74.65 184 GLU G O 1
ATOM 11264 N N . THR G 3 211 ? 204.120 180.789 199.304 1.00 48.44 185 THR G N 1
ATOM 11265 C CA . THR G 3 211 ? 202.880 180.307 199.908 1.00 45.95 185 THR G CA 1
ATOM 11266 C C . THR G 3 211 ? 201.745 180.570 198.940 1.00 50.57 185 THR G C 1
ATOM 11267 O O . THR G 3 211 ? 201.474 181.719 198.592 1.00 59.72 185 THR G O 1
ATOM 11271 N N . LYS G 3 212 ? 201.075 179.495 198.548 1.00 48.84 186 LYS G N 1
ATOM 11272 C CA . LYS G 3 212 ? 199.957 179.647 197.627 1.00 46.85 186 LYS G CA 1
ATOM 11273 C C . LYS G 3 212 ? 199.078 178.408 197.725 1.00 48.76 186 LYS G C 1
ATOM 11274 O O . LYS G 3 212 ? 199.546 177.301 197.996 1.00 58.75 186 LYS G O 1
ATOM 11280 N N . GLY G 3 213 ? 197.804 178.618 197.457 1.00 46.26 187 GLY G N 1
ATOM 11281 C CA . GLY G 3 213 ? 196.865 177.498 197.444 1.00 50.16 187 GLY G CA 1
ATOM 11282 C C . GLY G 3 213 ? 195.711 177.708 196.478 1.00 53.79 187 GLY G C 1
ATOM 11283 O O . GLY G 3 213 ? 195.457 178.817 195.989 1.00 69.84 187 GLY G O 1
ATOM 11284 N N . GLU G 3 214 ? 195.000 176.609 196.221 1.00 58.75 188 GLU G N 1
ATOM 11285 C CA . GLU G 3 214 ? 193.878 176.614 195.279 1.00 56.28 188 GLU G CA 1
ATOM 11286 C C . GLU G 3 214 ? 192.750 175.748 195.798 1.00 65.82 188 GLU G C 1
ATOM 11287 O O . GLU G 3 214 ? 192.930 174.863 196.646 1.00 79.71 188 GLU G O 1
ATOM 11293 N N . LYS G 3 215 ? 191.559 176.001 195.247 1.00 55.08 189 LYS G N 1
ATOM 11294 C CA . LYS G 3 215 ? 190.352 175.273 195.607 1.00 50.22 189 LYS G CA 1
ATOM 11295 C C . LYS G 3 215 ? 189.398 175.325 194.418 1.00 55.29 189 LYS G C 1
ATOM 11296 O O . LYS G 3 215 ? 189.481 176.213 193.574 1.00 71.36 189 LYS G O 1
ATOM 11302 N N . ASN G 3 216 ? 188.506 174.329 194.355 1.00 52.38 190 ASN G N 1
ATOM 11303 C CA . ASN G 3 216 ? 187.576 174.213 193.242 1.00 57.55 190 ASN G CA 1
ATOM 11304 C C . ASN G 3 216 ? 186.373 173.374 193.651 1.00 66.03 190 ASN G C 1
ATOM 11305 O O . ASN G 3 216 ? 186.492 172.451 194.471 1.00 77.54 190 ASN G O 1
ATOM 11310 N N . PHE G 3 217 ? 185.212 173.728 193.105 1.00 61.15 191 PHE G N 1
ATOM 11311 C CA . PHE G 3 217 ? 183.948 173.078 193.450 1.00 59.46 191 PHE G CA 1
ATOM 11312 C C . PHE G 3 217 ? 183.028 173.206 192.251 1.00 65.64 191 PHE G C 1
ATOM 11313 O O . PHE G 3 217 ? 182.418 174.260 192.054 1.00 79.20 191 PHE G O 1
ATOM 11321 N N . ARG G 3 218 ? 182.916 172.157 191.448 1.00 61.70 192 ARG G N 1
ATOM 11322 C CA . ARG G 3 218 ? 182.007 172.133 190.314 1.00 67.99 192 ARG G CA 1
ATOM 11323 C C . ARG G 3 218 ? 180.971 171.032 190.499 1.00 62.81 192 ARG G C 1
ATOM 11324 O O . ARG G 3 218 ? 181.318 169.884 190.760 1.00 71.86 192 ARG G O 1
ATOM 11332 N N . THR G 3 219 ? 179.699 171.386 190.358 1.00 55.82 193 THR G N 1
ATOM 11333 C CA . THR G 3 219 ? 178.611 170.429 190.454 1.00 59.15 193 THR G CA 1
ATOM 11334 C C . THR G 3 219 ? 177.638 170.610 189.294 1.00 57.43 193 THR G C 1
ATOM 11335 O O . THR G 3 219 ? 177.400 171.731 188.823 1.00 63.59 193 THR G O 1
ATOM 11339 N N . GLU G 3 220 ? 177.099 169.503 188.818 1.00 62.25 194 GLU G N 1
ATOM 11340 C CA . GLU G 3 220 ? 176.171 169.509 187.697 1.00 61.33 194 GLU G CA 1
ATOM 11341 C C . GLU G 3 220 ? 175.024 168.559 188.026 1.00 66.12 194 GLU G C 1
ATOM 11342 O O . GLU G 3 220 ? 175.202 167.542 188.697 1.00 78.60 194 GLU G O 1
ATOM 11348 N N . HIS G 3 221 ? 173.847 168.870 187.485 1.00 61.07 195 HIS G N 1
ATOM 11349 C CA . HIS G 3 221 ? 172.645 168.104 187.783 1.00 63.31 195 HIS G CA 1
ATOM 11350 C C . HIS G 3 221 ? 171.671 168.183 186.626 1.00 62.78 195 HIS G C 1
ATOM 11351 O O . HIS G 3 221 ? 171.332 169.301 186.179 1.00 78.84 195 HIS G O 1
ATOM 11358 N N . TYR G 3 222 ? 171.224 167.031 186.137 1.00 61.98 196 TYR G N 1
ATOM 11359 C CA . TYR G 3 222 ? 170.272 166.991 185.051 1.00 67.86 196 TYR G CA 1
ATOM 11360 C C . TYR G 3 222 ? 169.054 166.185 185.487 1.00 72.32 196 TYR G C 1
ATOM 11361 O O . TYR G 3 222 ? 169.171 165.265 186.296 1.00 82.31 196 TYR G O 1
ATOM 11370 N N . GLU G 3 223 ? 167.879 166.530 184.974 1.00 74.45 197 GLU G N 1
ATOM 11371 C CA . GLU G 3 223 ? 166.678 165.793 185.365 1.00 73.31 197 GLU G CA 1
ATOM 11372 C C . GLU G 3 223 ? 165.614 165.967 184.290 1.00 77.56 197 GLU G C 1
ATOM 11373 O O . GLU G 3 223 ? 165.164 167.083 184.024 1.00 90.22 197 GLU G O 1
ATOM 11379 N N . GLU G 3 224 ? 165.233 164.862 183.649 1.00 76.78 198 GLU G N 1
ATOM 11380 C CA . GLU G 3 224 ? 164.240 164.831 182.585 1.00 81.66 198 GLU G CA 1
ATOM 11381 C C . GLU G 3 224 ? 163.072 163.946 182.985 1.00 86.42 198 GLU G C 1
ATOM 11382 O O . GLU G 3 224 ? 163.278 162.806 183.420 1.00 95.75 198 GLU G O 1
ATOM 11388 N N . GLN G 3 225 ? 161.855 164.440 182.805 1.00 89.68 199 GLN G N 1
ATOM 11389 C CA . GLN G 3 225 ? 160.649 163.657 183.070 1.00 89.45 199 GLN G CA 1
ATOM 11390 C C . GLN G 3 225 ? 159.774 163.675 181.818 1.00 92.25 199 GLN G C 1
ATOM 11391 O O . GLN G 3 225 ? 159.292 164.733 181.394 1.00 100.62 199 GLN G O 1
ATOM 11397 N N . ILE G 3 226 ? 159.540 162.497 181.254 1.00 89.51 200 ILE G N 1
ATOM 11398 C CA . ILE G 3 226 ? 158.689 162.331 180.074 1.00 90.67 200 ILE G CA 1
ATOM 11399 C C . ILE G 3 226 ? 157.579 161.361 180.427 1.00 90.45 200 ILE G C 1
ATOM 11400 O O . ILE G 3 226 ? 157.832 160.300 180.997 1.00 96.74 200 ILE G O 1
ATOM 11405 N N . GLU G 3 227 ? 156.346 161.731 180.113 1.00 95.98 201 GLU G N 1
ATOM 11406 C CA . GLU G 3 227 ? 155.197 160.878 180.393 1.00 99.53 201 GLU G CA 1
ATOM 11407 C C . GLU G 3 227 ? 154.170 161.066 179.287 1.00 97.76 201 GLU G C 1
ATOM 11408 O O . GLU G 3 227 ? 154.130 162.108 178.629 1.00 100.59 201 GLU G O 1
ATOM 11414 N N . ALA G 3 228 ? 153.332 160.050 179.110 1.00 97.48 202 ALA G N 1
ATOM 11415 C CA . ALA G 3 228 ? 152.241 160.103 178.140 1.00 99.61 202 ALA G CA 1
ATOM 11416 C C . ALA G 3 228 ? 150.988 159.380 178.625 1.00 100.93 202 ALA G C 1
ATOM 11417 O O . ALA G 3 228 ? 149.860 159.739 178.280 1.00 103.96 202 ALA G O 1
ATOM 11419 N N . SER G 3 290 ? 149.037 153.898 180.084 1.00 117.05 233 SER G N 1
ATOM 11420 C CA . SER G 3 290 ? 149.812 154.987 180.630 1.00 119.11 233 SER G CA 1
ATOM 11421 C C . SER G 3 290 ? 151.303 154.861 180.341 1.00 119.28 233 SER G C 1
ATOM 11422 O O . SER G 3 290 ? 151.768 153.945 179.658 1.00 120.90 233 SER G O 1
ATOM 11425 N N . TYR G 3 291 ? 152.078 155.817 180.854 1.00 107.31 234 TYR G N 1
ATOM 11426 C CA . TYR G 3 291 ? 153.511 155.837 180.594 1.00 105.58 234 TYR G CA 1
ATOM 11427 C C . TYR G 3 291 ? 154.199 156.705 181.628 1.00 106.77 234 TYR G C 1
ATOM 11428 O O . TYR G 3 291 ? 153.581 157.582 182.247 1.00 109.85 234 TYR G O 1
ATOM 11437 N N . SER G 3 292 ? 155.493 156.483 181.792 1.00 101.57 235 SER G N 1
ATOM 11438 C CA . SER G 3 292 ? 156.294 157.254 182.743 1.00 100.15 235 SER G CA 1
ATOM 11439 C C . SER G 3 292 ? 157.758 157.147 182.364 1.00 100.19 235 SER G C 1
ATOM 11440 O O . SER G 3 292 ? 158.135 156.295 181.553 1.00 105.89 235 SER G O 1
ATOM 11443 N N . SER G 3 293 ? 158.571 158.044 182.943 1.00 90.77 236 SER G N 1
ATOM 11444 C CA . SER G 3 293 ? 160.000 158.076 182.718 1.00 93.31 236 SER G CA 1
ATOM 11445 C C . SER G 3 293 ? 160.611 159.072 183.671 1.00 97.07 236 SER G C 1
ATOM 11446 O O . SER G 3 293 ? 160.060 160.151 183.879 1.00 101.97 236 SER G O 1
ATOM 11449 N N . LYS G 3 294 ? 161.762 158.716 184.228 1.00 91.44 237 LYS G N 1
ATOM 11450 C CA . LYS G 3 294 ? 162.555 159.595 185.072 1.00 86.83 237 LYS G CA 1
ATOM 11451 C C . LYS G 3 294 ? 164.024 159.392 184.763 1.00 87.29 237 LYS G C 1
ATOM 11452 O O . LYS G 3 294 ? 164.491 158.256 184.639 1.00 94.51 237 LYS G O 1
ATOM 11458 N N . LYS G 3 295 ? 164.749 160.499 184.658 1.00 81.71 238 LYS G N 1
ATOM 11459 C CA . LYS G 3 295 ? 166.196 160.479 184.536 1.00 86.29 238 LYS G CA 1
ATOM 11460 C C . LYS G 3 295 ? 166.803 161.473 185.502 1.00 88.67 238 LYS G C 1
ATOM 11461 O O . LYS G 3 295 ? 166.234 162.552 185.732 1.00 94.98 238 LYS G O 1
ATOM 11467 N N . GLU G 3 296 ? 167.980 161.130 186.036 1.00 79.26 239 GLU G N 1
ATOM 11468 C CA . GLU G 3 296 ? 168.638 162.001 186.978 1.00 77.02 239 GLU G CA 1
ATOM 11469 C C . GLU G 3 296 ? 170.104 161.631 187.060 1.00 77.03 239 GLU G C 1
ATOM 11470 O O . GLU G 3 296 ? 170.467 160.463 187.164 1.00 85.41 239 GLU G O 1
ATOM 11476 N N . LYS G 3 297 ? 170.958 162.645 186.973 1.00 72.72 240 LYS G N 1
ATOM 11477 C CA . LYS G 3 297 ? 172.395 162.487 187.152 1.00 73.07 240 LYS G CA 1
ATOM 11478 C C . LYS G 3 297 ? 172.939 163.602 188.011 1.00 74.13 240 LYS G C 1
ATOM 11479 O O . LYS G 3 297 ? 172.395 164.694 188.034 1.00 86.96 240 LYS G O 1
ATOM 11485 N N . MET G 3 298 ? 173.993 163.292 188.763 1.00 69.58 241 MET G N 1
ATOM 11486 C CA . MET G 3 298 ? 174.611 164.236 189.666 1.00 69.20 241 MET G CA 1
ATOM 11487 C C . MET G 3 298 ? 176.113 164.001 189.677 1.00 73.69 241 MET G C 1
ATOM 11488 O O . MET G 3 298 ? 176.566 162.866 189.835 1.00 88.55 241 MET G O 1
ATOM 11493 N N . PHE G 3 299 ? 176.879 165.073 189.466 1.00 56.75 242 PHE G N 1
ATOM 11494 C CA . PHE G 3 299 ? 178.336 165.018 189.396 1.00 54.54 242 PHE G CA 1
ATOM 11495 C C . PHE G 3 299 ? 178.897 166.045 190.371 1.00 58.67 242 PHE G C 1
ATOM 11496 O O . PHE G 3 299 ? 178.376 167.157 190.469 1.00 68.81 242 PHE G O 1
ATOM 11504 N N . LEU G 3 300 ? 179.944 165.673 191.086 1.00 61.09 243 LEU G N 1
ATOM 11505 C CA . LEU G 3 300 ? 180.647 166.559 192.008 1.00 57.98 243 LEU G CA 1
ATOM 11506 C C . LEU G 3 300 ? 182.135 166.541 191.712 1.00 60.87 243 LEU G C 1
ATOM 11507 O O . LEU G 3 300 ? 182.658 165.567 191.156 1.00 71.45 243 LEU G O 1
ATOM 11512 N N . HIS G 3 301 ? 182.801 167.614 192.129 1.00 58.00 244 HIS G N 1
ATOM 11513 C CA . HIS G 3 301 ? 184.236 167.721 191.916 1.00 59.28 244 HIS G CA 1
ATOM 11514 C C . HIS G 3 301 ? 184.805 168.727 192.893 1.00 70.43 244 HIS G C 1
ATOM 11515 O O . HIS G 3 301 ? 184.480 169.920 192.816 1.00 86.39 244 HIS G O 1
ATOM 11522 N N . VAL G 3 302 ? 185.647 168.251 193.791 1.00 53.61 245 VAL G N 1
ATOM 11523 C CA . VAL G 3 302 ? 186.356 169.086 194.738 1.00 50.38 245 VAL G CA 1
ATOM 11524 C C . VAL G 3 302 ? 187.820 168.746 194.615 1.00 51.34 245 VAL G C 1
ATOM 11525 O O . VAL G 3 302 ? 188.199 167.579 194.711 1.00 65.76 245 VAL G O 1
ATOM 11529 N N . LYS G 3 303 ? 188.659 169.755 194.438 1.00 49.26 246 LYS G N 1
ATOM 11530 C CA . LYS G 3 303 ? 190.096 169.557 194.369 1.00 54.46 246 LYS G CA 1
ATOM 11531 C C . LYS G 3 303 ? 190.811 170.820 194.821 1.00 57.05 246 LYS G C 1
ATOM 11532 O O . LYS G 3 303 ? 190.377 171.945 194.519 1.00 71.76 246 LYS G O 1
ATOM 11538 N N . GLY G 3 304 ? 191.893 170.640 195.562 1.00 51.50 247 GLY G N 1
ATOM 11539 C CA . GLY G 3 304 ? 192.693 171.765 196.020 1.00 55.92 247 GLY G CA 1
ATOM 11540 C C . GLY G 3 304 ? 194.152 171.359 196.082 1.00 53.15 247 GLY G C 1
ATOM 11541 O O . GLY G 3 304 ? 194.478 170.179 196.113 1.00 61.13 247 GLY G O 1
ATOM 11542 N N . GLU G 3 305 ? 195.028 172.364 196.084 1.00 54.60 248 GLU G N 1
ATOM 11543 C CA . GLU G 3 305 ? 196.473 172.152 196.107 1.00 53.88 248 GLU G CA 1
ATOM 11544 C C . GLU G 3 305 ? 197.113 173.095 197.110 1.00 58.52 248 GLU G C 1
ATOM 11545 O O . GLU G 3 305 ? 196.595 174.173 197.382 1.00 72.58 248 GLU G O 1
ATOM 11551 N N . ILE G 3 306 ? 198.252 172.670 197.638 1.00 49.80 249 ILE G N 1
ATOM 11552 C CA . ILE G 3 306 ? 199.095 173.501 198.488 1.00 47.77 249 ILE G CA 1
ATOM 11553 C C . ILE G 3 306 ? 200.490 173.532 197.872 1.00 57.08 249 ILE G C 1
ATOM 11554 O O . ILE G 3 306 ? 201.040 172.483 197.532 1.00 70.37 249 ILE G O 1
ATOM 11559 N N . HIS G 3 307 ? 201.069 174.729 197.747 1.00 50.91 250 HIS G N 1
ATOM 11560 C CA . HIS G 3 307 ? 202.412 174.896 197.234 1.00 52.96 250 HIS G CA 1
ATOM 11561 C C . HIS G 3 307 ? 203.353 175.228 198.389 1.00 54.62 250 HIS G C 1
ATOM 11562 O O . HIS G 3 307 ? 203.003 175.982 199.288 1.00 63.29 250 HIS G O 1
ATOM 11569 N N . LEU G 3 308 ? 204.557 174.658 198.336 1.00 55.71 251 LEU G N 1
ATOM 11570 C CA . LEU G 3 308 ? 205.587 174.899 199.342 1.00 59.35 251 LEU G CA 1
ATOM 11571 C C . LEU G 3 308 ? 206.848 175.527 198.804 1.00 60.86 251 LEU G C 1
ATOM 11572 O O . LEU G 3 308 ? 207.386 176.464 199.405 1.00 54.81 251 LEU G O 1
ATOM 11577 N N . GLY G 3 309 ? 207.354 175.046 197.663 1.00 61.70 252 GLY G N 1
ATOM 11578 C CA . GLY G 3 309 ? 208.544 175.621 197.041 1.00 49.36 252 GLY G CA 1
ATOM 11579 C C . GLY G 3 309 ? 208.709 175.120 195.617 1.00 51.88 252 GLY G C 1
ATOM 11580 O O . GLY G 3 309 ? 207.875 174.378 195.098 1.00 62.05 252 GLY G O 1
ATOM 11581 N N . ARG G 3 310 ? 209.829 175.508 195.002 1.00 50.90 253 ARG G N 1
ATOM 11582 C CA . ARG G 3 310 ? 210.135 175.120 193.635 1.00 45.79 253 ARG G CA 1
ATOM 11583 C C . ARG G 3 310 ? 211.641 175.089 193.436 1.00 50.06 253 ARG G C 1
ATOM 11584 O O . ARG G 3 310 ? 212.346 175.950 193.956 1.00 57.89 253 ARG G O 1
ATOM 11592 N N . PHE G 3 311 ? 212.124 174.122 192.673 1.00 40.85 254 PHE G N 1
ATOM 11593 C CA . PHE G 3 311 ? 213.564 173.946 192.443 1.00 33.94 254 PHE G CA 1
ATOM 11594 C C . PHE G 3 311 ? 213.837 173.773 190.959 1.00 42.12 254 PHE G C 1
ATOM 11595 O O . PHE G 3 311 ? 212.982 173.320 190.201 1.00 56.92 254 PHE G O 1
ATOM 11603 N N . VAL G 3 312 ? 215.045 174.143 190.560 1.00 36.92 255 VAL G N 1
ATOM 11604 C CA . VAL G 3 312 ? 215.534 173.968 189.200 1.00 37.64 255 VAL G CA 1
ATOM 11605 C C . VAL G 3 312 ? 216.981 173.469 189.271 1.00 42.81 255 VAL G C 1
ATOM 11606 O O . VAL G 3 312 ? 217.813 174.068 189.960 1.00 52.90 255 VAL G O 1
ATOM 11610 N N . MET G 3 313 ? 217.258 172.363 188.571 1.00 42.47 256 MET G N 1
ATOM 11611 C CA . MET G 3 313 ? 218.605 171.820 188.480 1.00 34.99 256 MET G CA 1
ATOM 11612 C C . MET G 3 313 ? 219.405 172.543 187.397 1.00 45.17 256 MET G C 1
ATOM 11613 O O . MET G 3 313 ? 218.901 173.423 186.713 1.00 51.42 256 MET G O 1
ATOM 11618 N N . ARG G 3 314 ? 220.654 172.122 187.214 1.00 42.81 257 ARG G N 1
ATOM 11619 C CA . ARG G 3 314 ? 221.531 172.689 186.197 1.00 42.74 257 ARG G CA 1
ATOM 11620 C C . ARG G 3 314 ? 221.607 171.779 184.976 1.00 51.58 257 ARG G C 1
ATOM 11621 O O . ARG G 3 314 ? 221.069 170.673 184.955 1.00 48.35 257 ARG G O 1
ATOM 11629 N N . ASN G 3 315 ? 222.267 172.277 183.928 1.00 49.64 258 ASN G N 1
ATOM 11630 C CA . ASN G 3 315 ? 222.426 171.515 182.695 1.00 46.38 258 ASN G CA 1
ATOM 11631 C C . ASN G 3 315 ? 223.877 171.235 182.392 1.00 49.94 258 ASN G C 1
ATOM 11632 O O . ASN G 3 315 ? 224.203 170.136 181.948 1.00 55.40 258 ASN G O 1
ATOM 11637 N N . ARG G 3 316 ? 224.751 172.213 182.624 1.00 47.71 259 ARG G N 1
ATOM 11638 C CA . ARG G 3 316 ? 226.166 172.127 182.261 1.00 51.23 259 ARG G CA 1
ATOM 11639 C C . ARG G 3 316 ? 227.028 172.126 183.515 1.00 50.46 259 ARG G C 1
ATOM 11640 O O . ARG G 3 316 ? 226.782 172.903 184.452 1.00 51.70 259 ARG G O 1
ATOM 11648 N N . ASP G 3 317 ? 228.057 171.257 183.512 1.00 53.38 260 ASP G N 1
ATOM 11649 C CA . ASP G 3 317 ? 228.994 171.105 184.618 1.00 51.20 260 ASP G CA 1
ATOM 11650 C C . ASP G 3 317 ? 228.227 170.723 185.885 1.00 48.87 260 ASP G C 1
ATOM 11651 O O . ASP G 3 317 ? 228.163 171.518 186.823 1.00 55.40 260 ASP G O 1
ATOM 11656 N N . VAL G 3 318 ? 227.529 169.594 185.877 1.00 47.52 261 VAL G N 1
ATOM 11657 C CA . VAL G 3 318 ? 226.854 169.120 187.061 1.00 47.72 261 VAL G CA 1
ATOM 11658 C C . VAL G 3 318 ? 227.732 168.066 187.724 1.00 48.53 261 VAL G C 1
ATOM 11659 O O . VAL G 3 318 ? 228.627 167.487 187.108 1.00 57.18 261 VAL G O 1
ATOM 11663 N N . VAL G 3 319 ? 227.457 167.781 188.999 1.00 47.58 262 VAL G N 1
ATOM 11664 C CA . VAL G 3 319 ? 228.198 166.777 189.759 1.00 45.44 262 VAL G CA 1
ATOM 11665 C C . VAL G 3 319 ? 227.242 165.673 190.172 1.00 52.36 262 VAL G C 1
ATOM 11666 O O . VAL G 3 319 ? 226.256 165.926 190.879 1.00 61.84 262 VAL G O 1
ATOM 11670 N N . LEU G 3 320 ? 227.572 164.444 189.796 1.00 45.07 263 LEU G N 1
ATOM 11671 C CA . LEU G 3 320 ? 226.757 163.264 190.048 1.00 45.00 263 LEU G CA 1
ATOM 11672 C C . LEU G 3 320 ? 227.438 162.399 191.096 1.00 52.55 263 LEU G C 1
ATOM 11673 O O . LEU G 3 320 ? 228.610 162.584 191.409 1.00 60.76 263 LEU G O 1
ATOM 11678 N N . THR G 3 321 ? 226.670 161.484 191.671 1.00 56.38 264 THR G N 1
ATOM 11679 C CA . THR G 3 321 ? 227.266 160.570 192.617 1.00 52.05 264 THR G CA 1
ATOM 11680 C C . THR G 3 321 ? 228.175 159.570 191.898 1.00 49.66 264 THR G C 1
ATOM 11681 O O . THR G 3 321 ? 228.064 159.348 190.704 1.00 58.71 264 THR G O 1
ATOM 11685 N N . THR G 3 322 ? 229.117 158.985 192.631 1.00 53.51 265 THR G N 1
ATOM 11686 C CA . THR G 3 322 ? 230.030 158.039 192.011 1.00 58.66 265 THR G CA 1
ATOM 11687 C C . THR G 3 322 ? 229.318 156.773 191.567 1.00 57.34 265 THR G C 1
ATOM 11688 O O . THR G 3 322 ? 229.779 156.095 190.638 1.00 65.07 265 THR G O 1
ATOM 11692 N N . THR G 3 323 ? 228.227 156.408 192.224 1.00 58.61 266 THR G N 1
ATOM 11693 C CA . THR G 3 323 ? 227.538 155.160 191.905 1.00 61.36 266 THR G CA 1
ATOM 11694 C C . THR G 3 323 ? 226.905 155.233 190.521 1.00 57.09 266 THR G C 1
ATOM 11695 O O . THR G 3 323 ? 226.913 154.246 189.776 1.00 61.96 266 THR G O 1
ATOM 11699 N N . PHE G 3 324 ? 226.335 156.389 190.180 1.00 42.19 267 PHE G N 1
ATOM 11700 C CA . PHE G 3 324 ? 225.758 156.595 188.840 1.00 36.33 267 PHE G CA 1
ATOM 11701 C C . PHE G 3 324 ? 226.838 156.514 187.768 1.00 47.20 267 PHE G C 1
ATOM 11702 O O . PHE G 3 324 ? 226.647 155.860 186.725 1.00 62.30 267 PHE G O 1
ATOM 11710 N N . VAL G 3 325 ? 227.997 157.137 188.018 1.00 47.17 268 VAL G N 1
ATOM 11711 C CA . VAL G 3 325 ? 229.078 157.114 187.045 1.00 46.75 268 VAL G CA 1
ATOM 11712 C C . VAL G 3 325 ? 229.611 155.696 186.862 1.00 50.36 268 VAL G C 1
ATOM 11713 O O . VAL G 3 325 ? 229.842 155.263 185.722 1.00 67.95 268 VAL G O 1
ATOM 11717 N N . ASP G 3 326 ? 229.769 154.930 187.954 1.00 49.98 269 ASP G N 1
ATOM 11718 C CA . ASP G 3 326 ? 230.243 153.567 187.857 1.00 47.18 269 ASP G CA 1
ATOM 11719 C C . ASP G 3 326 ? 229.230 152.650 187.178 1.00 49.39 269 ASP G C 1
ATOM 11720 O O . ASP G 3 326 ? 229.603 151.754 186.406 1.00 55.01 269 ASP G O 1
ATOM 11725 N N . ASP G 3 327 ? 227.936 152.839 187.450 1.00 51.88 270 ASP G N 1
ATOM 11726 C CA . ASP G 3 327 ? 226.901 152.094 186.724 1.00 52.43 270 ASP G CA 1
ATOM 11727 C C . ASP G 3 327 ? 226.868 152.442 185.246 1.00 51.01 270 ASP G C 1
ATOM 11728 O O . ASP G 3 327 ? 226.559 151.580 184.418 1.00 65.86 270 ASP G O 1
ATOM 11733 N N . ILE G 3 328 ? 227.188 153.683 184.899 1.00 40.66 271 ILE G N 1
ATOM 11734 C CA . ILE G 3 328 ? 227.310 154.044 183.491 1.00 40.85 271 ILE G CA 1
ATOM 11735 C C . ILE G 3 328 ? 228.489 153.304 182.868 1.00 45.67 271 ILE G C 1
ATOM 11736 O O . ILE G 3 328 ? 228.363 152.703 181.799 1.00 54.74 271 ILE G O 1
ATOM 11741 N N . LYS G 3 329 ? 229.632 153.288 183.552 1.00 51.40 272 LYS G N 1
ATOM 11742 C CA . LYS G 3 329 ? 230.859 152.731 182.968 1.00 46.49 272 LYS G CA 1
ATOM 11743 C C . LYS G 3 329 ? 230.805 151.215 182.716 1.00 53.78 272 LYS G C 1
ATOM 11744 O O . LYS G 3 329 ? 231.634 150.700 181.938 1.00 64.91 272 LYS G O 1
ATOM 11750 N N . ALA G 3 330 ? 229.890 150.477 183.387 1.00 53.91 273 ALA G N 1
ATOM 11751 C CA . ALA G 3 330 ? 229.778 149.028 183.226 1.00 57.43 273 ALA G CA 1
ATOM 11752 C C . ALA G 3 330 ? 228.940 148.605 182.009 1.00 58.77 273 ALA G C 1
ATOM 11753 O O . ALA G 3 330 ? 228.735 147.395 181.800 1.00 62.92 273 ALA G O 1
ATOM 11755 N N . LEU G 3 331 ? 228.417 149.556 181.255 1.00 45.64 274 LEU G N 1
ATOM 11756 C CA . LEU G 3 331 ? 227.621 149.221 180.083 1.00 48.52 274 LEU G CA 1
ATOM 11757 C C . LEU G 3 331 ? 228.513 148.668 178.969 1.00 53.81 274 LEU G C 1
ATOM 11758 O O . LEU G 3 331 ? 229.672 149.070 178.822 1.00 58.14 274 LEU G O 1
ATOM 11763 N N . PRO G 3 332 ? 227.985 147.739 178.155 1.00 52.02 275 PRO G N 1
ATOM 11764 C CA . PRO G 3 332 ? 228.755 147.284 176.992 1.00 50.44 275 PRO G CA 1
ATOM 11765 C C . PRO G 3 332 ? 228.887 148.376 175.962 1.00 57.54 275 PRO G C 1
ATOM 11766 O O . PRO G 3 332 ? 228.005 149.219 175.770 1.00 59.49 275 PRO G O 1
ATOM 11770 N N . THR G 3 333 ? 230.014 148.338 175.253 1.00 66.62 276 THR G N 1
ATOM 11771 C CA . THR G 3 333 ? 230.270 149.332 174.220 1.00 62.93 276 THR G CA 1
ATOM 11772 C C . THR G 3 333 ? 229.238 149.252 173.093 1.00 59.86 276 THR G C 1
ATOM 11773 O O . THR G 3 333 ? 228.762 150.280 172.613 1.00 61.84 276 THR G O 1
ATOM 11777 N N . THR G 3 334 ? 228.882 148.036 172.661 1.00 57.84 277 THR G N 1
ATOM 11778 C CA . THR G 3 334 ? 227.907 147.853 171.585 1.00 61.70 277 THR G CA 1
ATOM 11779 C C . THR G 3 334 ? 226.500 148.010 172.158 1.00 62.64 277 THR G C 1
ATOM 11780 O O . THR G 3 334 ? 226.300 148.464 173.295 1.00 69.21 277 THR G O 1
ATOM 11784 N N . TYR G 3 335 ? 225.479 147.653 171.378 1.00 58.86 278 TYR G N 1
ATOM 11785 C CA . TYR G 3 335 ? 224.085 147.756 171.804 1.00 59.85 278 TYR G CA 1
ATOM 11786 C C . TYR G 3 335 ? 223.582 146.375 172.220 1.00 63.37 278 TYR G C 1
ATOM 11787 O O . TYR G 3 335 ? 223.489 145.461 171.400 1.00 62.84 278 TYR G O 1
ATOM 11796 N N . GLU G 3 336 ? 223.244 146.240 173.504 1.00 69.84 279 GLU G N 1
ATOM 11797 C CA . GLU G 3 336 ? 222.652 145.040 174.033 1.00 61.37 279 GLU G CA 1
ATOM 11798 C C . GLU G 3 336 ? 221.360 145.449 174.745 1.00 68.54 279 GLU G C 1
ATOM 11799 O O . GLU G 3 336 ? 221.400 146.233 175.694 1.00 76.05 279 GLU G O 1
ATOM 11805 N N . LYS G 3 337 ? 220.219 144.904 174.282 1.00 62.52 280 LYS G N 1
ATOM 11806 C CA . LYS G 3 337 ? 218.922 145.401 174.726 1.00 57.01 280 LYS G CA 1
ATOM 11807 C C . LYS G 3 337 ? 218.689 145.117 176.208 1.00 62.58 280 LYS G C 1
ATOM 11808 O O . LYS G 3 337 ? 218.162 145.960 176.943 1.00 71.36 280 LYS G O 1
ATOM 11814 N N . GLY G 3 338 ? 219.077 143.936 176.671 1.00 56.73 281 GLY G N 1
ATOM 11815 C CA . GLY G 3 338 ? 218.833 143.571 178.053 1.00 55.54 281 GLY G CA 1
ATOM 11816 C C . GLY G 3 338 ? 219.541 144.471 179.049 1.00 57.87 281 GLY G C 1
ATOM 11817 O O . GLY G 3 338 ? 218.937 144.917 180.028 1.00 62.11 281 GLY G O 1
ATOM 11818 N N . GLU G 3 339 ? 220.816 144.760 178.820 1.00 55.49 282 GLU G N 1
ATOM 11819 C CA . GLU G 3 339 ? 221.603 145.520 179.790 1.00 56.50 282 GLU G CA 1
ATOM 11820 C C . GLU G 3 339 ? 221.098 146.959 179.918 1.00 59.99 282 GLU G C 1
ATOM 11821 O O . GLU G 3 339 ? 220.978 147.494 181.028 1.00 68.26 282 GLU G O 1
ATOM 11827 N N . TYR G 3 340 ? 220.777 147.570 178.780 1.00 39.73 283 TYR G N 1
ATOM 11828 C CA . TYR G 3 340 ? 220.262 148.938 178.785 1.00 36.63 283 TYR G CA 1
ATOM 11829 C C . TYR G 3 340 ? 218.849 148.986 179.352 1.00 48.75 283 TYR G C 1
ATOM 11830 O O . TYR G 3 340 ? 218.510 149.941 180.057 1.00 62.86 283 TYR G O 1
ATOM 11839 N N . PHE G 3 341 ? 218.045 147.933 179.123 1.00 55.69 284 PHE G N 1
ATOM 11840 C CA . PHE G 3 341 ? 216.744 147.859 179.773 1.00 49.26 284 PHE G CA 1
ATOM 11841 C C . PHE G 3 341 ? 216.887 147.776 181.271 1.00 53.57 284 PHE G C 1
ATOM 11842 O O . PHE G 3 341 ? 216.097 148.370 182.016 1.00 65.05 284 PHE G O 1
ATOM 11850 N N . ALA G 3 342 ? 217.872 147.000 181.742 1.00 43.84 285 ALA G N 1
ATOM 11851 C CA . ALA G 3 342 ? 218.075 146.881 183.181 1.00 46.80 285 ALA G CA 1
ATOM 11852 C C . ALA G 3 342 ? 218.516 148.220 183.755 1.00 49.47 285 ALA G C 1
ATOM 11853 O O . ALA G 3 342 ? 218.074 148.628 184.839 1.00 55.15 285 ALA G O 1
ATOM 11855 N N . PHE G 3 343 ? 219.383 148.924 183.027 1.00 53.94 286 PHE G N 1
ATOM 11856 C CA . PHE G 3 343 ? 219.813 150.242 183.461 1.00 50.91 286 PHE G CA 1
ATOM 11857 C C . PHE G 3 343 ? 218.618 151.173 183.565 1.00 50.31 286 PHE G C 1
ATOM 11858 O O . PHE G 3 343 ? 218.472 151.931 184.545 1.00 49.84 286 PHE G O 1
ATOM 11866 N N . LEU G 3 344 ? 217.752 151.161 182.553 1.00 50.21 287 LEU G N 1
ATOM 11867 C CA . LEU G 3 344 ? 216.608 152.051 182.562 1.00 39.87 287 LEU G CA 1
ATOM 11868 C C . LEU G 3 344 ? 215.608 151.692 183.648 1.00 50.66 287 LEU G C 1
ATOM 11869 O O . LEU G 3 344 ? 214.951 152.583 184.196 1.00 54.41 287 LEU G O 1
ATOM 11874 N N . GLU G 3 345 ? 215.500 150.411 184.016 1.00 59.43 288 GLU G N 1
ATOM 11875 C CA . GLU G 3 345 ? 214.667 150.075 185.155 1.00 58.33 288 GLU G CA 1
ATOM 11876 C C . GLU G 3 345 ? 215.315 150.578 186.441 1.00 61.54 288 GLU G C 1
ATOM 11877 O O . GLU G 3 345 ? 214.628 151.047 187.340 1.00 69.88 288 GLU G O 1
ATOM 11883 N N . THR G 3 346 ? 216.635 150.463 186.549 1.00 59.09 289 THR G N 1
ATOM 11884 C CA . THR G 3 346 ? 217.324 150.800 187.798 1.00 59.23 289 THR G CA 1
ATOM 11885 C C . THR G 3 346 ? 217.269 152.313 188.074 1.00 54.85 289 THR G C 1
ATOM 11886 O O . THR G 3 346 ? 216.937 152.735 189.188 1.00 61.14 289 THR G O 1
ATOM 11890 N N . TYR G 3 347 ? 217.570 153.126 187.072 1.00 49.27 290 TYR G N 1
ATOM 11891 C CA . TYR G 3 347 ? 217.659 154.568 187.258 1.00 43.06 290 TYR G CA 1
ATOM 11892 C C . TYR G 3 347 ? 216.522 155.343 186.605 1.00 47.84 290 TYR G C 1
ATOM 11893 O O . TYR G 3 347 ? 216.637 156.554 186.445 1.00 51.78 290 TYR G O 1
ATOM 11902 N N . GLY G 3 348 ? 215.464 154.662 186.171 1.00 59.05 291 GLY G N 1
ATOM 11903 C CA . GLY G 3 348 ? 214.368 155.346 185.499 1.00 56.46 291 GLY G CA 1
ATOM 11904 C C . GLY G 3 348 ? 214.748 155.774 184.095 1.00 53.78 291 GLY G C 1
ATOM 11905 O O . GLY G 3 348 ? 215.830 155.491 183.587 1.00 58.47 291 GLY G O 1
ATOM 11906 N N . THR G 3 349 ? 213.824 156.476 183.450 1.00 44.90 292 THR G N 1
ATOM 11907 C CA . THR G 3 349 ? 214.035 156.957 182.098 1.00 46.37 292 THR G CA 1
ATOM 11908 C C . THR G 3 349 ? 214.208 158.466 182.005 1.00 42.40 292 THR G C 1
ATOM 11909 O O . THR G 3 349 ? 214.751 158.947 181.015 1.00 50.21 292 THR G O 1
ATOM 11913 N N . HIS G 3 350 ? 213.798 159.222 183.037 1.00 37.02 293 HIS G N 1
ATOM 11914 C CA . HIS G 3 350 ? 213.870 160.674 182.995 1.00 32.60 293 HIS G CA 1
ATOM 11915 C C . HIS G 3 350 ? 214.244 161.181 184.364 1.00 44.70 293 HIS G C 1
ATOM 11916 O O . HIS G 3 350 ? 214.183 160.450 185.355 1.00 63.35 293 HIS G O 1
ATOM 11923 N N . TYR G 3 351 ? 214.606 162.468 184.415 1.00 33.71 294 TYR G N 1
ATOM 11924 C CA . TYR G 3 351 ? 214.895 163.125 185.684 1.00 40.92 294 TYR G CA 1
ATOM 11925 C C . TYR G 3 351 ? 214.183 164.462 185.741 1.00 41.86 294 TYR G C 1
ATOM 11926 O O . TYR G 3 351 ? 213.929 165.101 184.714 1.00 44.63 294 TYR G O 1
ATOM 11935 N N . SER G 3 352 ? 213.779 164.842 186.965 1.00 44.93 295 SER G N 1
ATOM 11936 C CA . SER G 3 352 ? 213.041 166.063 187.200 1.00 44.76 295 SER G CA 1
ATOM 11937 C C . SER G 3 352 ? 213.998 167.233 187.181 1.00 52.63 295 SER G C 1
ATOM 11938 O O . SER G 3 352 ? 214.755 167.418 188.135 1.00 67.75 295 SER G O 1
ATOM 11941 N N . SER G 3 353 ? 213.935 168.030 186.117 1.00 34.79 296 SER G N 1
ATOM 11942 C CA . SER G 3 353 ? 214.737 169.251 186.055 1.00 30.84 296 SER G CA 1
ATOM 11943 C C . SER G 3 353 ? 214.065 170.402 186.779 1.00 44.52 296 SER G C 1
ATOM 11944 O O . SER G 3 353 ? 214.761 171.344 187.165 1.00 60.61 296 SER G O 1
ATOM 11947 N N . SER G 3 354 ? 212.749 170.358 186.946 1.00 53.80 297 SER G N 1
ATOM 11948 C CA . SER G 3 354 ? 212.035 171.352 187.741 1.00 43.37 297 SER G CA 1
ATOM 11949 C C . SER G 3 354 ? 210.746 170.734 188.262 1.00 53.59 297 SER G C 1
ATOM 11950 O O . SER G 3 354 ? 210.126 169.902 187.599 1.00 68.24 297 SER G O 1
ATOM 11953 N N . GLY G 3 355 ? 210.330 171.171 189.439 1.00 50.68 298 GLY G N 1
ATOM 11954 C CA . GLY G 3 355 ? 209.115 170.684 190.048 1.00 56.12 298 GLY G CA 1
ATOM 11955 C C . GLY G 3 355 ? 208.713 171.547 191.225 1.00 54.59 298 GLY G C 1
ATOM 11956 O O . GLY G 3 355 ? 209.458 172.424 191.690 1.00 58.19 298 GLY G O 1
ATOM 11957 N N . SER G 3 356 ? 207.515 171.255 191.741 1.00 42.25 299 SER G N 1
ATOM 11958 C CA . SER G 3 356 ? 207.010 171.885 192.948 1.00 42.43 299 SER G CA 1
ATOM 11959 C C . SER G 3 356 ? 206.778 170.812 193.995 1.00 45.34 299 SER G C 1
ATOM 11960 O O . SER G 3 356 ? 206.790 169.613 193.695 1.00 52.68 299 SER G O 1
ATOM 11963 N N . LEU G 3 357 ? 206.521 171.233 195.222 1.00 41.44 300 LEU G N 1
ATOM 11964 C CA . LEU G 3 357 ? 206.277 170.336 196.337 1.00 44.91 300 LEU G CA 1
ATOM 11965 C C . LEU G 3 357 ? 205.117 170.867 197.184 1.00 49.71 300 LEU G C 1
ATOM 11966 O O . LEU G 3 357 ? 204.844 172.069 197.229 1.00 55.09 300 LEU G O 1
ATOM 11971 N N . GLY G 3 358 ? 204.462 169.967 197.882 1.00 53.05 301 GLY G N 1
ATOM 11972 C CA . GLY G 3 358 ? 203.288 170.316 198.662 1.00 49.19 301 GLY G CA 1
ATOM 11973 C C . GLY G 3 358 ? 202.408 169.112 198.890 1.00 49.24 301 GLY G C 1
ATOM 11974 O O . GLY G 3 358 ? 202.890 168.025 199.183 1.00 56.43 301 GLY G O 1
ATOM 11975 N N . GLY G 3 359 ? 201.120 169.279 198.693 1.00 42.59 302 GLY G N 1
ATOM 11976 C CA . GLY G 3 359 ? 200.158 168.200 198.807 1.00 45.60 302 GLY G CA 1
ATOM 11977 C C . GLY G 3 359 ? 198.846 168.613 198.174 1.00 49.78 302 GLY G C 1
ATOM 11978 O O . GLY G 3 359 ? 198.615 169.782 197.869 1.00 64.32 302 GLY G O 1
ATOM 11979 N N . LEU G 3 360 ? 197.956 167.623 197.980 1.00 41.03 303 LEU G N 1
ATOM 11980 C CA . LEU G 3 360 ? 196.683 167.855 197.308 1.00 47.82 303 LEU G CA 1
ATOM 11981 C C . LEU G 3 360 ? 195.713 166.711 197.587 1.00 48.50 303 LEU G C 1
ATOM 11982 O O . LEU G 3 360 ? 196.092 165.646 198.109 1.00 56.54 303 LEU G O 1
ATOM 11987 N N . TYR G 3 361 ? 194.448 166.942 197.238 1.00 56.00 304 TYR G N 1
ATOM 11988 C CA . TYR G 3 361 ? 193.373 166.011 197.533 1.00 56.86 304 TYR G CA 1
ATOM 11989 C C . TYR G 3 361 ? 192.273 166.202 196.500 1.00 56.73 304 TYR G C 1
ATOM 11990 O O . TYR G 3 361 ? 192.288 167.158 195.734 1.00 66.26 304 TYR G O 1
ATOM 11999 N N . GLU G 3 362 ? 191.371 165.226 196.438 1.00 53.06 305 GLU G N 1
ATOM 12000 C CA . GLU G 3 362 ? 190.301 165.238 195.448 1.00 52.54 305 GLU G CA 1
ATOM 12001 C C . GLU G 3 362 ? 189.095 164.461 195.969 1.00 56.22 305 GLU G C 1
ATOM 12002 O O . GLU G 3 362 ? 189.188 163.749 196.969 1.00 63.60 305 GLU G O 1
ATOM 12008 N N . LEU G 3 363 ? 187.968 164.618 195.285 1.00 49.01 306 LEU G N 1
ATOM 12009 C CA . LEU G 3 363 ? 186.732 163.947 195.654 1.00 48.68 306 LEU G CA 1
ATOM 12010 C C . LEU G 3 363 ? 185.798 163.960 194.460 1.00 57.85 306 LEU G C 1
ATOM 12011 O O . LEU G 3 363 ? 185.609 164.992 193.830 1.00 76.92 306 LEU G O 1
ATOM 12016 N N . ILE G 3 364 ? 185.238 162.799 194.133 1.00 48.09 307 ILE G N 1
ATOM 12017 C CA . ILE G 3 364 ? 184.326 162.660 193.005 1.00 52.97 307 ILE G CA 1
ATOM 12018 C C . ILE G 3 364 ? 183.098 161.891 193.450 1.00 60.97 307 ILE G C 1
ATOM 12019 O O . ILE G 3 364 ? 183.211 160.830 194.078 1.00 70.61 307 ILE G O 1
ATOM 12024 N N . TYR G 3 365 ? 181.919 162.415 193.123 1.00 57.97 308 TYR G N 1
ATOM 12025 C CA . TYR G 3 365 ? 180.648 161.803 193.491 1.00 56.66 308 TYR G CA 1
ATOM 12026 C C . TYR G 3 365 ? 179.762 161.709 192.263 1.00 59.22 308 TYR G C 1
ATOM 12027 O O . TYR G 3 365 ? 179.511 162.726 191.600 1.00 71.10 308 TYR G O 1
ATOM 12036 N N . VAL G 3 366 ? 179.279 160.511 191.927 1.00 57.68 309 VAL G N 1
ATOM 12037 C CA . VAL G 3 366 ? 178.408 160.308 190.780 1.00 56.18 309 VAL G CA 1
ATOM 12038 C C . VAL G 3 366 ? 177.139 159.624 191.286 1.00 62.59 309 VAL G C 1
ATOM 12039 O O . VAL G 3 366 ? 177.218 158.693 192.076 1.00 74.17 309 VAL G O 1
ATOM 12043 N N . LEU G 3 367 ? 175.975 160.135 190.871 1.00 70.09 310 LEU G N 1
ATOM 12044 C CA . LEU G 3 367 ? 174.673 159.607 191.283 1.00 69.47 310 LEU G CA 1
ATOM 12045 C C . LEU G 3 367 ? 173.774 159.407 190.075 1.00 66.92 310 LEU G C 1
ATOM 12046 O O . LEU G 3 367 ? 173.730 160.274 189.191 1.00 74.73 310 LEU G O 1
ATOM 12051 N N . ASP G 3 368 ? 173.047 158.291 190.027 1.00 68.21 311 ASP G N 1
ATOM 12052 C CA . ASP G 3 368 ? 172.200 158.028 188.875 1.00 68.51 311 ASP G CA 1
ATOM 12053 C C . ASP G 3 368 ? 170.850 157.505 189.334 1.00 73.17 311 ASP G C 1
ATOM 12054 O O . ASP G 3 368 ? 170.778 156.748 190.299 1.00 75.41 311 ASP G O 1
ATOM 12059 N N . LYS G 3 369 ? 169.792 157.927 188.657 1.00 77.12 312 LYS G N 1
ATOM 12060 C CA . LYS G 3 369 ? 168.467 157.382 188.904 1.00 76.92 312 LYS G CA 1
ATOM 12061 C C . LYS G 3 369 ? 167.768 157.146 187.580 1.00 75.10 312 LYS G C 1
ATOM 12062 O O . LYS G 3 369 ? 168.101 157.769 186.564 1.00 82.01 312 LYS G O 1
ATOM 12068 N N . ALA G 3 370 ? 166.797 156.256 187.613 1.00 78.18 313 ALA G N 1
ATOM 12069 C CA . ALA G 3 370 ? 166.025 155.913 186.420 1.00 82.68 313 ALA G CA 1
ATOM 12070 C C . ALA G 3 370 ? 164.717 155.274 186.865 1.00 86.47 313 ALA G C 1
ATOM 12071 O O . ALA G 3 370 ? 164.680 154.536 187.855 1.00 89.23 313 ALA G O 1
ATOM 12073 N N . SER G 3 371 ? 163.672 155.502 186.076 1.00 100.21 314 SER G N 1
ATOM 12074 C CA . SER G 3 371 ? 162.396 154.819 186.276 1.00 101.26 314 SER G CA 1
ATOM 12075 C C . SER G 3 371 ? 161.646 154.793 184.967 1.00 101.64 314 SER G C 1
ATOM 12076 O O . SER G 3 371 ? 161.851 155.636 184.093 1.00 103.34 314 SER G O 1
ATOM 12079 N N . MET G 3 372 ? 160.762 153.813 184.854 1.00 109.50 315 MET G N 1
ATOM 12080 C CA . MET G 3 372 ? 159.925 153.649 183.666 1.00 110.52 315 MET G CA 1
ATOM 12081 C C . MET G 3 372 ? 158.768 152.763 184.071 1.00 110.38 315 MET G C 1
ATOM 12082 O O . MET G 3 372 ? 158.971 151.562 184.313 1.00 114.87 315 MET G O 1
ATOM 12087 N N . LYS G 3 373 ? 157.566 153.327 184.109 1.00 110.77 316 LYS G N 1
ATOM 12088 C CA . LYS G 3 373 ? 156.390 152.573 184.530 1.00 110.83 316 LYS G CA 1
ATOM 12089 C C . LYS G 3 373 ? 155.383 152.521 183.395 1.00 111.73 316 LYS G C 1
ATOM 12090 O O . LYS G 3 373 ? 155.203 153.498 182.657 1.00 114.99 316 LYS G O 1
ATOM 12096 N N . ARG G 3 374 ? 154.765 151.364 183.230 1.00 116.07 317 ARG G N 1
ATOM 12097 C CA . ARG G 3 374 ? 153.786 151.150 182.177 1.00 116.15 317 ARG G CA 1
ATOM 12098 C C . ARG G 3 374 ? 152.550 150.462 182.752 1.00 118.61 317 ARG G C 1
ATOM 12099 O O . ARG G 3 374 ? 152.646 149.642 183.686 1.00 121.68 317 ARG G O 1
ATOM 12107 N N . LYS G 3 375 ? 151.408 150.719 182.127 1.00 125.41 318 LYS G N 1
ATOM 12108 C CA . LYS G 3 375 ? 150.165 150.090 182.534 1.00 126.57 318 LYS G CA 1
ATOM 12109 C C . LYS G 3 375 ? 149.153 150.117 181.386 1.00 127.24 318 LYS G C 1
ATOM 12110 O O . LYS G 3 375 ? 149.427 149.670 180.264 1.00 128.04 318 LYS G O 1
ATOM 12116 N N . VAL G 3 419 ? 148.668 145.431 183.594 1.00 131.58 348 VAL G N 1
ATOM 12117 C CA . VAL G 3 419 ? 150.064 144.995 183.563 1.00 132.07 348 VAL G CA 1
ATOM 12118 C C . VAL G 3 419 ? 150.956 146.114 184.071 1.00 131.83 348 VAL G C 1
ATOM 12119 O O . VAL G 3 419 ? 151.399 146.962 183.309 1.00 132.12 348 VAL G O 1
ATOM 12123 N N . ASN G 3 420 ? 151.171 146.118 185.379 1.00 133.64 349 ASN G N 1
ATOM 12124 C CA . ASN G 3 420 ? 151.994 147.135 186.014 1.00 133.08 349 ASN G CA 1
ATOM 12125 C C . ASN G 3 420 ? 153.468 146.717 185.941 1.00 132.25 349 ASN G C 1
ATOM 12126 O O . ASN G 3 420 ? 153.907 145.821 186.670 1.00 135.98 349 ASN G O 1
ATOM 12131 N N . ILE G 3 421 ? 154.236 147.375 185.078 1.00 117.20 350 ILE G N 1
ATOM 12132 C CA . ILE G 3 421 ? 155.674 147.114 184.921 1.00 118.44 350 ILE G CA 1
ATOM 12133 C C . ILE G 3 421 ? 156.398 148.288 185.548 1.00 118.88 350 ILE G C 1
ATOM 12134 O O . ILE G 3 421 ? 156.300 149.420 185.065 1.00 120.47 350 ILE G O 1
ATOM 12139 N N . THR G 3 422 ? 157.199 148.010 186.576 1.00 120.68 351 THR G N 1
ATOM 12140 C CA . THR G 3 422 ? 157.922 149.046 187.297 1.00 120.45 351 THR G CA 1
ATOM 12141 C C . THR G 3 422 ? 159.388 148.648 187.384 1.00 119.80 351 THR G C 1
ATOM 12142 O O . THR G 3 422 ? 159.708 147.505 187.732 1.00 122.26 351 THR G O 1
ATOM 12146 N N . SER G 3 423 ? 160.259 149.606 187.092 1.00 110.02 352 SER G N 1
ATOM 12147 C CA . SER G 3 423 ? 161.698 149.418 187.227 1.00 108.11 352 SER G CA 1
ATOM 12148 C C . SER G 3 423 ? 162.313 150.641 187.915 1.00 109.25 352 SER G C 1
ATOM 12149 O O . SER G 3 423 ? 161.926 151.777 187.648 1.00 115.15 352 SER G O 1
ATOM 12152 N N . GLU G 3 424 ? 163.301 150.368 188.759 1.00 103.12 353 GLU G N 1
ATOM 12153 C CA . GLU G 3 424 ? 164.066 151.405 189.463 1.00 101.54 353 GLU G CA 1
ATOM 12154 C C . GLU G 3 424 ? 165.538 150.990 189.439 1.00 101.92 353 GLU G C 1
ATOM 12155 O O . GLU G 3 424 ? 165.896 149.922 189.924 1.00 107.54 353 GLU G O 1
ATOM 12161 N N . ASN G 3 425 ? 166.374 151.820 188.815 1.00 86.97 354 ASN G N 1
ATOM 12162 C CA . ASN G 3 425 ? 167.821 151.607 188.819 1.00 87.56 354 ASN G CA 1
ATOM 12163 C C . ASN G 3 425 ? 168.481 152.752 189.577 1.00 88.34 354 ASN G C 1
ATOM 12164 O O . ASN G 3 425 ? 168.190 153.929 189.306 1.00 94.98 354 ASN G O 1
ATOM 12169 N N . LEU G 3 426 ? 169.349 152.399 190.521 1.00 79.12 355 LEU G N 1
ATOM 12170 C CA . LEU G 3 426 ? 170.041 153.357 191.355 1.00 77.50 355 LEU G CA 1
ATOM 12171 C C . LEU G 3 426 ? 171.524 153.030 191.350 1.00 76.60 355 LEU G C 1
ATOM 12172 O O . LEU G 3 426 ? 171.919 151.880 191.586 1.00 86.76 355 LEU G O 1
ATOM 12177 N N . ILE G 3 427 ? 172.338 154.049 191.063 1.00 68.94 356 ILE G N 1
ATOM 12178 C CA . ILE G 3 427 ? 173.787 153.882 190.946 1.00 69.58 356 ILE G CA 1
ATOM 12179 C C . ILE G 3 427 ? 174.450 154.991 191.759 1.00 71.31 356 ILE G C 1
ATOM 12180 O O . ILE G 3 427 ? 174.104 156.168 191.622 1.00 77.80 356 ILE G O 1
ATOM 12185 N N . ASP G 3 428 ? 175.398 154.594 192.613 1.00 70.77 357 ASP G N 1
ATOM 12186 C CA . ASP G 3 428 ? 176.175 155.519 193.445 1.00 73.79 357 ASP G CA 1
ATOM 12187 C C . ASP G 3 428 ? 177.661 155.336 193.181 1.00 76.11 357 ASP G C 1
ATOM 12188 O O . ASP G 3 428 ? 178.104 154.245 192.816 1.00 86.06 357 ASP G O 1
ATOM 12193 N N . ASP G 3 429 ? 178.430 156.389 193.427 1.00 64.54 358 ASP G N 1
ATOM 12194 C CA . ASP G 3 429 ? 179.888 156.354 193.210 1.00 61.82 358 ASP G CA 1
ATOM 12195 C C . ASP G 3 429 ? 180.535 157.434 194.056 1.00 69.93 358 ASP G C 1
ATOM 12196 O O . ASP G 3 429 ? 180.241 158.617 193.858 1.00 87.74 358 ASP G O 1
ATOM 12201 N N . VAL G 3 430 ? 181.389 157.052 194.998 1.00 58.88 359 VAL G N 1
ATOM 12202 C CA . VAL G 3 430 ? 182.109 158.001 195.845 1.00 58.46 359 VAL G CA 1
ATOM 12203 C C . VAL G 3 430 ? 183.574 157.599 195.885 1.00 65.00 359 VAL G C 1
ATOM 12204 O O . VAL G 3 430 ? 183.888 156.446 196.188 1.00 76.33 359 VAL G O 1
ATOM 12208 N N . VAL G 3 431 ? 184.464 158.571 195.632 1.00 64.94 360 VAL G N 1
ATOM 12209 C CA . VAL G 3 431 ? 185.913 158.343 195.632 1.00 65.53 360 VAL G CA 1
ATOM 12210 C C . VAL G 3 431 ? 186.578 159.524 196.319 1.00 67.81 360 VAL G C 1
ATOM 12211 O O . VAL G 3 431 ? 186.151 160.664 196.110 1.00 83.95 360 VAL G O 1
ATOM 12215 N N . SER G 3 432 ? 187.595 159.255 197.125 1.00 55.13 361 SER G N 1
ATOM 12216 C CA . SER G 3 432 ? 188.387 160.290 197.749 1.00 59.46 361 SER G CA 1
ATOM 12217 C C . SER G 3 432 ? 189.857 159.939 197.610 1.00 64.78 361 SER G C 1
ATOM 12218 O O . SER G 3 432 ? 190.217 158.788 197.345 1.00 72.98 361 SER G O 1
ATOM 12221 N N . LEU G 3 433 ? 190.715 160.950 197.750 1.00 58.32 362 LEU G N 1
ATOM 12222 C CA . LEU G 3 433 ? 192.159 160.756 197.662 1.00 47.35 362 LEU G CA 1
ATOM 12223 C C . LEU G 3 433 ? 192.817 161.843 198.507 1.00 55.31 362 LEU G C 1
ATOM 12224 O O . LEU G 3 433 ? 192.294 162.948 198.671 1.00 68.94 362 LEU G O 1
ATOM 12229 N N . ILE G 3 434 ? 194.001 161.549 199.027 1.00 50.02 363 ILE G N 1
ATOM 12230 C CA . ILE G 3 434 ? 194.789 162.542 199.755 1.00 47.94 363 ILE G CA 1
ATOM 12231 C C . ILE G 3 434 ? 196.234 162.078 199.780 1.00 48.91 363 ILE G C 1
ATOM 12232 O O . ILE G 3 434 ? 196.521 160.909 200.032 1.00 64.52 363 ILE G O 1
ATOM 12237 N N . ARG G 3 435 ? 197.150 163.012 199.493 1.00 39.28 364 ARG G N 1
ATOM 12238 C CA . ARG G 3 435 ? 198.585 162.751 199.465 1.00 41.88 364 ARG G CA 1
ATOM 12239 C C . ARG G 3 435 ? 199.308 163.839 200.249 1.00 46.53 364 ARG G C 1
ATOM 12240 O O . ARG G 3 435 ? 199.000 165.029 200.139 1.00 58.09 364 ARG G O 1
ATOM 12248 N N . GLY G 3 436 ? 200.342 163.433 200.975 1.00 46.81 365 GLY G N 1
ATOM 12249 C CA . GLY G 3 436 ? 201.185 164.382 201.663 1.00 49.49 365 GLY G CA 1
ATOM 12250 C C . GLY G 3 436 ? 200.716 164.712 203.078 1.00 52.76 365 GLY G C 1
ATOM 12251 O O . GLY G 3 436 ? 199.585 164.444 203.486 1.00 67.66 365 GLY G O 1
ATOM 12252 N N . GLY G 3 437 ? 201.612 165.365 203.822 1.00 51.54 366 GLY G N 1
ATOM 12253 C CA . GLY G 3 437 ? 201.344 165.722 205.186 1.00 55.31 366 GLY G CA 1
ATOM 12254 C C . GLY G 3 437 ? 201.628 164.579 206.126 1.00 62.32 366 GLY G C 1
ATOM 12255 O O . GLY G 3 437 ? 202.195 163.543 205.775 1.00 70.45 366 GLY G O 1
ATOM 12256 N N . THR G 3 438 ? 201.186 164.762 207.372 1.00 70.00 367 THR G N 1
ATOM 12257 C CA . THR G 3 438 ? 201.437 163.840 208.488 1.00 74.84 367 THR G CA 1
ATOM 12258 C C . THR G 3 438 ? 200.235 162.924 208.704 1.00 74.02 367 THR G C 1
ATOM 12259 O O . THR G 3 438 ? 199.083 163.381 208.669 1.00 76.71 367 THR G O 1
ATOM 12263 N N . ARG G 3 439 ? 200.523 161.652 208.993 1.00 81.67 368 ARG G N 1
ATOM 12264 C CA . ARG G 3 439 ? 199.505 160.600 208.978 1.00 85.05 368 ARG G CA 1
ATOM 12265 C C . ARG G 3 439 ? 198.446 160.737 210.071 1.00 84.91 368 ARG G C 1
ATOM 12266 O O . ARG G 3 439 ? 197.541 159.886 210.144 1.00 85.06 368 ARG G O 1
ATOM 12274 N N . LYS G 3 440 ? 198.460 161.809 210.872 1.00 80.76 369 LYS G N 1
ATOM 12275 C CA . LYS G 3 440 ? 197.424 161.992 211.865 1.00 80.86 369 LYS G CA 1
ATOM 12276 C C . LYS G 3 440 ? 196.353 162.974 211.382 1.00 83.96 369 LYS G C 1
ATOM 12277 O O . LYS G 3 440 ? 195.177 162.635 211.292 1.00 84.84 369 LYS G O 1
ATOM 12283 N N . TYR G 3 441 ? 196.766 164.198 211.027 1.00 83.39 370 TYR G N 1
ATOM 12284 C CA . TYR G 3 441 ? 195.798 165.190 210.565 1.00 78.96 370 TYR G CA 1
ATOM 12285 C C . TYR G 3 441 ? 195.185 164.778 209.228 1.00 79.91 370 TYR G C 1
ATOM 12286 O O . TYR G 3 441 ? 193.982 164.968 208.999 1.00 83.38 370 TYR G O 1
ATOM 12295 N N . ALA G 3 442 ? 196.001 164.170 208.367 1.00 77.21 371 ALA G N 1
ATOM 12296 C CA . ALA G 3 442 ? 195.577 163.868 207.012 1.00 72.51 371 ALA G CA 1
ATOM 12297 C C . ALA G 3 442 ? 194.494 162.810 206.963 1.00 74.86 371 ALA G C 1
ATOM 12298 O O . ALA G 3 442 ? 193.524 162.952 206.214 1.00 80.28 371 ALA G O 1
ATOM 12300 N N . PHE G 3 443 ? 194.645 161.731 207.735 1.00 79.46 372 PHE G N 1
ATOM 12301 C CA . PHE G 3 443 ? 193.631 160.678 207.762 1.00 82.78 372 PHE G CA 1
ATOM 12302 C C . PHE G 3 443 ? 192.324 161.157 208.386 1.00 85.10 372 PHE G C 1
ATOM 12303 O O . PHE G 3 443 ? 191.237 160.767 207.961 1.00 86.51 372 PHE G O 1
ATOM 12311 N N . GLU G 3 444 ? 192.426 161.970 209.437 1.00 83.67 373 GLU G N 1
ATOM 12312 C CA . GLU G 3 444 ? 191.239 162.561 210.036 1.00 80.39 373 GLU G CA 1
ATOM 12313 C C . GLU G 3 444 ? 190.488 163.410 209.028 1.00 86.18 373 GLU G C 1
ATOM 12314 O O . GLU G 3 444 ? 189.261 163.383 208.962 1.00 91.04 373 GLU G O 1
ATOM 12320 N N . LEU G 3 445 ? 191.225 164.207 208.238 1.00 82.00 374 LEU G N 1
ATOM 12321 C CA . LEU G 3 445 ? 190.583 165.045 207.221 1.00 79.09 374 LEU G CA 1
ATOM 12322 C C . LEU G 3 445 ? 189.966 164.202 206.141 1.00 77.96 374 LEU G C 1
ATOM 12323 O O . LEU G 3 445 ? 188.882 164.517 205.659 1.00 82.03 374 LEU G O 1
ATOM 12328 N N . LYS G 3 446 ? 190.654 163.132 205.724 1.00 83.37 375 LYS G N 1
ATOM 12329 C CA . LYS G 3 446 ? 190.089 162.236 204.714 1.00 84.94 375 LYS G CA 1
ATOM 12330 C C . LYS G 3 446 ? 188.806 161.595 205.226 1.00 88.50 375 LYS G C 1
ATOM 12331 O O . LYS G 3 446 ? 187.854 161.392 204.466 1.00 89.38 375 LYS G O 1
ATOM 12337 N N . GLU G 3 447 ? 188.772 161.221 206.514 1.00 98.41 376 GLU G N 1
ATOM 12338 C CA . GLU G 3 447 ? 187.548 160.652 207.084 1.00 98.27 376 GLU G CA 1
ATOM 12339 C C . GLU G 3 447 ? 186.430 161.681 207.151 1.00 99.33 376 GLU G C 1
ATOM 12340 O O . GLU G 3 447 ? 185.271 161.365 206.833 1.00 93.71 376 GLU G O 1
ATOM 12346 N N . LYS G 3 448 ? 186.728 162.909 207.561 1.00 97.35 377 LYS G N 1
ATOM 12347 C CA . LYS G 3 448 ? 185.668 163.908 207.662 1.00 91.76 377 LYS G CA 1
ATOM 12348 C C . LYS G 3 448 ? 185.108 164.268 206.286 1.00 93.26 377 LYS G C 1
ATOM 12349 O O . LYS G 3 448 ? 183.894 164.397 206.106 1.00 95.89 377 LYS G O 1
ATOM 12355 N N . LEU G 3 449 ? 185.995 164.413 205.288 1.00 98.72 378 LEU G N 1
ATOM 12356 C CA . LEU G 3 449 ? 185.567 164.854 203.973 1.00 97.21 378 LEU G CA 1
ATOM 12357 C C . LEU G 3 449 ? 184.658 163.829 203.286 1.00 93.67 378 LEU G C 1
ATOM 12358 O O . LEU G 3 449 ? 183.748 164.214 202.561 1.00 92.02 378 LEU G O 1
ATOM 12363 N N . LEU G 3 450 ? 184.863 162.538 203.580 1.00 99.04 379 LEU G N 1
ATOM 12364 C CA . LEU G 3 450 ? 184.159 161.499 202.867 1.00 100.32 379 LEU G CA 1
ATOM 12365 C C . LEU G 3 450 ? 182.662 161.504 203.194 1.00 102.52 379 LEU G C 1
ATOM 12366 O O . LEU G 3 450 ? 181.832 161.254 202.322 1.00 101.46 379 LEU G O 1
ATOM 12371 N N . ARG G 3 451 ? 182.305 161.786 204.441 1.00 116.48 380 ARG G N 1
ATOM 12372 C CA . ARG G 3 451 ? 180.899 161.865 204.823 1.00 114.83 380 ARG G CA 1
ATOM 12373 C C . ARG G 3 451 ? 180.180 163.003 204.100 1.00 116.23 380 ARG G C 1
ATOM 12374 O O . ARG G 3 451 ? 178.956 162.974 203.949 1.00 116.42 380 ARG G O 1
ATOM 12382 N N . GLY G 3 452 ? 180.928 164.003 203.641 1.00 119.12 381 GLY G N 1
ATOM 12383 C CA . GLY G 3 452 ? 180.365 165.140 202.959 1.00 116.42 381 GLY G CA 1
ATOM 12384 C C . GLY G 3 452 ? 179.748 166.191 203.857 1.00 118.92 381 GLY G C 1
ATOM 12385 O O . GLY G 3 452 ? 179.179 167.160 203.347 1.00 120.37 381 GLY G O 1
ATOM 12386 N N . THR G 3 453 ? 179.841 166.016 205.183 1.00 123.37 382 THR G N 1
ATOM 12387 C CA . THR G 3 453 ? 179.360 167.019 206.132 1.00 125.12 382 THR G CA 1
ATOM 12388 C C . THR G 3 453 ? 180.283 168.226 206.148 1.00 124.91 382 THR G C 1
ATOM 12389 O O . THR G 3 453 ? 181.470 168.141 205.819 1.00 124.11 382 THR G O 1
ATOM 12393 N N . VAL G 3 454 ? 179.734 169.355 206.593 1.00 119.11 383 VAL G N 1
ATOM 12394 C CA . VAL G 3 454 ? 180.491 170.591 206.697 1.00 120.72 383 VAL G CA 1
ATOM 12395 C C . VAL G 3 454 ? 181.376 170.545 207.939 1.00 121.03 383 VAL G C 1
ATOM 12396 O O . VAL G 3 454 ? 180.913 170.306 209.056 1.00 118.04 383 VAL G O 1
ATOM 12400 N N . ILE G 3 455 ? 182.673 170.787 207.746 1.00 111.93 384 ILE G N 1
ATOM 12401 C CA . ILE G 3 455 ? 183.675 170.642 208.780 1.00 110.95 384 ILE G CA 1
ATOM 12402 C C . ILE G 3 455 ? 184.323 171.987 209.049 1.00 110.58 384 ILE G C 1
ATOM 12403 O O . ILE G 3 455 ? 184.218 172.935 208.273 1.00 110.95 384 ILE G O 1
ATOM 12408 N N . ASP G 3 456 ? 185.027 172.042 210.185 1.00 106.28 385 ASP G N 1
ATOM 12409 C CA . ASP G 3 456 ? 185.663 173.267 210.654 1.00 107.87 385 ASP G CA 1
ATOM 12410 C C . ASP G 3 456 ? 186.939 173.550 209.874 1.00 107.86 385 ASP G C 1
ATOM 12411 O O . ASP G 3 456 ? 187.442 172.709 209.128 1.00 105.64 385 ASP G O 1
ATOM 12416 N N . VAL G 3 457 ? 187.462 174.778 210.016 1.00 100.17 386 VAL G N 1
ATOM 12417 C CA . VAL G 3 457 ? 188.650 175.171 209.252 1.00 98.08 386 VAL G CA 1
ATOM 12418 C C . VAL G 3 457 ? 189.938 174.719 209.925 1.00 97.90 386 VAL G C 1
ATOM 12419 O O . VAL G 3 457 ? 190.957 174.598 209.251 1.00 96.39 386 VAL G O 1
ATOM 12423 N N . THR G 3 458 ? 189.902 174.406 211.231 1.00 86.32 387 THR G N 1
ATOM 12424 C CA . THR G 3 458 ? 191.091 174.065 211.999 1.00 86.34 387 THR G CA 1
ATOM 12425 C C . THR G 3 458 ? 191.773 172.800 211.515 1.00 92.26 387 THR G C 1
ATOM 12426 O O . THR G 3 458 ? 193.006 172.709 211.558 1.00 93.60 387 THR G O 1
ATOM 12430 N N . ASP G 3 459 ? 191.015 171.827 211.001 1.00 93.46 388 ASP G N 1
ATOM 12431 C CA . ASP G 3 459 ? 191.644 170.629 210.448 1.00 89.02 388 ASP G CA 1
ATOM 12432 C C . ASP G 3 459 ? 192.362 170.938 209.153 1.00 90.68 388 ASP G C 1
ATOM 12433 O O . ASP G 3 459 ? 193.453 170.427 208.914 1.00 93.98 388 ASP G O 1
ATOM 12438 N N . PHE G 3 460 ? 191.757 171.745 208.290 1.00 80.34 389 PHE G N 1
ATOM 12439 C CA . PHE G 3 460 ? 192.435 172.194 207.074 1.00 77.51 389 PHE G CA 1
ATOM 12440 C C . PHE G 3 460 ? 193.724 172.929 207.437 1.00 80.90 389 PHE G C 1
ATOM 12441 O O . PHE G 3 460 ? 194.767 172.733 206.819 1.00 81.74 389 PHE G O 1
ATOM 12449 N N . VAL G 3 461 ? 193.682 173.768 208.462 1.00 75.74 390 VAL G N 1
ATOM 12450 C CA . VAL G 3 461 ? 194.878 174.498 208.885 1.00 77.72 390 VAL G CA 1
ATOM 12451 C C . VAL G 3 461 ? 195.941 173.540 209.465 1.00 81.80 390 VAL G C 1
ATOM 12452 O O . VAL G 3 461 ? 197.129 173.677 209.170 1.00 88.35 390 VAL G O 1
ATOM 12456 N N . ASN G 3 462 ? 195.532 172.564 210.290 1.00 71.51 391 ASN G N 1
ATOM 12457 C CA . ASN G 3 462 ? 196.494 171.628 210.854 1.00 71.72 391 ASN G CA 1
ATOM 12458 C C . ASN G 3 462 ? 197.164 170.803 209.753 1.00 73.06 391 ASN G C 1
ATOM 12459 O O . ASN G 3 462 ? 198.361 170.539 209.812 1.00 78.18 391 ASN G O 1
ATOM 12464 N N . TRP G 3 463 ? 196.375 170.325 208.787 1.00 60.58 392 TRP G N 1
ATOM 12465 C CA . TRP G 3 463 ? 196.953 169.523 207.712 1.00 59.14 392 TRP G CA 1
ATOM 12466 C C . TRP G 3 463 ? 197.879 170.366 206.845 1.00 66.25 392 TRP G C 1
ATOM 12467 O O . TRP G 3 463 ? 198.930 169.888 206.390 1.00 72.87 392 TRP G O 1
ATOM 12478 N N . ALA G 3 464 ? 197.494 171.626 206.597 1.00 64.38 393 ALA G N 1
ATOM 12479 C CA . ALA G 3 464 ? 198.357 172.528 205.848 1.00 65.16 393 ALA G CA 1
ATOM 12480 C C . ALA G 3 464 ? 199.679 172.763 206.580 1.00 67.44 393 ALA G C 1
ATOM 12481 O O . ALA G 3 464 ? 200.730 172.890 205.956 1.00 75.34 393 ALA G O 1
ATOM 12483 N N . SER G 3 465 ? 199.616 172.879 207.905 1.00 58.50 394 SER G N 1
ATOM 12484 C CA . SER G 3 465 ? 200.840 172.981 208.719 1.00 62.51 394 SER G CA 1
ATOM 12485 C C . SER G 3 465 ? 201.666 171.703 208.672 1.00 63.53 394 SER G C 1
ATOM 12486 O O . SER G 3 465 ? 202.901 171.759 208.624 1.00 64.87 394 SER G O 1
ATOM 12489 N N . SER G 3 466 ? 201.014 170.524 208.647 1.00 64.31 395 SER G N 1
ATOM 12490 C CA . SER G 3 466 ? 201.779 169.284 208.638 1.00 65.63 395 SER G CA 1
ATOM 12491 C C . SER G 3 466 ? 202.353 168.968 207.279 1.00 68.00 395 SER G C 1
ATOM 12492 O O . SER G 3 466 ? 203.204 168.084 207.186 1.00 74.70 395 SER G O 1
ATOM 12495 N N . ILE G 3 467 ? 201.814 169.600 206.232 1.00 64.74 396 ILE G N 1
ATOM 12496 C CA . ILE G 3 467 ? 202.367 169.433 204.898 1.00 63.58 396 ILE G CA 1
ATOM 12497 C C . ILE G 3 467 ? 203.865 169.756 204.859 1.00 63.94 396 ILE G C 1
ATOM 12498 O O . ILE G 3 467 ? 204.614 169.158 204.095 1.00 70.19 396 ILE G O 1
ATOM 12503 N N . ASN G 3 468 ? 204.335 170.635 205.732 1.00 68.16 397 ASN G N 1
ATOM 12504 C CA . ASN G 3 468 ? 205.745 171.058 205.720 1.00 68.38 397 ASN G CA 1
ATOM 12505 C C . ASN G 3 468 ? 206.720 169.936 206.042 1.00 72.55 397 ASN G C 1
ATOM 12506 O O . ASN G 3 468 ? 207.882 169.987 205.618 1.00 70.95 397 ASN G O 1
ATOM 12511 N N . ASP G 3 469 ? 206.288 168.888 206.724 1.00 74.80 398 ASP G N 1
ATOM 12512 C CA . ASP G 3 469 ? 207.164 167.843 207.196 1.00 72.47 398 ASP G CA 1
ATOM 12513 C C . ASP G 3 469 ? 207.131 166.592 206.347 1.00 73.85 398 ASP G C 1
ATOM 12514 O O . ASP G 3 469 ? 207.903 165.677 206.590 1.00 78.27 398 ASP G O 1
ATOM 12519 N N . ALA G 3 470 ? 206.221 166.516 205.376 1.00 63.61 399 ALA G N 1
ATOM 12520 C CA . ALA G 3 470 ? 206.150 165.361 204.486 1.00 62.30 399 ALA G CA 1
ATOM 12521 C C . ALA G 3 470 ? 205.571 165.803 203.144 1.00 62.25 399 ALA G C 1
ATOM 12522 O O . ALA G 3 470 ? 204.358 165.703 202.926 1.00 67.56 399 ALA G O 1
ATOM 12524 N N . PRO G 3 471 ? 206.383 166.337 202.283 1.00 56.59 400 PRO G N 1
ATOM 12525 C CA . PRO G 3 471 ? 205.932 166.777 200.963 1.00 54.21 400 PRO G CA 1
ATOM 12526 C C . PRO G 3 471 ? 206.046 165.675 199.921 1.00 61.77 400 PRO G C 1
ATOM 12527 O O . PRO G 3 471 ? 206.616 164.597 200.159 1.00 72.58 400 PRO G O 1
ATOM 12531 N N . VAL G 3 472 ? 205.454 165.963 198.761 1.00 46.90 401 VAL G N 1
ATOM 12532 C CA . VAL G 3 472 ? 205.486 165.105 197.608 1.00 52.15 401 VAL G CA 1
ATOM 12533 C C . VAL G 3 472 ? 205.800 165.946 196.373 1.00 47.00 401 VAL G C 1
ATOM 12534 O O . VAL G 3 472 ? 205.900 167.178 196.445 1.00 53.70 401 VAL G O 1
ATOM 12538 N N . LEU G 3 473 ? 205.969 165.277 195.221 1.00 43.68 402 LEU G N 1
ATOM 12539 C CA . LEU G 3 473 ? 206.260 165.914 193.943 1.00 48.42 402 LEU G CA 1
ATOM 12540 C C . LEU G 3 473 ? 204.917 166.047 193.199 1.00 55.17 402 LEU G C 1
ATOM 12541 O O . LEU G 3 473 ? 204.368 165.069 192.728 1.00 68.27 402 LEU G O 1
ATOM 12546 N N . ILE G 3 474 ? 204.390 167.285 193.134 1.00 45.78 403 ILE G N 1
ATOM 12547 C CA . ILE G 3 474 ? 203.108 167.554 192.492 1.00 48.28 403 ILE G CA 1
ATOM 12548 C C . ILE G 3 474 ? 203.237 167.979 191.026 1.00 53.84 403 ILE G C 1
ATOM 12549 O O . ILE G 3 474 ? 202.299 167.777 190.237 1.00 60.04 403 ILE G O 1
ATOM 12554 N N . SER G 3 475 ? 204.399 168.536 190.632 1.00 52.67 404 SER G N 1
ATOM 12555 C CA . SER G 3 475 ? 204.632 168.943 189.255 1.00 50.70 404 SER G CA 1
ATOM 12556 C C . SER G 3 475 ? 206.038 168.558 188.842 1.00 56.46 404 SER G C 1
ATOM 12557 O O . SER G 3 475 ? 206.960 168.490 189.655 1.00 59.66 404 SER G O 1
ATOM 12560 N N . GLN G 3 476 ? 206.175 168.222 187.549 1.00 57.28 405 GLN G N 1
ATOM 12561 C CA . GLN G 3 476 ? 207.426 167.714 187.016 1.00 52.18 405 GLN G CA 1
ATOM 12562 C C . GLN G 3 476 ? 207.740 168.405 185.704 1.00 61.63 405 GLN G C 1
ATOM 12563 O O . GLN G 3 476 ? 206.944 169.159 185.157 1.00 67.09 405 GLN G O 1
ATOM 12569 N N . LYS G 3 477 ? 208.943 168.145 185.213 1.00 57.22 406 LYS G N 1
ATOM 12570 C CA . LYS G 3 477 ? 209.341 168.583 183.863 1.00 45.53 406 LYS G CA 1
ATOM 12571 C C . LYS G 3 477 ? 210.388 167.578 183.392 1.00 58.20 406 LYS G C 1
ATOM 12572 O O . LYS G 3 477 ? 211.593 167.801 183.576 1.00 68.65 406 LYS G O 1
ATOM 12578 N N . LEU G 3 478 ? 209.947 166.497 182.765 1.00 55.80 407 LEU G N 1
ATOM 12579 C CA . LEU G 3 478 ? 210.862 165.406 182.431 1.00 53.57 407 LEU G CA 1
ATOM 12580 C C . LEU G 3 478 ? 211.852 165.730 181.312 1.00 54.77 407 LEU G C 1
ATOM 12581 O O . LEU G 3 478 ? 211.501 166.339 180.321 1.00 60.81 407 LEU G O 1
ATOM 12586 N N . SER G 3 479 ? 213.097 165.305 181.524 1.00 48.92 408 SER G N 1
ATOM 12587 C CA . SER G 3 479 ? 214.176 165.393 180.562 1.00 46.51 408 SER G CA 1
ATOM 12588 C C . SER G 3 479 ? 214.783 164.003 180.383 1.00 51.49 408 SER G C 1
ATOM 12589 O O . SER G 3 479 ? 214.773 163.201 181.324 1.00 66.67 408 SER G O 1
ATOM 12592 N N . PRO G 3 480 ? 215.318 163.703 179.209 1.00 39.34 409 PRO G N 1
ATOM 12593 C CA . PRO G 3 480 ? 215.849 162.362 178.987 1.00 32.03 409 PRO G CA 1
ATOM 12594 C C . PRO G 3 480 ? 217.062 162.107 179.862 1.00 40.11 409 PRO G C 1
ATOM 12595 O O . PRO G 3 480 ? 217.770 163.037 180.271 1.00 48.44 409 PRO G O 1
ATOM 12599 N N . ILE G 3 481 ? 217.291 160.828 180.154 1.00 39.12 410 ILE G N 1
ATOM 12600 C CA . ILE G 3 481 ? 218.299 160.450 181.113 1.00 45.12 410 ILE G CA 1
ATOM 12601 C C . ILE G 3 481 ? 219.691 160.459 180.510 1.00 53.17 410 ILE G C 1
ATOM 12602 O O . ILE G 3 481 ? 220.681 160.614 181.239 1.00 66.90 410 ILE G O 1
ATOM 12607 N N . TYR G 3 482 ? 219.814 160.338 179.180 1.00 50.69 411 TYR G N 1
ATOM 12608 C CA . TYR G 3 482 ? 221.123 160.310 178.538 1.00 40.00 411 TYR G CA 1
ATOM 12609 C C . TYR G 3 482 ? 221.800 161.668 178.511 1.00 40.44 411 TYR G C 1
ATOM 12610 O O . TYR G 3 482 ? 222.965 161.738 178.123 1.00 56.39 411 TYR G O 1
ATOM 12619 N N . ASN G 3 483 ? 221.086 162.742 178.889 1.00 38.67 412 ASN G N 1
ATOM 12620 C CA . ASN G 3 483 ? 221.707 164.069 178.911 1.00 41.06 412 ASN G CA 1
ATOM 12621 C C . ASN G 3 483 ? 222.745 164.172 179.996 1.00 53.49 412 ASN G C 1
ATOM 12622 O O . ASN G 3 483 ? 223.598 165.070 179.932 1.00 58.95 412 ASN G O 1
ATOM 12627 N N . LEU G 3 484 ? 222.702 163.284 180.991 1.00 53.88 413 LEU G N 1
ATOM 12628 C CA . LEU G 3 484 ? 223.619 163.343 182.114 1.00 47.15 413 LEU G CA 1
ATOM 12629 C C . LEU G 3 484 ? 224.884 162.521 181.894 1.00 49.86 413 LEU G C 1
ATOM 12630 O O . LEU G 3 484 ? 225.663 162.373 182.848 1.00 57.15 413 LEU G O 1
ATOM 12635 N N . VAL G 3 485 ? 225.113 161.963 180.711 1.00 47.80 414 VAL G N 1
ATOM 12636 C CA . VAL G 3 485 ? 226.359 161.233 180.465 1.00 50.27 414 VAL G CA 1
ATOM 12637 C C . VAL G 3 485 ? 227.526 162.212 180.451 1.00 60.29 414 VAL G C 1
ATOM 12638 O O . VAL G 3 485 ? 227.492 163.179 179.672 1.00 61.86 414 VAL G O 1
ATOM 12642 N N . PRO G 3 486 ? 228.551 162.025 181.273 1.00 64.48 415 PRO G N 1
ATOM 12643 C CA . PRO G 3 486 ? 229.689 162.956 181.252 1.00 60.53 415 PRO G CA 1
ATOM 12644 C C . PRO G 3 486 ? 230.383 162.941 179.899 1.00 64.00 415 PRO G C 1
ATOM 12645 O O . PRO G 3 486 ? 230.489 161.896 179.252 1.00 71.99 415 PRO G O 1
ATOM 12649 N N . VAL G 3 487 ? 230.852 164.121 179.470 1.00 61.79 416 VAL G N 1
ATOM 12650 C CA . VAL G 3 487 ? 231.471 164.273 178.164 1.00 57.40 416 VAL G CA 1
ATOM 12651 C C . VAL G 3 487 ? 232.841 163.625 178.122 1.00 69.02 416 VAL G C 1
ATOM 12652 O O . VAL G 3 487 ? 233.179 162.940 177.143 1.00 69.03 416 VAL G O 1
ATOM 12656 N N . LYS G 3 488 ? 233.662 163.839 179.156 1.00 76.17 417 LYS G N 1
ATOM 12657 C CA . LYS G 3 488 ? 235.038 163.343 179.198 1.00 67.36 417 LYS G CA 1
ATOM 12658 C C . LYS G 3 488 ? 235.058 161.885 179.645 1.00 67.82 417 LYS G C 1
ATOM 12659 O O . LYS G 3 488 ? 235.338 161.550 180.791 1.00 78.13 417 LYS G O 1
ATOM 12665 N N . MET G 3 489 ? 234.748 160.998 178.706 1.00 59.87 418 MET G N 1
ATOM 12666 C CA . MET G 3 489 ? 234.698 159.564 178.968 1.00 66.19 418 MET G CA 1
ATOM 12667 C C . MET G 3 489 ? 234.886 158.848 177.641 1.00 72.60 418 MET G C 1
ATOM 12668 O O . MET G 3 489 ? 234.538 159.386 176.576 1.00 81.36 418 MET G O 1
ATOM 12673 N N . LYS G 3 490 ? 235.404 157.619 177.722 1.00 54.26 419 LYS G N 1
ATOM 12674 C CA . LYS G 3 490 ? 235.555 156.785 176.548 1.00 59.60 419 LYS G CA 1
ATOM 12675 C C . LYS G 3 490 ? 234.186 156.363 175.982 1.00 61.52 419 LYS G C 1
ATOM 12676 O O . LYS G 3 490 ? 233.359 155.742 176.672 1.00 67.70 419 LYS G O 1
ATOM 12682 N N . ASN G 3 491 ? 233.986 156.634 174.694 1.00 49.53 420 ASN G N 1
ATOM 12683 C CA . ASN G 3 491 ? 232.797 156.224 173.951 1.00 46.23 420 ASN G CA 1
ATOM 12684 C C . ASN G 3 491 ? 231.523 156.686 174.657 1.00 55.51 420 ASN G C 1
ATOM 12685 O O . ASN G 3 491 ? 230.542 155.948 174.748 1.00 66.70 420 ASN G O 1
ATOM 12690 N N . ALA G 3 492 ? 231.550 157.935 175.142 1.00 47.91 421 ALA G N 1
ATOM 12691 C CA . ALA G 3 492 ? 230.377 158.484 175.790 1.00 43.48 421 ALA G CA 1
ATOM 12692 C C . ALA G 3 492 ? 229.238 158.725 174.793 1.00 54.51 421 ALA G C 1
ATOM 12693 O O . ALA G 3 492 ? 228.062 158.507 175.108 1.00 68.12 421 ALA G O 1
ATOM 12695 N N . HIS G 3 493 ? 229.568 159.180 173.590 1.00 46.53 422 HIS G N 1
ATOM 12696 C CA . HIS G 3 493 ? 228.553 159.427 172.581 1.00 48.64 422 HIS G CA 1
ATOM 12697 C C . HIS G 3 493 ? 227.879 158.119 172.157 1.00 53.10 422 HIS G C 1
ATOM 12698 O O . HIS G 3 493 ? 226.662 158.102 171.895 1.00 67.16 422 HIS G O 1
ATOM 12705 N N . LEU G 3 494 ? 228.633 157.018 172.099 1.00 39.72 423 LEU G N 1
ATOM 12706 C CA . LEU G 3 494 ? 228.025 155.721 171.830 1.00 46.04 423 LEU G CA 1
ATOM 12707 C C . LEU G 3 494 ? 227.019 155.351 172.917 1.00 54.73 423 LEU G C 1
ATOM 12708 O O . LEU G 3 494 ? 225.941 154.828 172.626 1.00 64.38 423 LEU G O 1
ATOM 12713 N N . LYS G 3 495 ? 227.362 155.615 174.178 1.00 43.43 424 LYS G N 1
ATOM 12714 C CA . LYS G 3 495 ? 226.423 155.334 175.259 1.00 41.26 424 LYS G CA 1
ATOM 12715 C C . LYS G 3 495 ? 225.165 156.204 175.145 1.00 46.65 424 LYS G C 1
ATOM 12716 O O . LYS G 3 495 ? 224.044 155.726 175.358 1.00 60.61 424 LYS G O 1
ATOM 12722 N N . LYS G 3 496 ? 225.306 157.472 174.754 1.00 31.18 425 LYS G N 1
ATOM 12723 C CA . LYS G 3 496 ? 224.144 158.335 174.549 1.00 39.46 425 LYS G CA 1
ATOM 12724 C C . LYS G 3 496 ? 223.239 157.829 173.440 1.00 49.15 425 LYS G C 1
ATOM 12725 O O . LYS G 3 496 ? 222.017 157.708 173.621 1.00 64.73 425 LYS G O 1
ATOM 12731 N N . GLN G 3 497 ? 223.810 157.492 172.281 1.00 48.23 426 GLN G N 1
ATOM 12732 C CA . GLN G 3 497 ? 222.991 156.943 171.201 1.00 53.15 426 GLN G CA 1
ATOM 12733 C C . GLN G 3 497 ? 222.305 155.647 171.618 1.00 59.66 426 GLN G C 1
ATOM 12734 O O . GLN G 3 497 ? 221.109 155.444 171.331 1.00 67.13 426 GLN G O 1
ATOM 12740 N N . ASN G 3 498 ? 223.034 154.774 172.324 1.00 51.17 427 ASN G N 1
ATOM 12741 C CA . ASN G 3 498 ? 222.459 153.494 172.676 1.00 38.89 427 ASN G CA 1
ATOM 12742 C C . ASN G 3 498 ? 221.338 153.654 173.697 1.00 47.84 427 ASN G C 1
ATOM 12743 O O . ASN G 3 498 ? 220.339 152.940 173.630 1.00 62.63 427 ASN G O 1
ATOM 12748 N N . LEU G 3 499 ? 221.494 154.586 174.647 1.00 38.81 428 LEU G N 1
ATOM 12749 C CA . LEU G 3 499 ? 220.451 154.828 175.631 1.00 41.47 428 LEU G CA 1
ATOM 12750 C C . LEU G 3 499 ? 219.222 155.430 174.960 1.00 47.65 428 LEU G C 1
ATOM 12751 O O . LEU G 3 499 ? 218.090 155.057 175.292 1.00 60.87 428 LEU G O 1
ATOM 12756 N N . GLU G 3 500 ? 219.420 156.309 173.966 1.00 49.13 429 GLU G N 1
ATOM 12757 C CA . GLU G 3 500 ? 218.289 156.829 173.193 1.00 46.82 429 GLU G CA 1
ATOM 12758 C C . GLU G 3 500 ? 217.521 155.729 172.444 1.00 55.64 429 GLU G C 1
ATOM 12759 O O . GLU G 3 500 ? 216.273 155.684 172.461 1.00 66.27 429 GLU G O 1
ATOM 12765 N N . ARG G 3 501 ? 218.260 154.826 171.788 1.00 57.68 430 ARG G N 1
ATOM 12766 C CA . ARG G 3 501 ? 217.622 153.703 171.106 1.00 54.94 430 ARG G CA 1
ATOM 12767 C C . ARG G 3 501 ? 216.921 152.785 172.096 1.00 57.23 430 ARG G C 1
ATOM 12768 O O . ARG G 3 501 ? 215.786 152.363 171.864 1.00 65.37 430 ARG G O 1
ATOM 12776 N N . ALA G 3 502 ? 217.538 152.566 173.262 1.00 48.32 431 ALA G N 1
ATOM 12777 C CA . ALA G 3 502 ? 216.955 151.726 174.292 1.00 52.74 431 ALA G CA 1
ATOM 12778 C C . ALA G 3 502 ? 215.699 152.307 174.883 1.00 55.05 431 ALA G C 1
ATOM 12779 O O . ALA G 3 502 ? 214.767 151.552 175.219 1.00 63.11 431 ALA G O 1
ATOM 12781 N N . ILE G 3 503 ? 215.625 153.634 175.022 1.00 46.94 432 ILE G N 1
ATOM 12782 C CA . ILE G 3 503 ? 214.387 154.264 175.478 1.00 47.70 432 ILE G CA 1
ATOM 12783 C C . ILE G 3 503 ? 213.296 154.147 174.415 1.00 55.76 432 ILE G C 1
ATOM 12784 O O . ILE G 3 503 ? 212.120 153.935 174.738 1.00 61.79 432 ILE G O 1
ATOM 12789 N N . GLU G 3 504 ? 213.654 154.305 173.145 1.00 68.39 433 GLU G N 1
ATOM 12790 C CA . GLU G 3 504 ? 212.649 154.079 172.095 1.00 61.77 433 GLU G CA 1
ATOM 12791 C C . GLU G 3 504 ? 212.140 152.652 172.136 1.00 64.80 433 GLU G C 1
ATOM 12792 O O . GLU G 3 504 ? 210.928 152.418 172.068 1.00 66.20 433 GLU G O 1
ATOM 12798 N N . ASP G 3 505 ? 213.039 151.685 172.273 1.00 62.46 434 ASP G N 1
ATOM 12799 C CA . ASP G 3 505 ? 212.621 150.290 172.342 1.00 64.48 434 ASP G CA 1
ATOM 12800 C C . ASP G 3 505 ? 211.812 150.010 173.596 1.00 64.08 434 ASP G C 1
ATOM 12801 O O . ASP G 3 505 ? 210.921 149.162 173.600 1.00 64.61 434 ASP G O 1
ATOM 12806 N N . TYR G 3 506 ? 212.132 150.683 174.702 1.00 63.73 435 TYR G N 1
ATOM 12807 C CA . TYR G 3 506 ? 211.432 150.430 175.952 1.00 57.31 435 TYR G CA 1
ATOM 12808 C C . TYR G 3 506 ? 210.032 151.027 175.922 1.00 57.28 435 TYR G C 1
ATOM 12809 O O . TYR G 3 506 ? 209.098 150.442 176.476 1.00 62.35 435 TYR G O 1
ATOM 12818 N N . ILE G 3 507 ? 209.871 152.180 175.277 1.00 66.43 436 ILE G N 1
ATOM 12819 C CA . ILE G 3 507 ? 208.532 152.757 175.139 1.00 61.98 436 ILE G CA 1
ATOM 12820 C C . ILE G 3 507 ? 207.716 151.938 174.160 1.00 63.51 436 ILE G C 1
ATOM 12821 O O . ILE G 3 507 ? 206.550 151.624 174.418 1.00 57.85 436 ILE G O 1
ATOM 12826 N N . ASN G 3 508 ? 208.314 151.544 173.025 1.00 75.47 437 ASN G N 1
ATOM 12827 C CA . ASN G 3 508 ? 207.597 150.774 172.001 1.00 69.80 437 ASN G CA 1
ATOM 12828 C C . ASN G 3 508 ? 207.094 149.448 172.550 1.00 70.42 437 ASN G C 1
ATOM 12829 O O . ASN G 3 508 ? 205.965 149.037 172.270 1.00 72.71 437 ASN G O 1
ATOM 12834 N N . GLU G 3 509 ? 207.932 148.749 173.319 1.00 82.48 438 GLU G N 1
ATOM 12835 C CA . GLU G 3 509 ? 207.473 147.572 174.037 1.00 79.64 438 GLU G CA 1
ATOM 12836 C C . GLU G 3 509 ? 206.793 147.982 175.341 1.00 83.20 438 GLU G C 1
ATOM 12837 O O . GLU G 3 509 ? 206.852 149.145 175.752 1.00 88.04 438 GLU G O 1
ATOM 12843 N N . PHE G 3 510 ? 206.151 147.008 175.980 1.00 76.10 439 PHE G N 1
ATOM 12844 C CA . PHE G 3 510 ? 205.376 147.256 177.211 1.00 73.57 439 PHE G CA 1
ATOM 12845 C C . PHE G 3 510 ? 204.261 148.292 177.000 1.00 76.37 439 PHE G C 1
ATOM 12846 O O . PHE G 3 510 ? 204.039 149.165 177.838 1.00 81.57 439 PHE G O 1
ATOM 12854 N N . SER G 3 511 ? 203.578 148.196 175.858 1.00 85.49 440 SER G N 1
ATOM 12855 C CA . SER G 3 511 ? 202.561 149.161 175.488 1.00 86.06 440 SER G CA 1
ATOM 12856 C C . SER G 3 511 ? 201.206 148.476 175.492 1.00 91.31 440 SER G C 1
ATOM 12857 O O . SER G 3 511 ? 201.089 147.298 175.150 1.00 97.58 440 SER G O 1
ATOM 12860 N N . VAL G 3 512 ? 200.175 149.234 175.882 1.00 96.97 441 VAL G N 1
ATOM 12861 C CA . VAL G 3 512 ? 198.823 148.676 175.905 1.00 97.86 441 VAL G CA 1
ATOM 12862 C C . VAL G 3 512 ? 198.294 148.508 174.485 1.00 94.86 441 VAL G C 1
ATOM 12863 O O . VAL G 3 512 ? 197.235 147.893 174.291 1.00 97.57 441 VAL G O 1
ATOM 12867 N N . ARG G 3 513 ? 198.990 149.043 173.472 1.00 95.02 442 ARG G N 1
ATOM 12868 C CA . ARG G 3 513 ? 198.532 148.895 172.105 1.00 96.20 442 ARG G CA 1
ATOM 12869 C C . ARG G 3 513 ? 198.499 147.439 171.649 1.00 99.01 442 ARG G C 1
ATOM 12870 O O . ARG G 3 513 ? 197.723 147.108 170.747 1.00 99.53 442 ARG G O 1
ATOM 12878 N N . LYS G 3 514 ? 199.292 146.567 172.282 1.00 98.24 443 LYS G N 1
ATOM 12879 C CA . LYS G 3 514 ? 199.254 145.159 171.918 1.00 98.11 443 LYS G CA 1
ATOM 12880 C C . LYS G 3 514 ? 198.118 144.396 172.585 1.00 97.45 443 LYS G C 1
ATOM 12881 O O . LYS G 3 514 ? 197.842 143.253 172.204 1.00 95.31 443 LYS G O 1
ATOM 12887 N N . CYS G 3 515 ? 197.486 144.974 173.593 1.00 108.49 444 CYS G N 1
ATOM 12888 C CA . CYS G 3 515 ? 196.379 144.336 174.286 1.00 108.44 444 CYS G CA 1
ATOM 12889 C C . CYS G 3 515 ? 195.135 144.315 173.406 1.00 108.11 444 CYS G C 1
ATOM 12890 O O . CYS G 3 515 ? 194.801 145.310 172.748 1.00 104.23 444 CYS G O 1
ATOM 12893 N N . HIS G 3 516 ? 194.453 143.176 173.401 1.00 118.00 445 HIS G N 1
ATOM 12894 C CA . HIS G 3 516 ? 193.215 143.075 172.642 1.00 117.76 445 HIS G CA 1
ATOM 12895 C C . HIS G 3 516 ? 192.119 143.946 173.266 1.00 119.59 445 HIS G C 1
ATOM 12896 O O . HIS G 3 516 ? 192.057 144.143 174.481 1.00 122.36 445 HIS G O 1
ATOM 12903 N N . THR G 3 517 ? 191.282 144.487 172.388 1.00 120.53 446 THR G N 1
ATOM 12904 C CA . THR G 3 517 ? 190.246 145.421 172.835 1.00 119.75 446 THR G CA 1
ATOM 12905 C C . THR G 3 517 ? 189.177 144.720 173.659 1.00 120.01 446 THR G C 1
ATOM 12906 O O . THR G 3 517 ? 188.899 143.539 173.473 1.00 121.18 446 THR G O 1
ATOM 12910 N N . CYS G 3 518 ? 188.577 145.482 174.564 1.00 131.21 447 CYS G N 1
ATOM 12911 C CA . CYS G 3 518 ? 187.523 144.999 175.443 1.00 131.89 447 CYS G CA 1
ATOM 12912 C C . CYS G 3 518 ? 186.185 145.262 174.757 1.00 132.47 447 CYS G C 1
ATOM 12913 O O . CYS G 3 518 ? 186.124 145.653 173.592 1.00 133.73 447 CYS G O 1
ATOM 12916 N N . GLN G 3 519 ? 185.074 145.056 175.467 1.00 131.46 448 GLN G N 1
ATOM 12917 C CA . GLN G 3 519 ? 183.741 145.177 174.890 1.00 131.77 448 GLN G CA 1
ATOM 12918 C C . GLN G 3 519 ? 182.949 146.281 175.554 1.00 132.77 448 GLN G C 1
ATOM 12919 O O . GLN G 3 519 ? 183.135 146.588 176.739 1.00 132.14 448 GLN G O 1
ATOM 12925 N N . ASN G 3 520 ? 182.045 146.860 174.776 1.00 131.83 449 ASN G N 1
ATOM 12926 C CA . ASN G 3 520 ? 181.067 147.863 175.243 1.00 130.74 449 ASN G CA 1
ATOM 12927 C C . ASN G 3 520 ? 181.744 149.080 175.921 1.00 131.53 449 ASN G C 1
ATOM 12928 O O . ASN G 3 520 ? 181.402 149.463 177.042 1.00 130.98 449 ASN G O 1
ATOM 12933 N N . GLY G 3 521 ? 182.710 149.661 175.207 1.00 133.05 450 GLY G N 1
ATOM 12934 C CA . GLY G 3 521 ? 183.421 150.848 175.677 1.00 132.46 450 GLY G CA 1
ATOM 12935 C C . GLY G 3 521 ? 184.309 150.617 176.876 1.00 131.93 450 GLY G C 1
ATOM 12936 O O . GLY G 3 521 ? 184.545 151.538 177.650 1.00 129.96 450 GLY G O 1
ATOM 12937 N N . GLY G 3 522 ? 184.798 149.397 177.046 1.00 133.73 451 GLY G N 1
ATOM 12938 C CA . GLY G 3 522 ? 185.676 149.106 178.156 1.00 132.79 451 GLY G CA 1
ATOM 12939 C C . GLY G 3 522 ? 187.018 149.795 178.030 1.00 132.45 451 GLY G C 1
ATOM 12940 O O . GLY G 3 522 ? 187.461 150.172 176.949 1.00 132.73 451 GLY G O 1
ATOM 12941 N N . THR G 3 523 ? 187.682 149.969 179.161 1.00 123.40 452 THR G N 1
ATOM 12942 C CA . THR G 3 523 ? 188.998 150.586 179.237 1.00 122.67 452 THR G CA 1
ATOM 12943 C C . THR G 3 523 ? 190.060 149.552 179.625 1.00 123.00 452 THR G C 1
ATOM 12944 O O . THR G 3 523 ? 189.874 148.820 180.598 1.00 123.67 452 THR G O 1
ATOM 12948 N N . VAL G 3 524 ? 191.136 149.490 178.881 1.00 112.83 453 VAL G N 1
ATOM 12949 C CA . VAL G 3 524 ? 192.151 148.462 179.062 1.00 110.23 453 VAL G CA 1
ATOM 12950 C C . VAL G 3 524 ? 193.298 149.066 179.857 1.00 111.99 453 VAL G C 1
ATOM 12951 O O . VAL G 3 524 ? 193.795 150.163 179.552 1.00 111.78 453 VAL G O 1
ATOM 12955 N N . ILE G 3 525 ? 193.713 148.356 180.882 1.00 108.66 454 ILE G N 1
ATOM 12956 C CA . ILE G 3 525 ? 194.841 148.740 181.717 1.00 104.78 454 ILE G CA 1
ATOM 12957 C C . ILE G 3 525 ? 195.847 147.598 181.733 1.00 107.25 454 ILE G C 1
ATOM 12958 O O . ILE G 3 525 ? 195.486 146.427 181.887 1.00 109.97 454 ILE G O 1
ATOM 12963 N N . LEU G 3 526 ? 197.122 147.963 181.616 1.00 103.49 455 LEU G N 1
ATOM 12964 C CA . LEU G 3 526 ? 198.222 147.001 181.665 1.00 101.61 455 LEU G CA 1
ATOM 12965 C C . LEU G 3 526 ? 198.765 146.909 183.083 1.00 101.19 455 LEU G C 1
ATOM 12966 O O . LEU G 3 526 ? 198.955 147.938 183.742 1.00 102.54 455 LEU G O 1
ATOM 12971 N N . MET G 3 527 ? 198.969 145.689 183.570 1.00 110.40 456 MET G N 1
ATOM 12972 C CA . MET G 3 527 ? 199.421 145.501 184.953 1.00 110.82 456 MET G CA 1
ATOM 12973 C C . MET G 3 527 ? 200.322 144.262 184.980 1.00 110.03 456 MET G C 1
ATOM 12974 O O . MET G 3 527 ? 199.820 143.129 184.919 1.00 111.59 456 MET G O 1
ATOM 12979 N N . ASP G 3 528 ? 201.619 144.491 185.025 1.00 114.33 457 ASP G N 1
ATOM 12980 C CA . ASP G 3 528 ? 202.611 143.405 185.253 1.00 120.00 457 ASP G CA 1
ATOM 12981 C C . ASP G 3 528 ? 202.495 142.295 184.203 1.00 120.05 457 ASP G C 1
ATOM 12982 O O . ASP G 3 528 ? 202.462 141.113 184.539 1.00 120.72 457 ASP G O 1
ATOM 12987 N N . GLY G 3 529 ? 202.413 142.693 182.940 1.00 109.10 458 GLY G N 1
ATOM 12988 C CA . GLY G 3 529 ? 202.311 141.738 181.839 1.00 107.26 458 GLY G CA 1
ATOM 12989 C C . GLY G 3 529 ? 201.007 140.992 181.842 1.00 106.89 458 GLY G C 1
ATOM 12990 O O . GLY G 3 529 ? 200.981 139.789 181.592 1.00 108.06 458 GLY G O 1
ATOM 12991 N N . LYS G 3 530 ? 199.900 141.684 182.098 1.00 101.39 459 LYS G N 1
ATOM 12992 C CA . LYS G 3 530 ? 198.601 141.035 182.078 1.00 96.57 459 LYS G CA 1
ATOM 12993 C C . LYS G 3 530 ? 197.552 142.078 181.773 1.00 94.76 459 LYS G C 1
ATOM 12994 O O . LYS G 3 530 ? 197.271 142.957 182.599 1.00 100.86 459 LYS G O 1
ATOM 13000 N N . CYS G 3 531 ? 197.009 142.038 180.558 1.00 95.29 460 CYS G N 1
ATOM 13001 C CA . CYS G 3 531 ? 195.975 143.000 180.210 1.00 102.44 460 CYS G CA 1
ATOM 13002 C C . CYS G 3 531 ? 194.689 142.694 180.973 1.00 106.58 460 CYS G C 1
ATOM 13003 O O . CYS G 3 531 ? 194.372 141.540 181.296 1.00 106.99 460 CYS G O 1
ATOM 13006 N N . LEU G 3 532 ? 193.933 143.750 181.268 1.00 109.62 461 LEU G N 1
ATOM 13007 C CA . LEU G 3 532 ? 192.651 143.608 181.961 1.00 108.44 461 LEU G CA 1
ATOM 13008 C C . LEU G 3 532 ? 191.762 144.776 181.581 1.00 109.16 461 LEU G C 1
ATOM 13009 O O . LEU G 3 532 ? 192.228 145.802 181.097 1.00 111.18 461 LEU G O 1
ATOM 13014 N N . CYS G 3 533 ? 190.458 144.571 181.746 1.00 121.89 462 CYS G N 1
ATOM 13015 C CA . CYS G 3 533 ? 189.447 145.494 181.258 1.00 123.48 462 CYS G CA 1
ATOM 13016 C C . CYS G 3 533 ? 188.744 146.177 182.421 1.00 124.12 462 CYS G C 1
ATOM 13017 O O . CYS G 3 533 ? 188.496 145.561 183.468 1.00 125.23 462 CYS G O 1
ATOM 13020 N N . ALA G 3 534 ? 188.433 147.445 182.222 1.00 125.92 463 ALA G N 1
ATOM 13021 C CA . ALA G 3 534 ? 187.599 148.175 183.158 1.00 123.78 463 ALA G CA 1
ATOM 13022 C C . ALA G 3 534 ? 186.225 148.408 182.555 1.00 125.43 463 ALA G C 1
ATOM 13023 O O . ALA G 3 534 ? 186.106 148.845 181.396 1.00 124.32 463 ALA G O 1
ATOM 13025 N N . CYS G 3 535 ? 185.184 148.087 183.340 1.00 132.34 464 CYS G N 1
ATOM 13026 C CA . CYS G 3 535 ? 183.831 148.075 182.810 1.00 131.99 464 CYS G CA 1
ATOM 13027 C C . CYS G 3 535 ? 182.978 149.194 183.399 1.00 131.86 464 CYS G C 1
ATOM 13028 O O . CYS G 3 535 ? 183.210 149.634 184.539 1.00 131.97 464 CYS G O 1
ATOM 13031 N N . PRO G 3 536 ? 182.009 149.687 182.664 1.00 129.21 465 PRO G N 1
ATOM 13032 C CA . PRO G 3 536 ? 181.151 150.765 183.196 1.00 127.88 465 PRO G CA 1
ATOM 13033 C C . PRO G 3 536 ? 180.111 150.245 184.179 1.00 129.31 465 PRO G C 1
ATOM 13034 O O . PRO G 3 536 ? 180.185 149.107 184.678 1.00 130.13 465 PRO G O 1
ATOM 13038 N N . PHE G 3 537 ? 179.138 151.117 184.497 1.00 113.80 466 PHE G N 1
ATOM 13039 C CA . PHE G 3 537 ? 178.195 150.823 185.594 1.00 113.44 466 PHE G CA 1
ATOM 13040 C C . PHE G 3 537 ? 177.337 149.609 185.261 1.00 114.02 466 PHE G C 1
ATOM 13041 O O . PHE G 3 537 ? 177.189 148.702 186.080 1.00 112.90 466 PHE G O 1
ATOM 13049 N N . LYS G 3 538 ? 176.755 149.606 184.059 1.00 119.47 467 LYS G N 1
ATOM 13050 C CA . LYS G 3 538 ? 175.754 148.590 183.759 1.00 119.92 467 LYS G CA 1
ATOM 13051 C C . LYS G 3 538 ? 176.378 147.187 183.585 1.00 124.18 467 LYS G C 1
ATOM 13052 O O . LYS G 3 538 ? 175.702 146.185 183.836 1.00 122.70 467 LYS G O 1
ATOM 13058 N N . PHE G 3 539 ? 177.627 147.122 183.130 1.00 128.47 468 PHE G N 1
ATOM 13059 C CA . PHE G 3 539 ? 178.300 145.882 182.754 1.00 126.14 468 PHE G CA 1
ATOM 13060 C C . PHE G 3 539 ? 179.327 145.533 183.797 1.00 126.68 468 PHE G C 1
ATOM 13061 O O . PHE G 3 539 ? 180.089 146.398 184.239 1.00 126.82 468 PHE G O 1
ATOM 13069 N N . GLU G 3 540 ? 179.324 144.273 184.232 1.00 133.48 469 GLU G N 1
ATOM 13070 C CA . GLU G 3 540 ? 180.207 143.822 185.299 1.00 134.05 469 GLU G CA 1
ATOM 13071 C C . GLU G 3 540 ? 180.886 142.496 184.950 1.00 134.13 469 GLU G C 1
ATOM 13072 O O . GLU G 3 540 ? 181.235 141.724 185.849 1.00 134.04 469 GLU G O 1
ATOM 13078 N N . GLY G 3 541 ? 181.041 142.199 183.652 1.00 129.66 470 GLY G N 1
ATOM 13079 C CA . GLY G 3 541 ? 181.763 141.019 183.248 1.00 128.41 470 GLY G CA 1
ATOM 13080 C C . GLY G 3 541 ? 183.284 141.196 183.273 1.00 129.81 470 GLY G C 1
ATOM 13081 O O . GLY G 3 541 ? 183.813 142.300 183.345 1.00 131.68 470 GLY G O 1
ATOM 13082 N N . ILE G 3 542 ? 184.007 140.078 183.223 1.00 126.07 471 ILE G N 1
ATOM 13083 C CA . ILE G 3 542 ? 185.472 140.148 183.149 1.00 126.79 471 ILE G CA 1
ATOM 13084 C C . ILE G 3 542 ? 185.891 140.868 181.893 1.00 127.47 471 ILE G C 1
ATOM 13085 O O . ILE G 3 542 ? 186.747 141.774 181.908 1.00 126.02 471 ILE G O 1
ATOM 13090 N N . ALA G 3 543 ? 185.271 140.506 180.771 1.00 125.78 472 ALA G N 1
ATOM 13091 C CA . ALA G 3 543 ? 185.507 141.189 179.509 1.00 126.01 472 ALA G CA 1
ATOM 13092 C C . ALA G 3 543 ? 184.462 142.264 179.227 1.00 127.37 472 ALA G C 1
ATOM 13093 O O . ALA G 3 543 ? 184.331 142.747 178.093 1.00 127.13 472 ALA G O 1
ATOM 13095 N N . CYS G 3 544 ? 183.715 142.680 180.255 1.00 134.69 473 CYS G N 1
ATOM 13096 C CA . CYS G 3 544 ? 182.641 143.653 180.077 1.00 135.15 473 CYS G CA 1
ATOM 13097 C C . CYS G 3 544 ? 181.635 143.189 179.048 1.00 135.93 473 CYS G C 1
ATOM 13098 O O . CYS G 3 544 ? 181.240 143.963 178.175 1.00 136.32 473 CYS G O 1
ATOM 13101 N N . GLU G 3 545 ? 181.244 141.915 179.126 1.00 135.71 474 GLU G N 1
ATOM 13102 C CA . GLU G 3 545 ? 180.261 141.386 178.190 1.00 135.36 474 GLU G CA 1
ATOM 13103 C C . GLU G 3 545 ? 178.911 141.070 178.803 1.00 135.01 474 GLU G C 1
ATOM 13104 O O . GLU G 3 545 ? 177.922 140.975 178.055 1.00 134.97 474 GLU G O 1
ATOM 13110 N N . ILE G 3 546 ? 178.828 140.924 180.121 1.00 132.40 475 ILE G N 1
ATOM 13111 C CA . ILE G 3 546 ? 177.562 140.653 180.791 1.00 132.59 475 ILE G CA 1
ATOM 13112 C C . ILE G 3 546 ? 176.830 141.962 181.054 1.00 133.82 475 ILE G C 1
ATOM 13113 O O . ILE G 3 546 ? 177.381 142.893 181.667 1.00 131.90 475 ILE G O 1
ATOM 13118 N N . SER G 3 547 ? 175.605 142.051 180.558 1.00 129.57 476 SER G N 1
ATOM 13119 C CA . SER G 3 547 ? 174.814 143.262 180.627 1.00 126.39 476 SER G CA 1
ATOM 13120 C C . SER G 3 547 ? 173.754 143.103 181.704 1.00 127.27 476 SER G C 1
ATOM 13121 O O . SER G 3 547 ? 173.003 142.130 181.694 1.00 129.10 476 SER G O 1
ATOM 13124 N N . LYS G 3 548 ? 173.716 144.048 182.641 1.00 129.70 477 LYS G N 1
ATOM 13125 C CA . LYS G 3 548 ? 172.647 144.108 183.603 1.00 131.79 477 LYS G CA 1
ATOM 13126 C C . LYS G 3 548 ? 172.579 145.478 184.260 1.00 131.28 477 LYS G C 1
ATOM 13127 O O . LYS G 3 548 ? 172.869 145.617 185.439 1.00 133.04 477 LYS G O 1
#

Sequence (1659 aa):
QVQLKESGPGLVAPSQSLSITCTVSGFSLTVYGVNWIRQPPGKGLEWLGMIWGDGSTDYNSALKSRLSITKDNSKSQVFLKMNSLQTDDTARYYCARDRSYGGSSAWFGYWGQGTLVTVSADIQMTQTTSSLSASLGDRVTISCRASHDISNYLNWYQQKPDGTLKLLIYYTSRLHSGVPSRFSGSGSGTDYSLTISNLEQEDVATYFCQQGNYLPYTFGGGTKLEIKSHIDCRMSPWSEWSQCDPCLRQMFRSRSIEVFGQFNGKRCTDAVGDRRQCVPTEPCEDAEDDCGNDFQCSTGRCIKMRLRCNGDNDCGDFSDEDDCESEPRPPCRDRVVEESELARTAGYGINILGMDPLSTPFDNEFYNGLCNRDRDGNTLTYYRRPWNVASLIYETKGEKNFRTEHYEEQIEASYSSKKEKMFLHVKGEIHLGRFVMRNRDVVLTTTFVDDIKALPTTYEKGEYFAFLETYGTHYSSSGSLGGLYELIYVLDKASMKRKVNITSENLIDDVVSLIRGGTRKYAFELKEKLLRGTVIDVTDFVNWASSINDAPVLISQKLSPIYNLVPVKMKNAHLKKQNLERAIEDYINEFSVRKCHTCQNGGTVILMDGKCLCACPFKFEGIACEISKQVQLKESGPGLVAPSQSLSITCTVSGFSLTVYGVNWIRQPPGKGLEWLGMIWGDGSTDYNSALKSRLSITKDNSKSQVFLKMNSLQTDDTARYYCARDRSYGGSSAWFGYWGQGTLVTVSADIQMTQTTSSLSASLGDRVTISCRASHDISNYLNWYQQKPDGTLKLLIYYTSRLHSGVPSRFSGSGSGTDYSLTISNLEQEDVATYFCQQGNYLPYTFGGGTKLEIKSHIDCRMSPWSEWSQCDPCLRQMFRSRSIEVFGQFNGKRCTDAVGDRRQCVPTEPCEDAEDDCGNDFQCSTGRCIKMRLRCNGDNDCGDFSDEDDCESEPRPPCRDRVVEESELARTAGYGINILGMDPLSTPFDNEFYNGLCNRDRDGNTLTYYRRPWNVASLIYETKGEKNFRTEHYEEQIEASYSSKKEKMFLHVKGEIHLGRFVMRNRDVVLTTTFVDDIKALPTTYEKGEYFAFLETYGTHYSSSGSLGGLYELIYVLDKASMKRKVNITSENLIDDVVSLIRGGTRKYAFELKEKLLRGTVIDVTDFVNWASSINDAPVLISQKLSPIYNLVPVKMKNAHLKKQNLERAIEDYINEFSVRKCHTCQNGGTVILMDGKCLCACPFKFEGIACEISKSHIDCRMSPWSEWSQCDPCLRQMFRSRSIEVFGQFNGKRCTDAVGDRRQCVPTEPCEDAEDDCGNDFQCSTGRCIKMRLRCNGDNDCGDFSDEDDCESEPRPPCRDRVVEESELARTAGYGINILGMDPLSTPFDNEFYNGLCNRDRDGNTLTYYRRPWNVASLIYETKGEKNFRTEHYEEQIEASYSSKKEKMFLHVKGEIHLGRFVMRNRDVVLTTTFVDDIKALPTTYEKGEYFAFLETYGTHYSSSGSLGGLYELIYVLDKASMKRKVNITSENLIDDVVSLIRGGTRKYAFELKEKLLRGTVIDVTDFVNWASSINDAPVLISQKLSPIYNLVPVKMKNAHLKKQNLERAIEDYINEFSVRKCHTCQNGGTVILMDGKCLCACPFKFEGIACEISK

Nearest PDB structures (foldseek):
  8de6-assembly1_I  TM=1.009E+00  e=1.041E-21  Mus musculus
  8jlx-assembly1_L  TM=9.827E-01  e=5.285E-19  Mus musculus
  7wvm-assembly2_D  TM=9.815E-01  e=8.232E-17  Homo sapiens
  8r8k-assembly1_L  TM=9.829E-01  e=1.077E-16  Homo sapiens
  7rw2-assembly1_L  TM=9.781E-01  e=1.568E-16  Homo sapiens

B-factor: mean 79.67, std 25.35, range [22.4, 163.79]

Solvent-accessible surface area: 80856 Å² total; per-residue (Å²): 52,19,72,7,120,28,68,38,72,33,141,10,45,72,89,105,58,3,54,0,31,0,48,10,39,47,32,58,6,69,19,45,2,2,0,0,0,17,30,21,98,87,141,21,18,58,2,1,1,9,9,9,5,78,43,34,50,37,45,18,90,84,18,120,112,47,14,44,13,74,52,42,86,103,114,34,42,0,51,1,70,0,67,71,9,92,89,100,6,37,5,68,1,1,0,0,22,4,31,11,6,10,5,33,10,4,10,0,15,64,25,18,110,19,22,109,2,65,11,50,142,148,10,121,4,56,19,106,57,82,83,61,75,20,48,85,51,65,168,9,88,2,52,0,128,5,66,82,85,0,68,57,31,0,3,0,0,17,19,85,96,116,12,56,20,90,1,0,0,13,30,6,76,106,84,22,42,25,14,62,97,38,6,50,8,71,35,85,34,49,85,2,37,0,24,1,29,97,5,71,150,99,3,44,4,28,0,10,0,0,0,1,8,25,27,19,10,23,22,5,56,17,0,115,0,76,64,209,140,102,59,54,33,138,47,21,118,73,60,153,56,37,162,29,32,35,67,62,75,31,24,11,41,28,30,44,8,74,43,11,0,2,40,121,15,82,104,9,44,54,8,14,28,19,37,8,43,8,13,0,44,25,31,57,59,99,16,72,74,76,24,68,141,68,42,91,3,95,54,50,46,57,7,83,99,132,5,66,13,14,56,17,17,2,0,47,67,56,24,1,34,96,92,50,166,88,142,93,146,76,40,18,121,143,126,123,42,69,112,11,46,29,2,62,36,3,0,42,1,0,28,28,77,62,72,56,42,13,35,34,6,10,28,10,88,6,26,14,21,67,37,72,41,18,52,20,13,61,73,112,34,64,47,20,53,11,36,0,3,22,3,7,56,48,51,8,50,0,65,18,44,75,66,23,5,42,28,42,52,59,75,80,86,109,86,14,22,99,97,39,67,55,66,30,42,16,94,4,51,13,32,14,6,73,4,14,6,21,46,86,101,37,25,17,42,45,38,2,36,76,32,1,101,56,18,7,40,64,52,20,28,10,21,0,6,12,13,1,75,19,39,0,0,15,10,0,17,8,4,16,10,0,0,29,10,46,25,59,52,44,19,40,90,21,30,62,94,113,168,99,52,46,28,26,70,53,60,12,24,19,21,62,2,47,4,60,0,0,32,28,108,73,1,7,54,2,14,11,54,27,38,100,64,74,135,27,90,23,78,21,30,24,62,3,4,50,14,2,64,58,18,43,14,18,31,51,58,81,22,18,5,2,20,63,11,3,37,23,153,14,64,20,10,13,29,13,20,63,18,1,52,136,0,10,107,45,18,48,80,20,37,20,62,152,84,16,96,90,10,93,83,79,19,82,42,77,40,118,57,7,45,2,69,22,48,42,61,67,121,36,85,10,100,16,0,117,105,67,113,151,24,117,13,124,1,74,43,73,18,148,28,44,47,88,103,63,4,63,2,39,0,53,8,61,49,26,67,5,71,14,41,1,1,0,0,0,24,23,29,95,80,129,21,16,57,7,0,0,13,7,14,5,81,40,33,55,48,59,12,32,86,8,117,113,60,12,48,13,65,39,57,78,101,134,45,38,0,52,1,80,0,105,48,9,95,102,111,7,33,1,60,2,0,0,0,18,7,27,4,8,9,6,20,8,6,11,1,16,63,34,6,84,3,44,104,3,57,4,81,141,115,6,137,19,46,24,113,52,78,67,61,46,8,64,105,60,62,136,16,65,4,43,1,112,5,45,42,85,0,60,47,25,0,4,2,1,8,36,47,104,125,4,64,13,87,1,3,4,14,24,9,75,88,70,24,58,73,16,64,94,69,10,59,9,77,25,82,32,50,80,4,38,0,34,0,30,97,2,65,131,104,2,52,8,25,0,6,0,0,0,2,14,32,23,17,13,37,18,6,62,11,2,126,3,83,60,171,143,91,65,49,34,142,36,27,117,82,58,156,52,40,163,28,34,51,69,60,79,30,23,9,38,24,32,38,6,67,44,7,0,3,40,124,13,83,88,10,47,55,11,15,30,22,42,12,46,9,18,2,103,107,63,48,161,105,78,78,119,116,23,68,146,61,50,78,4,94,60,47,39,60,6,111,104,125,6,61,16,19,50,19,18,3,0,47,72,63,23,1,32,103,75,52,152,82,144,108,127,81,48,21,203,144,149,111,41,78,111,10,50,25,0,50,34,1,0,38,0,2,38,50,75,62,83,54,49,14,30,31,2,10,35,9,81,12,29,21,31,77,43,71,88,21,133,16,40,118,71,117,35,84,37,23,68,11,49,0,3,49,36,12,104,53,89,118,90,54,107,122,78,136,156,85,71,101,109,103,79,97,118,125,118,111,91,24,17,100,118,42,106,58,75,36,43,12,85,3,45,49,36,32,6,123,3,52,8,75,110,187,97,39,22,19,40,42,35,0,35,72,35,1,99,58,19,5,52,87,54,21,27,11,25,0,8,7,13,4,82,19,34,1,1,33,9,0,15,5,6,13,9,0,0,26,12,47,25,52,56,38,20,45,87,34,27,75,73,126,164,99,63,46,28,20,72,43,71,10,24,17,16,62,3,58,4,57,0,0,32,23,107,70,0,7,44,2,18,10,60,30,46,105,63,85,148,44,92,103,68,8,58,81,54,5,45,82,15,4,71,61,20,38,15,21,27,56,65,115,58,22,39,1,56,92,14,3,35,131,174,29,116,71,8,120,88,11,49,81,18,1,85,139,0,15,105,38,26,82,90,19,41,18,74,208,79,17,104,88,12,98,89,76,21,76,43,76,40,114,57,7,45,3,70,24,39,42,63,52,134,33,106,8,107,14,0,109,106,66,124,149,126,61,60,27,144,39,28,116,93,57,156,82,28,157,27,30,39,64,56,126,48,30,11,54,22,59,42,12,70,46,7,0,3,38,122,15,146,139,6,102,53,42,14,31,43,147,121,152,27,125,24,94,24,78,58,62,104,27,75,66,79,29,60,147,59,47,99,3,89,59,42,44,64,11,128,105,138,4,46,12,13,51,21,21,2,1,40,75,110,28,1,34,124,87,42,157,88,148,84,145,72,39,14,112,147,112,116,41,81,160,12,112,30,2,133,40,3,0,45,0,0,24,31,80,60,61,84,79,64,103,32,6,10,28,10,99,14,30,32,19,65,35,68,38,15,60,17,14,52,69,102,41,60,43,20,51,8,44,0,4,24,3,9,40,50,41,9,50,0,79,16,38,80,71,20,18,37,26,51,49,67,71,77,101,114,80,23,35,81,110,37,78,53,72,31,40,15,92,3,50,10,41,14,5,62,4,18,4,23,43,92,108,33,20,15,42,42,85,3,39,72,56,2,111,59,18,5,38,60,50,22,30,12,40,0,4,48,12,0,101,89,39,0,0,19,8,0,13,13,5,8,8,0,0,33,9,44,25,51,60,35,29,28,88,21,19,89,86,118,163,146,107,88,81,48,128,77,123,47,95,41,73,81,32,95,28,100,20,11,53,183,142,78,5,111,87,1,82,76,70,29,82,167,59,75,129,24,92,18,69,18,20,22,57,3,2,54,8,0,68,115,38,50,40,21,35,54,64,88,21,17,3,2,19,63,11,4,41,23,162,16,58,16,8,17,24,12,18,64,17,3,56,140,0,14,107,35,15,53,85,26,32,22,66,177,73,17,101,89,12,85,85,77,21,81,41,87,48,112,106,4,50,3,66,22,40,44,64,104,117,33,147,9,105,12,0,117,113,69,175

Foldseek 3Di:
DKAKEKDWPQEDEQFGKTKMKIAIPDDFLLKWKKWKWWQFPPGGIDTAKIAFSVGDIGGDPPCPVFWDWDADRVRRMIIIIGGRHHQRPFTKMKMFIWAIRDDDDTDGDYIHDIDTHGYDD/DKAKEFPAQEDEEAFQDKDKTKIFIDAFQFQFKWKWWADPPGDIDTADGSQADGDPPHDPQWGWDDHGTIIMIMGGRDDPVRFTKMKMWGDRDPPIDIYPIYGYYYD/DWDEWDWFDKDDWDAQDQPVQKIKIFTGTFAFTEDPYYFDPPPTMDMDGHDDDDHDDDDFDDLVQFDAFPLGDTHHPVVQAEDAQASVPCRSNVDDDDDHHHLVRPDDAAADPVQQQPKFAAAPPPRDTDGHQAHQRAANSHFDWDADPVPRGIHGGGDFWPDKDFDWDKDKDKDKDKDWDWDPDVKIKIWIKMKIKIKMWTWTIKIAGDQPDGHGDSVVLVLLQPDDLDAHLVSLVVVCVRRHWWIFRMFTKFWMKMKIKMWIWMWMADDVTDIDIDIDIDIDMDIDAFDPPLGVVVRVVVRVVDDDDCPSVVNRRVRRVPTMDTDTGDIDGPLSPQDPRGPNSVSSSVSNVVSVVVVDVPPDQVSHDDAPPPWDWDRDNRYIFTDEDDQFDDRSSPRGD/DKAKDKDFDAEDEQFAKTKIKMAIDDDQLLKWKKFKWWAAPPGDIDGAWMAFNPGDIDGDPVQRVQWDKDDDRVRRIIMIMGGGHHQRPWTWMWMFIWPTRDDDDTDTDDIYDTDGHGYYD/DKDKEWDAAEDADAFQDKDKTKIFIDFFQFQFKWKWWQAPPGDIDTADGSQADGDPPHDPQWGWHDGGGMIMIMHGRDDPVRQTKMKMWGDRDPDIDIYPIHGYDYD/DWDAWDWADKDDWDDADQPVQKIKIFTGTFAFTEDPYYFDPPPTMDMDGHHDDDHDDDDFDAQVQFDAAPLGDTDHPVVLAEDADDSVPCRSNPDDPDDHHHLVPPDDAAADPVQQFAKWAFAPPPRDTHGHQAHQRAANSDFDWDADVVVRGIYGGGPFWPDKDFDWDKDKDWDKDKDWDWDCDVKTKIKIKMKTKIKMWIWTIKIAGDQPDGHGDSVLLVLLQPDGLAAHLPSLVVVCVRRNWWIFRMFTKFKMKMKIKIWIWMWIFDDVTDIDIDIDMDMDIDIDAFDPPLGVVVRVVVVVPDDDDCVSVVNRRVRRVPTIDTDTGDIDGPLSPQDPRGDSSVSSSVSNVVSVVVVDVPPDQVSHDAAPDDWDWDDDNRYIATHEDPQADDRSSPHGD/DWDAWDWADKDDWDDADQPLQKIKIFTGTFFFGEDPYYFDPPPTMDMDGHHDDDHDDDDADALPQFDAAPLGDTDHPVVQFADAQASVPCRSHPPDPDDHHHLVHPDDAAADPVQQQAKWAFAPPPGDTHGHQAGQRHANSHFDWDADPVVRHIHGGGPFWPDKDFDWDKDKDKDKDKDWDWDCDPKTKIKIKIKIKIKMWIWTIKIAGDQPPGHGDSVVLVLLVPDDLAAHLVSLVVVCVRRHWWIFRMFTKFWMKMKMKMWIWMWMFDDVTDIDIDIDIDIDIDIDAFDPPLGVVVRVVVRVVDDDDCVSVVNRRVRRVVTMDTPDGDIDGPLSPQDPRDPSSVSSSVSNVVSVVVVDVPPDCVSPDAAPDPWDWDDDNRYIFTHEDDQFDDRSSPDGD

GO terms:
  GO:0044218 other organism cell membrane (C, IDA)
  GO:0005579 membrane attack complex (C, IDA)
  GO:0031640 killing of cells of another organism (P, IDA)
  GO:0006956 complement activation (P, IDA)
  GO:0022829 wide pore channel activity (F, IDA)
  GO:0001906 cell killing (P, IDA)
  GO:0005576 extracellular region (C, IDA)
  GO:0005886 plasma membrane (C, IDA)
  GO:0160257 complement activation, GZMK pathway (P, IDA)
  GO:0051260 protein homooligomerization (P, IDA)
  GO:0005576 extracellular region (C, EXP)
  GO:0005576 extracellular region (C, TAS)
  GO:0005515 protein binding (F, IPI)
  GO:0070062 extracellular exosome (C, HDA)
  GO:0072562 blood microparticle (C, HDA)

Organism: Homo sapiens (NCBI:txid9606)

InterPro domains:
  IPR000884 Thrombospondin type-1 (TSP1) repeat [PF00090] (46-94)
  IPR000884 Thrombospondin type-1 (TSP1) repeat [PS50092] (42-95)
  IPR000884 Thrombospondin type-1 (TSP1) repeat [SM00209] (45-95)
  IPR001862 Membrane attack complex component/perforin/complement C9 [PR00764] (62-78)
  IPR001862 Membrane attack complex component/perforin/complement C9 [PR00764] (105-125)
  IPR001862 Membrane attack complex component/perforin/complement C9 [PR00764] (324-346)
  IPR001862 Membrane attack complex component/perforin/complement C9 [PR00764] (457-476)
  IPR001862 Membrane attack complex component/perforin/complement C9 [PR00764] (487-506)
  IPR001862 Membrane attack complex component/perforin/complement C9 [PR00764] (510-530)
  IPR002172 Low-density lipoprotein (LDL) receptor class A repeat [PF00057] (100-134)
  IPR002172 Low-density lipoprotein (LDL) receptor class A repeat [PS50068] (100-135)
  IPR002172 Low-density lipoprotein (LDL) receptor class A repeat [SM00192] (100-136)
  IPR002172 Low-density lipoprotein (LDL) receptor class A repeat [cd00112] (103-134)
  IPR009030 Growth factor receptor cysteine-rich domain superfamily [SSF57184] (73-540)
  IPR020863 Membrane attack complex component/perforin domain, conserved site [PS00279] (335-346)
  IPR020864 Membrane attack complex component/perforin (MACPF) domain [PF01823] (275-501)
  IPR020864 Membrane attack complex component/perforin (MACPF) domain [PS51412] (138-509)
  IPR020864 Membrane attack complex component/perforin (MACPF) domain [SM00457] (293-503)
  IPR023415 Low-density lipoprotein (LDL) receptor class A, conserved site [PS01209] (112-134)
  IPR036055 LDL receptor-like superfamily [G3DSA:4.10.400.10] (103-139)

Secondary structure (DSSP, 8-state):
--B--EEPPP----PPPTTT-EEEEE--EEE-BBSS-PPP----EEEEE---SS---------SSSEE-TTS-EE-GGGSSSSS--SSSS-SGGG--S----SSTT---EE-STTTT-S-EE-TTT--B---SB-TT--TT---EEEETTTTEEEE--SSEEEEEEEEEEEEEEEEEEEEEE----B--EEEEEEEEEEEEEEEEEEEE-SSS--B-HHHHHHHHTS-SS--HHHHHHHHHHH-SEEESEEEEEEEEEEEEEEEEEEEEE--EEEEEEEEEEEEEEEESS-TTHHHHHHHHHHH-----HHHHHHHHHHGGGS-EEEE--EEEGGGGS-SSSTTHHHHHHHHHHHHHHHHHSS-GGGSPP-STT-EEEE-SSBEEEE--SSB-SSSS--B-/--EEE-----EE-TTS-EEEEEEEESS-GGG--EEEEEE-TTS--EEEEEE-TTS-EEE-GGG-TTEEEEEETTTTEEEEEES---TT--EEEEEEE-SSSSSS-----SB---EEEEE--/--B--EEPPP----PPPTTT-EEEEE--EEE-EESS-PPP----EEEEE---SS---------SSSEE-TTS-EE-GGGSSSSS--SSSSSSGGG--S----SSTT---EE-HHHHT---EE-TTT--B---SB-TT--TT-----EETTTTEEEE--SSEEEEEEEEEE--EEEEEEEEEE----EEEEEEEEEEEEEEEEEEEEEEE-SSS--B-HHHHHHHHTS-SS--HHHHHHHHHHH-SEEESEEEEEEEEEEEEEEEEEEEEE---BEEEEEEEEEEEEEESS-TTHHHHHHHHHHH-----HHHHHHHHHHGGGS-EEEE--EEEGGGGS-SSSTTHHHHHHHHHHHHHHHHHSS-GGGSPP-SSS-EEEE-SSEEEEE--SSB-STTS--B-/--EEEEE--SEE-TT----EEEEEESS-GGG--EEEEEE-TTS--EEEEEE-SSS-EEE-STTTTT--EEEETTTTEEEE---S--GGG-EEEEEEE-SSSSSS-----S----EEEEE--/----B-S-SEEEE-TT--EEEEEE-SS--SS-EEEEEEETTTEEEEEEETTS-BPTT--TTEEEEEETTEEEEEE-S--TT--SEEEEEE-SSSSP-B---EEEEE-/--B--EEPPP----PPPTTT-EEEEE--EEE-BBSS-PPP----EEEEE---SS----------SSEE-TTS-EE-GGGSSSSS--SSSS-SGGG--S----SSTT---EE-SGGGS-S-EE-TTT--B---SB-TT---S---EEEETTTTEEEE--SSEEEEEEEEEEEEEEEEEEEEEEEE--B--EEEEEEEEEEEEEEEEEEEE-SSS--B-HHHHHHHHTS-SS--HHHHHHHHHHH-SEEESEEEEEEEEEEEEEEEEEEEEE---EEEEEEEEEEEEEEESS-TTHHHHHHHHHHHT----HHHHHHHHHHGGGS-EEEE--EEEGGGGS-SSSTTHHHHHHHHHHHHHHHHHSS-GGGSPP-SSS-EEEE-SSBEEEE--SSB-STTS--B-/----B-S-SEEEE-TT--EEEEEE-SS--SS-EEEEEEETTTEEEEEEETTTEE-TTS-TT-EEEEETTEEEEEE-S--GGG-SEE-EEE-SSSSP-----EEEEE-

Radius of gyration: 40.77 Å; Cα contacts (8 Å, |Δi|>4): 3857; chains: 7; bounding box: 131×96×87 Å